Protein 8XIL (pdb70)

Nearest PDB structures (foldseek):
  8xis-assembly1_B  TM=9.996E-01  e=0.000E+00  Acetivibrio thermocellus
  8hnu-assembly1_B  TM=9.992E-01  e=0.000E+00  Acetivibrio thermocellus
  5nz7-assembly1_A  TM=9.980E-01  e=0.000E+00  Acetivibrio thermocellus
  5nz7-assembly1_B  TM=9.995E-01  e=0.000E+00  Acetivibrio thermocellus
  8h6h-assembly1_A  TM=9.992E-01  e=0.000E+00  Acetivibrio thermocellus

Organism: Acetivibrio thermocellus (NCBI:txid1515)

Solvent-accessible surface area: 69266 Å² total; per-residue (Å²): 80,12,75,42,42,11,16,63,103,39,188,62,63,35,58,96,10,0,88,131,35,0,32,142,89,13,114,20,36,139,82,17,24,9,17,7,22,22,2,35,23,148,27,0,4,0,1,11,96,7,56,10,99,2,26,0,0,31,40,0,26,52,49,91,77,0,14,159,21,6,100,122,19,26,72,125,106,2,0,0,0,6,78,69,58,141,75,5,36,0,2,4,74,108,44,90,93,56,111,7,64,106,70,3,13,132,14,0,90,72,19,30,89,74,1,131,92,7,1,7,111,21,30,120,72,1,28,2,19,0,50,5,79,48,27,49,20,12,28,7,0,10,5,2,3,0,1,6,34,1,14,72,70,163,115,13,6,1,0,0,4,2,0,0,0,15,30,13,0,95,2,1,0,4,0,13,19,25,21,6,0,4,0,6,8,17,2,9,30,10,49,29,4,8,4,49,0,1,2,0,0,0,0,9,37,119,50,136,50,48,7,5,0,20,28,19,66,140,90,18,85,105,14,46,0,77,2,4,17,6,37,0,35,0,104,5,42,6,59,50,56,0,58,1,15,0,12,0,0,3,9,13,19,61,192,27,10,4,3,1,4,6,0,3,10,0,56,0,82,0,39,30,138,156,37,26,96,8,28,0,4,6,0,0,0,3,1,7,26,6,45,128,10,13,82,104,42,2,3,27,6,6,1,0,6,4,0,0,0,0,19,26,122,170,44,77,6,1,0,1,0,5,22,12,83,0,82,104,29,84,65,25,8,5,0,0,0,0,6,2,17,45,74,156,112,107,38,43,4,97,23,0,2,0,32,28,61,23,1,16,30,60,28,21,17,39,91,10,33,10,0,33,27,12,17,3,102,14,16,77,47,4,17,2,0,1,0,0,5,3,84,10,55,1,87,55,45,129,54,0,32,0,0,1,0,5,0,0,0,0,37,91,47,41,157,146,32,50,54,44,8,0,22,140,12,0,32,39,0,15,132,95,0,92,154,32,100,14,4,97,119,6,32,79,71,5,45,94,46,23,66,71,3,2,84,4,1,40,11,96,57,55,70,75,71,26,10,7,16,3,16,75,7,6,3,17,4,0,2,1,1,9,8,5,9,40,17,4,3,6,12,22,5,5,104,109,32,8,14,0,32,33,0,1,3,4,0,1,0,0,12,1,0,10,11,30,69,72,58,90,15,0,52,104,6,0,30,44,11,3,30,14,1,29,83,4,0,8,1,6,22,28,4,10,65,119,28,97,61,30,1,42,26,9,0,1,8,2,0,0,0,11,0,0,32,68,0,0,8,8,33,75,30,28,64,2,2,85,76,98,7,68,7,24,53,31,146,152,71,123,44,17,0,42,68,4,0,70,8,1,2,62,9,4,2,40,0,2,7,1,66,48,16,0,3,2,0,1,47,0,0,38,12,79,58,2,70,2,4,118,103,30,27,37,0,49,60,0,40,121,68,0,107,67,29,17,178,168,91,143,32,149,88,17,49,53,12,117,28,70,22,0,0,0,0,0,0,0,0,0,1,14,22,0,0,42,18,1,14,57,1,1,84,58,33,130,37,112,123,8,15,106,72,18,66,96,30,10,120,77,0,30,71,43,0,51,156,44,0,50,52,120,24,0,0,0,1,0,2,6,9,67,61,154,126,36,47,39,56,32,0,0,0,83,36,3,120,0,27,55,36,137,132,14,82,2,0,6,8,0,3,0,0,0,1,0,4,24,0,79,9,8,69,50,113,17,2,36,54,0,1,62,11,3,92,135,58,0,52,27,112,53,0,1,40,22,37,2,48,37,40,33,67,94,6,7,132,128,46,89,82,44,46,24,18,105,0,2,27,99,51,18,2,0,31,3,26,0,0,0,0,0,0,14,0,4,2,65,0,0,22,90,0,151,82,46,116,14,0,59,49,0,4,136,9,0,28,83,0,0,44,43,2,9,16,24,52,8,34,106,39,0,24,58,31,2,2,2,2,12,9,2,1,48,0,1,5,18,65,38,1,23,9,10,1,31,1,7,7,4,0,0,0,7,0,1,18,1,9,15,31,5,2,0,8,84,26,32,155,87,2,0,26,2,36,0,0,2,47,39,118,52,70,72,16,45,3,48,3,64,6,68,115,8,36,1,101,3,28,0,43,10,68,111,26,31,8,0,20,72,57,32,122,66,47,1,41,8,64,60,119,103,49,126,97,38,41,0,61,49,51,98,62,130,133,97,10,73,0,37,0,84,12,141,81,13,74,39,24,14,17,65,90,34,144,52,64,35,49,89,14,0,68,127,44,0,40,140,92,13,112,10,35,139,82,16,24,10,18,7,22,23,2,35,15,147,25,0,4,0,1,9,94,7,73,12,95,1,29,0,0,34,41,0,28,53,50,88,77,0,14,167,28,6,102,121,9,26,72,122,98,0,0,0,0,8,73,70,70,139,50,4,54,0,2,2,63,104,48,86,94,56,95,2,65,97,72,4,8,152,13,0,90,72,20,28,80,66,1,106,77,8,0,7,112,24,18,113,71,1,27,2,19,0,50,5,77,51,27,50,20,12,27,7,1,11,5,2,3,0,1,6,32,1,12,73,68,157,115,12,6,1,0,0,4,3,0,0,0,16,32,14,0,91,2,1,0,3,0,12,20,23,21,6,0,4,0,5,8,18,3,8,30,8,50,28,5,8,4,48,0,0,2,0,0,0,0,9,38,116,48,137,50,51,6,6,0,20,27,20,61,140,88,18,86,108,14,46,0,78,3,4,16,5,36,0,34,0,107,6,39,6,58,50,59,0,58,0,16,0,11,0,0,2,9,19,25,76,184,27,8,3,5,0,4,6,0,3,22,0,56,0,83,0,40,28,138,155,36,26,95,7,29,0,4,7,0,0,0,3,1,8,26,6,46,128,10,13,83,97,42,1,3,28,5,6,2,0,5,5,0,0,0,0,20,27,123,172,44,70,7,1,0,1,0,4,23,12,83,1,77,107,29,83,66,26,9,5,0,0,1,0,7,1,16,46,73,157,110,97,31,50,4,98,23,0,2,0,34,28,62,22,1,15,28,60,29,20,17,40,91,10,32,11,1,35,27,11,14,2,101,14,17,77,50,4,17,2,1,1,0,0,5,4,81,10,54,1,86,55,46,130,53,0,32,0,0,1,0,5,0,0,0,0,37,92,47,40,158,146,32,50,53,44,8,0,24,142,13,0,31,41,0,20,125,90,0,91,154,33,116,14,4,78,118,5,20,64,83,6,36,90,46,24,64,72,3,2,94,4,0,44,10,107,39,92,62,117,77,26,16,8,16,3,17,81,7,7,3,18,4,0,3,0,1,10,8,6,8,22,16,2,3,6,11,22,5,4,98,107,38,8,13,0,30,33,0,2,3,4,0,1,0,0,12,1,0,9,12,31,68,72,59,92,10,0,51,99,6,0,32,46,10,3,30,14,1,29,82,3,0,8,2,6,23,27,4,10,65,117,28,96,61,31,1,43,27,10,0,1,7,1,0,0,0,10,0,0,34,66,0,0,6,8,33,75,29,27,64,2,2,86,75,98,7,67,8,25,56,31,149,146,71,124,43,17,0,41,69,5,0,71,8,0,2,62,8,5,2,39,0,2,7,1,66,53,16,0,2,2,0,1,46,0,0,39,12,80,57,2,72,2,4,88,107,29,27,35,0,49,60,1,40,116,67,0,108,75,31,17,180,177,94,143,35,148,89,17,44,55,12,120,30,70,24,0,0,0,0,0,0,0,0,1,0,15,22,0,0,43,19,0,14,55,0,1,83,59,34,128,36,114,124,8,16,107,72,18,50,94,28,9,126,78,1,29,94,41,0,52,158,46,0,51,60,126,25,0,0,0,1,0,2,5,9,67,60,154,127,33,47,41,61,32,0,0,0,84,37,2,115,0,26,56,36,138,134,14,80,2,0,6,8,1,3,0,1,0,1,0,7,24,0,104,9,12,69,61,115,17,8,37,53,0,0,51,11,5,77,134,58,0,54,26,113,53,0,1,41,16,36,1,48,37,38,25,73,105,5,5,134,95,41,79,83,44,48,22,17,106,0,3,27,98,53,17,2,0,32,3,26,0,0,0,0,0,0,13,0,3,1,53,3,0,11,92,4,154,80,46,115,14,0,56,44,0,4,135,12,0,27,84,0,0,45,44,2,8,16,22,50,8,34,104,38,1,21,62,31,2,2,1,2,12,10,2,1,47,0,1,4,19,64,39,1,23,8,10,1,22,2,7,5,3,0,0,0,9,1,1,16,1,10,15,31,5,1,0,7,74,27,32,156,86,2,0,25,3,34,0,0,2,47,39,118,49,71,71,15,47,2,51,3,64,6,68,114,9,35,2,102,3,32,0,39,9,74,111,26,29,8,0,20,73,58,31,123,54,54,2,58,10,67,60,120,112,52,125,98,38,40,0,60,48,52,98,63,128,131,100,10,72,1,46,0,99,4,110

Secondary structure (DSSP, 8-state):
--EEEETTT-S--HHHHHHHHHTTTS---SEEEEEESSTT---EEEEEEESS---HHHHHHTSHHHHHHHTTTTTTS-EEEEEETTEEEEEETTS-EEEPPHHHHHHHHHHHTTGGGTT-EE-TT--EEEETTSPPSSTTTTEEEEE---TTSSSHHHH--EEEEETTS-EEEE-STT-EEEPB--SS-TT--B-TTTT-EEEEETTEEEEETT---TTEEEEEEEEETTEEEEEEEETT-EEEEEEEEEPPP-TTS-SEEEEEEEEEEE-SSS-EEEEEEEEEEBPPS-HHHHHH-HHHHHHTEEEEEEE-TTS-EEEEEEEESSGGGSSEEEEEEEEEEETTEEE--SEEE--HHHHHTTS-SSS-TTTTS---PPPSS---EEEEEEEEEE-TT-EEEEEEEEEEEEGGG-SS--HHHHHHHHHHHHHHT-SHHHHHHHHHHHHHHHHHHGGGEEE--S-HHHHHIIIIIIHHHHHHHHHHTTS-SSS--S---EEGGGGHHHHHHHHHHHTTT-HHHHHHHHHHHHTTB-TTS-BEEEESSSEEEET-BSSTTHHHHHHHHHHHHHH--GGGGG-EEE-TT-TT-EEEHHHHHHHHHHIIIIISB-TTSPBB-BT-SS-TT----TT---HHHHHHHHHHHHHHHT--TTSPPP----EEHHHHHHHHHHHHHHHHHHHHTT-HHHHHHHHHHHHHHHHHHHHHHB-SSSB-SEE--S-TTSS--EESSTT-S-BSSTT-SS--BHHHHHHHHHTT-S-HHHHHHHHHHHHHHTEETTEE-SB--B-GGGTSTT-PPP-S-TTSTTTT-EEHHHHHHHHHHHHHHHHH-S-HHHHHHHHHHHHHHHHHH-GGGGGSSHHHHBS-SSS--SEE-TTT--EE--S-SHHHHHHHHHHHHHTTEEEETTEEEE-----TT--EEEEEEEETTEEEEEEEE--SS---TTTS-EEEEETTEEES--EE----SS-EEEEEEEE-/--EEEETTT-S--HHHHHHHHHTTTS---S--EEEESSTT---EEEE---SS---HHHHHHTSHHHHHHHTTTTTTS-EEEEEETTEEEEEETTS-EEEPPHHHHHHHHHHHTTGGGTT-EE-TTS-EEEETTSPPSSTTTTEEEEE---TTSSSHHHH--EEEEETTS-EEEE-STT-EEEPB--SS-TT--B-TTTT-EEEEETTEEEEETT---TTEEEEEEEEETTEEEEEEEETT-EEEEEEEEEPPP-TTS-SEEEEEEEEEEE-SSS-EEEEEEEEEEBPPS-HHHHHH-HHHHHHTEEEEEEE-TTS-EEEEEEEESSGGGSSEEEEEEEEEEETTEEE--SEEE--HHHHHTTS-SSS-TTTTS------SS---EEEEEEEEEE-TT-EEEEEEEEEEEEGGG-SS-SHHHHHHHHHHHHHHT-SHHHHHHHHHHHHHHHHHHGGGEEE--S-HHHHHIIIIIIHHHHHHHHHHTTS-SSS--S---EEGGGGHHHHHHHHHHHTTT-HHHHHHHHHHHHTTB-TTS-BEEEESSSEEEET-BSSTTHHHHHHHHHHHHHH--GGGGG-EEE-TT-TT-EEEHHHHHHHHHHIIIIISB-TTSPBB-BT-SS-TT----TT---HHHHHHHHHHHHHHHT--TTSPPP----EEHHHHHHHHHHHHHHHHHHHHTT-HHHHHHHHHHHHHHHHHHHHHHB-SSSB-SEE--S-TTSS--EESSTT-S-BSSTT-SS--BHHHHHHHHHTT-S-HHHHHHHHHHHHHHTEETTEE-SB--B-GGGT-TTPPPP-S-TTSTTTT-EEHHHHHHHHHHHHHHHHH-S-HHHHHHHHHHHHHHHHHH-GGGGGSSHHHHBS-SSS--SEE-TTT--EE--S-SHHHHHHHHHHHHHTTEEEETTEEEE-----TT--EEEEEEEETTEEEEEEEE--SS---TTTS-EEEEETTEEES--EE----SS-EEEEEEEE-

Foldseek 3Di:
DDDDADPVNPPDDQVRVVCVQCVVLDPQADEKDWDQQDPVSPAIEIEGDAPFYFHLVVVLCVDPVSVVVCVVAPDVWHWYWYADPLFIWIATSVGDTGGDDPVNRVSSCVSRVPRLALQAAADLLGKGKHFLPGDALDQAAQKAKAWAAQVVHPQLLQFIKIWMQGQLGAAFIAGGFQHGLFAADDDDDLNGGGDGQAFKKFKDAPLFTDDISNDDDPQWPGWIWIHFQFKIKIWTAGVQGKIKIWIWGWFHDDPLAASTKIKIKIKIWAQDQFKTKMKMKRKGWGHFPCVVCVPVPVVVSWQQWWKDWDADPVRATFWIKIGGDDPSRFQKIKIKGKWKAAPPDIHTFPAKAFDPCQQQPPHDPRGRPCRSPHDRDIGNTDRGIMITMDIDMAHHRGMMMMMMMIHMHGPVRDPPDGCVSVVRNVVVVCVQPVDVCSVVVSVVVSVVVQLLLLQQKFWDDPCSLVRSLQSRQLLSQLVVCVSHPQQDFSNRNDGDFHFLLSVLSCLQRVSSCVQVPNNVVLLVVLLVSLQQAALQQFGQRGARPAGHQTQQFPQRRLSSLSSVLSSCLQPVPLVQQQDWGHHNVDPPHTDGNVSNLVSNLLQQQAEQAAPLSGHFQFCHYPDNVPNLDVPGDGPVVLVVVSVVVCVVVVHDPSHYSYDQGKHFLLSLLSSLLSLCSQLQSCVSVVNPVSNVVSVVSSVVSLVSQVVQQDDPQFGFGMAGRPPVVPPAGTAADAPRPWAPDVVDRGKHFLSRLLSCQVSPSAALVSNVSNVVVQVVAQQAQLAGWGMHHTHSCVRSVDDDDDDDDQQDDPNTWAFLLSRLSSLVSLLSCLQDRLDVVSSQVSVVRSVSSLCSFSLLNCSVNVSQQPAYNSFTATIARRVGNHGHHDRRDNNSSSSSVNVVVQQAFDRGNFATQGKHWDDLQDAKIWMKRDGNQEIEIEIEGEHRGTDIPSPFDKWKDKQRHTDDRNHDGRDRNNYYIYIYMYTD/DDDDADPVNPPDDQVRVVCVLPVVLDPQAPDKDWDQQDPVSPAIEIEGHAPFDFHLVVVLCVDPVSVVVCVVAPDVWHWYWYDDPLFIWIATSVGDTGGDDPVNRVSSCVSRVPRLQLQAAADLLGKGKHFLPGDALAQAAQKAKAWAAQVVHPQLLQFIKIWMQGQLGAAFIAGGFQHGLFAADDDDDLNGGGDVQAFKKWKDAPLATDDISNDDDPQWPGWIKIHFQFKIKIWTAGPQGKIKIWIWGWFHDDPLAASTKIKIKIKIWAQDQFKTKMKMKRKGWGYFPCVCCVPVPVPVSWQQWWKDWDADPVRATFWIKIGGDDPSRFQKIKIKGKWKAAPPDIHTFPAKAFDPCQQQPPHDPRGRPCRSPHDRDIGNTDRGIMITMDIDMAHHRGMMMMMMMIHMHGPVRDPPDGCVSVVRNVVVVCVQPVDPCSVVVSVVVSVVVQLLLLQQKFWDDPDSLVRSLQSRQLLSLLVVCVSHPQQDYSNNNDRDFHFLLSVLSCLQRVSSCVQVPNNVVLLVVLLVSLQQAALQQFGQRGARPAGHQTQQFPQRRLSSLSSVLSSCLQPVPLVQQQDWGHHNVDPPHTDGNVSNLVSNLLQQQFEQAAPLSGHFQFCHYPDNQPNLDVPGDGPVVLVVVQVVVCVVVVHDPSHYSYDQGKHFLLSLLSSLLSLCSQLQSCVSVVNVVSNVVSVVSSVVSLVSQVVQQDDPQFGFGMAGRDPVVPPAGTAADAPRPWAPDVVDRGKHFLSRLLSCQVSVNADLVSNVSNVVVQVVAQQAQLAGWGMHHGHSCVRRVVHDDDDDDQQDDPNTWAFLLSRLSSLQSLLSCLQDRLDVVSSLVSVVRSVSSLCSFSLLNCSSNVSQQPAYNSFTATIARRVGNHRHHDGRDNNSSSSSVNVVVQQAFDRGNFATQGKHWDDLQDQKIWMKRDGNQEIEIEIEGEHRGTDIPSPFDKWKDKQRHTDDDSHDGPDRNNYYIYIYMYTD

Structure (mmCIF, N/CA/C/O backbone):
data_8XIL
#
_entry.id   8XIL
#
_cell.length_a   83.208
_cell.length_b   88.778
_cell.length_c   88.761
_cell.angle_alpha   98.576
_cell.angle_beta   110.545
_cell.angle_gamma   110.564
#
_symmetry.space_group_name_H-M   'P 1'
#
loop_
_entity.id
_entity.type
_entity.pdbx_description
1 polymer 'Cellodextrin phosphorylase'
2 branched beta-D-glucopyranose-(1-4)-beta-D-glucopyranose-(1-4)-beta-D-glucopyranose
3 non-polymer 'ACETATE ION'
4 non-polymer 2-AMINO-2-HYDROXYMETHYL-PROPANE-1,3-DIOL
5 non-polymer 'SULFATE ION'
6 non-polymer DI(HYDROXYETHYL)ETHER
7 non-polymer GLYCEROL
8 non-polymer 'CHLORIDE ION'
9 water water
#
loop_
_atom_site.group_PDB
_atom_site.id
_atom_site.type_symbol
_atom_site.label_atom_id
_atom_site.label_alt_id
_atom_site.label_comp_id
_atom_site.label_asym_id
_atom_site.label_entity_id
_atom_site.label_seq_id
_atom_site.pdbx_PDB_ins_code
_atom_site.Cartn_x
_atom_site.Cartn_y
_atom_site.Cartn_z
_atom_site.occupancy
_atom_site.B_iso_or_equiv
_atom_site.auth_seq_id
_atom_site.auth_comp_id
_atom_site.auth_asym_id
_atom_site.auth_atom_id
_atom_site.pdbx_PDB_model_num
ATOM 1 N N . MET A 1 1 ? 30.83896 -18.55254 -14.31245 1.000 43.08138 1 MET A N 1
ATOM 2 C CA . MET A 1 1 ? 30.99390 -18.96570 -12.92610 1.000 43.05779 1 MET A CA 1
ATOM 3 C C . MET A 1 1 ? 29.63989 -19.48512 -12.44541 1.000 34.92792 1 MET A C 1
ATOM 4 O O . MET A 1 1 ? 29.31155 -20.65385 -12.68278 1.000 36.37092 1 MET A O 1
ATOM 8 N N . ILE A 1 2 ? 28.85496 -18.61273 -11.79120 1.000 25.11407 2 ILE A N 1
ATOM 9 C CA . ILE A 1 2 ? 27.51525 -18.96470 -11.32627 1.000 21.56353 2 ILE A CA 1
ATOM 10 C C . ILE A 1 2 ? 26.55634 -18.89449 -12.50242 1.000 20.15518 2 ILE A C 1
ATOM 11 O O . ILE A 1 2 ? 26.65990 -17.99754 -13.34703 1.000 21.70459 2 ILE A O 1
ATOM 27 N N . THR A 1 3 ? 25.63103 -19.84659 -12.57671 1.000 19.47047 3 THR A N 1
ATOM 28 C CA . THR A 1 3 ? 24.60560 -19.84053 -13.60662 1.000 18.43864 3 THR A CA 1
ATOM 29 C C . THR A 1 3 ? 23.21329 -19.70881 -12.99090 1.000 16.55043 3 THR A C 1
ATOM 30 O O . THR A 1 3 ? 22.99684 -19.93614 -11.79555 1.000 17.06707 3 THR A O 1
ATOM 41 N N . LYS A 1 4 ? 22.25793 -19.37708 -13.85163 1.000 16.30051 4 LYS A N 1
ATOM 42 C CA . LYS A 1 4 ? 20.89457 -19.06115 -13.46370 1.000 16.21378 4 LYS A CA 1
ATOM 43 C C . LYS A 1 4 ? 19.95472 -19.85824 -14.34507 1.000 16.14413 4 LYS A C 1
ATOM 44 O O . LYS A 1 4 ? 20.13408 -19.90069 -15.56866 1.000 18.27275 4 LYS A O 1
ATOM 63 N N . VAL A 1 5 ? 18.93964 -20.46150 -13.72086 1.000 15.21175 5 VAL A N 1
ATOM 64 C CA . VAL A 1 5 ? 17.93980 -21.25922 -14.42231 1.000 15.59881 5 VAL A CA 1
ATOM 65 C C . VAL A 1 5 ? 16.57655 -20.74227 -13.98220 1.000 14.17077 5 VAL A C 1
ATOM 66 O O . VAL A 1 5 ? 16.22120 -20.85019 -12.80199 1.000 14.11110 5 VAL A O 1
ATOM 79 N N . THR A 1 6 ? 15.80964 -20.19729 -14.91943 1.000 14.67391 6 THR A N 1
ATOM 80 C CA . THR A 1 6 ? 14.49879 -19.65318 -14.59666 1.000 14.52172 6 THR A CA 1
ATOM 81 C C . THR A 1 6 ? 13.43156 -20.74435 -14.63031 1.000 14.27759 6 THR A C 1
ATOM 82 O O . THR A 1 6 ? 13.60264 -21.80506 -15.22636 1.000 15.15751 6 THR A O 1
ATOM 93 N N . ALA A 1 7 ? 12.29385 -20.44593 -14.00375 1.000 13.57850 7 ALA A N 1
ATOM 94 C CA . ALA A 1 7 ? 11.16899 -21.37641 -14.00447 1.000 13.31794 7 ALA A CA 1
ATOM 95 C C . ALA A 1 7 ? 10.85361 -21.81747 -15.42743 1.000 15.00123 7 ALA A C 1
ATOM 96 O O . ALA A 1 7 ? 10.69908 -23.00653 -15.70301 1.000 17.80891 7 ALA A O 1
ATOM 103 N N . ARG A 1 8 ? 10.76719 -20.86197 -16.34854 1.000 13.02903 8 ARG A N 1
ATOM 104 C CA . ARG A 1 8 ? 10.41049 -21.16205 -17.73299 1.000 14.23432 8 ARG A CA 1
ATOM 105 C C . ARG A 1 8 ? 11.52670 -21.84388 -18.51972 1.000 18.84276 8 ARG A C 1
ATOM 106 O O . ARG A 1 8 ? 11.23694 -22.62355 -19.43522 1.000 21.21729 8 ARG A O 1
ATOM 127 N N A ASN A 1 9 ? 12.79237 -21.56296 -18.20033 0.782 19.09768 9 ASN A N 1
ATOM 128 N N B ASN A 1 9 ? 12.78862 -21.55754 -18.22839 0.218 26.86909 9 ASN A N 1
ATOM 129 C CA A ASN A 1 9 ? 13.89959 -22.17517 -18.93152 0.782 25.34098 9 ASN A CA 1
ATOM 130 C CA B ASN A 1 9 ? 13.85947 -22.19284 -18.99115 0.218 34.37232 9 ASN A CA 1
ATOM 131 C C A ASN A 1 9 ? 14.27559 -23.55033 -18.41011 0.782 31.74971 9 ASN A C 1
ATOM 132 C C B ASN A 1 9 ? 14.32572 -23.51404 -18.38176 0.218 39.10668 9 ASN A C 1
ATOM 133 O O A ASN A 1 9 ? 15.12939 -24.21462 -19.01616 0.782 29.96912 9 ASN A O 1
ATOM 134 O O B ASN A 1 9 ? 15.26714 -24.11837 -18.90463 0.218 40.99125 9 ASN A O 1
ATOM 155 N N . ASN A 1 10 ? 13.69918 -23.97427 -17.29619 1.000 40.38211 10 ASN A N 1
ATOM 156 C CA . ASN A 1 10 ? 13.99400 -25.29652 -16.76376 1.000 52.84967 10 ASN A CA 1
ATOM 157 C C . ASN A 1 10 ? 13.69925 -26.34763 -17.82442 1.000 56.83003 10 ASN A C 1
ATOM 158 O O . ASN A 1 10 ? 12.59988 -26.39706 -18.37960 1.000 57.89391 10 ASN A O 1
ATOM 165 N N . LYS A 1 11 ? 14.69669 -27.18857 -18.10624 1.000 57.99842 11 LYS A N 1
ATOM 166 C CA . LYS A 1 11 ? 14.63287 -28.06100 -19.27467 1.000 57.24573 11 LYS A CA 1
ATOM 167 C C . LYS A 1 11 ? 13.43014 -28.99976 -19.22235 1.000 53.48582 11 LYS A C 1
ATOM 168 O O . LYS A 1 11 ? 12.67529 -29.10657 -20.19603 1.000 55.10616 11 LYS A O 1
ATOM 176 N N . ILE A 1 12 ? 13.23665 -29.69633 -18.10183 1.000 47.10397 12 ILE A N 1
ATOM 177 C CA . ILE A 1 12 ? 12.24050 -30.75777 -18.01973 1.000 42.56348 12 ILE A CA 1
ATOM 178 C C . ILE A 1 12 ? 11.45036 -30.66228 -16.71997 1.000 36.61913 12 ILE A C 1
ATOM 179 O O . ILE A 1 12 ? 11.93731 -30.16374 -15.70074 1.000 34.93073 12 ILE A O 1
ATOM 195 N N . THR A 1 13 ? 10.23046 -31.17577 -16.76129 1.000 32.34277 13 THR A N 1
ATOM 196 C CA . THR A 1 13 ? 9.31870 -31.13570 -15.63373 1.000 29.47215 13 THR A CA 1
ATOM 197 C C . THR A 1 13 ? 9.42831 -32.41186 -14.81199 1.000 26.21098 13 THR A C 1
ATOM 198 O O . THR A 1 13 ? 9.90675 -33.44285 -15.29248 1.000 24.65889 13 THR A O 1
ATOM 209 N N . PRO A 1 14 ? 8.97384 -32.37565 -13.56055 1.000 23.66427 14 PRO A N 1
ATOM 210 C CA . PRO A 1 14 ? 8.99458 -33.60710 -12.75271 1.000 21.90756 14 PRO A CA 1
ATOM 211 C C . PRO A 1 14 ? 8.24269 -34.76072 -13.39664 1.000 22.37908 14 PRO A C 1
ATOM 212 O O . PRO A 1 14 ? 8.72115 -35.90229 -13.37625 1.000 21.25983 14 PRO A O 1
ATOM 223 N N . VAL A 1 15 ? 7.07002 -34.48773 -13.97166 1.000 22.95127 15 VAL A N 1
ATOM 224 C CA . VAL A 1 15 ? 6.25790 -35.55947 -14.53653 1.000 24.54951 15 VAL A CA 1
ATOM 225 C C . VAL A 1 15 ? 6.91975 -36.11282 -15.78809 1.000 25.77423 15 VAL A C 1
ATOM 226 O O . VAL A 1 15 ? 6.88049 -37.31946 -16.05052 1.000 26.10320 15 VAL A O 1
ATOM 239 N N . GLU A 1 16 ? 7.56309 -35.24889 -16.56993 1.000 27.26734 16 GLU A N 1
ATOM 240 C CA . GLU A 1 16 ? 8.31913 -35.74759 -17.71265 1.000 28.77983 16 GLU A CA 1
ATOM 241 C C . GLU A 1 16 ? 9.44173 -36.67046 -17.25947 1.000 29.48975 16 GLU A C 1
ATOM 242 O O . GLU A 1 16 ? 9.67000 -37.72522 -17.86110 1.000 30.64739 16 GLU A O 1
ATOM 254 N N . LEU A 1 17 ? 10.15762 -36.29462 -16.19809 1.000 29.77020 17 LEU A N 1
ATOM 255 C CA . LEU A 1 17 ? 11.23693 -37.15003 -15.71689 1.000 28.64775 17 LEU A CA 1
ATOM 256 C C . LEU A 1 17 ? 10.69883 -38.44046 -15.11280 1.000 27.75189 17 LEU A C 1
ATOM 257 O O . LEU A 1 17 ? 11.33984 -39.49017 -15.22961 1.000 28.53174 17 LEU A O 1
ATOM 273 N N . LEU A 1 18 ? 9.52870 -38.38323 -14.47454 1.000 25.85603 18 LEU A N 1
ATOM 274 C CA . LEU A 1 18 ? 8.90551 -39.59475 -13.95372 1.000 25.58842 18 LEU A CA 1
ATOM 275 C C . LEU A 1 18 ? 8.59241 -40.56993 -15.08418 1.000 28.14824 18 LEU A C 1
ATOM 276 O O . LEU A 1 18 ? 8.87104 -41.77345 -14.98419 1.000 28.55520 18 LEU A O 1
ATOM 292 N N . ASN A 1 19 ? 7.99173 -40.06853 -16.16556 1.000 30.58645 19 ASN A N 1
ATOM 293 C CA . ASN A 1 19 ? 7.70844 -40.92177 -17.31615 1.000 33.91606 19 ASN A CA 1
ATOM 294 C C . ASN A 1 19 ? 8.99786 -41.46052 -17.92276 1.000 34.91973 19 ASN A C 1
ATOM 295 O O . ASN A 1 19 ? 9.08348 -42.64296 -18.27383 1.000 35.04250 19 ASN A O 1
ATOM 306 N N . GLN A 1 20 ? 10.02036 -40.61372 -18.03832 1.000 35.44813 20 GLN A N 1
ATOM 307 C CA . GLN A 1 20 ? 11.28764 -41.06701 -18.60282 1.000 37.56870 20 GLN A CA 1
ATOM 308 C C . GLN A 1 20 ? 11.86280 -42.22513 -17.79786 1.000 37.63587 20 GLN A C 1
ATOM 309 O O . GLN A 1 20 ? 12.36287 -43.20031 -18.37333 1.000 39.88130 20 GLN A O 1
ATOM 323 N N . LYS A 1 21 ? 11.76196 -42.15604 -16.46586 1.000 35.72993 21 LYS A N 1
ATOM 324 C CA . LYS A 1 21 ? 12.35745 -43.17524 -15.60602 1.000 35.09951 21 LYS A CA 1
ATOM 325 C C . LYS A 1 21 ? 11.45836 -44.39098 -15.38243 1.000 34.82031 21 LYS A C 1
ATOM 326 O O . LYS A 1 21 ? 11.97325 -45.48077 -15.10700 1.000 36.22336 21 LYS A O 1
ATOM 345 N N . PHE A 1 22 ? 10.13134 -44.24119 -15.46944 1.000 34.52922 22 PHE A N 1
ATOM 346 C CA . PHE A 1 22 ? 9.22885 -45.31466 -15.06550 1.000 34.08195 22 PHE A CA 1
ATOM 347 C C . PHE A 1 22 ? 8.17904 -45.70791 -16.09859 1.000 36.54778 22 PHE A C 1
ATOM 348 O O . PHE A 1 22 ? 7.50574 -46.72414 -15.90010 1.000 36.61282 22 PHE A O 1
ATOM 365 N N . GLY A 1 23 ? 8.03910 -44.97395 -17.20223 1.000 39.97622 23 GLY A N 1
ATOM 366 C CA . GLY A 1 23 ? 6.87410 -45.09572 -18.07668 1.000 42.73968 23 GLY A CA 1
ATOM 367 C C . GLY A 1 23 ? 6.71289 -46.44522 -18.76572 1.000 46.29970 23 GLY A C 1
ATOM 368 O O . GLY A 1 23 ? 5.69324 -46.64197 -19.43354 1.000 47.24761 23 GLY A O 1
ATOM 372 N N . ASN A 1 24 ? 7.67425 -47.36238 -18.64527 1.000 47.37811 24 ASN A N 1
ATOM 373 C CA . ASN A 1 24 ? 7.51760 -48.68472 -19.24200 1.000 49.92023 24 ASN A CA 1
ATOM 374 C C . ASN A 1 24 ? 7.82277 -49.79830 -18.24622 1.000 48.96995 24 ASN A C 1
ATOM 375 O O . ASN A 1 24 ? 8.02039 -50.94962 -18.64626 1.000 48.65737 24 ASN A O 1
ATOM 386 N N . LYS A 1 25 ? 7.86692 -49.47100 -16.95689 1.000 47.80664 25 LYS A N 1
ATOM 387 C CA . LYS A 1 25 ? 7.77200 -50.45108 -15.88766 1.000 47.95064 25 LYS A CA 1
ATOM 388 C C . LYS A 1 25 ? 6.41407 -50.41053 -15.20668 1.000 45.44627 25 LYS A C 1
ATOM 389 O O . LYS A 1 25 ? 6.01578 -51.40285 -14.58781 1.000 45.38231 25 LYS A O 1
ATOM 408 N N . ILE A 1 26 ? 5.69579 -49.28967 -15.32557 1.000 43.41267 26 ILE A N 1
ATOM 409 C CA . ILE A 1 26 ? 4.34821 -49.12926 -14.79943 1.000 42.12209 26 ILE A CA 1
ATOM 410 C C . ILE A 1 26 ? 3.56803 -48.26321 -15.77949 1.000 40.91084 26 ILE A C 1
ATOM 411 O O . ILE A 1 26 ? 4.13995 -47.52794 -16.58851 1.000 40.67680 26 ILE A O 1
ATOM 418 N N . ASN A 1 27 ? 2.24405 -48.35915 -15.70397 1.000 39.89044 27 ASN A N 1
ATOM 419 C CA . ASN A 1 27 ? 1.37034 -47.52287 -16.51732 1.000 40.32154 27 ASN A CA 1
ATOM 420 C C . ASN A 1 27 ? 1.11212 -46.23135 -15.75176 1.000 38.74173 27 ASN A C 1
ATOM 421 O O . ASN A 1 27 ? 0.44076 -46.23305 -14.71360 1.000 38.69333 27 ASN A O 1
ATOM 432 N N . LEU A 1 28 ? 1.65428 -45.12953 -16.25192 1.000 36.75209 28 LEU A N 1
ATOM 433 C CA . LEU A 1 28 ? 1.45763 -43.84888 -15.58827 1.000 34.90611 28 LEU A CA 1
ATOM 434 C C . LEU A 1 28 ? 0.10011 -43.23397 -15.89963 1.000 34.03043 28 LEU A C 1
ATOM 435 O O . LEU A 1 28 ? -0.25238 -42.21584 -15.29399 1.000 32.96938 28 LEU A O 1
ATOM 451 N N . GLY A 1 29 ? -0.67803 -43.84410 -16.79344 1.000 34.64860 29 GLY A N 1
ATOM 452 C CA . GLY A 1 29 ? -2.02011 -43.37376 -17.05722 1.000 34.49601 29 GLY A CA 1
ATOM 453 C C . GLY A 1 29 ? -2.03374 -42.04248 -17.78825 1.000 35.09896 29 GLY A C 1
ATOM 454 O O . GLY A 1 29 ? -1.04272 -41.59846 -18.36457 1.000 37.37774 29 GLY A O 1
ATOM 458 N N . ASN A 1 30 ? -3.19934 -41.39238 -17.73944 1.000 34.05744 30 ASN A N 1
ATOM 459 C CA . ASN A 1 30 ? -3.37256 -40.12806 -18.44156 1.000 33.92814 30 ASN A CA 1
ATOM 460 C C . ASN A 1 30 ? -2.89259 -38.93704 -17.62258 1.000 31.50840 30 ASN A C 1
ATOM 461 O O . ASN A 1 30 ? -2.51582 -37.90622 -18.19696 1.000 32.94847 30 ASN A O 1
ATOM 472 N N . PHE A 1 31 ? -2.91589 -39.04390 -16.29546 1.000 28.57460 31 PHE A N 1
ATOM 473 C CA . PHE A 1 31 ? -2.44761 -37.97504 -15.42843 1.000 24.85996 31 PHE A CA 1
ATOM 474 C C . PHE A 1 31 ? -1.58552 -38.58488 -14.34083 1.000 22.86181 31 PHE A C 1
ATOM 475 O O . PHE A 1 31 ? -1.85699 -39.68961 -13.85942 1.000 23.00079 31 PHE A O 1
ATOM 492 N N . ALA A 1 32 ? -0.54061 -37.86284 -13.97364 1.000 21.82956 32 ALA A N 1
ATOM 493 C CA . ALA A 1 32 ? 0.35478 -38.26343 -12.90666 1.000 20.00679 32 ALA A CA 1
ATOM 494 C C . ALA A 1 32 ? 0.76531 -36.99729 -12.17088 1.000 19.57953 32 ALA A C 1
ATOM 495 O O . ALA A 1 32 ? 0.45550 -35.88230 -12.59502 1.000 20.76651 32 ALA A O 1
ATOM 502 N N . ASP A 1 33 ? 1.44310 -37.16847 -11.04655 1.000 18.04618 33 ASP A N 1
ATOM 503 C CA . ASP A 1 33 ? 2.02042 -36.03547 -10.33676 1.000 17.10672 33 ASP A CA 1
ATOM 504 C C . ASP A 1 33 ? 3.41301 -36.41744 -9.85565 1.000 17.28641 33 ASP A C 1
ATOM 505 O O . ASP A 1 33 ? 3.69019 -37.58764 -9.57980 1.000 18.25170 33 ASP A O 1
ATOM 514 N N . ALA A 1 34 ? 4.28692 -35.42237 -9.75401 1.000 16.54185 34 ALA A N 1
ATOM 515 C CA . ALA A 1 34 ? 5.65917 -35.67487 -9.33976 1.000 16.06321 34 ALA A CA 1
ATOM 516 C C . ALA A 1 34 ? 6.28255 -34.39228 -8.81508 1.000 16.36364 34 ALA A C 1
ATOM 517 O O . ALA A 1 34 ? 5.85322 -33.28515 -9.15686 1.000 17.99892 34 ALA A O 1
ATOM 524 N N . VAL A 1 35 ? 7.31579 -34.56397 -7.98859 1.000 17.17770 35 VAL A N 1
ATOM 525 C CA . VAL A 1 35 ? 8.14052 -33.46783 -7.49789 1.000 16.98804 35 VAL A CA 1
ATOM 526 C C . VAL A 1 35 ? 9.60896 -33.85232 -7.63515 1.000 17.47474 35 VAL A C 1
ATOM 527 O O . VAL A 1 35 ? 9.97638 -35.01590 -7.43142 1.000 18.40614 35 VAL A O 1
ATOM 540 N N . PHE A 1 36 ? 10.45410 -32.87401 -7.95551 1.000 16.38259 36 PHE A N 1
ATOM 541 C CA . PHE A 1 36 ? 11.88837 -33.11328 -7.88522 1.000 17.53873 36 PHE A CA 1
ATOM 542 C C . PHE A 1 36 ? 12.27820 -33.31633 -6.42879 1.000 18.42834 36 PHE A C 1
ATOM 543 O O . PHE A 1 36 ? 11.75839 -32.64256 -5.53258 1.000 18.48380 36 PHE A O 1
ATOM 560 N N . THR A 1 37 ? 13.19634 -34.25248 -6.19266 1.000 19.62897 37 THR A N 1
ATOM 561 C CA . THR A 1 37 ? 13.60521 -34.62951 -4.84896 1.000 20.98596 37 THR A CA 1
ATOM 562 C C . THR A 1 37 ? 14.75275 -33.78317 -4.31717 1.000 18.92835 37 THR A C 1
ATOM 563 O O . THR A 1 37 ? 15.07347 -33.87902 -3.12812 1.000 20.65015 37 THR A O 1
ATOM 574 N N . ASP A 1 38 ? 15.36989 -32.96056 -5.15715 1.000 17.94221 38 ASP A N 1
ATOM 575 C CA . ASP A 1 38 ? 16.47539 -32.11842 -4.73710 1.000 19.27484 38 ASP A CA 1
ATOM 576 C C . ASP A 1 38 ? 16.54304 -30.91415 -5.66449 1.000 19.33150 38 ASP A C 1
ATOM 577 O O . ASP A 1 38 ? 15.94937 -30.90212 -6.74553 1.000 17.58789 38 ASP A O 1
ATOM 584 N N . ALA A 1 39 ? 17.34241 -29.92901 -5.25346 1.000 17.25257 39 ALA A N 1
ATOM 585 C CA . ALA A 1 39 ? 17.40453 -28.63596 -5.91844 1.000 17.62292 39 ALA A CA 1
ATOM 586 C C . ALA A 1 39 ? 18.14948 -28.65930 -7.24351 1.000 17.63446 39 ALA A C 1
ATOM 587 O O . ALA A 1 39 ? 18.14562 -27.64121 -7.94770 1.000 19.37120 39 ALA A O 1
ATOM 594 N N . ALA A 1 40 ? 18.81477 -29.75958 -7.58344 1.000 19.30963 40 ALA A N 1
ATOM 595 C CA . ALA A 1 40 ? 19.43129 -29.92280 -8.89094 1.000 20.89729 40 ALA A CA 1
ATOM 596 C C . ALA A 1 40 ? 18.55960 -30.71728 -9.86015 1.000 20.99393 40 ALA A C 1
ATOM 597 O O . ALA A 1 40 ? 18.97862 -30.95542 -10.99457 1.000 22.69234 40 ALA A O 1
ATOM 604 N N . PHE A 1 41 ? 17.37003 -31.13965 -9.43746 1.000 20.83874 41 PHE A N 1
ATOM 605 C CA . PHE A 1 41 ? 16.36422 -31.73041 -10.31044 1.000 21.73211 41 PHE A CA 1
ATOM 606 C C . PHE A 1 41 ? 16.77636 -33.07106 -10.91334 1.000 24.89464 41 PHE A C 1
ATOM 607 O O . PHE A 1 41 ? 16.23104 -33.47087 -11.94183 1.000 25.30793 41 PHE A O 1
ATOM 624 N N . LYS A 1 42 ? 17.69174 -33.80627 -10.28885 1.000 27.13939 42 LYS A N 1
ATOM 625 C CA . LYS A 1 42 ? 18.15415 -35.05011 -10.90076 1.000 30.25823 42 LYS A CA 1
ATOM 626 C C . LYS A 1 42 ? 17.18738 -36.21024 -10.68569 1.000 28.79197 42 LYS A C 1
ATOM 627 O O . LYS A 1 42 ? 17.12306 -37.11734 -11.52376 1.000 29.51988 42 LYS A O 1
ATOM 646 N N . ASN A 1 43 ? 16.43623 -36.21047 -9.58735 1.000 27.34234 43 ASN A N 1
ATOM 647 C CA . ASN A 1 43 ? 15.55477 -37.32751 -9.26858 1.000 25.46807 43 ASN A CA 1
ATOM 648 C C . ASN A 1 43 ? 14.15425 -36.82310 -8.93231 1.000 21.77637 43 ASN A C 1
ATOM 649 O O . ASN A 1 43 ? 13.93938 -35.63211 -8.68134 1.000 20.67137 43 ASN A O 1
ATOM 660 N N . VAL A 1 44 ? 13.19407 -37.75357 -8.94960 1.000 21.80300 44 VAL A N 1
ATOM 661 C CA . VAL A 1 44 ? 11.79162 -37.41430 -8.75245 1.000 20.58549 44 VAL A CA 1
ATOM 662 C C . VAL A 1 44 ? 11.12083 -38.43934 -7.85427 1.000 18.99439 44 VAL A C 1
ATOM 663 O O . VAL A 1 44 ? 11.49501 -39.61487 -7.82853 1.000 20.09420 44 VAL A O 1
ATOM 676 N N . ALA A 1 45 ? 10.08024 -37.99196 -7.15520 1.000 18.10518 45 ALA A N 1
ATOM 677 C CA . ALA A 1 45 ? 9.12095 -38.86024 -6.48783 1.000 17.87269 45 ALA A CA 1
ATOM 678 C C . ALA A 1 45 ? 7.75839 -38.53248 -7.07437 1.000 17.14872 45 ALA A C 1
ATOM 679 O O . ALA A 1 45 ? 7.38843 -37.35851 -7.16242 1.000 17.59957 45 ALA A O 1
ATOM 686 N N . GLY A 1 46 ? 7.01741 -39.55523 -7.49466 1.000 17.66920 46 GLY A N 1
ATOM 687 C CA . GLY A 1 46 ? 5.74391 -39.31181 -8.13334 1.000 17.27410 46 GLY A CA 1
ATOM 688 C C . GLY A 1 46 ? 4.72534 -40.38967 -7.83667 1.000 18.31947 46 GLY A C 1
ATOM 689 O O . GLY A 1 46 ? 4.96402 -41.32969 -7.07226 1.000 18.63047 46 GLY A O 1
ATOM 693 N N . ILE A 1 47 ? 3.56268 -40.22844 -8.45502 1.000 17.96736 47 ILE A N 1
ATOM 694 C CA . ILE A 1 47 ? 2.44411 -41.15261 -8.29220 1.000 18.17601 47 ILE A CA 1
ATOM 695 C C . ILE A 1 47 ? 1.70484 -41.26228 -9.61658 1.000 19.26837 47 ILE A C 1
ATOM 696 O O . ILE A 1 47 ? 1.50228 -40.26118 -10.31120 1.000 19.86602 47 ILE A O 1
ATOM 712 N N . ALA A 1 48 ? 1.32112 -42.48808 -9.97082 1.000 21.16706 48 ALA A N 1
ATOM 713 C CA . ALA A 1 48 ? 0.78167 -42.80089 -11.27986 1.000 23.01946 48 ALA A CA 1
ATOM 714 C C . ALA A 1 48 ? -0.74451 -42.74097 -11.29601 1.000 23.02325 48 ALA A C 1
ATOM 715 O O . ALA A 1 48 ? -1.41091 -42.87240 -10.27002 1.000 23.86846 48 ALA A O 1
ATOM 719 N N . ASN A 1 49 ? -1.28562 -42.52645 -12.49941 1.000 23.82004 49 ASN A N 1
ATOM 720 C CA . ASN A 1 49 ? -2.67723 -42.84754 -12.83469 1.000 24.27735 49 ASN A CA 1
ATOM 721 C C . ASN A 1 49 ? -3.69783 -42.08970 -11.98492 1.000 23.75744 49 ASN A C 1
ATOM 722 O O . ASN A 1 49 ? -4.61322 -42.67501 -11.40777 1.000 25.48201 49 ASN A O 1
ATOM 733 N N . LEU A 1 50 ? -3.55779 -40.77489 -11.94237 1.000 22.27120 50 LEU A N 1
ATOM 734 C CA . LEU A 1 50 ? -4.54439 -39.93119 -11.29235 1.000 20.88991 50 LEU A CA 1
ATOM 735 C C . LEU A 1 50 ? -5.68824 -39.62366 -12.25519 1.000 23.17784 50 LEU A C 1
ATOM 736 O O . LEU A 1 50 ? -5.52370 -39.69637 -13.47286 1.000 23.59672 50 LEU A O 1
ATOM 752 N N . PRO A 1 51 ? -6.86244 -39.25376 -11.73294 1.000 24.82349 51 PRO A N 1
ATOM 753 C CA . PRO A 1 51 ? -7.99971 -38.96123 -12.62419 1.000 26.37750 51 PRO A CA 1
ATOM 754 C C . PRO A 1 51 ? -7.95199 -37.59183 -13.27468 1.000 26.04390 51 PRO A C 1
ATOM 755 O O . PRO A 1 51 ? -8.66981 -37.36329 -14.26008 1.000 27.35490 51 PRO A O 1
ATOM 766 N N . MET A 1 52 ? -7.14102 -36.68229 -12.75190 1.000 24.38621 52 MET A N 1
ATOM 767 C CA . MET A 1 52 ? -6.93181 -35.36499 -13.33552 1.000 22.60020 52 MET A CA 1
ATOM 768 C C . MET A 1 52 ? -5.65299 -34.82731 -12.71567 1.000 20.68977 52 MET A C 1
ATOM 769 O O . MET A 1 52 ? -5.10859 -35.41064 -11.77654 1.000 20.79771 52 MET A O 1
ATOM 783 N N . LYS A 1 53 ? -5.17176 -33.71261 -13.25216 1.000 20.41899 53 LYS A N 1
ATOM 784 C CA . LYS A 1 53 ? -4.02039 -33.05056 -12.66374 1.000 19.85691 53 LYS A CA 1
ATOM 785 C C . LYS A 1 53 ? -4.37394 -32.55721 -11.26766 1.000 16.88788 53 LYS A C 1
ATOM 786 O O . LYS A 1 53 ? -5.43668 -31.97211 -11.04853 1.000 16.91424 53 LYS A O 1
ATOM 794 N N . ALA A 1 54 ? -3.48263 -32.77732 -10.32292 1.000 15.77948 54 ALA A N 1
ATOM 795 C CA . ALA A 1 54 ? -3.74925 -32.32695 -8.96509 1.000 15.55342 54 ALA A CA 1
ATOM 796 C C . ALA A 1 54 ? -2.46358 -32.41046 -8.15887 1.000 14.08747 54 ALA A C 1
ATOM 797 O O . ALA A 1 54 ? -1.59987 -33.24128 -8.45849 1.000 15.06966 54 ALA A O 1
ATOM 804 N N . PRO A 1 55 ? -2.31026 -31.59388 -7.12687 1.000 14.53968 55 PRO A N 1
ATOM 805 C CA . PRO A 1 55 ? -1.06430 -31.54579 -6.33286 1.000 15.38309 55 PRO A CA 1
ATOM 806 C C . PRO A 1 55 ? -1.01087 -32.65840 -5.28901 1.000 14.83996 55 PRO A C 1
ATOM 807 O O . PRO A 1 55 ? -0.92751 -32.43200 -4.06993 1.000 15.50548 55 PRO A O 1
ATOM 818 N N . VAL A 1 56 ? -1.02495 -33.89570 -5.78313 1.000 13.95687 56 VAL A N 1
ATOM 819 C CA . VAL A 1 56 ? -1.11463 -35.05281 -4.90332 1.000 14.04998 56 VAL A CA 1
ATOM 820 C C . VAL A 1 56 ? 0.17537 -35.24439 -4.11806 1.000 14.20834 56 VAL A C 1
ATOM 821 O O . VAL A 1 56 ? 0.14394 -35.55024 -2.92141 1.000 15.52517 56 VAL A O 1
ATOM 834 N N . MET A 1 57 ? 1.32306 -35.07568 -4.76386 1.000 14.84285 57 MET A N 1
ATOM 835 C CA . MET A 1 57 ? 2.57427 -35.25339 -4.03579 1.000 15.31899 57 MET A CA 1
ATOM 836 C C . MET A 1 57 ? 2.68395 -34.24871 -2.89818 1.000 16.52738 57 MET A C 1
ATOM 837 O O . MET A 1 57 ? 3.14909 -34.58441 -1.80769 1.000 16.72735 57 MET A O 1
ATOM 851 N N . GLN A 1 58 ? 2.22341 -33.01602 -3.11535 1.000 15.82100 58 GLN A N 1
ATOM 852 C CA . GLN A 1 58 ? 2.25804 -32.02164 -2.04484 1.000 16.69885 58 GLN A CA 1
ATOM 853 C C . GLN A 1 58 ? 1.43308 -32.47160 -0.84372 1.000 17.38314 58 GLN A C 1
ATOM 854 O O . GLN A 1 58 ? 1.85758 -32.33388 0.31304 1.000 17.50496 58 GLN A O 1
ATOM 868 N N . VAL A 1 59 ? 0.22664 -32.96834 -1.09289 1.000 16.73104 59 VAL A N 1
ATOM 869 C CA . VAL A 1 59 ? -0.63271 -33.41116 0.00024 1.000 18.29435 59 VAL A CA 1
ATOM 870 C C . VAL A 1 59 ? -0.03488 -34.64088 0.68678 1.000 18.37760 59 VAL A C 1
ATOM 871 O O . VAL A 1 59 ? -0.05985 -34.75350 1.91901 1.000 19.45428 59 VAL A O 1
ATOM 884 N N . LEU A 1 60 ? 0.50972 -35.58258 -0.09597 1.000 18.89180 60 LEU A N 1
ATOM 885 C CA . LEU A 1 60 ? 1.15528 -36.75143 0.48838 1.000 19.84307 60 LEU A CA 1
ATOM 886 C C . LEU A 1 60 ? 2.32126 -36.35350 1.37960 1.000 20.39405 60 LEU A C 1
ATOM 887 O O . LEU A 1 60 ? 2.52468 -36.94157 2.44960 1.000 20.69332 60 LEU A O 1
ATOM 903 N N A MET A 1 61 ? 3.09012 -35.34151 0.97353 0.568 20.18731 61 MET A N 1
ATOM 904 N N B MET A 1 61 ? 3.09090 -35.34388 0.96717 0.432 20.39969 61 MET A N 1
ATOM 905 C CA A MET A 1 61 ? 4.25042 -34.93736 1.76117 0.568 21.51346 61 MET A CA 1
ATOM 906 C CA B MET A 1 61 ? 4.24441 -34.93462 1.75958 0.432 21.56245 61 MET A CA 1
ATOM 907 C C A MET A 1 61 ? 3.84971 -34.24779 3.05778 0.568 21.63855 61 MET A C 1
ATOM 908 C C B MET A 1 61 ? 3.81956 -34.31444 3.08394 0.432 21.41333 61 MET A C 1
ATOM 909 O O A MET A 1 61 ? 4.64596 -34.22844 3.99975 0.568 23.75904 61 MET A O 1
ATOM 910 O O B MET A 1 61 ? 4.55478 -34.41407 4.07144 0.432 22.90162 61 MET A O 1
ATOM 937 N N . GLU A 1 62 ? 2.63052 -33.70413 3.14269 1.000 21.52753 62 GLU A N 1
ATOM 938 C CA . GLU A 1 62 ? 2.14539 -33.17228 4.41176 1.000 20.84156 62 GLU A CA 1
ATOM 939 C C . GLU A 1 62 ? 1.74630 -34.29566 5.37132 1.000 22.53125 62 GLU A C 1
ATOM 940 O O . GLU A 1 62 ? 1.51994 -34.03596 6.56227 1.000 25.12742 62 GLU A O 1
ATOM 952 N N . ASN A 1 63 ? 1.61886 -35.52742 4.87701 1.000 24.26445 63 ASN A N 1
ATOM 953 C CA . ASN A 1 63 ? 1.24547 -36.67586 5.69725 1.000 25.11897 63 ASN A CA 1
ATOM 954 C C . ASN A 1 63 ? 2.50875 -37.24993 6.32455 1.000 24.80060 63 ASN A C 1
ATOM 955 O O . ASN A 1 63 ? 3.42928 -37.66901 5.60926 1.000 24.06037 63 ASN A O 1
ATOM 966 N N . SER A 1 64 ? 2.54417 -37.26925 7.65566 1.000 26.55834 64 SER A N 1
ATOM 967 C CA . SER A 1 64 ? 3.75022 -37.66934 8.36882 1.000 29.22215 64 SER A CA 1
ATOM 968 C C . SER A 1 64 ? 4.16711 -39.09209 8.02029 1.000 27.54725 64 SER A C 1
ATOM 969 O O . SER A 1 64 ? 5.35986 -39.37350 7.86549 1.000 28.16962 64 SER A O 1
ATOM 974 N N . ILE A 1 65 ? 3.20119 -39.99804 7.87829 1.000 27.35514 65 ILE A N 1
ATOM 975 C CA . ILE A 1 65 ? 3.51861 -41.40081 7.62635 1.000 26.29698 65 ILE A CA 1
ATOM 976 C C . ILE A 1 65 ? 4.11941 -41.57534 6.23646 1.000 24.26832 65 ILE A C 1
ATOM 977 O O . ILE A 1 65 ? 5.13357 -42.25917 6.05983 1.000 24.02780 65 ILE A O 1
ATOM 984 N N . VAL A 1 66 ? 3.51581 -40.95247 5.22730 1.000 22.68227 66 VAL A N 1
ATOM 985 C CA . VAL A 1 66 ? 4.03109 -41.11159 3.87211 1.000 21.80810 66 VAL A CA 1
ATOM 986 C C . VAL A 1 66 ? 5.35078 -40.37534 3.71440 1.000 22.78420 66 VAL A C 1
ATOM 987 O O . VAL A 1 66 ? 6.26668 -40.85747 3.04040 1.000 22.92348 66 VAL A O 1
ATOM 1000 N N . SER A 1 67 ? 5.45959 -39.18322 4.30676 1.000 23.86644 67 SER A N 1
ATOM 1001 C CA . SER A 1 67 ? 6.69328 -38.41054 4.21072 1.000 24.23335 67 SER A CA 1
ATOM 1002 C C . SER A 1 67 ? 7.87012 -39.18000 4.79933 1.000 25.36412 67 SER A C 1
ATOM 1003 O O . SER A 1 67 ? 8.96052 -39.21617 4.21255 1.000 25.20103 67 SER A O 1
ATOM 1008 N N . LYS A 1 68 ? 7.67843 -39.78069 5.97842 1.000 26.13161 68 LYS A N 1
ATOM 1009 C CA . LYS A 1 68 ? 8.75443 -40.55743 6.58590 1.000 28.51322 68 LYS A CA 1
ATOM 1010 C C . LYS A 1 68 ? 9.09789 -41.77332 5.73329 1.000 27.62472 68 LYS A C 1
ATOM 1011 O O . LYS A 1 68 ? 10.27556 -42.10280 5.55599 1.000 29.30712 68 LYS A O 1
ATOM 1019 N N . TYR A 1 69 ? 8.08430 -42.45681 5.19819 1.000 26.82022 69 TYR A N 1
ATOM 1020 C CA . TYR A 1 69 ? 8.36026 -43.61628 4.35587 1.000 26.25666 69 TYR A CA 1
ATOM 1021 C C . TYR A 1 69 ? 9.20257 -43.22778 3.14440 1.000 27.48807 69 TYR A C 1
ATOM 1022 O O . TYR A 1 69 ? 10.14618 -43.93841 2.77568 1.000 27.82713 69 TYR A O 1
ATOM 1033 N N . LEU A 1 70 ? 8.89277 -42.09020 2.52348 1.000 28.18389 70 LEU A N 1
ATOM 1034 C CA . LEU A 1 70 ? 9.63271 -41.68837 1.33118 1.000 29.38565 70 LEU A CA 1
ATOM 1035 C C . LEU A 1 70 ? 11.10330 -41.42999 1.63495 1.000 31.92355 70 LEU A C 1
ATOM 1036 O O . LEU A 1 70 ? 11.95446 -41.62625 0.76074 1.000 31.34906 70 LEU A O 1
ATOM 1052 N N . LYS A 1 71 ? 11.42546 -41.00721 2.86081 1.000 35.01129 71 LYS A N 1
ATOM 1053 C CA . LYS A 1 71 ? 12.81023 -40.69413 3.19977 1.000 37.65837 71 LYS A CA 1
ATOM 1054 C C . LYS A 1 71 ? 13.71475 -41.91911 3.19838 1.000 38.35849 71 LYS A C 1
ATOM 1055 O O . LYS A 1 71 ? 14.94023 -41.76439 3.26044 1.000 38.66798 71 LYS A O 1
ATOM 1063 N N . GLN A 1 72 ? 13.15016 -43.12508 3.16681 1.000 38.21630 72 GLN A N 1
ATOM 1064 C CA . GLN A 1 72 ? 13.97395 -44.31265 2.99881 1.000 38.26549 72 GLN A CA 1
ATOM 1065 C C . GLN A 1 72 ? 14.55901 -44.40173 1.59672 1.000 35.95927 72 GLN A C 1
ATOM 1066 O O . GLN A 1 72 ? 15.51524 -45.15501 1.38611 1.000 37.27210 72 GLN A O 1
ATOM 1074 N N . PHE A 1 73 ? 14.01577 -43.64873 0.64132 1.000 33.49120 73 PHE A N 1
ATOM 1075 C CA . PHE A 1 73 ? 14.48311 -43.68586 -0.73786 1.000 31.79551 73 PHE A CA 1
ATOM 1076 C C . PHE A 1 73 ? 14.95304 -42.32728 -1.23053 1.000 30.30053 73 PHE A C 1
ATOM 1077 O O . PHE A 1 73 ? 16.01525 -42.23448 -1.85577 1.000 30.79113 73 PHE A O 1
ATOM 1094 N N . VAL A 1 74 ? 14.18794 -41.26748 -0.98819 1.000 29.39024 74 VAL A N 1
ATOM 1095 C CA . VAL A 1 74 ? 14.55215 -39.94649 -1.49548 1.000 28.37385 74 VAL A CA 1
ATOM 1096 C C . VAL A 1 74 ? 15.49135 -39.29350 -0.49160 1.000 28.92891 74 VAL A C 1
ATOM 1097 O O . VAL A 1 74 ? 15.38336 -39.55262 0.71723 1.000 30.54443 74 VAL A O 1
ATOM 1103 N N . PRO A 1 75 ? 16.39449 -38.41839 -0.92575 1.000 28.39503 75 PRO A N 1
ATOM 1104 C CA . PRO A 1 75 ? 16.53889 -37.89819 -2.29401 1.000 28.83107 75 PRO A CA 1
ATOM 1105 C C . PRO A 1 75 ? 17.38756 -38.71473 -3.26575 1.000 30.79913 75 PRO A C 1
ATOM 1106 O O . PRO A 1 75 ? 17.34524 -38.44250 -4.46093 1.000 31.17609 75 PRO A O 1
ATOM 1117 N N . ASP A 1 76 ? 18.13491 -39.72648 -2.81736 1.000 32.50460 76 ASP A N 1
ATOM 1118 C CA . ASP A 1 76 ? 19.13246 -40.33407 -3.69498 1.000 35.33908 76 ASP A CA 1
ATOM 1119 C C . ASP A 1 76 ? 18.50336 -41.19025 -4.78864 1.000 34.55846 76 ASP A C 1
ATOM 1120 O O . ASP A 1 76 ? 19.10783 -41.36738 -5.85331 1.000 35.44021 76 ASP A O 1
ATOM 1127 N N . ARG A 1 77 ? 17.30666 -41.72868 -4.55586 1.000 32.22656 77 ARG A N 1
ATOM 1128 C CA . ARG A 1 77 ? 16.66250 -42.63470 -5.49522 1.000 30.07936 77 ARG A CA 1
ATOM 1129 C C . ARG A 1 77 ? 15.30856 -42.08567 -5.91835 1.000 26.85965 77 ARG A C 1
ATOM 1130 O O . ARG A 1 77 ? 14.51427 -41.65392 -5.07172 1.000 27.40540 77 ARG A O 1
ATOM 1140 N N . SER A 1 78 ? 15.05007 -42.10346 -7.22639 1.000 25.66681 78 SER A N 1
ATOM 1141 C CA . SER A 1 78 ? 13.72748 -41.77853 -7.74583 1.000 25.42366 78 SER A CA 1
ATOM 1142 C C . SER A 1 78 ? 12.74514 -42.90949 -7.44655 1.000 24.27105 78 SER A C 1
ATOM 1143 O O . SER A 1 78 ? 13.11601 -44.08833 -7.37137 1.000 25.79759 78 SER A O 1
ATOM 1151 N N . VAL A 1 79 ? 11.47339 -42.53811 -7.28154 1.000 22.44956 79 VAL A N 1
ATOM 1152 C CA . VAL A 1 79 ? 10.43386 -43.47984 -6.88776 1.000 21.80404 79 VAL A CA 1
ATOM 1153 C C . VAL A 1 79 ? 9.11170 -43.08014 -7.52545 1.000 21.96969 79 VAL A C 1
ATOM 1154 O O . VAL A 1 79 ? 8.85051 -41.89878 -7.77518 1.000 21.55609 79 VAL A O 1
ATOM 1167 N N . SER A 1 80 ? 8.25269 -44.07523 -7.73998 1.000 21.86710 80 SER A N 1
ATOM 1168 C CA . SER A 1 80 ? 6.86623 -43.82067 -8.10198 1.000 21.37437 80 SER A CA 1
ATOM 1169 C C . SER A 1 80 ? 5.95533 -44.74628 -7.31656 1.000 20.43131 80 SER A C 1
ATOM 1170 O O . SER A 1 80 ? 6.21811 -45.94811 -7.21949 1.000 22.24492 80 SER A O 1
ATOM 1178 N N . PHE A 1 81 ? 4.89306 -44.18061 -6.75406 1.000 20.46069 81 PHE A N 1
ATOM 1179 C CA . PHE A 1 81 ? 3.81774 -44.97245 -6.18229 1.000 21.14642 81 PHE A CA 1
ATOM 1180 C C . PHE A 1 81 ? 2.90674 -45.46141 -7.29888 1.000 23.16085 81 PHE A C 1
ATOM 1181 O O . PHE A 1 81 ? 2.67610 -44.76129 -8.28885 1.000 23.92905 81 PHE A O 1
ATOM 1198 N N A VAL A 1 82 ? 2.40657 -46.68713 -7.14789 0.319 24.57947 82 VAL A N 1
ATOM 1199 N N B VAL A 1 82 ? 2.37808 -46.66894 -7.12904 0.681 24.16275 82 VAL A N 1
ATOM 1200 C CA A VAL A 1 82 ? 1.44642 -47.26327 -8.07937 0.319 26.76277 82 VAL A CA 1
ATOM 1201 C CA B VAL A 1 82 ? 1.43651 -47.23861 -8.08467 0.681 26.96553 82 VAL A CA 1
ATOM 1202 C C A VAL A 1 82 ? 0.46524 -48.10959 -7.28419 0.319 27.34261 82 VAL A C 1
ATOM 1203 C C B VAL A 1 82 ? 0.47566 -48.12442 -7.31258 0.681 27.33962 82 VAL A C 1
ATOM 1204 O O A VAL A 1 82 ? 0.82885 -48.74034 -6.28661 0.319 27.14864 82 VAL A O 1
ATOM 1205 O O B VAL A 1 82 ? 0.86989 -48.79398 -6.35342 0.681 27.12195 82 VAL A O 1
ATOM 1230 N N . GLU A 1 83 ? -0.78793 -48.11491 -7.72818 1.000 28.32142 83 GLU A N 1
ATOM 1231 C CA . GLU A 1 83 ? -1.82828 -48.93987 -7.13671 1.000 31.41213 83 GLU A CA 1
ATOM 1232 C C . GLU A 1 83 ? -2.15929 -50.06751 -8.10134 1.000 34.41095 83 GLU A C 1
ATOM 1233 O O . GLU A 1 83 ? -2.43706 -49.82209 -9.27952 1.000 34.48697 83 GLU A O 1
ATOM 1245 N N . GLU A 1 84 ? -2.12563 -51.29828 -7.60299 1.000 37.51118 84 GLU A N 1
ATOM 1246 C CA . GLU A 1 84 ? -2.50525 -52.46703 -8.38529 1.000 40.93164 84 GLU A CA 1
ATOM 1247 C C . GLU A 1 84 ? -3.32977 -53.36996 -7.48313 1.000 40.68673 84 GLU A C 1
ATOM 1248 O O . GLU A 1 84 ? -2.95023 -53.61834 -6.33484 1.000 41.03451 84 GLU A O 1
ATOM 1260 N N . GLY A 1 85 ? -4.46758 -53.83109 -7.98746 1.000 41.74759 85 GLY A N 1
ATOM 1261 C CA . GLY A 1 85 ? -5.34578 -54.63655 -7.16044 1.000 41.54686 85 GLY A CA 1
ATOM 1262 C C . GLY A 1 85 ? -5.77230 -53.94927 -5.88485 1.000 43.54526 85 GLY A C 1
ATOM 1263 O O . GLY A 1 85 ? -5.92472 -54.60698 -4.84870 1.000 45.46698 85 GLY A O 1
ATOM 1267 N N . GLN A 1 86 ? -5.96194 -52.63403 -5.93031 1.000 41.98688 86 GLN A N 1
ATOM 1268 C CA . GLN A 1 86 ? -6.44058 -51.85603 -4.79296 1.000 42.75520 86 GLN A CA 1
ATOM 1269 C C . GLN A 1 86 ? -5.45376 -51.85750 -3.62533 1.000 42.10676 86 GLN A C 1
ATOM 1270 O O . GLN A 1 86 ? -5.85303 -51.66145 -2.47444 1.000 43.46237 86 GLN A O 1
ATOM 1278 N N . LYS A 1 87 ? -4.16603 -52.07649 -3.90183 1.000 39.71267 87 LYS A N 1
ATOM 1279 C CA . LYS A 1 87 ? -3.10804 -51.94613 -2.90320 1.000 39.51898 87 LYS A CA 1
ATOM 1280 C C . LYS A 1 87 ? -1.92712 -51.21794 -3.53593 1.000 34.13028 87 LYS A C 1
ATOM 1281 O O . LYS A 1 87 ? -1.72598 -51.27640 -4.75079 1.000 33.06572 87 LYS A O 1
ATOM 1289 N N . PHE A 1 88 ? -1.15618 -50.51456 -2.71084 1.000 29.98813 88 PHE A N 1
ATOM 1290 C CA . PHE A 1 88 ? -0.10565 -49.64332 -3.21270 1.000 28.74644 88 PHE A CA 1
ATOM 1291 C C . PHE A 1 88 ? 1.27941 -50.26589 -3.12540 1.000 28.70226 88 PHE A C 1
ATOM 1292 O O . PHE A 1 88 ? 1.60191 -51.00238 -2.18378 1.000 29.54330 88 PHE A O 1
ATOM 1309 N N . TYR A 1 89 ? 2.08602 -49.96215 -4.13665 1.000 29.21832 89 TYR A N 1
ATOM 1310 C CA . TYR A 1 89 ? 3.48496 -50.32461 -4.18360 1.000 29.06280 89 TYR A CA 1
ATOM 1311 C C . TYR A 1 89 ? 4.29631 -49.07641 -4.47006 1.000 27.26510 89 TYR A C 1
ATOM 1312 O O . TYR A 1 89 ? 3.77684 -48.07246 -4.96388 1.000 27.18200 89 TYR A O 1
ATOM 1330 N N . ILE A 1 90 ? 5.58352 -49.14699 -4.16428 1.000 26.51648 90 ILE A N 1
ATOM 1331 C CA . ILE A 1 90 ? 6.54483 -48.13598 -4.58151 1.000 26.41989 90 ILE A CA 1
ATOM 1332 C C . ILE A 1 90 ? 7.53352 -48.81522 -5.51536 1.000 27.25283 90 ILE A C 1
ATOM 1333 O O . ILE A 1 90 ? 8.00193 -49.92558 -5.23731 1.000 29.09368 90 ILE A O 1
ATOM 1349 N N . VAL A 1 91 ? 7.79969 -48.17501 -6.64275 1.000 28.21393 91 VAL A N 1
ATOM 1350 C CA . VAL A 1 91 ? 8.63813 -48.71892 -7.69901 1.000 28.73512 91 VAL A CA 1
ATOM 1351 C C . VAL A 1 91 ? 9.92737 -47.91522 -7.73909 1.000 28.06037 91 VAL A C 1
ATOM 1352 O O . VAL A 1 91 ? 9.91129 -46.68240 -7.63638 1.000 27.08296 91 VAL A O 1
ATOM 1365 N N . LEU A 1 92 ? 11.04193 -48.62059 -7.87687 1.000 28.49997 92 LEU A N 1
ATOM 1366 C CA . LEU A 1 92 ? 12.35950 -48.02568 -7.98116 1.000 31.18642 92 LEU A CA 1
ATOM 1367 C C . LEU A 1 92 ? 12.85452 -48.15211 -9.41395 1.000 33.28614 92 LEU A C 1
ATOM 1368 O O . LEU A 1 92 ? 12.32965 -48.93152 -10.21309 1.000 34.84338 92 LEU A O 1
ATOM 1384 N N . GLU A 1 93 ? 13.88881 -47.37986 -9.72958 1.000 35.50465 93 GLU A N 1
ATOM 1385 C CA . GLU A 1 93 ? 14.41339 -47.38304 -11.08800 1.000 38.70211 93 GLU A CA 1
ATOM 1386 C C . GLU A 1 93 ? 15.06150 -48.71236 -11.45056 1.000 41.29877 93 GLU A C 1
ATOM 1387 O O . GLU A 1 93 ? 15.05340 -49.10104 -12.62448 1.000 42.41157 93 GLU A O 1
ATOM 1399 N N . ASP A 1 94 ? 15.63493 -49.41744 -10.47623 1.000 42.10080 94 ASP A N 1
ATOM 1400 C CA . ASP A 1 94 ? 16.22320 -50.72153 -10.76284 1.000 43.42219 94 ASP A CA 1
ATOM 1401 C C . ASP A 1 94 ? 15.17529 -51.79271 -11.03347 1.000 44.98020 94 ASP A C 1
ATOM 1402 O O . ASP A 1 94 ? 15.55017 -52.92887 -11.34367 1.000 46.83328 94 ASP A O 1
ATOM 1409 N N . GLY A 1 95 ? 13.88747 -51.47096 -10.91798 1.000 44.64326 95 GLY A N 1
ATOM 1410 C CA . GLY A 1 95 ? 12.82087 -52.41069 -11.19944 1.000 43.90183 95 GLY A CA 1
ATOM 1411 C C . GLY A 1 95 ? 12.13683 -52.99072 -9.98117 1.000 42.89812 95 GLY A C 1
ATOM 1412 O O . GLY A 1 95 ? 11.06395 -53.59521 -10.12551 1.000 44.11337 95 GLY A O 1
ATOM 1416 N N . GLN A 1 96 ? 12.72261 -52.84033 -8.79429 1.000 40.93772 96 GLN A N 1
ATOM 1417 C CA . GLN A 1 96 ? 12.06265 -53.29788 -7.58215 1.000 40.65243 96 GLN A CA 1
ATOM 1418 C C . GLN A 1 96 ? 10.66222 -52.70340 -7.49031 1.000 39.12713 96 GLN A C 1
ATOM 1419 O O . GLN A 1 96 ? 10.45285 -51.51727 -7.76283 1.000 37.82133 96 GLN A O 1
ATOM 1433 N N . LYS A 1 97 ? 9.70683 -53.53174 -7.07969 1.000 39.09137 97 LYS A N 1
ATOM 1434 C CA . LYS A 1 97 ? 8.34655 -53.10392 -6.76554 1.000 38.34513 97 LYS A CA 1
ATOM 1435 C C . LYS A 1 97 ? 8.04361 -53.61585 -5.36424 1.000 36.36170 97 LYS A C 1
ATOM 1436 O O . LYS A 1 97 ? 7.95395 -54.83023 -5.14945 1.000 37.56315 97 LYS A O 1
ATOM 1444 N N . ILE A 1 98 ? 7.91055 -52.69736 -4.41221 1.000 34.21424 98 ILE A N 1
ATOM 1445 C CA . ILE A 1 98 ? 7.79488 -53.02236 -2.99635 1.000 34.28035 98 ILE A CA 1
ATOM 1446 C C . ILE A 1 98 ? 6.37801 -52.70474 -2.55021 1.000 33.91707 98 ILE A C 1
ATOM 1447 O O . ILE A 1 98 ? 5.90990 -51.57558 -2.72166 1.000 32.92285 98 ILE A O 1
ATOM 1463 N N . GLU A 1 99 ? 5.69159 -53.69148 -1.98683 1.000 34.00855 99 GLU A N 1
ATOM 1464 C CA . GLU A 1 99 ? 4.39287 -53.45324 -1.37066 1.000 34.64750 99 GLU A CA 1
ATOM 1465 C C . GLU A 1 99 ? 4.60831 -52.57923 -0.14135 1.000 33.69505 99 GLU A C 1
ATOM 1466 O O . GLU A 1 99 ? 5.38588 -52.93398 0.75072 1.000 35.03237 99 GLU A O 1
ATOM 1478 N N . VAL A 1 100 ? 3.94727 -51.42685 -0.09633 1.000 31.24800 100 VAL A N 1
ATOM 1479 C CA . VAL A 1 100 ? 4.21040 -50.47374 0.97623 1.000 30.63912 100 VAL A CA 1
ATOM 1480 C C . VAL A 1 100 ? 3.55140 -50.96148 2.26109 1.000 31.12195 100 VAL A C 1
ATOM 1481 O O . VAL A 1 100 ? 2.56813 -51.71167 2.20749 1.000 31.24442 100 VAL A O 1
ATOM 1494 N N . PRO A 1 101 ? 4.05289 -50.56360 3.42899 1.000 32.57555 101 PRO A N 1
ATOM 1495 C CA . PRO A 1 101 ? 3.40583 -50.96120 4.68487 1.000 33.26919 101 PRO A CA 1
ATOM 1496 C C . PRO A 1 101 ? 1.93974 -50.54660 4.71624 1.000 32.69130 101 PRO A C 1
ATOM 1497 O O . PRO A 1 101 ? 1.49590 -49.63985 4.01049 1.000 31.50389 101 PRO A O 1
ATOM 1508 N N . GLU A 1 102 ? 1.18367 -51.21185 5.59118 1.000 33.43872 102 GLU A N 1
ATOM 1509 C CA . GLU A 1 102 ? -0.26519 -51.01823 5.63418 1.000 34.42187 102 GLU A CA 1
ATOM 1510 C C . GLU A 1 102 ? -0.63474 -49.57396 5.95410 1.000 31.85556 102 GLU A C 1
ATOM 1511 O O . GLU A 1 102 ? -1.59372 -49.03619 5.38579 1.000 30.83395 102 GLU A O 1
ATOM 1523 N N . ASP A 1 103 ? 0.10857 -48.92058 6.85410 1.000 30.42977 103 ASP A N 1
ATOM 1524 C CA . ASP A 1 103 ? -0.26188 -47.55232 7.21575 1.000 30.38373 103 ASP A CA 1
ATOM 1525 C C . ASP A 1 103 ? -0.00518 -46.57896 6.07220 1.000 28.02419 103 ASP A C 1
ATOM 1526 O O . ASP A 1 103 ? -0.77742 -45.62935 5.88566 1.000 27.57925 103 ASP A O 1
ATOM 1535 N N . VAL A 1 104 ? 1.05161 -46.81349 5.29384 1.000 26.87983 104 VAL A N 1
ATOM 1536 C CA . VAL A 1 104 ? 1.29595 -46.01949 4.09664 1.000 25.87750 104 VAL A CA 1
ATOM 1537 C C . VAL A 1 104 ? 0.23011 -46.29553 3.04946 1.000 24.45678 104 VAL A C 1
ATOM 1538 O O . VAL A 1 104 ? -0.25945 -45.37619 2.38453 1.000 23.72830 104 VAL A O 1
ATOM 1551 N N . ASN A 1 105 ? -0.14368 -47.56495 2.88756 1.000 24.59496 105 ASN A N 1
ATOM 1552 C CA . ASN A 1 105 ? -1.19043 -47.93154 1.93742 1.000 25.69385 105 ASN A CA 1
ATOM 1553 C C . ASN A 1 105 ? -2.49347 -47.21185 2.25591 1.000 25.51129 105 ASN A C 1
ATOM 1554 O O . ASN A 1 105 ? -3.14266 -46.64907 1.36217 1.000 24.98046 105 ASN A O 1
ATOM 1565 N N . LYS A 1 106 ? -2.89304 -47.21399 3.53197 1.000 26.76588 106 LYS A N 1
ATOM 1566 C CA . LYS A 1 106 ? -4.12049 -46.52233 3.91732 1.000 27.30049 106 LYS A CA 1
ATOM 1567 C C . LYS A 1 106 ? -4.04482 -45.03629 3.59729 1.000 25.46694 106 LYS A C 1
ATOM 1568 O O . LYS A 1 106 ? -4.99818 -44.46135 3.05766 1.000 25.45821 106 LYS A O 1
ATOM 1576 N N . ALA A 1 107 ? -2.91326 -44.40140 3.91018 1.000 24.85041 107 ALA A N 1
ATOM 1577 C CA . ALA A 1 107 ? -2.75509 -42.97901 3.62986 1.000 24.59722 107 ALA A CA 1
ATOM 1578 C C . ALA A 1 107 ? -2.81312 -42.69267 2.13278 1.000 23.32975 107 ALA A C 1
ATOM 1579 O O . ALA A 1 107 ? -3.45587 -41.72775 1.70146 1.000 22.97589 107 ALA A O 1
ATOM 1586 N N . LEU A 1 108 ? -2.14538 -43.51589 1.32441 1.000 23.25388 108 LEU A N 1
ATOM 1587 C CA . LEU A 1 108 ? -2.19015 -43.31649 -0.12031 1.000 21.88898 108 LEU A CA 1
ATOM 1588 C C . LEU A 1 108 ? -3.59943 -43.51339 -0.66168 1.000 22.12638 108 LEU A C 1
ATOM 1589 O O . LEU A 1 108 ? -4.07212 -42.72615 -1.49272 1.000 22.93442 108 LEU A O 1
ATOM 1605 N N . LYS A 1 109 ? -4.28368 -44.56608 -0.21121 1.000 22.52308 109 LYS A N 1
ATOM 1606 C CA . LYS A 1 109 ? -5.63772 -44.81856 -0.69171 1.000 23.16230 109 LYS A CA 1
ATOM 1607 C C . LYS A 1 109 ? -6.56079 -43.66773 -0.33621 1.000 23.30707 109 LYS A C 1
ATOM 1608 O O . LYS A 1 109 ? -7.32884 -43.18201 -1.17874 1.000 25.00597 109 LYS A O 1
ATOM 1616 N N . ALA A 1 110 ? -6.51273 -43.22296 0.91898 1.000 23.28397 110 ALA A N 1
ATOM 1617 C CA . ALA A 1 110 ? -7.36912 -42.11233 1.32436 1.000 24.52291 110 ALA A CA 1
ATOM 1618 C C . ALA A 1 110 ? -7.07666 -40.87069 0.49348 1.000 23.90741 110 ALA A C 1
ATOM 1619 O O . ALA A 1 110 ? -7.99587 -40.15540 0.07263 1.000 25.89350 110 ALA A O 1
ATOM 1626 N N . THR A 1 111 ? -5.79629 -40.60525 0.23328 1.000 22.82389 111 THR A N 1
ATOM 1627 C CA . THR A 1 111 ? -5.43376 -39.37848 -0.46521 1.000 21.01631 111 THR A CA 1
ATOM 1628 C C . THR A 1 111 ? -5.93262 -39.38862 -1.90340 1.000 21.00487 111 THR A C 1
ATOM 1629 O O . THR A 1 111 ? -6.46061 -38.38210 -2.39116 1.000 22.44346 111 THR A O 1
ATOM 1640 N N . VAL A 1 112 ? -5.78800 -40.51455 -2.60270 1.000 21.64361 112 VAL A N 1
ATOM 1641 C CA . VAL A 1 112 ? -6.18677 -40.53115 -4.00904 1.000 23.18441 112 VAL A CA 1
ATOM 1642 C C . VAL A 1 112 ? -7.68205 -40.73700 -4.19036 1.000 23.34622 112 VAL A C 1
ATOM 1643 O O . VAL A 1 112 ? -8.18859 -40.53798 -5.30005 1.000 26.11564 112 VAL A O 1
ATOM 1656 N N . SER A 1 113 ? -8.40883 -41.08680 -3.12213 1.000 22.09145 113 SER A N 1
ATOM 1657 C CA . SER A 1 113 ? -9.77109 -41.59519 -3.27295 1.000 22.15903 113 SER A CA 1
ATOM 1658 C C . SER A 1 113 ? -10.70940 -40.58320 -3.92646 1.000 19.89721 113 SER A C 1
ATOM 1659 O O . SER A 1 113 ? -11.59413 -40.97071 -4.69539 1.000 22.42777 113 SER A O 1
ATOM 1664 N N . ASP A 1 114 ? -10.54767 -39.28363 -3.64193 1.000 18.45468 114 ASP A N 1
ATOM 1665 C CA . ASP A 1 114 ? -11.50346 -38.28397 -4.11616 1.000 17.41119 114 ASP A CA 1
ATOM 1666 C C . ASP A 1 114 ? -10.81784 -37.12451 -4.82673 1.000 16.35205 114 ASP A C 1
ATOM 1667 O O . ASP A 1 114 ? -11.31897 -36.00699 -4.81932 1.000 15.73956 114 ASP A O 1
ATOM 1676 N N . VAL A 1 115 ? -9.69959 -37.39989 -5.49842 1.000 17.89560 115 VAL A N 1
ATOM 1677 C CA . VAL A 1 115 ? -8.93769 -36.35788 -6.19168 1.000 16.58366 115 VAL A CA 1
ATOM 1678 C C . VAL A 1 115 ? -9.80425 -35.56746 -7.16156 1.000 16.00819 115 VAL A C 1
ATOM 1679 O O . VAL A 1 115 ? -9.63327 -34.35146 -7.30885 1.000 15.72787 115 VAL A O 1
ATOM 1692 N N . LYS A 1 116 ? -10.73654 -36.23330 -7.83857 1.000 17.06491 116 LYS A N 1
ATOM 1693 C CA . LYS A 1 116 ? -11.58305 -35.55184 -8.80960 1.000 19.56994 116 LYS A CA 1
ATOM 1694 C C . LYS A 1 116 ? -12.35883 -34.39100 -8.20126 1.000 16.68294 116 LYS A C 1
ATOM 1695 O O . LYS A 1 116 ? -12.81719 -33.51209 -8.94029 1.000 20.18600 116 LYS A O 1
ATOM 1703 N N . HIS A 1 117 ? -12.54671 -34.37386 -6.88489 1.000 15.24216 117 HIS A N 1
ATOM 1704 C CA . HIS A 1 117 ? -13.30983 -33.31278 -6.25197 1.000 14.52504 117 HIS A CA 1
ATOM 1705 C C . HIS A 1 117 ? -12.47701 -32.41513 -5.35225 1.000 13.24328 117 HIS A C 1
ATOM 1706 O O . HIS A 1 117 ? -13.05287 -31.65828 -4.56734 1.000 14.54065 117 HIS A O 1
ATOM 1721 N N . TRP A 1 118 ? -11.14839 -32.41312 -5.51113 1.000 13.84177 118 TRP A N 1
ATOM 1722 C CA . TRP A 1 118 ? -10.31256 -31.62688 -4.60091 1.000 13.58094 118 TRP A CA 1
ATOM 1723 C C . TRP A 1 118 ? -10.56876 -30.12579 -4.66771 1.000 14.04876 118 TRP A C 1
ATOM 1724 O O . TRP A 1 118 ? -10.31385 -29.43028 -3.68853 1.000 15.59320 118 TRP A O 1
ATOM 1745 N N . ALA A 1 119 ? -11.01026 -29.60671 -5.80552 1.000 12.32077 119 ALA A N 1
ATOM 1746 C CA . ALA A 1 119 ? -11.31805 -28.19765 -5.93413 1.000 12.45154 119 ALA A CA 1
ATOM 1747 C C . ALA A 1 119 ? -12.78616 -27.92067 -5.66713 1.000 12.16552 119 ALA A C 1
ATOM 1748 O O . ALA A 1 119 ? -13.24761 -26.80804 -5.93018 1.000 12.64188 119 ALA A O 1
ATOM 1755 N N . GLY A 1 120 ? -13.51094 -28.88246 -5.09819 1.000 12.66510 120 GLY A N 1
ATOM 1756 C CA . GLY A 1 120 ? -14.89867 -28.71637 -4.73239 1.000 12.45799 120 GLY A CA 1
ATOM 1757 C C . GLY A 1 120 ? -15.81334 -29.20746 -5.83276 1.000 12.26937 120 GLY A C 1
ATOM 1758 O O . GLY A 1 120 ? -15.38262 -29.81118 -6.81901 1.000 12.67088 120 GLY A O 1
ATOM 1762 N N . TYR A 1 121 ? -17.09369 -28.91570 -5.67005 1.000 12.96153 121 TYR A N 1
ATOM 1763 C CA . TYR A 1 121 ? -18.09338 -29.31806 -6.64413 1.000 12.25763 121 TYR A CA 1
ATOM 1764 C C . TYR A 1 121 ? -19.22811 -28.30801 -6.62118 1.000 11.78069 121 TYR A C 1
ATOM 1765 O O . TYR A 1 121 ? -19.37806 -27.52171 -5.67911 1.000 12.59955 121 TYR A O 1
ATOM 1783 N N . LEU A 1 122 ? -20.06353 -28.37074 -7.65255 1.000 12.68664 122 LEU A N 1
ATOM 1784 C CA . LEU A 1 122 ? -21.22498 -27.50363 -7.75555 1.000 12.66590 122 LEU A CA 1
ATOM 1785 C C . LEU A 1 122 ? -22.50190 -28.26546 -7.41706 1.000 12.82596 122 LEU A C 1
ATOM 1786 O O . LEU A 1 122 ? -22.70022 -29.39713 -7.87340 1.000 15.47027 122 LEU A O 1
ATOM 1802 N N . THR A 1 123 ? -23.36824 -27.63873 -6.62322 1.000 13.16442 123 THR A N 1
ATOM 1803 C CA . THR A 1 123 ? -24.69030 -28.19600 -6.37550 1.000 13.15694 123 THR A CA 1
ATOM 1804 C C . THR A 1 123 ? -25.54402 -28.03894 -7.63217 1.000 14.99651 123 THR A C 1
ATOM 1805 O O . THR A 1 123 ? -25.17218 -27.34175 -8.58101 1.000 14.65624 123 THR A O 1
ATOM 1816 N N . GLU A 1 124 ? -26.71920 -28.66560 -7.62428 1.000 17.09413 124 GLU A N 1
ATOM 1817 C CA . GLU A 1 124 ? -27.60887 -28.53706 -8.77096 1.000 19.92479 124 GLU A CA 1
ATOM 1818 C C . GLU A 1 124 ? -27.99292 -27.08554 -9.00912 1.000 19.22731 124 GLU A C 1
ATOM 1819 O O . GLU A 1 124 ? -28.29613 -26.70565 -10.14315 1.000 20.10122 124 GLU A O 1
ATOM 1831 N N . ASP A 1 125 ? -27.99476 -26.26541 -7.96048 1.000 16.70738 125 ASP A N 1
ATOM 1832 C CA . ASP A 1 125 ? -28.30256 -24.84636 -8.07547 1.000 16.31759 125 ASP A CA 1
ATOM 1833 C C . ASP A 1 125 ? -27.06662 -23.98903 -8.35383 1.000 14.33565 125 ASP A C 1
ATOM 1834 O O . ASP A 1 125 ? -27.16874 -22.76192 -8.35335 1.000 16.47902 125 ASP A O 1
ATOM 1843 N N . GLY A 1 126 ? -25.91520 -24.59962 -8.60907 1.000 12.44869 126 GLY A N 1
ATOM 1844 C CA . GLY A 1 126 ? -24.74970 -23.84401 -9.02250 1.000 13.09347 126 GLY A CA 1
ATOM 1845 C C . GLY A 1 126 ? -23.93491 -23.24414 -7.91651 1.000 12.12060 126 GLY A C 1
ATOM 1846 O O . GLY A 1 126 ? -23.16748 -22.31329 -8.16447 1.000 12.44978 126 GLY A O 1
ATOM 1850 N N . GLU A 1 127 ? -24.08651 -23.74891 -6.70130 1.000 11.74307 127 GLU A N 1
ATOM 1851 C CA . GLU A 1 127 ? -23.35202 -23.27574 -5.53805 1.000 11.78879 127 GLU A CA 1
ATOM 1852 C C . GLU A 1 127 ? -22.08724 -24.10087 -5.39312 1.000 11.18480 127 GLU A C 1
ATOM 1853 O O . GLU A 1 127 ? -22.10605 -25.31106 -5.62362 1.000 12.55060 127 GLU A O 1
ATOM 1865 N N . HIS A 1 128 ? -20.99063 -23.44986 -5.03700 1.000 11.51550 128 HIS A N 1
ATOM 1866 C CA . HIS A 1 128 ? -19.69531 -24.10927 -4.97865 1.000 11.80898 128 HIS A CA 1
ATOM 1867 C C . HIS A 1 128 ? -19.43835 -24.56476 -3.55670 1.000 12.07269 128 HIS A C 1
ATOM 1868 O O . HIS A 1 128 ? -19.31330 -23.73647 -2.65590 1.000 12.37996 128 HIS A O 1
ATOM 1883 N N . VAL A 1 129 ? -19.36006 -25.87695 -3.37210 1.000 11.42876 129 VAL A N 1
ATOM 1884 C CA . VAL A 1 129 ? -19.07847 -26.50388 -2.08698 1.000 11.74373 129 VAL A CA 1
ATOM 1885 C C . VAL A 1 129 ? -17.59125 -26.82577 -2.06671 1.000 11.98348 129 VAL A C 1
ATOM 1886 O O . VAL A 1 129 ? -17.09371 -27.58419 -2.91240 1.000 12.20814 129 VAL A O 1
ATOM 1899 N N . ILE A 1 130 ? -16.88825 -26.24995 -1.09680 1.000 13.08617 130 ILE A N 1
ATOM 1900 C CA . ILE A 1 130 ? -15.43428 -26.19054 -1.03320 1.000 13.43882 130 ILE A CA 1
ATOM 1901 C C . ILE A 1 130 ? -14.97881 -26.82902 0.27206 1.000 12.68286 130 ILE A C 1
ATOM 1902 O O . ILE A 1 130 ? -15.55102 -26.56544 1.33153 1.000 13.45603 130 ILE A O 1
ATOM 1918 N N . ASP A 1 131 ? -13.92785 -27.63363 0.20404 1.000 13.56633 131 ASP A N 1
ATOM 1919 C CA . ASP A 1 131 ? -13.28906 -28.21652 1.37776 1.000 14.72186 131 ASP A CA 1
ATOM 1920 C C . ASP A 1 131 ? -12.21548 -27.25448 1.87218 1.000 14.63215 131 ASP A C 1
ATOM 1921 O O . ASP A 1 131 ? -11.36331 -26.81741 1.10108 1.000 17.03044 131 ASP A O 1
ATOM 1930 N N . LEU A 1 132 ? -12.25224 -26.93058 3.16250 1.000 14.10827 132 LEU A N 1
ATOM 1931 C CA . LEU A 1 132 ? -11.35298 -25.92042 3.69332 1.000 14.19141 132 LEU A CA 1
ATOM 1932 C C . LEU A 1 132 ? -9.91221 -26.40408 3.81737 1.000 14.94261 132 LEU A C 1
ATOM 1933 O O . LEU A 1 132 ? -9.03572 -25.58394 4.07878 1.000 18.69866 132 LEU A O 1
ATOM 1949 N N . LEU A 1 133 ? -9.63593 -27.68629 3.60215 1.000 15.68705 133 LEU A N 1
ATOM 1950 C CA . LEU A 1 133 ? -8.26301 -28.18155 3.64163 1.000 16.95946 133 LEU A CA 1
ATOM 1951 C C . LEU A 1 133 ? -7.59957 -28.26289 2.26831 1.000 18.65593 133 LEU A C 1
ATOM 1952 O O . LEU A 1 133 ? -6.36520 -28.20583 2.17796 1.000 22.78553 133 LEU A O 1
ATOM 1968 N N . LYS A 1 134 ? -8.35084 -28.35960 1.22594 1.000 17.42777 134 LYS A N 1
ATOM 1969 C CA . LYS A 1 134 ? -7.77308 -28.68306 -0.06222 1.000 18.66200 134 LYS A CA 1
ATOM 1970 C C . LYS A 1 134 ? -7.05348 -27.47727 -0.67612 1.000 16.73990 134 LYS A C 1
ATOM 1971 O O . LYS A 1 134 ? -7.40393 -26.32769 -0.41475 1.000 16.26907 134 LYS A O 1
ATOM 1990 N N . PRO A 1 135 ? -6.03798 -27.70688 -1.49886 1.000 16.60850 135 PRO A N 1
ATOM 1991 C CA . PRO A 1 135 ? -5.34194 -26.57643 -2.12577 1.000 16.56424 135 PRO A CA 1
ATOM 1992 C C . PRO A 1 135 ? -6.24015 -25.83938 -3.10711 1.000 15.80208 135 PRO A C 1
ATOM 1993 O O . PRO A 1 135 ? -7.22408 -26.37745 -3.62488 1.000 16.14746 135 PRO A O 1
ATOM 2004 N N . ALA A 1 136 ? -5.88070 -24.57973 -3.35082 1.000 14.88773 136 ALA A N 1
ATOM 2005 C CA . ALA A 1 136 ? -6.62300 -23.75175 -4.28381 1.000 14.48350 136 ALA A CA 1
ATOM 2006 C C . ALA A 1 136 ? -6.00290 -23.82483 -5.66904 1.000 13.36620 136 ALA A C 1
ATOM 2007 O O . ALA A 1 136 ? -4.78407 -23.69608 -5.81678 1.000 14.45552 136 ALA A O 1
ATOM 2014 N N . PRO A 1 137 ? -6.82316 -23.93785 -6.70001 1.000 13.26830 137 PRO A N 1
ATOM 2015 C CA . PRO A 1 137 ? -6.26964 -23.84893 -8.05422 1.000 13.43739 137 PRO A CA 1
ATOM 2016 C C . PRO A 1 137 ? -5.59439 -22.52551 -8.34645 1.000 12.63663 137 PRO A C 1
ATOM 2017 O O . PRO A 1 137 ? -4.64283 -22.47692 -9.12913 1.000 13.59792 137 PRO A O 1
ATOM 2028 N N . GLY A 1 138 ? -6.11468 -21.42946 -7.80895 1.000 12.84302 138 GLY A N 1
ATOM 2029 C CA . GLY A 1 138 ? -5.58908 -20.10025 -8.02052 1.000 12.77657 138 GLY A CA 1
ATOM 2030 C C . GLY A 1 138 ? -6.30507 -19.14650 -7.08387 1.000 11.46519 138 GLY A C 1
ATOM 2031 O O . GLY A 1 138 ? -7.25795 -19.53224 -6.39206 1.000 11.31456 138 GLY A O 1
ATOM 2035 N N . PRO A 1 139 ? -5.88353 -17.87623 -7.04441 1.000 10.75135 139 PRO A N 1
ATOM 2036 C CA . PRO A 1 139 ? -6.31638 -16.96266 -5.97673 1.000 11.80341 139 PRO A CA 1
ATOM 2037 C C . PRO A 1 139 ? -7.69945 -16.38338 -6.17016 1.000 11.37865 139 PRO A C 1
ATOM 2038 O O . PRO A 1 139 ? -8.17658 -15.69285 -5.26721 1.000 12.22910 139 PRO A O 1
ATOM 2049 N N . HIS A 1 140 ? -8.36036 -16.65518 -7.29099 1.000 10.81400 140 HIS A N 1
ATOM 2050 C CA . HIS A 1 140 ? -9.72587 -16.22064 -7.51023 1.000 11.08328 140 HIS A CA 1
ATOM 2051 C C . HIS A 1 140 ? -10.72203 -17.36291 -7.43319 1.000 10.54521 140 HIS A C 1
ATOM 2052 O O . HIS A 1 140 ? -11.93718 -17.10565 -7.46051 1.000 11.67454 140 HIS A O 1
ATOM 2067 N N . PHE A 1 141 ? -10.26322 -18.60323 -7.26489 1.000 10.85516 141 PHE A N 1
ATOM 2068 C CA . PHE A 1 141 ? -11.11948 -19.76964 -7.48107 1.000 10.18835 141 PHE A CA 1
ATOM 2069 C C . PHE A 1 141 ? -12.13179 -19.95639 -6.36099 1.000 11.18999 141 PHE A C 1
ATOM 2070 O O . PHE A 1 141 ? -13.27492 -20.32584 -6.62778 1.000 11.79068 141 PHE A O 1
ATOM 2087 N N . TYR A 1 142 ? -11.72959 -19.71766 -5.11059 1.000 10.48740 142 TYR A N 1
ATOM 2088 C CA . TYR A 1 142 ? -12.58445 -19.93203 -3.94767 1.000 11.09011 142 TYR A CA 1
ATOM 2089 C C . TYR A 1 142 ? -13.20540 -18.63293 -3.40868 1.000 10.07331 142 TYR A C 1
ATOM 2090 O O . TYR A 1 142 ? -13.38795 -18.48306 -2.18308 1.000 11.73040 142 TYR A O 1
ATOM 2108 N N . VAL A 1 143 ? -13.53837 -17.70120 -4.30232 1.000 10.57120 143 VAL A N 1
ATOM 2109 C CA . VAL A 1 143 ? -14.01575 -16.37269 -3.95745 1.000 10.24275 143 VAL A CA 1
ATOM 2110 C C . VAL A 1 143 ? -15.46654 -16.19758 -4.35216 1.000 11.03017 143 VAL A C 1
ATOM 2111 O O . VAL A 1 143 ? -15.89292 -16.58889 -5.45073 1.000 10.84127 143 VAL A O 1
ATOM 2124 N N . ASN A 1 144 ? -16.21062 -15.56588 -3.45206 1.000 10.61171 144 ASN A N 1
ATOM 2125 C CA . ASN A 1 144 ? -17.56495 -15.09729 -3.72190 1.000 10.35506 144 ASN A CA 1
ATOM 2126 C C . ASN A 1 144 ? -17.61269 -13.57590 -3.60675 1.000 10.92981 144 ASN A C 1
ATOM 2127 O O . ASN A 1 144 ? -16.82891 -12.96237 -2.88855 1.000 11.21160 144 ASN A O 1
ATOM 2138 N N . LEU A 1 145 ? -18.52714 -12.97055 -4.36009 1.000 10.44678 145 LEU A N 1
ATOM 2139 C CA . LEU A 1 145 ? -18.73659 -11.53199 -4.38636 1.000 10.12675 145 LEU A CA 1
ATOM 2140 C C . LEU A 1 145 ? -20.15941 -11.23995 -3.93191 1.000 11.09363 145 LEU A C 1
ATOM 2141 O O . LEU A 1 145 ? -21.11479 -11.82657 -4.44935 1.000 11.85234 145 LEU A O 1
ATOM 2157 N N . LEU A 1 146 ? -20.28970 -10.34821 -2.95694 1.000 11.05150 146 LEU A N 1
ATOM 2158 C CA . LEU A 1 146 ? -21.57058 -9.96723 -2.37413 1.000 10.87232 146 LEU A CA 1
ATOM 2159 C C . LEU A 1 146 ? -21.87796 -8.50923 -2.70545 1.000 10.49729 146 LEU A C 1
ATOM 2160 O O . LEU A 1 146 ? -20.97347 -7.67378 -2.82182 1.000 10.88188 146 LEU A O 1
ATOM 2176 N N . ILE A 1 147 ? -23.17299 -8.18981 -2.75219 1.000 11.28095 147 ILE A N 1
ATOM 2177 C CA . ILE A 1 147 ? -23.62669 -6.84241 -3.04373 1.000 11.66849 147 ILE A CA 1
ATOM 2178 C C . ILE A 1 147 ? -24.87609 -6.55958 -2.22712 1.000 11.86675 147 ILE A C 1
ATOM 2179 O O . ILE A 1 147 ? -25.66573 -7.45660 -1.92302 1.000 12.63633 147 ILE A O 1
ATOM 2195 N N . GLY A 1 148 ? -25.03626 -5.30194 -1.85344 1.000 12.32192 148 GLY A N 1
ATOM 2196 C CA . GLY A 1 148 ? -26.25895 -4.83072 -1.23708 1.000 11.96557 148 GLY A CA 1
ATOM 2197 C C . GLY A 1 148 ? -27.32210 -4.57185 -2.28725 1.000 13.34922 148 GLY A C 1
ATOM 2198 O O . GLY A 1 148 ? -27.29329 -5.11899 -3.39081 1.000 15.14328 148 GLY A O 1
ATOM 2202 N N . ASN A 1 149 ? -28.28586 -3.71778 -1.92964 1.000 13.71968 149 ASN A N 1
ATOM 2203 C CA . ASN A 1 149 ? -29.37459 -3.36948 -2.84694 1.000 14.82219 149 ASN A CA 1
ATOM 2204 C C . ASN A 1 149 ? -29.83827 -1.95802 -2.52105 1.000 14.33260 149 ASN A C 1
ATOM 2205 O O . ASN A 1 149 ? -30.42580 -1.71339 -1.45972 1.000 15.14600 149 ASN A O 1
ATOM 2216 N N . ARG A 1 150 ? -29.54007 -1.03496 -3.42216 1.000 14.75808 150 ARG A N 1
ATOM 2217 C CA . ARG A 1 150 ? -29.95245 0.35462 -3.29460 1.000 14.91462 150 ARG A CA 1
ATOM 2218 C C . ARG A 1 150 ? -31.01607 0.74011 -4.31596 1.000 16.99264 150 ARG A C 1
ATOM 2219 O O . ARG A 1 150 ? -31.27135 1.92755 -4.51193 1.000 19.92160 150 ARG A O 1
ATOM 2240 N N . LEU A 1 151 ? -31.64723 -0.23725 -4.95873 1.000 16.23576 151 LEU A N 1
ATOM 2241 C CA . LEU A 1 151 ? -32.75503 0.08350 -5.84935 1.000 16.96827 151 LEU A CA 1
ATOM 2242 C C . LEU A 1 151 ? -33.85972 0.79747 -5.07798 1.000 19.43152 151 LEU A C 1
ATOM 2243 O O . LEU A 1 151 ? -34.23133 0.39505 -3.97109 1.000 21.29891 151 LEU A O 1
ATOM 2259 N N . GLY A 1 152 ? -34.39764 1.85203 -5.67984 1.000 22.12224 152 GLY A N 1
ATOM 2260 C CA . GLY A 1 152 ? -35.37235 2.67956 -5.00866 1.000 23.03784 152 GLY A CA 1
ATOM 2261 C C . GLY A 1 152 ? -34.78468 3.76817 -4.13883 1.000 22.10307 152 GLY A C 1
ATOM 2262 O O . GLY A 1 152 ? -35.55014 4.52734 -3.52564 1.000 23.19475 152 GLY A O 1
ATOM 2266 N N . PHE A 1 153 ? -33.46232 3.87982 -4.07922 1.000 20.06070 153 PHE A N 1
ATOM 2267 C CA . PHE A 1 153 ? -32.76681 4.90129 -3.30417 1.000 19.52014 153 PHE A CA 1
ATOM 2268 C C . PHE A 1 153 ? -31.79847 5.63032 -4.22505 1.000 20.60090 153 PHE A C 1
ATOM 2269 O O . PHE A 1 153 ? -31.59080 5.24135 -5.37302 1.000 21.58936 153 PHE A O 1
ATOM 2286 N N . LYS A 1 154 ? -31.20693 6.70549 -3.71508 1.000 20.80913 154 LYS A N 1
ATOM 2287 C CA . LYS A 1 154 ? -30.43832 7.61157 -4.55481 1.000 22.15557 154 LYS A CA 1
ATOM 2288 C C . LYS A 1 154 ? -29.02759 7.10061 -4.82669 1.000 19.68657 154 LYS A C 1
ATOM 2289 O O . LYS A 1 154 ? -28.41097 6.39358 -4.01297 1.000 18.75525 154 LYS A O 1
ATOM 2297 N N . ARG A 1 155 ? -28.53059 7.45212 -6.01311 1.000 20.04767 155 ARG A N 1
ATOM 2298 C CA . ARG A 1 155 ? -27.14736 7.24545 -6.41733 1.000 19.78017 155 ARG A CA 1
ATOM 2299 C C . ARG A 1 155 ? -26.74603 5.78702 -6.22334 1.000 17.22859 155 ARG A C 1
ATOM 2300 O O . ARG A 1 155 ? -25.78933 5.45476 -5.53037 1.000 15.98720 155 ARG A O 1
ATOM 2321 N N A THR A 1 156 ? -27.49386 4.91811 -6.89467 0.414 16.87775 156 THR A N 1
ATOM 2322 N N B THR A 1 156 ? -27.50810 4.90537 -6.87810 0.586 16.96861 156 THR A N 1
ATOM 2323 C CA A THR A 1 156 ? -27.38367 3.48751 -6.63663 0.414 17.15932 156 THR A CA 1
ATOM 2324 C CA B THR A 1 156 ? -27.36429 3.47447 -6.61766 0.586 17.44410 156 THR A CA 1
ATOM 2325 C C A THR A 1 156 ? -26.00566 2.94400 -6.99292 0.414 16.85228 156 THR A C 1
ATOM 2326 C C B THR A 1 156 ? -25.96461 2.98200 -6.95739 0.586 17.01658 156 THR A C 1
ATOM 2327 O O A THR A 1 156 ? -25.46018 2.11802 -6.25669 0.414 16.69860 156 THR A O 1
ATOM 2328 O O B THR A 1 156 ? -25.36397 2.22778 -6.18565 0.586 17.46065 156 THR A O 1
ATOM 2349 N N . LEU A 1 157 ? -25.43379 3.36490 -8.12690 1.000 16.78628 157 LEU A N 1
ATOM 2350 C CA . LEU A 1 157 ? -24.10517 2.87463 -8.49415 1.000 18.53634 157 LEU A CA 1
ATOM 2351 C C . LEU A 1 157 ? -23.07943 3.27157 -7.43905 1.000 18.30876 157 LEU A C 1
ATOM 2352 O O . LEU A 1 157 ? -22.25554 2.44896 -6.99824 1.000 19.84787 157 LEU A O 1
ATOM 2368 N N . GLN A 1 158 ? -23.16957 4.50538 -6.95858 1.000 15.24518 158 GLN A N 1
ATOM 2369 C CA . GLN A 1 158 ? -22.15122 5.07277 -6.10351 1.000 14.83297 158 GLN A CA 1
ATOM 2370 C C . GLN A 1 158 ? -22.30696 4.67372 -4.65214 1.000 14.44946 158 GLN A C 1
ATOM 2371 O O . GLN A 1 158 ? -21.36908 4.88453 -3.87909 1.000 16.52896 158 GLN A O 1
ATOM 2385 N N . THR A 1 159 ? -23.45755 4.12760 -4.25305 1.000 13.35151 159 THR A N 1
ATOM 2386 C CA . THR A 1 159 ? -23.71568 3.88139 -2.83466 1.000 13.47975 159 THR A CA 1
ATOM 2387 C C . THR A 1 159 ? -24.00459 2.42783 -2.46390 1.000 13.24805 159 THR A C 1
ATOM 2388 O O . THR A 1 159 ? -24.12988 2.12912 -1.26452 1.000 14.30644 159 THR A O 1
ATOM 2399 N N . THR A 1 160 ? -24.14863 1.53140 -3.42599 1.000 12.99586 160 THR A N 1
ATOM 2400 C CA . THR A 1 160 ? -24.41092 0.13434 -3.08729 1.000 13.42481 160 THR A CA 1
ATOM 2401 C C . THR A 1 160 ? -23.18974 -0.47574 -2.40481 1.000 12.44959 160 THR A C 1
ATOM 2402 O O . THR A 1 160 ? -22.07616 -0.38635 -2.93220 1.000 13.59518 160 THR A O 1
ATOM 2413 N N . PRO A 1 161 ? -23.34581 -1.11309 -1.25433 1.000 11.58678 161 PRO A N 1
ATOM 2414 C CA . PRO A 1 161 ? -22.19262 -1.73113 -0.60646 1.000 11.76432 161 PRO A CA 1
ATOM 2415 C C . PRO A 1 161 ? -21.82271 -3.03593 -1.29782 1.000 11.75704 161 PRO A C 1
ATOM 2416 O O . PRO A 1 161 ? -22.62201 -3.63638 -2.01803 1.000 11.86908 161 PRO A O 1
ATOM 2427 N N . LYS A 1 162 ? -20.58460 -3.47186 -1.06250 1.000 10.21601 162 LYS A N 1
ATOM 2428 C CA . LYS A 1 162 ? -20.04599 -4.64104 -1.74773 1.000 10.41302 162 LYS A CA 1
ATOM 2429 C C . LYS A 1 162 ? -18.97080 -5.28783 -0.89228 1.000 10.93249 162 LYS A C 1
ATOM 2430 O O . LYS A 1 162 ? -18.25688 -4.60753 -0.15131 1.000 11.22626 162 LYS A O 1
ATOM 2449 N N . SER A 1 163 ? -18.87560 -6.60893 -1.00346 1.000 11.66057 163 SER A N 1
ATOM 2450 C CA . SER A 1 163 ? -17.94746 -7.37644 -0.19805 1.000 11.14051 163 SER A CA 1
ATOM 2451 C C . SER A 1 163 ? -17.34332 -8.51809 -0.98977 1.000 10.67208 163 SER A C 1
ATOM 2452 O O . SER A 1 163 ? -17.95474 -9.05148 -1.91587 1.000 11.87208 163 SER A O 1
ATOM 2460 N N A VAL A 1 164 ? -16.15867 -8.91588 -0.57606 0.744 10.10223 164 VAL A N 1
ATOM 2461 N N B VAL A 1 164 ? -16.13972 -8.90732 -0.57014 0.256 10.79260 164 VAL A N 1
ATOM 2462 C CA A VAL A 1 164 ? -15.50826 -10.09671 -1.12106 0.744 10.60819 164 VAL A CA 1
ATOM 2463 C CA B VAL A 1 164 ? -15.42542 -10.06137 -1.10108 0.256 11.32441 164 VAL A CA 1
ATOM 2464 C C A VAL A 1 164 ? -15.23123 -11.06462 0.01279 0.744 10.60092 164 VAL A C 1
ATOM 2465 C C B VAL A 1 164 ? -15.24942 -11.05852 0.03769 0.256 11.04570 164 VAL A C 1
ATOM 2466 O O A VAL A 1 164 ? -14.78568 -10.66206 1.09455 0.744 10.46273 164 VAL A O 1
ATOM 2467 O O B VAL A 1 164 ? -14.86269 -10.67324 1.14840 0.256 10.50887 164 VAL A O 1
ATOM 2492 N N . VAL A 1 165 ? -15.55137 -12.32874 -0.23093 1.000 10.87280 165 VAL A N 1
ATOM 2493 C CA . VAL A 1 165 ? -15.52313 -13.38426 0.77626 1.000 12.07613 165 VAL A CA 1
ATOM 2494 C C . VAL A 1 165 ? -14.88691 -14.62472 0.16044 1.000 13.43143 165 VAL A C 1
ATOM 2495 O O . VAL A 1 165 ? -15.40735 -15.16013 -0.82451 1.000 15.05384 165 VAL A O 1
ATOM 2508 N N . ASP A 1 166 ? -13.77638 -15.09379 0.74547 1.000 12.30769 166 ASP A N 1
ATOM 2509 C CA . ASP A 1 166 ? -13.19473 -16.36006 0.31770 1.000 13.32894 166 ASP A CA 1
ATOM 2510 C C . ASP A 1 166 ? -13.79227 -17.50186 1.13611 1.000 12.12539 166 ASP A C 1
ATOM 2511 O O . ASP A 1 166 ? -14.70489 -17.30960 1.93785 1.000 12.48076 166 ASP A O 1
ATOM 2520 N N . ARG A 1 167 ? -13.28453 -18.71829 0.92761 1.000 12.55946 167 ARG A N 1
ATOM 2521 C CA . ARG A 1 167 ? -13.89327 -19.88767 1.56626 1.000 12.37167 167 ARG A CA 1
ATOM 2522 C C . ARG A 1 167 ? -13.80702 -19.83455 3.09309 1.000 13.06693 167 ARG A C 1
ATOM 2523 O O . ARG A 1 167 ? -14.61953 -20.46811 3.77401 1.000 14.35944 167 ARG A O 1
ATOM 2544 N N . PHE A 1 168 ? -12.82776 -19.11723 3.64607 1.000 12.18631 168 PHE A N 1
ATOM 2545 C CA . PHE A 1 168 ? -12.68303 -18.92377 5.08847 1.000 11.51183 168 PHE A CA 1
ATOM 2546 C C . PHE A 1 168 ? -13.36987 -17.65925 5.58832 1.000 11.04672 168 PHE A C 1
ATOM 2547 O O . PHE A 1 168 ? -13.23614 -17.30749 6.76409 1.000 12.52087 168 PHE A O 1
ATOM 2564 N N . GLY A 1 169 ? -14.08147 -16.94797 4.72289 1.000 11.23791 169 GLY A N 1
ATOM 2565 C CA . GLY A 1 169 ? -14.68348 -15.69725 5.10269 1.000 12.11462 169 GLY A CA 1
ATOM 2566 C C . GLY A 1 169 ? -13.72297 -14.53478 5.08319 1.000 11.27413 169 GLY A C 1
ATOM 2567 O O . GLY A 1 169 ? -14.11313 -13.42746 5.48194 1.000 11.99858 169 GLY A O 1
ATOM 2571 N N A ARG A 1 170 ? -12.50125 -14.73627 4.58780 0.600 11.22920 170 ARG A N 1
ATOM 2572 N N B ARG A 1 170 ? -12.49236 -14.73579 4.62045 0.400 12.46642 170 ARG A N 1
ATOM 2573 C CA A ARG A 1 170 ? -11.54430 -13.66186 4.49113 0.600 10.50360 170 ARG A CA 1
ATOM 2574 C CA B ARG A 1 170 ? -11.53835 -13.65095 4.53729 0.400 13.26333 170 ARG A CA 1
ATOM 2575 C C A ARG A 1 170 ? -11.97164 -12.67959 3.40992 0.600 11.42078 170 ARG A C 1
ATOM 2576 C C B ARG A 1 170 ? -11.92208 -12.70142 3.40591 0.400 12.44825 170 ARG A C 1
ATOM 2577 O O A ARG A 1 170 ? -12.73352 -13.00107 2.49479 0.600 12.66920 170 ARG A O 1
ATOM 2578 O O B ARG A 1 170 ? -12.60108 -13.06800 2.44590 0.400 11.71127 170 ARG A O 1
ATOM 2619 N N . GLY A 1 171 ? -11.44024 -11.47233 3.51721 1.000 10.89197 171 GLY A N 1
ATOM 2620 C CA . GLY A 1 171 ? -11.72939 -10.44523 2.54117 1.000 10.93353 171 GLY A CA 1
ATOM 2621 C C . GLY A 1 171 ? -12.03942 -9.11761 3.18985 1.000 11.00293 171 GLY A C 1
ATOM 2622 O O . GLY A 1 171 ? -11.52366 -8.82212 4.27311 1.000 12.22329 171 GLY A O 1
ATOM 2626 N N . SER A 1 172 ? -12.86430 -8.31315 2.52659 1.000 10.98272 172 SER A N 1
ATOM 2627 C CA . SER A 1 172 ? -13.12876 -6.94836 2.95413 1.000 12.33568 172 SER A CA 1
ATOM 2628 C C . SER A 1 172 ? -14.49895 -6.53797 2.45060 1.000 11.48293 172 SER A C 1
ATOM 2629 O O . SER A 1 172 ? -15.15649 -7.26868 1.72201 1.000 12.55379 172 SER A O 1
ATOM 2637 N N . PHE A 1 173 ? -14.90918 -5.34372 2.84688 1.000 11.17373 173 PHE A N 1
ATOM 2638 C CA . PHE A 1 173 ? -16.29195 -4.88437 2.80431 1.000 11.62136 173 PHE A CA 1
ATOM 2639 C C . PHE A 1 173 ? -16.21126 -3.38065 2.63722 1.000 11.45604 173 PHE A C 1
ATOM 2640 O O . PHE A 1 173 ? -15.53819 -2.70147 3.41980 1.000 11.85269 173 PHE A O 1
ATOM 2657 N N . ARG A 1 174 ? -16.89277 -2.87605 1.60749 1.000 11.48839 174 ARG A N 1
ATOM 2658 C CA . ARG A 1 174 ? -16.85933 -1.46550 1.24985 1.000 11.57655 174 ARG A CA 1
ATOM 2659 C C . ARG A 1 174 ? -18.24566 -0.85697 1.15129 1.000 11.68187 174 ARG A C 1
ATOM 2660 O O . ARG A 1 174 ? -19.22327 -1.53784 0.84424 1.000 11.78905 174 ARG A O 1
ATOM 2681 N N . SER A 1 175 ? -18.30264 0.44516 1.42122 1.000 11.47621 175 SER A N 1
ATOM 2682 C CA . SER A 1 175 ? -19.45712 1.27850 1.11476 1.000 11.37256 175 SER A CA 1
ATOM 2683 C C . SER A 1 175 ? -19.17162 1.99548 -0.20064 1.000 12.13250 175 SER A C 1
ATOM 2684 O O . SER A 1 175 ? -18.61390 1.39429 -1.11625 1.000 13.30077 175 SER A O 1
ATOM 2692 N N . HIS A 1 176 ? -19.56513 3.25654 -0.32082 1.000 12.25760 176 HIS A N 1
ATOM 2693 C CA . HIS A 1 176 ? -19.41634 4.01846 -1.55766 1.000 11.91386 176 HIS A CA 1
ATOM 2694 C C . HIS A 1 176 ? -17.96078 4.06353 -2.00463 1.000 12.61096 176 HIS A C 1
ATOM 2695 O O . HIS A 1 176 ? -17.03754 4.13141 -1.19614 1.000 12.89242 176 HIS A O 1
ATOM 2710 N N . ALA A 1 177 ? -17.76492 4.08732 -3.32091 1.000 12.95413 177 ALA A N 1
ATOM 2711 C CA . ALA A 1 177 ? -16.43072 4.28294 -3.91480 1.000 12.82426 177 ALA A CA 1
ATOM 2712 C C . ALA A 1 177 ? -15.50103 3.21705 -3.34226 1.000 12.38853 177 ALA A C 1
ATOM 2713 O O . ALA A 1 177 ? -15.83388 2.02350 -3.39443 1.000 13.03108 177 ALA A O 1
ATOM 2720 N N . ALA A 1 178 ? -14.32750 3.58448 -2.84554 1.000 12.69787 178 ALA A N 1
ATOM 2721 C CA . ALA A 1 178 ? -13.40606 2.64601 -2.22120 1.000 12.69999 178 ALA A CA 1
ATOM 2722 C C . ALA A 1 178 ? -13.39514 2.81741 -0.70337 1.000 11.91564 178 ALA A C 1
ATOM 2723 O O . ALA A 1 178 ? -12.40525 2.51509 -0.04341 1.000 14.49632 178 ALA A O 1
ATOM 2730 N N . THR A 1 179 ? -14.49843 3.29529 -0.13080 1.000 12.07847 179 THR A N 1
ATOM 2731 C CA . THR A 1 179 ? -14.56464 3.49580 1.31205 1.000 11.50809 179 THR A CA 1
ATOM 2732 C C . THR A 1 179 ? -14.57274 2.14389 2.00483 1.000 11.02945 179 THR A C 1
ATOM 2733 O O . THR A 1 179 ? -15.48215 1.33154 1.78972 1.000 12.32031 179 THR A O 1
ATOM 2744 N N . GLN A 1 180 ? -13.58039 1.91256 2.85487 1.000 10.96139 180 GLN A N 1
ATOM 2745 C CA . GLN A 1 180 ? -13.40187 0.62130 3.50898 1.000 11.31365 180 GLN A CA 1
ATOM 2746 C C . GLN A 1 180 ? -14.14427 0.57429 4.83394 1.000 11.39209 180 GLN A C 1
ATOM 2747 O O . GLN A 1 180 ? -13.93475 1.43007 5.69948 1.000 13.21381 180 GLN A O 1
ATOM 2761 N N . VAL A 1 181 ? -14.99379 -0.43193 4.99563 1.000 10.66977 181 VAL A N 1
ATOM 2762 C CA . VAL A 1 181 ? -15.62235 -0.68349 6.28808 1.000 11.34128 181 VAL A CA 1
ATOM 2763 C C . VAL A 1 181 ? -14.69077 -1.60494 7.07178 1.000 10.83759 181 VAL A C 1
ATOM 2764 O O . VAL A 1 181 ? -14.17301 -1.23604 8.13273 1.000 11.72537 181 VAL A O 1
ATOM 2777 N N . LEU A 1 182 ? -14.50144 -2.82330 6.56354 1.000 10.64536 182 LEU A N 1
ATOM 2778 C CA . LEU A 1 182 ? -13.43665 -3.71714 7.00622 1.000 11.49662 182 LEU A CA 1
ATOM 2779 C C . LEU A 1 182 ? -12.21627 -3.54083 6.10579 1.000 12.08059 182 LEU A C 1
ATOM 2780 O O . LEU A 1 182 ? -12.34959 -3.37360 4.89073 1.000 13.87138 182 LEU A O 1
ATOM 2796 N N . ALA A 1 183 ? -11.03972 -3.61661 6.70655 1.000 10.07188 183 ALA A N 1
ATOM 2797 C CA . ALA A 1 183 ? -9.81223 -3.17866 6.04484 1.000 10.35590 183 ALA A CA 1
ATOM 2798 C C . ALA A 1 183 ? -9.38708 -4.08490 4.90019 1.000 9.70439 183 ALA A C 1
ATOM 2799 O O . ALA A 1 183 ? -9.27592 -5.31045 5.05801 1.000 10.63834 183 ALA A O 1
ATOM 2806 N N . THR A 1 184 ? -9.14653 -3.46095 3.74838 1.000 10.61150 184 THR A N 1
ATOM 2807 C CA . THR A 1 184 ? -8.38193 -4.07194 2.66919 1.000 10.45077 184 THR A CA 1
ATOM 2808 C C . THR A 1 184 ? -6.92101 -4.22053 3.07754 1.000 9.59956 184 THR A C 1
ATOM 2809 O O . THR A 1 184 ? -6.39386 -3.44823 3.87797 1.000 10.95225 184 THR A O 1
ATOM 2820 N N . ARG A 1 185 ? -6.25068 -5.22184 2.49124 1.000 9.91234 185 ARG A N 1
ATOM 2821 C CA . ARG A 1 185 ? -4.80586 -5.39979 2.57422 1.000 9.63854 185 ARG A CA 1
ATOM 2822 C C . ARG A 1 185 ? -4.21345 -5.22062 1.18685 1.000 10.88651 185 ARG A C 1
ATOM 2823 O O . ARG A 1 185 ? -4.68814 -5.83187 0.22525 1.000 10.97953 185 ARG A O 1
ATOM 2844 N N . PHE A 1 186 ? -3.20887 -4.34819 1.10291 1.000 10.26405 186 PHE A N 1
ATOM 2845 C CA . PHE A 1 186 ? -2.39462 -4.17169 -0.11465 1.000 10.20978 186 PHE A CA 1
ATOM 2846 C C . PHE A 1 186 ? -1.00236 -4.71549 0.18922 1.000 9.91695 186 PHE A C 1
ATOM 2847 O O . PHE A 1 186 ? -0.17052 -4.00134 0.73652 1.000 10.80778 186 PHE A O 1
ATOM 2864 N N . ASP A 1 187 ? -0.78568 -5.98605 -0.12210 1.000 9.76953 187 ASP A N 1
ATOM 2865 C CA . ASP A 1 187 ? 0.47716 -6.64086 0.19600 1.000 10.17065 187 ASP A CA 1
ATOM 2866 C C . ASP A 1 187 ? 0.91218 -7.52618 -0.97429 1.000 10.30445 187 ASP A C 1
ATOM 2867 O O . ASP A 1 187 ? 0.49410 -7.36078 -2.12108 1.000 10.61708 187 ASP A O 1
ATOM 2876 N N . MET A 1 188 ? 1.77623 -8.50042 -0.68081 1.000 10.15119 188 MET A N 1
ATOM 2877 C CA . MET A 1 188 ? 2.49518 -9.20717 -1.73532 1.000 10.46401 188 MET A CA 1
ATOM 2878 C C . MET A 1 188 ? 1.64468 -10.22943 -2.45975 1.000 11.01347 188 MET A C 1
ATOM 2879 O O . MET A 1 188 ? 1.92036 -10.55393 -3.62710 1.000 11.24505 188 MET A O 1
ATOM 2893 N N . ARG A 1 189 ? 0.61916 -10.75412 -1.80916 1.000 10.46045 189 ARG A N 1
ATOM 2894 C CA . ARG A 1 189 ? -0.08785 -11.91694 -2.31682 1.000 11.02494 189 ARG A CA 1
ATOM 2895 C C . ARG A 1 189 ? -1.45929 -11.54695 -2.84589 1.000 9.66444 189 ARG A C 1
ATOM 2896 O O . ARG A 1 189 ? -2.22733 -10.82686 -2.18218 1.000 10.66071 189 ARG A O 1
ATOM 2917 N N . GLN A 1 190 ? -1.81151 -12.09648 -4.00810 1.000 10.86608 190 GLN A N 1
ATOM 2918 C CA . GLN A 1 190 ? -3.17175 -11.93657 -4.51499 1.000 10.49628 190 GLN A CA 1
ATOM 2919 C C . GLN A 1 190 ? -4.20207 -12.53034 -3.56695 1.000 11.69017 190 GLN A C 1
ATOM 2920 O O . GLN A 1 190 ? -5.36424 -12.09045 -3.53953 1.000 10.97409 190 GLN A O 1
ATOM 2934 N N . GLU A 1 191 ? -3.80342 -13.55595 -2.81426 1.000 11.08774 191 GLU A N 1
ATOM 2935 C CA . GLU A 1 191 ? -4.68975 -14.22354 -1.88013 1.000 11.48381 191 GLU A CA 1
ATOM 2936 C C . GLU A 1 191 ? -5.11315 -13.34562 -0.71714 1.000 12.24222 191 GLU A C 1
ATOM 2937 O O . GLU A 1 191 ? -6.06961 -13.68535 -0.02549 1.000 14.59016 191 GLU A O 1
ATOM 2949 N N . GLU A 1 192 ? -4.42069 -12.25354 -0.44563 1.000 11.45731 192 GLU A N 1
ATOM 2950 C CA . GLU A 1 192 ? -4.71483 -11.45302 0.74290 1.000 11.31246 192 GLU A CA 1
ATOM 2951 C C . GLU A 1 192 ? -5.44237 -10.16614 0.35565 1.000 11.46208 192 GLU A C 1
ATOM 2952 O O . GLU A 1 192 ? -4.84096 -9.11253 0.17233 1.000 12.06674 192 GLU A O 1
ATOM 2964 N N . ASN A 1 193 ? -6.77009 -10.24474 0.30976 1.000 10.55324 193 ASN A N 1
ATOM 2965 C CA . ASN A 1 193 ? -7.59493 -9.08878 0.02415 1.000 10.84131 193 ASN A CA 1
ATOM 2966 C C . ASN A 1 193 ? -7.83143 -8.23229 1.25657 1.000 11.03663 193 ASN A C 1
ATOM 2967 O O . ASN A 1 193 ? -8.00102 -7.01958 1.12198 1.000 10.88454 193 ASN A O 1
ATOM 2978 N N . GLY A 1 194 ? -7.84721 -8.83244 2.45590 1.000 10.79767 194 GLY A N 1
ATOM 2979 C CA . GLY A 1 194 ? -8.23061 -8.12764 3.65699 1.000 11.07981 194 GLY A CA 1
ATOM 2980 C C . GLY A 1 194 ? -7.26238 -8.37036 4.80428 1.000 9.98962 194 GLY A C 1
ATOM 2981 O O . GLY A 1 194 ? -6.43826 -9.29271 4.78581 1.000 10.94872 194 GLY A O 1
ATOM 2985 N N . PHE A 1 195 ? -7.40570 -7.54574 5.82606 1.000 10.46035 195 PHE A N 1
ATOM 2986 C CA . PHE A 1 195 ? -6.66505 -7.77527 7.04481 1.000 10.41277 195 PHE A CA 1
ATOM 2987 C C . PHE A 1 195 ? -7.07981 -9.14448 7.59380 1.000 11.17269 195 PHE A C 1
ATOM 2988 O O . PHE A 1 195 ? -8.26974 -9.48978 7.53602 1.000 10.74827 195 PHE A O 1
ATOM 3005 N N . PRO A 1 196 ? -6.14636 -9.94283 8.14599 1.000 10.58145 196 PRO A N 1
ATOM 3006 C CA . PRO A 1 196 ? -6.46239 -11.35521 8.40853 1.000 11.77641 196 PRO A CA 1
ATOM 3007 C C . PRO A 1 196 ? -7.53509 -11.59284 9.45829 1.000 12.32101 196 PRO A C 1
ATOM 3008 O O . PRO A 1 196 ? -8.16394 -12.65268 9.41836 1.000 12.46356 196 PRO A O 1
ATOM 3019 N N . ALA A 1 197 ? -7.75136 -10.67178 10.39636 1.000 11.27919 197 ALA A N 1
ATOM 3020 C CA . ALA A 1 197 ? -8.77614 -10.85089 11.41281 1.000 11.36501 197 ALA A CA 1
ATOM 3021 C C . ALA A 1 197 ? -10.19510 -10.69114 10.89374 1.000 11.23224 197 ALA A C 1
ATOM 3022 O O . ALA A 1 197 ? -11.13136 -11.08987 11.59378 1.000 12.23841 197 ALA A O 1
ATOM 3029 N N . ASN A 1 198 ? -10.38555 -10.13032 9.70632 1.000 11.17660 198 ASN A N 1
ATOM 3030 C CA . ASN A 1 198 ? -11.71957 -9.75489 9.27883 1.000 11.40205 198 ASN A CA 1
ATOM 3031 C C . ASN A 1 198 ? -12.65365 -10.95594 9.24734 1.000 10.59773 198 ASN A C 1
ATOM 3032 O O . ASN A 1 198 ? -12.35376 -11.99698 8.65043 1.000 10.75211 198 ASN A O 1
ATOM 3043 N N . ARG A 1 199 ? -13.80769 -10.80344 9.90207 1.000 11.15888 199 ARG A N 1
ATOM 3044 C CA . ARG A 1 199 ? -14.89321 -11.77374 9.94673 1.000 11.08347 199 ARG A CA 1
ATOM 3045 C C . ARG A 1 199 ? -14.61451 -12.98788 10.81868 1.000 11.29086 199 ARG A C 1
ATOM 3046 O O . ARG A 1 199 ? -15.46093 -13.88988 10.85472 1.000 11.29570 199 ARG A O 1
ATOM 3067 N N . GLN A 1 200 ? -13.46907 -13.06019 11.49240 1.000 11.16355 200 GLN A N 1
ATOM 3068 C CA . GLN A 1 200 ? -13.05570 -14.27786 12.16932 1.000 11.19228 200 GLN A CA 1
ATOM 3069 C C . GLN A 1 200 ? -13.33455 -14.18446 13.66659 1.000 11.75360 200 GLN A C 1
ATOM 3070 O O . GLN A 1 200 ? -13.46247 -13.09942 14.23483 1.000 12.39755 200 GLN A O 1
ATOM 3084 N N . PHE A 1 201 ? -13.40959 -15.35392 14.30089 1.000 12.44860 201 PHE A N 1
ATOM 3085 C CA . PHE A 1 201 ? -13.76861 -15.39785 15.70875 1.000 11.51224 201 PHE A CA 1
ATOM 3086 C C . PHE A 1 201 ? -13.19713 -16.66276 16.33072 1.000 12.32002 201 PHE A C 1
ATOM 3087 O O . PHE A 1 201 ? -12.83738 -17.62562 15.63914 1.000 12.54561 201 PHE A O 1
ATOM 3104 N N . TYR A 1 202 ? -13.17151 -16.64948 17.66220 1.000 11.86482 202 TYR A N 1
ATOM 3105 C CA . TYR A 1 202 ? -12.61537 -17.70658 18.48222 1.000 12.20012 202 TYR A CA 1
ATOM 3106 C C . TYR A 1 202 ? -13.68645 -18.17358 19.45452 1.000 12.40913 202 TYR A C 1
ATOM 3107 O O . TYR A 1 202 ? -14.54202 -17.38825 19.86240 1.000 13.17764 202 TYR A O 1
ATOM 3125 N N . LEU A 1 203 ? -13.61383 -19.43849 19.84587 1.000 13.78191 203 LEU A N 1
ATOM 3126 C CA . LEU A 1 203 ? -14.41051 -19.95434 20.94683 1.000 13.44318 203 LEU A CA 1
ATOM 3127 C C . LEU A 1 203 ? -13.47420 -20.45494 22.03339 1.000 13.64306 203 LEU A C 1
ATOM 3128 O O . LEU A 1 203 ? -12.40269 -21.01491 21.73741 1.000 14.34404 203 LEU A O 1
ATOM 3144 N N . TYR A 1 204 ? -13.91899 -20.27492 23.28021 1.000 14.74270 204 TYR A N 1
ATOM 3145 C CA . TYR A 1 204 ? -13.18060 -20.65214 24.47481 1.000 15.28192 204 TYR A CA 1
ATOM 3146 C C . TYR A 1 204 ? -14.04373 -21.53301 25.36437 1.000 15.70017 204 TYR A C 1
ATOM 3147 O O . TYR A 1 204 ? -15.27817 -21.44900 25.35759 1.000 16.95877 204 TYR A O 1
ATOM 3165 N N . GLU A 1 205 ? -13.36772 -22.37967 26.13691 1.000 17.97303 205 GLU A N 1
ATOM 3166 C CA . GLU A 1 205 ? -14.00721 -23.22086 27.14275 1.000 19.53494 205 GLU A CA 1
ATOM 3167 C C . GLU A 1 205 ? -13.02373 -23.36824 28.29336 1.000 21.97421 205 GLU A C 1
ATOM 3168 O O . GLU A 1 205 ? -11.86424 -23.71148 28.06644 1.000 22.49851 205 GLU A O 1
ATOM 3180 N N . ASP A 1 206 ? -13.46858 -23.06549 29.51214 1.000 26.44280 206 ASP A N 1
ATOM 3181 C CA . ASP A 1 206 ? -12.60836 -23.14785 30.69611 1.000 32.27529 206 ASP A CA 1
ATOM 3182 C C . ASP A 1 206 ? -11.31328 -22.36427 30.48437 1.000 30.52295 206 ASP A C 1
ATOM 3183 O O . ASP A 1 206 ? -10.22181 -22.80118 30.86011 1.000 31.61314 206 ASP A O 1
ATOM 3192 N N . GLY A 1 207 ? -11.43437 -21.20261 29.85177 1.000 29.46619 207 GLY A N 1
ATOM 3193 C CA . GLY A 1 207 ? -10.30482 -20.32802 29.64352 1.000 28.55269 207 GLY A CA 1
ATOM 3194 C C . GLY A 1 207 ? -9.36564 -20.71447 28.52278 1.000 28.30546 207 GLY A C 1
ATOM 3195 O O . GLY A 1 207 ? -8.38555 -19.99006 28.29647 1.000 30.88292 207 GLY A O 1
ATOM 3199 N N . LYS A 1 208 ? -9.63000 -21.81066 27.80616 1.000 25.19358 208 LYS A N 1
ATOM 3200 C CA . LYS A 1 208 ? -8.74741 -22.29594 26.75750 1.000 24.76360 208 LYS A CA 1
ATOM 3201 C C . LYS A 1 208 ? -9.42175 -22.17273 25.39704 1.000 19.69431 208 LYS A C 1
ATOM 3202 O O . LYS A 1 208 ? -10.62032 -22.42576 25.25345 1.000 18.87811 208 LYS A O 1
ATOM 3210 N N . GLN A 1 209 ? -8.63913 -21.79864 24.39713 1.000 18.54117 209 GLN A N 1
ATOM 3211 C CA . GLN A 1 209 ? -9.15819 -21.70437 23.04383 1.000 16.56695 209 GLN A CA 1
ATOM 3212 C C . GLN A 1 209 ? -9.48441 -23.10155 22.52668 1.000 16.10695 209 GLN A C 1
ATOM 3213 O O . GLN A 1 209 ? -8.64472 -24.00352 22.58166 1.000 18.94607 209 GLN A O 1
ATOM 3227 N N . ILE A 1 210 ? -10.69971 -23.27498 22.00196 1.000 14.99339 210 ILE A N 1
ATOM 3228 C CA . ILE A 1 210 ? -11.11057 -24.52763 21.37769 1.000 16.06171 210 ILE A CA 1
ATOM 3229 C C . ILE A 1 210 ? -11.38852 -24.38790 19.88686 1.000 15.39504 210 ILE A C 1
ATOM 3230 O O . ILE A 1 210 ? -11.60093 -25.41176 19.22100 1.000 17.85620 210 ILE A O 1
ATOM 3246 N N . PHE A 1 211 ? -11.38990 -23.17123 19.33908 1.000 14.56158 211 PHE A N 1
ATOM 3247 C CA . PHE A 1 211 ? -11.74555 -22.97362 17.94230 1.000 14.59948 211 PHE A CA 1
ATOM 3248 C C . PHE A 1 211 ? -11.28762 -21.59910 17.49735 1.000 14.26036 211 PHE A C 1
ATOM 3249 O O . PHE A 1 211 ? -11.40780 -20.62373 18.25466 1.000 13.84227 211 PHE A O 1
ATOM 3266 N N . TYR A 1 212 ? -10.77886 -21.53626 16.26588 1.000 13.79669 212 TYR A N 1
ATOM 3267 C CA . TYR A 1 212 ? -10.61206 -20.28635 15.53929 1.000 12.95146 212 TYR A CA 1
ATOM 3268 C C . TYR A 1 212 ? -11.13965 -20.51341 14.13229 1.000 12.48510 212 TYR A C 1
ATOM 3269 O O . TYR A 1 212 ? -10.77996 -21.51400 13.49425 1.000 12.94682 212 TYR A O 1
ATOM 3287 N N . SER A 1 213 ? -11.98349 -19.59536 13.65398 1.000 12.45583 213 SER A N 1
ATOM 3288 C CA . SER A 1 213 ? -12.67704 -19.82622 12.39601 1.000 12.16816 213 SER A CA 1
ATOM 3289 C C . SER A 1 213 ? -11.75868 -19.88331 11.18286 1.000 12.78347 213 SER A C 1
ATOM 3290 O O . SER A 1 213 ? -12.18046 -20.39078 10.14432 1.000 13.72889 213 SER A O 1
ATOM 3298 N N . ALA A 1 214 ? -10.52886 -19.39009 11.28900 1.000 12.97357 214 ALA A N 1
ATOM 3299 C CA . ALA A 1 214 ? -9.56497 -19.45790 10.19878 1.000 15.03581 214 ALA A CA 1
ATOM 3300 C C . ALA A 1 214 ? -8.39935 -20.39401 10.51426 1.000 18.44312 214 ALA A C 1
ATOM 3301 O O . ALA A 1 214 ? -7.29365 -20.20919 10.00523 1.000 22.49845 214 ALA A O 1
ATOM 3308 N N . LEU A 1 215 ? -8.62342 -21.41622 11.32949 1.000 18.17004 215 LEU A N 1
ATOM 3309 C CA . LEU A 1 215 ? -7.60481 -22.43368 11.58544 1.000 19.29197 215 LEU A CA 1
ATOM 3310 C C . LEU A 1 215 ? -8.26820 -23.79955 11.57226 1.000 18.93685 215 LEU A C 1
ATOM 3311 O O . LEU A 1 215 ? -9.11158 -24.06811 12.42169 1.000 18.52950 215 LEU A O 1
ATOM 3327 N N . ILE A 1 216 ? -7.89425 -24.66138 10.62883 1.000 19.49383 216 ILE A N 1
ATOM 3328 C CA . ILE A 1 216 ? -8.34271 -26.04881 10.63411 1.000 19.54899 216 ILE A CA 1
ATOM 3329 C C . ILE A 1 216 ? -7.22249 -26.89028 11.21968 1.000 22.17473 216 ILE A C 1
ATOM 3330 O O . ILE A 1 216 ? -6.14051 -26.99229 10.63159 1.000 24.32735 216 ILE A O 1
ATOM 3346 N N . ASP A 1 217 ? -7.47012 -27.50021 12.36039 1.000 25.29819 217 ASP A N 1
ATOM 3347 C CA . ASP A 1 217 ? -6.52338 -28.43985 12.94272 1.000 28.85792 217 ASP A CA 1
ATOM 3348 C C . ASP A 1 217 ? -7.21983 -29.78540 13.13912 1.000 30.07466 217 ASP A C 1
ATOM 3349 O O . ASP A 1 217 ? -8.33572 -30.01110 12.66791 1.000 29.62707 217 ASP A O 1
ATOM 3358 N N . ASP A 1 218 ? -6.54699 -30.69027 13.84186 1.000 33.14424 218 ASP A N 1
ATOM 3359 C CA . ASP A 1 218 ? -7.06748 -32.04468 13.98049 1.000 36.50438 218 ASP A CA 1
ATOM 3360 C C . ASP A 1 218 ? -8.27968 -32.12081 14.88744 1.000 34.38769 218 ASP A C 1
ATOM 3361 O O . ASP A 1 218 ? -8.95891 -33.14972 14.89297 1.000 35.76543 218 ASP A O 1
ATOM 3368 N N . ASN A 1 219 ? -8.58425 -31.06092 15.62528 1.000 31.37989 219 ASN A N 1
ATOM 3369 C CA . ASN A 1 219 ? -9.83244 -31.00680 16.36798 1.000 30.31463 219 ASN A CA 1
ATOM 3370 C C . ASN A 1 219 ? -11.01687 -30.61110 15.49669 1.000 27.63967 219 ASN A C 1
ATOM 3371 O O . ASN A 1 219 ? -12.14592 -30.58669 15.99226 1.000 29.23247 219 ASN A O 1
ATOM 3382 N N . ILE A 1 220 ? -10.79215 -30.32486 14.21885 1.000 25.05564 220 ILE A N 1
ATOM 3383 C CA . ILE A 1 220 ? -11.86438 -30.08564 13.26477 1.000 24.91357 220 ILE A CA 1
ATOM 3384 C C . ILE A 1 220 ? -12.00656 -31.34231 12.42468 1.000 24.88564 220 ILE A C 1
ATOM 3385 O O . ILE A 1 220 ? -11.05343 -31.75236 11.75137 1.000 29.68648 220 ILE A O 1
ATOM 3401 N N . VAL A 1 221 ? -13.19165 -31.94695 12.44045 1.000 23.36862 221 VAL A N 1
ATOM 3402 C CA . VAL A 1 221 ? -13.40788 -33.19025 11.70405 1.000 23.47368 221 VAL A CA 1
ATOM 3403 C C . VAL A 1 221 ? -14.19044 -32.98721 10.40780 1.000 24.35814 221 VAL A C 1
ATOM 3404 O O . VAL A 1 221 ? -14.16362 -33.87353 9.53832 1.000 26.67455 221 VAL A O 1
ATOM 3417 N N . GLU A 1 222 ? -14.87765 -31.85709 10.25028 1.000 23.72639 222 GLU A N 1
ATOM 3418 C CA . GLU A 1 222 ? -15.46329 -31.46744 8.97537 1.000 25.11082 222 GLU A CA 1
ATOM 3419 C C . GLU A 1 222 ? -15.34756 -29.95512 8.84672 1.000 21.17465 222 GLU A C 1
ATOM 3420 O O . GLU A 1 222 ? -15.48074 -29.24084 9.84142 1.000 21.46269 222 GLU A O 1
ATOM 3428 N N . ALA A 1 223 ? -15.11444 -29.46250 7.63266 1.000 20.81189 223 ALA A N 1
ATOM 3429 C CA . ALA A 1 223 ? -15.01030 -28.01661 7.43300 1.000 18.92165 223 ALA A CA 1
ATOM 3430 C C . ALA A 1 223 ? -15.21807 -27.73126 5.95363 1.000 17.14555 223 ALA A C 1
ATOM 3431 O O . ALA A 1 223 ? -14.36944 -28.08911 5.13455 1.000 17.61655 223 ALA A O 1
ATOM 3438 N N . THR A 1 224 ? -16.32326 -27.06387 5.62766 1.000 16.59767 224 THR A N 1
ATOM 3439 C CA . THR A 1 224 ? -16.74082 -26.81608 4.25432 1.000 18.32131 224 THR A CA 1
ATOM 3440 C C . THR A 1 224 ? -17.28919 -25.40269 4.12895 1.000 16.81322 224 THR A C 1
ATOM 3441 O O . THR A 1 224 ? -17.79039 -24.80477 5.08396 1.000 18.43549 224 THR A O 1
ATOM 3452 N N . SER A 1 225 ? -17.21788 -24.88273 2.92395 1.000 13.98201 225 SER A N 1
ATOM 3453 C CA . SER A 1 225 ? -17.73436 -23.56457 2.61195 1.000 14.75696 225 SER A CA 1
ATOM 3454 C C . SER A 1 225 ? -18.60685 -23.70477 1.38343 1.000 13.18441 225 SER A C 1
ATOM 3455 O O . SER A 1 225 ? -18.27511 -24.45833 0.47294 1.000 16.50190 225 SER A O 1
ATOM 3463 N N . LYS A 1 226 ? -19.70692 -22.96802 1.34088 1.000 12.09197 226 LYS A N 1
ATOM 3464 C CA . LYS A 1 226 ? -20.60935 -22.99675 0.19891 1.000 12.44103 226 LYS A CA 1
ATOM 3465 C C . LYS A 1 226 ? -20.84565 -21.57169 -0.26782 1.000 11.67801 226 LYS A C 1
ATOM 3466 O O . LYS A 1 226 ? -21.39669 -20.74517 0.47938 1.000 11.88926 226 LYS A O 1
ATOM 3485 N N . HIS A 1 227 ? -20.40619 -21.28333 -1.49064 1.000 11.35237 227 HIS A N 1
ATOM 3486 C CA . HIS A 1 227 ? -20.63378 -19.98672 -2.10758 1.000 11.49895 227 HIS A CA 1
ATOM 3487 C C . HIS A 1 227 ? -21.88234 -20.06800 -2.97114 1.000 11.57504 227 HIS A C 1
ATOM 3488 O O . HIS A 1 227 ? -21.93939 -20.86453 -3.91843 1.000 11.59885 227 HIS A O 1
ATOM 3503 N N . SER A 1 228 ? -22.87774 -19.25530 -2.63053 1.000 11.83429 228 SER A N 1
ATOM 3504 C CA . SER A 1 228 ? -24.13719 -19.19276 -3.34024 1.000 11.86762 228 SER A CA 1
ATOM 3505 C C . SER A 1 228 ? -24.37523 -17.76441 -3.81379 1.000 11.87902 228 SER A C 1
ATOM 3506 O O . SER A 1 228 ? -23.55897 -16.87234 -3.61195 1.000 12.20958 228 SER A O 1
ATOM 3514 N N A SER A 1 229 ? -25.52693 -17.55078 -4.44241 0.666 13.52171 229 SER A N 1
ATOM 3515 N N B SER A 1 229 ? -25.53084 -17.54048 -4.41424 0.334 12.54699 229 SER A N 1
ATOM 3516 C CA A SER A 1 229 ? -25.86475 -16.22191 -4.93898 0.666 13.96242 229 SER A CA 1
ATOM 3517 C CA B SER A 1 229 ? -25.85120 -16.23304 -4.97987 0.334 12.53894 229 SER A CA 1
ATOM 3518 C C A SER A 1 229 ? -26.02964 -15.26119 -3.77267 0.666 13.32685 229 SER A C 1
ATOM 3519 C C B SER A 1 229 ? -26.07711 -15.22255 -3.86159 0.334 12.05529 229 SER A C 1
ATOM 3520 O O A SER A 1 229 ? -26.99750 -15.33747 -3.00053 0.666 13.99434 229 SER A O 1
ATOM 3521 O O B SER A 1 229 ? -27.12895 -15.20392 -3.21920 0.334 11.88428 229 SER A O 1
ATOM 3536 N N . ASN A 1 230 ? -25.11233 -14.32814 -3.66095 1.000 12.04293 230 ASN A N 1
ATOM 3537 C CA . ASN A 1 230 ? -25.16999 -13.24958 -2.69000 1.000 12.47770 230 ASN A CA 1
ATOM 3538 C C . ASN A 1 230 ? -25.13962 -13.69253 -1.23238 1.000 12.21859 230 ASN A C 1
ATOM 3539 O O . ASN A 1 230 ? -25.54191 -12.94139 -0.35287 1.000 12.45805 230 ASN A O 1
ATOM 3550 N N . ARG A 1 231 ? -24.62472 -14.87679 -0.93426 1.000 11.78583 231 ARG A N 1
ATOM 3551 C CA . ARG A 1 231 ? -24.27693 -15.24132 0.43824 1.000 11.31646 231 ARG A CA 1
ATOM 3552 C C . ARG A 1 231 ? -23.27177 -16.37899 0.41097 1.000 11.18776 231 ARG A C 1
ATOM 3553 O O . ARG A 1 231 ? -23.17993 -17.10915 -0.56743 1.000 11.59127 231 ARG A O 1
ATOM 3563 N N . THR A 1 232 ? -22.56996 -16.55054 1.52782 1.000 11.51575 232 THR A N 1
ATOM 3564 C CA . THR A 1 232 ? -21.62227 -17.64075 1.76135 1.000 11.65217 232 THR A CA 1
ATOM 3565 C C . THR A 1 232 ? -21.96312 -18.23892 3.11770 1.000 11.99463 232 THR A C 1
ATOM 3566 O O . THR A 1 232 ? -22.25266 -17.50667 4.06623 1.000 11.84227 232 THR A O 1
ATOM 3577 N N . VAL A 1 233 ? -21.94980 -19.56583 3.19097 1.000 11.96833 233 VAL A N 1
ATOM 3578 C CA . VAL A 1 233 ? -22.22037 -20.31311 4.41533 1.000 12.04433 233 VAL A CA 1
ATOM 3579 C C . VAL A 1 233 ? -21.05410 -21.26071 4.65087 1.000 13.45901 233 VAL A C 1
ATOM 3580 O O . VAL A 1 233 ? -20.69976 -22.04070 3.76241 1.000 13.74277 233 VAL A O 1
ATOM 3593 N N . ILE A 1 234 ? -20.46084 -21.19079 5.84056 1.000 12.50026 234 ILE A N 1
ATOM 3594 C CA . ILE A 1 234 ? -19.26400 -21.94597 6.18562 1.000 12.87656 234 ILE A CA 1
ATOM 3595 C C . ILE A 1 234 ? -19.60493 -22.81900 7.38472 1.000 12.85451 234 ILE A C 1
ATOM 3596 O O . ILE A 1 234 ? -20.15243 -22.32442 8.36988 1.000 14.44361 234 ILE A O 1
ATOM 3612 N N . LYS A 1 235 ? -19.30755 -24.11168 7.30166 1.000 13.01823 235 LYS A N 1
ATOM 3613 C CA . LYS A 1 235 ? -19.71587 -25.06312 8.32923 1.000 14.82774 235 LYS A CA 1
ATOM 3614 C C . LYS A 1 235 ? -18.52238 -25.85103 8.83325 1.000 14.58651 235 LYS A C 1
ATOM 3615 O O . LYS A 1 235 ? -17.66751 -26.26966 8.04714 1.000 15.33419 235 LYS A O 1
ATOM 3623 N N . TYR A 1 236 ? -18.48827 -26.06834 10.14708 1.000 14.68303 236 TYR A N 1
ATOM 3624 C CA . TYR A 1 236 ? -17.44255 -26.82798 10.79573 1.000 15.36893 236 TYR A CA 1
ATOM 3625 C C . TYR A 1 236 ? -18.06860 -27.78375 11.80930 1.000 15.57001 236 TYR A C 1
ATOM 3626 O O . TYR A 1 236 ? -19.09865 -27.48157 12.42416 1.000 16.38840 236 TYR A O 1
ATOM 3644 N N . LYS A 1 237 ? -17.41020 -28.91547 12.03246 1.000 17.67341 237 LYS A N 1
ATOM 3645 C CA . LYS A 1 237 ? -17.73902 -29.78790 13.15330 1.000 19.97291 237 LYS A CA 1
ATOM 3646 C C . LYS A 1 237 ? -16.44908 -30.11562 13.88294 1.000 19.41627 237 LYS A C 1
ATOM 3647 O O . LYS A 1 237 ? -15.46064 -30.50474 13.25181 1.000 20.08282 237 LYS A O 1
ATOM 3655 N N . THR A 1 238 ? -16.45126 -29.92617 15.19505 1.000 21.13772 238 THR A N 1
ATOM 3656 C CA . THR A 1 238 ? -15.30494 -30.26073 16.02082 1.000 21.57193 238 THR A CA 1
ATOM 3657 C C . THR A 1 238 ? -15.35790 -31.72627 16.44935 1.000 22.20380 238 THR A C 1
ATOM 3658 O O . THR A 1 238 ? -16.41106 -32.37462 16.44231 1.000 21.86130 238 THR A O 1
ATOM 3669 N N . ALA A 1 239 ? -14.19567 -32.24051 16.85583 1.000 23.29848 239 ALA A N 1
ATOM 3670 C CA . ALA A 1 239 ? -14.14765 -33.58552 17.42199 1.000 24.92976 239 ALA A CA 1
ATOM 3671 C C . ALA A 1 239 ? -15.00308 -33.68507 18.67959 1.000 24.69235 239 ALA A C 1
ATOM 3672 O O . ALA A 1 239 ? -15.51559 -34.76579 18.99785 1.000 25.62990 239 ALA A O 1
ATOM 3679 N N . SER A 1 240 ? -15.17930 -32.57307 19.39797 1.000 24.30811 240 SER A N 1
ATOM 3680 C CA . SER A 1 240 ? -16.04193 -32.51391 20.57104 1.000 23.66808 240 SER A CA 1
ATOM 3681 C C . SER A 1 240 ? -17.52295 -32.32966 20.21885 1.000 22.42847 240 SER A C 1
ATOM 3682 O O . SER A 1 240 ? -18.33942 -32.10662 21.12344 1.000 23.74572 240 SER A O 1
ATOM 3690 N N . ASN A 1 241 ? -17.87607 -32.40013 18.93368 1.000 22.97701 241 ASN A N 1
ATOM 3691 C CA . ASN A 1 241 ? -19.26575 -32.42706 18.48233 1.000 24.00293 241 ASN A CA 1
ATOM 3692 C C . ASN A 1 241 ? -19.95901 -31.07884 18.62867 1.000 22.10265 241 ASN A C 1
ATOM 3693 O O . ASN A 1 241 ? -21.16156 -31.01759 18.90074 1.000 22.33205 241 ASN A O 1
ATOM 3704 N N . LEU A 1 242 ? -19.20882 -29.99505 18.47383 1.000 20.85198 242 LEU A N 1
ATOM 3705 C CA . LEU A 1 242 ? -19.79565 -28.68742 18.23952 1.000 20.22745 242 LEU A CA 1
ATOM 3706 C C . LEU A 1 242 ? -19.96285 -28.51107 16.73768 1.000 19.92375 242 LEU A C 1
ATOM 3707 O O . LEU A 1 242 ? -19.03587 -28.78713 15.97526 1.000 21.65065 242 LEU A O 1
ATOM 3723 N N . GLU A 1 243 ? -21.13307 -28.05024 16.31591 1.000 19.14822 243 GLU A N 1
ATOM 3724 C CA . GLU A 1 243 ? -21.41114 -27.74749 14.91744 1.000 19.80879 243 GLU A CA 1
ATOM 3725 C C . GLU A 1 243 ? -21.53525 -26.23977 14.78034 1.000 18.52717 243 GLU A C 1
ATOM 3726 O O . GLU A 1 243 ? -22.40259 -25.63156 15.40936 1.000 20.90004 243 GLU A O 1
ATOM 3738 N N . ILE A 1 244 ? -20.65791 -25.64307 13.97610 1.000 16.07987 244 ILE A N 1
ATOM 3739 C CA . ILE A 1 244 ? -20.54170 -24.19762 13.85407 1.000 15.97331 244 ILE A CA 1
ATOM 3740 C C . ILE A 1 244 ? -20.88407 -23.81643 12.42320 1.000 14.03901 244 ILE A C 1
ATOM 3741 O O . ILE A 1 244 ? -20.31695 -24.37582 11.48252 1.000 15.67446 244 ILE A O 1
ATOM 3757 N N . THR A 1 245 ? -21.77626 -22.84392 12.25341 1.000 14.15333 245 THR A N 1
ATOM 3758 C CA . THR A 1 245 ? -22.18552 -22.38653 10.93042 1.000 13.70838 245 THR A CA 1
ATOM 3759 C C . THR A 1 245 ? -22.07474 -20.87019 10.88086 1.000 14.05140 245 THR A C 1
ATOM 3760 O O . THR A 1 245 ? -22.58651 -20.18338 11.77084 1.000 16.69548 245 THR A O 1
ATOM 3771 N N . ARG A 1 246 ? -21.41784 -20.35717 9.84907 1.000 11.87799 246 ARG A N 1
ATOM 3772 C CA . ARG A 1 246 ? -21.31338 -18.92773 9.58534 1.000 12.39862 246 ARG A CA 1
ATOM 3773 C C . ARG A 1 246 ? -22.10858 -18.62298 8.32875 1.000 11.50855 246 ARG A C 1
ATOM 3774 O O . ARG A 1 246 ? -21.92025 -19.28531 7.31161 1.000 13.01014 246 ARG A O 1
ATOM 3795 N N . THR A 1 247 ? -22.92826 -17.57399 8.36556 1.000 11.59443 247 THR A N 1
ATOM 3796 C CA . THR A 1 247 ? -23.67275 -17.10449 7.19830 1.000 12.57123 247 THR A CA 1
ATOM 3797 C C . THR A 1 247 ? -23.38101 -15.62021 7.03684 1.000 11.80675 247 THR A C 1
ATOM 3798 O O . THR A 1 247 ? -23.59973 -14.84265 7.97948 1.000 12.20020 247 THR A O 1
ATOM 3809 N N . ILE A 1 248 ? -22.88360 -15.23083 5.86438 1.000 11.28793 248 ILE A N 1
ATOM 3810 C CA . ILE A 1 248 ? -22.44595 -13.86503 5.61361 1.000 11.76527 248 ILE A CA 1
ATOM 3811 C C . ILE A 1 248 ? -23.22869 -13.30683 4.43634 1.000 11.04720 248 ILE A C 1
ATOM 3812 O O . ILE A 1 248 ? -23.23312 -13.90251 3.35838 1.000 12.04638 248 ILE A O 1
ATOM 3828 N N . PHE A 1 249 ? -23.84275 -12.13355 4.62109 1.000 10.81896 249 PHE A N 1
ATOM 3829 C CA . PHE A 1 249 ? -24.52387 -11.42087 3.53950 1.000 11.44682 249 PHE A CA 1
ATOM 3830 C C . PHE A 1 249 ? -24.58801 -9.92607 3.84623 1.000 11.65808 249 PHE A C 1
ATOM 3831 O O . PHE A 1 249 ? -24.39482 -9.50241 4.98424 1.000 11.77858 249 PHE A O 1
ATOM 3848 N N . LEU A 1 250 ? -24.89057 -9.14024 2.81473 1.000 11.33478 250 LEU A N 1
ATOM 3849 C CA . LEU A 1 250 ? -25.10317 -7.71143 2.92582 1.000 11.21218 250 LEU A CA 1
ATOM 3850 C C . LEU A 1 250 ? -26.58729 -7.40549 3.05127 1.000 12.03208 250 LEU A C 1
ATOM 3851 O O . LEU A 1 250 ? -27.43050 -8.01352 2.38444 1.000 13.17119 250 LEU A O 1
ATOM 3867 N N . VAL A 1 251 ? -26.89884 -6.47759 3.94584 1.000 11.96023 251 VAL A N 1
ATOM 3868 C CA . VAL A 1 251 ? -28.27888 -6.08908 4.22112 1.000 12.39433 251 VAL A CA 1
ATOM 3869 C C . VAL A 1 251 ? -28.81631 -5.22243 3.08915 1.000 12.90097 251 VAL A C 1
ATOM 3870 O O . VAL A 1 251 ? -28.22520 -4.17390 2.78040 1.000 12.93163 251 VAL A O 1
ATOM 3883 N N . PRO A 1 252 ? -29.92925 -5.60244 2.45384 1.000 13.13174 252 PRO A N 1
ATOM 3884 C CA . PRO A 1 252 ? -30.55642 -4.69950 1.48607 1.000 13.30662 252 PRO A CA 1
ATOM 3885 C C . PRO A 1 252 ? -30.99567 -3.41540 2.16846 1.000 13.79640 252 PRO A C 1
ATOM 3886 O O . PRO A 1 252 ? -31.46927 -3.42689 3.30754 1.000 15.79491 252 PRO A O 1
ATOM 3897 N N . HIS A 1 253 ? -30.88823 -2.30343 1.44674 1.000 13.83588 253 HIS A N 1
ATOM 3898 C CA . HIS A 1 253 ? -31.19690 -1.03158 2.06904 1.000 14.52644 253 HIS A CA 1
ATOM 3899 C C . HIS A 1 253 ? -32.66599 -0.90501 2.42457 1.000 16.00461 253 HIS A C 1
ATOM 3900 O O . HIS A 1 253 ? -33.54724 -1.31813 1.67415 1.000 16.63605 253 HIS A O 1
ATOM 3915 N N A LYS A 1 254 ? -32.92025 -0.30987 3.58805 0.631 15.10887 254 LYS A N 1
ATOM 3916 N N B LYS A 1 254 ? -32.91554 -0.29733 3.58370 0.369 15.28518 254 LYS A N 1
ATOM 3917 C CA A LYS A 1 254 ? -34.23836 0.15182 3.99488 0.631 16.42819 254 LYS A CA 1
ATOM 3918 C CA B LYS A 1 254 ? -34.23250 0.14112 4.01472 0.369 16.05032 254 LYS A CA 1
ATOM 3919 C C A LYS A 1 254 ? -34.07806 1.57588 4.50363 0.631 16.96274 254 LYS A C 1
ATOM 3920 C C B LYS A 1 254 ? -34.08545 1.56584 4.52871 0.369 16.73966 254 LYS A C 1
ATOM 3921 O O A LYS A 1 254 ? -33.03613 1.93909 5.04979 0.631 16.10037 254 LYS A O 1
ATOM 3922 O O B LYS A 1 254 ? -33.05858 1.92269 5.10820 0.369 16.43280 254 LYS A O 1
ATOM 3937 N N . LYS A 1 255 ? -35.11792 2.38136 4.31553 1.000 16.81166 255 LYS A N 1
ATOM 3938 C CA . LYS A 1 255 ? -35.07959 3.76137 4.77294 1.000 15.90191 255 LYS A CA 1
ATOM 3939 C C . LYS A 1 255 ? -34.75784 3.80425 6.26399 1.000 16.51866 255 LYS A C 1
ATOM 3940 O O . LYS A 1 255 ? -35.39584 3.12374 7.06914 1.000 17.71390 255 LYS A O 1
ATOM 3948 N N . GLY A 1 256 ? -33.74601 4.58225 6.61659 1.000 15.06720 256 GLY A N 1
ATOM 3949 C CA . GLY A 1 256 ? -33.31087 4.72430 7.98124 1.000 15.76825 256 GLY A CA 1
ATOM 3950 C C . GLY A 1 256 ? -32.16085 3.83554 8.38272 1.000 15.21581 256 GLY A C 1
ATOM 3951 O O . GLY A 1 256 ? -31.66376 3.98253 9.50825 1.000 15.23037 256 GLY A O 1
ATOM 3955 N N . PHE A 1 257 ? -31.74712 2.90788 7.51260 1.000 14.52021 257 PHE A N 1
ATOM 3956 C CA . PHE A 1 257 ? -30.61007 2.06167 7.81761 1.000 13.12189 257 PHE A CA 1
ATOM 3957 C C . PHE A 1 257 ? -29.29021 2.76588 7.49847 1.000 12.95191 257 PHE A C 1
ATOM 3958 O O . PHE A 1 257 ? -29.25146 3.70568 6.70223 1.000 13.01854 257 PHE A O 1
ATOM 3975 N N . PRO A 1 258 ? -28.18196 2.27622 8.05659 1.000 12.83328 258 PRO A N 1
ATOM 3976 C CA . PRO A 1 258 ? -26.85909 2.73310 7.60670 1.000 12.14553 258 PRO A CA 1
ATOM 3977 C C . PRO A 1 258 ? -26.66469 2.46514 6.12301 1.000 11.88530 258 PRO A C 1
ATOM 3978 O O . PRO A 1 258 ? -27.27621 1.57842 5.52962 1.000 12.79710 258 PRO A O 1
ATOM 3989 N N . LEU A 1 259 ? -25.78252 3.24708 5.51658 1.000 11.92032 259 LEU A N 1
ATOM 3990 C CA . LEU A 1 259 ? -25.54490 3.05526 4.09100 1.000 12.08940 259 LEU A CA 1
ATOM 3991 C C . LEU A 1 259 ? -24.90478 1.70350 3.76327 1.000 11.45848 259 LEU A C 1
ATOM 3992 O O . LEU A 1 259 ? -25.06315 1.21884 2.64127 1.000 11.56733 259 LEU A O 1
ATOM 4008 N N . ALA A 1 260 ? -24.23298 1.06794 4.71332 1.000 10.90472 260 ALA A N 1
ATOM 4009 C CA . ALA A 1 260 ? -23.61163 -0.23746 4.48455 1.000 10.63266 260 ALA A CA 1
ATOM 4010 C C . ALA A 1 260 ? -23.70841 -1.04087 5.77383 1.000 11.29393 260 ALA A C 1
ATOM 4011 O O . ALA A 1 260 ? -23.19181 -0.59249 6.80092 1.000 12.17103 260 ALA A O 1
ATOM 4018 N N . THR A 1 261 ? -24.29244 -2.23478 5.69735 1.000 11.48044 261 THR A N 1
ATOM 4019 C CA . THR A 1 261 ? -24.23975 -3.20136 6.79039 1.000 11.48775 261 THR A CA 1
ATOM 4020 C C . THR A 1 261 ? -24.01790 -4.59713 6.22651 1.000 12.06556 261 THR A C 1
ATOM 4021 O O . THR A 1 261 ? -24.76231 -5.02926 5.34040 1.000 12.25450 261 THR A O 1
ATOM 4032 N N . GLU A 1 262 ? -23.02345 -5.29440 6.78275 1.000 10.75947 262 GLU A N 1
ATOM 4033 C CA . GLU A 1 262 ? -22.76295 -6.70461 6.53503 1.000 10.95874 262 GLU A CA 1
ATOM 4034 C C . GLU A 1 262 ? -23.15232 -7.47981 7.78735 1.000 11.36819 262 GLU A C 1
ATOM 4035 O O . GLU A 1 262 ? -22.73921 -7.12876 8.90218 1.000 12.25902 262 GLU A O 1
ATOM 4047 N N . LEU A 1 263 ? -23.96188 -8.50108 7.60579 1.000 11.47140 263 LEU A N 1
ATOM 4048 C CA . LEU A 1 263 ? -24.44232 -9.35701 8.68132 1.000 11.47400 263 LEU A CA 1
ATOM 4049 C C . LEU A 1 263 ? -23.71218 -10.68642 8.59896 1.000 10.75802 263 LEU A C 1
ATOM 4050 O O . LEU A 1 263 ? -23.65908 -11.31679 7.53924 1.000 13.09823 263 LEU A O 1
ATOM 4066 N N . GLN A 1 264 ? -23.10710 -11.09058 9.70316 1.000 11.18947 264 GLN A N 1
ATOM 4067 C CA . GLN A 1 264 ? -22.59182 -12.45022 9.83203 1.000 11.64892 264 GLN A CA 1
ATOM 4068 C C . GLN A 1 264 ? -23.30904 -13.09471 11.00599 1.000 11.60362 264 GLN A C 1
ATOM 4069 O O . GLN A 1 264 ? -23.14979 -12.65497 12.15411 1.000 12.58729 264 GLN A O 1
ATOM 4083 N N . ARG A 1 265 ? -24.09209 -14.12514 10.71461 1.000 11.92212 265 ARG A N 1
ATOM 4084 C CA . ARG A 1 265 ? -24.75340 -14.91941 11.73525 1.000 12.67928 265 ARG A CA 1
ATOM 4085 C C . ARG A 1 265 ? -23.90827 -16.15721 12.01164 1.000 12.95095 265 ARG A C 1
ATOM 4086 O O . ARG A 1 265 ? -23.47942 -16.84335 11.07753 1.000 14.41920 265 ARG A O 1
ATOM 4107 N N . ILE A 1 266 ? -23.63986 -16.41756 13.28756 1.000 12.20297 266 ILE A N 1
ATOM 4108 C CA . ILE A 1 266 ? -22.87141 -17.57118 13.73826 1.000 13.66693 266 ILE A CA 1
ATOM 4109 C C . ILE A 1 266 ? -23.80666 -18.43679 14.57134 1.000 13.84638 266 ILE A C 1
ATOM 4110 O O . ILE A 1 266 ? -24.38905 -17.95892 15.55191 1.000 14.73323 266 ILE A O 1
ATOM 4126 N N . GLU A 1 267 ? -23.97069 -19.69435 14.18221 1.000 14.36774 267 GLU A N 1
ATOM 4127 C CA . GLU A 1 267 ? -24.80332 -20.63509 14.91763 1.000 15.68280 267 GLU A CA 1
ATOM 4128 C C . GLU A 1 267 ? -23.89597 -21.70181 15.50461 1.000 15.53283 267 GLU A C 1
ATOM 4129 O O . GLU A 1 267 ? -23.06276 -22.27153 14.78994 1.000 16.54310 267 GLU A O 1
ATOM 4141 N N A ILE A 1 268 ? -24.04115 -21.95191 16.80019 0.668 15.84475 268 ILE A N 1
ATOM 4142 N N B ILE A 1 268 ? -24.06119 -21.96731 16.79729 0.332 15.92365 268 ILE A N 1
ATOM 4143 C CA A ILE A 1 268 ? -23.22171 -22.92341 17.50515 0.668 16.96812 268 ILE A CA 1
ATOM 4144 C CA B ILE A 1 268 ? -23.22631 -22.90441 17.53541 0.332 16.65370 268 ILE A CA 1
ATOM 4145 C C A ILE A 1 268 ? -24.16700 -23.94238 18.11472 0.668 17.17619 268 ILE A C 1
ATOM 4146 C C B ILE A 1 268 ? -24.16175 -23.94499 18.13438 0.332 16.96412 268 ILE A C 1
ATOM 4147 O O A ILE A 1 268 ? -24.90694 -23.62702 19.05477 0.668 17.67270 268 ILE A O 1
ATOM 4148 O O B ILE A 1 268 ? -24.89485 -23.64729 19.08612 0.332 17.18896 268 ILE A O 1
ATOM 4179 N N . LYS A 1 269 ? -24.14077 -25.16082 17.59294 1.000 17.05744 269 LYS A N 1
ATOM 4180 C CA . LYS A 1 269 ? -24.98253 -26.24121 18.08215 1.000 19.24327 269 LYS A CA 1
ATOM 4181 C C . LYS A 1 269 ? -24.13948 -27.21953 18.88317 1.000 18.35390 269 LYS A C 1
ATOM 4182 O O . LYS A 1 269 ? -23.10189 -27.69393 18.40420 1.000 18.94275 269 LYS A O 1
ATOM 4190 N N . ASN A 1 270 ? -24.59099 -27.51259 20.09919 1.000 18.98894 270 ASN A N 1
ATOM 4191 C CA . ASN A 1 270 ? -23.96459 -28.52252 20.94263 1.000 20.02279 270 ASN A CA 1
ATOM 4192 C C . ASN A 1 270 ? -24.60552 -29.86652 20.61348 1.000 21.64179 270 ASN A C 1
ATOM 4193 O O . ASN A 1 270 ? -25.67392 -30.20346 21.13501 1.000 22.53532 270 ASN A O 1
ATOM 4204 N N . ALA A 1 271 ? -23.95287 -30.63212 19.74196 1.000 21.61213 271 ALA A N 1
ATOM 4205 C CA . ALA A 1 271 ? -24.42840 -31.94815 19.35631 1.000 23.29044 271 ALA A CA 1
ATOM 4206 C C . ALA A 1 271 ? -23.87622 -33.05112 20.25441 1.000 25.83024 271 ALA A C 1
ATOM 4207 O O . ALA A 1 271 ? -23.84475 -34.21109 19.84205 1.000 29.45085 271 ALA A O 1
ATOM 4214 N N . SER A 1 272 ? -23.41637 -32.71163 21.45273 1.000 24.88143 272 SER A N 1
ATOM 4215 C CA . SER A 1 272 ? -22.96427 -33.68251 22.43590 1.000 24.39122 272 SER A CA 1
ATOM 4216 C C . SER A 1 272 ? -24.04011 -33.86910 23.50145 1.000 24.51053 272 SER A C 1
ATOM 4217 O O . SER A 1 272 ? -25.05448 -33.16728 23.52545 1.000 24.26411 272 SER A O 1
ATOM 4225 N N . ASP A 1 273 ? -23.79446 -34.80036 24.42000 1.000 25.36197 273 ASP A N 1
ATOM 4226 C CA . ASP A 1 273 ? -24.73990 -35.08690 25.49069 1.000 26.20313 273 ASP A CA 1
ATOM 4227 C C . ASP A 1 273 ? -24.44811 -34.32410 26.78145 1.000 25.51419 273 ASP A C 1
ATOM 4228 O O . ASP A 1 273 ? -25.05998 -34.62930 27.80581 1.000 26.60323 273 ASP A O 1
ATOM 4235 N N . LYS A 1 274 ? -23.55868 -33.33317 26.76153 1.000 24.48886 274 LYS A N 1
ATOM 4236 C CA . LYS A 1 274 ? -23.26441 -32.56892 27.96612 1.000 24.96529 274 LYS A CA 1
ATOM 4237 C C . LYS A 1 274 ? -23.22175 -31.08220 27.64173 1.000 22.00647 274 LYS A C 1
ATOM 4238 O O . LYS A 1 274 ? -22.70234 -30.67504 26.59690 1.000 21.30313 274 LYS A O 1
ATOM 4246 N N . ALA A 1 275 ? -23.78572 -30.27982 28.53637 1.000 21.48420 275 ALA A N 1
ATOM 4247 C CA . ALA A 1 275 ? -23.75327 -28.83520 28.39396 1.000 21.36184 275 ALA A CA 1
ATOM 4248 C C . ALA A 1 275 ? -22.31188 -28.34837 28.34691 1.000 21.73473 275 ALA A C 1
ATOM 4249 O O . ALA A 1 275 ? -21.40857 -28.94182 28.94142 1.000 23.76470 275 ALA A O 1
ATOM 4256 N N . ARG A 1 276 ? -22.09981 -27.24806 27.63888 1.000 19.86106 276 ARG A N 1
ATOM 4257 C CA . ARG A 1 276 ? -20.77604 -26.65274 27.54456 1.000 20.14612 276 ARG A CA 1
ATOM 4258 C C . ARG A 1 276 ? -20.85425 -25.18123 27.87906 1.000 18.21486 276 ARG A C 1
ATOM 4259 O O . ARG A 1 276 ? -21.74168 -24.47236 27.39761 1.000 19.25171 276 ARG A O 1
ATOM 4280 N N . ASN A 1 277 ? -19.92600 -24.74230 28.70413 1.000 18.12299 277 ASN A N 1
ATOM 4281 C CA . ASN A 1 277 ? -19.80705 -23.34472 29.07691 1.000 17.98807 277 ASN A CA 1
ATOM 4282 C C . ASN A 1 277 ? -18.76979 -22.73737 28.16121 1.000 17.62169 277 ASN A C 1
ATOM 4283 O O . ASN A 1 277 ? -17.57341 -22.98330 28.33408 1.000 19.66206 277 ASN A O 1
ATOM 4294 N N . LEU A 1 278 ? -19.23036 -21.95780 27.19147 1.000 16.73492 278 LEU A N 1
ATOM 4295 C CA . LEU A 1 278 ? -18.37440 -21.43710 26.14484 1.000 16.30752 278 LEU A CA 1
ATOM 4296 C C . LEU A 1 278 ? -18.33400 -19.91608 26.20418 1.000 15.10788 278 LEU A C 1
ATOM 4297 O O . LEU A 1 278 ? -19.07597 -19.26925 26.94023 1.000 15.97787 278 LEU A O 1
ATOM 4313 N N . SER A 1 279 ? -17.45162 -19.35001 25.38907 1.000 14.81045 279 SER A N 1
ATOM 4314 C CA . SER A 1 279 ? -17.49915 -17.92431 25.11574 1.000 14.86815 279 SER A CA 1
ATOM 4315 C C . SER A 1 279 ? -17.00008 -17.72155 23.69451 1.000 14.11448 279 SER A C 1
ATOM 4316 O O . SER A 1 279 ? -16.25688 -18.55068 23.14418 1.000 14.52724 279 SER A O 1
ATOM 4324 N N . ILE A 1 280 ? -17.40631 -16.60823 23.10530 1.000 13.60465 280 ILE A N 1
ATOM 4325 C CA . ILE A 1 280 ? -16.96608 -16.22811 21.77122 1.000 13.39501 280 ILE A CA 1
ATOM 4326 C C . ILE A 1 280 ? -16.22268 -14.91722 21.89861 1.000 12.94663 280 ILE A C 1
ATOM 4327 O O . ILE A 1 280 ? -16.58440 -14.04939 22.71528 1.000 13.22540 280 ILE A O 1
ATOM 4343 N N . THR A 1 281 ? -15.20095 -14.77207 21.05610 1.000 12.44547 281 THR A N 1
ATOM 4344 C CA . THR A 1 281 ? -14.51523 -13.50788 20.83895 1.000 12.78935 281 THR A CA 1
ATOM 4345 C C . THR A 1 281 ? -14.56538 -13.25594 19.33473 1.000 11.98803 281 THR A C 1
ATOM 4346 O O . THR A 1 281 ? -13.95822 -13.99572 18.54763 1.000 12.16436 281 THR A O 1
ATOM 4357 N N . TYR A 1 282 ? -15.28903 -12.21743 18.93224 1.000 11.94972 282 TYR A N 1
ATOM 4358 C CA . TYR A 1 282 ? -15.52368 -11.87955 17.53183 1.000 11.89364 282 TYR A CA 1
ATOM 4359 C C . TYR A 1 282 ? -14.61183 -10.71668 17.16185 1.000 11.49926 282 TYR A C 1
ATOM 4360 O O . TYR A 1 282 ? -14.60109 -9.69796 17.85892 1.000 12.09021 282 TYR A O 1
ATOM 4378 N N . THR A 1 283 ? -13.84715 -10.85288 16.07345 1.000 11.80069 283 THR A N 1
ATOM 4379 C CA . THR A 1 283 ? -12.82010 -9.86815 15.77109 1.000 11.88805 283 THR A CA 1
ATOM 4380 C C . THR A 1 283 ? -12.94971 -9.29895 14.36350 1.000 11.94871 283 THR A C 1
ATOM 4381 O O . THR A 1 283 ? -13.70069 -9.78576 13.51394 1.000 11.77664 283 THR A O 1
ATOM 4392 N N . GLY A 1 284 ? -12.15670 -8.25956 14.13300 1.000 11.16743 284 GLY A N 1
ATOM 4393 C CA . GLY A 1 284 ? -12.04951 -7.67610 12.80954 1.000 12.30572 284 GLY A CA 1
ATOM 4394 C C . GLY A 1 284 ? -11.17254 -6.45175 12.86129 1.000 11.15446 284 GLY A C 1
ATOM 4395 O O . GLY A 1 284 ? -10.70029 -6.03309 13.91978 1.000 10.81619 284 GLY A O 1
ATOM 4399 N N . MET A 1 285 ? -10.97713 -5.85301 11.69444 1.000 10.31101 285 MET A N 1
ATOM 4400 C CA . MET A 1 285 ? -10.19763 -4.62961 11.59531 1.000 10.17276 285 MET A CA 1
ATOM 4401 C C . MET A 1 285 ? -10.95525 -3.62162 10.75260 1.000 9.71258 285 MET A C 1
ATOM 4402 O O . MET A 1 285 ? -11.19477 -3.85093 9.55875 1.000 10.99727 285 MET A O 1
ATOM 4416 N N . PHE A 1 286 ? -11.29057 -2.48061 11.34300 1.000 10.40982 286 PHE A N 1
ATOM 4417 C CA . PHE A 1 286 ? -11.88731 -1.41168 10.55988 1.000 10.58876 286 PHE A CA 1
ATOM 4418 C C . PHE A 1 286 ? -10.88160 -0.89076 9.53714 1.000 10.50030 286 PHE A C 1
ATOM 4419 O O . PHE A 1 286 ? -9.70021 -0.72584 9.82721 1.000 10.89217 286 PHE A O 1
ATOM 4436 N N . GLY A 1 287 ? -11.37939 -0.56420 8.35746 1.000 10.79347 287 GLY A N 1
ATOM 4437 C CA . GLY A 1 287 ? -10.55382 0.13328 7.39245 1.000 11.40074 287 GLY A CA 1
ATOM 4438 C C . GLY A 1 287 ? -10.26661 1.54865 7.85122 1.000 11.08672 287 GLY A C 1
ATOM 4439 O O . GLY A 1 287 ? -11.09238 2.18184 8.52442 1.000 12.05839 287 GLY A O 1
ATOM 4443 N N . THR A 1 288 ? -9.09281 2.04943 7.46551 1.000 11.17440 288 THR A N 1
ATOM 4444 C CA . THR A 1 288 ? -8.75969 3.44360 7.70126 1.000 11.23972 288 THR A CA 1
ATOM 4445 C C . THR A 1 288 ? -9.49366 4.34599 6.72700 1.000 11.72471 288 THR A C 1
ATOM 4446 O O . THR A 1 288 ? -9.74945 3.98642 5.57561 1.000 12.59574 288 THR A O 1
ATOM 4457 N N . GLY A 1 289 ? -9.85986 5.53706 7.21389 1.000 12.40063 289 GLY A N 1
ATOM 4458 C CA . GLY A 1 289 ? -10.28976 6.59870 6.32746 1.000 13.13035 289 GLY A CA 1
ATOM 4459 C C . GLY A 1 289 ? -9.15593 7.20540 5.51996 1.000 13.61534 289 GLY A C 1
ATOM 4460 O O . GLY A 1 289 ? -9.40859 7.81030 4.47140 1.000 15.97092 289 GLY A O 1
ATOM 4464 N N . ALA A 1 290 ? -7.91644 7.04972 5.97740 1.000 13.29682 290 ALA A N 1
ATOM 4465 C CA . ALA A 1 290 ? -6.74321 7.69580 5.37869 1.000 12.84361 290 ALA A CA 1
ATOM 4466 C C . ALA A 1 290 ? -5.91555 6.67773 4.59684 1.000 12.63186 290 ALA A C 1
ATOM 4467 O O . ALA A 1 290 ? -4.78891 6.32842 4.95292 1.000 12.63107 290 ALA A O 1
ATOM 4474 N N . VAL A 1 291 ? -6.48377 6.22816 3.48004 1.000 13.77520 291 VAL A N 1
ATOM 4475 C CA . VAL A 1 291 ? -5.90557 5.10796 2.75555 1.000 14.58313 291 VAL A CA 1
ATOM 4476 C C . VAL A 1 291 ? -4.51718 5.45405 2.20652 1.000 14.05791 291 VAL A C 1
ATOM 4477 O O . VAL A 1 291 ? -3.59273 4.64386 2.28884 1.000 14.80380 291 VAL A O 1
ATOM 4490 N N . HIS A 1 292 ? -4.34009 6.65588 1.64904 1.000 13.69256 292 HIS A N 1
ATOM 4491 C CA . HIS A 1 292 ? -3.04182 7.01044 1.09049 1.000 14.11523 292 HIS A CA 1
ATOM 4492 C C . HIS A 1 292 ? -1.95148 7.00354 2.15280 1.000 14.10482 292 HIS A C 1
ATOM 4493 O O . HIS A 1 292 ? -0.79696 6.67016 1.85901 1.000 14.98040 292 HIS A O 1
ATOM 4508 N N . ALA A 1 293 ? -2.29913 7.33178 3.38849 1.000 12.83381 293 ALA A N 1
ATOM 4509 C CA . ALA A 1 293 ? -1.31068 7.37128 4.45479 1.000 12.44911 293 ALA A CA 1
ATOM 4510 C C . ALA A 1 293 ? -0.85894 5.98245 4.90272 1.000 12.11750 293 ALA A C 1
ATOM 4511 O O . ALA A 1 293 ? 0.17891 5.86676 5.55718 1.000 12.27839 293 ALA A O 1
ATOM 4518 N N . ILE A 1 294 ? -1.55748 4.91050 4.52800 1.000 12.01046 294 ILE A N 1
ATOM 4519 C CA . ILE A 1 294 ? -1.00017 3.58324 4.76878 1.000 10.67607 294 ILE A CA 1
ATOM 4520 C C . ILE A 1 294 ? 0.36455 3.48256 4.10138 1.000 12.00077 294 ILE A C 1
ATOM 4521 O O . ILE A 1 294 ? 1.28899 2.85774 4.63183 1.000 12.32536 294 ILE A O 1
ATOM 4537 N N A PHE A 1 295 ? 0.46977 3.99154 2.86195 0.610 9.96960 295 PHE A N 1
ATOM 4538 N N B PHE A 1 295 ? 0.57622 4.23847 3.05105 0.390 14.02169 295 PHE A N 1
ATOM 4539 C CA A PHE A 1 295 ? 1.74406 4.01938 2.15564 0.610 10.47577 295 PHE A CA 1
ATOM 4540 C CA B PHE A 1 295 ? 1.79099 4.12237 2.28354 0.390 15.85579 295 PHE A CA 1
ATOM 4541 C C A PHE A 1 295 ? 2.64893 5.12917 2.67722 0.610 11.84059 295 PHE A C 1
ATOM 4542 C C B PHE A 1 295 ? 2.72554 5.28862 2.42374 0.390 15.44029 295 PHE A C 1
ATOM 4543 O O A PHE A 1 295 ? 3.84301 4.91011 2.90667 0.610 13.59660 295 PHE A O 1
ATOM 4544 O O B PHE A 1 295 ? 3.91837 5.11710 2.17755 0.390 15.99814 295 PHE A O 1
ATOM 4577 N N A GLU A 1 296 ? 2.09963 6.33394 2.86901 0.610 12.58418 296 GLU A N 1
ATOM 4578 N N B GLU A 1 296 ? 2.23484 6.43364 2.87844 0.390 14.58541 296 GLU A N 1
ATOM 4579 C CA A GLU A 1 296 ? 2.91832 7.52824 3.05967 0.610 13.72700 296 GLU A CA 1
ATOM 4580 C CA B GLU A 1 296 ? 3.08314 7.58354 3.10770 0.390 14.33200 296 GLU A CA 1
ATOM 4581 C C A GLU A 1 296 ? 3.25701 7.84579 4.51377 0.610 13.03958 296 GLU A C 1
ATOM 4582 C C B GLU A 1 296 ? 3.28370 7.92704 4.57284 0.390 13.47413 296 GLU A C 1
ATOM 4583 O O A GLU A 1 296 ? 4.29838 8.45875 4.76344 0.610 14.38262 296 GLU A O 1
ATOM 4584 O O B GLU A 1 296 ? 4.25475 8.61928 4.88817 0.390 14.19939 296 GLU A O 1
ATOM 4599 N N . ASP A 1 297 ? 2.39085 7.50675 5.47326 1.000 12.31248 297 ASP A N 1
ATOM 4600 C CA . ASP A 1 297 ? 2.54435 7.92667 6.86453 1.000 12.32296 297 ASP A CA 1
ATOM 4601 C C . ASP A 1 297 ? 1.67142 7.05368 7.75653 1.000 11.56778 297 ASP A C 1
ATOM 4602 O O . ASP A 1 297 ? 0.58784 7.45220 8.19119 1.000 11.69678 297 ASP A O 1
ATOM 4611 N N . VAL A 1 298 ? 2.14524 5.85177 8.04824 1.000 12.09152 298 VAL A N 1
ATOM 4612 C CA . VAL A 1 298 ? 1.35511 4.93807 8.85363 1.000 10.62592 298 VAL A CA 1
ATOM 4613 C C . VAL A 1 298 ? 1.09634 5.50167 10.23745 1.000 10.81405 298 VAL A C 1
ATOM 4614 O O . VAL A 1 298 ? 0.01449 5.30519 10.80255 1.000 11.02712 298 VAL A O 1
ATOM 4627 N N . THR A 1 299 ? 2.04845 6.23517 10.80400 1.000 11.19805 299 THR A N 1
ATOM 4628 C CA . THR A 1 299 ? 1.81007 6.82078 12.11885 1.000 10.85536 299 THR A CA 1
ATOM 4629 C C . THR A 1 299 ? 0.60254 7.75432 12.08897 1.000 11.19168 299 THR A C 1
ATOM 4630 O O . THR A 1 299 ? -0.21252 7.74110 13.00807 1.000 11.28819 299 THR A O 1
ATOM 4641 N N . TYR A 1 300 ? 0.46650 8.55884 11.03310 1.000 11.68022 300 TYR A N 1
ATOM 4642 C CA . TYR A 1 300 ? -0.71104 9.39985 10.86326 1.000 11.43094 300 TYR A CA 1
ATOM 4643 C C . TYR A 1 300 ? -1.99166 8.59047 10.94752 1.000 10.92701 300 TYR A C 1
ATOM 4644 O O . TYR A 1 300 ? -2.92589 8.97632 11.66118 1.000 10.96836 300 TYR A O 1
ATOM 4662 N N . THR A 1 301 ? -2.05810 7.45580 10.23989 1.000 11.05051 301 THR A N 1
ATOM 4663 C CA . THR A 1 301 ? -3.28230 6.66918 10.26207 1.000 10.97521 301 THR A CA 1
ATOM 4664 C C . THR A 1 301 ? -3.63633 6.27057 11.68965 1.000 10.66786 301 THR A C 1
ATOM 4665 O O . THR A 1 301 ? -4.82249 6.14081 12.03558 1.000 11.57417 301 THR A O 1
ATOM 4676 N N . ASN A 1 302 ? -2.62672 6.00226 12.51918 1.000 11.20432 302 ASN A N 1
ATOM 4677 C CA . ASN A 1 302 ? -2.91453 5.64030 13.90326 1.000 11.35237 302 ASN A CA 1
ATOM 4678 C C . ASN A 1 302 ? -3.34978 6.83416 14.75305 1.000 11.37621 302 ASN A C 1
ATOM 4679 O O . ASN A 1 302 ? -4.29112 6.71610 15.54124 1.000 12.01204 302 ASN A O 1
ATOM 4690 N N . VAL A 1 303 ? -2.64520 7.96163 14.68050 1.000 10.96920 303 VAL A N 1
ATOM 4691 C CA . VAL A 1 303 ? -2.90597 9.02591 15.64245 1.000 11.31029 303 VAL A CA 1
ATOM 4692 C C . VAL A 1 303 ? -4.17701 9.79584 15.33979 1.000 11.29366 303 VAL A C 1
ATOM 4693 O O . VAL A 1 303 ? -4.74486 10.41057 16.25368 1.000 11.70277 303 VAL A O 1
ATOM 4706 N N . ILE A 1 304 ? -4.66670 9.76857 14.10065 1.000 11.36722 304 ILE A N 1
ATOM 4707 C CA . ILE A 1 304 ? -5.85712 10.54702 13.77481 1.000 11.54417 304 ILE A CA 1
ATOM 4708 C C . ILE A 1 304 ? -7.15155 9.94470 14.30114 1.000 11.27006 304 ILE A C 1
ATOM 4709 O O . ILE A 1 304 ? -8.20576 10.56957 14.12664 1.000 12.06355 304 ILE A O 1
ATOM 4725 N N . MET A 1 305 ? -7.12397 8.74973 14.89776 1.000 11.02118 305 MET A N 1
ATOM 4726 C CA . MET A 1 305 ? -8.35018 8.12942 15.38513 1.000 10.93422 305 MET A CA 1
ATOM 4727 C C . MET A 1 305 ? -8.10521 7.51119 16.75169 1.000 11.38961 305 MET A C 1
ATOM 4728 O O . MET A 1 305 ? -6.96124 7.37532 17.20595 1.000 12.36403 305 MET A O 1
ATOM 4742 N N . GLN A 1 306 ? -9.21261 7.11426 17.37990 1.000 11.64547 306 GLN A N 1
ATOM 4743 C CA . GLN A 1 306 ? -9.21911 6.40281 18.64580 1.000 11.64636 306 GLN A CA 1
ATOM 4744 C C . GLN A 1 306 ? -10.44337 5.49701 18.64713 1.000 11.99526 306 GLN A C 1
ATOM 4745 O O . GLN A 1 306 ? -11.36580 5.68023 17.85675 1.000 12.38676 306 GLN A O 1
ATOM 4759 N N . SER A 1 307 ? -10.44856 4.50026 19.52189 1.000 11.65482 307 SER A N 1
ATOM 4760 C CA . SER A 1 307 ? -11.65725 3.69787 19.61952 1.000 11.19572 307 SER A CA 1
ATOM 4761 C C . SER A 1 307 ? -12.67382 4.34303 20.55907 1.000 12.12308 307 SER A C 1
ATOM 4762 O O . SER A 1 307 ? -12.33121 5.11235 21.46726 1.000 13.28949 307 SER A O 1
ATOM 4770 N N . ALA A 1 308 ? -13.93240 3.98673 20.34282 1.000 12.07404 308 ALA A N 1
ATOM 4771 C CA . ALA A 1 308 ? -15.04866 4.46717 21.14128 1.000 11.84702 308 ALA A CA 1
ATOM 4772 C C . ALA A 1 308 ? -16.03839 3.32639 21.33404 1.000 12.40131 308 ALA A C 1
ATOM 4773 O O . ALA A 1 308 ? -16.22294 2.48214 20.45336 1.000 13.42548 308 ALA A O 1
ATOM 4780 N N . ALA A 1 309 ? -16.65165 3.29987 22.50954 1.000 11.95336 309 ALA A N 1
ATOM 4781 C CA . ALA A 1 309 ? -17.64948 2.31309 22.87288 1.000 14.27664 309 ALA A CA 1
ATOM 4782 C C . ALA A 1 309 ? -19.05076 2.86322 22.66222 1.000 13.70631 309 ALA A C 1
ATOM 4783 O O . ALA A 1 309 ? -19.30859 4.05518 22.85464 1.000 15.03868 309 ALA A O 1
ATOM 4790 N N . LEU A 1 310 ? -19.95397 1.96570 22.28172 1.000 14.36125 310 LEU A N 1
ATOM 4791 C CA . LEU A 1 310 ? -21.35654 2.26532 22.03362 1.000 14.97002 310 LEU A CA 1
ATOM 4792 C C . LEU A 1 310 ? -22.20825 1.59347 23.10442 1.000 14.55720 310 LEU A C 1
ATOM 4793 O O . LEU A 1 310 ? -21.95970 0.44083 23.47221 1.000 15.31917 310 LEU A O 1
ATOM 4809 N N . TYR A 1 311 ? -23.21692 2.31760 23.60539 1.000 15.82755 311 TYR A N 1
ATOM 4810 C CA . TYR A 1 311 ? -24.09648 1.86590 24.68519 1.000 17.03325 311 TYR A CA 1
ATOM 4811 C C . TYR A 1 311 ? -25.54435 2.09639 24.29196 1.000 17.66692 311 TYR A C 1
ATOM 4812 O O . TYR A 1 311 ? -25.88662 3.14044 23.73048 1.000 19.28442 311 TYR A O 1
ATOM 4830 N N . ASN A 1 312 ? -26.38755 1.11667 24.58043 1.000 18.84698 312 ASN A N 1
ATOM 4831 C CA . ASN A 1 312 ? -27.81065 1.26309 24.29974 1.000 21.42467 312 ASN A CA 1
ATOM 4832 C C . ASN A 1 312 ? -28.50077 2.07829 25.39059 1.000 22.33104 312 ASN A C 1
ATOM 4833 O O . ASN A 1 312 ? -27.86519 2.60087 26.30903 1.000 23.57985 312 ASN A O 1
ATOM 4844 N N . ASP A 1 313 ? -29.83390 2.16610 25.27740 1.000 24.14606 313 ASP A N 1
ATOM 4845 C CA . ASP A 1 313 ? -30.66567 2.96869 26.16533 1.000 28.02744 313 ASP A CA 1
ATOM 4846 C C . ASP A 1 313 ? -30.56814 2.52210 27.61374 1.000 26.68654 313 ASP A C 1
ATOM 4847 O O . ASP A 1 313 ? -30.83515 3.31514 28.53204 1.000 30.84988 313 ASP A O 1
ATOM 4856 N N . LYS A 1 314 ? -30.33673 1.23991 27.83013 1.000 24.67440 314 LYS A N 1
ATOM 4857 C CA . LYS A 1 314 ? -30.19411 0.65489 29.14956 1.000 24.32135 314 LYS A CA 1
ATOM 4858 C C . LYS A 1 314 ? -28.78418 0.76168 29.70205 1.000 23.42504 314 LYS A C 1
ATOM 4859 O O . LYS A 1 314 ? -28.51910 0.22336 30.77987 1.000 25.45198 314 LYS A O 1
ATOM 4878 N N . GLY A 1 315 ? -27.87326 1.43259 28.99755 1.000 21.72387 315 GLY A N 1
ATOM 4879 C CA . GLY A 1 315 ? -26.50622 1.53790 29.45502 1.000 20.82444 315 GLY A CA 1
ATOM 4880 C C . GLY A 1 315 ? -25.66213 0.32016 29.17209 1.000 19.26456 315 GLY A C 1
ATOM 4881 O O . GLY A 1 315 ? -24.53704 0.22818 29.68405 1.000 19.96603 315 GLY A O 1
ATOM 4885 N N . GLU A 1 316 ? -26.17165 -0.62031 28.37639 1.000 17.29841 316 GLU A N 1
ATOM 4886 C CA . GLU A 1 316 ? -25.42957 -1.82655 28.03603 1.000 16.93680 316 GLU A CA 1
ATOM 4887 C C . GLU A 1 316 ? -24.49303 -1.57275 26.85951 1.000 15.44246 316 GLU A C 1
ATOM 4888 O O . GLU A 1 316 ? -24.90046 -1.00380 25.83673 1.000 17.16789 316 GLU A O 1
ATOM 4900 N N . PHE A 1 317 ? -23.24486 -2.01395 27.00083 1.000 15.25263 317 PHE A N 1
ATOM 4901 C CA . PHE A 1 317 ? -22.30673 -1.97987 25.89085 1.000 14.43749 317 PHE A CA 1
ATOM 4902 C C . PHE A 1 317 ? -22.84662 -2.79701 24.72703 1.000 14.51255 317 PHE A C 1
ATOM 4903 O O . PHE A 1 317 ? -23.29056 -3.93468 24.91066 1.000 16.13907 317 PHE A O 1
ATOM 4920 N N . ILE A 1 318 ? -22.77191 -2.23811 23.52079 1.000 15.82412 318 ILE A N 1
ATOM 4921 C CA . ILE A 1 318 ? -23.19625 -2.97175 22.33687 1.000 16.06059 318 ILE A CA 1
ATOM 4922 C C . ILE A 1 318 ? -22.10726 -3.12740 21.28132 1.000 14.26741 318 ILE A C 1
ATOM 4923 O O . ILE A 1 318 ? -22.22246 -4.03609 20.44810 1.000 15.10668 318 ILE A O 1
ATOM 4939 N N . GLY A 1 319 ? -21.06029 -2.30583 21.26966 1.000 13.69337 319 GLY A N 1
ATOM 4940 C CA . GLY A 1 319 ? -20.03466 -2.46052 20.25439 1.000 13.92018 319 GLY A CA 1
ATOM 4941 C C . GLY A 1 319 ? -19.09832 -1.27686 20.20808 1.000 13.26582 319 GLY A C 1
ATOM 4942 O O . GLY A 1 319 ? -19.00805 -0.49279 21.15566 1.000 13.13973 319 GLY A O 1
ATOM 4946 N N . ILE A 1 320 ? -18.39064 -1.18146 19.07911 1.000 11.75437 320 ILE A N 1
ATOM 4947 C CA . ILE A 1 320 ? -17.26290 -0.27099 18.92320 1.000 11.81097 320 ILE A CA 1
ATOM 4948 C C . ILE A 1 320 ? -17.44167 0.55474 17.65189 1.000 11.74911 320 ILE A C 1
ATOM 4949 O O . ILE A 1 320 ? -17.95488 0.07641 16.63923 1.000 11.58610 320 ILE A O 1
ATOM 4965 N N . THR A 1 321 ? -16.97163 1.80230 17.70241 1.000 12.13580 321 THR A N 1
ATOM 4966 C CA . THR A 1 321 ? -16.82837 2.65199 16.53113 1.000 11.28124 321 THR A CA 1
ATOM 4967 C C . THR A 1 321 ? -15.46527 3.32601 16.57359 1.000 11.66132 321 THR A C 1
ATOM 4968 O O . THR A 1 321 ? -15.02286 3.75530 17.64652 1.000 12.62812 321 THR A O 1
ATOM 4979 N N . PRO A 1 322 ? -14.77263 3.43718 15.42159 1.000 11.48467 322 PRO A N 1
ATOM 4980 C CA . PRO A 1 322 ? -13.52610 4.20213 15.37200 1.000 11.37796 322 PRO A CA 1
ATOM 4981 C C . PRO A 1 322 ? -13.83406 5.68251 15.16665 1.000 11.29982 322 PRO A C 1
ATOM 4982 O O . PRO A 1 322 ? -14.50457 6.06091 14.19244 1.000 12.13155 322 PRO A O 1
ATOM 4993 N N . ASP A 1 323 ? -13.35960 6.50385 16.09342 1.000 11.28680 323 ASP A N 1
ATOM 4994 C CA . ASP A 1 323 ? -13.62768 7.93291 16.15867 1.000 11.25023 323 ASP A CA 1
ATOM 4995 C C . ASP A 1 323 ? -12.44797 8.73203 15.62988 1.000 11.65456 323 ASP A C 1
ATOM 4996 O O . ASP A 1 323 ? -11.31244 8.53961 16.07318 1.000 12.41018 323 ASP A O 1
ATOM 5005 N N . TYR A 1 324 ? -12.72473 9.61645 14.67462 1.000 11.83676 324 TYR A N 1
ATOM 5006 C CA . TYR A 1 324 ? -11.68771 10.33687 13.95698 1.000 11.69542 324 TYR A CA 1
ATOM 5007 C C . TYR A 1 324 ? -11.65387 11.81050 14.33492 1.000 11.34082 324 TYR A C 1
ATOM 5008 O O . TYR A 1 324 ? -12.70100 12.44208 14.54611 1.000 11.91114 324 TYR A O 1
ATOM 5026 N N . TYR A 1 325 ? -10.45509 12.36754 14.38174 1.000 11.96115 325 TYR A N 1
ATOM 5027 C CA . TYR A 1 325 ? -10.32617 13.79664 14.59923 1.000 13.44963 325 TYR A CA 1
ATOM 5028 C C . TYR A 1 325 ? -10.55143 14.62666 13.33569 1.000 13.42224 325 TYR A C 1
ATOM 5029 O O . TYR A 1 325 ? -11.33620 15.57501 13.38276 1.000 14.69609 325 TYR A O 1
ATOM 5047 N N . PRO A 1 326 ? -9.89127 14.35162 12.20197 1.000 13.86791 326 PRO A N 1
ATOM 5048 C CA . PRO A 1 326 ? -10.02911 15.25284 11.04057 1.000 14.09541 326 PRO A CA 1
ATOM 5049 C C . PRO A 1 326 ? -11.42265 15.19121 10.43439 1.000 14.31535 326 PRO A C 1
ATOM 5050 O O . PRO A 1 326 ? -12.00483 14.11880 10.25718 1.000 13.61477 326 PRO A O 1
ATOM 5061 N N . GLU A 1 327 ? -11.93527 16.36981 10.08249 1.000 15.52140 327 GLU A N 1
ATOM 5062 C CA . GLU A 1 327 ? -13.27584 16.47931 9.51099 1.000 15.16301 327 GLU A CA 1
ATOM 5063 C C . GLU A 1 327 ? -13.42681 15.61534 8.26518 1.000 14.75831 327 GLU A C 1
ATOM 5064 O O . GLU A 1 327 ? -14.48691 15.02281 8.02961 1.000 14.48066 327 GLU A O 1
ATOM 5076 N N . GLU A 1 328 ? -12.37136 15.51454 7.45682 1.000 15.48973 328 GLU A N 1
ATOM 5077 C CA . GLU A 1 328 ? -12.51807 14.76575 6.22132 1.000 16.70283 328 GLU A CA 1
ATOM 5078 C C . GLU A 1 328 ? -12.75980 13.28299 6.47541 1.000 15.47595 328 GLU A C 1
ATOM 5079 O O . GLU A 1 328 ? -13.25982 12.60148 5.58202 1.000 17.06931 328 GLU A O 1
ATOM 5091 N N . PHE A 1 329 ? -12.41152 12.77022 7.65539 1.000 13.21606 329 PHE A N 1
ATOM 5092 C CA . PHE A 1 329 ? -12.61063 11.36938 7.99320 1.000 12.97834 329 PHE A CA 1
ATOM 5093 C C . PHE A 1 329 ? -13.78092 11.15900 8.93600 1.000 12.60456 329 PHE A C 1
ATOM 5094 O O . PHE A 1 329 ? -13.95225 10.04400 9.41979 1.000 12.48767 329 PHE A O 1
ATOM 5111 N N . LYS A 1 330 ? -14.59270 12.19826 9.17459 1.000 12.11107 330 LYS A N 1
ATOM 5112 C CA . LYS A 1 330 ? -15.78423 12.13948 10.00622 1.000 12.38309 330 LYS A CA 1
ATOM 5113 C C . LYS A 1 330 ? -17.05731 12.12683 9.17832 1.000 12.91123 330 LYS A C 1
ATOM 5114 O O . LYS A 1 330 ? -18.15278 12.13629 9.74494 1.000 13.60539 330 LYS A O 1
ATOM 5133 N N . GLN A 1 331 ? -16.94423 12.07334 7.85157 1.000 13.15022 331 GLN A N 1
ATOM 5134 C CA . GLN A 1 331 ? -18.11224 12.08291 6.97842 1.000 13.90196 331 GLN A CA 1
ATOM 5135 C C . GLN A 1 331 ? -18.66927 10.68907 6.72388 1.000 13.12458 331 GLN A C 1
ATOM 5136 O O . GLN A 1 331 ? -19.72439 10.56167 6.09891 1.000 13.73485 331 GLN A O 1
ATOM 5150 N N . ASP A 1 332 ? -17.98408 9.65844 7.20951 1.000 12.33868 332 ASP A N 1
ATOM 5151 C CA . ASP A 1 332 ? -18.46281 8.29247 7.31959 1.000 12.40143 332 ASP A CA 1
ATOM 5152 C C . ASP A 1 332 ? -18.23603 7.91403 8.77019 1.000 13.07441 332 ASP A C 1
ATOM 5153 O O . ASP A 1 332 ? -17.34180 8.46123 9.40895 1.000 14.51054 332 ASP A O 1
ATOM 5162 N N . THR A 1 333 ? -19.05270 7.00048 9.30120 1.000 12.10652 333 THR A N 1
ATOM 5163 C CA . THR A 1 333 ? -18.87230 6.54432 10.67608 1.000 10.85642 333 THR A CA 1
ATOM 5164 C C . THR A 1 333 ? -19.11100 5.04878 10.72587 1.000 11.17080 333 THR A C 1
ATOM 5165 O O . THR A 1 333 ? -20.21784 4.58875 10.44689 1.000 11.76157 333 THR A O 1
ATOM 5176 N N . ARG A 1 334 ? -18.08612 4.29155 11.11163 1.000 10.79272 334 ARG A N 1
ATOM 5177 C CA . ARG A 1 334 ? -18.14647 2.83549 11.13321 1.000 10.17522 334 ARG A CA 1
ATOM 5178 C C . ARG A 1 334 ? -18.66456 2.31809 12.47607 1.000 11.61815 334 ARG A C 1
ATOM 5179 O O . ARG A 1 334 ? -18.63658 3.01197 13.48959 1.000 12.17074 334 ARG A O 1
ATOM 5200 N N . PHE A 1 335 ? -19.13706 1.06944 12.46963 1.000 11.13121 335 PHE A N 1
ATOM 5201 C CA . PHE A 1 335 ? -19.60975 0.42980 13.69341 1.000 10.63011 335 PHE A CA 1
ATOM 5202 C C . PHE A 1 335 ? -19.46220 -1.08421 13.57485 1.000 10.75812 335 PHE A C 1
ATOM 5203 O O . PHE A 1 335 ? -19.46373 -1.66150 12.48305 1.000 10.75023 335 PHE A O 1
ATOM 5220 N N . VAL A 1 336 ? -19.40561 -1.72978 14.72988 1.000 10.72665 336 VAL A N 1
ATOM 5221 C CA . VAL A 1 336 ? -19.59495 -3.17011 14.84925 1.000 10.94077 336 VAL A CA 1
ATOM 5222 C C . VAL A 1 336 ? -20.35434 -3.43175 16.13536 1.000 11.99036 336 VAL A C 1
ATOM 5223 O O . VAL A 1 336 ? -20.05757 -2.82410 17.16443 1.000 12.22865 336 VAL A O 1
ATOM 5236 N N A THR A 1 337 ? -21.31212 -4.34637 16.07642 0.731 11.86608 337 THR A N 1
ATOM 5237 N N B THR A 1 337 ? -21.31853 -4.35210 16.07272 0.269 12.42083 337 THR A N 1
ATOM 5238 C CA A THR A 1 337 ? -22.07339 -4.73514 17.25725 0.731 11.49953 337 THR A CA 1
ATOM 5239 C CA B THR A 1 337 ? -22.18473 -4.70041 17.19532 0.269 12.74007 337 THR A CA 1
ATOM 5240 C C A THR A 1 337 ? -22.45055 -6.20400 17.11741 0.731 12.60400 337 THR A C 1
ATOM 5241 C C B THR A 1 337 ? -22.50589 -6.19016 17.09614 0.269 13.06806 337 THR A C 1
ATOM 5242 O O A THR A 1 337 ? -22.32638 -6.80295 16.04145 0.731 12.55485 337 THR A O 1
ATOM 5243 O O B THR A 1 337 ? -22.37462 -6.79761 16.02853 0.269 12.99707 337 THR A O 1
ATOM 5264 N N . MET A 1 338 ? -22.94251 -6.78163 18.21433 1.000 13.05798 338 MET A N 1
ATOM 5265 C CA . MET A 1 338 ? -23.27057 -8.20307 18.23660 1.000 14.63582 338 MET A CA 1
ATOM 5266 C C . MET A 1 338 ? -24.34385 -8.46057 19.26698 1.000 14.85048 338 MET A C 1
ATOM 5267 O O . MET A 1 338 ? -24.41364 -7.77927 20.28828 1.000 16.48921 338 MET A O 1
ATOM 5281 N N . ILE A 1 339 ? -25.19605 -9.43795 18.95021 1.000 15.74531 339 ILE A N 1
ATOM 5282 C CA . ILE A 1 339 ? -26.27689 -9.90787 19.81172 1.000 16.77119 339 ILE A CA 1
ATOM 5283 C C . ILE A 1 339 ? -26.12282 -11.41802 19.96759 1.000 16.04542 339 ILE A C 1
ATOM 5284 O O . ILE A 1 339 ? -25.96310 -12.13813 18.97463 1.000 15.95878 339 ILE A O 1
ATOM 5300 N N . VAL A 1 340 ? -26.19314 -11.90386 21.19920 1.000 15.57482 340 VAL A N 1
ATOM 5301 C CA . VAL A 1 340 ? -26.08552 -13.32738 21.50740 1.000 15.34088 340 VAL A CA 1
ATOM 5302 C C . VAL A 1 340 ? -27.46862 -13.81281 21.91972 1.000 15.90947 340 VAL A C 1
ATOM 5303 O O . VAL A 1 340 ? -28.07909 -13.26489 22.84168 1.000 18.64038 340 VAL A O 1
ATOM 5316 N N . ARG A 1 341 ? -27.96968 -14.82300 21.23856 1.000 15.81747 341 ARG A N 1
ATOM 5317 C CA . ARG A 1 341 ? -29.31112 -15.35428 21.45059 1.000 16.49598 341 ARG A CA 1
ATOM 5318 C C . ARG A 1 341 ? -29.13016 -16.76726 21.99180 1.000 17.49938 341 ARG A C 1
ATOM 5319 O O . ARG A 1 341 ? -28.61538 -17.65018 21.29512 1.000 18.68287 341 ARG A O 1
ATOM 5340 N N . ASN A 1 342 ? -29.53259 -16.97733 23.24243 1.000 18.47660 342 ASN A N 1
ATOM 5341 C CA . ASN A 1 342 ? -29.32431 -18.24668 23.93831 1.000 21.07638 342 ASN A CA 1
ATOM 5342 C C . ASN A 1 342 ? -30.64922 -18.61992 24.58138 1.000 24.61629 342 ASN A C 1
ATOM 5343 O O . ASN A 1 342 ? -30.94015 -18.18881 25.69584 1.000 25.70324 342 ASN A O 1
ATOM 5354 N N . GLY A 1 343 ? -31.44915 -19.40917 23.87401 1.000 28.08282 343 GLY A N 1
ATOM 5355 C CA . GLY A 1 343 ? -32.77222 -19.74151 24.37023 1.000 30.95040 343 GLY A CA 1
ATOM 5356 C C . GLY A 1 343 ? -33.62877 -18.49461 24.44104 1.000 34.08841 343 GLY A C 1
ATOM 5357 O O . GLY A 1 343 ? -33.76801 -17.75302 23.46144 1.000 35.95768 343 GLY A O 1
ATOM 5361 N N . ASP A 1 344 ? -34.21353 -18.26136 25.62002 1.000 37.29243 344 ASP A N 1
ATOM 5362 C CA . ASP A 1 344 ? -35.00183 -17.05736 25.85181 1.000 40.55750 344 ASP A CA 1
ATOM 5363 C C . ASP A 1 344 ? -34.13830 -15.80944 25.94517 1.000 41.75096 344 ASP A C 1
ATOM 5364 O O . ASP A 1 344 ? -34.64680 -14.69665 25.75865 1.000 44.69019 344 ASP A O 1
ATOM 5371 N N . GLU A 1 345 ? -32.85234 -15.96929 26.23028 1.000 37.05822 345 GLU A N 1
ATOM 5372 C CA . GLU A 1 345 ? -31.99946 -14.86291 26.61746 1.000 34.50187 345 GLU A CA 1
ATOM 5373 C C . GLU A 1 345 ? -31.42315 -14.18825 25.38112 1.000 29.10497 345 GLU A C 1
ATOM 5374 O O . GLU A 1 345 ? -30.98318 -14.85323 24.43712 1.000 27.45297 345 GLU A O 1
ATOM 5382 N N . LYS A 1 346 ? -31.45737 -12.86095 25.38261 1.000 26.62817 346 LYS A N 1
ATOM 5383 C CA . LYS A 1 346 ? -30.69496 -12.04863 24.44238 1.000 24.98683 346 LYS A CA 1
ATOM 5384 C C . LYS A 1 346 ? -29.67792 -11.25068 25.24298 1.000 21.63074 346 LYS A C 1
ATOM 5385 O O . LYS A 1 346 ? -30.02452 -10.67982 26.27809 1.000 23.40073 346 LYS A O 1
ATOM 5393 N N . SER A 1 347 ? -28.43808 -11.19966 24.77984 1.000 19.30314 347 SER A N 1
ATOM 5394 C CA . SER A 1 347 ? -27.41965 -10.45639 25.49694 1.000 21.08755 347 SER A CA 1
ATOM 5395 C C . SER A 1 347 ? -26.47236 -9.77700 24.51602 1.000 19.92711 347 SER A C 1
ATOM 5396 O O . SER A 1 347 ? -26.34059 -10.16548 23.36002 1.000 19.48204 347 SER A O 1
ATOM 5404 N N . PHE A 1 348 ? -25.83392 -8.73632 24.98697 1.000 21.33810 348 PHE A N 1
ATOM 5405 C CA . PHE A 1 348 ? -24.83146 -7.99110 24.25583 1.000 21.07401 348 PHE A CA 1
ATOM 5406 C C . PHE A 1 348 ? -23.44972 -8.33056 24.79754 1.000 19.74808 348 PHE A C 1
ATOM 5407 O O . PHE A 1 348 ? -23.32100 -9.03071 25.80544 1.000 20.29566 348 PHE A O 1
ATOM 5424 N N . PRO A 1 349 ? -22.38134 -7.89684 24.12526 1.000 18.16871 349 PRO A N 1
ATOM 5425 C CA . PRO A 1 349 ? -21.04863 -8.32877 24.56371 1.000 16.96732 349 PRO A CA 1
ATOM 5426 C C . PRO A 1 349 ? -20.77125 -7.86936 25.98414 1.000 15.80343 349 PRO A C 1
ATOM 5427 O O . PRO A 1 349 ? -21.17088 -6.78186 26.39411 1.000 16.47573 349 PRO A O 1
ATOM 5438 N N . GLN A 1 350 ? -20.06458 -8.70997 26.73532 1.000 15.55962 350 GLN A N 1
ATOM 5439 C CA . GLN A 1 350 ? -19.69851 -8.37436 28.09787 1.000 15.99754 350 GLN A CA 1
ATOM 5440 C C . GLN A 1 350 ? -18.31054 -7.76061 28.19965 1.000 15.70774 350 GLN A C 1
ATOM 5441 O O . GLN A 1 350 ? -18.01238 -7.12752 29.20986 1.000 17.40831 350 GLN A O 1
ATOM 5455 N N . SER A 1 351 ? -17.46898 -7.90199 27.17424 1.000 14.72465 351 SER A N 1
ATOM 5456 C CA . SER A 1 351 ? -16.11855 -7.35819 27.18874 1.000 14.49868 351 SER A CA 1
ATOM 5457 C C . SER A 1 351 ? -15.68715 -7.04713 25.76150 1.000 13.63800 351 SER A C 1
ATOM 5458 O O . SER A 1 351 ? -16.30602 -7.49542 24.79226 1.000 13.86074 351 SER A O 1
ATOM 5466 N N . PHE A 1 352 ? -14.60417 -6.27400 25.64725 1.000 13.36936 352 PHE A N 1
ATOM 5467 C CA . PHE A 1 352 ? -14.04227 -5.92836 24.35543 1.000 13.19785 352 PHE A CA 1
ATOM 5468 C C . PHE A 1 352 ? -12.56118 -5.63130 24.51540 1.000 12.40993 352 PHE A C 1
ATOM 5469 O O . PHE A 1 352 ? -12.06846 -5.35477 25.61709 1.000 13.00245 352 PHE A O 1
ATOM 5486 N N A SER A 1 353 ? -11.84664 -5.71236 23.39566 0.635 12.48186 353 SER A N 1
ATOM 5487 N N B SER A 1 353 ? -11.85303 -5.70971 23.38497 0.365 12.53408 353 SER A N 1
ATOM 5488 C CA A SER A 1 353 ? -10.51376 -5.14840 23.26299 0.635 12.17759 353 SER A CA 1
ATOM 5489 C CA B SER A 1 353 ? -10.50169 -5.19418 23.22903 0.365 12.64014 353 SER A CA 1
ATOM 5490 C C A SER A 1 353 ? -10.45831 -4.36981 21.95735 0.635 12.85496 353 SER A C 1
ATOM 5491 C C B SER A 1 353 ? -10.45802 -4.37341 21.94668 0.365 12.69263 353 SER A C 1
ATOM 5492 O O A SER A 1 353 ? -11.18011 -4.68027 21.00018 0.635 12.40996 353 SER A O 1
ATOM 5493 O O B SER A 1 353 ? -11.19023 -4.65531 20.98969 0.365 12.48576 353 SER A O 1
ATOM 5508 N N . THR A 1 354 ? -9.58247 -3.35524 21.93132 1.000 11.74065 354 THR A N 1
ATOM 5509 C CA . THR A 1 354 ? -9.41229 -2.53838 20.73528 1.000 11.79061 354 THR A CA 1
ATOM 5510 C C . THR A 1 354 ? -7.94908 -2.27098 20.40939 1.000 13.17819 354 THR A C 1
ATOM 5511 O O . THR A 1 354 ? -7.65971 -1.33914 19.64211 1.000 14.63809 354 THR A O 1
ATOM 5522 N N . ASP A 1 355 ? -7.02655 -3.04516 20.96493 1.000 12.91275 355 ASP A N 1
ATOM 5523 C CA . ASP A 1 355 ? -5.61547 -2.89635 20.66273 1.000 13.39934 355 ASP A CA 1
ATOM 5524 C C . ASP A 1 355 ? -5.06828 -4.26395 20.27332 1.000 13.65117 355 ASP A C 1
ATOM 5525 O O . ASP A 1 355 ? -4.99879 -5.18026 21.09321 1.000 13.22436 355 ASP A O 1
ATOM 5534 N N . TYR A 1 356 ? -4.72223 -4.39702 19.00355 1.000 13.16122 356 TYR A N 1
ATOM 5535 C CA . TYR A 1 356 ? -4.19818 -5.64481 18.46317 1.000 12.20555 356 TYR A CA 1
ATOM 5536 C C . TYR A 1 356 ? -3.05562 -6.19528 19.30804 1.000 13.54489 356 TYR A C 1
ATOM 5537 O O . TYR A 1 356 ? -2.96417 -7.41400 19.52870 1.000 13.68411 356 TYR A O 1
ATOM 5555 N N . ASN A 1 357 ? -2.16082 -5.32164 19.76711 1.000 13.08403 357 ASN A N 1
ATOM 5556 C CA . ASN A 1 357 ? -1.00778 -5.79989 20.51632 1.000 14.17898 357 ASN A CA 1
ATOM 5557 C C . ASN A 1 357 ? -1.43042 -6.42728 21.84065 1.000 13.96701 357 ASN A C 1
ATOM 5558 O O . ASN A 1 357 ? -0.87414 -7.44911 22.24833 1.000 14.93259 357 ASN A O 1
ATOM 5569 N N . ASP A 1 358 ? -2.37468 -5.80075 22.55097 1.000 13.99578 358 ASP A N 1
ATOM 5570 C CA . ASP A 1 358 ? -2.82730 -6.35755 23.82662 1.000 14.35796 358 ASP A CA 1
ATOM 5571 C C . ASP A 1 358 ? -3.56959 -7.66454 23.59238 1.000 14.33651 358 ASP A C 1
ATOM 5572 O O . ASP A 1 358 ? -3.48878 -8.58364 24.40993 1.000 15.67958 358 ASP A O 1
ATOM 5581 N N . PHE A 1 359 ? -4.28680 -7.75688 22.47548 1.000 14.40575 359 PHE A N 1
ATOM 5582 C CA . PHE A 1 359 ? -5.08967 -8.93464 22.16363 1.000 14.67009 359 PHE A CA 1
ATOM 5583 C C . PHE A 1 359 ? -4.20207 -10.13305 21.84473 1.000 13.72806 359 PHE A C 1
ATOM 5584 O O . PHE A 1 359 ? -4.37624 -11.22775 22.40535 1.000 14.91329 359 PHE A O 1
ATOM 5601 N N . VAL A 1 360 ? -3.25130 -9.95450 20.92367 1.000 13.99523 360 VAL A N 1
ATOM 5602 C CA . VAL A 1 360 ? -2.37020 -11.05829 20.55454 1.000 13.79889 360 VAL A CA 1
ATOM 5603 C C . VAL A 1 360 ? -1.38043 -11.35390 21.67489 1.000 14.56102 360 VAL A C 1
ATOM 5604 O O . VAL A 1 360 ? -1.06770 -12.51749 21.95974 1.000 15.33693 360 VAL A O 1
ATOM 5617 N N . GLY A 1 361 ? -0.87977 -10.31327 22.32296 1.000 16.40413 361 GLY A N 1
ATOM 5618 C CA . GLY A 1 361 ? 0.06652 -10.49417 23.40668 1.000 16.50612 361 GLY A CA 1
ATOM 5619 C C . GLY A 1 361 ? 1.26138 -11.28736 22.93872 1.000 16.96185 361 GLY A C 1
ATOM 5620 O O . GLY A 1 361 ? 1.83023 -11.02912 21.87157 1.000 17.28511 361 GLY A O 1
ATOM 5624 N N . THR A 1 362 ? 1.65858 -12.26828 23.74679 1.000 17.47930 362 THR A N 1
ATOM 5625 C CA . THR A 1 362 ? 2.77215 -13.14528 23.41894 1.000 18.37596 362 THR A CA 1
ATOM 5626 C C . THR A 1 362 ? 2.40409 -14.23960 22.43242 1.000 19.61189 362 THR A C 1
ATOM 5627 O O . THR A 1 362 ? 3.25109 -15.08923 22.13215 1.000 21.26903 362 THR A O 1
ATOM 5638 N N . GLY A 1 363 ? 1.17643 -14.26765 21.94518 1.000 18.92097 363 GLY A N 1
ATOM 5639 C CA . GLY A 1 363 ? 0.70017 -15.31756 21.06763 1.000 17.80595 363 GLY A CA 1
ATOM 5640 C C . GLY A 1 363 ? 0.78815 -14.95029 19.59666 1.000 17.06246 363 GLY A C 1
ATOM 5641 O O . GLY A 1 363 ? 1.70066 -14.24277 19.15811 1.000 18.35068 363 GLY A O 1
ATOM 5645 N N . THR A 1 364 ? -0.14160 -15.48552 18.81628 1.000 16.26682 364 THR A N 1
ATOM 5646 C CA . THR A 1 364 ? -0.27344 -15.21359 17.39474 1.000 16.68794 364 THR A CA 1
ATOM 5647 C C . THR A 1 364 ? -1.73180 -14.88053 17.12444 1.000 15.18139 364 THR A C 1
ATOM 5648 O O . THR A 1 364 ? -2.59377 -15.03636 17.98625 1.000 15.17638 364 THR A O 1
ATOM 5659 N N . LEU A 1 365 ? -2.03962 -14.44898 15.90564 1.000 15.91935 365 LEU A N 1
ATOM 5660 C CA . LEU A 1 365 ? -3.44706 -14.20119 15.62373 1.000 15.80719 365 LEU A CA 1
ATOM 5661 C C . LEU A 1 365 ? -4.25057 -15.49832 15.68168 1.000 14.33313 365 LEU A C 1
ATOM 5662 O O . LEU A 1 365 ? -5.41763 -15.48940 16.07706 1.000 16.25681 365 LEU A O 1
ATOM 5678 N N . GLU A 1 366 ? -3.65103 -16.62165 15.31028 1.000 15.00161 366 GLU A N 1
ATOM 5679 C CA . GLU A 1 366 ? -4.38615 -17.87889 15.36527 1.000 16.10571 366 GLU A CA 1
ATOM 5680 C C . GLU A 1 366 ? -4.56961 -18.36019 16.79642 1.000 16.41295 366 GLU A C 1
ATOM 5681 O O . GLU A 1 366 ? -5.53583 -19.07660 17.06855 1.000 17.74407 366 GLU A O 1
ATOM 5693 N N A HIS A 1 367 ? -3.66123 -17.98205 17.69620 0.617 15.29250 367 HIS A N 1
ATOM 5694 N N B HIS A 1 367 ? -3.69789 -17.94789 17.71954 0.383 16.37594 367 HIS A N 1
ATOM 5695 C CA A HIS A 1 367 ? -3.72139 -18.35880 19.10949 0.617 16.31491 367 HIS A CA 1
ATOM 5696 C CA B HIS A 1 367 ? -3.76112 -18.36224 19.12548 0.383 17.74022 367 HIS A CA 1
ATOM 5697 C C A HIS A 1 367 ? -3.36386 -17.11922 19.92531 0.617 16.94585 367 HIS A C 1
ATOM 5698 C C B HIS A 1 367 ? -3.40501 -17.16560 20.00295 0.383 17.06250 367 HIS A C 1
ATOM 5699 O O A HIS A 1 367 ? -2.22587 -16.96782 20.39200 0.617 17.52951 367 HIS A O 1
ATOM 5700 O O B HIS A 1 367 ? -2.32865 -17.10691 20.61095 0.383 17.12202 367 HIS A O 1
ATOM 5729 N N . PRO A 1 368 ? -4.31001 -16.19100 20.10056 1.000 15.49104 368 PRO A N 1
ATOM 5730 C CA . PRO A 1 368 ? -3.97835 -14.91902 20.77061 1.000 15.99818 368 PRO A CA 1
ATOM 5731 C C . PRO A 1 368 ? -3.93741 -15.08242 22.28107 1.000 17.44358 368 PRO A C 1
ATOM 5732 O O . PRO A 1 368 ? -4.84989 -15.64506 22.88162 1.000 19.18721 368 PRO A O 1
ATOM 5743 N N . ALA A 1 369 ? -2.90478 -14.53052 22.90266 1.000 16.17301 369 ALA A N 1
ATOM 5744 C CA . ALA A 1 369 ? -2.76466 -14.73541 24.33840 1.000 17.07287 369 ALA A CA 1
ATOM 5745 C C . ALA A 1 369 ? -3.78028 -13.94472 25.15877 1.000 17.59228 369 ALA A C 1
ATOM 5746 O O . ALA A 1 369 ? -4.06498 -14.32344 26.30048 1.000 19.25163 369 ALA A O 1
ATOM 5753 N N . GLY A 1 370 ? -4.32844 -12.85836 24.62286 1.000 17.31578 370 GLY A N 1
ATOM 5754 C CA . GLY A 1 370 ? -5.32719 -12.06682 25.30781 1.000 17.02852 370 GLY A CA 1
ATOM 5755 C C . GLY A 1 370 ? -6.75364 -12.29058 24.86112 1.000 17.90282 370 GLY A C 1
ATOM 5756 O O . GLY A 1 370 ? -7.64345 -11.53451 25.27393 1.000 19.98417 370 GLY A O 1
ATOM 5760 N N . GLY A 1 371 ? -7.01383 -13.34128 24.09157 1.000 17.51331 371 GLY A N 1
ATOM 5761 C CA . GLY A 1 371 ? -8.32402 -13.51315 23.48472 1.000 17.96664 371 GLY A CA 1
ATOM 5762 C C . GLY A 1 371 ? -9.42339 -13.91326 24.45386 1.000 19.53310 371 GLY A C 1
ATOM 5763 O O . GLY A 1 371 ? -10.60580 -13.62885 24.20556 1.000 20.52767 371 GLY A O 1
ATOM 5767 N N A SER A 1 372 ? -9.06959 -14.58233 25.55177 0.300 20.45532 372 SER A N 1
ATOM 5768 N N B SER A 1 372 ? -9.05859 -14.57557 25.55394 0.700 20.40672 372 SER A N 1
ATOM 5769 C CA A SER A 1 372 ? -10.05683 -15.03140 26.52781 0.300 22.25723 372 SER A CA 1
ATOM 5770 C CA B SER A 1 372 ? -9.99938 -15.06401 26.55788 0.700 23.70696 372 SER A CA 1
ATOM 5771 C C A SER A 1 372 ? -10.23863 -14.06504 27.69108 0.300 22.30748 372 SER A C 1
ATOM 5772 C C B SER A 1 372 ? -10.15529 -14.12058 27.74391 0.700 23.83175 372 SER A C 1
ATOM 5773 O O A SER A 1 372 ? -11.11493 -14.28947 28.53583 0.300 24.27381 372 SER A O 1
ATOM 5774 O O B SER A 1 372 ? -10.90410 -14.43198 28.67811 0.700 26.43495 372 SER A O 1
ATOM 5789 N N . ASN A 1 373 ? -9.45918 -12.99040 27.74358 1.000 19.20962 373 ASN A N 1
ATOM 5790 C CA . ASN A 1 373 ? -9.51063 -12.02939 28.83494 1.000 19.53783 373 ASN A CA 1
ATOM 5791 C C . ASN A 1 373 ? -9.40411 -10.63834 28.21949 1.000 17.13731 373 ASN A C 1
ATOM 5792 O O . ASN A 1 373 ? -8.37198 -9.95980 28.30014 1.000 18.47710 373 ASN A O 1
ATOM 5803 N N . LEU A 1 374 ? -10.47083 -10.19303 27.56976 1.000 14.46513 374 LEU A N 1
ATOM 5804 C CA . LEU A 1 374 ? -10.42384 -8.90427 26.89488 1.000 14.27250 374 LEU A CA 1
ATOM 5805 C C . LEU A 1 374 ? -10.30277 -7.80040 27.93561 1.000 15.15973 374 LEU A C 1
ATOM 5806 O O . LEU A 1 374 ? -10.82409 -7.90378 29.04721 1.000 16.07272 374 LEU A O 1
ATOM 5822 N N . ASN A 1 375 ? -9.58959 -6.74146 27.59594 1.000 14.77150 375 ASN A N 1
ATOM 5823 C CA . ASN A 1 375 ? -9.14819 -5.80146 28.61442 1.000 14.92448 375 ASN A CA 1
ATOM 5824 C C . ASN A 1 375 ? -10.05633 -4.60240 28.81316 1.000 13.97946 375 ASN A C 1
ATOM 5825 O O . ASN A 1 375 ? -9.80334 -3.81536 29.73247 1.000 14.88115 375 ASN A O 1
ATOM 5836 N N . ASN A 1 376 ? -11.09113 -4.45406 27.99490 1.000 13.17622 376 ASN A N 1
ATOM 5837 C CA . ASN A 1 376 ? -12.03847 -3.35095 28.12188 1.000 13.89924 376 ASN A CA 1
ATOM 5838 C C . ASN A 1 376 ? -11.35586 -1.99465 28.08348 1.000 13.81912 376 ASN A C 1
ATOM 5839 O O . ASN A 1 376 ? -11.87086 -1.02229 28.64808 1.000 14.95608 376 ASN A O 1
ATOM 5850 N N . LYS A 1 377 ? -10.25166 -1.91104 27.33785 1.000 13.56935 377 LYS A N 1
ATOM 5851 C CA . LYS A 1 377 ? -9.51410 -0.67049 27.17756 1.000 14.13813 377 LYS A CA 1
ATOM 5852 C C . LYS A 1 377 ? -9.81194 -0.07785 25.80588 1.000 13.90962 377 LYS A C 1
ATOM 5853 O O . LYS A 1 377 ? -9.53975 -0.70233 24.77948 1.000 14.72214 377 LYS A O 1
ATOM 5872 N N . LEU A 1 378 ? -10.31195 1.14446 25.78567 1.000 13.68304 378 LEU A N 1
ATOM 5873 C CA . LEU A 1 378 ? -10.46350 1.87721 24.53831 1.000 13.50348 378 LEU A CA 1
ATOM 5874 C C . LEU A 1 378 ? -9.10757 2.43927 24.12720 1.000 12.76143 378 LEU A C 1
ATOM 5875 O O . LEU A 1 378 ? -8.50925 3.26809 24.82317 1.000 14.22016 378 LEU A O 1
ATOM 5891 N N . ASN A 1 379 ? -8.65014 2.02756 22.96664 1.000 12.46067 379 ASN A N 1
ATOM 5892 C CA . ASN A 1 379 ? -7.36007 2.45659 22.45169 1.000 11.88839 379 ASN A CA 1
ATOM 5893 C C . ASN A 1 379 ? -7.41054 3.93282 22.08891 1.000 11.77463 379 ASN A C 1
ATOM 5894 O O . ASN A 1 379 ? -8.32524 4.38382 21.39590 1.000 12.03416 379 ASN A O 1
ATOM 5905 N N . ARG A 1 380 ? -6.40423 4.68554 22.53542 1.000 11.59635 380 ARG A N 1
ATOM 5906 C CA . ARG A 1 380 ? -6.30441 6.08372 22.17879 1.000 11.53031 380 ARG A CA 1
ATOM 5907 C C . ARG A 1 380 ? -5.91729 6.29472 20.72763 1.000 11.32680 380 ARG A C 1
ATOM 5908 O O . ARG A 1 380 ? -6.05152 7.41843 20.24374 1.000 11.86123 380 ARG A O 1
ATOM 5929 N N . LYS A 1 381 ? -5.39903 5.26235 20.05807 1.000 12.31651 381 LYS A N 1
ATOM 5930 C CA . LYS A 1 381 ? -4.92262 5.32193 18.68307 1.000 11.96980 381 LYS A CA 1
ATOM 5931 C C . LYS A 1 381 ? -5.61998 4.26211 17.85090 1.000 11.34832 381 LYS A C 1
ATOM 5932 O O . LYS A 1 381 ? -6.22018 3.31388 18.36596 1.000 12.60887 381 LYS A O 1
ATOM 5951 N N . GLY A 1 382 ? -5.48662 4.39361 16.52593 1.000 11.35296 382 GLY A N 1
ATOM 5952 C CA . GLY A 1 382 ? -5.68615 3.26452 15.64837 1.000 10.63704 382 GLY A CA 1
ATOM 5953 C C . GLY A 1 382 ? -4.47315 2.35225 15.65266 1.000 11.04451 382 GLY A C 1
ATOM 5954 O O . GLY A 1 382 ? -3.49246 2.58418 16.34980 1.000 11.68835 382 GLY A O 1
ATOM 5958 N N . PRO A 1 383 ? -4.56028 1.27268 14.87384 1.000 10.76914 383 PRO A N 1
ATOM 5959 C CA . PRO A 1 383 ? -5.67996 0.96251 13.98230 1.000 11.26374 383 PRO A CA 1
ATOM 5960 C C . PRO A 1 383 ? -6.89603 0.43210 14.73152 1.000 12.02643 383 PRO A C 1
ATOM 5961 O O . PRO A 1 383 ? -6.78863 -0.00299 15.88331 1.000 12.69165 383 PRO A O 1
ATOM 5972 N N . GLY A 1 384 ? -8.03027 0.47613 14.04279 1.000 11.30810 384 GLY A N 1
ATOM 5973 C CA . GLY A 1 384 ? -9.31255 0.07980 14.60460 1.000 10.96423 384 GLY A CA 1
ATOM 5974 C C . GLY A 1 384 ? -9.55455 -1.41640 14.65542 1.000 11.39913 384 GLY A C 1
ATOM 5975 O O . GLY A 1 384 ? -10.48191 -1.94004 14.02457 1.000 11.27335 384 GLY A O 1
ATOM 5979 N N . PHE A 1 385 ? -8.68024 -2.11691 15.36820 1.000 11.50258 385 PHE A N 1
ATOM 5980 C CA . PHE A 1 385 ? -8.89869 -3.51223 15.67741 1.000 10.83996 385 PHE A CA 1
ATOM 5981 C C . PHE A 1 385 ? -10.01125 -3.60923 16.70946 1.000 11.73094 385 PHE A C 1
ATOM 5982 O O . PHE A 1 385 ? -10.14500 -2.75811 17.59832 1.000 12.80361 385 PHE A O 1
ATOM 5999 N N . PHE A 1 386 ? -10.80707 -4.66909 16.61638 1.000 10.52009 386 PHE A N 1
ATOM 6000 C CA . PHE A 1 386 ? -11.83153 -4.87716 17.62171 1.000 11.28622 386 PHE A CA 1
ATOM 6001 C C . PHE A 1 386 ? -11.94329 -6.35661 17.92460 1.000 11.42516 386 PHE A C 1
ATOM 6002 O O . PHE A 1 386 ? -11.74801 -7.21331 17.05099 1.000 11.52304 386 PHE A O 1
ATOM 6019 N N . ALA A 1 387 ? -12.30351 -6.63038 19.18322 1.000 11.47880 387 ALA A N 1
ATOM 6020 C CA . ALA A 1 387 ? -12.66131 -7.95449 19.65329 1.000 11.57197 387 ALA A CA 1
ATOM 6021 C C . ALA A 1 387 ? -13.82512 -7.76478 20.61267 1.000 12.72520 387 ALA A C 1
ATOM 6022 O O . ALA A 1 387 ? -13.73984 -6.95347 21.53760 1.000 12.86200 387 ALA A O 1
ATOM 6029 N N . LEU A 1 388 ? -14.91383 -8.50007 20.39209 1.000 12.18872 388 LEU A N 1
ATOM 6030 C CA . LEU A 1 388 ? -16.09790 -8.42705 21.23941 1.000 12.04751 388 LEU A CA 1
ATOM 6031 C C . LEU A 1 388 ? -16.29632 -9.80068 21.85811 1.000 11.63197 388 LEU A C 1
ATOM 6032 O O . LEU A 1 388 ? -16.33671 -10.80819 21.13566 1.000 12.20855 388 LEU A O 1
ATOM 6048 N N . GLY A 1 389 ? -16.46010 -9.84014 23.18030 1.000 12.42112 389 GLY A N 1
ATOM 6049 C CA . GLY A 1 389 ? -16.53074 -11.09643 23.91613 1.000 13.79002 389 GLY A CA 1
ATOM 6050 C C . GLY A 1 389 ? -17.87207 -11.29465 24.59436 1.000 13.45952 389 GLY A C 1
ATOM 6051 O O . GLY A 1 389 ? -18.47322 -10.33696 25.08859 1.000 14.04436 389 GLY A O 1
ATOM 6055 N N . ALA A 1 390 ? -18.33731 -12.54910 24.62293 1.000 13.47467 390 ALA A N 1
ATOM 6056 C CA . ALA A 1 390 ? -19.56126 -12.84971 25.35773 1.000 14.35412 390 ALA A CA 1
ATOM 6057 C C . ALA A 1 390 ? -19.57152 -14.30987 25.76931 1.000 14.98209 390 ALA A C 1
ATOM 6058 O O . ALA A 1 390 ? -19.22409 -15.18178 24.95005 1.000 14.00371 390 ALA A O 1
ATOM 6065 N N . PRO A 1 391 ? -20.03727 -14.61534 26.98422 1.000 15.02751 391 PRO A N 1
ATOM 6066 C CA . PRO A 1 391 ? -20.17134 -16.00554 27.42616 1.000 16.27695 391 PRO A CA 1
ATOM 6067 C C . PRO A 1 391 ? -21.55547 -16.56381 27.13766 1.000 16.14786 391 PRO A C 1
ATOM 6068 O O . PRO A 1 391 ? -22.54819 -15.83480 27.05453 1.000 17.55249 391 PRO A O 1
ATOM 6079 N N . PHE A 1 392 ? -21.60724 -17.89062 27.03141 1.000 16.03761 392 PHE A N 1
ATOM 6080 C CA . PHE A 1 392 ? -22.88531 -18.57752 26.89228 1.000 16.87380 392 PHE A CA 1
ATOM 6081 C C . PHE A 1 392 ? -22.71181 -20.05130 27.22959 1.000 17.54327 392 PHE A C 1
ATOM 6082 O O . PHE A 1 392 ? -21.72310 -20.68149 26.84084 1.000 18.04641 392 PHE A O 1
ATOM 6099 N N . THR A 1 393 ? -23.67971 -20.59019 27.94512 1.000 18.41845 393 THR A N 1
ATOM 6100 C CA . THR A 1 393 ? -23.76795 -22.01778 28.16462 1.000 19.68243 393 THR A CA 1
ATOM 6101 C C . THR A 1 393 ? -24.75839 -22.57711 27.16232 1.000 19.58728 393 THR A C 1
ATOM 6102 O O . THR A 1 393 ? -25.86676 -22.05270 27.02975 1.000 21.94942 393 THR A O 1
ATOM 6113 N N . VAL A 1 394 ? -24.37064 -23.64066 26.47103 1.000 19.60425 394 VAL A N 1
ATOM 6114 C CA . VAL A 1 394 ? -25.21627 -24.24817 25.45498 1.000 20.51719 394 VAL A CA 1
ATOM 6115 C C . VAL A 1 394 ? -25.52859 -25.67576 25.88792 1.000 19.57591 394 VAL A C 1
ATOM 6116 O O . VAL A 1 394 ? -24.62146 -26.49521 26.10896 1.000 19.57412 394 VAL A O 1
ATOM 6129 N N . GLU A 1 395 ? -26.81076 -25.95906 26.04798 1.000 20.08315 395 GLU A N 1
ATOM 6130 C CA . GLU A 1 395 ? -27.24278 -27.24812 26.56157 1.000 20.08376 395 GLU A CA 1
ATOM 6131 C C . GLU A 1 395 ? -27.20304 -28.32024 25.47693 1.000 20.57121 395 GLU A C 1
ATOM 6132 O O . GLU A 1 395 ? -27.13810 -28.02040 24.27831 1.000 20.71785 395 GLU A O 1
ATOM 6144 N N . PRO A 1 396 ? -27.24289 -29.59352 25.87250 1.000 21.25978 396 PRO A N 1
ATOM 6145 C CA . PRO A 1 396 ? -27.17207 -30.67366 24.87414 1.000 22.43573 396 PRO A CA 1
ATOM 6146 C C . PRO A 1 396 ? -28.28625 -30.55274 23.84282 1.000 22.09633 396 PRO A C 1
ATOM 6147 O O . PRO A 1 396 ? -29.46057 -30.38054 24.18402 1.000 23.62707 396 PRO A O 1
ATOM 6158 N N . GLY A 1 397 ? -27.90799 -30.63672 22.57159 1.000 22.86641 397 GLY A N 1
ATOM 6159 C CA . GLY A 1 397 ? -28.86329 -30.55937 21.48850 1.000 23.26439 397 GLY A CA 1
ATOM 6160 C C . GLY A 1 397 ? -29.30836 -29.16234 21.11316 1.000 23.55921 397 GLY A C 1
ATOM 6161 O O . GLY A 1 397 ? -30.04699 -29.01313 20.12935 1.000 25.42270 397 GLY A O 1
ATOM 6165 N N . LYS A 1 398 ? -28.87125 -28.13816 21.84292 1.000 21.15327 398 LYS A N 1
ATOM 6166 C CA . LYS A 1 398 ? -29.35020 -26.77860 21.65873 1.000 20.66960 398 LYS A CA 1
ATOM 6167 C C . LYS A 1 398 ? -28.35117 -25.94991 20.85395 1.000 19.96222 398 LYS A C 1
ATOM 6168 O O . LYS A 1 398 ? -27.17959 -26.30416 20.67992 1.000 19.53516 398 LYS A O 1
ATOM 6176 N N . THR A 1 399 ? -28.83216 -24.81088 20.37770 1.000 19.70527 399 THR A N 1
ATOM 6177 C CA . THR A 1 399 ? -28.05300 -23.90921 19.54024 1.000 19.03866 399 THR A CA 1
ATOM 6178 C C . THR A 1 399 ? -28.06098 -22.51261 20.14420 1.000 19.20460 399 THR A C 1
ATOM 6179 O O . THR A 1 399 ? -29.06930 -22.06518 20.70460 1.000 22.08856 399 THR A O 1
ATOM 6190 N N . VAL A 1 400 ? -26.91521 -21.84251 20.07319 1.000 16.68179 400 VAL A N 1
ATOM 6191 C CA . VAL A 1 400 ? -26.79075 -20.42240 20.38487 1.000 16.75561 400 VAL A CA 1
ATOM 6192 C C . VAL A 1 400 ? -26.50139 -19.70788 19.07339 1.000 15.37871 400 VAL A C 1
ATOM 6193 O O . VAL A 1 400 ? -25.74036 -20.20620 18.24142 1.000 16.75535 400 VAL A O 1
ATOM 6206 N N . ILE A 1 401 ? -27.14264 -18.56701 18.87224 1.000 14.81543 401 ILE A N 1
ATOM 6207 C CA . ILE A 1 401 ? -26.99896 -17.77926 17.65448 1.000 15.63799 401 ILE A CA 1
ATOM 6208 C C . ILE A 1 401 ? -26.36280 -16.45373 18.03227 1.000 15.42515 401 ILE A C 1
ATOM 6209 O O . ILE A 1 401 ? -26.85016 -15.76556 18.94312 1.000 17.40124 401 ILE A O 1
ATOM 6225 N N . ILE A 1 402 ? -25.27388 -16.10474 17.35352 1.000 14.82995 402 ILE A N 1
ATOM 6226 C CA . ILE A 1 402 ? -24.62636 -14.81174 17.52330 1.000 14.12873 402 ILE A CA 1
ATOM 6227 C C . ILE A 1 402 ? -24.77374 -14.06273 16.20458 1.000 12.76776 402 ILE A C 1
ATOM 6228 O O . ILE A 1 402 ? -24.24924 -14.49865 15.18033 1.000 14.75462 402 ILE A O 1
ATOM 6244 N N . ASP A 1 403 ? -25.47502 -12.93880 16.22041 1.000 13.35346 403 ASP A N 1
ATOM 6245 C CA . ASP A 1 403 ? -25.63113 -12.08617 15.04890 1.000 13.12736 403 ASP A CA 1
ATOM 6246 C C . ASP A 1 403 ? -24.70118 -10.89437 15.19291 1.000 13.09849 403 ASP A C 1
ATOM 6247 O O . ASP A 1 403 ? -24.72596 -10.18998 16.21072 1.000 15.22989 403 ASP A O 1
ATOM 6256 N N . THR A 1 404 ? -23.83723 -10.70153 14.20048 1.000 11.80029 404 THR A N 1
ATOM 6257 C CA . THR A 1 404 ? -22.94543 -9.55514 14.16343 1.000 11.75538 404 THR A CA 1
ATOM 6258 C C . THR A 1 404 ? -23.38816 -8.62499 13.04204 1.000 12.17127 404 THR A C 1
ATOM 6259 O O . THR A 1 404 ? -23.80644 -9.06940 11.96388 1.000 12.04236 404 THR A O 1
ATOM 6270 N N . PHE A 1 405 ? -23.23718 -7.32964 13.29031 1.000 11.55073 405 PHE A N 1
ATOM 6271 C CA . PHE A 1 405 ? -23.60839 -6.27094 12.36414 1.000 11.52636 405 PHE A CA 1
ATOM 6272 C C . PHE A 1 405 ? -22.40856 -5.35163 12.26305 1.000 12.74994 405 PHE A C 1
ATOM 6273 O O . PHE A 1 405 ? -22.01849 -4.74795 13.26501 1.000 12.85534 405 PHE A O 1
ATOM 6290 N N . THR A 1 406 ? -21.84785 -5.22506 11.06278 1.000 11.72713 406 THR A N 1
ATOM 6291 C CA . THR A 1 406 ? -20.67381 -4.39423 10.83556 1.000 10.60115 406 THR A CA 1
ATOM 6292 C C . THR A 1 406 ? -21.05070 -3.43934 9.72413 1.000 11.48707 406 THR A C 1
ATOM 6293 O O . THR A 1 406 ? -21.70081 -3.85238 8.75718 1.000 11.77640 406 THR A O 1
ATOM 6304 N N . GLY A 1 407 ? -20.69775 -2.17059 9.84967 1.000 11.48889 407 GLY A N 1
ATOM 6305 C CA . GLY A 1 407 ? -21.16607 -1.26565 8.82265 1.000 11.92446 407 GLY A CA 1
ATOM 6306 C C . GLY A 1 407 ? -20.65647 0.14691 8.95721 1.000 11.33287 407 GLY A C 1
ATOM 6307 O O . GLY A 1 407 ? -19.71664 0.44212 9.69745 1.000 11.64650 407 GLY A O 1
ATOM 6311 N N . LEU A 1 408 ? -21.30842 1.01545 8.18556 1.000 11.61217 408 LEU A N 1
ATOM 6312 C CA . LEU A 1 408 ? -20.94262 2.41427 8.10415 1.000 12.63062 408 LEU A CA 1
ATOM 6313 C C . LEU A 1 408 ? -22.16272 3.23114 7.73826 1.000 12.04102 408 LEU A C 1
ATOM 6314 O O . LEU A 1 408 ? -22.94418 2.83671 6.87454 1.000 12.39413 408 LEU A O 1
ATOM 6330 N N . SER A 1 409 ? -22.28094 4.38880 8.38215 1.000 11.53581 409 SER A N 1
ATOM 6331 C CA . SER A 1 409 ? -23.18850 5.45496 7.99849 1.000 12.00818 409 SER A CA 1
ATOM 6332 C C . SER A 1 409 ? -22.40964 6.57276 7.32614 1.000 12.10743 409 SER A C 1
ATOM 6333 O O . SER A 1 409 ? -21.19795 6.69371 7.50380 1.000 12.40726 409 SER A O 1
ATOM 6341 N N . SER A 1 410 ? -23.10536 7.36545 6.50502 1.000 12.35748 410 SER A N 1
ATOM 6342 C CA . SER A 1 410 ? -22.38158 8.30217 5.66036 1.000 13.45260 410 SER A CA 1
ATOM 6343 C C . SER A 1 410 ? -23.17038 9.55304 5.31147 1.000 13.02241 410 SER A C 1
ATOM 6344 O O . SER A 1 410 ? -24.38782 9.51507 5.07952 1.000 13.28159 410 SER A O 1
ATOM 6352 N N . SER A 1 411 ? -22.42339 10.65453 5.19238 1.000 12.81560 411 SER A N 1
ATOM 6353 C CA . SER A 1 411 ? -22.95300 11.88144 4.62735 1.000 14.14940 411 SER A CA 1
ATOM 6354 C C . SER A 1 411 ? -23.37157 11.72369 3.17637 1.000 14.10328 411 SER A C 1
ATOM 6355 O O . SER A 1 411 ? -24.12953 12.55590 2.67897 1.000 15.48579 411 SER A O 1
ATOM 6363 N N A LYS A 1 412 ? -22.87754 10.69796 2.47880 0.652 14.52158 412 LYS A N 1
ATOM 6364 N N B LYS A 1 412 ? -22.87301 10.70629 2.47706 0.348 14.44674 412 LYS A N 1
ATOM 6365 C CA A LYS A 1 412 ? -23.27677 10.49231 1.09331 0.652 15.08071 412 LYS A CA 1
ATOM 6366 C CA B LYS A 1 412 ? -23.28472 10.51503 1.09339 0.348 14.88613 412 LYS A CA 1
ATOM 6367 C C A LYS A 1 412 ? -24.75262 10.15386 0.96263 0.652 16.13969 412 LYS A C 1
ATOM 6368 C C B LYS A 1 412 ? -24.78070 10.27411 0.98285 0.348 15.35436 412 LYS A C 1
ATOM 6369 O O A LYS A 1 412 ? -25.27590 10.16482 -0.15572 0.652 17.85538 412 LYS A O 1
ATOM 6370 O O B LYS A 1 412 ? -25.36032 10.52828 -0.07857 0.348 16.21978 412 LYS A O 1
ATOM 6407 N N . ASP A 1 413 ? -25.42722 9.85593 2.07043 1.000 14.95876 413 ASP A N 1
ATOM 6408 C CA . ASP A 1 413 ? -26.85107 9.55610 2.05397 1.000 15.47359 413 ASP A CA 1
ATOM 6409 C C . ASP A 1 413 ? -27.63497 10.38913 3.06031 1.000 16.02834 413 ASP A C 1
ATOM 6410 O O . ASP A 1 413 ? -28.79975 10.08183 3.30886 1.000 17.15391 413 ASP A O 1
ATOM 6419 N N . ASN A 1 414 ? -27.03093 11.42367 3.65224 1.000 14.94686 414 ASN A N 1
ATOM 6420 C CA . ASN A 1 414 ? -27.67806 12.15557 4.73065 1.000 15.88125 414 ASN A CA 1
ATOM 6421 C C . ASN A 1 414 ? -27.15316 13.57905 4.79616 1.000 16.88476 414 ASN A C 1
ATOM 6422 O O . ASN A 1 414 ? -25.93937 13.79514 4.92063 1.000 17.52992 414 ASN A O 1
ATOM 6433 N N . GLU A 1 415 ? -28.06754 14.53947 4.76312 1.000 18.67384 415 GLU A N 1
ATOM 6434 C CA . GLU A 1 415 ? -27.69346 15.92734 4.99694 1.000 20.49152 415 GLU A CA 1
ATOM 6435 C C . GLU A 1 415 ? -27.41308 16.15151 6.48000 1.000 20.39281 415 GLU A C 1
ATOM 6436 O O . GLU A 1 415 ? -27.79947 15.35701 7.33691 1.000 20.05206 415 GLU A O 1
ATOM 6444 N N . ASN A 1 416 ? -26.71986 17.24995 6.77451 1.000 20.44396 416 ASN A N 1
ATOM 6445 C CA . ASN A 1 416 ? -26.41881 17.63577 8.14980 1.000 21.74983 416 ASN A CA 1
ATOM 6446 C C . ASN A 1 416 ? -25.81031 16.46498 8.92052 1.000 19.66070 416 ASN A C 1
ATOM 6447 O O . ASN A 1 416 ? -26.27823 16.08967 9.99933 1.000 21.71596 416 ASN A O 1
ATOM 6458 N N . TYR A 1 417 ? -24.74624 15.89574 8.35285 1.000 16.81394 417 TYR A N 1
ATOM 6459 C CA . TYR A 1 417 ? -24.21836 14.63230 8.82647 1.000 15.85770 417 TYR A CA 1
ATOM 6460 C C . TYR A 1 417 ? -23.34563 14.84308 10.05713 1.000 15.60297 417 TYR A C 1
ATOM 6461 O O . TYR A 1 417 ? -22.55700 15.79380 10.13325 1.000 16.66246 417 TYR A O 1
ATOM 6479 N N . SER A 1 418 ? -23.46888 13.92223 11.00754 1.000 14.14318 418 SER A N 1
ATOM 6480 C CA . SER A 1 418 ? -22.50396 13.76626 12.08930 1.000 13.69554 418 SER A CA 1
ATOM 6481 C C . SER A 1 418 ? -22.64180 12.34079 12.60020 1.000 13.86407 418 SER A C 1
ATOM 6482 O O . SER A 1 418 ? -23.51658 11.59139 12.15274 1.000 14.18461 418 SER A O 1
ATOM 6490 N N . ASP A 1 419 ? -21.81329 11.98435 13.58467 1.000 12.94680 419 ASP A N 1
ATOM 6491 C CA . ASP A 1 419 ? -21.93430 10.65415 14.16643 1.000 14.54060 419 ASP A CA 1
ATOM 6492 C C . ASP A 1 419 ? -23.30148 10.42272 14.80911 1.000 13.39223 419 ASP A C 1
ATOM 6493 O O . ASP A 1 419 ? -23.69791 9.26422 14.96417 1.000 14.12696 419 ASP A O 1
ATOM 6502 N N . ALA A 1 420 ? -24.05368 11.48472 15.14906 1.000 13.50601 420 ALA A N 1
ATOM 6503 C CA . ALA A 1 420 ? -25.40085 11.28397 15.66820 1.000 13.46917 420 ALA A CA 1
ATOM 6504 C C . ALA A 1 420 ? -26.27117 10.57242 14.64411 1.000 14.35436 420 ALA A C 1
ATOM 6505 O O . ALA A 1 420 ? -27.19059 9.83146 15.01702 1.000 14.09413 420 ALA A O 1
ATOM 6512 N N . VAL A 1 421 ? -26.04217 10.83573 13.35688 1.000 13.38337 421 VAL A N 1
ATOM 6513 C CA . VAL A 1 421 ? -26.79756 10.14133 12.31799 1.000 13.74963 421 VAL A CA 1
ATOM 6514 C C . VAL A 1 421 ? -26.51783 8.65088 12.37571 1.000 12.97218 421 VAL A C 1
ATOM 6515 O O . VAL A 1 421 ? -27.43511 7.82509 12.27114 1.000 13.55231 421 VAL A O 1
ATOM 6528 N N . MET A 1 422 ? -25.23504 8.28310 12.51827 1.000 12.99470 422 MET A N 1
ATOM 6529 C CA . MET A 1 422 ? -24.88214 6.86911 12.61249 1.000 12.02881 422 MET A CA 1
ATOM 6530 C C . MET A 1 422 ? -25.60990 6.22155 13.78140 1.000 12.92412 422 MET A C 1
ATOM 6531 O O . MET A 1 422 ? -26.15705 5.12550 13.65374 1.000 13.75855 422 MET A O 1
ATOM 6545 N N . LEU A 1 423 ? -25.59146 6.87797 14.94137 1.000 13.67956 423 LEU A N 1
ATOM 6546 C CA . LEU A 1 423 ? -26.22073 6.30771 16.12579 1.000 14.03908 423 LEU A CA 1
ATOM 6547 C C . LEU A 1 423 ? -27.71182 6.07919 15.91417 1.000 13.91016 423 LEU A C 1
ATOM 6548 O O . LEU A 1 423 ? -28.24761 5.04199 16.32449 1.000 14.99046 423 LEU A O 1
ATOM 6564 N N . ARG A 1 424 ? -28.37920 6.98965 15.21191 1.000 14.11259 424 ARG A N 1
ATOM 6565 C CA . ARG A 1 424 ? -29.80503 6.79653 14.93826 1.000 14.57079 424 ARG A CA 1
ATOM 6566 C C . ARG A 1 424 ? -30.01936 5.66019 13.94478 1.000 13.89912 424 ARG A C 1
ATOM 6567 O O . ARG A 1 424 ? -30.92863 4.84442 14.11494 1.000 14.24937 424 ARG A O 1
ATOM 6588 N N . GLU A 1 425 ? -29.19400 5.59265 12.88582 1.000 14.08763 425 GLU A N 1
ATOM 6589 C CA . GLU A 1 425 ? -29.34858 4.53310 11.87767 1.000 13.70298 425 GLU A CA 1
ATOM 6590 C C . GLU A 1 425 ? -29.02735 3.16181 12.46270 1.000 12.91776 425 GLU A C 1
ATOM 6591 O O . GLU A 1 425 ? -29.69489 2.16333 12.15027 1.000 14.24307 425 GLU A O 1
ATOM 6603 N N . LEU A 1 426 ? -28.03276 3.10784 13.34650 1.000 13.21262 426 LEU A N 1
ATOM 6604 C CA . LEU A 1 426 ? -27.67770 1.86172 14.01004 1.000 13.42606 426 LEU A CA 1
ATOM 6605 C C . LEU A 1 426 ? -28.80901 1.40599 14.90935 1.000 13.93004 426 LEU A C 1
ATOM 6606 O O . LEU A 1 426 ? -29.13653 0.22041 14.95771 1.000 15.36292 426 LEU A O 1
ATOM 6622 N N . ASP A 1 427 ? -29.43639 2.34920 15.61938 1.000 14.62716 427 ASP A N 1
ATOM 6623 C CA . ASP A 1 427 ? -30.61840 2.02304 16.40988 1.000 16.01550 427 ASP A CA 1
ATOM 6624 C C . ASP A 1 427 ? -31.71967 1.44245 15.52782 1.000 15.27961 427 ASP A C 1
ATOM 6625 O O . ASP A 1 427 ? -32.32910 0.41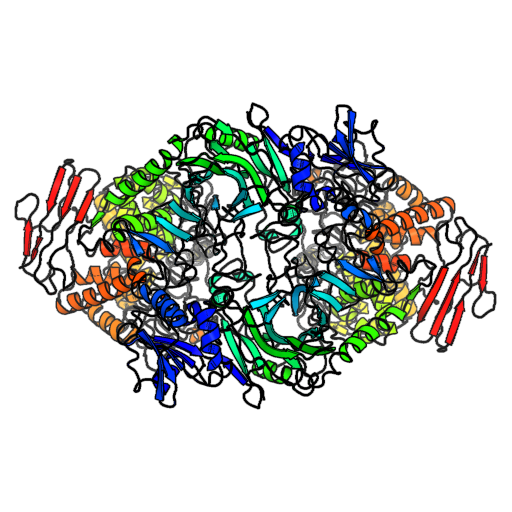740 15.86627 1.000 15.77621 427 ASP A O 1
ATOM 6634 N N . ASN A 1 428 ? -31.97931 2.06723 14.37783 1.000 14.54958 428 ASN A N 1
ATOM 6635 C CA . ASN A 1 428 ? -33.00910 1.54372 13.48434 1.000 15.19010 428 ASN A CA 1
ATOM 6636 C C . ASN A 1 428 ? -32.69037 0.12133 13.05435 1.000 15.29301 428 ASN A C 1
ATOM 6637 O O . ASN A 1 428 ? -33.55969 -0.75297 13.01288 1.000 15.46139 428 ASN A O 1
ATOM 6648 N N . LEU A 1 429 ? -31.44333 -0.10567 12.65492 1.000 14.31224 429 LEU A N 1
ATOM 6649 C CA . LEU A 1 429 ? -31.00078 -1.42624 12.21085 1.000 14.43538 429 LEU A CA 1
ATOM 6650 C C . LEU A 1 429 ? -31.18462 -2.46853 13.30277 1.000 14.97732 429 LEU A C 1
ATOM 6651 O O . LEU A 1 429 ? -31.74133 -3.54500 13.06142 1.000 15.62242 429 LEU A O 1
ATOM 6667 N N . LEU A 1 430 ? -30.70350 -2.17480 14.50727 1.000 15.25343 430 LEU A N 1
ATOM 6668 C CA . LEU A 1 430 ? -30.76237 -3.17021 15.57147 1.000 15.88489 430 LEU A CA 1
ATOM 6669 C C . LEU A 1 430 ? -32.19221 -3.44374 16.00741 1.000 15.86742 430 LEU A C 1
ATOM 6670 O O . LEU A 1 430 ? -32.51634 -4.57597 16.37682 1.000 16.58206 430 LEU A O 1
ATOM 6686 N N A ARG A 1 431 ? -33.05594 -2.42489 15.97367 0.518 15.53877 431 ARG A N 1
ATOM 6687 N N B ARG A 1 431 ? -33.06684 -2.44082 15.94856 0.482 15.90184 431 ARG A N 1
ATOM 6688 C CA A ARG A 1 431 ? -34.46825 -2.65432 16.26410 0.518 16.96555 431 ARG A CA 1
ATOM 6689 C CA B ARG A 1 431 ? -34.46647 -2.69049 16.27877 0.482 17.48501 431 ARG A CA 1
ATOM 6690 C C A ARG A 1 431 ? -35.08257 -3.57306 15.21863 0.518 16.88898 431 ARG A C 1
ATOM 6691 C C B ARG A 1 431 ? -35.13128 -3.54583 15.21002 0.482 17.46012 431 ARG A C 1
ATOM 6692 O O A ARG A 1 431 ? -35.81843 -4.50867 15.55095 0.518 17.42399 431 ARG A O 1
ATOM 6693 O O B ARG A 1 431 ? -35.96171 -4.40651 15.52049 0.482 18.22471 431 ARG A O 1
ATOM 6734 N N . TYR A 1 432 ? -34.77619 -3.32528 13.94334 1.000 17.36942 432 TYR A N 1
ATOM 6735 C CA . TYR A 1 432 ? -35.32907 -4.14568 12.87593 1.000 17.05789 432 TYR A CA 1
ATOM 6736 C C . TYR A 1 432 ? -34.94322 -5.60807 13.04870 1.000 16.82095 432 TYR A C 1
ATOM 6737 O O . TYR A 1 432 ? -35.75370 -6.50398 12.77829 1.000 17.89391 432 TYR A O 1
ATOM 6755 N N . PHE A 1 433 ? -33.70473 -5.86926 13.48122 1.000 15.55088 433 PHE A N 1
ATOM 6756 C CA . PHE A 1 433 ? -33.17020 -7.22174 13.61067 1.000 16.23991 433 PHE A CA 1
ATOM 6757 C C . PHE A 1 433 ? -33.25746 -7.74141 15.04386 1.000 17.62530 433 PHE A C 1
ATOM 6758 O O . PHE A 1 433 ? -32.57340 -8.70287 15.39560 1.000 18.26143 433 PHE A O 1
ATOM 6775 N N . GLU A 1 434 ? -34.14555 -7.16180 15.85335 1.000 18.71687 434 GLU A N 1
ATOM 6776 C CA . GLU A 1 434 ? -34.29675 -7.58747 17.24032 1.000 21.27970 434 GLU A CA 1
ATOM 6777 C C . GLU A 1 434 ? -34.76562 -9.03548 17.34977 1.000 19.62395 434 GLU A C 1
ATOM 6778 O O . GLU A 1 434 ? -34.27576 -9.78621 18.20419 1.000 19.93259 434 GLU A O 1
ATOM 6786 N N . LYS A 1 435 ? -35.74064 -9.43454 16.53184 1.000 19.71260 435 LYS A N 1
ATOM 6787 C CA . LYS A 1 435 ? -36.28169 -10.78951 16.60566 1.000 21.01544 435 LYS A CA 1
ATOM 6788 C C . LYS A 1 435 ? -35.39568 -11.73128 15.79636 1.000 19.49247 435 LYS A C 1
ATOM 6789 O O . LYS A 1 435 ? -34.95100 -11.39397 14.69996 1.000 19.32029 435 LYS A O 1
ATOM 6797 N N . SER A 1 436 ? -35.15910 -12.93291 16.33104 1.000 19.38318 436 SER A N 1
ATOM 6798 C CA . SER A 1 436 ? -34.23199 -13.86163 15.69075 1.000 19.87038 436 SER A CA 1
ATOM 6799 C C . SER A 1 436 ? -34.62326 -14.14594 14.24519 1.000 18.43986 436 SER A C 1
ATOM 6800 O O . SER A 1 436 ? -33.75334 -14.24422 13.36650 1.000 19.65307 436 SER A O 1
ATOM 6808 N N . GLU A 1 437 ? -35.92409 -14.29311 13.98601 1.000 18.48672 437 GLU A N 1
ATOM 6809 C CA . GLU A 1 437 ? -36.42150 -14.66455 12.66415 1.000 19.40097 437 GLU A CA 1
ATOM 6810 C C . GLU A 1 437 ? -36.18133 -13.58450 11.61691 1.000 18.54812 437 GLU A C 1
ATOM 6811 O O . GLU A 1 437 ? -36.22090 -13.88988 10.41946 1.000 18.52258 437 GLU A O 1
ATOM 6819 N N . SER A 1 438 ? -35.92505 -12.33892 12.03086 1.000 18.10165 438 SER A N 1
ATOM 6820 C CA . SER A 1 438 ? -35.74591 -11.26888 11.05374 1.000 18.65659 438 SER A CA 1
ATOM 6821 C C . SER A 1 438 ? -34.53415 -11.50958 10.16629 1.000 17.04408 438 SER A C 1
ATOM 6822 O O . SER A 1 438 ? -34.55594 -11.15933 8.98398 1.000 16.86454 438 SER A O 1
ATOM 6830 N N . VAL A 1 439 ? -33.47751 -12.10659 10.71630 1.000 16.54723 439 VAL A N 1
ATOM 6831 C CA . VAL A 1 439 ? -32.28058 -12.37919 9.93121 1.000 17.79795 439 VAL A CA 1
ATOM 6832 C C . VAL A 1 439 ? -32.58469 -13.39474 8.84587 1.000 17.32587 439 VAL A C 1
ATOM 6833 O O . VAL A 1 439 ? -32.20322 -13.22259 7.68095 1.000 17.21990 439 VAL A O 1
ATOM 6846 N N A GLU A 1 440 ? -33.27170 -14.47943 9.22055 0.561 17.75271 440 GLU A N 1
ATOM 6847 N N B GLU A 1 440 ? -33.27848 -14.47336 9.20577 0.439 17.30705 440 GLU A N 1
ATOM 6848 C CA A GLU A 1 440 ? -33.65842 -15.50163 8.25742 0.561 18.38568 440 GLU A CA 1
ATOM 6849 C CA B GLU A 1 440 ? -33.61385 -15.48451 8.21357 0.439 17.71563 440 GLU A CA 1
ATOM 6850 C C A GLU A 1 440 ? -34.57967 -14.92194 7.19832 0.561 16.32279 440 GLU A C 1
ATOM 6851 C C B GLU A 1 440 ? -34.58905 -14.93147 7.18436 0.439 15.77129 440 GLU A C 1
ATOM 6852 O O A GLU A 1 440 ? -34.46828 -15.25489 6.01360 0.561 16.28345 440 GLU A O 1
ATOM 6853 O O B GLU A 1 440 ? -34.51896 -15.28692 6.00290 0.439 15.04299 440 GLU A O 1
ATOM 6868 N N . GLU A 1 441 ? -35.52061 -14.07192 7.60941 1.000 15.52747 441 GLU A N 1
ATOM 6869 C CA . GLU A 1 441 ? -36.43392 -13.47723 6.63924 1.000 15.52222 441 GLU A CA 1
ATOM 6870 C C . GLU A 1 441 ? -35.68327 -12.59084 5.65249 1.000 14.64655 441 GLU A C 1
ATOM 6871 O O . GLU A 1 441 ? -36.00459 -12.57635 4.46422 1.000 15.23484 441 GLU A O 1
ATOM 6879 N N . THR A 1 442 ? -34.70701 -11.82925 6.13154 1.000 14.55353 442 THR A N 1
ATOM 6880 C CA . THR A 1 442 ? -33.92858 -10.98872 5.22433 1.000 14.54459 442 THR A CA 1
ATOM 6881 C C . THR A 1 442 ? -33.10870 -11.83326 4.26252 1.000 14.25092 442 THR A C 1
ATOM 6882 O O . THR A 1 442 ? -33.05367 -11.53531 3.07052 1.000 14.76288 442 THR A O 1
ATOM 6893 N N . LEU A 1 443 ? -32.51921 -12.92198 4.74650 1.000 14.04305 443 LEU A N 1
ATOM 6894 C CA . LEU A 1 443 ? -31.77957 -13.79995 3.84809 1.000 14.41640 443 LEU A CA 1
ATOM 6895 C C . LEU A 1 443 ? -32.70087 -14.38227 2.78191 1.000 14.66326 443 LEU A C 1
ATOM 6896 O O . LEU A 1 443 ? -32.35219 -14.42119 1.59752 1.000 14.84693 443 LEU A O 1
ATOM 6912 N N . ASN A 1 444 ? -33.89779 -14.81718 3.17834 1.000 15.25923 444 ASN A N 1
ATOM 6913 C CA . ASN A 1 444 ? -34.83563 -15.34978 2.20065 1.000 15.38078 444 ASN A CA 1
ATOM 6914 C C . ASN A 1 444 ? -35.27008 -14.28079 1.21113 1.000 15.28122 444 ASN A C 1
ATOM 6915 O O . ASN A 1 444 ? -35.50049 -14.58535 0.03758 1.000 15.49958 444 ASN A O 1
ATOM 6926 N N . GLU A 1 445 ? -35.38836 -13.03207 1.66187 1.000 14.53776 445 GLU A N 1
ATOM 6927 C CA . GLU A 1 445 ? -35.71526 -11.94196 0.75580 1.000 15.32748 445 GLU A CA 1
ATOM 6928 C C . GLU A 1 445 ? -34.62525 -11.76680 -0.29581 1.000 14.94380 445 GLU A C 1
ATOM 6929 O O . GLU A 1 445 ? -34.91484 -11.54751 -1.47557 1.000 15.59926 445 GLU A O 1
ATOM 6937 N N . ILE A 1 446 ? -33.36062 -11.83740 0.12121 1.000 13.78687 446 ILE A N 1
ATOM 6938 C CA . ILE A 1 446 ? -32.24582 -11.77234 -0.82201 1.000 13.99176 446 ILE A CA 1
ATOM 6939 C C . ILE A 1 446 ? -32.32618 -12.92009 -1.82370 1.000 13.47087 446 ILE A C 1
ATOM 6940 O O . ILE A 1 446 ? -32.21781 -12.72070 -3.03940 1.000 14.01173 446 ILE A O 1
ATOM 6956 N N . ILE A 1 447 ? -32.49986 -14.14509 -1.32291 1.000 14.71675 447 ILE A N 1
ATOM 6957 C CA . ILE A 1 447 ? -32.53818 -15.30858 -2.20234 1.000 16.09265 447 ILE A CA 1
ATOM 6958 C C . ILE A 1 447 ? -33.65621 -15.14463 -3.21582 1.000 15.60276 447 ILE A C 1
ATOM 6959 O O . ILE A 1 447 ? -33.46048 -15.34241 -4.42300 1.000 15.53553 447 ILE A O 1
ATOM 6975 N N . ASN A 1 448 ? -34.84107 -14.74309 -2.73590 1.000 15.87574 448 ASN A N 1
ATOM 6976 C CA . ASN A 1 448 ? -35.98426 -14.61513 -3.63174 1.000 16.85836 448 ASN A CA 1
ATOM 6977 C C . ASN A 1 448 ? -35.79274 -13.47550 -4.62403 1.000 16.55371 448 ASN A C 1
ATOM 6978 O O . ASN A 1 448 ? -36.21931 -13.58116 -5.78207 1.000 16.43827 448 ASN A O 1
ATOM 6989 N N . PHE A 1 449 ? -35.15056 -12.38500 -4.19480 1.000 15.27422 449 PHE A N 1
ATOM 6990 C CA . PHE A 1 449 ? -34.91824 -11.27071 -5.10553 1.000 15.60721 449 PHE A CA 1
ATOM 6991 C C . PHE A 1 449 ? -34.10189 -11.72089 -6.31503 1.000 14.99238 449 PHE A C 1
ATOM 6992 O O . PHE A 1 449 ? -34.45700 -11.43633 -7.46495 1.000 14.70379 449 PHE A O 1
ATOM 7009 N N . HIS A 1 450 ? -32.99875 -12.42708 -6.07127 1.000 14.89981 450 HIS A N 1
ATOM 7010 C CA . HIS A 1 450 ? -32.13360 -12.85411 -7.17002 1.000 15.51005 450 HIS A CA 1
ATOM 7011 C C . HIS A 1 450 ? -32.78119 -13.94821 -7.99655 1.000 16.06286 450 HIS A C 1
ATOM 7012 O O . HIS A 1 450 ? -32.63079 -13.95779 -9.22129 1.000 16.52926 450 HIS A O 1
ATOM 7027 N N . GLU A 1 451 ? -33.55480 -14.83590 -7.36871 1.000 17.61768 451 GLU A N 1
ATOM 7028 C CA . GLU A 1 451 ? -34.25057 -15.84779 -8.15415 1.000 20.41998 451 GLU A CA 1
ATOM 7029 C C . GLU A 1 451 ? -35.27140 -15.19583 -9.08065 1.000 20.47678 451 GLU A C 1
ATOM 7030 O O . GLU A 1 451 ? -35.39846 -15.56811 -10.25674 1.000 21.68949 451 GLU A O 1
ATOM 7042 N N . ASN A 1 452 ? -35.98850 -14.19305 -8.57016 1.000 19.23757 452 ASN A N 1
ATOM 7043 C CA . ASN A 1 452 ? -36.97142 -13.49838 -9.39133 1.000 19.70159 452 ASN A CA 1
ATOM 7044 C C . ASN A 1 452 ? -36.28835 -12.71218 -10.50540 1.000 18.27259 452 ASN A C 1
ATOM 7045 O O . ASN A 1 452 ? -36.75057 -12.71232 -11.65245 1.000 18.04072 452 ASN A O 1
ATOM 7056 N N . TYR A 1 453 ? -35.18617 -12.03891 -10.18233 1.000 17.70988 453 TYR A N 1
ATOM 7057 C CA . TYR A 1 453 ? -34.45419 -11.27387 -11.18200 1.000 16.05383 453 TYR A CA 1
ATOM 7058 C C . TYR A 1 453 ? -34.04905 -12.14459 -12.35812 1.000 15.75103 453 TYR A C 1
ATOM 7059 O O . TYR A 1 453 ? -34.15520 -11.71875 -13.50880 1.000 15.43424 453 TYR A O 1
ATOM 7077 N N . GLY A 1 454 ? -33.62234 -13.37903 -12.09252 1.000 15.27688 454 GLY A N 1
ATOM 7078 C CA . GLY A 1 454 ? -33.12956 -14.24628 -13.13874 1.000 16.65798 454 GLY A CA 1
ATOM 7079 C C . GLY A 1 454 ? -34.18959 -14.76157 -14.08656 1.000 16.69190 454 GLY A C 1
ATOM 7080 O O . GLY A 1 454 ? -33.83379 -15.31418 -15.13300 1.000 18.64901 454 GLY A O 1
ATOM 7084 N N . LYS A 1 455 ? -35.47289 -14.59155 -13.76084 1.000 16.85433 455 LYS A N 1
ATOM 7085 C CA . LYS A 1 455 ? -36.51933 -15.21701 -14.56658 1.000 18.43627 455 LYS A CA 1
ATOM 7086 C C . LYS A 1 455 ? -36.66957 -14.60582 -15.95578 1.000 16.70284 455 LYS A C 1
ATOM 7087 O O . LYS A 1 455 ? -37.40713 -15.15980 -16.77821 1.000 17.31699 455 LYS A O 1
ATOM 7106 N N . TYR A 1 456 ? -36.00740 -13.48712 -16.24867 1.000 14.62356 456 TYR A N 1
ATOM 7107 C CA . TYR A 1 456 ? -36.06702 -12.94908 -17.60973 1.000 14.62842 456 TYR A CA 1
ATOM 7108 C C . TYR A 1 456 ? -35.74894 -14.02053 -18.65130 1.000 14.32460 456 TYR A C 1
ATOM 7109 O O . TYR A 1 456 ? -36.40856 -14.10397 -19.69587 1.000 14.46447 456 TYR A O 1
ATOM 7127 N N . PHE A 1 457 ? -34.73875 -14.84100 -18.39415 1.000 13.40685 457 PHE A N 1
ATOM 7128 C CA . PHE A 1 457 ? -34.31741 -15.87345 -19.34596 1.000 13.86322 457 PHE A CA 1
ATOM 7129 C C . PHE A 1 457 ? -33.87325 -17.09723 -18.56222 1.000 14.99031 457 PHE A C 1
ATOM 7130 O O . PHE A 1 457 ? -32.95534 -17.00153 -17.74977 1.000 15.15460 457 PHE A O 1
ATOM 7147 N N . GLN A 1 458 ? -34.52869 -18.24177 -18.78903 1.000 14.47118 458 GLN A N 1
ATOM 7148 C CA . GLN A 1 458 ? -34.17088 -19.47278 -18.09188 1.000 15.12371 458 GLN A CA 1
ATOM 7149 C C . GLN A 1 458 ? -33.99880 -20.60856 -19.08217 1.000 15.66264 458 GLN A C 1
ATOM 7150 O O . GLN A 1 458 ? -34.95613 -20.99232 -19.76469 1.000 16.14905 458 GLN A O 1
ATOM 7164 N N . PHE A 1 459 ? -32.79643 -21.16851 -19.12928 1.000 15.14974 459 PHE A N 1
ATOM 7165 C CA . PHE A 1 459 ? -32.56326 -22.39358 -19.87459 1.000 15.56730 459 PHE A CA 1
ATOM 7166 C C . PHE A 1 459 ? -33.08431 -23.58942 -19.08387 1.000 17.10145 459 PHE A C 1
ATOM 7167 O O . PHE A 1 459 ? -32.96859 -23.62878 -17.85485 1.000 16.83171 459 PHE A O 1
ATOM 7184 N N . ASN A 1 460 ? -33.62022 -24.58527 -19.79337 1.000 17.70600 460 ASN A N 1
ATOM 7185 C CA . ASN A 1 460 ? -33.98481 -25.87575 -19.19512 1.000 20.84851 460 ASN A CA 1
ATOM 7186 C C . ASN A 1 460 ? -33.44887 -26.96557 -20.11938 1.000 23.07582 460 ASN A C 1
ATOM 7187 O O . ASN A 1 460 ? -34.13951 -27.41786 -21.03676 1.000 23.95672 460 ASN A O 1
ATOM 7198 N N A THR A 1 461 ? -32.22022 -27.41936 -19.87594 0.417 23.21909 461 THR A N 1
ATOM 7199 N N B THR A 1 461 ? -32.21083 -27.36107 -19.88231 0.583 22.44150 461 THR A N 1
ATOM 7200 C CA A THR A 1 461 ? -31.55462 -28.29426 -20.82894 0.417 23.64364 461 THR A CA 1
ATOM 7201 C CA B THR A 1 461 ? -31.53722 -28.37783 -20.66422 0.583 21.68868 461 THR A CA 1
ATOM 7202 C C A THR A 1 461 ? -31.19780 -29.67559 -20.30444 0.417 24.76891 461 THR A C 1
ATOM 7203 C C B THR A 1 461 ? -31.22069 -29.55703 -19.76014 0.583 23.27000 461 THR A C 1
ATOM 7204 O O A THR A 1 461 ? -30.79778 -30.52829 -21.10405 0.417 24.71932 461 THR A O 1
ATOM 7205 O O B THR A 1 461 ? -31.45917 -29.53143 -18.55123 0.583 23.38062 461 THR A O 1
ATOM 7226 N N A GLY A 1 462 ? -31.30559 -29.93089 -19.00773 0.417 25.39152 462 GLY A N 1
ATOM 7227 N N B GLY A 1 462 ? -30.65224 -30.59576 -20.35326 0.583 23.84628 462 GLY A N 1
ATOM 7228 C CA A GLY A 1 462 ? -30.85824 -31.19153 -18.46188 0.417 26.76080 462 GLY A CA 1
ATOM 7229 C CA B GLY A 1 462 ? -30.28578 -31.75543 -19.57288 0.583 26.00831 462 GLY A CA 1
ATOM 7230 C C A GLY A 1 462 ? -29.39480 -31.24888 -18.07785 0.417 26.70106 462 GLY A C 1
ATOM 7231 C C B GLY A 1 462 ? -29.03339 -31.53168 -18.74527 0.583 27.69858 462 GLY A C 1
ATOM 7232 O O A GLY A 1 462 ? -29.01215 -32.07321 -17.25270 0.417 27.78760 462 GLY A O 1
ATOM 7233 O O B GLY A 1 462 ? -28.45366 -32.52354 -18.26649 0.583 28.94815 462 GLY A O 1
ATOM 7240 N N . ASN A 1 463 ? -28.65397 -30.25695 -18.45082 1.000 26.79382 463 ASN A N 1
ATOM 7241 C CA . ASN A 1 463 ? -27.26214 -30.04141 -18.03390 1.000 24.66553 463 ASN A CA 1
ATOM 7242 C C . ASN A 1 463 ? -27.46099 -28.98975 -16.94551 1.000 22.03653 463 ASN A C 1
ATOM 7243 O O . ASN A 1 463 ? -27.50062 -27.78666 -17.23677 1.000 20.52254 463 ASN A O 1
ATOM 7254 N N . LYS A 1 464 ? -27.63241 -29.44264 -15.69809 1.000 21.04706 464 LYS A N 1
ATOM 7255 C CA . LYS A 1 464 ? -27.93560 -28.53470 -14.60908 1.000 22.74022 464 LYS A CA 1
ATOM 7256 C C . LYS A 1 464 ? -26.75551 -27.65038 -14.28037 1.000 17.93611 464 LYS A C 1
ATOM 7257 O O . LYS A 1 464 ? -26.96124 -26.56721 -13.73641 1.000 18.66686 464 LYS A O 1
ATOM 7265 N N . LEU A 1 465 ? -25.52965 -28.08661 -14.59448 1.000 16.20918 465 LEU A N 1
ATOM 7266 C CA . LEU A 1 465 ? -24.37750 -27.21945 -14.38882 1.000 15.32128 465 LEU A CA 1
ATOM 7267 C C . LEU A 1 465 ? -24.44725 -26.01600 -15.31319 1.000 14.41203 465 LEU A C 1
ATOM 7268 O O . LEU A 1 465 ? -24.20997 -24.88291 -14.88571 1.000 13.80447 465 LEU A O 1
ATOM 7284 N N . PHE A 1 466 ? -24.78275 -26.24728 -16.58277 1.000 13.82211 466 PHE A N 1
ATOM 7285 C CA . PHE A 1 466 ? -24.99283 -25.13473 -17.49143 1.000 13.75387 466 PHE A CA 1
ATOM 7286 C C . PHE A 1 466 ? -26.20236 -24.30330 -17.07276 1.000 13.15520 466 PHE A C 1
ATOM 7287 O O . PHE A 1 466 ? -26.12867 -23.07228 -17.02694 1.000 13.65470 466 PHE A O 1
ATOM 7304 N N . ASP A 1 467 ? -27.33898 -24.94999 -16.78730 1.000 13.74852 467 ASP A N 1
ATOM 7305 C CA . ASP A 1 467 ? -28.55005 -24.18733 -16.51518 1.000 14.21896 467 ASP A CA 1
ATOM 7306 C C . ASP A 1 467 ? -28.36144 -23.27862 -15.30871 1.000 14.17575 467 ASP A C 1
ATOM 7307 O O . ASP A 1 467 ? -28.68236 -22.09424 -15.36014 1.000 13.96532 467 ASP A O 1
ATOM 7316 N N A SER A 1 468 ? -27.84508 -23.82284 -14.20582 0.786 14.32440 468 SER A N 1
ATOM 7317 N N B SER A 1 468 ? -27.83269 -23.81547 -14.21048 0.214 13.96738 468 SER A N 1
ATOM 7318 C CA A SER A 1 468 ? -27.61521 -22.98293 -13.03035 0.786 13.53057 468 SER A CA 1
ATOM 7319 C CA B SER A 1 468 ? -27.62055 -22.97879 -13.03247 0.214 13.38910 468 SER A CA 1
ATOM 7320 C C A SER A 1 468 ? -26.51779 -21.95930 -13.30060 0.786 12.76288 468 SER A C 1
ATOM 7321 C C B SER A 1 468 ? -26.48150 -21.98741 -13.24105 0.214 12.85530 468 SER A C 1
ATOM 7322 O O A SER A 1 468 ? -26.59691 -20.81701 -12.83310 0.786 13.07678 468 SER A O 1
ATOM 7323 O O B SER A 1 468 ? -26.49399 -20.89990 -12.65323 0.214 12.77088 468 SER A O 1
ATOM 7338 N N . GLY A 1 469 ? -25.48019 -22.35465 -14.04162 1.000 12.39675 469 GLY A N 1
ATOM 7339 C CA . GLY A 1 469 ? -24.41273 -21.42297 -14.36585 1.000 12.59788 469 GLY A CA 1
ATOM 7340 C C . GLY A 1 469 ? -24.92134 -20.18990 -15.07754 1.000 12.88491 469 GLY A C 1
ATOM 7341 O O . GLY A 1 469 ? -24.46265 -19.08099 -14.80937 1.000 11.92435 469 GLY A O 1
ATOM 7345 N N . PHE A 1 470 ? -25.88214 -20.36540 -15.98913 1.000 12.66985 470 PHE A N 1
ATOM 7346 C CA . PHE A 1 470 ? -26.44462 -19.22494 -16.69873 1.000 13.00685 470 PHE A CA 1
ATOM 7347 C C . PHE A 1 470 ? -27.56605 -18.57083 -15.90347 1.000 13.87005 470 PHE A C 1
ATOM 7348 O O . PHE A 1 470 ? -27.56458 -17.34665 -15.69193 1.000 15.12584 470 PHE A O 1
ATOM 7365 N N . ASN A 1 471 ? -28.54315 -19.37714 -15.48147 1.000 13.68469 471 ASN A N 1
ATOM 7366 C CA . ASN A 1 471 ? -29.78999 -18.83800 -14.96015 1.000 14.46819 471 ASN A CA 1
ATOM 7367 C C . ASN A 1 471 ? -29.57464 -18.13725 -13.63133 1.000 16.56571 471 ASN A C 1
ATOM 7368 O O . ASN A 1 471 ? -30.30644 -17.19709 -13.29290 1.000 19.11517 471 ASN A O 1
ATOM 7379 N N . ARG A 1 472 ? -28.62626 -18.61145 -12.83828 1.000 15.27472 472 ARG A N 1
ATOM 7380 C CA . ARG A 1 472 ? -28.35720 -18.02296 -11.53444 1.000 15.54940 472 ARG A CA 1
ATOM 7381 C C . ARG A 1 472 ? -27.02426 -17.28757 -11.53231 1.000 12.25350 472 ARG A C 1
ATOM 7382 O O . ARG A 1 472 ? -26.97080 -16.08677 -11.25563 1.000 14.04696 472 ARG A O 1
ATOM 7403 N N . ASN A 1 473 ? -25.92491 -17.97423 -11.83682 1.000 12.51151 473 ASN A N 1
ATOM 7404 C CA . ASN A 1 473 ? -24.61501 -17.39302 -11.57019 1.000 11.34885 473 ASN A CA 1
ATOM 7405 C C . ASN A 1 473 ? -24.29049 -16.25475 -12.52446 1.000 10.79398 473 ASN A C 1
ATOM 7406 O O . ASN A 1 473 ? -23.82229 -15.19828 -12.09129 1.000 11.79392 473 ASN A O 1
ATOM 7417 N N . LEU A 1 474 ? -24.51220 -16.45009 -13.82177 1.000 11.66775 474 LEU A N 1
ATOM 7418 C CA . LEU A 1 474 ? -24.19293 -15.38450 -14.76935 1.000 11.78600 474 LEU A CA 1
ATOM 7419 C C . LEU A 1 474 ? -25.15999 -14.21698 -14.61286 1.000 12.01025 474 LEU A C 1
ATOM 7420 O O . LEU A 1 474 ? -24.76268 -13.04759 -14.70538 1.000 13.24572 474 LEU A O 1
ATOM 7436 N N . ALA A 1 475 ? -26.43314 -14.51237 -14.32936 1.000 12.58030 475 ALA A N 1
ATOM 7437 C CA . ALA A 1 475 ? -27.40031 -13.44027 -14.14294 1.000 14.03608 475 ALA A CA 1
ATOM 7438 C C . ALA A 1 475 ? -26.99197 -12.57237 -12.96921 1.000 14.06743 475 ALA A C 1
ATOM 7439 O O . ALA A 1 475 ? -27.05628 -11.34004 -13.04477 1.000 14.44777 475 ALA A O 1
ATOM 7446 N N . PHE A 1 476 ? -26.51418 -13.20342 -11.89815 1.000 13.35750 476 PHE A N 1
ATOM 7447 C CA . PHE A 1 476 ? -26.06332 -12.44719 -10.74365 1.000 13.46618 476 PHE A CA 1
ATOM 7448 C C . PHE A 1 476 ? -24.83935 -11.60647 -11.08433 1.000 12.66339 476 PHE A C 1
ATOM 7449 O O . PHE A 1 476 ? -24.74312 -10.43931 -10.69540 1.000 13.31884 476 PHE A O 1
ATOM 7466 N N . GLN A 1 477 ? -23.89536 -12.17726 -11.82481 1.000 12.76620 477 GLN A N 1
ATOM 7467 C CA . GLN A 1 477 ? -22.68157 -11.44013 -12.14626 1.000 12.89918 477 GLN A CA 1
ATOM 7468 C C . GLN A 1 477 ? -22.98450 -10.21642 -13.00714 1.000 14.36135 477 GLN A C 1
ATOM 7469 O O . GLN A 1 477 ? -22.35709 -9.16132 -12.84937 1.000 14.34701 477 GLN A O 1
ATOM 7483 N N . VAL A 1 478 ? -23.96009 -10.33207 -13.90947 1.000 15.29965 478 VAL A N 1
ATOM 7484 C CA . VAL A 1 478 ? -24.31886 -9.19931 -14.75320 1.000 17.81645 478 VAL A CA 1
ATOM 7485 C C . VAL A 1 478 ? -25.02765 -8.11674 -13.93636 1.000 16.83983 478 VAL A C 1
ATOM 7486 O O . VAL A 1 478 ? -24.80814 -6.92574 -14.15701 1.000 17.06148 478 VAL A O 1
ATOM 7499 N N . LEU A 1 479 ? -25.83811 -8.50099 -12.94232 1.000 16.14910 479 LEU A N 1
ATOM 7500 C CA . LEU A 1 479 ? -26.35507 -7.51072 -12.00041 1.000 15.06720 479 LEU A CA 1
ATOM 7501 C C . LEU A 1 479 ? -25.21072 -6.85455 -11.24654 1.000 13.79114 479 LEU A C 1
ATOM 7502 O O . LEU A 1 479 ? -25.15660 -5.62628 -11.10672 1.000 14.00677 479 LEU A O 1
ATOM 7518 N N . TYR A 1 480 ? -24.28229 -7.67012 -10.75712 1.000 13.73935 480 TYR A N 1
ATOM 7519 C CA . TYR A 1 480 ? -23.16405 -7.15655 -9.98383 1.000 13.55357 480 TYR A CA 1
ATOM 7520 C C . TYR A 1 480 ? -22.40760 -6.10114 -10.77230 1.000 13.21250 480 TYR A C 1
ATOM 7521 O O . TYR A 1 480 ? -22.05073 -5.04189 -10.24653 1.000 13.33598 480 TYR A O 1
ATOM 7539 N N . GLN A 1 481 ? -22.13005 -6.39397 -12.03782 1.000 13.28265 481 GLN A N 1
ATOM 7540 C CA . GLN A 1 481 ? -21.34028 -5.48236 -12.85643 1.000 13.63234 481 GLN A CA 1
ATOM 7541 C C . GLN A 1 481 ? -22.11530 -4.21916 -13.20290 1.000 13.19567 481 GLN A C 1
ATOM 7542 O O . GLN A 1 481 ? -21.51028 -3.15627 -13.36798 1.000 14.10614 481 GLN A O 1
ATOM 7556 N N . THR A 1 482 ? -23.43923 -4.30232 -13.32703 1.000 14.34423 482 THR A N 1
ATOM 7557 C CA . THR A 1 482 ? -24.21976 -3.09448 -13.55615 1.000 14.70974 482 THR A CA 1
ATOM 7558 C C . THR A 1 482 ? -24.04666 -2.11712 -12.40156 1.000 13.93160 482 THR A C 1
ATOM 7559 O O . THR A 1 482 ? -23.92402 -0.91085 -12.61348 1.000 14.76870 482 THR A O 1
ATOM 7570 N N . PHE A 1 483 ? -24.00058 -2.61983 -11.16796 1.000 13.14953 483 PHE A N 1
ATOM 7571 C CA . PHE A 1 483 ? -23.84748 -1.72684 -10.02937 1.000 13.77881 483 PHE A CA 1
ATOM 7572 C C . PHE A 1 483 ? -22.39636 -1.37537 -9.73595 1.000 14.17676 483 PHE A C 1
ATOM 7573 O O . PHE A 1 483 ? -22.13039 -0.26012 -9.28457 1.000 15.35524 483 PHE A O 1
ATOM 7590 N N . MET A 1 484 ? -21.45393 -2.28941 -9.97742 1.000 13.47793 484 MET A N 1
ATOM 7591 C CA . MET A 1 484 ? -20.07773 -2.12585 -9.53140 1.000 13.67234 484 MET A CA 1
ATOM 7592 C C . MET A 1 484 ? -19.06774 -1.94643 -10.65073 1.000 14.63842 484 MET A C 1
ATOM 7593 O O . MET A 1 484 ? -17.91099 -1.62805 -10.35189 1.000 15.74606 484 MET A O 1
ATOM 7607 N N . SER A 1 485 ? -19.46549 -2.14765 -11.91431 1.000 13.41049 485 SER A N 1
ATOM 7608 C CA . SER A 1 485 ? -18.58714 -2.00510 -13.06562 1.000 13.77992 485 SER A CA 1
ATOM 7609 C C . SER A 1 485 ? -17.34120 -2.86852 -12.90807 1.000 13.60424 485 SER A C 1
ATOM 7610 O O . SER A 1 485 ? -17.43605 -4.09950 -12.93959 1.000 14.43084 485 SER A O 1
ATOM 7618 N N . ARG A 1 486 ? -16.17078 -2.25192 -12.76916 1.000 14.48328 486 ARG A N 1
ATOM 7619 C CA . ARG A 1 486 ? -14.90686 -2.97191 -12.65576 1.000 13.32099 486 ARG A CA 1
ATOM 7620 C C . ARG A 1 486 ? -14.17464 -2.55674 -11.38517 1.000 14.69451 486 ARG A C 1
ATOM 7621 O O . ARG A 1 486 ? -12.94712 -2.54136 -11.35338 1.000 16.68391 486 ARG A O 1
ATOM 7642 N N . SER A 1 487 ? -14.91306 -2.23711 -10.32763 1.000 13.21316 487 SER A N 1
ATOM 7643 C CA . SER A 1 487 ? -14.36528 -1.41186 -9.26063 1.000 14.52564 487 SER A CA 1
ATOM 7644 C C . SER A 1 487 ? -13.98928 -2.16865 -7.99578 1.000 14.57955 487 SER A C 1
ATOM 7645 O O . SER A 1 487 ? -13.45315 -1.55668 -7.07490 1.000 16.95490 487 SER A O 1
ATOM 7653 N N A PHE A 1 488 ? -14.21635 -3.47151 -7.96587 0.576 13.65924 488 PHE A N 1
ATOM 7654 N N B PHE A 1 488 ? -14.32201 -3.45083 -7.86268 0.424 13.92726 488 PHE A N 1
ATOM 7655 C CA A PHE A 1 488 ? -14.09491 -4.22830 -6.73659 0.576 12.71251 488 PHE A CA 1
ATOM 7656 C CA B PHE A 1 488 ? -13.99646 -4.15457 -6.61898 0.424 13.05678 488 PHE A CA 1
ATOM 7657 C C A PHE A 1 488 ? -13.88177 -5.69190 -7.07896 0.576 12.07059 488 PHE A C 1
ATOM 7658 C C B PHE A 1 488 ? -14.13928 -5.66997 -6.74286 0.424 13.48873 488 PHE A C 1
ATOM 7659 O O A PHE A 1 488 ? -14.34208 -6.17192 -8.11992 0.576 10.82375 488 PHE A O 1
ATOM 7660 O O B PHE A 1 488 ? -15.18061 -6.17544 -7.14662 0.424 15.64482 488 PHE A O 1
ATOM 7693 N N . GLY A 1 489 ? -13.18463 -6.38489 -6.18317 1.000 11.83976 489 GLY A N 1
ATOM 7694 C CA . GLY A 1 489 ? -13.01348 -7.81890 -6.32125 1.000 11.83394 489 GLY A CA 1
ATOM 7695 C C . GLY A 1 489 ? -11.91119 -8.30723 -5.39815 1.000 12.24378 489 GLY A C 1
ATOM 7696 O O . GLY A 1 489 ? -11.46008 -7.58556 -4.51140 1.000 16.00112 489 GLY A O 1
ATOM 7700 N N . GLN A 1 490 ? -11.51300 -9.56349 -5.59407 1.000 10.20050 490 GLN A N 1
ATOM 7701 C CA . GLN A 1 490 ? -10.39703 -10.12239 -4.83458 1.000 10.41567 490 GLN A CA 1
ATOM 7702 C C . GLN A 1 490 ? -9.11261 -9.33482 -5.04124 1.000 10.62980 490 GLN A C 1
ATOM 7703 O O . GLN A 1 490 ? -8.40593 -9.01115 -4.07936 1.000 10.35077 490 GLN A O 1
ATOM 7717 N N . THR A 1 491 ? -8.78112 -9.03168 -6.29366 1.000 10.56473 491 THR A N 1
ATOM 7718 C CA . THR A 1 491 ? -7.54201 -8.34120 -6.62487 1.000 10.77372 491 THR A CA 1
ATOM 7719 C C . THR A 1 491 ? -7.76172 -6.93780 -7.16198 1.000 13.19845 491 THR A C 1
ATOM 7720 O O . THR A 1 491 ? -6.79785 -6.19894 -7.30780 1.000 16.27153 491 THR A O 1
ATOM 7731 N N . GLN A 1 492 ? -9.00150 -6.53980 -7.42345 0.967 11.61497 492 GLN A N 1
ATOM 7732 C CA . GLN A 1 492 ? -9.33646 -5.15587 -7.75004 1.000 12.99457 492 GLN A CA 1
ATOM 7733 C C . GLN A 1 492 ? -9.59427 -4.44962 -6.43045 1.000 12.32654 492 GLN A C 1
ATOM 7734 O O . GLN A 1 492 ? -10.65915 -4.59780 -5.82491 1.000 14.92428 492 GLN A O 1
ATOM 7748 N N . LYS A 1 493 ? -8.60336 -3.70385 -5.96727 1.000 12.22308 493 LYS A N 1
ATOM 7749 C CA . LYS A 1 493 ? -8.59428 -3.12647 -4.63471 1.000 12.25148 493 LYS A CA 1
ATOM 7750 C C . LYS A 1 493 ? -8.33233 -1.62740 -4.62531 1.000 13.81443 493 LYS A C 1
ATOM 7751 O O . LYS A 1 493 ? -8.59943 -0.99452 -3.61153 1.000 15.17304 493 LYS A O 1
ATOM 7770 N N . GLY A 1 494 ? -7.74853 -1.05451 -5.67249 1.000 16.31853 494 GLY A N 1
ATOM 7771 C CA . GLY A 1 494 ? -7.54560 0.37940 -5.70103 1.000 17.89112 494 GLY A CA 1
ATOM 7772 C C . GLY A 1 494 ? -8.81502 1.09201 -6.10973 1.000 19.38191 494 GLY A C 1
ATOM 7773 O O . GLY A 1 494 ? -9.75296 0.47870 -6.57949 1.000 23.91384 494 GLY A O 1
ATOM 7777 N N . TYR A 1 495 ? -8.83644 2.40454 -5.94306 1.000 19.04486 495 TYR A N 1
ATOM 7778 C CA . TYR A 1 495 ? -10.00697 3.18675 -6.32239 1.000 18.05712 495 TYR A CA 1
ATOM 7779 C C . TYR A 1 495 ? -10.12031 3.22547 -7.83975 1.000 17.92066 495 TYR A C 1
ATOM 7780 O O . TYR A 1 495 ? -9.17105 3.58973 -8.53473 1.000 21.08327 495 TYR A O 1
ATOM 7798 N N A ARG A 1 496 ? -11.27197 2.81960 -8.35463 0.635 15.35063 496 ARG A N 1
ATOM 7799 N N B ARG A 1 496 ? -11.29067 2.86022 -8.34866 0.365 16.97683 496 ARG A N 1
ATOM 7800 C CA A ARG A 1 496 ? -11.55345 2.84825 -9.78185 0.635 15.98705 496 ARG A CA 1
ATOM 7801 C CA B ARG A 1 496 ? -11.55325 2.84542 -9.77984 0.365 17.87716 496 ARG A CA 1
ATOM 7802 C C A ARG A 1 496 ? -12.90334 3.51461 -9.98394 0.635 16.20319 496 ARG A C 1
ATOM 7803 C C B ARG A 1 496 ? -12.91739 3.46496 -10.02231 0.365 17.13500 496 ARG A C 1
ATOM 7804 O O A ARG A 1 496 ? -13.84423 3.26086 -9.23628 0.635 18.57978 496 ARG A O 1
ATOM 7805 O O B ARG A 1 496 ? -13.88866 3.11235 -9.35236 0.365 19.07395 496 ARG A O 1
ATOM 7846 N N . GLU A 1 497 ? -12.98368 4.38701 -10.96788 1.000 15.27171 497 GLU A N 1
ATOM 7847 C CA . GLU A 1 497 ? -14.22126 5.03850 -11.34296 1.000 14.90063 497 GLU A CA 1
ATOM 7848 C C . GLU A 1 497 ? -14.86719 4.25547 -12.47167 1.000 14.26092 497 GLU A C 1
ATOM 7849 O O . GLU A 1 497 ? -14.31639 3.27119 -12.96879 1.000 16.73764 497 GLU A O 1
ATOM 7861 N N . ILE A 1 498 ? -16.07087 4.68080 -12.83140 1.000 14.43592 498 ILE A N 1
ATOM 7862 C CA . ILE A 1 498 ? -16.86056 3.99114 -13.83882 1.000 14.58127 498 ILE A CA 1
ATOM 7863 C C . ILE A 1 498 ? -16.38709 4.44426 -15.20822 1.000 14.29956 498 ILE A C 1
ATOM 7864 O O . ILE A 1 498 ? -16.45480 5.62840 -15.53366 1.000 15.32171 498 ILE A O 1
ATOM 7880 N N . GLY A 1 499 ? -15.90789 3.51064 -16.01325 1.000 13.76647 499 GLY A N 1
ATOM 7881 C CA . GLY A 1 499 ? -15.50702 3.84615 -17.36298 1.000 13.39635 499 GLY A CA 1
ATOM 7882 C C . GLY A 1 499 ? -16.73940 4.06286 -18.21216 1.000 13.42477 499 GLY A C 1
ATOM 7883 O O . GLY A 1 499 ? -17.68011 3.25821 -18.19682 1.000 14.62178 499 GLY A O 1
ATOM 7887 N N . PHE A 1 500 ? -16.73471 5.14312 -18.97517 1.000 13.61039 500 PHE A N 1
ATOM 7888 C CA . PHE A 1 500 ? -17.87502 5.44626 -19.82178 1.000 12.78182 500 PHE A CA 1
ATOM 7889 C C . PHE A 1 500 ? -18.25642 4.25265 -20.69624 1.000 12.40932 500 PHE A C 1
ATOM 7890 O O . PHE A 1 500 ? -19.44697 3.92083 -20.82169 1.000 12.73534 500 PHE A O 1
ATOM 7907 N N . ARG A 1 501 ? -17.26584 3.59359 -21.32305 1.000 12.71233 501 ARG A N 1
ATOM 7908 C CA . ARG A 1 501 ? -17.60031 2.51577 -22.25281 1.000 11.81614 501 ARG A CA 1
ATOM 7909 C C . ARG A 1 501 ? -18.18776 1.29741 -21.54406 1.000 11.84089 501 ARG A C 1
ATOM 7910 O O . ARG A 1 501 ? -18.72835 0.40886 -22.20915 1.000 12.57290 501 ARG A O 1
ATOM 7931 N N . GLU A 1 502 ? -18.09318 1.22326 -20.21759 1.000 12.45405 502 GLU A N 1
ATOM 7932 C CA . GLU A 1 502 ? -18.68266 0.10499 -19.48408 1.000 13.12528 502 GLU A CA 1
ATOM 7933 C C . GLU A 1 502 ? -20.19976 0.23827 -19.31250 1.000 12.90123 502 GLU A C 1
ATOM 7934 O O . GLU A 1 502 ? -20.82714 -0.58686 -18.62900 1.000 13.56381 502 GLU A O 1
ATOM 7946 N N . ILE A 1 503 ? -20.81435 1.19133 -20.01088 1.000 12.67002 503 ILE A N 1
ATOM 7947 C CA . ILE A 1 503 ? -22.24444 1.14010 -20.29465 1.000 13.25488 503 ILE A CA 1
ATOM 7948 C C . ILE A 1 503 ? -22.57866 -0.21784 -20.91944 1.000 11.23331 503 ILE A C 1
ATOM 7949 O O . ILE A 1 503 ? -23.73268 -0.65191 -20.86413 1.000 12.45349 503 ILE A O 1
ATOM 7965 N N . GLN A 1 504 ? -21.58673 -0.89197 -21.52416 1.000 11.89844 504 GLN A N 1
ATOM 7966 C CA . GLN A 1 504 ? -21.81315 -2.23290 -22.07288 1.000 11.57145 504 GLN A CA 1
ATOM 7967 C C . GLN A 1 504 ? -22.52360 -3.17037 -21.09072 1.000 11.91633 504 GLN A C 1
ATOM 7968 O O . GLN A 1 504 ? -23.32594 -4.00811 -21.50612 1.000 11.90710 504 GLN A O 1
ATOM 7982 N N . ASP A 1 505 ? -22.23100 -3.06742 -19.79316 1.000 12.12284 505 ASP A N 1
ATOM 7983 C CA . ASP A 1 505 ? -22.87281 -3.99563 -18.85988 1.000 12.06535 505 ASP A CA 1
ATOM 7984 C C . ASP A 1 505 ? -24.39277 -3.89071 -18.92462 1.000 11.87427 505 ASP A C 1
ATOM 7985 O O . ASP A 1 505 ? -25.09909 -4.89870 -18.81337 1.000 13.42555 505 ASP A O 1
ATOM 7994 N N . LEU A 1 506 ? -24.91483 -2.67067 -19.08870 1.000 12.38299 506 LEU A N 1
ATOM 7995 C CA . LEU A 1 506 ? -26.35548 -2.45827 -19.19808 1.000 12.52721 506 LEU A CA 1
ATOM 7996 C C . LEU A 1 506 ? -26.92773 -3.06864 -20.47133 1.000 12.88041 506 LEU A C 1
ATOM 7997 O O . LEU A 1 506 ? -28.14356 -3.32493 -20.52236 1.000 13.30133 506 LEU A O 1
ATOM 8013 N N . PHE A 1 507 ? -26.09743 -3.29022 -21.50201 1.000 12.36695 507 PHE A N 1
ATOM 8014 C CA . PHE A 1 507 ? -26.60299 -3.93314 -22.70866 1.000 12.87095 507 PHE A CA 1
ATOM 8015 C C . PHE A 1 507 ? -27.26066 -5.26567 -22.36695 1.000 13.75800 507 PHE A C 1
ATOM 8016 O O . PHE A 1 507 ? -28.23598 -5.66834 -23.00964 1.000 14.66666 507 PHE A O 1
ATOM 8033 N N . ALA A 1 508 ? -26.65934 -6.01602 -21.43395 1.000 12.14303 508 ALA A N 1
ATOM 8034 C CA . ALA A 1 508 ? -27.18233 -7.31586 -21.02414 1.000 12.17945 508 ALA A CA 1
ATOM 8035 C C . ALA A 1 508 ? -28.18077 -7.19166 -19.87464 1.000 12.76086 508 ALA A C 1
ATOM 8036 O O . ALA A 1 508 ? -29.20978 -7.87472 -19.85891 1.000 12.46167 508 ALA A O 1
ATOM 8043 N N . SER A 1 509 ? -27.91219 -6.32175 -18.89487 1.000 11.44984 509 SER A N 1
ATOM 8044 C CA . SER A 1 509 ? -28.74447 -6.32181 -17.69984 1.000 11.88795 509 SER A CA 1
ATOM 8045 C C . SER A 1 509 ? -30.05553 -5.57413 -17.87378 1.000 12.21759 509 SER A C 1
ATOM 8046 O O . SER A 1 509 ? -30.99265 -5.80287 -17.09157 1.000 12.30442 509 SER A O 1
ATOM 8054 N N . MET A 1 510 ? -30.17231 -4.67509 -18.85234 1.000 12.37606 510 MET A N 1
ATOM 8055 C CA . MET A 1 510 ? -31.37164 -3.83662 -18.89526 1.000 13.00704 510 MET A CA 1
ATOM 8056 C C . MET A 1 510 ? -32.63753 -4.68767 -18.97611 1.000 13.02173 510 MET A C 1
ATOM 8057 O O . MET A 1 510 ? -33.65623 -4.35177 -18.36427 1.000 13.43203 510 MET A O 1
ATOM 8071 N N . TYR A 1 511 ? -32.58670 -5.80807 -19.69764 1.000 13.30385 511 TYR A N 1
ATOM 8072 C CA . TYR A 1 511 ? -33.77850 -6.62475 -19.87119 1.000 13.37765 511 TYR A CA 1
ATOM 8073 C C . TYR A 1 511 ? -34.18511 -7.26304 -18.56533 1.000 13.56240 511 TYR A C 1
ATOM 8074 O O . TYR A 1 511 ? -35.38350 -7.40786 -18.29603 1.000 14.35192 511 TYR A O 1
ATOM 8092 N N . TYR A 1 512 ? -33.20005 -7.62965 -17.74939 1.000 12.48213 512 TYR A N 1
ATOM 8093 C CA . TYR A 1 512 ? -33.48945 -8.18765 -16.43702 1.000 13.07064 512 TYR A CA 1
ATOM 8094 C C . TYR A 1 512 ? -34.15793 -7.14857 -15.53227 1.000 13.28828 512 TYR A C 1
ATOM 8095 O O . TYR A 1 512 ? -35.15856 -7.43508 -14.86449 1.000 13.81391 512 TYR A O 1
ATOM 8113 N N . PHE A 1 513 ? -33.60298 -5.93252 -15.47483 1.000 13.17444 513 PHE A N 1
ATOM 8114 C CA . PHE A 1 513 ? -34.19344 -4.89638 -14.62977 1.000 13.81122 513 PHE A CA 1
ATOM 8115 C C . PHE A 1 513 ? -35.59025 -4.51187 -15.09848 1.000 14.23833 513 PHE A C 1
ATOM 8116 O O . PHE A 1 513 ? -36.50294 -4.33984 -14.28133 1.000 15.08422 513 PHE A O 1
ATOM 8133 N N . ILE A 1 514 ? -35.79172 -4.38470 -16.40626 1.000 14.16574 514 ILE A N 1
ATOM 8134 C CA . ILE A 1 514 ? -37.11065 -4.02177 -16.91046 1.000 15.18531 514 ILE A CA 1
ATOM 8135 C C . ILE A 1 514 ? -38.14211 -5.06783 -16.50966 1.000 16.01745 514 ILE A C 1
ATOM 8136 O O . ILE A 1 514 ? -39.27389 -4.73306 -16.15092 1.000 17.36575 514 ILE A O 1
ATOM 8152 N N . ASN A 1 515 ? -37.76746 -6.34028 -16.52265 1.000 15.13127 515 ASN A N 1
ATOM 8153 C CA . ASN A 1 515 ? -38.71117 -7.41422 -16.22610 1.000 15.76206 515 ASN A CA 1
ATOM 8154 C C . ASN A 1 515 ? -38.87352 -7.70436 -14.74629 1.000 17.58909 515 ASN A C 1
ATOM 8155 O O . ASN A 1 515 ? -39.61340 -8.63342 -14.41878 1.000 19.81056 515 ASN A O 1
ATOM 8166 N N . ILE A 1 516 ? -38.26408 -6.92167 -13.85785 1.000 16.27604 516 ILE A N 1
ATOM 8167 C CA . ILE A 1 516 ? -38.68437 -6.88105 -12.46250 1.000 16.03456 516 ILE A CA 1
ATOM 8168 C C . ILE A 1 516 ? -39.24073 -5.51002 -12.07116 1.000 16.86126 516 ILE A C 1
ATOM 8169 O O . ILE A 1 516 ? -39.30600 -5.17831 -10.88803 1.000 18.12207 516 ILE A O 1
ATOM 8185 N N . GLY A 1 517 ? -39.64992 -4.70589 -13.04231 1.000 17.10861 517 GLY A N 1
ATOM 8186 C CA . GLY A 1 517 ? -40.32818 -3.46740 -12.72010 1.000 17.13092 517 GLY A CA 1
ATOM 8187 C C . GLY A 1 517 ? -39.43599 -2.25829 -12.55984 1.000 16.21403 517 GLY A C 1
ATOM 8188 O O . GLY A 1 517 ? -39.91438 -1.20563 -12.12194 1.000 18.22742 517 GLY A O 1
ATOM 8192 N N . TYR A 1 518 ? -38.17065 -2.34672 -12.96860 1.000 15.87387 518 TYR A N 1
ATOM 8193 C CA . TYR A 1 518 ? -37.18902 -1.27592 -12.79991 1.000 15.35514 518 TYR A CA 1
ATOM 8194 C C . TYR A 1 518 ? -36.79085 -0.63723 -14.12442 1.000 15.89778 518 TYR A C 1
ATOM 8195 O O . TYR A 1 518 ? -35.64906 -0.22724 -14.31957 1.000 16.35318 518 TYR A O 1
ATOM 8213 N N . GLN A 1 519 ? -37.74610 -0.51265 -15.03939 1.000 15.28415 519 GLN A N 1
ATOM 8214 C CA . GLN A 1 519 ? -37.48681 0.25459 -16.25484 1.000 17.12610 519 GLN A CA 1
ATOM 8215 C C . GLN A 1 519 ? -37.03259 1.68058 -15.95028 1.000 17.17557 519 GLN A C 1
ATOM 8216 O O . GLN A 1 519 ? -36.17963 2.22103 -16.65957 1.000 16.89690 519 GLN A O 1
ATOM 8230 N N . ASP A 1 520 ? -37.59372 2.31979 -14.91296 1.000 17.59323 520 ASP A N 1
ATOM 8231 C CA . ASP A 1 520 ? -37.19217 3.69621 -14.60771 1.000 18.62135 520 ASP A CA 1
ATOM 8232 C C . ASP A 1 520 ? -35.72671 3.77423 -14.18788 1.000 17.67734 520 ASP A C 1
ATOM 8233 O O . ASP A 1 520 ? -35.02632 4.73494 -14.52191 1.000 18.90971 520 ASP A O 1
ATOM 8242 N N . PHE A 1 521 ? -35.24298 2.76456 -13.46502 1.000 17.50352 521 PHE A N 1
ATOM 8243 C CA . PHE A 1 521 ? -33.82897 2.69509 -13.11623 1.000 17.80513 521 PHE A CA 1
ATOM 8244 C C . PHE A 1 521 ? -32.95857 2.61632 -14.36838 1.000 16.60359 521 PHE A C 1
ATOM 8245 O O . PHE A 1 521 ? -31.91904 3.28141 -14.45403 1.000 16.40440 521 PHE A O 1
ATOM 8262 N N . VAL A 1 522 ? -33.37037 1.81924 -15.35630 1.000 14.40527 522 VAL A N 1
ATOM 8263 C CA . VAL A 1 522 ? -32.61438 1.74404 -16.60038 1.000 14.64098 522 VAL A CA 1
ATOM 8264 C C . VAL A 1 522 ? -32.55870 3.11205 -17.26450 1.000 14.13798 522 VAL A C 1
ATOM 8265 O O . VAL A 1 522 ? -31.49281 3.55202 -17.71661 1.000 14.45097 522 VAL A O 1
ATOM 8278 N N . LYS A 1 523 ? -33.70276 3.80259 -17.34427 1.000 14.98023 523 LYS A N 1
ATOM 8279 C CA . LYS A 1 523 ? -33.71797 5.14522 -17.91393 1.000 17.22893 523 LYS A CA 1
ATOM 8280 C C . LYS A 1 523 ? -32.77078 6.06009 -17.15963 1.000 16.45115 523 LYS A C 1
ATOM 8281 O O . LYS A 1 523 ? -32.04877 6.86212 -17.76314 1.000 17.02852 523 LYS A O 1
ATOM 8300 N N . GLU A 1 524 ? -32.80211 5.99109 -15.82767 1.000 16.91325 524 GLU A N 1
ATOM 8301 C CA . GLU A 1 524 ? -31.93538 6.83892 -15.02205 1.000 17.93329 524 GLU A CA 1
ATOM 8302 C C . GLU A 1 524 ? -30.46853 6.59349 -15.34212 1.000 15.24308 524 GLU A C 1
ATOM 8303 O O . GLU A 1 524 ? -29.68193 7.53987 -15.41568 1.000 16.14905 524 GLU A O 1
ATOM 8311 N N . LEU A 1 525 ? -30.07579 5.33301 -15.51945 1.000 14.43034 525 LEU A N 1
ATOM 8312 C CA . LEU A 1 525 ? -28.69639 5.05765 -15.91232 1.000 14.70873 525 LEU A CA 1
ATOM 8313 C C . LEU A 1 525 ? -28.38983 5.63220 -17.29135 1.000 13.77347 525 LEU A C 1
ATOM 8314 O O . LEU A 1 525 ? -27.33897 6.24450 -17.49141 1.000 14.58529 525 LEU A O 1
ATOM 8330 N N . LEU A 1 526 ? -29.29893 5.47018 -18.25386 1.000 13.97937 526 LEU A N 1
ATOM 8331 C CA . LEU A 1 526 ? -29.06923 6.07577 -19.56161 1.000 14.46416 526 LEU A CA 1
ATOM 8332 C C . LEU A 1 526 ? -28.81528 7.56698 -19.41445 1.000 14.09199 526 LEU A C 1
ATOM 8333 O O . LEU A 1 526 ? -27.88045 8.11596 -20.00659 1.000 14.62902 526 LEU A O 1
ATOM 8349 N N . PHE A 1 527 ? -29.63963 8.24319 -18.59933 1.000 14.22910 527 PHE A N 1
ATOM 8350 C CA . PHE A 1 527 ? -29.48696 9.68784 -18.44650 1.000 14.69064 527 PHE A CA 1
ATOM 8351 C C . PHE A 1 527 ? -28.18599 10.03276 -17.72305 1.000 14.43359 527 PHE A C 1
ATOM 8352 O O . PHE A 1 527 ? -27.56104 11.05471 -18.01573 1.000 15.19565 527 PHE A O 1
ATOM 8369 N N . GLU A 1 528 ? -27.79269 9.21845 -16.74132 1.000 14.64424 528 GLU A N 1
ATOM 8370 C CA . GLU A 1 528 ? -26.54654 9.44831 -16.01899 1.000 14.96001 528 GLU A CA 1
ATOM 8371 C C . GLU A 1 528 ? -25.32909 9.40096 -16.94177 1.000 13.97358 528 GLU A C 1
ATOM 8372 O O . GLU A 1 528 ? -24.44768 10.27048 -16.86410 1.000 14.59167 528 GLU A O 1
ATOM 8384 N N . TRP A 1 529 ? -25.26610 8.41018 -17.83706 1.000 13.93825 529 TRP A N 1
ATOM 8385 C CA . TRP A 1 529 ? -24.19175 8.39534 -18.82148 1.000 14.04019 529 TRP A CA 1
ATOM 8386 C C . TRP A 1 529 ? -24.31906 9.58490 -19.75786 1.000 13.82604 529 TRP A C 1
ATOM 8387 O O . TRP A 1 529 ? -23.31485 10.19415 -20.13845 1.000 13.97696 529 TRP A O 1
ATOM 8408 N N . THR A 1 530 ? -25.55071 9.90308 -20.16937 1.000 14.27754 530 THR A N 1
ATOM 8409 C CA . THR A 1 530 ? -25.76338 11.00047 -21.10674 1.000 13.89261 530 THR A CA 1
ATOM 8410 C C . THR A 1 530 ? -25.25050 12.32551 -20.56746 1.000 15.04698 530 THR A C 1
ATOM 8411 O O . THR A 1 530 ? -24.74079 13.14953 -21.33700 1.000 15.34872 530 THR A O 1
ATOM 8422 N N . ALA A 1 531 ? -25.34924 12.53778 -19.25834 1.000 14.92170 531 ALA A N 1
ATOM 8423 C CA . ALA A 1 531 ? -24.84489 13.75495 -18.63023 1.000 15.32245 531 ALA A CA 1
ATOM 8424 C C . ALA A 1 531 ? -23.32736 13.83514 -18.64479 1.000 14.70401 531 ALA A C 1
ATOM 8425 O O . ALA A 1 531 ? -22.76660 14.88514 -18.31807 1.000 16.35310 531 ALA A O 1
ATOM 8432 N N . ASN A 1 532 ? -22.64914 12.76553 -19.04998 1.000 14.13635 532 ASN A N 1
ATOM 8433 C CA . ASN A 1 532 ? -21.19723 12.74676 -19.20223 1.000 14.25249 532 ASN A CA 1
ATOM 8434 C C . ASN A 1 532 ? -20.74119 12.93418 -20.64379 1.000 13.85559 532 ASN A C 1
ATOM 8435 O O . ASN A 1 532 ? -19.55044 12.77595 -20.94148 1.000 14.96696 532 ASN A O 1
ATOM 8446 N N . VAL A 1 533 ? -21.64599 13.36618 -21.51423 1.000 14.69010 533 VAL A N 1
ATOM 8447 C CA . VAL A 1 533 ? -21.33264 13.72597 -22.88930 1.000 14.92710 533 VAL A CA 1
ATOM 8448 C C . VAL A 1 533 ? -21.30864 15.24729 -22.99446 1.000 14.81427 533 VAL A C 1
ATOM 8449 O O . VAL A 1 533 ? -22.19825 15.93967 -22.47086 1.000 15.11993 533 VAL A O 1
ATOM 8462 N N . TYR A 1 534 ? -20.26308 15.76813 -23.63710 1.000 15.71845 534 TYR A N 1
ATOM 8463 C CA . TYR A 1 534 ? -20.08163 17.19010 -23.88424 1.000 15.89746 534 TYR A CA 1
ATOM 8464 C C . TYR A 1 534 ? -20.89382 17.64605 -25.09463 1.000 16.54543 534 TYR A C 1
ATOM 8465 O O . TYR A 1 534 ? -21.29101 16.85037 -25.95236 1.000 17.33783 534 TYR A O 1
ATOM 8483 N N . LYS A 1 535 ? -21.13332 18.96266 -25.14896 1.000 16.52011 535 LYS A N 1
ATOM 8484 C CA . LYS A 1 535 ? -21.87669 19.54420 -26.26683 1.000 17.82775 535 LYS A CA 1
ATOM 8485 C C . LYS A 1 535 ? -21.32518 19.08280 -27.60999 1.000 16.80741 535 LYS A C 1
ATOM 8486 O O . LYS A 1 535 ? -22.08683 18.74136 -28.52001 1.000 17.90199 535 LYS A O 1
ATOM 8494 N N A MET A 1 536 ? -20.00099 19.05113 -27.74874 0.364 15.83850 536 MET A N 1
ATOM 8495 N N B MET A 1 536 ? -19.99962 19.05657 -27.74838 0.636 16.69534 536 MET A N 1
ATOM 8496 C CA A MET A 1 536 ? -19.43113 18.68169 -29.03800 0.364 15.49967 536 MET A CA 1
ATOM 8497 C CA B MET A 1 536 ? -19.37899 18.68609 -29.01794 0.636 17.57845 536 MET A CA 1
ATOM 8498 C C A MET A 1 536 ? -19.67338 17.21490 -29.37632 0.364 16.56106 536 MET A C 1
ATOM 8499 C C B MET A 1 536 ? -19.55683 17.21016 -29.35892 0.636 17.75459 536 MET A C 1
ATOM 8500 O O A MET A 1 536 ? -19.73250 16.86218 -30.55904 0.364 17.19195 536 MET A O 1
ATOM 8501 O O B MET A 1 536 ? -19.45339 16.85424 -30.53551 0.636 18.03113 536 MET A O 1
ATOM 8528 N N . GLY A 1 537 ? -19.82856 16.35262 -28.37409 1.000 16.63380 537 GLY A N 1
ATOM 8529 C CA . GLY A 1 537 ? -20.09817 14.94791 -28.61561 1.000 15.61122 537 GLY A CA 1
ATOM 8530 C C . GLY A 1 537 ? -19.10411 13.95922 -28.05352 1.000 15.58658 537 GLY A C 1
ATOM 8531 O O . GLY A 1 537 ? -19.39178 12.75419 -28.07473 1.000 16.62801 537 GLY A O 1
ATOM 8535 N N . TYR A 1 538 ? -17.95127 14.40380 -27.55620 1.000 15.65149 538 TYR A N 1
ATOM 8536 C CA . TYR A 1 538 ? -17.03748 13.52050 -26.84136 1.000 14.93453 538 TYR A CA 1
ATOM 8537 C C . TYR A 1 538 ? -17.54049 13.33508 -25.40475 1.000 14.59458 538 TYR A C 1
ATOM 8538 O O . TYR A 1 538 ? -18.47328 14.01782 -24.95188 1.000 15.44093 538 TYR A O 1
ATOM 8556 N N . ALA A 1 539 ? -16.92431 12.40345 -24.66837 1.000 14.66524 539 ALA A N 1
ATOM 8557 C CA . ALA A 1 539 ? -17.42907 12.01280 -23.35764 1.000 14.13796 539 ALA A CA 1
ATOM 8558 C C . ALA A 1 539 ? -16.32668 12.01940 -22.31032 1.000 14.71166 539 ALA A C 1
ATOM 8559 O O . ALA A 1 539 ? -15.14960 11.83290 -22.61801 1.000 14.16311 539 ALA A O 1
ATOM 8566 N N . ASN A 1 540 ? -16.71506 12.23173 -21.05607 1.000 13.88369 540 ASN A N 1
ATOM 8567 C CA . ASN A 1 540 ? -15.80818 11.92429 -19.95997 1.000 13.99972 540 ASN A CA 1
ATOM 8568 C C . ASN A 1 540 ? -15.44470 10.45096 -19.99153 1.000 13.71531 540 ASN A C 1
ATOM 8569 O O . ASN A 1 540 ? -16.32608 9.58848 -20.05188 1.000 15.28671 540 ASN A O 1
ATOM 8580 N N . HIS A 1 541 ? -14.14211 10.16184 -19.93996 1.000 13.66769 541 HIS A N 1
ATOM 8581 C CA . HIS A 1 541 ? -13.70080 8.77546 -19.98901 1.000 13.67997 541 HIS A CA 1
ATOM 8582 C C . HIS A 1 541 ? -14.13714 8.00112 -18.75629 1.000 13.53266 541 HIS A C 1
ATOM 8583 O O . HIS A 1 541 ? -14.36026 6.78093 -18.83730 1.000 13.57927 541 HIS A O 1
ATOM 8598 N N . ASN A 1 542 ? -14.21759 8.67406 -17.60957 1.000 13.56157 542 ASN A N 1
ATOM 8599 C CA . ASN A 1 542 ? -14.55524 8.05493 -16.33723 1.000 13.92820 542 ASN A CA 1
ATOM 8600 C C . ASN A 1 542 ? -15.46376 8.98998 -15.56108 1.000 13.72920 542 ASN A C 1
ATOM 8601 O O . ASN A 1 542 ? -15.36934 10.21036 -15.69295 1.000 14.94250 542 ASN A O 1
ATOM 8612 N N . PHE A 1 543 ? -16.32060 8.41701 -14.72025 1.000 14.01314 543 PHE A N 1
ATOM 8613 C CA . PHE A 1 543 ? -17.09985 9.24027 -13.80365 1.000 14.00514 543 PHE A CA 1
ATOM 8614 C C . PHE A 1 543 ? -17.38833 8.44684 -12.53792 1.000 13.22729 543 PHE A C 1
ATOM 8615 O O . PHE A 1 543 ? -17.34998 7.21495 -12.52949 1.000 14.21483 543 PHE A O 1
ATOM 8632 N N . TYR A 1 544 ? -17.71826 9.16015 -11.46480 1.000 13.92750 544 TYR A N 1
ATOM 8633 C CA . TYR A 1 544 ? -18.23720 8.49941 -10.26936 1.000 13.82267 544 TYR A CA 1
ATOM 8634 C C . TYR A 1 544 ? -19.26526 9.42074 -9.64027 1.000 14.01604 544 TYR A C 1
ATOM 8635 O O . TYR A 1 544 ? -20.45678 9.30222 -9.94831 1.000 15.57981 544 TYR A O 1
ATOM 8653 N N . TRP A 1 545 ? -18.81101 10.38503 -8.83090 1.000 15.37630 545 TRP A N 1
ATOM 8654 C CA . TRP A 1 545 ? -19.70824 11.45668 -8.40573 1.000 15.84274 545 TRP A CA 1
ATOM 8655 C C . TRP A 1 545 ? -19.79649 12.53024 -9.48280 1.000 16.77417 545 TRP A C 1
ATOM 8656 O O . TRP A 1 545 ? -20.86589 13.10202 -9.72568 1.000 18.66292 545 TRP A O 1
ATOM 8677 N N . VAL A 1 546 ? -18.66560 12.81711 -10.12578 1.000 16.57252 546 VAL A N 1
ATOM 8678 C CA . VAL A 1 546 ? -18.57579 13.71527 -11.25947 1.000 16.89723 546 VAL A CA 1
ATOM 8679 C C . VAL A 1 546 ? -17.71195 13.02009 -12.30437 1.000 16.00502 546 VAL A C 1
ATOM 8680 O O . VAL A 1 546 ? -17.09971 11.98885 -12.04449 1.000 14.96477 546 VAL A O 1
ATOM 8693 N N . GLY A 1 547 ? -17.67173 13.60196 -13.50884 1.000 16.32238 547 GLY A N 1
ATOM 8694 C CA . GLY A 1 547 ? -16.90046 13.06236 -14.60504 1.000 15.98956 547 GLY A CA 1
ATOM 8695 C C . GLY A 1 547 ? -15.54581 13.72983 -14.75787 1.000 15.70509 547 GLY A C 1
ATOM 8696 O O . GLY A 1 547 ? -15.32483 14.85239 -14.28610 1.000 19.15202 547 GLY A O 1
ATOM 8700 N N . LYS A 1 548 ? -14.64530 13.02105 -15.44277 1.000 15.01388 548 LYS A N 1
ATOM 8701 C CA . LYS A 1 548 ? -13.30381 13.51707 -15.71634 1.000 15.80118 548 LYS A CA 1
ATOM 8702 C C . LYS A 1 548 ? -12.80071 12.95464 -17.04091 1.000 16.83357 548 LYS A C 1
ATOM 8703 O O . LYS A 1 548 ? -13.39548 12.04687 -17.62999 1.000 16.06416 548 LYS A O 1
ATOM 8722 N N . GLN A 1 549 ? -11.67427 13.50852 -17.49363 1.000 16.77676 549 GLN A N 1
ATOM 8723 C CA . GLN A 1 549 ? -10.97086 13.08425 -18.70256 1.000 16.24162 549 GLN A CA 1
ATOM 8724 C C . GLN A 1 549 ? -11.80499 13.30801 -19.96431 1.000 16.35790 549 GLN A C 1
ATOM 8725 O O . GLN A 1 549 ? -12.17919 12.35128 -20.66563 1.000 15.56309 549 GLN A O 1
ATOM 8739 N N . PRO A 1 550 ? -12.07715 14.59165 -20.29508 1.000 16.92904 550 PRO A N 1
ATOM 8740 C CA . PRO A 1 550 ? -12.99344 14.92362 -21.39687 1.000 16.81755 550 PRO A CA 1
ATOM 8741 C C . PRO A 1 550 ? -12.47042 14.52751 -22.76882 1.000 16.23361 550 PRO A C 1
ATOM 8742 O O . PRO A 1 550 ? -11.48659 15.10370 -23.24851 1.000 17.55548 550 PRO A O 1
ATOM 8753 N N . GLY A 1 551 ? -13.12018 13.55737 -23.40704 1.000 14.83296 551 GLY A N 1
ATOM 8754 C CA . GLY A 1 551 ? -12.71987 13.12500 -24.73040 1.000 14.92137 551 GLY A CA 1
ATOM 8755 C C . GLY A 1 551 ? -11.33463 12.53573 -24.81881 1.000 15.18733 551 GLY A C 1
ATOM 8756 O O . GLY A 1 551 ? -10.72454 12.55084 -25.89100 1.000 15.91210 551 GLY A O 1
ATOM 8760 N N . LEU A 1 552 ? -10.81838 12.00444 -23.71491 1.000 14.98849 552 LEU A N 1
ATOM 8761 C CA . LEU A 1 552 ? -9.47218 11.45681 -23.72111 1.000 14.44357 552 LEU A CA 1
ATOM 8762 C C . LEU A 1 552 ? -9.37365 10.21957 -24.59665 1.000 14.00627 552 LEU A C 1
ATOM 8763 O O . LEU A 1 552 ? -8.35325 10.00583 -25.25176 1.000 15.46766 552 LEU A O 1
ATOM 8779 N N . TYR A 1 553 ? -10.41699 9.39776 -24.62520 1.000 14.10481 553 TYR A N 1
ATOM 8780 C CA . TYR A 1 553 ? -10.44853 8.20320 -25.45817 1.000 13.45262 553 TYR A CA 1
ATOM 8781 C C . TYR A 1 553 ? -11.53893 8.36496 -26.50136 1.000 14.07772 553 TYR A C 1
ATOM 8782 O O . TYR A 1 553 ? -12.62669 8.87885 -26.20970 1.000 15.74640 553 TYR A O 1
ATOM 8800 N N . SER A 1 554 ? -11.23653 7.93063 -27.72109 1.000 13.87221 554 SER A N 1
ATOM 8801 C CA . SER A 1 554 ? -12.04493 8.30102 -28.87229 1.000 13.51740 554 SER A CA 1
ATOM 8802 C C . SER A 1 554 ? -13.30331 7.46366 -29.05829 1.000 12.72962 554 SER A C 1
ATOM 8803 O O . SER A 1 554 ? -14.22019 7.91373 -29.74584 1.000 14.36352 554 SER A O 1
ATOM 8811 N N . ASP A 1 555 ? -13.35494 6.26280 -28.49302 1.000 13.28337 555 ASP A N 1
ATOM 8812 C CA . ASP A 1 555 ? -14.49776 5.38565 -28.70114 1.000 13.80242 555 ASP A CA 1
ATOM 8813 C C . ASP A 1 555 ? -15.67624 5.68601 -27.78665 1.000 12.92193 555 ASP A C 1
ATOM 8814 O O . ASP A 1 555 ? -16.81182 5.33680 -28.12013 1.000 12.86503 555 ASP A O 1
ATOM 8823 N N . ASP A 1 556 ? -15.43505 6.32429 -26.63739 1.000 12.56809 556 ASP A N 1
ATOM 8824 C CA . ASP A 1 556 ? -16.34984 6.24432 -25.50089 1.000 13.03814 556 ASP A CA 1
ATOM 8825 C C . ASP A 1 556 ? -17.79730 6.55600 -25.86132 1.000 12.68029 556 ASP A C 1
ATOM 8826 O O . ASP A 1 556 ? -18.71061 5.79136 -25.53630 1.000 12.84451 556 ASP A O 1
ATOM 8835 N N . SER A 1 557 ? -18.04180 7.72441 -26.44980 1.000 13.24899 557 SER A N 1
ATOM 8836 C CA . SER A 1 557 ? -19.42433 8.16679 -26.63470 1.000 13.51187 557 SER A CA 1
ATOM 8837 C C . SER A 1 557 ? -20.22628 7.20208 -27.50095 1.000 12.80786 557 SER A C 1
ATOM 8838 O O . SER A 1 557 ? -21.45255 7.10007 -27.35495 1.000 13.59857 557 SER A O 1
ATOM 8846 N N . LEU A 1 558 ? -19.56700 6.53131 -28.44981 1.000 13.15360 558 LEU A N 1
ATOM 8847 C CA . LEU A 1 558 ? -20.27653 5.73396 -29.44453 1.000 12.70978 558 LEU A CA 1
ATOM 8848 C C . LEU A 1 558 ? -21.02447 4.57584 -28.80157 1.000 13.04664 558 LEU A C 1
ATOM 8849 O O . LEU A 1 558 ? -22.06910 4.15602 -29.30677 1.000 13.28472 558 LEU A O 1
ATOM 8865 N N . TRP A 1 559 ? -20.52687 4.06469 -27.67983 1.000 12.98264 559 TRP A N 1
ATOM 8866 C CA . TRP A 1 559 ? -21.20153 2.95263 -27.01865 1.000 13.03983 559 TRP A CA 1
ATOM 8867 C C . TRP A 1 559 ? -22.57953 3.34610 -26.51025 1.000 12.87877 559 TRP A C 1
ATOM 8868 O O . TRP A 1 559 ? -23.46744 2.49659 -26.38802 1.000 13.48209 559 TRP A O 1
ATOM 8889 N N . LEU A 1 560 ? -22.79154 4.62883 -26.22753 1.000 13.74530 560 LEU A N 1
ATOM 8890 C CA . LEU A 1 560 ? -24.07190 5.04847 -25.68023 1.000 13.43824 560 LEU A CA 1
ATOM 8891 C C . LEU A 1 560 ? -25.20014 4.83138 -26.67148 1.000 13.96040 560 LEU A C 1
ATOM 8892 O O . LEU A 1 560 ? -26.34894 4.60287 -26.25895 1.000 13.88359 560 LEU A O 1
ATOM 8908 N N . LEU A 1 561 ? -24.91247 4.90550 -27.97078 1.000 13.17814 561 LEU A N 1
ATOM 8909 C CA . LEU A 1 561 ? -25.97656 4.67280 -28.94028 1.000 14.15300 561 LEU A CA 1
ATOM 8910 C C . LEU A 1 561 ? -26.46976 3.23217 -28.88204 1.000 13.22270 561 LEU A C 1
ATOM 8911 O O . LEU A 1 561 ? -27.65306 2.97854 -29.13079 1.000 13.93471 561 LEU A O 1
ATOM 8927 N N . GLN A 1 562 ? -25.58453 2.26605 -28.57919 1.000 12.76176 562 GLN A N 1
ATOM 8928 C CA . GLN A 1 562 ? -26.02025 0.87917 -28.42515 1.000 12.54473 562 GLN A CA 1
ATOM 8929 C C . GLN A 1 562 ? -26.95186 0.72322 -27.23207 1.000 12.93675 562 GLN A C 1
ATOM 8930 O O . GLN A 1 562 ? -27.91037 -0.04725 -27.29484 1.000 13.99704 562 GLN A O 1
ATOM 8944 N N . ALA A 1 563 ? -26.65916 1.39675 -26.12140 1.000 12.98230 563 ALA A N 1
ATOM 8945 C CA . ALA A 1 563 ? -27.55292 1.31326 -24.96876 1.000 13.13544 563 ALA A CA 1
ATOM 8946 C C . ALA A 1 563 ? -28.93323 1.89871 -25.27394 1.000 13.94115 563 ALA A C 1
ATOM 8947 O O . ALA A 1 563 ? -29.96602 1.29309 -24.95511 1.000 14.16427 563 ALA A O 1
ATOM 8954 N N . TYR A 1 564 ? -28.98594 3.10095 -25.86834 1.000 13.37568 564 TYR A N 1
ATOM 8955 C CA . TYR A 1 564 ? -30.28270 3.68688 -26.21380 1.000 13.76357 564 TYR A CA 1
ATOM 8956 C C . TYR A 1 564 ? -31.01916 2.81537 -27.21444 1.000 13.66011 564 TYR A C 1
ATOM 8957 O O . TYR A 1 564 ? -32.23562 2.60909 -27.08513 1.000 14.80751 564 TYR A O 1
ATOM 8975 N N . TYR A 1 565 ? -30.30158 2.28670 -28.21549 1.000 13.90843 565 TYR A N 1
ATOM 8976 C CA . TYR A 1 565 ? -30.94504 1.42557 -29.19966 1.000 14.07556 565 TYR A CA 1
ATOM 8977 C C . TYR A 1 565 ? -31.57775 0.20916 -28.53825 1.000 13.81549 565 TYR A C 1
ATOM 8978 O O . TYR A 1 565 ? -32.74367 -0.11577 -28.78058 1.000 14.76631 565 TYR A O 1
ATOM 8996 N N . ARG A 1 566 ? -30.82100 -0.49714 -27.71703 1.000 13.47510 566 ARG A N 1
ATOM 8997 C CA . ARG A 1 566 ? -31.38641 -1.68448 -27.07767 1.000 13.37784 566 ARG A CA 1
ATOM 8998 C C . ARG A 1 566 ? -32.61355 -1.32576 -26.25317 1.000 13.87523 566 ARG A C 1
ATOM 8999 O O . ARG A 1 566 ? -33.63345 -2.02579 -26.29942 1.000 14.86470 566 ARG A O 1
ATOM 9020 N N . TYR A 1 567 ? -32.52135 -0.23956 -25.48926 1.000 13.29267 567 TYR A N 1
ATOM 9021 C CA . TYR A 1 567 ? -33.63862 0.18641 -24.65287 1.000 13.73878 567 TYR A CA 1
ATOM 9022 C C . TYR A 1 567 ? -34.85983 0.54479 -25.49365 1.000 14.41597 567 TYR A C 1
ATOM 9023 O O . TYR A 1 567 ? -35.97454 0.08959 -25.21429 1.000 14.66435 567 TYR A O 1
ATOM 9041 N N . ILE A 1 568 ? -34.66524 1.36058 -26.52918 1.000 15.27299 568 ILE A N 1
ATOM 9042 C CA . ILE A 1 568 ? -35.79687 1.85487 -27.31263 1.000 16.21310 568 ILE A CA 1
ATOM 9043 C C . ILE A 1 568 ? -36.41443 0.74373 -28.15405 1.000 16.31019 568 ILE A C 1
ATOM 9044 O O . ILE A 1 568 ? -37.64284 0.64174 -28.26487 1.000 17.21891 568 ILE A O 1
ATOM 9060 N N . ILE A 1 569 ? -35.58838 -0.11620 -28.74966 1.000 16.28266 569 ILE A N 1
ATOM 9061 C CA . ILE A 1 569 ? -36.15124 -1.20262 -29.54174 1.000 17.50825 569 ILE A CA 1
ATOM 9062 C C . ILE A 1 569 ? -36.90135 -2.18873 -28.66700 1.000 17.57828 569 ILE A C 1
ATOM 9063 O O . ILE A 1 569 ? -37.90793 -2.76123 -29.09616 1.000 19.09964 569 ILE A O 1
ATOM 9079 N N . TYR A 1 570 ? -36.43910 -2.41173 -27.43604 1.000 16.870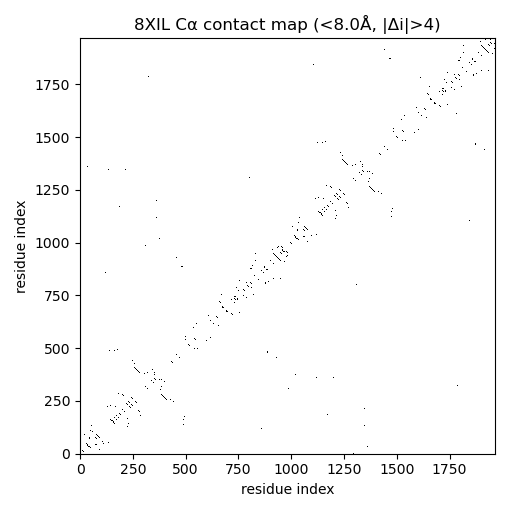25 570 TYR A N 1
ATOM 9080 C CA . TYR A 1 570 ? -37.12667 -3.37222 -26.58182 1.000 16.30616 570 TYR A CA 1
ATOM 9081 C C . TYR A 1 570 ? -38.44629 -2.81214 -26.06393 1.000 16.92777 570 TYR A C 1
ATOM 9082 O O . TYR A 1 570 ? -39.46762 -3.50868 -26.06190 1.000 18.49393 570 TYR A O 1
ATOM 9100 N N . THR A 1 571 ? -38.42921 -1.57158 -25.57206 1.000 15.98143 571 THR A N 1
ATOM 9101 C CA . THR A 1 571 ? -39.57468 -0.99180 -24.89068 1.000 17.13476 571 THR A CA 1
ATOM 9102 C C . THR A 1 571 ? -40.46210 -0.15712 -25.80712 1.000 18.49731 571 THR A C 1
ATOM 9103 O O . THR A 1 571 ? -41.61532 0.11520 -25.44533 1.000 19.69306 571 THR A O 1
ATOM 9114 N N . LYS A 1 572 ? -39.93675 0.27649 -26.95922 1.000 19.24650 572 LYS A N 1
ATOM 9115 C CA . LYS A 1 572 ? -40.57080 1.25286 -27.84021 1.000 19.47813 572 LYS A CA 1
ATOM 9116 C C . LYS A 1 572 ? -40.74967 2.62047 -27.17505 1.000 19.10351 572 LYS A C 1
ATOM 9117 O O . LYS A 1 572 ? -41.50531 3.46363 -27.66912 1.000 21.07973 572 LYS A O 1
ATOM 9136 N N . ASP A 1 573 ? -40.02970 2.88813 -26.08913 1.000 17.70633 573 ASP A N 1
ATOM 9137 C CA . ASP A 1 573 ? -40.17465 4.14161 -25.34773 1.000 18.10520 573 ASP A CA 1
ATOM 9138 C C . ASP A 1 573 ? -39.25413 5.20213 -25.93577 1.000 20.15769 573 ASP A C 1
ATOM 9139 O O . ASP A 1 573 ? -38.12835 5.40266 -25.47949 1.000 19.98483 573 ASP A O 1
ATOM 9148 N N . THR A 1 574 ? -39.76718 5.93262 -26.92665 1.000 20.25296 574 THR A N 1
ATOM 9149 C CA . THR A 1 574 ? -39.01412 7.03149 -27.50869 1.000 21.61430 574 THR A CA 1
ATOM 9150 C C . THR A 1 574 ? -39.04980 8.29811 -26.66134 1.000 20.15545 574 THR A C 1
ATOM 9151 O O . THR A 1 574 ? -38.35443 9.26287 -26.99380 1.000 20.19408 574 THR A O 1
ATOM 9162 N N . SER A 1 575 ? -39.82072 8.32069 -25.57146 1.000 20.59770 575 SER A N 1
ATOM 9163 C CA . SER A 1 575 ? -39.91346 9.53585 -24.76782 1.000 20.30644 575 SER A CA 1
ATOM 9164 C C . SER A 1 575 ? -38.55561 9.96368 -24.23697 1.000 19.01829 575 SER A C 1
ATOM 9165 O O . SER A 1 575 ? -38.34116 11.15068 -23.97438 1.000 19.75206 575 SER A O 1
ATOM 9173 N N . VAL A 1 576 ? -37.62187 9.01909 -24.08372 1.000 19.05303 576 VAL A N 1
ATOM 9174 C CA . VAL A 1 576 ? -36.31809 9.33941 -23.51242 1.000 18.26242 576 VAL A CA 1
ATOM 9175 C C . VAL A 1 576 ? -35.57578 10.33530 -24.38722 1.000 18.43108 576 VAL A C 1
ATOM 9176 O O . VAL A 1 576 ? -34.69957 11.04978 -23.90144 1.000 17.79720 576 VAL A O 1
ATOM 9189 N N . LEU A 1 577 ? -35.92335 10.41162 -25.67075 1.000 18.29345 577 LEU A N 1
ATOM 9190 C CA . LEU A 1 577 ? -35.22891 11.32650 -26.56257 1.000 18.86848 577 LEU A CA 1
ATOM 9191 C C . LEU A 1 577 ? -35.48779 12.78004 -26.21601 1.000 18.98771 577 LEU A C 1
ATOM 9192 O O . LEU A 1 577 ? -34.69022 13.64854 -26.58345 1.000 19.13016 577 LEU A O 1
ATOM 9208 N N . ASN A 1 578 ? -36.59096 13.05891 -25.53654 1.000 19.79600 578 ASN A N 1
ATOM 9209 C CA . ASN A 1 578 ? -36.99541 14.41609 -25.18767 1.000 19.95619 578 ASN A CA 1
ATOM 9210 C C . ASN A 1 578 ? -36.52046 14.82811 -23.80345 1.000 19.49317 578 ASN A C 1
ATOM 9211 O O . ASN A 1 578 ? -36.74541 15.97509 -23.39694 1.000 22.70640 578 ASN A O 1
ATOM 9222 N N . GLU A 1 579 ? -35.87030 13.93333 -23.06930 1.000 19.61748 579 GLU A N 1
ATOM 9223 C CA . GLU A 1 579 ? -35.41562 14.27851 -21.72945 1.000 19.70847 579 GLU A CA 1
ATOM 9224 C C . GLU A 1 579 ? -34.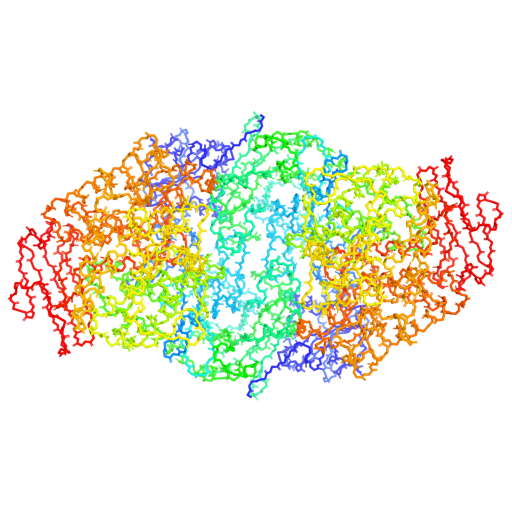33572 15.35380 -21.80927 1.000 19.74536 579 GLU A C 1
ATOM 9225 O O . GLU A 1 579 ? -33.38126 15.22500 -22.58252 1.000 19.76822 579 GLU A O 1
ATOM 9237 N N . GLU A 1 580 ? -34.47766 16.40521 -21.00241 1.000 20.99609 580 GLU A N 1
ATOM 9238 C CA . GLU A 1 580 ? -33.47933 17.46677 -20.90664 1.000 22.00376 580 GLU A CA 1
ATOM 9239 C C . GLU A 1 580 ? -32.44766 17.05171 -19.86455 1.000 21.39122 580 GLU A C 1
ATOM 9240 O O . GLU A 1 580 ? -32.74753 16.99141 -18.66994 1.000 24.06479 580 GLU A O 1
ATOM 9252 N N . VAL A 1 581 ? -31.22859 16.78460 -20.31588 1.000 19.27383 581 VAL A N 1
ATOM 9253 C CA . VAL A 1 581 ? -30.18342 16.22654 -19.46753 1.000 19.02703 581 VAL A CA 1
ATOM 9254 C C . VAL A 1 581 ? -29.02215 17.21070 -19.42048 1.000 17.92504 581 VAL A C 1
ATOM 9255 O O . VAL A 1 581 ? -28.65026 17.77791 -20.45507 1.000 18.46022 581 VAL A O 1
ATOM 9268 N N . PRO A 1 582 ? -28.41733 17.43504 -18.25686 1.000 19.47758 582 PRO A N 1
ATOM 9269 C CA . PRO A 1 582 ? -27.22835 18.29153 -18.20163 1.000 20.68765 582 PRO A CA 1
ATOM 9270 C C . PRO A 1 582 ? -26.17898 17.86085 -19.21234 1.000 18.80336 582 PRO A C 1
ATOM 9271 O O . PRO A 1 582 ? -25.95353 16.66865 -19.42996 1.000 18.17381 582 PRO A O 1
ATOM 9282 N N . VAL A 1 583 ? -25.53499 18.85049 -19.84413 1.000 18.52953 583 VAL A N 1
ATOM 9283 C CA . VAL A 1 583 ? -24.35512 18.58917 -20.66397 1.000 18.58965 583 VAL A CA 1
ATOM 9284 C C . VAL A 1 583 ? -23.13759 18.53843 -19.75486 1.000 17.93824 583 VAL A C 1
ATOM 9285 O O . VAL A 1 583 ? -23.10451 19.17694 -18.69986 1.000 18.98911 583 VAL A O 1
ATOM 9298 N N . ALA A 1 584 ? -22.12584 17.76570 -20.15900 1.000 16.66775 584 ALA A N 1
ATOM 9299 C CA . ALA A 1 584 ? -20.94697 17.58972 -19.32654 1.000 17.13412 584 ALA A CA 1
ATOM 9300 C C . ALA A 1 584 ? -20.15944 18.87578 -19.17118 1.000 17.66998 584 ALA A C 1
ATOM 9301 O O . ALA A 1 584 ? -19.37311 18.99596 -18.22479 1.000 18.47407 584 ALA A O 1
ATOM 9308 N N . ASP A 1 585 ? -20.38788 19.84988 -20.05532 1.000 18.43298 585 ASP A N 1
ATOM 9309 C CA . ASP A 1 585 ? -19.67351 21.11465 -19.99182 1.000 19.41611 585 ASP A CA 1
ATOM 9310 C C . ASP A 1 585 ? -20.04550 21.95249 -18.77302 1.000 20.89106 585 ASP A C 1
ATOM 9311 O O . ASP A 1 585 ? -19.30656 22.88101 -18.43862 1.000 22.92154 585 ASP A O 1
ATOM 9320 N N . GLY A 1 586 ? -21.19200 21.69508 -18.14328 1.000 21.37213 586 GLY A N 1
ATOM 9321 C CA . GLY A 1 586 ? -21.57075 22.43763 -16.95400 1.000 22.19416 586 GLY A CA 1
ATOM 9322 C C . GLY A 1 586 ? -22.26458 23.75897 -17.25245 1.000 23.04494 586 GLY A C 1
ATOM 9323 O O . GLY A 1 586 ? -23.00348 23.91189 -18.23003 1.000 22.74366 586 GLY A O 1
ATOM 9327 N N . ASN A 1 587 ? -22.03126 24.72433 -16.35983 1.000 25.41960 587 ASN A N 1
ATOM 9328 C CA . ASN A 1 587 ? -22.68287 26.03800 -16.41281 1.000 27.53966 587 ASN A CA 1
ATOM 9329 C C . ASN A 1 587 ? -24.20412 25.90208 -16.47566 1.000 28.73913 587 ASN A C 1
ATOM 9330 O O . ASN A 1 587 ? -24.89542 26.72556 -17.08122 1.000 28.23947 587 ASN A O 1
ATOM 9337 N N . ASN A 1 588 ? -24.73305 24.85986 -15.83645 1.000 29.51562 588 ASN A N 1
ATOM 9338 C CA . ASN A 1 588 ? -26.16974 24.63450 -15.69332 1.000 30.42715 588 ASN A CA 1
ATOM 9339 C C . ASN A 1 588 ? -26.88050 24.49068 -17.03478 1.000 29.34727 588 ASN A C 1
ATOM 9340 O O . ASN A 1 588 ? -28.08737 24.74332 -17.13434 1.000 31.22500 588 ASN A O 1
ATOM 9347 N N . GLU A 1 589 ? -26.16750 24.09150 -18.07685 1.000 26.31667 589 GLU A N 1
ATOM 9348 C CA . GLU A 1 589 ? -26.77349 23.91226 -19.38720 1.000 24.35330 589 GLU A CA 1
ATOM 9349 C C . GLU A 1 589 ? -27.26416 22.47892 -19.55839 1.000 21.96064 589 GLU A C 1
ATOM 9350 O O . GLU A 1 589 ? -26.61859 21.52627 -19.10494 1.000 22.22239 589 GLU A O 1
ATOM 9362 N N . LYS A 1 590 ? -28.43694 22.34216 -20.17759 1.000 22.68181 590 LYS A N 1
ATOM 9363 C CA . LYS A 1 590 ? -29.04254 21.05879 -20.48635 1.000 22.94788 590 LYS A CA 1
ATOM 9364 C C . LYS A 1 590 ? -29.30475 20.97565 -21.98067 1.000 21.64318 590 LYS A C 1
ATOM 9365 O O . LYS A 1 590 ? -29.31759 21.98745 -22.68491 1.000 23.72724 590 LYS A O 1
ATOM 9373 N N . ARG A 1 591 ? -29.52593 19.75003 -22.45229 1.000 20.53513 591 ARG A N 1
ATOM 9374 C CA . ARG A 1 591 ? -29.77200 19.49192 -23.86308 1.000 20.34819 591 ARG A CA 1
ATOM 9375 C C . ARG A 1 591 ? -30.67202 18.26880 -23.95610 1.000 19.84065 591 ARG A C 1
ATOM 9376 O O . ARG A 1 591 ? -30.52696 17.33942 -23.16656 1.000 19.36666 591 ARG A O 1
ATOM 9397 N N . ALA A 1 592 ? -31.59674 18.26208 -24.91090 1.000 19.57066 592 ALA A N 1
ATOM 9398 C CA . ALA A 1 592 ? -32.40747 17.07709 -25.12616 1.000 18.94779 592 ALA A CA 1
ATOM 9399 C C . ALA A 1 592 ? -31.53540 15.90190 -25.56716 1.000 17.56018 592 ALA A C 1
ATOM 9400 O O . ALA A 1 592 ? -30.59345 16.05409 -26.35470 1.000 18.54781 592 ALA A O 1
ATOM 9407 N N . VAL A 1 593 ? -31.86512 14.71330 -25.05359 1.000 18.14234 593 VAL A N 1
ATOM 9408 C CA . VAL A 1 593 ? -31.10262 13.50853 -25.38769 1.000 16.97192 593 VAL A CA 1
ATOM 9409 C C . VAL A 1 593 ? -30.92849 13.38427 -26.88974 1.000 16.86389 593 VAL A C 1
ATOM 9410 O O . VAL A 1 593 ? -29.83204 13.09031 -27.37369 1.000 17.31263 593 VAL A O 1
ATOM 9423 N N . ARG A 1 594 ? -31.99969 13.61643 -27.65105 1.000 17.55571 594 ARG A N 1
ATOM 9424 C CA . ARG A 1 594 ? -31.91789 13.47256 -29.10071 1.000 17.81964 594 ARG A CA 1
ATOM 9425 C C . ARG A 1 594 ? -30.78309 14.30137 -29.67819 1.000 18.48656 594 ARG A C 1
ATOM 9426 O O . ARG A 1 594 ? -30.04615 13.83319 -30.54992 1.000 18.69115 594 ARG A O 1
ATOM 9447 N N . GLU A 1 595 ? -30.62668 15.54064 -29.21183 1.000 18.11481 595 GLU A N 1
ATOM 9448 C CA . GLU A 1 595 ? -29.56987 16.39848 -29.74165 1.000 17.93020 595 GLU A CA 1
ATOM 9449 C C . GLU A 1 595 ? -28.19218 15.92934 -29.30259 1.000 17.88162 595 GLU A C 1
ATOM 9450 O O . GLU A 1 595 ? -27.22050 16.07612 -30.05402 1.000 17.45701 595 GLU A O 1
ATOM 9462 N N . THR A 1 596 ? -28.08930 15.35062 -28.11112 1.000 17.27990 596 THR A N 1
ATOM 9463 C CA . THR A 1 596 ? -26.81881 14.78028 -27.67888 1.000 17.24630 596 THR A CA 1
ATOM 9464 C C . THR A 1 596 ? -26.42471 13.57665 -28.52921 1.000 16.76719 596 THR A C 1
ATOM 9465 O O . THR A 1 596 ? -25.25730 13.44766 -28.92188 1.000 16.62103 596 THR A O 1
ATOM 9476 N N . LEU A 1 597 ? -27.38145 12.70346 -28.86484 1.000 16.44396 597 LEU A N 1
ATOM 9477 C CA . LEU A 1 597 ? -27.04772 11.56389 -29.71674 1.000 16.20667 597 LEU A CA 1
ATOM 9478 C C . LEU A 1 597 ? -26.58271 12.03492 -31.09192 1.000 16.25378 597 LEU A C 1
ATOM 9479 O O . LEU A 1 597 ? -25.62212 11.48587 -31.65254 1.000 16.23822 597 LEU A O 1
ATOM 9495 N N . LYS A 1 598 ? -27.24557 13.06525 -31.63952 1.000 16.64010 598 LYS A N 1
ATOM 9496 C CA . LYS A 1 598 ? -26.79855 13.66045 -32.89673 1.000 17.15091 598 LYS A CA 1
ATOM 9497 C C . LYS A 1 598 ? -25.38240 14.20714 -32.77567 1.000 16.57003 598 LYS A C 1
ATOM 9498 O O . LYS A 1 598 ? -24.56808 14.04092 -33.69416 1.000 17.00311 598 LYS A O 1
ATOM 9517 N N . ALA A 1 599 ? -25.07321 14.87130 -31.65542 1.000 16.78766 599 ALA A N 1
ATOM 9518 C CA . ALA A 1 599 ? -23.73966 15.43281 -31.45727 1.000 17.35474 599 ALA A CA 1
ATOM 9519 C C . ALA A 1 599 ? -22.67239 14.33998 -31.38212 1.000 17.04237 599 ALA A C 1
ATOM 9520 O O . ALA A 1 599 ? -21.57470 14.51248 -31.92516 1.000 16.59095 599 ALA A O 1
ATOM 9527 N N . ILE A 1 600 ? -22.96634 13.21314 -30.70560 1.000 16.08275 600 ILE A N 1
ATOM 9528 C CA . ILE A 1 600 ? -22.03017 12.08565 -30.63895 1.000 15.33654 600 ILE A CA 1
ATOM 9529 C C . ILE A 1 600 ? -21.63912 11.64522 -32.04256 1.000 16.16334 600 ILE A C 1
ATOM 9530 O O . ILE A 1 600 ? -20.45613 11.45648 -32.36152 1.000 16.28010 600 ILE A O 1
ATOM 9546 N N . ILE A 1 601 ? -22.63968 11.49055 -32.90427 1.000 15.85223 601 ILE A N 1
ATOM 9547 C CA . ILE A 1 601 ? -22.39773 11.03458 -34.26567 1.000 16.32254 601 ILE A CA 1
ATOM 9548 C C . ILE A 1 601 ? -21.62918 12.08017 -35.05022 1.000 16.81805 601 ILE A C 1
ATOM 9549 O O . ILE A 1 601 ? -20.70091 11.74658 -35.78699 1.000 17.43419 601 ILE A O 1
ATOM 9565 N N . GLN A 1 602 ? -21.97813 13.35672 -34.88966 1.000 16.81856 602 GLN A N 1
ATOM 9566 C CA . GLN A 1 602 ? -21.27817 14.41018 -35.61784 1.000 17.04945 602 GLN A CA 1
ATOM 9567 C C . GLN A 1 602 ? -19.80896 14.47401 -35.22751 1.000 16.15551 602 GLN A C 1
ATOM 9568 O O . GLN A 1 602 ? -18.94005 14.70001 -36.08299 1.000 16.36196 602 GLN A O 1
ATOM 9582 N N . TYR A 1 603 ? -19.50832 14.29121 -33.94185 1.000 16.83675 603 TYR A N 1
ATOM 9583 C CA . TYR A 1 603 ? -18.11924 14.33645 -33.50887 1.000 15.81129 603 TYR A CA 1
ATOM 9584 C C . TYR A 1 603 ? -17.28854 13.29544 -34.24878 1.000 14.71112 603 TYR A C 1
ATOM 9585 O O . TYR A 1 603 ? -16.21052 13.60002 -34.77559 1.000 16.54544 603 TYR A O 1
ATOM 9603 N N . SER A 1 604 ? -17.77239 12.05389 -34.30278 1.000 14.30316 604 SER A N 1
ATOM 9604 C CA . SER A 1 604 ? -16.96753 10.97954 -34.86603 1.000 13.75084 604 SER A CA 1
ATOM 9605 C C . SER A 1 604 ? -17.10808 10.84887 -36.38141 1.000 14.51093 604 SER A C 1
ATOM 9606 O O . SER A 1 604 ? -16.24036 10.24745 -37.02342 1.000 15.21683 604 SER A O 1
ATOM 9614 N N . ALA A 1 605 ? -18.17992 11.38722 -36.97132 1.000 14.86094 605 ALA A N 1
ATOM 9615 C CA . ALA A 1 605 ? -18.42799 11.25952 -38.39809 1.000 15.88952 605 ALA A CA 1
ATOM 9616 C C . ALA A 1 605 ? -17.94582 12.45325 -39.20421 1.000 16.60955 605 ALA A C 1
ATOM 9617 O O . ALA A 1 605 ? -17.71140 12.29772 -40.40246 1.000 17.19299 605 ALA A O 1
ATOM 9624 N N . SER A 1 606 ? -17.79789 13.62772 -38.58854 1.000 17.49898 606 SER A N 1
ATOM 9625 C CA . SER A 1 606 ? -17.53784 14.85828 -39.32585 1.000 17.67214 606 SER A CA 1
ATOM 9626 C C . SER A 1 606 ? -16.43506 15.71324 -38.73216 1.000 17.31318 606 SER A C 1
ATOM 9627 O O . SER A 1 606 ? -15.61940 16.24079 -39.48738 1.000 18.63155 606 SER A O 1
ATOM 9635 N N . ILE A 1 607 ? -16.38484 15.86780 -37.40560 1.000 16.21728 607 ILE A N 1
ATOM 9636 C CA . ILE A 1 607 ? -15.43673 16.81048 -36.80913 1.000 16.20420 607 ILE A CA 1
ATOM 9637 C C . ILE A 1 607 ? -14.11186 16.09661 -36.54906 1.000 15.79410 607 ILE A C 1
ATOM 9638 O O . ILE A 1 607 ? -13.06432 16.43532 -37.12170 1.000 16.47929 607 ILE A O 1
ATOM 9654 N N . SER A 1 608 ? -14.14647 15.09988 -35.67804 1.000 15.99687 608 SER A N 1
ATOM 9655 C CA . SER A 1 608 ? -12.94961 14.39142 -35.25585 1.000 15.01457 608 SER A CA 1
ATOM 9656 C C . SER A 1 608 ? -12.69479 13.20296 -36.18098 1.000 15.08178 608 SER A C 1
ATOM 9657 O O . SER A 1 608 ? -12.79722 12.03198 -35.79587 1.000 15.13138 608 SER A O 1
ATOM 9665 N N . VAL A 1 609 ? -12.36056 13.53283 -37.43220 1.000 15.56797 609 VAL A N 1
ATOM 9666 C CA . VAL A 1 609 ? -12.03994 12.55046 -38.45505 1.000 15.96437 609 VAL A CA 1
ATOM 9667 C C . VAL A 1 609 ? -10.69083 12.88932 -39.06223 1.000 16.05876 609 VAL A C 1
ATOM 9668 O O . VAL A 1 609 ? -10.23521 14.03430 -39.02484 1.000 17.75737 609 VAL A O 1
ATOM 9681 N N . GLY A 1 610 ? -10.05714 11.87429 -39.63823 1.000 15.42176 610 GLY A N 1
ATOM 9682 C CA . GLY A 1 610 ? -8.78532 12.02981 -40.31251 1.000 16.05739 610 GLY A CA 1
ATOM 9683 C C . GLY A 1 610 ? -8.90018 12.13709 -41.81822 1.000 15.80527 610 GLY A C 1
ATOM 9684 O O . GLY A 1 610 ? -9.97021 12.39822 -42.38029 1.000 16.42908 610 GLY A O 1
ATOM 9688 N N . ASP A 1 611 ? -7.77325 11.88104 -42.48633 1.000 16.53341 611 ASP A N 1
ATOM 9689 C CA . ASP A 1 611 ? -7.67051 12.12281 -43.91897 1.000 16.86845 611 ASP A CA 1
ATOM 9690 C C . ASP A 1 611 ? -8.61067 11.24237 -44.73507 1.000 17.41013 611 ASP A C 1
ATOM 9691 O O . ASP A 1 611 ? -8.86733 11.55091 -45.90045 1.000 18.46353 611 ASP A O 1
ATOM 9700 N N . HIS A 1 612 ? -9.08700 10.13094 -44.17784 1.000 16.00662 612 HIS A N 1
ATOM 9701 C CA . HIS A 1 612 ? -10.00873 9.23949 -44.86487 1.000 16.29916 612 HIS A CA 1
ATOM 9702 C C . HIS A 1 612 ? -11.44259 9.40858 -44.39242 1.000 16.89712 612 HIS A C 1
ATOM 9703 O O . HIS A 1 612 ? -12.31320 8.62779 -44.79243 1.000 17.43423 612 HIS A O 1
ATOM 9718 N N . GLY A 1 613 ? -11.70574 10.40652 -43.55508 1.000 16.61412 613 GLY A N 1
ATOM 9719 C CA . GLY A 1 613 ? -13.03534 10.59681 -43.01086 1.000 16.02501 613 GLY A CA 1
ATOM 9720 C C . GLY A 1 613 ? -13.45169 9.57827 -41.97727 1.000 15.42535 613 GLY A C 1
ATOM 9721 O O . GLY A 1 613 ? -14.65090 9.45237 -41.71130 1.000 15.72016 613 GLY A O 1
ATOM 9725 N N . LEU A 1 614 ? -12.50967 8.86165 -41.36965 1.000 15.22449 614 LEU A N 1
ATOM 9726 C CA . LEU A 1 614 ? -12.80082 7.93076 -40.28964 1.000 13.94967 614 LEU A CA 1
ATOM 9727 C C . LEU A 1 614 ? -12.45475 8.56933 -38.95602 1.000 14.20190 614 LEU A C 1
ATOM 9728 O O . LEU A 1 614 ? -11.69827 9.54088 -38.89449 1.000 14.35085 614 LEU A O 1
ATOM 9744 N N . PRO A 1 615 ? -13.04945 8.09691 -37.86410 1.000 13.72413 615 PRO A N 1
ATOM 9745 C CA . PRO A 1 615 ? -12.82837 8.75257 -36.56911 1.000 14.30001 615 PRO A CA 1
ATOM 9746 C C . PRO A 1 615 ? -11.35870 8.72638 -36.16947 1.000 12.58384 615 PRO A C 1
ATOM 9747 O O . PRO A 1 615 ? -10.66451 7.73170 -36.36065 1.000 13.52914 615 PRO A O 1
ATOM 9758 N N . LEU A 1 616 ? -10.89245 9.82781 -35.58932 1.000 14.04141 616 LEU A N 1
ATOM 9759 C CA . LEU A 1 616 ? -9.53936 9.85507 -35.06883 1.000 13.85067 616 LEU A CA 1
ATOM 9760 C C . LEU A 1 616 ? -9.38441 8.88692 -33.89904 1.000 13.43625 616 LEU A C 1
ATOM 9761 O O . LEU A 1 616 ? -10.30681 8.64938 -33.10695 1.000 13.88284 616 LEU A O 1
ATOM 9777 N N . LEU A 1 617 ? -8.18444 8.33428 -33.79795 1.000 14.25233 617 LEU A N 1
ATOM 9778 C CA . LEU A 1 617 ? -7.83188 7.43815 -32.70820 1.000 14.00086 617 LEU A CA 1
ATOM 9779 C C . LEU A 1 617 ? -7.59230 8.18069 -31.40481 1.000 14.36939 617 LEU A C 1
A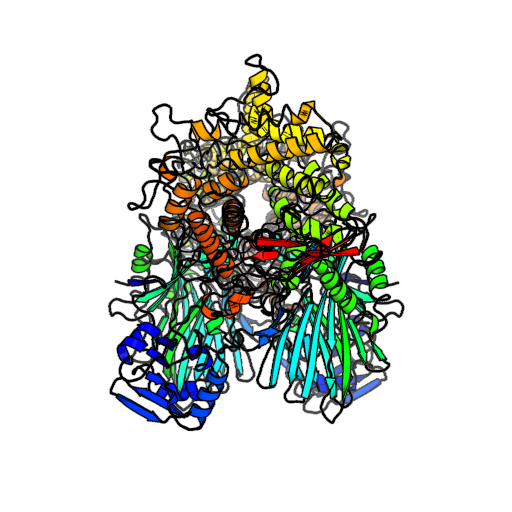TOM 9780 O O . LEU A 1 617 ? -7.94237 7.67423 -30.33874 1.000 13.63021 617 LEU A O 1
ATOM 9796 N N . ASP A 1 618 ? -7.01833 9.37188 -31.47281 1.000 14.64681 618 ASP A N 1
ATOM 9797 C CA . ASP A 1 618 ? -6.64156 10.16585 -30.29013 1.000 15.27154 618 ASP A CA 1
ATOM 9798 C C . ASP A 1 618 ? -5.65374 9.36293 -29.43924 1.000 14.89915 618 ASP A C 1
ATOM 9799 O O . ASP A 1 618 ? -4.84469 8.60129 -29.98055 1.000 15.73472 618 ASP A O 1
ATOM 9808 N N . LEU A 1 619 ? -5.69545 9.51928 -28.11392 1.000 14.58381 619 LEU A N 1
ATOM 9809 C CA . LEU A 1 619 ? -4.74293 8.80887 -27.26688 1.000 14.57221 619 LEU A CA 1
ATOM 9810 C C . LEU A 1 619 ? -4.80642 7.31789 -27.55191 1.000 14.25881 619 LEU A C 1
ATOM 9811 O O . LEU A 1 619 ? -3.77539 6.65600 -27.72997 1.000 15.18465 619 LEU A O 1
ATOM 9827 N N . ALA A 1 620 ? -6.02575 6.78169 -27.58207 1.000 13.51727 620 ALA A N 1
ATOM 9828 C CA . ALA A 1 620 ? -6.33464 5.38531 -27.83891 1.000 13.89337 620 ALA A CA 1
ATOM 9829 C C . ALA A 1 620 ? -7.85324 5.28699 -27.89532 1.000 13.65467 620 ALA A C 1
ATOM 9830 O O . ALA A 1 620 ? -8.57136 6.23937 -27.57218 1.000 13.12595 620 ALA A O 1
ATOM 9837 N N . ASP A 1 621 ? -8.33211 4.12501 -28.33532 1.000 13.28950 621 ASP A N 1
ATOM 9838 C CA . ASP A 1 621 ? -9.76217 3.85020 -28.42496 1.000 13.88142 621 ASP A CA 1
ATOM 9839 C C . ASP A 1 621 ? -10.07882 2.73977 -27.42730 1.000 12.16978 621 ASP A C 1
ATOM 9840 O O . ASP A 1 621 ? -9.53259 2.74360 -26.31937 1.000 13.62392 621 ASP A O 1
ATOM 9849 N N . TRP A 1 622 ? -10.95685 1.79971 -27.77876 1.000 12.21466 622 TRP A N 1
ATOM 9850 C CA . TRP A 1 622 ? -11.22005 0.68137 -26.87280 1.000 12.71029 622 TRP A CA 1
ATOM 9851 C C . TRP A 1 622 ? -9.92442 -0.02337 -26.46092 1.000 13.12533 622 TRP A C 1
ATOM 9852 O O . TRP A 1 622 ? -9.81956 -0.52571 -25.33551 1.000 14.42836 622 TRP A O 1
ATOM 9873 N N . ASN A 1 623 ? -8.93660 -0.09553 -27.35866 1.000 12.95812 623 ASN A N 1
ATOM 9874 C CA . ASN A 1 623 ? -7.67293 -0.79038 -27.08743 1.000 14.98357 623 ASN A CA 1
ATOM 9875 C C . ASN A 1 623 ? -6.64534 0.20318 -26.54909 1.000 16.30405 623 ASN A C 1
ATOM 9876 O O . ASN A 1 623 ? -6.13866 1.05989 -27.28006 1.000 17.59802 623 ASN A O 1
ATOM 9887 N N . ASP A 1 624 ? -6.30394 0.05680 -25.27871 1.000 18.39269 624 ASP A N 1
ATOM 9888 C CA . ASP A 1 624 ? -5.38389 0.98527 -24.62989 1.000 20.19530 624 ASP A CA 1
ATOM 9889 C C . ASP A 1 624 ? -3.93346 0.83089 -25.07116 1.000 21.29017 624 ASP A C 1
ATOM 9890 O O . ASP A 1 624 ? -3.09227 1.66020 -24.68332 1.000 22.50135 624 ASP A O 1
ATOM 9899 N N A SER A 1 625 ? -3.60734 -0.19089 -25.85084 0.440 21.35821 625 SER A N 1
ATOM 9900 N N B SER A 1 625 ? -3.61128 -0.20446 -25.85220 0.560 21.22200 625 SER A N 1
ATOM 9901 C CA A SER A 1 625 ? -2.24157 -0.34085 -26.33065 0.440 21.81746 625 SER A CA 1
ATOM 9902 C CA B SER A 1 625 ? -2.24751 -0.35904 -26.34406 0.560 21.42117 625 SER A CA 1
ATOM 9903 C C A SER A 1 625 ? -1.99173 0.37939 -27.64701 0.440 22.39708 625 SER A C 1
ATOM 9904 C C B SER A 1 625 ? -1.98322 0.45468 -27.60196 0.560 22.56811 625 SER A C 1
ATOM 9905 O O A SER A 1 625 ? -0.84380 0.42726 -28.09623 0.440 23.93948 625 SER A O 1
ATOM 9906 O O B SER A 1 625 ? -0.81811 0.65074 -27.96127 0.560 24.07399 625 SER A O 1
ATOM 9921 N N . LEU A 1 626 ? -3.03005 0.92046 -28.28436 1.000 20.24058 626 LEU A N 1
ATOM 9922 C CA . LEU A 1 626 ? -2.85911 1.63831 -29.54220 1.000 20.39608 626 LEU A CA 1
ATOM 9923 C C . LEU A 1 626 ? -2.44741 3.07758 -29.30453 1.000 19.10187 626 LEU A C 1
ATOM 9924 O O . LEU A 1 626 ? -3.07203 4.00156 -29.82348 1.000 19.72252 626 LEU A O 1
ATOM 9940 N N . LYS A 1 627 ? -1.36161 3.25252 -28.55502 1.000 18.81619 627 LYS A N 1
ATOM 9941 C CA . LYS A 1 627 ? -0.76342 4.55859 -28.30750 1.000 19.54768 627 LYS A CA 1
ATOM 9942 C C . LYS A 1 627 ? 0.14343 4.89369 -29.49167 1.000 20.54291 627 LYS A C 1
ATOM 9943 O O . LYS A 1 627 ? 1.36538 5.00855 -29.37775 1.000 23.10673 627 LYS A O 1
ATOM 9962 N N . ILE A 1 628 ? -0.49864 5.01086 -30.65622 1.000 18.40799 628 ILE A N 1
ATOM 9963 C CA . ILE A 1 628 ? 0.19211 5.20289 -31.93084 1.000 19.40326 628 ILE A CA 1
ATOM 9964 C C . ILE A 1 628 ? 0.61983 6.66360 -32.10736 1.000 17.13972 628 ILE A C 1
ATOM 9965 O O . ILE A 1 628 ? 1.65927 6.93608 -32.72262 1.000 19.11243 628 ILE A O 1
ATOM 9981 N N . ASP A 1 629 ? -0.17614 7.60959 -31.60424 1.000 17.21886 629 ASP A N 1
ATOM 9982 C CA . ASP A 1 629 ? 0.03251 9.03928 -31.80352 1.000 18.41560 629 ASP A CA 1
ATOM 9983 C C . ASP A 1 629 ? 0.49397 9.65766 -30.48836 1.000 20.41949 629 ASP A C 1
ATOM 9984 O O . ASP A 1 629 ? -0.31349 9.85530 -29.57725 1.000 21.15959 629 ASP A O 1
ATOM 9991 N N . SER A 1 630 ? 1.77768 9.99907 -30.40291 1.000 22.14717 630 SER A N 1
ATOM 9992 C CA . SER A 1 630 ? 2.37102 10.42746 -29.13663 1.000 25.56698 630 SER A CA 1
ATOM 9993 C C . SER A 1 630 ? 2.06622 11.87529 -28.76925 1.000 25.74317 630 SER A C 1
ATOM 9994 O O . SER A 1 630 ? 2.36560 12.28646 -27.63781 1.000 27.05332 630 SER A O 1
ATOM 9999 N N . ASN A 1 631 ? 1.48385 12.64997 -29.68277 1.000 23.96710 631 ASN A N 1
ATOM 10000 C CA . ASN A 1 631 ? 1.10768 14.03640 -29.43912 1.000 23.13001 631 ASN A CA 1
ATOM 10001 C C . ASN A 1 631 ? -0.40756 14.20904 -29.48522 1.000 20.91110 631 ASN A C 1
ATOM 10002 O O . ASN A 1 631 ? -0.90805 15.24894 -29.92502 1.000 20.34854 631 ASN A O 1
ATOM 10009 N N . SER A 1 632 ? -1.14656 13.19344 -29.04733 1.000 19.33253 632 SER A N 1
ATOM 10010 C CA . SER A 1 632 ? -2.59593 13.23866 -29.09564 1.000 17.74189 632 SER A CA 1
ATOM 10011 C C . SER A 1 632 ? -3.13375 14.30576 -28.15197 1.000 18.39830 632 SER A C 1
ATOM 10012 O O . SER A 1 632 ? -2.44113 14.79692 -27.25825 1.000 18.88696 632 SER A O 1
ATOM 10020 N N . ILE A 1 633 ? -4.40523 14.63919 -28.35261 1.000 17.51894 633 ILE A N 1
ATOM 10021 C CA . ILE A 1 633 ? -5.08408 15.65209 -27.55338 1.000 17.17961 633 ILE A CA 1
ATOM 10022 C C . ILE A 1 633 ? -6.42690 15.10857 -27.07836 1.000 16.44467 633 ILE A C 1
ATOM 10023 O O . ILE A 1 633 ? -7.05240 14.27780 -27.74760 1.000 17.02392 633 ILE A O 1
ATOM 10039 N N . ASP A 1 634 ? -6.87256 15.58907 -25.91367 1.000 16.35406 634 ASP A N 1
ATOM 10040 C CA . ASP A 1 634 ? -8.20884 15.27423 -25.41935 1.000 17.03207 634 ASP A CA 1
ATOM 10041 C C . ASP A 1 634 ? -9.24028 16.20168 -26.06118 1.000 17.30755 634 ASP A C 1
ATOM 10042 O O . ASP A 1 634 ? -8.91614 17.07201 -26.87737 1.000 17.68968 634 ASP A O 1
ATOM 10051 N N . GLY A 1 635 ? -10.51102 15.97435 -25.71958 1.000 18.03391 635 GLY A N 1
ATOM 10052 C CA . GLY A 1 635 ? -11.58932 16.68058 -26.39167 1.000 18.34943 635 GLY A CA 1
ATOM 10053 C C . GLY A 1 635 ? -11.65177 18.15354 -26.03222 1.000 18.49787 635 GLY A C 1
ATOM 10054 O O . GLY A 1 635 ? -12.00449 18.99313 -26.86558 1.000 18.69777 635 GLY A O 1
ATOM 10058 N N . ALA A 1 636 ? -11.32751 18.49125 -24.78507 1.000 18.45469 636 ALA A N 1
ATOM 10059 C CA . ALA A 1 636 ? -11.30819 19.89766 -24.39436 1.000 19.46373 636 ALA A CA 1
ATOM 10060 C C . ALA A 1 636 ? -10.24264 20.65692 -25.17420 1.000 19.30257 636 ALA A C 1
ATOM 10061 O O . ALA A 1 636 ? -10.49267 21.76377 -25.67166 1.000 19.72688 636 ALA A O 1
ATOM 10068 N N . THR A 1 637 ? -9.04626 20.06826 -25.30041 1.000 20.33469 637 THR A N 1
ATOM 10069 C CA . THR A 1 637 ? -7.97406 20.69568 -26.06775 1.000 20.40130 637 THR A CA 1
ATOM 10070 C C . THR A 1 637 ? -8.35136 20.78020 -27.54210 1.000 19.68094 637 THR A C 1
ATOM 10071 O O . THR A 1 637 ? -8.15902 21.81570 -28.18911 1.000 21.26883 637 THR A O 1
ATOM 10082 N N . LYS A 1 638 ? -8.88812 19.68818 -28.08575 1.000 19.23967 638 LYS A N 1
ATOM 10083 C CA . LYS A 1 638 ? -9.34177 19.68094 -29.46985 1.000 19.53448 638 LYS A CA 1
ATOM 10084 C C . LYS A 1 638 ? -10.40227 20.74595 -29.70928 1.000 19.41689 638 LYS A C 1
ATOM 10085 O O . LYS A 1 638 ? -10.37524 21.43614 -30.73584 1.000 19.95815 638 LYS A O 1
ATOM 10104 N N . GLU A 1 639 ? -11.36212 20.87400 -28.79352 1.000 19.46398 639 GLU A N 1
ATOM 10105 C CA . GLU A 1 639 ? -12.40928 21.88039 -28.95000 1.000 19.76639 639 GLU A CA 1
ATOM 10106 C C . GLU A 1 639 ? -11.81811 23.28605 -29.06991 1.000 21.47600 639 GLU A C 1
ATOM 10107 O O . GLU A 1 639 ? -12.21075 24.06708 -29.95014 1.000 22.79323 639 GLU A O 1
ATOM 10119 N N . LYS A 1 640 ? -10.86295 23.62193 -28.20059 1.000 22.04604 640 LYS A N 1
ATOM 10120 C CA . LYS A 1 640 ? -10.23606 24.93999 -28.26413 1.000 22.68694 640 LYS A CA 1
ATOM 10121 C C . LYS A 1 640 ? -9.51999 25.15350 -29.59878 1.000 22.20204 640 LYS A C 1
ATOM 10122 O O . LYS A 1 640 ? -9.67059 26.20042 -30.24444 1.000 23.16247 640 LYS A O 1
ATOM 10130 N N . LEU A 1 641 ? -8.73215 24.16687 -30.02953 1.000 21.13799 641 LEU A N 1
ATOM 10131 C CA . LEU A 1 641 ? -8.02195 24.28413 -31.29691 1.000 21.79774 641 LEU A CA 1
ATOM 10132 C C . LEU A 1 641 ? -8.99550 24.33397 -32.46892 1.000 22.34145 641 LEU A C 1
ATOM 10133 O O . LEU A 1 641 ? -8.74724 25.02119 -33.46715 1.000 22.76386 641 LEU A O 1
ATOM 10149 N N . TYR A 1 642 ? -10.10051 23.59047 -32.37320 1.000 22.38088 642 TYR A N 1
ATOM 10150 C CA . TYR A 1 642 ? -11.07556 23.55569 -33.45818 1.000 22.52483 642 TYR A CA 1
ATOM 10151 C C . TYR A 1 642 ? -11.69205 24.92949 -33.68437 1.000 23.80659 642 TYR A C 1
ATOM 10152 O O . TYR A 1 642 ? -11.75765 25.41023 -34.81987 1.000 24.43442 642 TYR A O 1
ATOM 10170 N N . TYR A 1 643 ? -12.14487 25.58640 -32.61203 1.000 24.52079 643 TYR A N 1
ATOM 10171 C CA . TYR A 1 643 ? -12.70619 26.92635 -32.77250 1.000 25.45209 643 TYR A CA 1
ATOM 10172 C C . TYR A 1 643 ? -11.66382 27.89949 -33.30463 1.000 27.19341 643 TYR A C 1
ATOM 10173 O O . TYR A 1 643 ? -11.98465 28.77386 -34.11618 1.000 27.50859 643 TYR A O 1
ATOM 10191 N N . GLU A 1 644 ? -10.40489 27.75219 -32.88348 1.000 27.54239 644 GLU A N 1
ATOM 10192 C CA . GLU A 1 644 ? -9.35295 28.59734 -33.44383 1.000 28.63112 644 GLU A CA 1
ATOM 10193 C C . GLU A 1 644 ? -9.19437 28.33281 -34.93386 1.000 26.85561 644 GLU A C 1
ATOM 10194 O O . GLU A 1 644 ? -8.99555 29.26435 -35.72441 1.000 27.19615 644 GLU A O 1
ATOM 10206 N N . GLN A 1 645 ? -9.30092 27.06402 -35.33331 1.000 26.06294 645 GLN A N 1
ATOM 10207 C CA . GLN A 1 645 ? -9.17882 26.69923 -36.73780 1.000 25.04650 645 GLN A CA 1
ATOM 10208 C C . GLN A 1 645 ? -10.31206 27.30032 -37.55494 1.000 26.68021 645 GLN A C 1
ATOM 10209 O O . GLN A 1 645 ? -10.08695 27.84808 -38.63700 1.000 27.88944 645 GLN A O 1
ATOM 10223 N N . LEU A 1 646 ? -11.54488 27.17994 -37.06484 1.000 27.11266 646 LEU A N 1
ATOM 10224 C CA . LEU A 1 646 ? -12.67958 27.73335 -37.79105 1.000 28.49090 646 LEU A CA 1
ATOM 10225 C C . LEU A 1 646 ? -12.50824 29.23026 -38.02090 1.000 30.09639 646 LEU A C 1
ATOM 10226 O O . LEU A 1 646 ? -12.87715 29.75038 -39.07613 1.000 29.89269 646 LEU A O 1
ATOM 10242 N N . LYS A 1 647 ? -11.95535 29.93673 -37.03717 1.000 31.59077 647 LYS A N 1
ATOM 10243 C CA . LYS A 1 647 ? -11.76199 31.37615 -37.15839 1.000 34.14040 647 LYS A CA 1
ATOM 10244 C C . LYS A 1 647 ? -10.62909 31.68719 -38.12174 1.000 35.96847 647 LYS A C 1
ATOM 10245 O O . LYS A 1 647 ? -10.71064 32.64586 -38.89743 1.000 37.72620 647 LYS A O 1
ATOM 10253 N N A LYS A 1 648 ? -9.56893 30.87867 -38.09308 0.565 36.95851 648 LYS A N 1
ATOM 10254 N N B LYS A 1 648 ? -9.56937 30.87860 -38.09666 0.435 37.05770 648 LYS A N 1
ATOM 10255 C CA A LYS A 1 648 ? -8.40160 31.12973 -38.93029 0.565 38.36157 648 LYS A CA 1
ATOM 10256 C CA B LYS A 1 648 ? -8.40677 31.15023 -38.93285 0.435 38.34250 648 LYS A CA 1
ATOM 10257 C C A LYS A 1 648 ? -8.70930 30.88970 -40.40095 0.565 37.88118 648 LYS A C 1
ATOM 10258 C C B LYS A 1 648 ? -8.70369 30.88925 -40.40459 0.435 38.00252 648 LYS A C 1
ATOM 10259 O O A LYS A 1 648 ? -8.25338 31.64557 -41.26659 0.565 37.10852 648 LYS A O 1
ATOM 10260 O O B LYS A 1 648 ? -8.23240 31.62870 -41.27624 0.435 37.47282 648 LYS A O 1
ATOM 10297 N N . THR A 1 649 ? -9.47784 29.84603 -40.70499 1.000 38.09148 649 THR A N 1
ATOM 10298 C CA . THR A 1 649 ? -9.74458 29.44687 -42.08065 1.000 38.80678 649 THR A CA 1
ATOM 10299 C C . THR A 1 649 ? -11.16290 29.76803 -42.53312 1.000 40.02780 649 THR A C 1
ATOM 10300 O O . THR A 1 649 ? -11.57458 29.32582 -43.60983 1.000 41.09292 649 THR A O 1
ATOM 10306 N N . ASN A 1 650 ? -11.91388 30.53110 -41.74838 1.000 40.27562 650 ASN A N 1
ATOM 10307 C CA . ASN A 1 650 ? -13.28697 30.88833 -42.09076 1.000 41.55706 650 ASN A CA 1
ATOM 10308 C C . ASN A 1 650 ? -14.13758 29.64980 -42.36685 1.000 39.53736 650 ASN A C 1
ATOM 10309 O O . ASN A 1 650 ? -14.79873 29.53183 -43.39899 1.000 40.01911 650 ASN A O 1
ATOM 10316 N N . GLY A 1 651 ? -14.11826 28.71472 -41.41765 1.000 36.71776 651 GLY A N 1
ATOM 10317 C CA . GLY A 1 651 ? -14.90688 27.50734 -41.50663 1.000 35.71316 651 GLY A CA 1
ATOM 10318 C C . GLY A 1 651 ? -16.23313 27.62607 -40.76871 1.000 34.42171 651 GLY A C 1
ATOM 10319 O O . GLY A 1 651 ? -16.57691 28.65709 -40.19468 1.000 34.34908 651 GLY A O 1
ATOM 10323 N N . LYS A 1 652 ? -16.99157 26.53312 -40.81127 1.000 33.32151 652 LYS A N 1
ATOM 10324 C CA . LYS A 1 652 ? -18.27830 26.44291 -40.14010 1.000 33.16170 652 LYS A CA 1
ATOM 10325 C C . LYS A 1 652 ? -18.28196 25.24531 -39.20230 1.000 30.14884 652 LYS A C 1
ATOM 10326 O O . LYS A 1 652 ? -17.68943 24.19618 -39.50131 1.000 28.96696 652 LYS A O 1
ATOM 10334 N N . TYR A 1 653 ? -18.95343 25.40371 -38.06451 1.000 29.21894 653 TYR A N 1
ATOM 10335 C CA . TYR A 1 653 ? -19.05295 24.29638 -37.12659 1.000 27.18145 653 TYR A CA 1
ATOM 10336 C C . TYR A 1 653 ? -19.59231 23.06686 -37.84129 1.000 26.73232 653 TYR A C 1
ATOM 10337 O O . TYR A 1 653 ? -20.59429 23.13290 -38.55327 1.000 27.95459 653 TYR A O 1
ATOM 10355 N N . GLY A 1 654 ? -18.92994 21.93567 -37.63542 1.000 25.11450 654 GLY A N 1
ATOM 10356 C CA . GLY A 1 654 ? -19.24199 20.70463 -38.32592 1.000 25.96496 654 GLY A CA 1
ATOM 10357 C C . GLY A 1 654 ? -18.23606 20.34164 -39.39047 1.000 25.21303 654 GLY A C 1
ATOM 10358 O O . GLY A 1 654 ? -18.19658 19.17827 -39.81871 1.000 25.49957 654 GLY A O 1
ATOM 10362 N N . ASP A 1 655 ? -17.42135 21.29916 -39.82033 1.000 25.30147 655 ASP A N 1
ATOM 10363 C CA . ASP A 1 655 ? -16.30387 21.00613 -40.69698 1.000 25.26973 655 ASP A CA 1
ATOM 10364 C C . ASP A 1 655 ? -15.28560 20.15056 -39.95046 1.000 22.80156 655 ASP A C 1
ATOM 10365 O O . ASP A 1 655 ? -15.23669 20.11825 -38.72248 1.000 21.40956 655 ASP A O 1
ATOM 10374 N N . ARG A 1 656 ? -14.44454 19.47621 -40.71496 1.000 21.89705 656 ARG A N 1
ATOM 10375 C CA . ARG A 1 656 ? -13.43463 18.60545 -40.13936 1.000 21.36750 656 ARG A CA 1
ATOM 10376 C C . ARG A 1 656 ? -12.39655 19.39717 -39.35193 1.000 20.78189 656 ARG A C 1
ATOM 10377 O O . ARG A 1 656 ? -11.98755 20.48582 -39.75751 1.000 20.77539 656 ARG A O 1
ATOM 10398 N N . PHE A 1 657 ? -11.98974 18.84826 -38.20445 1.000 19.94851 657 PHE A N 1
ATOM 10399 C CA . PHE A 1 657 ? -10.78565 19.29237 -37.51297 1.000 19.60461 657 PHE A CA 1
ATOM 10400 C C . PHE A 1 657 ? -9.58256 18.77429 -38.28031 1.000 20.68137 657 PHE A C 1
ATOM 10401 O O . PHE A 1 657 ? -9.43818 17.56293 -38.45197 1.000 21.23068 657 PHE A O 1
ATOM 10418 N N A MET A 1 658 ? -8.72098 19.67206 -38.74942 0.529 20.70368 658 MET A N 1
ATOM 10419 N N B MET A 1 658 ? -8.71717 19.68938 -38.72018 0.471 21.76761 658 MET A N 1
ATOM 10420 C CA A MET A 1 658 ? -7.65243 19.29259 -39.66748 0.529 21.58359 658 MET A CA 1
ATOM 10421 C CA B MET A 1 658 ? -7.61382 19.35384 -39.61259 0.471 23.61087 658 MET A CA 1
ATOM 10422 C C A MET A 1 658 ? -6.40922 18.85427 -38.89884 0.529 21.30157 658 MET A C 1
ATOM 10423 C C B MET A 1 658 ? -6.43450 18.80878 -38.81365 0.471 21.77055 658 MET A C 1
ATOM 10424 O O A MET A 1 658 ? -5.95827 19.54889 -37.98216 0.529 22.40307 658 MET A O 1
ATOM 10425 O O B MET A 1 658 ? -6.06980 19.36139 -37.77055 0.471 21.97194 658 MET A O 1
ATOM 10452 N N . SER A 1 659 ? -5.86184 17.70057 -39.27717 1.000 19.67360 659 SER A N 1
ATOM 10453 C CA . SER A 1 659 ? -4.71082 17.11083 -38.60354 1.000 19.21283 659 SER A CA 1
ATOM 10454 C C . SER A 1 659 ? -4.18749 15.94102 -39.43068 1.000 18.80004 659 SER A C 1
ATOM 10455 O O . SER A 1 659 ? -4.85226 15.45790 -40.35016 1.000 19.08019 659 SER A O 1
ATOM 10463 N N . ASP A 1 660 ? -2.98336 15.48298 -39.07493 1.000 18.38363 660 ASP A N 1
ATOM 10464 C CA . ASP A 1 660 ? -2.41232 14.24070 -39.58251 1.000 18.23421 660 ASP A CA 1
ATOM 10465 C C . ASP A 1 660 ? -2.52654 13.10512 -38.57041 1.000 17.29289 660 ASP A C 1
ATOM 10466 O O . ASP A 1 660 ? -1.77329 12.12764 -38.64824 1.000 17.94706 660 ASP A O 1
ATOM 10475 N N . TYR A 1 661 ? -3.45958 13.21618 -37.62978 1.000 16.85541 661 TYR A N 1
ATOM 10476 C CA . TYR A 1 661 ? -3.67422 12.17710 -36.63295 1.000 15.46393 661 TYR A CA 1
ATOM 10477 C C . TYR A 1 661 ? -4.17160 10.89316 -37.28626 1.000 15.05041 661 TYR A C 1
ATOM 10478 O O . TYR A 1 661 ? -4.79558 10.90888 -38.35307 1.000 16.45541 661 TYR A O 1
ATOM 10496 N N . SER A 1 662 ? -3.86263 9.77112 -36.63712 1.000 14.95371 662 SER A N 1
ATOM 10497 C CA . SER A 1 662 ? -4.26855 8.46245 -37.12392 1.000 14.31766 662 SER A CA 1
ATOM 10498 C C . SER A 1 662 ? -5.76488 8.24501 -36.87833 1.000 13.46024 662 SER A C 1
ATOM 10499 O O . SER A 1 662 ? -6.38029 8.87187 -36.00945 1.000 14.12163 662 SER A O 1
ATOM 10507 N N . GLU A 1 663 ? -6.34411 7.31726 -37.63175 1.000 13.33858 663 GLU A N 1
ATOM 10508 C CA . GLU A 1 663 ? -7.76691 7.00398 -37.57478 1.000 13.07648 663 GLU A CA 1
ATOM 10509 C C . GLU A 1 663 ? -7.99002 5.59817 -37.02213 1.000 11.90450 663 GLU A C 1
ATOM 10510 O O . GLU A 1 663 ? -7.23825 4.65150 -37.33227 1.000 13.01234 663 GLU A O 1
ATOM 10522 N N . SER A 1 664 ? -9.05755 5.45157 -36.23659 1.000 13.23647 664 SER A N 1
ATOM 10523 C CA . SER A 1 664 ? -9.44879 4.16147 -35.68548 1.000 12.44847 664 SER A CA 1
ATOM 10524 C C . SER A 1 664 ? -10.51440 3.50522 -36.54838 1.000 12.69381 664 SER A C 1
ATOM 10525 O O . SER A 1 664 ? -11.64007 4.01463 -36.63847 1.000 12.43690 664 SER A O 1
ATOM 10533 N N . VAL A 1 665 ? -10.19391 2.33397 -37.10571 1.000 12.53181 665 VAL A N 1
ATOM 10534 C CA . VAL A 1 665 ? -11.19861 1.61213 -37.87083 1.000 12.14388 665 VAL A CA 1
ATOM 10535 C C . VAL A 1 665 ? -12.22798 0.97440 -36.95023 1.000 12.04323 665 VAL A C 1
ATOM 10536 O O . VAL A 1 665 ? -13.40376 0.87564 -37.30284 1.000 12.18361 665 VAL A O 1
ATOM 10549 N N . MET A 1 666 ? -11.82363 0.52520 -35.76394 1.000 11.52931 666 MET A N 1
ATOM 10550 C CA . MET A 1 666 ? -12.85023 0.02238 -34.84952 1.000 11.48411 666 MET A CA 1
ATOM 10551 C C . MET A 1 666 ? -13.85990 1.12545 -34.50762 1.000 11.69649 666 MET A C 1
ATOM 10552 O O . MET A 1 666 ? -15.07320 0.88055 -34.48297 1.000 12.24349 666 MET A O 1
ATOM 10566 N N . ASN A 1 667 ? -13.38420 2.35969 -34.29593 1.000 11.95114 667 ASN A N 1
ATOM 10567 C CA . ASN A 1 667 ? -14.32420 3.45071 -34.03487 1.000 12.29261 667 ASN A CA 1
ATOM 10568 C C . ASN A 1 667 ? -15.23726 3.67800 -35.23794 1.000 12.51776 667 ASN A C 1
ATOM 10569 O O . ASN A 1 667 ? -16.41965 4.00741 -35.07604 1.000 12.41564 667 ASN A O 1
ATOM 10580 N N . ALA A 1 668 ? -14.69723 3.51563 -36.45117 1.000 12.26171 668 ALA A N 1
ATOM 10581 C CA . ALA A 1 668 ? -15.53125 3.65520 -37.63912 1.000 13.02429 668 ALA A CA 1
ATOM 10582 C C . ALA A 1 668 ? -16.68816 2.65964 -37.61125 1.000 12.77331 668 ALA A C 1
ATOM 10583 O O . ALA A 1 668 ? -17.81227 2.99945 -37.98329 1.000 13.14473 668 ALA A O 1
ATOM 10590 N N . PHE A 1 669 ? -16.43200 1.41718 -37.18831 1.000 11.94311 669 PHE A N 1
ATOM 10591 C CA . PHE A 1 669 ? -17.50723 0.43080 -37.09325 1.000 12.56279 669 PHE A CA 1
ATOM 10592 C C . PHE A 1 669 ? -18.49302 0.77251 -35.98070 1.000 12.20981 669 PHE A C 1
ATOM 10593 O O . PHE A 1 669 ? -19.71080 0.66492 -36.16749 1.000 12.84575 669 PHE A O 1
ATOM 10610 N N . LEU A 1 670 ? -17.99198 1.16574 -34.80832 1.000 11.36708 670 LEU A N 1
ATOM 10611 C CA . LEU A 1 670 ? -18.87892 1.58569 -33.72937 1.000 11.63408 670 LEU A CA 1
ATOM 10612 C C . LEU A 1 670 ? -19.75721 2.74594 -34.18334 1.000 13.15276 670 LEU A C 1
ATOM 10613 O O . LEU A 1 670 ? -20.93383 2.82901 -33.81620 1.000 13.16347 670 LEU A O 1
ATOM 10629 N N . LEU A 1 671 ? -19.18731 3.66174 -34.96648 1.000 13.21555 671 LEU A N 1
ATOM 10630 C CA . LEU A 1 671 ? -19.92521 4.80348 -35.49219 1.000 12.67188 671 LEU A CA 1
ATOM 10631 C C . LEU A 1 671 ? -20.97366 4.36782 -36.50946 1.000 13.28904 671 LEU A C 1
ATOM 10632 O O . LEU A 1 671 ? -22.12777 4.80629 -36.44741 1.000 13.28710 671 LEU A O 1
ATOM 10648 N N . LYS A 1 672 ? -20.59533 3.51944 -37.46554 1.000 13.04150 672 LYS A N 1
ATOM 10649 C CA . LYS A 1 672 ? -21.55618 3.05885 -38.45439 1.000 13.70534 672 LYS A CA 1
ATOM 10650 C C . LYS A 1 672 ? -22.75143 2.42070 -37.76140 1.000 13.71317 672 LYS A C 1
ATOM 10651 O O . LYS A 1 672 ? -23.90305 2.70247 -38.09492 1.000 14.34664 672 LYS A O 1
ATOM 10670 N N . LEU A 1 673 ? -22.48813 1.54561 -36.79144 1.000 12.91702 673 LEU A N 1
ATOM 10671 C CA . LEU A 1 673 ? -23.57909 0.93430 -36.04124 1.000 12.48482 673 LEU A CA 1
ATOM 10672 C C . LEU A 1 673 ? -24.40854 1.97678 -35.30656 1.000 13.48720 673 LEU A C 1
ATOM 10673 O O . LEU A 1 673 ? -25.64550 1.90432 -35.29768 1.000 14.37227 673 LEU A O 1
ATOM 10689 N N . ALA A 1 674 ? -23.73925 2.93261 -34.66118 1.000 13.02867 674 ALA A N 1
ATOM 10690 C CA . ALA A 1 674 ? -24.44382 4.00504 -33.96455 1.000 13.54695 674 ALA A CA 1
ATOM 10691 C C . ALA A 1 674 ? -25.37613 4.77031 -34.89462 1.000 14.07181 674 ALA A C 1
ATOM 10692 O O . ALA A 1 674 ? -26.48665 5.13512 -34.49252 1.000 14.07103 674 ALA A O 1
ATOM 10699 N N . ILE A 1 675 ? -24.92602 5.04466 -36.12527 1.000 13.37446 675 ILE A N 1
ATOM 10700 C CA . ILE A 1 675 ? -25.73600 5.77766 -37.08624 1.000 14.50522 675 ILE A CA 1
ATOM 10701 C C . ILE A 1 675 ? -26.94163 4.95076 -37.48949 1.000 15.50350 675 ILE A C 1
ATOM 10702 O O . ILE A 1 675 ? -28.06698 5.46080 -37.56051 1.000 14.76727 675 ILE A O 1
ATOM 10718 N N . ASP A 1 676 ? -26.72287 3.66291 -37.77944 1.000 14.88361 676 ASP A N 1
ATOM 10719 C CA . ASP A 1 676 ? -27.85267 2.79556 -38.09061 1.000 14.54247 676 ASP A CA 1
ATOM 10720 C C . ASP A 1 676 ? -28.85000 2.80039 -36.95207 1.000 14.61943 676 ASP A C 1
ATOM 10721 O O . ASP A 1 676 ? -30.06590 2.82937 -37.17655 1.000 15.67205 676 ASP A O 1
ATOM 10730 N N . HIS A 1 677 ? -28.35050 2.73267 -35.71651 1.000 13.97887 677 HIS A N 1
ATOM 10731 C CA . HIS A 1 677 ? -29.23447 2.72504 -34.56165 1.000 14.46703 677 HIS A CA 1
ATOM 10732 C C . HIS A 1 677 ? -30.04773 4.00664 -34.48879 1.000 14.64510 677 HIS A C 1
ATOM 10733 O O . HIS A 1 677 ? -31.25408 3.96994 -34.23065 1.000 15.92457 677 HIS A O 1
ATOM 10748 N N . LEU A 1 678 ? -29.39697 5.16078 -34.66821 1.000 14.92741 678 LEU A N 1
ATOM 10749 C CA . LEU A 1 678 ? -30.14553 6.41425 -34.60078 1.000 15.49921 678 LEU A CA 1
ATOM 10750 C C . LEU A 1 678 ? -31.14379 6.52816 -35.75109 1.000 16.08070 678 LEU A C 1
ATOM 10751 O O . LEU A 1 678 ? -32.23252 7.07502 -35.56116 1.000 16.30075 678 LEU A O 1
ATOM 10767 N N . ALA A 1 679 ? -30.81117 6.00556 -36.93652 1.000 15.56861 679 ALA A N 1
ATOM 10768 C CA . ALA A 1 679 ? -31.78212 6.03260 -38.02697 1.000 16.59542 679 ALA A CA 1
ATOM 10769 C C . ALA A 1 679 ? -33.03016 5.25442 -37.64379 1.000 17.13007 679 ALA A C 1
ATOM 10770 O O . ALA A 1 679 ? -34.15928 5.71141 -37.86830 1.000 17.67342 679 ALA A O 1
ATOM 10777 N N . GLU A 1 680 ? -32.84001 4.07415 -37.05028 1.000 16.70143 680 GLU A N 1
ATOM 10778 C CA . GLU A 1 680 ? -33.97328 3.23706 -36.67365 1.000 17.14538 680 GLU A CA 1
ATOM 10779 C C . GLU A 1 680 ? -34.76626 3.85947 -35.52856 1.000 17.33368 680 GLU A C 1
ATOM 10780 O O . GLU A 1 680 ? -36.00639 3.84737 -35.53753 1.000 18.28241 680 GLU A O 1
ATOM 10792 N N . ILE A 1 681 ? -34.06594 4.40936 -34.53904 1.000 15.27318 681 ILE A N 1
ATOM 10793 C CA . ILE A 1 681 ? -34.72467 5.14178 -33.46019 1.000 16.23524 681 ILE A CA 1
ATOM 10794 C C . ILE A 1 681 ? -35.55737 6.28463 -34.02399 1.000 17.09591 681 ILE A C 1
ATOM 10795 O O . ILE A 1 681 ? -36.73109 6.46841 -33.66619 1.000 17.95834 681 ILE A O 1
ATOM 10811 N N . ALA A 1 682 ? -34.95515 7.07678 -34.90613 1.000 17.28523 682 ALA A N 1
ATOM 10812 C CA . ALA A 1 682 ? -35.67394 8.18439 -35.51819 1.000 16.72268 682 ALA A CA 1
ATOM 10813 C C . ALA A 1 682 ? -36.92019 7.70202 -36.25065 1.000 18.16041 682 ALA A C 1
ATOM 10814 O O . ALA A 1 682 ? -37.97758 8.33668 -36.17028 1.000 18.25007 682 ALA A O 1
ATOM 10821 N N . THR A 1 683 ? -36.81564 6.60503 -37.00347 1.000 19.45767 683 THR A N 1
ATOM 10822 C CA . THR A 1 683 ? -37.98902 6.09959 -37.71326 1.000 21.19250 683 THR A CA 1
ATOM 10823 C C . THR A 1 683 ? -39.08853 5.72031 -36.72809 1.000 20.77245 683 THR A C 1
ATOM 10824 O O . THR A 1 683 ? -40.26425 6.04057 -36.93421 1.000 21.86686 683 THR A O 1
ATOM 10835 N N . LEU A 1 684 ? -38.71927 5.05616 -35.63264 1.000 19.85616 684 LEU A N 1
ATOM 10836 C CA . LEU A 1 684 ? -39.71156 4.70440 -34.62799 1.000 20.28387 684 LEU A CA 1
ATOM 10837 C C . LEU A 1 684 ? -40.33372 5.94693 -34.00979 1.000 20.57862 684 LEU A C 1
ATOM 10838 O O . LEU A 1 684 ? -41.52875 5.94836 -33.67009 1.000 23.53640 684 LEU A O 1
ATOM 10854 N N . ASP A 1 685 ? -39.53880 7.00448 -33.85255 1.000 19.14801 685 ASP A N 1
ATOM 10855 C CA . ASP A 1 685 ? -39.98758 8.28405 -33.32023 1.000 20.41747 685 ASP A CA 1
ATOM 10856 C C . ASP A 1 685 ? -40.69296 9.14349 -34.35694 1.000 21.00357 685 ASP A C 1
ATOM 10857 O O . ASP A 1 685 ? -41.02343 10.30004 -34.06536 1.000 23.42305 685 ASP A O 1
ATOM 10866 N N . ASN A 1 686 ? -40.92037 8.62064 -35.55822 1.000 20.39961 686 ASN A N 1
ATOM 10867 C CA . ASN A 1 686 ? -41.60443 9.36590 -36.61946 1.000 22.61609 686 ASN A CA 1
ATOM 10868 C C . ASN A 1 686 ? -40.87089 10.65409 -36.97605 1.000 22.65622 686 ASN A C 1
ATOM 10869 O O . ASN A 1 686 ? -41.48001 11.63172 -37.40826 1.000 25.32711 686 ASN A O 1
ATOM 10880 N N . ASP A 1 687 ? -39.55407 10.64975 -36.85468 1.000 20.58574 687 ASP A N 1
ATOM 10881 C CA . ASP A 1 687 ? -38.70379 11.80018 -37.17517 1.000 20.56403 687 ASP A CA 1
ATOM 10882 C C . ASP A 1 687 ? -38.07556 11.52260 -38.53720 1.000 20.28697 687 ASP A C 1
ATOM 10883 O O . ASP A 1 687 ? -36.96110 11.00728 -38.64366 1.000 20.16659 687 ASP A O 1
ATOM 10892 N N . THR A 1 688 ? -38.80154 11.88665 -39.59491 1.000 19.41733 688 THR A N 1
ATOM 10893 C CA . THR A 1 688 ? -38.39630 11.47672 -40.93678 1.000 19.50593 688 THR A CA 1
ATOM 10894 C C . THR A 1 688 ? -37.10962 12.16013 -41.37574 1.000 19.27016 688 THR A C 1
ATOM 10895 O O . THR A 1 688 ? -36.28742 11.54536 -42.06579 1.000 20.54410 688 THR A O 1
ATOM 10906 N N . GLN A 1 689 ? -36.90886 13.42634 -40.99542 1.000 19.73000 689 GLN A N 1
ATOM 10907 C CA . GLN A 1 689 ? -35.69171 14.12420 -41.40813 1.000 19.75615 689 GLN A CA 1
ATOM 10908 C C . GLN A 1 689 ? -34.46082 13.44982 -40.81129 1.000 18.82430 689 GLN A C 1
ATOM 10909 O O . GLN A 1 689 ? -33.47248 13.18407 -41.50579 1.000 19.69873 689 GLN A O 1
ATOM 10923 N N . LEU A 1 690 ? -34.50011 13.16087 -39.51471 1.000 19.24934 690 LEU A N 1
ATOM 10924 C CA . LEU A 1 690 ? -33.34664 12.52893 -38.88385 1.000 18.09051 690 LEU A CA 1
ATOM 10925 C C . LEU A 1 690 ? -33.11447 11.11820 -39.42295 1.000 17.03287 690 LEU A C 1
ATOM 10926 O O . LEU A 1 690 ? -31.96662 10.71995 -39.65794 1.000 17.67571 690 LEU A O 1
ATOM 10942 N N . ALA A 1 691 ? -34.18750 10.35362 -39.65070 1.000 18.23375 691 ALA A N 1
ATOM 10943 C CA . ALA A 1 691 ? -34.01547 9.00955 -40.19568 1.000 19.35416 691 ALA A CA 1
ATOM 10944 C C . ALA A 1 691 ? -33.34225 9.05127 -41.56525 1.000 19.75237 691 ALA A C 1
ATOM 10945 O O . ALA A 1 691 ? -32.43904 8.25211 -41.84622 1.000 20.17179 691 ALA A O 1
ATOM 10952 N N . GLN A 1 692 ? -33.76057 9.98373 -42.42975 0.914 20.09156 692 GLN A N 1
ATOM 10953 C CA . GLN A 1 692 ? -33.15463 10.08704 -43.75706 0.914 21.35884 692 GLN A CA 1
ATOM 10954 C C . GLN A 1 692 ? -31.69993 10.52505 -43.66588 0.914 19.89462 692 GLN A C 1
ATOM 10955 O O . GLN A 1 692 ? -30.83547 9.98256 -44.36690 0.914 19.81874 692 GLN A O 1
ATOM 10969 N N A GLN A 1 693 ? -31.41456 11.51690 -42.81937 0.500 20.10500 693 GLN A N 1
ATOM 10970 N N B GLN A 1 693 ? -31.40973 11.51419 -42.81593 0.500 20.26455 693 GLN A N 1
ATOM 10971 C CA A GLN A 1 693 ? -30.05000 12.00235 -42.67040 0.500 19.88367 693 GLN A CA 1
ATOM 10972 C CA B GLN A 1 693 ? -30.04088 11.99449 -42.68625 0.500 20.20997 693 GLN A CA 1
ATOM 10973 C C A GLN A 1 693 ? -29.12913 10.89110 -42.19140 0.500 19.16869 693 GLN A C 1
ATOM 10974 C C B GLN A 1 693 ? -29.12438 10.88343 -42.19726 0.500 19.35066 693 GLN A C 1
ATOM 10975 O O A GLN A 1 693 ? -28.02428 10.72053 -42.71706 0.500 19.26226 693 GLN A O 1
ATOM 10976 O O B GLN A 1 693 ? -28.01300 10.71284 -42.70885 0.500 19.43962 693 GLN A O 1
ATOM 10991 N N . MET A 1 694 ? -29.57247 10.11676 -41.19956 1.000 18.48557 694 MET A N 1
ATOM 10992 C CA . MET A 1 694 ? -28.73866 9.04698 -40.65955 1.000 17.91260 694 MET A CA 1
ATOM 10993 C C . MET A 1 694 ? -28.58607 7.90435 -41.65478 1.000 18.46509 694 MET A C 1
ATOM 10994 O O . MET A 1 694 ? -27.49636 7.34337 -41.78917 1.000 19.67235 694 MET A O 1
ATOM 11008 N N A SER A 1 695 ? -29.66368 7.54116 -42.35469 0.578 19.65560 695 SER A N 1
ATOM 11009 N N B SER A 1 695 ? -29.65612 7.54487 -42.36609 0.422 20.02494 695 SER A N 1
ATOM 11010 C CA A SER A 1 695 ? -29.56400 6.50870 -43.37958 0.578 21.07333 695 SER A CA 1
ATOM 11011 C CA B SER A 1 695 ? -29.53632 6.49222 -43.36917 0.422 21.65258 695 SER A CA 1
ATOM 11012 C C A SER A 1 695 ? -28.51875 6.87906 -44.42289 0.578 20.75196 695 SER A C 1
ATOM 11013 C C B SER A 1 695 ? -28.53848 6.87778 -44.45384 0.422 21.95104 695 SER A C 1
ATOM 11014 O O A SER A 1 695 ? -27.67879 6.05253 -44.80203 0.578 21.53649 695 SER A O 1
ATOM 11015 O O B SER A 1 695 ? -27.73734 6.04538 -44.89660 0.422 22.37569 695 SER A O 1
ATOM 11030 N N A GLU A 1 696 ? -28.54703 8.12467 -44.89482 0.578 21.25411 696 GLU A N 1
ATOM 11031 N N B GLU A 1 696 ? -28.56283 8.13722 -44.88991 0.422 22.75046 696 GLU A N 1
ATOM 11032 C CA A GLU A 1 696 ? -27.57369 8.53789 -45.89900 0.578 23.05664 696 GLU A CA 1
ATOM 11033 C CA B GLU A 1 696 ? -27.59850 8.57652 -45.89261 0.422 24.00391 696 GLU A CA 1
ATOM 11034 C C A GLU A 1 696 ? -26.16780 8.56369 -45.31483 0.578 21.55787 696 GLU A C 1
ATOM 11035 C C B GLU A 1 696 ? -26.18334 8.58646 -45.32274 0.422 22.27553 696 GLU A C 1
ATOM 11036 O O A GLU A 1 696 ? -25.20321 8.15805 -45.97655 0.578 22.17011 696 GLU A O 1
ATOM 11037 O O B GLU A 1 696 ? -25.22824 8.19142 -46.00308 0.422 23.02174 696 GLU A O 1
ATOM 11060 N N . LEU A 1 697 ? -26.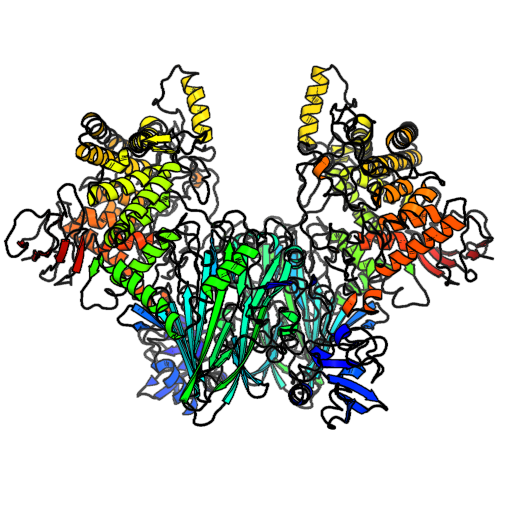02920 9.03389 -44.07478 1.000 20.11517 697 LEU A N 1
ATOM 11061 C CA . LEU A 1 697 ? -24.70544 9.08771 -43.46100 1.000 19.32815 697 LEU A CA 1
ATOM 11062 C C . LEU A 1 697 ? -24.13465 7.69053 -43.26432 1.000 18.97330 697 LEU A C 1
ATOM 11063 O O . LEU A 1 697 ? -22.92060 7.48593 -43.40398 1.000 19.88088 697 LEU A O 1
ATOM 11079 N N . SER A 1 698 ? -24.99066 6.71994 -42.92870 1.000 18.99738 698 SER A N 1
ATOM 11080 C CA . SER A 1 698 ? -24.52770 5.35063 -42.77242 1.000 18.64267 698 SER A CA 1
ATOM 11081 C C . SER A 1 698 ? -23.94303 4.84091 -44.07529 1.000 18.82522 698 SER A C 1
ATOM 11082 O O . SER A 1 698 ? -22.89648 4.18800 -44.08313 1.000 18.82542 698 SER A O 1
ATOM 11090 N N A LYS A 1 699 ? -24.61852 5.12049 -45.18843 0.556 19.25221 699 LYS A N 1
ATOM 11091 N N B LYS A 1 699 ? -24.61106 5.12772 -45.19514 0.444 19.59019 699 LYS A N 1
ATOM 11092 C CA A LYS A 1 699 ? -24.09700 4.72568 -46.48566 0.556 20.49575 699 LYS A CA 1
ATOM 11093 C CA B LYS A 1 699 ? -24.09289 4.70733 -46.48973 0.444 20.99896 699 LYS A CA 1
ATOM 11094 C C A LYS A 1 699 ? -22.75925 5.39640 -46.75381 0.556 19.16270 699 LYS A C 1
ATOM 11095 C C B LYS A 1 699 ? -22.75291 5.36834 -46.78033 0.444 19.92933 699 LYS A C 1
ATOM 11096 O O A LYS A 1 699 ? -21.82080 4.75597 -47.23978 0.556 19.48260 699 LYS A O 1
ATOM 11097 O O B LYS A 1 699 ? -21.82520 4.71508 -47.26982 0.444 20.32339 699 LYS A O 1
ATOM 11112 N N A GLU A 1 700 ? -22.64770 6.68498 -46.43173 0.556 18.84823 700 GLU A N 1
ATOM 11113 N N B GLU A 1 700 ? -22.62832 6.66364 -46.48419 0.444 19.47855 700 GLU A N 1
ATOM 11114 C CA A GLU A 1 700 ? -21.40281 7.40634 -46.67363 0.556 19.74169 700 GLU A CA 1
ATOM 11115 C CA B GLU A 1 700 ? -21.36101 7.35215 -46.70971 0.444 19.92979 700 GLU A CA 1
ATOM 11116 C C A GLU A 1 700 ? -20.26001 6.81798 -45.85721 0.556 17.89687 700 GLU A C 1
ATOM 11117 C C B GLU A 1 700 ? -20.25286 6.74001 -45.86846 0.444 18.22823 700 GLU A C 1
ATOM 11118 O O A GLU A 1 700 ? -19.15905 6.60203 -46.37419 0.556 18.57387 700 GLU A O 1
ATOM 11119 O O B GLU A 1 700 ? -19.17287 6.42197 -46.37714 0.444 18.93861 700 GLU A O 1
ATOM 11142 N N . VAL A 1 701 ? -20.51007 6.54536 -44.57512 1.000 17.78428 701 VAL A N 1
ATOM 11143 C CA . VAL A 1 701 ? -19.47002 6.01309 -43.69966 1.000 16.71968 701 VAL A CA 1
ATOM 11144 C C . VAL A 1 701 ? -19.08075 4.60620 -44.13475 1.000 16.05573 701 VAL A C 1
ATOM 11145 O O . VAL A 1 701 ? -17.89601 4.25199 -44.15701 1.000 15.76406 701 VAL A O 1
ATOM 11158 N N . THR A 1 702 ? -20.06460 3.78933 -44.50921 1.000 16.26438 702 THR A N 1
ATOM 11159 C CA . THR A 1 702 ? -19.75613 2.45782 -45.02097 1.000 16.31567 702 THR A CA 1
ATOM 11160 C C . THR A 1 702 ? -18.83810 2.53927 -46.22351 1.000 15.77485 702 THR A C 1
ATOM 11161 O O . THR A 1 702 ? -17.88162 1.76665 -46.33512 1.000 16.23807 702 THR A O 1
ATOM 11172 N N A ASP A 1 703 ? -19.12145 3.46793 -47.13971 0.562 15.80473 703 ASP A N 1
ATOM 11173 N N B ASP A 1 703 ? -19.11572 3.47185 -47.13197 0.438 15.79456 703 ASP A N 1
ATOM 11174 C CA A ASP A 1 703 ? -18.27491 3.63291 -48.31399 0.562 16.75374 703 ASP A CA 1
ATOM 11175 C CA B ASP A 1 703 ? -18.27540 3.63490 -48.30917 0.438 16.54021 703 ASP A CA 1
ATOM 11176 C C A ASP A 1 703 ? -16.85472 4.02972 -47.92760 0.562 15.46014 703 ASP A C 1
ATOM 11177 C C B ASP A 1 703 ? -16.85546 4.03364 -47.92947 0.438 15.49155 703 ASP A C 1
ATOM 11178 O O A ASP A 1 703 ? -15.88720 3.53519 -48.51714 0.562 15.96303 703 ASP A O 1
ATOM 11179 O O B ASP A 1 703 ? -15.88918 3.53476 -48.51785 0.438 15.76682 703 ASP A O 1
ATOM 11192 N N . ARG A 1 704 ? -16.70559 4.92697 -46.94713 1.000 15.93896 704 ARG A N 1
ATOM 11193 C CA . ARG A 1 704 ? -15.36991 5.31079 -46.50551 1.000 15.74788 704 ARG A CA 1
ATOM 11194 C C . ARG A 1 704 ? -14.62055 4.10168 -45.95492 1.000 15.20684 704 ARG A C 1
ATOM 11195 O O . ARG A 1 704 ? -13.42306 3.93829 -46.19778 1.000 14.80997 704 ARG A O 1
ATOM 11216 N N . ILE A 1 705 ? -15.30006 3.28030 -45.14821 1.000 14.58042 705 ILE A N 1
ATOM 11217 C CA . ILE A 1 705 ? -14.65223 2.11308 -44.55598 1.000 14.37048 705 ILE A CA 1
ATOM 11218 C C . ILE A 1 705 ? -14.23642 1.13135 -45.63778 1.000 14.94781 705 ILE A C 1
ATOM 11219 O O . ILE A 1 705 ? -13.11903 0.61041 -45.62991 1.000 14.87311 705 ILE A O 1
ATOM 11235 N N . GLN A 1 706 ? -15.14217 0.85043 -46.57503 1.000 15.30577 706 GLN A N 1
ATOM 11236 C CA . GLN A 1 706 ? -14.82851 -0.11690 -47.61924 1.000 15.13367 706 GLN A CA 1
ATOM 11237 C C . GLN A 1 706 ? -13.68042 0.37022 -48.49786 1.000 15.69556 706 GLN A C 1
ATOM 11238 O O . GLN A 1 706 ? -12.77044 -0.39883 -48.83894 1.000 18.49014 706 GLN A O 1
ATOM 11252 N N . LYS A 1 707 ? -13.70645 1.65034 -48.87379 1.000 15.96683 707 LYS A N 1
ATOM 11253 C CA . LYS A 1 707 ? -12.69868 2.18991 -49.77720 1.000 16.63402 707 LYS A CA 1
ATOM 11254 C C . LYS A 1 707 ? -11.34399 2.29126 -49.09728 1.000 15.59514 707 LYS A C 1
ATOM 11255 O O . LYS A 1 707 ? -10.31640 2.01977 -49.72455 1.000 17.78383 707 LYS A O 1
ATOM 11274 N N . HIS A 1 708 ? -11.31046 2.65482 -47.81354 1.000 14.82649 708 HIS A N 1
ATOM 11275 C CA . HIS A 1 708 ? -10.04306 3.01014 -47.19267 1.000 14.67122 708 HIS A CA 1
ATOM 11276 C C . HIS A 1 708 ? -9.55650 2.04832 -46.12815 1.000 14.97414 708 HIS A C 1
ATOM 11277 O O . HIS A 1 708 ? -8.40459 2.17367 -45.70254 1.000 15.89495 708 HIS A O 1
ATOM 11292 N N . ALA A 1 709 ? -10.38919 1.12283 -45.66838 1.000 14.27209 709 ALA A N 1
ATOM 11293 C CA . ALA A 1 709 ? -9.98971 0.24310 -44.58340 1.000 14.02432 709 ALA A CA 1
ATOM 11294 C C . ALA A 1 709 ? -10.00367 -1.24130 -44.91287 1.000 14.51078 709 ALA A C 1
ATOM 11295 O O . ALA A 1 709 ? -9.39317 -2.00818 -44.17269 1.000 14.89693 709 ALA A O 1
ATOM 11302 N N . TRP A 1 710 ? -10.63860 -1.67356 -45.99804 1.000 14.51784 710 TRP A N 1
ATOM 11303 C CA . TRP A 1 710 ? -10.46227 -3.04882 -46.43977 1.000 14.40834 710 TRP A CA 1
ATOM 11304 C C . TRP A 1 710 ? -9.12058 -3.15396 -47.15134 1.000 14.46582 710 TRP A C 1
ATOM 11305 O O . TRP A 1 710 ? -8.90267 -2.47708 -48.15910 1.000 15.83772 710 TRP A O 1
ATOM 11326 N N . LYS A 1 711 ? -8.21583 -3.98363 -46.62939 1.000 14.17315 711 LYS A N 1
ATOM 11327 C CA . LYS A 1 711 ? -6.84379 -4.07990 -47.12643 1.000 15.17600 711 LYS A CA 1
ATOM 11328 C C . LYS A 1 711 ? -6.56070 -5.54919 -47.43479 1.000 16.36063 711 LYS A C 1
ATOM 11329 O O . LYS A 1 711 ? -6.01395 -6.28335 -46.60050 1.000 17.14561 711 LYS A O 1
ATOM 11348 N N . GLU A 1 712 ? -6.98082 -5.96680 -48.62169 1.000 19.37098 712 GLU A N 1
ATOM 11349 C CA . GLU A 1 712 ? -6.74505 -7.27540 -49.22375 1.000 21.95409 712 GLU A CA 1
ATOM 11350 C C . GLU A 1 712 ? -7.39301 -8.46464 -48.52650 1.000 19.59590 712 GLU A C 1
ATOM 11351 O O . GLU A 1 712 ? -8.16485 -9.20230 -49.16037 1.000 20.81518 712 GLU A O 1
ATOM 11363 N N . ASN A 1 713 ? -7.06318 -8.69865 -47.25232 1.000 14.97467 713 ASN A N 1
ATOM 11364 C CA . ASN A 1 713 ? -7.57188 -9.87549 -46.56481 1.000 14.03851 713 ASN A CA 1
ATOM 11365 C C . ASN A 1 713 ? -8.16230 -9.58215 -45.19210 1.000 13.30259 713 ASN A C 1
ATOM 11366 O O . ASN A 1 713 ? -8.47836 -10.52384 -44.46139 1.000 13.94974 713 ASN A O 1
ATOM 11377 N N . PHE A 1 714 ? -8.34629 -8.31820 -44.83705 1.000 12.50376 714 PHE A N 1
ATOM 11378 C CA . PHE A 1 714 ? -8.86791 -7.97884 -43.51952 1.000 12.14237 714 PHE A CA 1
ATOM 11379 C C . PHE A 1 714 ? -9.22496 -6.50189 -43.51975 1.000 12.27049 714 PHE A C 1
ATOM 11380 O O . PHE A 1 714 ? -8.72335 -5.72378 -44.33835 1.000 13.07435 714 PHE A O 1
ATOM 11397 N N . PHE A 1 715 ? -10.10277 -6.12147 -42.58947 1.000 12.57816 715 PHE A N 1
ATOM 11398 C CA . PHE A 1 715 ? -10.25391 -4.71097 -42.26785 1.000 12.14928 715 PHE A CA 1
ATOM 11399 C C . PHE A 1 715 ? -9.10036 -4.28276 -41.38020 1.000 12.61893 715 PHE A C 1
ATOM 11400 O O . PHE A 1 715 ? -8.80222 -4.92764 -40.36959 1.000 13.19216 715 PHE A O 1
ATOM 11417 N N . ALA A 1 716 ? -8.42901 -3.21015 -41.77731 1.000 12.39248 716 ALA A N 1
ATOM 11418 C CA . ALA A 1 716 ? -7.36301 -2.67935 -40.96709 1.000 12.86270 716 ALA A CA 1
ATOM 11419 C C . ALA A 1 716 ? -7.91544 -2.23235 -39.61870 1.000 12.17124 716 ALA A C 1
ATOM 11420 O O . ALA A 1 716 ? -9.12464 -2.19448 -39.37891 1.000 13.49887 716 ALA A O 1
ATOM 11427 N N . ARG A 1 717 ? -6.99826 -1.92951 -38.71597 1.000 12.11063 717 ARG A N 1
ATOM 11428 C CA . ARG A 1 717 ? -7.33363 -1.48727 -37.37361 1.000 11.72897 717 ARG A CA 1
ATOM 11429 C C . ARG A 1 717 ? -7.10446 0.00321 -37.16588 1.000 11.40749 717 ARG A C 1
ATOM 11430 O O . ARG A 1 717 ? -7.89151 0.65762 -36.46216 1.000 12.44764 717 ARG A O 1
ATOM 11451 N N . VAL A 1 718 ? -6.04364 0.54316 -37.76344 1.000 12.13555 718 VAL A N 1
ATOM 11452 C CA . VAL A 1 718 ? -5.68495 1.95270 -37.67837 1.000 13.30822 718 VAL A CA 1
ATOM 11453 C C . VAL A 1 718 ? -5.20990 2.36941 -39.05874 1.000 13.24220 718 VAL A C 1
ATOM 11454 O O . VAL A 1 718 ? -4.45245 1.63576 -39.70710 1.000 13.36564 718 VAL A O 1
ATOM 11467 N N . LEU A 1 719 ? -5.63957 3.54253 -39.50814 1.000 13.07901 719 LEU A N 1
ATOM 11468 C CA . LEU A 1 719 ? -5.06325 4.15917 -40.69686 1.000 13.02988 719 LEU A CA 1
ATOM 11469 C C . LEU A 1 719 ? -4.10055 5.25507 -40.24884 1.000 13.39912 719 LEU A C 1
ATOM 11470 O O . LEU A 1 719 ? -4.40990 6.02970 -39.33666 1.000 14.51008 719 LEU A O 1
ATOM 11486 N N . ILE A 1 720 ? -2.92283 5.28775 -40.86131 1.000 14.25160 720 ILE A N 1
ATOM 11487 C CA . ILE A 1 720 ? -1.82810 6.15915 -40.46014 1.000 14.11651 720 ILE A CA 1
ATOM 11488 C C . ILE A 1 720 ? -1.66405 7.21752 -41.53076 1.000 14.98121 720 ILE A C 1
ATOM 11489 O O . ILE A 1 720 ? -1.56977 6.89032 -42.71687 1.000 15.54202 720 ILE A O 1
ATOM 11505 N N . ASN A 1 721 ? -1.65501 8.47572 -41.10964 1.000 15.48881 721 ASN A N 1
ATOM 11506 C CA . ASN A 1 721 ? -1.72680 9.61169 -42.01100 1.000 15.65275 721 ASN A CA 1
ATOM 11507 C C . ASN A 1 721 ? -0.52272 10.52767 -41.97090 1.000 17.21042 721 ASN A C 1
ATOM 11508 O O . ASN A 1 721 ? -0.48449 11.48343 -42.74576 1.000 20.07203 721 ASN A O 1
ATOM 11519 N N . ARG A 1 722 ? 0.47814 10.24729 -41.14744 1.000 16.26153 722 ARG A N 1
ATOM 11520 C CA . ARG A 1 722 ? 1.58871 11.17742 -40.97768 1.000 17.18240 722 ARG A CA 1
ATOM 11521 C C . ARG A 1 722 ? 2.81329 10.85292 -41.82499 1.000 17.66239 722 ARG A C 1
ATOM 11522 O O . ARG A 1 722 ? 3.80983 11.58486 -41.73734 1.000 21.01671 722 ARG A O 1
ATOM 11543 N N . TYR A 1 723 ? 2.77951 9.81252 -42.65957 1.000 17.30345 723 TYR A N 1
ATOM 11544 C CA . TYR A 1 723 ? 3.93616 9.46707 -43.49541 1.000 18.20485 723 TYR A CA 1
ATOM 11545 C C . TYR A 1 723 ? 3.53599 9.67453 -44.95159 1.000 19.64987 723 TYR A C 1
ATOM 11546 O O . TYR A 1 723 ? 3.08434 8.74580 -45.62285 1.000 18.84191 723 TYR A O 1
ATOM 11564 N N . LYS A 1 724 ? 3.70771 10.90539 -45.43842 1.000 21.55038 724 LYS A N 1
ATOM 11565 C CA . LYS A 1 724 ? 3.19951 11.24936 -46.75958 1.000 24.11775 724 LYS A CA 1
ATOM 11566 C C . LYS A 1 724 ? 3.94299 10.53381 -47.88116 1.000 24.77468 724 LYS A C 1
ATOM 11567 O O . LYS A 1 724 ? 3.43215 10.48838 -49.00531 1.000 28.70660 724 LYS A O 1
ATOM 11575 N N . ASP A 1 725 ? 5.13541 10.00122 -47.61686 1.000 20.45172 725 ASP A N 1
ATOM 11576 C CA . ASP A 1 725 ? 5.85219 9.18219 -48.58597 1.000 21.41996 725 ASP A CA 1
ATOM 11577 C C . ASP A 1 725 ? 5.32025 7.75649 -48.66926 1.000 19.28616 725 ASP A C 1
ATOM 11578 O O . ASP A 1 725 ? 5.78720 6.98362 -49.51420 1.000 19.29328 725 ASP A O 1
ATOM 11585 N N . GLY A 1 726 ? 4.35455 7.39142 -47.83056 1.000 18.22725 726 GLY A N 1
ATOM 11586 C CA . GLY A 1 726 ? 3.79498 6.05455 -47.86229 1.000 18.29388 726 GLY A CA 1
ATOM 11587 C C . GLY A 1 726 ? 4.53634 5.01557 -47.04938 1.000 16.89889 726 GLY A C 1
ATOM 11588 O O . GLY A 1 726 ? 4.21662 3.82828 -47.16041 1.000 16.95885 726 GLY A O 1
ATOM 11592 N N . SER A 1 727 ? 5.53685 5.40914 -46.25749 1.000 16.70914 727 SER A N 1
ATOM 11593 C CA . SER A 1 727 ? 6.35250 4.40522 -45.58167 1.000 16.92561 727 SER A CA 1
ATOM 11594 C C . SER A 1 727 ? 5.49494 3.47833 -44.72935 1.000 15.57683 727 SER A C 1
ATOM 11595 O O . SER A 1 727 ? 5.70710 2.26147 -44.72220 1.000 17.35323 727 SER A O 1
ATOM 11603 N N . TYR A 1 728 ? 4.52778 4.03645 -44.00458 1.000 15.42691 728 TYR A N 1
ATOM 11604 C CA . TYR A 1 728 ? 3.47456 3.29229 -43.33085 1.000 15.35857 728 TYR A CA 1
ATOM 11605 C C . TYR A 1 728 ? 2.16614 4.02380 -43.56347 1.000 15.15948 728 TYR A C 1
ATOM 11606 O O . TYR A 1 728 ? 2.10988 5.25150 -43.49114 1.000 16.48717 728 TYR A O 1
ATOM 11624 N N A THR A 1 729 ? 1.12216 3.24538 -43.77776 0.523 15.57863 729 THR A N 1
ATOM 11625 N N B THR A 1 729 ? 1.10749 3.28008 -43.86515 0.477 12.53201 729 THR A N 1
ATOM 11626 C CA A THR A 1 729 ? -0.18265 3.74200 -44.17739 0.523 16.28389 729 THR A CA 1
ATOM 11627 C CA B THR A 1 729 ? -0.21570 3.87973 -43.99052 0.477 11.40839 729 THR A CA 1
ATOM 11628 C C A THR A 1 729 ? -1.32728 3.03893 -43.45610 0.523 14.59340 729 THR A C 1
ATOM 11629 C C B THR A 1 729 ? -1.31962 3.12325 -43.25852 0.477 12.07047 729 THR A C 1
ATOM 11630 O O A THR A 1 729 ? -2.42954 3.59860 -43.40585 0.523 13.92165 729 THR A O 1
ATOM 11631 O O B THR A 1 729 ? -2.38603 3.70913 -43.03613 0.477 11.19068 729 THR A O 1
ATOM 11652 N N . TYR A 1 730 ? -1.10064 1.88552 -42.81962 1.000 13.50349 730 TYR A N 1
ATOM 11653 C CA . TYR A 1 730 ? -2.15146 1.21937 -42.06718 1.000 13.31318 730 TYR A CA 1
ATOM 11654 C C . TYR A 1 730 ? -1.51503 0.18377 -41.16570 1.000 12.86582 730 TYR A C 1
ATOM 11655 O O . TYR A 1 730 ? -0.37343 -0.23775 -41.36964 1.000 13.07670 730 TYR A O 1
ATOM 11673 N N . LEU A 1 731 ? -2.29328 -0.22151 -40.16633 1.000 12.77170 731 LEU A N 1
ATOM 11674 C CA . LEU A 1 731 ? -1.96117 -1.30167 -39.25003 1.000 12.76349 731 LEU A CA 1
ATOM 11675 C C . LEU A 1 731 ? -3.18950 -2.18788 -39.16613 1.000 11.94421 731 LEU A C 1
ATOM 11676 O O . LEU A 1 731 ? -4.29086 -1.69378 -38.90207 1.000 12.11726 731 LEU A O 1
ATOM 11692 N N . GLY A 1 732 ? -3.01885 -3.48551 -39.37870 1.000 12.17119 732 GLY A N 1
ATOM 11693 C CA . GLY A 1 732 ? -4.10234 -4.42183 -39.20325 1.000 12.91478 732 GLY A CA 1
ATOM 11694 C C . GLY A 1 732 ? -4.50784 -5.29248 -40.36850 1.000 12.21896 732 GLY A C 1
ATOM 11695 O O . GLY A 1 732 ? -5.62662 -5.81058 -40.38561 1.000 12.45485 732 GLY A O 1
ATOM 11699 N N . ALA A 1 733 ? -3.62872 -5.48413 -41.34723 1.000 12.84601 733 ALA A N 1
ATOM 11700 C CA . ALA A 1 733 ? -3.93027 -6.42998 -42.41710 1.000 12.52316 733 ALA A CA 1
ATOM 11701 C C . ALA A 1 733 ? -2.65123 -6.80311 -43.15621 1.000 12.70984 733 ALA A C 1
ATOM 11702 O O . ALA A 1 733 ? -1.57992 -6.23054 -42.92906 1.000 13.02176 733 ALA A O 1
ATOM 11709 N N . LYS A 1 734 ? -2.78048 -7.75651 -44.07969 1.000 13.33845 734 LYS A N 1
ATOM 11710 C CA . LYS A 1 734 ? -1.64615 -8.13060 -44.90364 1.000 13.63236 734 LYS A CA 1
ATOM 11711 C C . LYS A 1 734 ? -1.01592 -6.88138 -45.49779 1.000 14.52728 734 LYS A C 1
ATOM 11712 O O . LYS A 1 734 ? -1.71338 -5.96601 -45.93881 1.000 15.45222 734 LYS A O 1
ATOM 11720 N N . GLY A 1 735 ? 0.31103 -6.84529 -45.50173 1.000 14.72977 735 GLY A N 1
ATOM 11721 C CA . GLY A 1 735 ? 1.05897 -5.76524 -46.10837 1.000 16.24018 735 GLY A CA 1
ATOM 11722 C C . GLY A 1 735 ? 1.25291 -4.54801 -45.23223 1.000 14.97796 735 GLY A C 1
ATOM 11723 O O . GLY A 1 735 ? 1.80388 -3.55416 -45.70584 1.000 16.19839 735 GLY A O 1
ATOM 11727 N N . ASP A 1 736 ? 0.82613 -4.58171 -43.97051 1.000 14.12364 736 ASP A N 1
ATOM 11728 C CA . ASP A 1 736 ? 0.96492 -3.40395 -43.11581 1.000 13.71012 736 ASP A CA 1
ATOM 11729 C C . ASP A 1 736 ? 2.40667 -3.13969 -42.69209 1.000 14.53275 736 ASP A C 1
ATOM 11730 O O . ASP A 1 736 ? 2.68437 -2.04649 -42.18843 1.000 15.75849 736 ASP A O 1
ATOM 11739 N N . LYS A 1 737 ? 3.32181 -4.10298 -42.89262 1.000 14.97948 737 LYS A N 1
ATOM 11740 C CA . LYS A 1 737 ? 4.74355 -4.00969 -42.56279 1.000 16.92821 737 LYS A CA 1
ATOM 11741 C C . LYS A 1 737 ? 5.02123 -3.96805 -41.06839 1.000 16.43984 737 LYS A C 1
ATOM 11742 O O . LYS A 1 737 ? 6.15385 -3.66359 -40.66154 1.000 18.18774 737 LYS A O 1
ATOM 11750 N N . LEU A 1 738 ? 4.03504 -4.28889 -40.22852 1.000 15.23928 738 LEU A N 1
ATOM 11751 C CA . LEU A 1 738 ? 4.14949 -4.08576 -38.78641 1.000 14.92670 738 LEU A CA 1
ATOM 11752 C C . LEU A 1 738 ? 4.13188 -5.38218 -37.98471 1.000 14.69613 738 LEU A C 1
ATOM 11753 O O . LEU A 1 738 ? 4.11959 -5.33747 -36.75453 1.000 15.94509 738 LEU A O 1
ATOM 11769 N N . SER A 1 739 ? 4.18059 -6.53159 -38.63591 1.000 15.22631 739 SER A N 1
ATOM 11770 C CA . SER A 1 739 ? 4.23283 -7.77582 -37.89057 1.000 15.79093 739 SER A CA 1
ATOM 11771 C C . SER A 1 739 ? 5.56599 -7.94282 -37.17344 1.000 17.09338 739 SER A C 1
ATOM 11772 O O . SER A 1 739 ? 6.63307 -7.60973 -37.70175 1.000 18.28590 739 SER A O 1
ATOM 11780 N N . ALA A 1 740 ? 5.49507 -8.48818 -35.96269 1.000 17.40765 740 ALA A N 1
ATOM 11781 C CA . ALA A 1 740 ? 6.67233 -8.92389 -35.22391 1.000 19.46207 740 ALA A CA 1
ATOM 11782 C C . ALA A 1 740 ? 6.91136 -10.42412 -35.34407 1.000 22.28913 740 ALA A C 1
ATOM 11783 O O . ALA A 1 740 ? 7.85985 -10.94114 -34.74249 1.000 25.24425 740 ALA A O 1
ATOM 11790 N N . ASP A 1 741 ? 6.07388 -11.13648 -36.09511 1.000 20.27216 741 ASP A N 1
ATOM 11791 C CA . ASP A 1 741 ? 6.20985 -12.58071 -36.28133 1.000 20.12369 741 ASP A CA 1
ATOM 11792 C C . ASP A 1 741 ? 6.66784 -12.80220 -37.71434 1.000 21.54428 741 ASP A C 1
ATOM 11793 O O . ASP A 1 741 ? 5.90893 -12.51067 -38.65321 1.000 19.95781 741 ASP A O 1
ATOM 11802 N N . PRO A 1 742 ? 7.88665 -13.29066 -37.94981 1.000 23.73613 742 PRO A N 1
ATOM 11803 C CA . PRO A 1 742 ? 8.34343 -13.45971 -39.34191 1.000 25.67603 742 PRO A CA 1
ATOM 11804 C C . PRO A 1 742 ? 7.48128 -14.39852 -40.16508 1.000 25.31974 742 PRO A C 1
ATOM 11805 O O . PRO A 1 742 ? 7.56162 -14.36952 -41.39804 1.000 26.91872 742 PRO A O 1
ATOM 11816 N N . ASN A 1 743 ? 6.65303 -15.22206 -39.53632 1.000 25.57374 743 ASN A N 1
ATOM 11817 C CA . ASN A 1 743 ? 5.80184 -16.14694 -40.26619 1.000 23.85232 743 ASN A CA 1
ATOM 11818 C C . ASN A 1 743 ? 4.42495 -15.57947 -40.55710 1.000 22.40451 743 ASN A C 1
ATOM 11819 O O . ASN A 1 743 ? 3.59868 -16.27509 -41.15226 1.000 24.07207 743 ASN A O 1
ATOM 11830 N N . ILE A 1 744 ? 4.15384 -14.33806 -40.16594 1.000 18.95557 744 ILE A N 1
ATOM 11831 C CA . ILE A 1 744 ? 2.87230 -13.70788 -40.43624 1.000 17.70685 744 ILE A CA 1
ATOM 11832 C C . ILE A 1 744 ? 3.12269 -12.40061 -41.16863 1.000 16.86095 744 ILE A C 1
ATOM 11833 O O . ILE A 1 744 ? 3.80959 -11.51150 -40.65243 1.000 17.43558 744 ILE A O 1
ATOM 11849 N N . ASP A 1 745 ? 2.53279 -12.27534 -42.35078 1.000 15.67149 745 ASP A N 1
ATOM 11850 C CA . ASP A 1 745 ? 2.49251 -11.01996 -43.09923 1.000 15.21403 745 ASP A CA 1
ATOM 11851 C C . ASP A 1 745 ? 1.25800 -10.25681 -42.63998 1.000 15.90526 745 ASP A C 1
ATOM 11852 O O . ASP A 1 745 ? 0.12749 -10.62326 -42.97554 1.000 16.89270 745 ASP A O 1
ATOM 11861 N N . GLY A 1 746 ? 1.47780 -9.19575 -41.88986 1.000 15.40878 746 GLY A N 1
ATOM 11862 C CA . GLY A 1 746 ? 0.41205 -8.37448 -41.36746 1.000 15.25115 746 GLY A CA 1
ATOM 11863 C C . GLY A 1 746 ? 0.21107 -8.60749 -39.88306 1.000 13.94192 746 GLY A C 1
ATOM 11864 O O . GLY A 1 746 ? 0.63706 -9.61555 -39.31228 1.000 15.18222 746 GLY A O 1
ATOM 11868 N N . VAL A 1 747 ? -0.44491 -7.63869 -39.26074 1.000 12.64336 747 VAL A N 1
ATOM 11869 C CA . VAL A 1 747 ? -0.99475 -7.74991 -37.91341 1.000 12.87334 747 VAL A CA 1
ATOM 11870 C C . VAL A 1 747 ? -2.49804 -7.85112 -38.06600 1.000 13.23139 747 VAL A C 1
ATOM 11871 O O . VAL A 1 747 ? -3.08386 -7.11446 -38.85987 1.000 15.51428 747 VAL A O 1
ATOM 11884 N N . TYR A 1 748 ? -3.12448 -8.75720 -37.32687 1.000 12.34647 748 TYR A N 1
ATOM 11885 C CA . TYR A 1 748 ? -4.57223 -8.95200 -37.40934 1.000 11.94270 748 TYR A CA 1
ATOM 11886 C C . TYR A 1 748 ? -5.18741 -8.77090 -36.03384 1.000 11.20681 748 TYR A C 1
ATOM 11887 O O . TYR A 1 748 ? -4.75614 -9.41667 -35.07422 1.000 11.83467 748 TYR A O 1
ATOM 11905 N N . PHE A 1 749 ? -6.17108 -7.86121 -35.93269 1.000 10.49366 749 PHE A N 1
ATOM 11906 C CA . PHE A 1 749 ? -6.88087 -7.56731 -34.69562 1.000 10.74648 749 PHE A CA 1
ATOM 11907 C C . PHE A 1 749 ? -8.25248 -8.22344 -34.72152 1.000 11.28061 749 PHE A C 1
ATOM 11908 O O . PHE A 1 749 ? -9.04654 -7.96260 -35.62360 1.000 11.56036 749 PHE A O 1
ATOM 11925 N N . LEU A 1 750 ? -8.52597 -9.05573 -33.71651 1.000 10.49499 750 LEU A N 1
ATOM 11926 C CA . LEU A 1 750 ? -9.80970 -9.72429 -33.61623 1.000 11.12892 750 LEU A CA 1
ATOM 11927 C C . LEU A 1 750 ? -10.97700 -8.75484 -33.71211 1.000 11.29695 750 LEU A C 1
ATOM 11928 O O . LEU A 1 750 ? -11.97793 -9.05516 -34.36108 1.000 11.75130 750 LEU A O 1
ATOM 11944 N N . ASN A 1 751 ? -10.84841 -7.57178 -33.11147 1.000 10.13943 751 ASN A N 1
ATOM 11945 C CA . ASN A 1 751 ? -11.94877 -6.62039 -33.11876 1.000 11.43379 751 ASN A CA 1
ATOM 11946 C C . ASN A 1 751 ? -12.21307 -6.00956 -34.49179 1.000 11.42288 751 ASN A C 1
ATOM 11947 O O . ASN A 1 751 ? -13.31034 -5.51025 -34.71299 1.000 12.14095 751 ASN A O 1
ATOM 11958 N N . SER A 1 752 ? -11.22937 -5.97152 -35.39778 1.000 11.94724 752 SER A N 1
ATOM 11959 C CA . SER A 1 752 ? -11.51112 -5.53766 -36.76530 1.000 11.96021 752 SER A CA 1
ATOM 11960 C C . SER A 1 752 ? -12.54616 -6.45690 -37.39082 1.000 11.69549 752 SER A C 1
ATOM 11961 O O . SER A 1 752 ? -13.50810 -6.00937 -38.02300 1.000 12.66427 752 SER A O 1
ATOM 11969 N N . PHE A 1 753 ? -12.34983 -7.76767 -37.23227 1.000 11.93916 753 PHE A N 1
ATOM 11970 C CA . PHE A 1 753 ? -13.34761 -8.72472 -37.68565 1.000 11.01127 753 PHE A CA 1
ATOM 11971 C C . PHE A 1 753 ? -14.65279 -8.52288 -36.93687 1.000 11.07479 753 PHE A C 1
ATOM 11972 O O . PHE A 1 753 ? -15.71017 -8.33559 -37.54268 1.000 12.09068 753 PHE A O 1
ATOM 11989 N N . ALA A 1 754 ? -14.59384 -8.54959 -35.60234 1.000 11.14133 754 ALA A N 1
ATOM 11990 C CA . ALA A 1 754 ? -15.82945 -8.59850 -34.83337 1.000 11.51069 754 ALA A CA 1
ATOM 11991 C C . ALA A 1 754 ? -16.72824 -7.41174 -35.15183 1.000 10.99237 754 ALA A C 1
ATOM 11992 O O . ALA A 1 754 ? -17.92872 -7.56597 -35.41515 1.000 11.51475 754 ALA A O 1
ATOM 11999 N N . TRP A 1 755 ? -16.16409 -6.20804 -35.13898 1.000 11.35978 755 TRP A N 1
ATOM 12000 C CA . TRP A 1 755 ? -16.95483 -4.99937 -35.30768 1.000 11.59109 755 TRP A CA 1
ATOM 12001 C C . TRP A 1 755 ? -17.30947 -4.74625 -36.76386 1.000 10.82173 755 TRP A C 1
ATOM 12002 O O . TRP A 1 755 ? -18.32510 -4.09370 -37.01234 1.000 11.92443 755 TRP A O 1
ATOM 12023 N N . SER A 1 756 ? -16.55909 -5.29785 -37.72373 1.000 11.35604 756 SER A N 1
ATOM 12024 C CA . SER A 1 756 ? -16.98544 -5.21997 -39.12561 1.000 11.97475 756 SER A CA 1
ATOM 12025 C C . SER A 1 756 ? -18.28335 -5.98062 -39.34428 1.000 11.97724 756 SER A C 1
ATOM 12026 O O . SER A 1 756 ? -19.07246 -5.62245 -40.22823 1.000 12.99538 756 SER A O 1
ATOM 12034 N N . VAL A 1 757 ? -18.51139 -7.02722 -38.55038 1.000 11.44663 757 VAL A N 1
ATOM 12035 C CA . VAL A 1 757 ? -19.72388 -7.83704 -38.63707 1.000 11.59889 757 VAL A CA 1
ATOM 12036 C C . VAL A 1 757 ? -20.83166 -7.27688 -37.76086 1.000 12.07603 757 VAL A C 1
ATOM 12037 O O . VAL A 1 757 ? -21.98709 -7.18346 -38.19269 1.000 12.63272 757 VAL A O 1
ATOM 12050 N N . LEU A 1 758 ? -20.50523 -6.88306 -36.52475 1.000 11.74622 758 LEU A N 1
ATOM 12051 C CA . LEU A 1 758 ? -21.52929 -6.34651 -35.63817 1.000 12.91296 758 LEU A CA 1
ATOM 12052 C C . LEU A 1 758 ? -22.13281 -5.07043 -36.19454 1.000 13.03637 758 LEU A C 1
ATOM 12053 O O . LEU A 1 758 ? -23.28888 -4.76251 -35.91075 1.000 14.75884 758 LEU A O 1
ATOM 12069 N N . SER A 1 759 ? -21.38428 -4.33739 -37.01263 1.000 12.80032 759 SER A N 1
ATOM 12070 C CA . SER A 1 759 ? -21.87411 -3.11830 -37.63419 1.000 12.92306 759 SER A CA 1
ATOM 12071 C C . SER A 1 759 ? -22.44763 -3.36170 -39.02256 1.000 13.78646 759 SER A C 1
ATOM 12072 O O . SER A 1 759 ? -22.87852 -2.41149 -39.66786 1.000 14.54094 759 SER A O 1
ATOM 12080 N N A ASP A 1 760 ? -22.49524 -4.61424 -39.47163 0.603 14.12718 760 ASP A N 1
ATOM 12081 N N B ASP A 1 760 ? -22.44585 -4.61017 -39.49301 0.397 15.35176 760 ASP A N 1
ATOM 12082 C CA A ASP A 1 760 ? -23.05167 -4.96376 -40.78007 0.603 14.78506 760 ASP A CA 1
ATOM 12083 C CA B ASP A 1 760 ? -23.05552 -4.98188 -40.77452 0.397 17.08523 760 ASP A CA 1
ATOM 12084 C C A ASP A 1 760 ? -22.37296 -4.19252 -41.90794 0.603 14.90926 760 ASP A C 1
ATOM 12085 C C B ASP A 1 760 ? -22.36767 -4.32163 -41.96653 0.397 16.02334 760 ASP A C 1
ATOM 12086 O O A ASP A 1 760 ? -23.02522 -3.60177 -42.77314 0.603 17.97255 760 ASP A O 1
ATOM 12087 O O B ASP A 1 760 ? -23.00552 -3.99195 -42.96764 0.397 17.86225 760 ASP A O 1
ATOM 12104 N N . VAL A 1 761 ? -21.04591 -4.19833 -41.88677 1.000 14.49511 761 VAL A N 1
ATOM 12105 C CA . VAL A 1 761 ? -20.24463 -3.67023 -42.98819 1.000 14.38921 761 VAL A CA 1
ATOM 12106 C C . VAL A 1 761 ? -19.65565 -4.79837 -43.83727 1.000 14.45091 761 VAL A C 1
ATOM 12107 O O . VAL A 1 761 ? -19.64778 -4.73038 -45.06781 1.000 15.35297 761 VAL A O 1
ATOM 12120 N N . ALA A 1 762 ? -19.15941 -5.85548 -43.20566 1.000 13.85510 762 ALA A N 1
ATOM 12121 C CA . ALA A 1 762 ? -18.44167 -6.89174 -43.92922 1.000 13.27509 762 ALA A CA 1
ATOM 12122 C C . ALA A 1 762 ? -19.37079 -7.67429 -44.83821 1.000 13.62368 762 ALA A C 1
ATOM 12123 O O . ALA A 1 762 ? -20.44571 -8.10466 -44.42552 1.000 14.15329 762 ALA A O 1
ATOM 12130 N N . THR A 1 763 ? -18.95864 -7.85627 -46.08622 1.000 13.37917 763 THR A N 1
ATOM 12131 C CA . THR A 1 763 ? -19.71116 -8.69881 -46.99470 1.000 13.57688 763 THR A CA 1
ATOM 12132 C C . THR A 1 763 ? -19.46366 -10.17175 -46.66375 1.000 14.08009 763 THR A C 1
ATOM 12133 O O . THR A 1 763 ? -18.53133 -10.52391 -45.93750 1.000 13.79985 763 THR A O 1
ATOM 12144 N N . ASP A 1 764 ? -20.29236 -11.05074 -47.22980 1.000 14.00451 764 ASP A N 1
ATOM 12145 C CA . ASP A 1 764 ? -20.10221 -12.47937 -47.00239 1.000 14.47132 764 ASP A CA 1
ATOM 12146 C C . ASP A 1 764 ? -18.69885 -12.92775 -47.41113 1.000 13.81818 764 ASP A C 1
ATOM 12147 O O . ASP A 1 764 ? -18.08474 -13.75601 -46.73752 1.000 15.16009 764 ASP A O 1
ATOM 12156 N N A GLU A 1 765 ? -18.18195 -12.41500 -48.52693 0.671 13.55317 765 GLU A N 1
ATOM 12157 N N B GLU A 1 765 ? -18.19607 -12.43008 -48.54282 0.329 14.50709 765 GLU A N 1
ATOM 12158 C CA A GLU A 1 765 ? -16.85466 -12.81812 -48.97555 0.671 14.63400 765 GLU A CA 1
ATOM 12159 C CA B GLU A 1 765 ? -16.85665 -12.81346 -48.97565 0.329 15.55052 765 GLU A CA 1
ATOM 12160 C C A GLU A 1 765 ? -15.76972 -12.27600 -48.05418 0.671 13.33133 765 GLU A C 1
ATOM 12161 C C B GLU A 1 765 ? -15.80226 -12.30271 -48.00333 0.329 14.23954 765 GLU A C 1
ATOM 12162 O O A GLU A 1 765 ? -14.77742 -12.95852 -47.79626 0.671 14.24584 765 GLU A O 1
ATOM 12163 O O B GLU A 1 765 ? -14.86796 -13.03112 -47.65488 0.329 14.28389 765 GLU A O 1
ATOM 12178 N N . GLN A 1 766 ? -15.95209 -11.06208 -47.53463 1.000 13.69031 766 GLN A N 1
ATOM 12179 C CA . GLN A 1 766 ? -15.00306 -10.52420 -46.57010 1.000 13.02673 766 GLN A CA 1
ATOM 12180 C C . GLN A 1 766 ? -15.00658 -11.34779 -45.29200 1.000 12.58675 766 GLN A C 1
ATOM 12181 O O . GLN A 1 766 ? -13.95488 -11.58572 -44.70351 1.000 13.13120 766 GLN A O 1
ATOM 12195 N N . ILE A 1 767 ? -16.18481 -11.79323 -44.84806 1.000 12.71303 767 ILE A N 1
ATOM 12196 C CA . ILE A 1 767 ? -16.26931 -12.64973 -43.67047 1.000 11.79774 767 ILE A CA 1
ATOM 12197 C C . ILE A 1 767 ? -15.53217 -13.96717 -43.92029 1.000 12.11633 767 ILE A C 1
ATOM 12198 O O . ILE A 1 767 ? -14.75416 -14.42486 -43.08609 1.000 12.47418 767 ILE A O 1
ATOM 12214 N N . ALA A 1 768 ? -15.75077 -14.59038 -45.08452 1.000 12.74322 768 ALA A N 1
ATOM 12215 C CA . ALA A 1 768 ? -15.05531 -15.84133 -45.37664 1.000 13.05479 768 ALA A CA 1
ATOM 12216 C C . ALA A 1 768 ? -13.53541 -15.66860 -45.32835 1.000 12.50417 768 ALA A C 1
ATOM 12217 O O . ALA A 1 768 ? -12.82025 -16.49977 -44.74776 1.000 13.31111 768 ALA A O 1
ATOM 12224 N N . ILE A 1 769 ? -13.03123 -14.58704 -45.91360 1.000 12.86482 769 ILE A N 1
ATOM 12225 C CA . ILE A 1 769 ? -11.59505 -14.35731 -45.92915 1.000 12.62446 769 ILE A CA 1
ATOM 12226 C C . ILE A 1 769 ? -11.08681 -14.13257 -44.51862 1.000 12.66331 769 ILE A C 1
ATOM 12227 O O . ILE A 1 769 ? -10.06969 -14.69620 -44.11749 1.000 12.33959 769 ILE A O 1
ATOM 12243 N N . MET A 1 770 ? -11.79157 -13.32210 -43.73426 1.000 12.06690 770 MET A N 1
ATOM 12244 C CA . MET A 1 770 ? -11.30969 -13.01333 -42.39236 1.000 11.61778 770 MET A CA 1
ATOM 12245 C C . MET A 1 770 ? -11.36495 -14.23855 -41.49343 1.000 11.64256 770 MET A C 1
ATOM 12246 O O . MET A 1 770 ? -10.48284 -14.43232 -40.65945 1.000 12.22859 770 MET A O 1
ATOM 12260 N N . VAL A 1 771 ? -12.40248 -15.06009 -41.62381 1.000 11.40253 771 VAL A N 1
ATOM 12261 C CA . VAL A 1 771 ? -12.47319 -16.25162 -40.78618 1.000 11.79172 771 VAL A CA 1
ATOM 12262 C C . VAL A 1 771 ? -11.31580 -17.20481 -41.09098 1.000 11.67639 771 VAL A C 1
ATOM 12263 O O . VAL A 1 771 ? -10.75867 -17.83943 -40.18621 1.000 12.54324 771 VAL A O 1
ATOM 12276 N N . ASP A 1 772 ? -10.90316 -17.28085 -42.36346 1.000 11.88653 772 ASP A N 1
ATOM 12277 C CA . ASP A 1 772 ? -9.73839 -18.08110 -42.72746 1.000 12.64868 772 ASP A CA 1
ATOM 12278 C C . ASP A 1 772 ? -8.48714 -17.55632 -42.03004 1.000 12.25531 772 ASP A C 1
ATOM 12279 O O . ASP A 1 772 ? -7.69975 -18.32863 -41.47126 1.000 13.41343 772 ASP A O 1
ATOM 12288 N N . VAL A 1 773 ? -8.29270 -16.23369 -42.03711 1.000 12.24014 773 VAL A N 1
ATOM 12289 C CA . VAL A 1 773 ? -7.14434 -15.64990 -41.34918 1.000 12.57928 773 VAL A CA 1
ATOM 12290 C C . VAL A 1 773 ? -7.21574 -15.94272 -39.85341 1.000 11.75782 773 VAL A C 1
ATOM 12291 O O . VAL A 1 773 ? -6.21020 -16.28515 -39.21708 1.000 12.34160 773 VAL A O 1
ATOM 12304 N N . ILE A 1 774 ? -8.40673 -15.80392 -39.26394 1.000 11.53142 774 ILE A N 1
ATOM 12305 C CA . ILE A 1 774 ? -8.58381 -16.07771 -37.84100 1.000 12.43216 774 ILE A CA 1
ATOM 12306 C C . ILE A 1 774 ? -8.21312 -17.52499 -37.52366 1.000 12.17110 774 ILE A C 1
ATOM 12307 O O . ILE A 1 774 ? -7.47671 -17.80640 -36.57189 1.000 12.31187 774 ILE A O 1
ATOM 12323 N N . LYS A 1 775 ? -8.71621 -18.47388 -38.31790 1.000 11.88089 775 LYS A N 1
ATOM 12324 C CA . LYS A 1 775 ? -8.40041 -19.86983 -38.05477 1.000 14.11528 775 LYS A CA 1
ATOM 12325 C C . LYS A 1 775 ? -6.90555 -20.11486 -38.10041 1.000 13.37020 775 LYS A C 1
ATOM 12326 O O . LYS A 1 775 ? -6.37254 -20.90286 -37.30871 1.000 16.16140 775 LYS A O 1
ATOM 12345 N N . LYS A 1 776 ? -6.21573 -19.46307 -39.03566 1.000 12.69670 776 LYS A N 1
ATOM 12346 C CA . LYS A 1 776 ? -4.80044 -19.67452 -39.21451 1.000 13.31522 776 LYS A CA 1
ATOM 12347 C C . LYS A 1 776 ? -3.95217 -18.98108 -38.17126 1.000 13.06822 776 LYS A C 1
ATOM 12348 O O . LYS A 1 776 ? -2.91001 -19.51757 -37.79994 1.000 14.94963 776 LYS A O 1
ATOM 12356 N N . HIS A 1 777 ? -4.35866 -17.79793 -37.68281 1.000 12.61190 777 HIS A N 1
ATOM 12357 C CA . HIS A 1 777 ? -3.43487 -16.96115 -36.91980 1.000 12.56523 777 HIS A CA 1
ATOM 12358 C C . HIS A 1 777 ? -3.97446 -16.36813 -35.63449 1.000 12.67975 777 HIS A C 1
ATOM 12359 O O . HIS A 1 777 ? -3.17331 -15.83921 -34.85030 1.000 14.57855 777 HIS A O 1
ATOM 12374 N N . LEU A 1 778 ? -5.28330 -16.41524 -35.38348 1.000 12.09105 778 LEU A N 1
ATOM 12375 C CA . LEU A 1 778 ? -5.82134 -15.88042 -34.13139 1.000 12.51245 778 LEU A CA 1
ATOM 12376 C C . LEU A 1 778 ? -6.42685 -16.94672 -33.22233 1.000 12.71298 778 LEU A C 1
ATOM 12377 O O . LEU A 1 778 ? -6.62682 -16.68082 -32.02863 1.000 14.57106 778 LEU A O 1
ATOM 12393 N N . LEU A 1 779 ? -6.71784 -18.13151 -33.74100 1.000 12.97444 779 LEU A N 1
ATOM 12394 C CA . LEU A 1 779 ? -7.35568 -19.18638 -32.96008 1.000 14.15503 779 LEU A CA 1
ATOM 12395 C C . LEU A 1 779 ? -6.27099 -20.07537 -32.37585 1.000 14.18542 779 LEU A C 1
ATOM 12396 O O . LEU A 1 779 ? -5.58375 -20.79047 -33.10814 1.000 18.64315 779 LEU A O 1
ATOM 12412 N N . THR A 1 780 ? -6.12260 -20.05005 -31.06926 1.000 14.01906 780 THR A N 1
ATOM 12413 C CA . THR A 1 780 ? -5.16778 -20.86605 -30.34065 1.000 14.63869 780 THR A CA 1
ATOM 12414 C C . THR A 1 780 ? -5.88744 -22.03362 -29.68544 1.000 14.57907 780 THR A C 1
ATOM 12415 O O . THR A 1 780 ? -7.12135 -22.07590 -29.64275 1.000 14.03135 780 THR A O 1
ATOM 12426 N N . PRO A 1 781 ? -5.14411 -22.97740 -29.09871 1.000 16.22900 781 PRO A N 1
ATOM 12427 C CA . PRO A 1 781 ? -5.80154 -24.07005 -28.35746 1.000 16.08850 781 PRO A CA 1
ATOM 12428 C C . PRO A 1 781 ? -6.60706 -23.58060 -27.16337 1.000 15.09525 781 PRO A C 1
ATOM 12429 O O . PRO A 1 781 ? -7.43502 -24.33005 -26.63310 1.000 15.84423 781 PRO A O 1
ATOM 12440 N N . TYR A 1 782 ? -6.39226 -22.34098 -26.72803 1.000 12.53432 782 TYR A N 1
ATOM 12441 C CA . TYR A 1 782 ? -7.10478 -21.76873 -25.59991 1.000 12.28688 782 TYR A CA 1
ATOM 12442 C C . TYR A 1 782 ? -8.03401 -20.64884 -26.02571 1.000 12.99205 782 TYR A C 1
ATOM 12443 O O . TYR A 1 782 ? -8.55298 -19.93412 -25.17538 1.000 13.68049 782 TYR A O 1
ATOM 12461 N N . GLY A 1 783 ? -8.29703 -20.50365 -27.30549 1.000 12.36494 783 GLY A N 1
ATOM 12462 C CA . GLY A 1 783 ? -9.27454 -19.55098 -27.77929 1.000 12.95507 783 GLY A CA 1
ATOM 12463 C C . GLY A 1 783 ? -8.66861 -18.47732 -28.66427 1.000 10.97241 783 GLY A C 1
ATOM 12464 O O . GLY A 1 783 ? -7.52997 -18.56774 -29.14044 1.000 11.89535 783 GLY A O 1
ATOM 12468 N N . LEU A 1 784 ? -9.47547 -17.45267 -28.89290 1.000 11.34140 784 LEU A N 1
ATOM 12469 C CA . LEU A 1 784 ? -9.17201 -16.38112 -29.84357 1.000 11.65172 784 LEU A CA 1
ATOM 12470 C C . LEU A 1 784 ? -8.32993 -15.31016 -29.17223 1.000 11.94437 784 LEU A C 1
ATOM 12471 O O . LEU A 1 784 ? -8.79591 -14.63893 -28.24508 1.000 12.33802 784 LEU A O 1
ATOM 12487 N N A ARG A 1 785 ? -7.08643 -15.16684 -29.61380 0.597 11.01302 785 ARG A N 1
ATOM 12488 N N B ARG A 1 785 ? -7.08522 -15.16967 -29.62510 0.403 12.40727 785 ARG A N 1
ATOM 12489 C CA A ARG A 1 785 ? -6.25952 -14.09088 -29.09719 0.597 10.38847 785 ARG A CA 1
ATOM 12490 C CA B ARG A 1 785 ? -6.22559 -14.09124 -29.16534 0.403 12.94957 785 ARG A CA 1
ATOM 12491 C C A ARG A 1 785 ? -6.70619 -12.75615 -29.69259 0.597 11.85382 785 ARG A C 1
ATOM 12492 C C B ARG A 1 785 ? -6.74184 -12.75012 -29.68440 0.403 12.59580 785 ARG A C 1
ATOM 12493 O O A ARG A 1 785 ? -7.37334 -12.69315 -30.72426 0.597 11.83895 785 ARG A O 1
ATOM 12494 O O B ARG A 1 785 ? -7.48523 -12.67576 -30.66297 0.403 12.50427 785 ARG A O 1
ATOM 12535 N N . LEU A 1 786 ? -6.31955 -11.67265 -29.02054 1.000 11.33258 786 LEU A N 1
ATOM 12536 C CA . LEU A 1 786 ? -6.80804 -10.34481 -29.36926 1.000 11.72777 786 LEU A CA 1
ATOM 12537 C C . LEU A 1 786 ? -6.16053 -9.80209 -30.63320 1.000 10.79851 786 LEU A C 1
ATOM 12538 O O . LEU A 1 786 ? -6.80419 -9.09040 -31.41299 1.000 11.44080 786 LEU A O 1
ATOM 12554 N N . VAL A 1 787 ? -4.90217 -10.15458 -30.85331 1.000 12.15792 787 VAL A N 1
ATOM 12555 C CA . VAL A 1 787 ? -4.10225 -9.59615 -31.93225 1.000 11.58006 787 VAL A CA 1
ATOM 12556 C C . VAL A 1 787 ? -2.92279 -10.53651 -32.15968 1.000 11.92932 787 VAL A C 1
ATOM 12557 O O . VAL A 1 787 ? -2.51409 -11.28060 -31.25877 1.000 14.84885 787 VAL A O 1
ATOM 12570 N N . THR A 1 788 ? -2.37692 -10.52318 -33.37449 1.000 12.60857 788 THR A N 1
ATOM 12571 C CA . THR A 1 788 ? -1.14331 -11.24806 -33.67780 1.000 12.76291 788 THR A CA 1
ATOM 12572 C C . THR A 1 788 ? 0.03893 -10.35917 -33.31533 1.000 13.70428 788 THR A C 1
ATOM 12573 O O . THR A 1 788 ? -0.11184 -9.17611 -33.01403 1.000 14.84996 788 THR A O 1
ATOM 12584 N N . PRO A 1 789 ? 1.25816 -10.88519 -33.34195 1.000 14.70671 789 PRO A N 1
ATOM 12585 C CA . PRO A 1 789 ? 2.39833 -10.09758 -32.84129 1.000 15.51670 789 PRO A CA 1
ATOM 12586 C C . PRO A 1 789 ? 2.71729 -8.89977 -33.72519 1.000 15.58103 789 PRO A C 1
ATOM 12587 O O . PRO A 1 789 ? 2.86323 -9.03286 -34.94223 1.000 15.77987 789 PRO A O 1
ATOM 12598 N N . ALA A 1 790 ? 2.90257 -7.74090 -33.08636 1.000 17.11310 790 ALA A N 1
ATOM 12599 C CA . ALA A 1 790 ? 3.11407 -6.47551 -33.77086 1.000 18.58238 790 ALA A CA 1
ATOM 12600 C C . ALA A 1 790 ? 4.37556 -5.79315 -33.26703 1.000 20.17027 790 ALA A C 1
ATOM 12601 O O . ALA A 1 790 ? 4.74267 -5.92328 -32.09755 1.000 21.43716 790 ALA A O 1
ATOM 12608 N N . ASP A 1 791 ? 5.01951 -5.03341 -34.15393 1.000 19.63646 791 ASP A N 1
ATOM 12609 C CA . ASP A 1 791 ? 6.19958 -4.23694 -33.80981 1.000 21.50683 791 ASP A CA 1
ATOM 12610 C C . ASP A 1 791 ? 5.84605 -2.76633 -34.01537 1.000 21.09068 791 ASP A C 1
ATOM 12611 O O . ASP A 1 791 ? 6.15887 -2.16679 -35.04683 1.000 22.85886 791 ASP A O 1
ATOM 12618 N N . LEU A 1 792 ? 5.16450 -2.18725 -33.03290 1.000 20.50989 792 LEU A N 1
ATOM 12619 C CA . LEU A 1 792 ? 4.70123 -0.81030 -33.15958 1.000 21.87448 792 LEU A CA 1
ATOM 12620 C C . LEU A 1 792 ? 5.79572 0.21477 -32.90760 1.000 22.78367 792 LEU A C 1
ATOM 12621 O O . LEU A 1 792 ? 5.58823 1.40089 -33.19110 1.000 22.34833 792 LEU A O 1
ATOM 12637 N N . ASN A 1 793 ? 6.95556 -0.20752 -32.40610 1.000 24.53330 793 ASN A N 1
ATOM 12638 C CA . ASN A 1 793 ? 8.08531 0.70933 -32.31233 1.000 27.49117 793 ASN A CA 1
ATOM 12639 C C . ASN A 1 793 ? 8.45200 1.31560 -33.65761 1.000 27.34677 793 ASN A C 1
ATOM 12640 O O . ASN A 1 793 ? 9.07350 2.38349 -33.69738 1.000 28.28801 793 ASN A O 1
ATOM 12651 N N . LYS A 1 794 ? 8.09058 0.66607 -34.76111 1.000 27.31685 794 LYS A N 1
ATOM 12652 C CA . LYS A 1 794 ? 8.44545 1.21150 -36.06241 1.000 27.33006 794 LYS A CA 1
ATOM 12653 C C . LYS A 1 794 ? 7.70621 2.50685 -36.37472 1.000 27.22320 794 LYS A C 1
ATOM 12654 O O . LYS A 1 794 ? 8.18221 3.27176 -37.21830 1.000 27.75047 794 LYS A O 1
ATOM 12662 N N . ILE A 1 795 ? 6.56809 2.76821 -35.72042 1.000 26.19848 795 ILE A N 1
ATOM 12663 C CA . ILE A 1 795 ? 5.77841 3.96865 -35.98691 1.000 27.32937 795 ILE A CA 1
ATOM 12664 C C . ILE A 1 795 ? 5.53838 4.77938 -34.72100 1.000 31.51836 795 ILE A C 1
ATOM 12665 O O . ILE A 1 795 ? 5.30178 5.98644 -34.78428 1.000 29.45121 795 ILE A O 1
ATOM 12681 N N . ALA A 1 796 ? 5.51730 4.11619 -33.57396 1.000 38.12951 796 ALA A N 1
ATOM 12682 C CA . ALA A 1 796 ? 5.47282 4.80595 -32.28816 1.000 48.21589 796 ALA A CA 1
ATOM 12683 C C . ALA A 1 796 ? 6.89533 4.79716 -31.73742 1.000 58.33275 796 ALA A C 1
ATOM 12684 O O . ALA A 1 796 ? 7.23349 4.10600 -30.77747 1.000 56.58880 796 ALA A O 1
ATOM 12691 N N . ASN A 1 797 ? 7.73643 5.59085 -32.40702 0.795 70.18859 797 ASN A N 1
ATOM 12692 C CA . ASN A 1 797 ? 9.18193 5.37040 -32.47248 0.795 81.26209 797 ASN A CA 1
ATOM 12693 C C . ASN A 1 797 ? 9.86271 5.65065 -31.13878 0.795 88.81319 797 ASN A C 1
ATOM 12694 O O . ASN A 1 797 ? 10.98342 6.16352 -31.07526 0.795 89.42987 797 ASN A O 1
ATOM 12705 N N . ASP A 1 798 ? 9.12827 5.36488 -30.07218 0.713 94.88731 798 ASP A N 1
ATOM 12706 C CA . ASP A 1 798 ? 9.61455 4.50248 -29.00454 0.713 100.09058 798 ASP A CA 1
ATOM 12707 C C . ASP A 1 798 ? 8.57605 4.43736 -27.89249 0.713 102.12288 798 ASP A C 1
ATOM 12708 O O . ASP A 1 798 ? 8.53463 5.29920 -27.00734 0.713 103.19353 798 ASP A O 1
ATOM 12715 N N . THR A 1 799 ? 7.71403 3.43117 -27.96384 1.000 102.00412 799 THR A N 1
ATOM 12716 C CA . THR A 1 799 ? 6.74425 3.12378 -26.92841 1.000 100.81980 799 THR A CA 1
ATOM 12717 C C . THR A 1 799 ? 7.18928 1.87474 -26.17687 1.000 94.41004 799 THR A C 1
ATOM 12718 O O . THR A 1 799 ? 8.13849 1.18487 -26.56218 1.000 94.63649 799 THR A O 1
ATOM 12729 N N . ALA A 1 800 ? 6.46576 1.58633 -25.10100 1.000 87.26388 800 ALA A N 1
ATOM 12730 C CA . ALA A 1 800 ? 6.97094 0.71653 -24.04803 1.000 79.78036 800 ALA A CA 1
ATOM 12731 C C . ALA A 1 800 ? 7.40450 -0.64821 -24.56772 1.000 70.79101 800 ALA A C 1
ATOM 12732 O O . ALA A 1 800 ? 6.65634 -1.32281 -25.28039 1.000 72.08117 800 ALA A O 1
ATOM 12739 N N . THR A 1 801 ? 8.61820 -1.06061 -24.19282 0.871 59.55911 801 THR A N 1
ATOM 12740 C CA . THR A 1 801 ? 8.97179 -2.46901 -24.29405 0.871 48.80979 801 THR A CA 1
ATOM 12741 C C . THR A 1 801 ? 7.96628 -3.28907 -23.48737 0.871 38.22122 801 THR A C 1
ATOM 12742 O O . THR A 1 801 ? 7.20929 -2.75939 -22.67052 0.871 36.76176 801 THR A O 1
ATOM 12753 N N . GLY A 1 802 ? 7.96087 -4.59845 -23.72326 1.000 30.04646 802 GLY A N 1
ATOM 12754 C CA . GLY A 1 802 ? 6.91953 -5.43431 -23.16099 1.000 25.43434 802 GLY A CA 1
ATOM 12755 C C . GLY A 1 802 ? 7.08093 -5.65042 -21.66800 1.000 19.79622 802 GLY A C 1
ATOM 12756 O O . GLY A 1 802 ? 8.17745 -5.58897 -21.11384 1.000 19.49197 802 GLY A O 1
ATOM 12760 N N . HIS A 1 803 ? 5.95996 -5.94606 -21.00736 1.000 17.28119 803 HIS A N 1
ATOM 12761 C CA . HIS A 1 803 ? 5.97618 -6.17710 -19.57258 1.000 17.46037 803 HIS A CA 1
ATOM 12762 C C . HIS A 1 803 ? 5.70101 -7.60555 -19.17287 1.000 14.68154 803 HIS A C 1
ATOM 12763 O O . HIS A 1 803 ? 5.87173 -7.94025 -17.99695 1.000 15.25915 803 HIS A O 1
ATOM 12778 N N . TYR A 1 804 ? 5.30880 -8.45476 -20.10481 1.000 13.51810 804 TYR A N 1
ATOM 12779 C CA . TYR A 1 804 ? 4.78156 -9.76385 -19.75780 1.000 13.08904 804 TYR A CA 1
ATOM 12780 C C . TYR A 1 804 ? 5.50662 -10.90125 -20.45829 1.000 13.26755 804 TYR A C 1
ATOM 12781 O O . TYR A 1 804 ? 5.87900 -10.80249 -21.63267 1.000 12.74293 804 TYR A O 1
ATOM 12799 N N . PHE A 1 805 ? 5.70786 -11.98686 -19.71692 1.000 12.33094 805 PHE A N 1
ATOM 12800 C CA . PHE A 1 805 ? 6.09288 -13.25462 -20.32120 1.000 13.18818 805 PHE A CA 1
ATOM 12801 C C . PHE A 1 805 ? 4.99741 -13.70722 -21.27681 1.000 13.08544 805 PHE A C 1
ATOM 12802 O O . PHE A 1 805 ? 3.81244 -13.38257 -21.10032 1.000 13.05745 805 PHE A O 1
ATOM 12819 N N . PHE A 1 806 ? 5.38742 -14.50873 -22.25902 1.000 13.36908 806 PHE A N 1
ATOM 12820 C CA . PHE A 1 806 ? 4.42931 -15.02132 -23.21781 1.000 13.93207 806 PHE A CA 1
ATOM 12821 C C . PHE A 1 806 ? 3.28573 -15.70707 -22.48505 1.000 12.89640 806 PHE A C 1
ATOM 12822 O O . PHE A 1 806 ? 3.49944 -16.52187 -21.58409 1.000 13.80380 806 PHE A O 1
ATOM 12839 N N . GLY A 1 807 ? 2.06997 -15.41911 -22.93369 1.000 12.91331 807 GLY A N 1
ATOM 12840 C CA . GLY A 1 807 ? 0.85743 -15.97449 -22.38186 1.000 12.48773 807 GLY A CA 1
ATOM 12841 C C . GLY A 1 807 ? 0.04335 -15.00474 -21.54593 1.000 12.97805 807 GLY A C 1
ATOM 12842 O O . GLY A 1 807 ? -1.17698 -15.17718 -21.43988 1.000 13.85368 807 GLY A O 1
ATOM 12846 N N . ASP A 1 808 ? 0.68450 -14.01999 -20.91717 1.000 12.57829 808 ASP A N 1
ATOM 12847 C CA . ASP A 1 808 ? -0.03280 -13.12625 -20.02421 1.000 12.52735 808 ASP A CA 1
ATOM 12848 C C . ASP A 1 808 ? -0.39834 -11.82282 -20.70628 1.000 12.89810 808 ASP A C 1
ATOM 12849 O O . ASP A 1 808 ? 0.43225 -11.19259 -21.36501 1.000 13.14813 808 ASP A O 1
ATOM 12858 N N . ARG A 1 809 ? -1.62590 -11.38542 -20.44828 1.000 12.00526 809 ARG A N 1
ATOM 12859 C CA . ARG A 1 809 ? -2.13279 -10.08199 -20.87094 1.000 12.88267 809 ARG A CA 1
ATOM 12860 C C . ARG A 1 809 ? -1.66811 -9.75171 -22.28539 1.000 13.74272 809 ARG A C 1
ATOM 12861 O O . ARG A 1 809 ? -1.91698 -10.51970 -23.21639 1.000 14.49213 809 ARG A O 1
ATOM 12882 N N . GLU A 1 810 ? -1.03727 -8.59792 -22.47274 1.000 13.57165 810 GLU A N 1
ATOM 12883 C CA . GLU A 1 810 ? -0.77784 -8.14661 -23.83204 1.000 16.56036 810 GLU A CA 1
ATOM 12884 C C . GLU A 1 810 ? 0.20920 -9.02900 -24.58580 1.000 17.59673 810 GLU A C 1
ATOM 12885 O O . GLU A 1 810 ? 0.28076 -8.93037 -25.81330 1.000 21.53679 810 GLU A O 1
ATOM 12897 N N . ASN A 1 811 ? 0.96210 -9.89574 -23.92101 1.000 14.22490 811 ASN A N 1
ATOM 12898 C CA . ASN A 1 811 ? 1.84930 -10.80048 -24.65208 1.000 13.48909 811 ASN A CA 1
ATOM 12899 C C . ASN A 1 811 ? 1.13521 -12.11264 -24.97398 1.000 13.68140 811 ASN A C 1
ATOM 12900 O O . ASN A 1 811 ? 1.48438 -13.18075 -24.49882 1.000 16.50988 811 ASN A O 1
ATOM 12911 N N . GLY A 1 812 ? 0.09712 -11.99907 -25.78277 1.000 13.60048 812 GLY A N 1
ATOM 12912 C CA . GLY A 1 812 ? -0.50857 -13.16016 -26.40613 1.000 13.05837 812 GLY A CA 1
ATOM 12913 C C . GLY A 1 812 ? -1.66916 -13.81940 -25.68769 1.000 12.91607 812 GLY A C 1
ATOM 12914 O O . GLY A 1 812 ? -2.06658 -14.90300 -26.09779 1.000 14.10538 812 GLY A O 1
ATOM 12918 N N . ALA A 1 813 ? -2.24552 -13.21763 -24.65006 1.000 12.39911 813 ALA A N 1
ATOM 12919 C CA . ALA A 1 813 ? -3.32370 -13.88155 -23.94070 1.000 12.27223 813 ALA A CA 1
ATOM 12920 C C . ALA A 1 813 ? -4.59362 -13.91823 -24.77888 1.000 12.54846 813 ALA A C 1
ATOM 12921 O O . ALA A 1 813 ? -4.80312 -13.13790 -25.70623 1.000 12.75295 813 ALA A O 1
ATOM 12928 N N . VAL A 1 814 ? -5.48406 -14.82077 -24.39480 1.000 11.29165 814 VAL A N 1
ATOM 12929 C CA . VAL A 1 814 ? -6.86652 -14.77595 -24.82859 1.000 11.85910 814 VAL A CA 1
ATOM 12930 C C . VAL A 1 814 ? -7.59995 -13.86598 -23.85221 1.000 11.34143 814 VAL A C 1
ATOM 12931 O O . VAL A 1 814 ? -7.90026 -14.23955 -22.71100 1.000 12.08811 814 VAL A O 1
ATOM 12944 N N . PHE A 1 815 ? -7.87085 -12.65360 -24.29412 1.000 11.22520 815 PHE A N 1
ATOM 12945 C CA . PHE A 1 815 ? -8.70635 -11.72685 -23.53922 1.000 11.65863 815 PHE A CA 1
ATOM 12946 C C . PHE A 1 815 ? -10.15556 -12.11582 -23.76686 1.000 11.22486 815 PHE A C 1
ATOM 12947 O O . PHE A 1 815 ? -10.67493 -12.02210 -24.88606 1.000 11.97912 815 PHE A O 1
ATOM 12964 N N A LYS A 1 816 ? -10.80962 -12.56934 -22.70749 0.466 11.21163 816 LYS A N 1
ATOM 12965 N N B LYS A 1 816 ? -10.80943 -12.58698 -22.70922 0.534 10.80446 816 LYS A N 1
ATOM 12966 C CA A LYS A 1 816 ? -12.09040 -13.24262 -22.88162 0.466 11.42588 816 LYS A CA 1
ATOM 12967 C CA B LYS A 1 816 ? -12.09375 -13.25164 -22.90048 0.534 10.64526 816 LYS A CA 1
ATOM 12968 C C A LYS A 1 816 ? -13.20197 -12.27981 -23.28015 0.466 11.65975 816 LYS A C 1
ATOM 12969 C C B LYS A 1 816 ? -13.20285 -12.27807 -23.28910 0.534 11.19414 816 LYS A C 1
ATOM 12970 O O A LYS A 1 816 ? -14.11276 -12.67653 -24.00453 0.466 11.70392 816 LYS A O 1
ATOM 12971 O O B LYS A 1 816 ? -14.11937 -12.66584 -24.00891 0.534 11.22615 816 LYS A O 1
ATOM 13008 N N . HIS A 1 817 ? -13.12245 -11.00819 -22.88331 1.000 11.15380 817 HIS A N 1
ATOM 13009 C CA . HIS A 1 817 ? -14.12852 -10.04105 -23.32213 1.000 11.08650 817 HIS A CA 1
ATOM 13010 C C . HIS A 1 817 ? -14.06875 -9.86051 -24.83410 1.000 11.27853 817 HIS A C 1
ATOM 13011 O O . HIS A 1 817 ? -15.07691 -9.99696 -25.53761 1.000 11.58463 817 HIS A O 1
ATOM 13026 N N . ALA A 1 818 ? -12.88444 -9.58432 -25.35975 1.000 11.19515 818 ALA A N 1
ATOM 13027 C CA . ALA A 1 818 ? -12.74733 -9.47626 -26.80547 1.000 10.98212 818 ALA A CA 1
ATOM 13028 C C . ALA A 1 818 ? -13.15931 -10.77141 -27.48703 1.000 10.58952 818 ALA A C 1
ATOM 13029 O O . ALA A 1 818 ? -13.78792 -10.73948 -28.54890 1.000 11.09141 818 ALA A O 1
ATOM 13036 N N A SER A 1 819 ? -12.83666 -11.92956 -26.88216 0.817 9.80170 819 SER A N 1
ATOM 13037 N N B SER A 1 819 ? -12.81663 -11.91887 -26.89310 0.183 10.29950 819 SER A N 1
ATOM 13038 C CA A SER A 1 819 ? -13.22119 -13.19694 -27.50292 0.817 10.25200 819 SER A CA 1
ATOM 13039 C CA B SER A 1 819 ? -13.21180 -13.19267 -27.48431 0.183 10.29103 819 SER A CA 1
ATOM 13040 C C A SER A 1 819 ? -14.74157 -13.29487 -27.60603 0.817 10.71457 819 SER A C 1
ATOM 13041 C C B SER A 1 819 ? -14.72915 -13.29108 -27.59769 0.183 10.39660 819 SER A C 1
ATOM 13042 O O A SER A 1 819 ? -15.28303 -13.82786 -28.58666 0.817 10.73718 819 SER A O 1
ATOM 13043 O O B SER A 1 819 ? -15.25605 -13.83808 -28.57488 0.183 10.30847 819 SER A O 1
ATOM 13058 N N . MET A 1 820 ? -15.44677 -12.75584 -26.61225 1.000 10.23388 820 MET A N 1
ATOM 13059 C CA . MET A 1 820 ? -16.89740 -12.80651 -26.64639 1.000 9.92300 820 MET A CA 1
ATOM 13060 C C . MET A 1 820 ? -17.49128 -11.80125 -27.62731 1.000 10.93143 820 MET A C 1
ATOM 13061 O O . MET A 1 820 ? -18.56129 -12.05561 -28.18189 1.000 10.85889 820 MET A O 1
ATOM 13075 N N . MET A 1 821 ? -16.82994 -10.65972 -27.85555 1.000 9.98422 821 MET A N 1
ATOM 13076 C CA . MET A 1 821 ? -17.28714 -9.78003 -28.92719 1.000 10.93013 821 MET A CA 1
ATOM 13077 C C . MET A 1 821 ? -17.12227 -10.45641 -30.28152 1.000 10.76782 821 MET A C 1
ATOM 13078 O O . MET A 1 821 ? -17.99727 -10.35409 -31.14081 1.000 11.29186 821 MET A O 1
ATOM 13092 N N . ALA A 1 822 ? -16.03104 -11.19466 -30.46226 1.000 10.55044 822 ALA A N 1
ATOM 13093 C CA . ALA A 1 822 ? -15.85033 -11.94108 -31.69853 1.000 10.35348 822 ALA A CA 1
ATOM 13094 C C . ALA A 1 822 ? -16.89814 -13.03712 -31.82815 1.000 11.18417 822 ALA A C 1
ATOM 13095 O O . ALA A 1 822 ? -17.42244 -13.28587 -32.92403 1.000 11.50370 822 ALA A O 1
ATOM 13102 N N . VAL A 1 823 ? -17.23187 -13.69053 -30.71465 1.000 10.81076 823 VAL A N 1
ATOM 13103 C CA . VAL A 1 823 ? -18.27466 -14.70962 -30.77985 1.000 10.97666 823 VAL A CA 1
ATOM 13104 C C . VAL A 1 823 ? -19.63082 -14.09024 -31.12138 1.000 10.50831 823 VAL A C 1
ATOM 13105 O O . VAL A 1 823 ? -20.39698 -14.65606 -31.90651 1.000 11.31158 823 VAL A O 1
ATOM 13118 N N . ALA A 1 824 ? -19.91632 -12.88751 -30.60939 1.000 10.37135 824 ALA A N 1
ATOM 13119 C CA . ALA A 1 824 ? -21.14752 -12.20338 -30.99640 1.000 10.84902 824 ALA A CA 1
ATOM 13120 C C . ALA A 1 824 ? -21.20831 -12.03016 -32.50598 1.000 11.04411 824 ALA A C 1
ATOM 13121 O O . ALA A 1 824 ? -22.25337 -12.24478 -33.12595 1.000 11.23661 824 ALA A O 1
ATOM 13128 N N . ALA A 1 825 ? -20.08042 -11.66515 -33.11045 1.000 10.72086 825 ALA A N 1
ATOM 13129 C CA . ALA A 1 825 ? -20.00907 -11.52088 -34.56027 1.000 11.76778 825 ALA A CA 1
ATOM 13130 C C . ALA A 1 825 ? -20.19850 -12.85370 -35.27329 1.000 11.02233 825 ALA A C 1
ATOM 13131 O O . ALA A 1 825 ? -20.90937 -12.93467 -36.28390 1.000 11.57475 825 ALA A O 1
ATOM 13138 N N . LEU A 1 826 ? -19.51498 -13.89651 -34.80304 1.000 10.72993 826 LEU A N 1
ATOM 13139 C CA . LEU A 1 826 ? -19.65040 -15.21716 -35.41543 1.000 11.24815 826 LEU A CA 1
ATOM 13140 C C . LEU A 1 826 ? -21.10175 -15.68665 -35.39633 1.000 11.46203 826 LEU A C 1
ATOM 13141 O O . LEU A 1 826 ? -21.58108 -16.28709 -36.36837 1.000 12.18658 826 LEU A O 1
ATOM 13157 N N . ILE A 1 827 ? -21.80001 -15.44981 -34.28454 1.000 11.74088 827 ILE A N 1
ATOM 13158 C CA . ILE A 1 827 ? -23.19836 -15.85454 -34.16307 1.000 11.85116 827 ILE A CA 1
ATOM 13159 C C . ILE A 1 827 ? -24.06994 -15.06570 -35.13184 1.000 11.98743 827 ILE A C 1
ATOM 13160 O O . ILE A 1 827 ? -24.90163 -15.62842 -35.85637 1.000 12.79472 827 ILE A O 1
ATOM 13176 N N . LYS A 1 828 ? -23.90511 -13.73937 -35.13941 1.000 12.30131 828 LYS A N 1
ATOM 13177 C CA . LYS A 1 828 ? -24.67701 -12.89482 -36.04407 1.000 13.17812 828 LYS A CA 1
ATOM 13178 C C . LYS A 1 828 ? -24.47382 -13.32562 -37.49175 1.000 12.49137 828 LYS A C 1
ATOM 13179 O O . LYS A 1 828 ? -25.43465 -13.43962 -38.26670 1.000 14.29465 828 LYS A O 1
ATOM 13198 N N . ALA A 1 829 ? -23.21876 -13.57519 -37.88195 1.000 12.18020 829 ALA A N 1
ATOM 13199 C CA . ALA A 1 829 ? -22.94371 -14.00742 -39.24734 1.000 12.66994 829 ALA A CA 1
ATOM 13200 C C . ALA A 1 829 ? -23.47482 -15.41165 -39.52707 1.000 13.18584 829 ALA A C 1
ATOM 13201 O O . ALA A 1 829 ? -24.00017 -15.67799 -40.61686 1.000 13.51307 829 ALA A O 1
ATOM 13208 N N . ALA A 1 830 ? -23.35420 -16.32583 -38.55829 1.000 12.77887 830 ALA A N 1
ATOM 13209 C CA . ALA A 1 830 ? -23.83750 -17.67850 -38.78949 1.000 13.09937 830 ALA A CA 1
ATOM 13210 C C . ALA A 1 830 ? -25.32755 -17.71249 -39.08170 1.000 13.76862 830 ALA A C 1
ATOM 13211 O O . ALA A 1 830 ? -25.79884 -18.61685 -39.77413 1.000 13.61978 830 ALA A O 1
ATOM 13218 N N . LYS A 1 831 ? -26.08800 -16.76145 -38.53109 1.000 13.16884 831 LYS A N 1
ATOM 13219 C CA . LYS A 1 831 ? -27.51595 -16.70811 -38.76327 1.000 13.95369 831 LYS A CA 1
ATOM 13220 C C . LYS A 1 831 ? -27.85636 -16.27902 -40.17993 1.000 14.81251 831 LYS A C 1
ATOM 13221 O O . LYS A 1 831 ? -28.92455 -16.65296 -40.68705 1.000 16.48027 831 LYS A O 1
ATOM 13240 N N A LYS A 1 832 ? -26.99586 -15.50028 -40.84264 0.598 14.66032 832 LYS A N 1
ATOM 13241 N N B LYS A 1 832 ? -26.98050 -15.50845 -40.82717 0.402 14.39868 832 LYS A N 1
ATOM 13242 C CA A LYS A 1 832 ? -27.42082 -14.81987 -42.06584 0.598 16.75325 832 LYS A CA 1
ATOM 13243 C CA B LYS A 1 832 ? -27.34809 -14.75559 -42.01845 0.402 15.39556 832 LYS A CA 1
ATOM 13244 C C A LYS A 1 832 ? -26.52816 -14.99260 -43.29827 0.598 15.71107 832 LYS A C 1
ATOM 13245 C C B LYS A 1 832 ? -26.57275 -15.11750 -43.28101 0.402 14.67767 832 LYS A C 1
ATOM 13246 O O A LYS A 1 832 ? -26.98582 -14.65081 -44.39999 0.598 16.33863 832 LYS A O 1
ATOM 13247 O O B LYS A 1 832 ? -27.15844 -15.07185 -44.36680 0.402 15.29890 832 LYS A O 1
ATOM 13262 N N . VAL A 1 833 ? -25.29267 -15.49687 -43.18223 1.000 14.55730 833 VAL A N 1
ATOM 13263 C CA . VAL A 1 833 ? -24.47307 -15.63428 -44.38961 1.000 15.07695 833 VAL A CA 1
ATOM 13264 C C . VAL A 1 833 ? -25.12099 -16.67906 -45.30669 1.000 15.40971 833 VAL A C 1
ATOM 13265 O O . VAL A 1 833 ? -25.75014 -17.64324 -44.84931 1.000 15.64354 833 VAL A O 1
ATOM 13278 N N . LYS A 1 834 ? -24.95218 -16.49993 -46.61767 1.000 15.14788 834 LYS A N 1
ATOM 13279 C CA . LYS A 1 834 ? -25.60248 -17.42337 -47.53906 1.000 15.54533 834 LYS A CA 1
ATOM 13280 C C . LYS A 1 834 ? -24.97855 -18.82014 -47.49384 1.000 15.80019 834 LYS A C 1
ATOM 13281 O O . LYS A 1 834 ? -25.69690 -19.82243 -47.58473 1.000 18.48946 834 LYS A O 1
ATOM 13289 N N . ASP A 1 835 ? -23.65729 -18.91313 -47.33455 1.000 13.98921 835 ASP A N 1
ATOM 13290 C CA . ASP A 1 835 ? -22.94809 -20.19181 -47.41688 1.000 14.06711 835 ASP A CA 1
ATOM 13291 C C . ASP A 1 835 ? -23.09130 -20.93022 -46.09132 1.000 14.89989 835 ASP A C 1
ATOM 13292 O O . ASP A 1 835 ? -22.51700 -20.52779 -45.07936 1.000 14.43928 835 ASP A O 1
ATOM 13301 N N . ASN A 1 836 ? -23.83422 -22.03508 -46.11269 1.000 14.75243 836 ASN A N 1
ATOM 13302 C CA . ASN A 1 836 ? -24.08177 -22.81493 -44.90738 1.000 15.25041 836 ASN A CA 1
ATOM 13303 C C . ASN A 1 836 ? -22.80615 -23.42406 -44.34386 1.000 13.90085 836 ASN A C 1
ATOM 13304 O O . ASN A 1 836 ? -22.70818 -23.63275 -43.13333 1.000 14.73574 836 ASN A O 1
ATOM 13315 N N . GLU A 1 837 ? -21.80564 -23.69967 -45.18998 1.000 13.97479 837 GLU A N 1
ATOM 13316 C CA . GLU A 1 837 ? -20.54911 -24.24398 -44.66803 1.000 14.08636 837 GLU A CA 1
ATOM 13317 C C . GLU A 1 837 ? -19.76700 -23.19045 -43.88273 1.000 13.74536 837 GLU A C 1
ATOM 13318 O O . GLU A 1 837 ? -19.12509 -23.50528 -42.87308 1.000 14.33888 837 GLU A O 1
ATOM 13330 N N . LEU A 1 838 ? -19.81783 -21.93524 -44.31906 1.000 13.77794 838 LEU A N 1
ATOM 13331 C CA . LEU A 1 838 ? -19.22216 -20.85493 -43.54408 1.000 13.87596 838 LEU A CA 1
ATOM 13332 C C . LEU A 1 838 ? -19.96043 -20.68474 -42.22621 1.000 13.15224 838 LEU A C 1
ATOM 13333 O O . LEU A 1 838 ? -19.33745 -20.56257 -41.17264 1.000 13.19696 838 LEU A O 1
ATOM 13349 N N . ALA A 1 839 ? -21.29717 -20.71321 -42.26991 1.000 12.82015 839 ALA A N 1
ATOM 13350 C CA . ALA A 1 839 ? -22.10468 -20.62215 -41.05750 1.000 13.18373 839 ALA A CA 1
ATOM 13351 C C . ALA A 1 839 ? -21.74338 -21.73157 -40.07547 1.000 12.47534 839 ALA A C 1
ATOM 13352 O O . ALA A 1 839 ? -21.55199 -21.49431 -38.87928 1.000 12.76194 839 ALA A O 1
ATOM 13359 N N . LYS A 1 840 ? -21.64925 -22.96260 -40.57702 1.000 12.67191 840 LYS A N 1
ATOM 13360 C CA . LYS A 1 840 ? -21.34108 -24.10215 -39.71848 1.000 13.67808 840 LYS A CA 1
ATOM 13361 C C . LYS A 1 840 ? -19.99302 -23.91684 -39.03891 1.000 13.59798 840 LYS A C 1
ATOM 13362 O O . LYS A 1 840 ? -19.84841 -24.14821 -37.83701 1.000 13.43877 840 LYS A O 1
ATOM 13381 N N . GLU A 1 841 ? -18.98585 -23.50095 -39.80359 1.000 13.73933 841 GLU A N 1
ATOM 13382 C CA . GLU A 1 841 ? -17.64936 -23.30572 -39.24872 1.000 12.99071 841 GLU A CA 1
ATOM 13383 C C . GLU A 1 841 ? -17.63968 -22.19645 -38.21110 1.000 12.49317 841 GLU A C 1
ATOM 13384 O O . GLU A 1 841 ? -17.01812 -22.33306 -37.15112 1.000 12.42085 841 GLU A O 1
ATOM 13396 N N . MET A 1 842 ? -18.32128 -21.08833 -38.49787 1.000 12.03854 842 MET A N 1
ATOM 13397 C CA . MET A 1 842 ? -18.35293 -19.99441 -37.53806 1.000 11.68150 842 MET A CA 1
ATOM 13398 C C . MET A 1 842 ? -19.05225 -20.40700 -36.25076 1.000 11.96731 842 MET A C 1
ATOM 13399 O O . MET A 1 842 ? -18.61465 -20.04052 -35.15961 1.000 12.18390 842 MET A O 1
ATOM 13413 N N . ALA A 1 843 ? -20.12484 -21.19240 -36.35744 1.000 11.85038 843 ALA A N 1
ATOM 13414 C CA . ALA A 1 843 ? -20.79013 -21.67138 -35.15279 1.000 12.97233 843 ALA A CA 1
ATOM 13415 C C . ALA A 1 843 ? -19.90362 -22.62465 -34.36045 1.000 12.36339 843 ALA A C 1
ATOM 13416 O O . ALA A 1 843 ? -19.91244 -22.59185 -33.12585 1.000 13.07731 843 ALA A O 1
ATOM 13423 N N . ARG A 1 844 ? -19.11078 -23.45950 -35.04621 1.000 12.21671 844 ARG A N 1
ATOM 13424 C CA . ARG A 1 844 ? -18.15460 -24.30967 -34.34933 1.000 12.83074 844 ARG A CA 1
ATOM 13425 C C . ARG A 1 844 ? -17.16110 -23.47415 -33.55403 1.000 13.00206 844 ARG A C 1
ATOM 13426 O O . ARG A 1 844 ? -16.84984 -23.79039 -32.40143 1.000 13.63620 844 ARG A O 1
ATOM 13447 N N . ILE A 1 845 ? -16.61944 -22.42163 -34.16609 1.000 12.49642 845 ILE A N 1
ATOM 13448 C CA . ILE A 1 845 ? -15.67017 -21.58030 -33.44349 1.000 12.64985 845 ILE A CA 1
ATOM 13449 C C . ILE A 1 845 ? -16.35600 -20.91533 -32.26502 1.000 12.05353 845 ILE A C 1
ATOM 13450 O O . ILE A 1 845 ? -15.79057 -20.81376 -31.17279 1.000 12.33833 845 ILE A O 1
ATOM 13466 N N . ALA A 1 846 ? -17.57708 -20.42612 -32.48170 1.000 11.51458 846 ALA A N 1
ATOM 13467 C CA . ALA A 1 846 ? -18.34532 -19.79365 -31.41524 1.000 11.85027 846 ALA A CA 1
ATOM 13468 C C . ALA A 1 846 ? -18.47190 -20.70362 -30.20434 1.000 11.61552 846 ALA A C 1
ATOM 13469 O O . ALA A 1 846 ? -18.21111 -20.29303 -29.06853 1.000 11.85462 846 ALA A O 1
ATOM 13476 N N . TYR A 1 847 ? -18.91020 -21.94220 -30.42268 1.000 11.99038 847 TYR A N 1
ATOM 13477 C CA . TYR A 1 847 ? -19.11321 -22.83198 -29.28457 1.000 12.52016 847 TYR A CA 1
ATOM 13478 C C . TYR A 1 847 ? -17.79605 -23.28240 -28.66860 1.000 12.45770 847 TYR A C 1
ATOM 13479 O O . TYR A 1 847 ? -17.72317 -23.47817 -27.45191 1.000 12.78290 847 TYR A O 1
ATOM 13497 N N . PHE A 1 848 ? -16.75161 -23.44165 -29.48167 1.000 12.05190 848 PHE A N 1
ATOM 13498 C CA . PHE A 1 848 ? -15.42094 -23.73081 -28.93959 1.000 11.94508 848 PHE A CA 1
ATOM 13499 C C . PHE A 1 848 ? -14.99971 -22.65287 -27.94594 1.000 11.45072 848 PHE A C 1
ATOM 13500 O O . PHE A 1 848 ? -14.49064 -22.94540 -26.85412 1.000 12.03948 848 PHE A O 1
ATOM 13517 N N . MET A 1 849 ? -15.17497 -21.39131 -28.33374 1.000 11.36635 849 MET A N 1
ATOM 13518 C CA . MET A 1 849 ? -14.76577 -20.28937 -27.47513 1.000 11.18464 849 MET A CA 1
ATOM 13519 C C . MET A 1 849 ? -15.67298 -20.16485 -26.25736 1.000 11.01640 849 MET A C 1
ATOM 13520 O O . MET A 1 849 ? -15.20134 -19.89842 -25.14858 1.000 11.94809 849 MET A O 1
ATOM 13534 N N . ILE A 1 850 ? -16.98662 -20.31888 -26.44522 1.000 11.15656 850 ILE A N 1
ATOM 13535 C CA . ILE A 1 850 ? -17.88997 -20.32037 -25.30017 1.000 11.59948 850 ILE A CA 1
ATOM 13536 C C . ILE A 1 850 ? -17.47784 -21.38007 -24.28583 1.000 10.84272 850 ILE A C 1
ATOM 13537 O O . ILE A 1 850 ? -17.46689 -21.12709 -23.07241 1.000 11.83299 850 ILE A O 1
ATOM 13553 N N . ASP A 1 851 ? -17.13893 -22.58362 -24.75132 1.000 12.22331 851 ASP A N 1
ATOM 13554 C CA . ASP A 1 851 ? -16.74544 -23.64746 -23.83584 1.000 12.42935 851 ASP A CA 1
ATOM 13555 C C . ASP A 1 851 ? -15.53461 -23.25721 -23.00641 1.000 12.12286 851 ASP A C 1
ATOM 13556 O O . ASP A 1 851 ? -15.42105 -23.66729 -21.84428 1.000 13.42085 851 ASP A O 1
ATOM 13565 N N . LEU A 1 852 ? -14.64217 -22.44605 -23.56421 1.000 12.00315 852 LEU A N 1
ATOM 13566 C CA . LEU A 1 852 ? -13.44822 -22.00290 -22.86048 1.000 12.78918 852 LEU A CA 1
ATOM 13567 C C . LEU A 1 852 ? -13.68645 -20.86671 -21.87456 1.000 11.17744 852 LEU A C 1
ATOM 13568 O O . LEU A 1 852 ? -12.78037 -20.57588 -21.09514 1.000 12.10988 852 LEU A O 1
ATOM 13584 N N . VAL A 1 853 ? -14.86338 -20.24483 -21.87897 1.000 11.06939 853 VAL A N 1
ATOM 13585 C CA . VAL A 1 853 ? -15.16566 -19.16628 -20.94760 1.000 11.07378 853 VAL A CA 1
ATOM 13586 C C . VAL A 1 853 ? -16.25008 -19.50674 -19.92634 1.000 11.64110 853 VAL A C 1
ATOM 13587 O O . VAL A 1 853 ? -16.31607 -18.82686 -18.89311 1.000 12.23128 853 VAL A O 1
ATOM 13600 N N . LEU A 1 854 ? -17.09649 -20.51939 -20.16376 1.000 10.77854 854 LEU A N 1
ATOM 13601 C CA . LEU A 1 854 ? -18.17724 -20.83775 -19.23008 1.000 11.04812 854 LEU A CA 1
ATOM 13602 C C . LEU A 1 854 ? -17.57515 -21.15040 -17.86635 1.000 11.26556 854 LEU A C 1
ATOM 13603 O O . LEU A 1 854 ? -16.81020 -22.10813 -17.74898 1.000 11.92259 854 LEU A O 1
ATOM 13619 N N . PRO A 1 855 ? -17.92952 -20.42675 -16.80642 1.000 11.06496 855 PRO A N 1
ATOM 13620 C CA . PRO A 1 855 ? -17.23566 -20.66648 -15.53320 1.000 11.13315 855 PRO A CA 1
ATOM 13621 C C . PRO A 1 855 ? -17.35550 -22.08831 -15.01579 1.000 11.96303 855 PRO A C 1
ATOM 13622 O O . PRO A 1 855 ? -16.37405 -22.62821 -14.51032 1.000 11.94136 855 PRO A O 1
ATOM 13633 N N . TYR A 1 856 ? -18.51661 -22.71856 -15.11474 1.000 11.18797 856 TYR A N 1
ATOM 13634 C CA . TYR A 1 856 ? -18.65769 -24.01823 -14.46386 1.000 11.68075 856 TYR A CA 1
ATOM 13635 C C . TYR A 1 856 ? -17.67780 -25.04349 -15.02597 1.000 12.04919 856 TYR A C 1
ATOM 13636 O O . TYR A 1 856 ? -17.29868 -25.98070 -14.31398 1.000 12.85879 856 TYR A O 1
ATOM 13654 N N . LYS A 1 857 ? -17.25418 -24.88802 -16.28222 1.000 11.58086 857 LYS A N 1
ATOM 13655 C CA . LYS A 1 857 ? -16.31932 -25.82534 -16.88208 1.000 13.05080 857 LYS A CA 1
ATOM 13656 C C . LYS A 1 857 ? -14.92640 -25.70468 -16.28682 1.000 12.27413 857 LYS A C 1
ATOM 13657 O O . LYS A 1 857 ? -14.09114 -26.58913 -16.53493 1.000 13.02905 857 LYS A O 1
ATOM 13676 N N . ASN A 1 858 ? -14.65249 -24.65445 -15.50390 1.000 12.71717 858 ASN A N 1
ATOM 13677 C CA . ASN A 1 858 ? -13.38643 -24.57199 -14.78821 1.000 13.65860 858 ASN A CA 1
ATOM 13678 C C . ASN A 1 858 ? -13.21794 -25.72505 -13.80966 1.000 14.80043 858 ASN A C 1
ATOM 13679 O O . ASN A 1 858 ? -12.09704 -25.97165 -13.37165 1.000 16.45625 858 ASN A O 1
ATOM 13690 N N . LEU A 1 859 ? -14.30369 -26.40787 -13.41973 1.000 12.86782 859 LEU A N 1
ATOM 13691 C CA . LEU A 1 859 ? -14.14661 -27.57296 -12.54939 1.000 13.61902 859 LEU A CA 1
ATOM 13692 C C . LEU A 1 859 ? -13.81488 -28.86069 -13.30471 1.000 14.97519 859 LEU A C 1
ATOM 13693 O O . LEU A 1 859 ? -13.66197 -29.90879 -12.68056 1.000 16.42461 859 LEU A O 1
ATOM 13709 N N . GLU A 1 860 ? -13.63824 -28.82406 -14.62226 1.000 15.30189 860 GLU A N 1
ATOM 13710 C CA . GLU A 1 860 ? -13.28763 -30.05440 -15.33512 1.000 17.61878 860 GLU A CA 1
ATOM 13711 C C . GLU A 1 860 ? -11.82349 -30.44131 -15.16278 1.000 21.47392 860 GLU A C 1
ATOM 13712 O O . GLU A 1 860 ? -11.48169 -31.62701 -15.08259 1.000 24.95807 860 GLU A O 1
ATOM 13724 N N . ASN A 1 861 ? -10.94369 -29.47017 -15.12751 1.000 19.42850 861 ASN A N 1
ATOM 13725 C CA . ASN A 1 861 ? -9.50683 -29.70292 -14.96728 1.000 18.51042 861 ASN A CA 1
ATOM 13726 C C . ASN A 1 861 ? -8.98533 -28.53768 -14.14275 1.000 14.81030 861 ASN A C 1
ATOM 13727 O O . ASN A 1 861 ? -8.16197 -27.74323 -14.59441 1.000 15.25064 861 ASN A O 1
ATOM 13738 N N . PRO A 1 862 ? -9.46815 -28.40953 -12.90441 1.000 13.74027 862 PRO A N 1
ATOM 13739 C CA . PRO A 1 862 ? -9.32336 -27.12763 -12.19162 1.000 12.86050 862 PRO A CA 1
ATOM 13740 C C . PRO A 1 862 ? -7.89806 -26.75838 -11.83473 1.000 12.28525 862 PRO A C 1
ATOM 13741 O O . PRO A 1 862 ? -7.58113 -25.56306 -11.78487 1.000 12.58223 862 PRO A O 1
ATOM 13752 N N . PHE A 1 863 ? -7.02192 -27.73030 -11.57007 1.000 12.71540 863 PHE A N 1
ATOM 13753 C CA . PHE A 1 863 ? -5.65816 -27.36363 -11.20868 1.000 13.60269 863 PHE A CA 1
ATOM 13754 C C . PHE A 1 863 ? -4.83164 -26.91089 -12.39015 1.000 14.87727 863 PHE A C 1
ATOM 13755 O O . PHE A 1 863 ? -3.77926 -26.30516 -12.18489 1.000 18.69224 863 PHE A O 1
ATOM 13772 N N . GLN A 1 864 ? -5.31759 -27.10636 -13.60421 1.000 14.40005 864 GLN A N 1
ATOM 13773 C CA . GLN A 1 864 ? -4.68608 -26.47612 -14.74831 1.000 16.68948 864 GLN A CA 1
ATOM 13774 C C . GLN A 1 864 ? -5.38060 -25.17930 -15.14255 1.000 15.57187 864 GLN A C 1
ATOM 13775 O O . GLN A 1 864 ? -4.72280 -24.14948 -15.32791 1.000 18.19727 864 GLN A O 1
ATOM 13789 N N . VAL A 1 865 ? -6.70776 -25.20856 -15.30073 1.000 13.76845 865 VAL A N 1
ATOM 13790 C CA . VAL A 1 865 ? -7.40434 -24.04295 -15.83652 1.000 13.38546 865 VAL A CA 1
ATOM 13791 C C . VAL A 1 865 ? -7.78493 -23.01488 -14.77737 1.000 12.96645 865 VAL A C 1
ATOM 13792 O O . VAL A 1 865 ? -8.04810 -21.85328 -15.12021 1.000 13.13462 865 VAL A O 1
ATOM 13805 N N . ALA A 1 866 ? -7.80235 -23.39306 -13.51012 1.000 12.52522 866 ALA A N 1
ATOM 13806 C CA . ALA A 1 866 ? -8.11631 -22.47586 -12.40487 1.000 12.14553 866 ALA A CA 1
ATOM 13807 C C . ALA A 1 866 ? -9.35049 -21.63377 -12.74231 1.000 11.95800 866 ALA A C 1
ATOM 13808 O O . ALA A 1 866 ? -10.39700 -22.19570 -13.08137 1.000 12.87714 866 ALA A O 1
ATOM 13815 N N . GLY A 1 867 ? -9.29256 -20.31461 -12.61052 1.000 10.69055 867 GLY A N 1
ATOM 13816 C CA . GLY A 1 867 ? -10.45980 -19.46687 -12.82396 1.000 10.58118 867 GLY A CA 1
ATOM 13817 C C . GLY A 1 867 ? -11.31301 -19.36599 -11.58278 1.000 10.60627 867 GLY A C 1
ATOM 13818 O O . GLY A 1 867 ? -10.81516 -19.03299 -10.50120 1.000 11.27904 867 GLY A O 1
ATOM 13822 N N . ASN A 1 868 ? -12.59501 -19.64799 -11.74438 1.000 10.87995 868 ASN A N 1
ATOM 13823 C CA . ASN A 1 868 ? -13.59965 -19.59371 -10.69683 1.000 10.39502 868 ASN A CA 1
ATOM 13824 C C . ASN A 1 868 ? -14.84953 -20.21802 -11.30018 1.000 10.90037 868 ASN A C 1
ATOM 13825 O O . ASN A 1 868 ? -15.29998 -19.76377 -12.35408 1.000 11.43967 868 ASN A O 1
ATOM 13836 N N . PRO A 1 869 ? -15.44868 -21.24566 -10.68869 1.000 10.79830 869 PRO A N 1
ATOM 13837 C CA . PRO A 1 869 ? -16.51907 -21.99270 -11.36391 1.000 11.21871 869 PRO A CA 1
ATOM 13838 C C . PRO A 1 869 ? -17.89351 -21.33946 -11.32452 1.000 11.02526 869 PRO A C 1
ATOM 13839 O O . PRO A 1 869 ? -18.84251 -21.91238 -11.87365 1.000 11.62633 869 PRO A O 1
ATOM 13850 N N . ARG A 1 870 ? -17.99792 -20.14841 -10.75034 1.000 10.26742 870 ARG A N 1
ATOM 13851 C CA . ARG A 1 870 ? -19.26354 -19.42420 -10.65598 1.000 10.09492 870 ARG A CA 1
ATOM 13852 C C . ARG A 1 870 ? -19.19933 -17.99850 -11.19280 1.000 10.16766 870 ARG A C 1
ATOM 13853 O O . ARG A 1 870 ? -20.25496 -17.37669 -11.35930 1.000 10.91673 870 ARG A O 1
ATOM 13874 N N . ILE A 1 871 ? -18.01146 -17.47561 -11.47891 1.000 10.60204 871 ILE A N 1
ATOM 13875 C CA . ILE A 1 871 ? -17.79480 -16.07281 -11.79766 1.000 10.37781 871 ILE A CA 1
ATOM 13876 C C . ILE A 1 871 ? -16.73004 -16.05601 -12.88190 1.000 10.94356 871 ILE A C 1
ATOM 13877 O O . ILE A 1 871 ? -15.71288 -16.75198 -12.77541 1.000 12.71750 871 ILE A O 1
ATOM 13893 N N A SER A 1 872 ? -16.97432 -15.27162 -13.93397 0.603 12.54596 872 SER A N 1
ATOM 13894 N N B SER A 1 872 ? -16.96483 -15.28241 -13.93513 0.083 11.83235 872 SER A N 1
ATOM 13895 N N C SER A 1 872 ? -16.95222 -15.29801 -13.94138 0.314 11.57115 872 SER A N 1
ATOM 13896 C CA A SER A 1 872 ? -16.00787 -15.07658 -14.99770 0.603 12.90293 872 SER A CA 1
ATOM 13897 C CA B SER A 1 872 ? -16.00287 -15.21385 -15.01831 0.083 12.50034 872 SER A CA 1
ATOM 13898 C CA C SER A 1 872 ? -15.99873 -15.31307 -15.03517 0.314 11.17780 872 SER A CA 1
ATOM 13899 C C A SER A 1 872 ? -14.65262 -14.64757 -14.46319 0.603 12.47771 872 SER A C 1
ATOM 13900 C C B SER A 1 872 ? -14.70334 -14.57251 -14.54024 0.083 12.56539 872 SER A C 1
ATOM 13901 C C C SER A 1 872 ? -14.77522 -14.45837 -14.70948 0.314 11.32352 872 SER A C 1
ATOM 13902 O O A SER A 1 872 ? -14.51425 -14.13725 -13.34425 0.603 13.30616 872 SER A O 1
ATOM 13903 O O B SER A 1 872 ? -14.66021 -13.82983 -13.55629 0.083 12.99954 872 SER A O 1
ATOM 13904 O O C SER A 1 872 ? -14.88197 -13.41078 -14.08623 0.314 10.71970 872 SER A O 1
ATOM 13926 N N . THR A 1 873 ? -13.64539 -14.82162 -15.30086 1.000 12.28534 873 THR A N 1
ATOM 13927 C CA . THR A 1 873 ? -12.31618 -14.26694 -15.05272 1.000 12.61365 873 THR A CA 1
ATOM 13928 C C . THR A 1 873 ? -11.91554 -13.58439 -16.35956 1.000 13.97416 873 THR A C 1
ATOM 13929 O O . THR A 1 873 ? -12.58237 -13.72776 -17.39230 1.000 18.23661 873 THR A O 1
ATOM 13940 N N . GLN A 1 874 ? -10.84796 -12.80287 -16.32330 1.000 13.17305 874 GLN A N 1
ATOM 13941 C CA . GLN A 1 874 ? -10.57396 -11.86880 -17.41335 1.000 12.84119 874 GLN A CA 1
ATOM 13942 C C . GLN A 1 874 ? -9.84829 -12.49081 -18.61159 1.000 11.50957 874 GLN A C 1
ATOM 13943 O O . GLN A 1 874 ? -10.17208 -12.16886 -19.76110 1.000 12.02503 874 GLN A O 1
ATOM 13957 N N . TYR A 1 875 ? -8.84783 -13.34156 -18.40391 1.000 10.87765 875 TYR A N 1
ATOM 13958 C CA . TYR A 1 875 ? -8.07567 -13.81155 -19.53864 1.000 11.03564 875 TYR A CA 1
ATOM 13959 C C . TYR A 1 875 ? -7.64114 -15.24876 -19.33093 1.000 10.94315 875 TYR A C 1
ATOM 13960 O O . TYR A 1 875 ? -7.60871 -15.75261 -18.20970 1.000 12.05226 875 TYR A O 1
ATOM 13978 N N . ILE A 1 876 ? -7.27239 -15.88107 -20.44584 1.000 10.63954 876 ILE A N 1
ATOM 13979 C CA . ILE A 1 876 ? -6.65416 -17.19529 -20.42882 1.000 10.57096 876 ILE A CA 1
ATOM 13980 C C . ILE A 1 876 ? -5.19467 -17.04389 -20.83499 1.000 11.63920 876 ILE A C 1
ATOM 13981 O O . ILE A 1 876 ? -4.88257 -16.49200 -21.90138 1.000 11.39225 876 ILE A O 1
ATOM 13997 N N . ASN A 1 877 ? -4.30538 -17.53214 -19.98539 1.000 11.26088 877 ASN A N 1
ATOM 13998 C CA . ASN A 1 877 ? -2.88305 -17.56001 -20.30437 1.000 10.52613 877 ASN A CA 1
ATOM 13999 C C . ASN A 1 877 ? -2.65365 -18.60990 -21.38651 1.000 12.21318 877 ASN A C 1
ATOM 14000 O O . ASN A 1 877 ? -2.95975 -19.79104 -21.19785 1.000 12.44822 877 ASN A O 1
ATOM 14011 N N . THR A 1 878 ? -2.11659 -18.19469 -22.53044 1.000 13.08600 878 THR A N 1
ATOM 14012 C CA . THR A 1 878 ? -2.01724 -19.10683 -23.66080 1.000 13.29635 878 THR A CA 1
ATOM 14013 C C . THR A 1 878 ? -0.79659 -20.00852 -23.58449 1.000 14.77090 878 THR A C 1
ATOM 14014 O O . THR A 1 878 ? -0.61719 -20.86737 -24.45073 1.000 16.19987 878 THR A O 1
ATOM 14025 N N . ASP A 1 879 ? 0.04811 -19.83788 -22.58439 1.000 12.84698 879 ASP A N 1
ATOM 14026 C CA . ASP A 1 879 ? 1.15003 -20.75486 -22.34977 1.000 13.89646 879 ASP A CA 1
ATOM 14027 C C . ASP A 1 879 ? 0.71397 -21.91744 -21.47670 1.000 14.32729 879 ASP A C 1
ATOM 14028 O O . ASP A 1 879 ? 1.17578 -23.03841 -21.67034 1.000 20.33592 879 ASP A O 1
ATOM 14037 N N . THR A 1 880 ? -0.21344 -21.69856 -20.53831 1.000 13.57002 880 THR A N 1
ATOM 14038 C CA . THR A 1 880 ? -0.57840 -22.70915 -19.54920 1.000 13.73417 880 THR A CA 1
ATOM 14039 C C . THR A 1 880 ? -2.03980 -23.13230 -19.57122 1.000 13.24521 880 THR A C 1
ATOM 14040 O O . THR A 1 880 ? -2.35783 -24.18666 -19.01580 1.000 14.72861 880 THR A O 1
ATOM 14051 N N . GLY A 1 881 ? -2.92132 -22.35747 -20.18101 1.000 12.64269 881 GLY A N 1
ATOM 14052 C CA . GLY A 1 881 ? -4.34549 -22.57931 -20.10535 1.000 12.39404 881 GLY A CA 1
ATOM 14053 C C . GLY A 1 881 ? -5.01188 -22.04620 -18.85575 1.000 11.67755 881 GLY A C 1
ATOM 14054 O O . GLY A 1 881 ? -6.22881 -22.25184 -18.67392 1.000 12.15528 881 GLY A O 1
ATOM 14058 N N . GLU A 1 882 ? -4.27598 -21.35275 -17.99034 1.000 11.44494 882 GLU A N 1
ATOM 14059 C CA . GLU A 1 882 ? -4.85767 -20.86069 -16.74957 1.000 11.93913 882 GLU A CA 1
ATOM 14060 C C . GLU A 1 882 ? -5.74524 -19.64886 -17.00567 1.000 11.14297 882 GLU A C 1
ATOM 14061 O O . GLU A 1 882 ? -5.33102 -18.67947 -17.65154 1.000 11.68255 882 GLU A O 1
ATOM 14073 N N . ASN A 1 883 ? -6.94667 -19.67330 -16.41528 1.000 10.77892 883 ASN A N 1
ATOM 14074 C CA . ASN A 1 883 ? -7.85579 -18.52759 -16.37502 1.000 10.67076 883 ASN A CA 1
ATOM 14075 C C . ASN A 1 883 ? -7.42806 -17.63819 -15.22398 1.000 10.51933 883 ASN A C 1
ATOM 14076 O O . ASN A 1 883 ? -7.44953 -18.07248 -14.06117 1.000 12.44262 883 ASN A O 1
ATOM 14087 N N A ILE A 1 884 ? -7.04098 -16.40679 -15.56124 0.474 11.14170 884 ILE A N 1
ATOM 14088 N N B ILE A 1 884 ? -7.05184 -16.40641 -15.53263 0.526 10.95975 884 ILE A N 1
ATOM 14089 C CA A ILE A 1 884 ? -6.49815 -15.42372 -14.63167 0.474 12.09818 884 ILE A CA 1
ATOM 14090 C CA B ILE A 1 884 ? -6.48413 -15.46972 -14.56939 0.526 11.61106 884 ILE A CA 1
ATOM 14091 C C A ILE A 1 884 ? -7.54151 -14.35342 -14.34447 0.474 11.37977 884 ILE A C 1
ATOM 14092 C C B ILE A 1 884 ? -7.44100 -14.30309 -14.35432 0.526 11.18966 884 ILE A C 1
ATOM 14093 O O A ILE A 1 884 ? -8.31961 -13.97100 -15.23024 0.474 10.81040 884 ILE A O 1
ATOM 14094 O O B ILE A 1 884 ? -8.08577 -13.82753 -15.29870 0.526 11.63940 884 ILE A O 1
ATOM 14125 N N . GLY A 1 885 ? -7.56467 -13.88058 -13.09388 1.000 11.67090 885 GLY A N 1
ATOM 14126 C CA . GLY A 1 885 ? -8.39568 -12.75357 -12.73212 1.000 11.45916 885 GLY A CA 1
ATOM 14127 C C . GLY A 1 885 ? -7.96463 -11.45325 -13.36506 1.000 10.72012 885 GLY A C 1
ATOM 14128 O O . GLY A 1 885 ? -6.94753 -11.39224 -14.05469 1.000 11.89952 885 GLY A O 1
ATOM 14132 N N . PRO A 1 886 ? -8.72556 -10.38199 -13.13346 1.000 10.95711 886 PRO A N 1
ATOM 14133 C CA . PRO A 1 886 ? -9.78980 -10.24450 -12.11418 1.000 10.74195 886 PRO A CA 1
ATOM 14134 C C . PRO A 1 886 ? -11.10157 -10.89988 -12.51643 1.000 11.08113 886 PRO A C 1
ATOM 14135 O O . PRO A 1 886 ? -11.28352 -11.40335 -13.62667 1.000 11.42609 886 PRO A O 1
ATOM 14146 N N A LEU A 1 887 ? -12.05021 -10.86533 -11.58893 0.709 11.23708 887 LEU A N 1
ATOM 14147 N N B LEU A 1 887 ? -12.04720 -10.78845 -11.57501 0.291 11.26656 887 LEU A N 1
ATOM 14148 C CA A LEU A 1 887 ? -13.35520 -11.49715 -11.76806 0.709 11.97820 887 LEU A CA 1
ATOM 14149 C CA B LEU A 1 887 ? -13.33941 -11.45517 -11.60950 0.291 11.12699 887 LEU A CA 1
ATOM 14150 C C A LEU A 1 887 ? -14.27815 -10.66692 -12.65908 0.709 13.22262 887 LEU A C 1
ATOM 14151 C C B LEU A 1 887 ? -14.46959 -10.60613 -12.18128 0.291 11.59001 887 LEU A C 1
ATOM 14152 O O A LEU A 1 887 ? -14.76748 -11.14833 -13.69088 0.709 14.15877 887 LEU A O 1
ATOM 14153 O O B LEU A 1 887 ? -15.59095 -11.10597 -12.29616 0.291 11.88327 887 LEU A O 1
ATOM 14184 N N A LEU A 1 888 ? -14.50950 -9.40626 -12.30729 0.709 15.32465 888 LEU A N 1
ATOM 14185 N N B LEU A 1 888 ? -14.23960 -9.33624 -12.49230 0.291 12.75613 888 LEU A N 1
ATOM 14186 C CA A LEU A 1 888 ? -15.42596 -8.59033 -13.09611 0.709 15.27869 888 LEU A CA 1
ATOM 14187 C CA B LEU A 1 888 ? -15.26069 -8.50719 -13.12004 0.291 15.22117 888 LEU A CA 1
ATOM 14188 C C A LEU A 1 888 ? -14.78744 -8.26883 -14.44474 0.709 16.94370 888 LEU A C 1
ATOM 14189 C C B LEU A 1 888 ? -14.73006 -8.04241 -14.46639 0.291 16.73929 888 LEU A C 1
ATOM 14190 O O A LEU A 1 888 ? -13.61026 -7.90832 -14.51793 0.709 16.66316 888 LEU A O 1
ATOM 14191 O O B LEU A 1 888 ? -13.63075 -7.48370 -14.55150 0.291 17.04310 888 LEU A O 1
ATOM 14222 N N A SER A 1 889 ? -15.55444 -8.42690 -15.51463 0.709 16.65177 889 SER A N 1
ATOM 14223 N N B SER A 1 889 ? -15.50594 -8.27605 -15.51118 0.291 16.89743 889 SER A N 1
ATOM 14224 C CA A SER A 1 889 ? -15.01614 -8.18577 -16.84983 0.709 17.20297 889 SER A CA 1
ATOM 14225 C CA B SER A 1 889 ? -15.00724 -8.03300 -16.85173 0.291 17.83000 889 SER A CA 1
ATOM 14226 C C A SER A 1 889 ? -16.15440 -8.24387 -17.85974 0.709 16.78763 889 SER A C 1
ATOM 14227 C C B SER A 1 889 ? -16.16569 -8.12963 -17.82355 0.291 16.94083 889 SER A C 1
ATOM 14228 O O A SER A 1 889 ? -17.20733 -8.84642 -17.61275 0.709 17.65059 889 SER A O 1
ATOM 14229 O O B SER A 1 889 ? -17.23685 -8.65558 -17.51460 0.291 18.75298 889 SER A O 1
ATOM 14244 N N . GLY A 1 890 ? -15.91401 -7.63749 -19.02372 1.000 14.68438 890 GLY A N 1
ATOM 14245 C CA . GLY A 1 890 ? -16.91108 -7.69768 -20.08252 1.000 12.62957 890 GLY A CA 1
ATOM 14246 C C . GLY A 1 890 ? -17.20980 -9.09562 -20.56830 1.000 12.43830 890 GLY A C 1
ATOM 14247 O O . GLY A 1 890 ? -18.19938 -9.28892 -21.27794 1.000 13.19513 890 GLY A O 1
ATOM 14251 N N . THR A 1 891 ? -16.39852 -10.07857 -20.16385 1.000 12.12642 891 THR A N 1
ATOM 14252 C CA . THR A 1 891 ? -16.66445 -11.47046 -20.49944 1.000 11.87772 891 THR A CA 1
ATOM 14253 C C . THR A 1 891 ? -18.07158 -11.87875 -20.11619 1.000 11.99548 891 THR A C 1
ATOM 14254 O O . THR A 1 891 ? -18.77968 -12.50253 -20.90587 1.000 12.18541 891 THR A O 1
ATOM 14265 N N . ALA A 1 892 ? -18.47159 -11.59322 -18.87919 1.000 11.48083 892 ALA A N 1
ATOM 14266 C CA . ALA A 1 892 ? -19.76265 -12.07571 -18.40846 1.000 11.14258 892 ALA A CA 1
ATOM 14267 C C . ALA A 1 892 ? -20.89183 -11.43440 -19.20193 1.000 11.40440 892 ALA A C 1
ATOM 14268 O O . ALA A 1 892 ? -21.85741 -12.10889 -19.59694 1.000 12.11217 892 ALA A O 1
ATOM 14275 N N . THR A 1 893 ? -20.78903 -10.12213 -19.43291 1.000 11.42789 893 THR A N 1
ATOM 14276 C CA . THR A 1 893 ? -21.82919 -9.39058 -20.14107 1.000 11.22203 893 THR A CA 1
ATOM 14277 C C . THR A 1 893 ? -22.04395 -9.95582 -21.52765 1.000 11.46084 893 THR A C 1
ATOM 14278 O O . THR A 1 893 ? -23.17753 -10.24928 -21.93072 1.000 11.48277 893 THR A O 1
ATOM 14289 N N . TRP A 1 894 ? -20.95395 -10.10623 -22.27998 1.000 10.75840 894 TRP A N 1
ATOM 14290 C CA . TRP A 1 894 ? -21.04934 -10.58133 -23.65582 1.000 11.22900 894 TRP A CA 1
ATOM 14291 C C . TRP A 1 894 ? -21.33452 -12.07343 -23.72137 1.000 10.80458 894 TRP A C 1
ATOM 14292 O O . TRP A 1 894 ? -21.99174 -12.51377 -24.65602 1.000 11.49920 894 TRP A O 1
ATOM 14313 N N . LEU A 1 895 ? -20.88538 -12.85828 -22.74310 1.000 9.89002 895 LEU A N 1
ATOM 14314 C CA . LEU A 1 895 ? -21.29332 -14.26158 -22.68355 1.000 10.49002 895 LEU A CA 1
ATOM 14315 C C . LEU A 1 895 ? -22.80972 -14.37054 -22.54693 1.000 10.98819 895 LEU A C 1
ATOM 14316 O O . LEU A 1 895 ? -23.44698 -15.19864 -23.21103 1.000 11.21850 895 LEU A O 1
ATOM 14332 N N . ASN A 1 896 ? -23.40916 -13.53447 -21.69533 1.000 11.12041 896 ASN A N 1
ATOM 14333 C CA . ASN A 1 896 ? -24.85627 -13.52641 -21.54392 1.000 10.84603 896 ASN A CA 1
ATOM 14334 C C . ASN A 1 896 ? -25.52978 -13.19301 -22.87012 1.000 11.22255 896 ASN A C 1
ATOM 14335 O O . ASN A 1 896 ? -26.45776 -13.88113 -23.29998 1.000 12.11877 896 ASN A O 1
ATOM 14346 N N . LEU A 1 897 ? -25.08640 -12.11643 -23.52000 1.000 11.70565 897 LEU A N 1
ATOM 14347 C CA . LEU A 1 897 ? -25.67981 -11.74616 -24.79613 1.000 12.47578 897 LEU A CA 1
ATOM 14348 C C . LEU A 1 897 ? -25.55186 -12.88060 -25.79937 1.000 11.60506 897 LEU A C 1
ATOM 14349 O O . LEU A 1 897 ? -26.49584 -13.18270 -26.53949 1.000 12.49642 897 LEU A O 1
ATOM 14365 N N . ASN A 1 898 ? -24.38551 -13.52315 -25.83059 1.000 11.42481 898 ASN A N 1
ATOM 14366 C CA . ASN A 1 898 ? -24.11094 -14.54823 -26.83453 1.000 11.16772 898 ASN A CA 1
ATOM 14367 C C . ASN A 1 898 ? -24.96641 -15.79122 -26.64066 1.000 11.58946 898 ASN A C 1
ATOM 14368 O O . ASN A 1 898 ? -25.48263 -16.34483 -27.61608 1.000 12.40047 898 ASN A O 1
ATOM 14379 N N . LEU A 1 899 ? -25.15533 -16.23475 -25.39736 1.000 11.55849 899 LEU A N 1
ATOM 14380 C CA . LEU A 1 899 ? -25.94376 -17.44478 -25.20084 1.000 12.11339 899 LEU A CA 1
ATOM 14381 C C . LEU A 1 899 ? -27.40497 -17.20067 -25.53373 1.000 12.04017 899 LEU A C 1
ATOM 14382 O O . LEU A 1 899 ? -28.06749 -18.07603 -26.09400 1.000 13.05667 899 LEU A O 1
ATOM 14398 N N . ILE A 1 900 ? -27.91219 -16.00388 -25.21877 1.000 11.69989 900 ILE A N 1
ATOM 14399 C CA . ILE A 1 900 ? -29.27839 -15.64605 -25.58681 1.000 12.40852 900 ILE A CA 1
ATOM 14400 C C . ILE A 1 900 ? -29.40049 -15.53856 -27.09776 1.000 13.03106 900 ILE A C 1
ATOM 14401 O O . ILE A 1 900 ? -30.39742 -15.97275 -27.68824 1.000 13.79963 900 ILE A O 1
ATOM 14417 N N A SER A 1 901 ? -28.37210 -14.99296 -27.75011 0.665 12.48856 901 SER A N 1
ATOM 14418 N N B SER A 1 901 ? -28.37817 -14.98655 -27.75483 0.063 12.91776 901 SER A N 1
ATOM 14419 N N C SER A 1 901 ? -28.37394 -15.01025 -27.75966 0.272 12.97793 901 SER A N 1
ATOM 14420 C CA A SER A 1 901 ? -28.38965 -14.88866 -29.20783 0.665 13.82894 901 SER A CA 1
ATOM 14421 C CA B SER A 1 901 ? -28.40853 -14.88120 -29.21002 0.063 13.02937 901 SER A CA 1
ATOM 14422 C CA C SER A 1 901 ? -28.45146 -14.88273 -29.21107 0.272 13.85337 901 SER A CA 1
ATOM 14423 C C A SER A 1 901 ? -28.40672 -16.26637 -29.84950 0.665 13.17533 901 SER A C 1
ATOM 14424 C C B SER A 1 901 ? -28.39727 -16.25892 -29.86052 0.063 12.99335 901 SER A C 1
ATOM 14425 C C C SER A 1 901 ? -28.34900 -16.23814 -29.90326 0.272 13.35848 901 SER A C 1
ATOM 14426 O O A SER A 1 901 ? -29.13596 -16.50665 -30.82083 0.665 13.78224 901 SER A O 1
ATOM 14427 O O B SER A 1 901 ? -29.11257 -16.49769 -30.84094 0.063 13.01931 901 SER A O 1
ATOM 14428 O O C SER A 1 901 ? -28.94107 -16.42782 -30.97212 0.272 13.40559 901 SER A O 1
ATOM 14450 N N . LEU A 1 902 ? -27.57464 -17.17241 -29.34048 1.000 12.99186 902 LEU A N 1
ATOM 14451 C CA . LEU A 1 902 ? -27.54006 -18.53434 -29.88125 1.000 12.74203 902 LEU A CA 1
ATOM 14452 C C . LEU A 1 902 ? -28.87093 -19.25201 -29.68642 1.000 13.19647 902 LEU A C 1
ATOM 14453 O O . LEU A 1 902 ? -29.30220 -20.01819 -30.56391 1.000 14.47988 902 LEU A O 1
ATOM 14469 N N . ALA A 1 903 ? -29.54246 -19.00298 -28.55421 1.000 12.93810 903 ALA A N 1
ATOM 14470 C CA . ALA A 1 903 ? -30.88050 -19.52248 -28.32711 1.000 13.78259 903 ALA A CA 1
ATOM 14471 C C . ALA A 1 903 ? -31.88689 -18.94304 -29.30479 1.000 14.22604 903 ALA A C 1
ATOM 14472 O O . ALA A 1 903 ? -33.00638 -19.45584 -29.41122 1.000 15.48615 903 ALA A O 1
ATOM 14479 N N . GLY A 1 904 ? -31.52746 -17.86591 -29.99310 1.000 14.76643 904 GLY A N 1
ATOM 14480 C CA . GLY A 1 904 ? -32.29890 -17.35760 -31.10000 1.000 14.40919 904 GLY A CA 1
ATOM 14481 C C . GLY A 1 904 ? -32.94260 -16.00666 -30.90304 1.000 15.25885 904 GLY A C 1
ATOM 14482 O O . GLY A 1 904 ? -33.64488 -15.55685 -31.80849 1.000 16.10269 904 GLY A O 1
ATOM 14486 N N . ILE A 1 905 ? -32.72868 -15.32729 -29.77785 1.000 14.33377 905 ILE A N 1
ATOM 14487 C CA . ILE A 1 905 ? -33.51894 -14.15492 -29.42977 1.000 14.55912 905 ILE A CA 1
ATOM 14488 C C . ILE A 1 905 ? -32.76475 -12.90328 -29.85611 1.000 15.71245 905 ILE A C 1
ATOM 14489 O O . ILE A 1 905 ? -31.66768 -12.62857 -29.36402 1.000 16.96343 905 ILE A O 1
ATOM 14505 N N . GLU A 1 906 ? -33.37073 -12.13041 -30.74799 1.000 15.92098 906 GLU A N 1
ATOM 14506 C CA . GLU A 1 906 ? -32.90910 -10.78891 -31.07563 1.000 15.67369 906 GLU A CA 1
ATOM 14507 C C . GLU A 1 906 ? -34.14422 -9.91137 -31.14278 1.000 16.18334 906 GLU A C 1
ATOM 14508 O O . GLU A 1 906 ? -35.11776 -10.27759 -31.79794 1.000 18.21241 906 GLU A O 1
ATOM 14516 N N . TYR A 1 907 ? -34.11074 -8.76783 -30.47309 1.000 14.87387 907 TYR A N 1
ATOM 14517 C CA . TYR A 1 907 ? -35.23750 -7.84511 -30.49351 1.000 15.70932 907 TYR A CA 1
ATOM 14518 C C . TYR A 1 907 ? -35.06691 -6.87960 -31.65385 1.000 17.12475 907 TYR A C 1
ATOM 14519 O O . TYR A 1 907 ? -34.00839 -6.25293 -31.80603 1.000 16.59881 907 TYR A O 1
ATOM 14537 N N . THR A 1 908 ? -36.10957 -6.77132 -32.46842 1.000 17.85137 908 THR A N 1
ATOM 14538 C CA . THR A 1 908 ? -36.10615 -5.96450 -33.67010 1.000 19.47986 908 THR A CA 1
ATOM 14539 C C . THR A 1 908 ? -37.37585 -5.12039 -33.71030 1.000 21.62592 908 THR A C 1
ATOM 14540 O O . THR A 1 908 ? -38.20665 -5.15066 -32.79415 1.000 20.34357 908 THR A O 1
ATOM 14551 N N A ARG A 1 909 ? -37.52405 -4.37267 -34.80312 0.627 24.02011 909 ARG A N 1
ATOM 14552 N N B ARG A 1 909 ? -37.52782 -4.37375 -34.80569 0.373 24.41370 909 ARG A N 1
ATOM 14553 C CA A ARG A 1 909 ? -38.62632 -3.42722 -34.93381 0.627 26.10919 909 ARG A CA 1
ATOM 14554 C CA B ARG A 1 909 ? -38.62708 -3.42215 -34.92846 0.373 27.04946 909 ARG A CA 1
ATOM 14555 C C A ARG A 1 909 ? -39.96899 -4.07551 -34.63119 0.627 26.21336 909 ARG A C 1
ATOM 14556 C C B ARG A 1 909 ? -39.97309 -4.07118 -34.63532 0.373 26.66100 909 ARG A C 1
ATOM 14557 O O A ARG A 1 909 ? -40.80289 -3.50063 -33.92185 0.627 26.35452 909 ARG A O 1
ATOM 14558 O O B ARG A 1 909 ? -40.80323 -3.50476 -33.91498 0.373 26.77919 909 ARG A O 1
ATOM 14599 N N . ASP A 1 910 ? -40.21558 -5.25513 -35.19622 1.000 26.15059 910 ASP A N 1
ATOM 14600 C CA . ASP A 1 910 ? -41.54256 -5.85564 -35.17831 1.000 27.58755 910 ASP A CA 1
ATOM 14601 C C . ASP A 1 910 ? -41.70325 -6.96317 -34.15843 1.000 25.67727 910 ASP A C 1
ATOM 14602 O O . ASP A 1 910 ? -42.74645 -7.62784 -34.13888 1.000 26.74180 910 ASP A O 1
ATOM 14611 N N . GLY A 1 911 ? -40.70999 -7.17371 -33.30735 1.000 22.31731 911 GLY A N 1
ATOM 14612 C CA . GLY A 1 911 ? -40.84012 -8.15339 -32.25325 1.000 21.85871 911 GLY A CA 1
ATOM 14613 C C . GLY A 1 911 ? -39.54061 -8.86773 -31.98412 1.000 19.68837 911 GLY A C 1
ATOM 14614 O O . GLY A 1 911 ? -38.49746 -8.23622 -31.82021 1.000 20.35277 911 GLY A O 1
ATOM 14618 N N . ILE A 1 912 ? -39.61812 -10.18918 -31.93662 1.000 18.35259 912 ILE A N 1
ATOM 14619 C CA . ILE A 1 912 ? -38.49419 -11.05499 -31.62395 1.000 18.42658 912 ILE A CA 1
ATOM 14620 C C . ILE A 1 912 ? -38.13032 -11.77710 -32.90998 1.000 18.37657 912 ILE A C 1
ATOM 14621 O O . ILE A 1 912 ? -38.85594 -12.67369 -33.35941 1.000 20.00740 912 ILE A O 1
ATOM 14637 N N A SER A 1 913 ? -37.02622 -11.38232 -33.53075 0.549 17.36287 913 SER A N 1
ATOM 14638 N N B SER A 1 913 ? -36.98573 -11.42547 -33.47974 0.451 17.54921 913 SER A N 1
ATOM 14639 C CA A SER A 1 913 ? -36.50792 -12.12720 -34.67317 0.549 17.09876 913 SER A CA 1
ATOM 14640 C CA B SER A 1 913 ? -36.46236 -12.11362 -34.65699 0.451 17.45853 913 SER A CA 1
ATOM 14641 C C A SER A 1 913 ? -35.86803 -13.39508 -34.12816 0.549 17.47370 913 SER A C 1
ATOM 14642 C C B SER A 1 913 ? -35.80680 -13.40953 -34.19605 0.451 17.07488 913 SER A C 1
ATOM 14643 O O A SER A 1 913 ? -34.85491 -13.33712 -33.42666 0.549 18.65664 913 SER A O 1
ATOM 14644 O O B SER A 1 913 ? -34.68438 -13.40754 -33.69363 0.451 17.69537 913 SER A O 1
ATOM 14659 N N . PHE A 1 914 ? -36.48576 -14.53668 -34.41171 1.000 16.56890 914 PHE A N 1
ATOM 14660 C CA . PHE A 1 914 ? -36.11984 -15.81529 -33.80633 1.000 16.27487 914 PHE A CA 1
ATOM 14661 C C . PHE A 1 914 ? -35.31670 -16.62105 -34.82278 1.000 16.57283 914 PHE A C 1
ATOM 14662 O O . PHE A 1 914 ? -35.81568 -16.92022 -35.91195 1.000 18.31036 914 PHE A O 1
ATOM 14679 N N . ASN A 1 915 ? -34.08411 -16.99648 -34.45782 1.000 15.42102 915 ASN A N 1
ATOM 14680 C CA . ASN A 1 915 ? -33.16019 -17.63186 -35.39475 1.000 14.79414 915 ASN A CA 1
ATOM 14681 C C . ASN A 1 915 ? -32.10422 -18.37469 -34.59290 1.000 14.66161 915 ASN A C 1
ATOM 14682 O O . ASN A 1 915 ? -30.95191 -17.93156 -34.51016 1.000 15.70773 915 ASN A O 1
ATOM 14693 N N . PRO A 1 916 ? -32.45150 -19.51598 -34.01426 1.000 14.34616 916 PRO A N 1
ATOM 14694 C CA . PRO A 1 916 ? -31.52651 -20.20147 -33.10404 1.000 14.84949 916 PRO A CA 1
ATOM 14695 C C . PRO A 1 916 ? -30.46121 -21.00883 -33.82954 1.000 14.32731 916 PRO A C 1
ATOM 14696 O O . PRO A 1 916 ? -30.69264 -21.57677 -34.90163 1.000 16.12431 916 PRO A O 1
ATOM 14707 N N . ILE A 1 917 ? -29.28017 -21.05755 -33.20353 1.000 13.65796 917 ILE A N 1
ATOM 14708 C CA . ILE A 1 917 ? -28.11763 -21.76863 -33.74093 1.000 14.17205 917 ILE A CA 1
ATOM 14709 C C . ILE A 1 917 ? -27.66025 -22.74574 -32.66225 1.000 14.87976 917 ILE A C 1
ATOM 14710 O O . ILE A 1 917 ? -26.89143 -22.38079 -31.76644 1.000 15.32616 917 ILE A O 1
ATOM 14726 N N . LEU A 1 918 ? -28.14295 -23.98511 -32.73890 1.000 14.20917 918 LEU A N 1
ATOM 14727 C CA . LEU A 1 918 ? -27.83052 -25.00178 -31.74578 1.000 14.30032 918 LEU A CA 1
ATOM 14728 C C . LEU A 1 918 ? -26.47971 -25.66656 -32.01871 1.000 14.94699 918 LEU A C 1
ATOM 14729 O O . LEU A 1 918 ? -25.91948 -25.59705 -33.11601 1.000 15.58846 918 LEU A O 1
ATOM 14745 N N . ARG A 1 919 ? -25.97905 -26.36156 -31.00152 1.000 14.97691 919 ARG A N 1
ATOM 14746 C CA . ARG A 1 919 ? -24.80702 -27.20189 -31.19213 1.000 15.97063 919 ARG A CA 1
ATOM 14747 C C . ARG A 1 919 ? -25.16177 -28.37912 -32.08466 1.000 16.34919 919 ARG A C 1
ATOM 14748 O O . ARG A 1 919 ? -26.29873 -28.85656 -32.09095 1.000 16.72451 919 ARG A O 1
ATOM 14769 N N . GLU A 1 920 ? -24.17079 -28.86658 -32.82428 1.000 16.29951 920 GLU A N 1
ATOM 14770 C CA . GLU A 1 920 ? -24.43719 -29.95204 -33.76601 1.000 16.92219 920 GLU A CA 1
ATOM 14771 C C . GLU A 1 920 ? -24.92815 -31.19998 -33.04618 1.000 19.26998 920 GLU A C 1
ATOM 14772 O O . GLU A 1 920 ? -25.78560 -31.92775 -33.56214 1.000 18.90392 920 GLU A O 1
ATOM 14784 N N . GLU A 1 921 ? -24.39214 -31.46918 -31.85762 1.000 18.12732 921 GLU A N 1
ATOM 14785 C CA . GLU A 1 921 ? -24.75747 -32.68979 -31.15431 1.000 20.09904 921 GLU A CA 1
ATOM 14786 C C . GLU A 1 921 ? -26.05328 -32.55294 -30.37153 1.000 20.18941 921 GLU A C 1
ATOM 14787 O O . GLU A 1 921 ? -26.57123 -33.56791 -29.88836 1.000 22.79289 921 GLU A O 1
ATOM 14799 N N . GLU A 1 922 ? -26.57697 -31.33568 -30.22795 0.915 18.78637 922 GLU A N 1
ATOM 14800 C CA . GLU A 1 922 ? -27.84158 -31.11917 -29.54143 0.915 18.10919 922 GLU A CA 1
ATOM 14801 C C . GLU A 1 922 ? -29.00315 -31.50396 -30.44366 0.915 19.03320 922 GLU A C 1
ATOM 14802 O O . GLU A 1 922 ? -29.00204 -31.22232 -31.64039 0.915 20.17399 922 GLU A O 1
ATOM 14814 N N . THR A 1 923 ? -30.00034 -32.15804 -29.85640 1.000 18.88115 923 THR A N 1
ATOM 14815 C CA . THR A 1 923 ? -31.24023 -32.46069 -30.54839 1.000 20.15283 923 THR A CA 1
ATOM 14816 C C . THR A 1 923 ? -32.41985 -31.66695 -30.00940 1.000 19.82252 923 THR A C 1
ATOM 14817 O O . THR A 1 923 ? -33.49534 -31.70803 -30.60938 1.000 20.31164 923 THR A O 1
ATOM 14828 N N A GLN A 1 924 ? -32.23771 -30.94294 -28.90418 0.510 19.68098 924 GLN A N 1
ATOM 14829 N N B GLN A 1 924 ? -32.25220 -30.93590 -28.91272 0.490 19.46488 924 GLN A N 1
ATOM 14830 C CA A GLN A 1 924 ? -33.30069 -30.19541 -28.25320 0.510 20.29610 924 GLN A CA 1
ATOM 14831 C CA B GLN A 1 924 ? -33.34598 -30.11931 -28.41540 0.490 19.83859 924 GLN A CA 1
ATOM 14832 C C A GLN A 1 924 ? -32.70754 -28.94054 -27.63133 0.510 19.96989 924 GLN A C 1
ATOM 14833 C C B GLN A 1 924 ? -32.80294 -29.00627 -27.53803 0.490 19.86330 924 GLN A C 1
ATOM 14834 O O A GLN A 1 924 ? -31.52834 -28.90886 -27.27240 0.510 20.86129 924 GLN A O 1
ATOM 14835 O O B GLN A 1 924 ? -31.79175 -29.16570 -26.85307 0.490 21.38509 924 GLN A O 1
ATOM 14850 N N . LEU A 1 925 ? -33.53043 -27.90166 -27.52234 1.000 18.35984 925 LEU A N 1
ATOM 14851 C CA . LEU A 1 925 ? -33.18478 -26.75140 -26.70071 1.000 18.10464 925 LEU A CA 1
ATOM 14852 C C . LEU A 1 925 ? -34.50108 -26.15672 -26.22467 1.000 17.83975 925 LEU A C 1
ATOM 14853 O O . LEU A 1 925 ? -35.36695 -25.82320 -27.04562 1.000 19.34168 925 LEU A O 1
ATOM 14869 N N . ASN A 1 926 ? -34.65381 -26.01850 -24.90714 1.000 16.22481 926 ASN A N 1
ATOM 14870 C CA . ASN A 1 926 ? -35.84638 -25.43431 -24.31561 1.000 16.03771 926 ASN A CA 1
ATOM 14871 C C . ASN A 1 926 ? -35.44147 -24.31289 -23.36923 1.000 15.98674 926 ASN A C 1
ATOM 14872 O O . ASN A 1 926 ? -34.46610 -24.42375 -22.62007 1.000 16.79842 926 ASN A O 1
ATOM 14883 N N . PHE A 1 927 ? -36.22102 -23.24258 -23.38621 1.000 15.58327 927 PHE A N 1
ATOM 14884 C CA . PHE A 1 927 ? -35.98684 -22.12213 -22.48964 1.000 15.67464 927 PHE A CA 1
ATOM 14885 C C . PHE A 1 927 ? -37.27347 -21.33468 -22.36052 1.000 15.33497 927 PHE A C 1
ATOM 14886 O O . PHE A 1 927 ? -38.18327 -21.46204 -23.17959 1.000 16.56057 927 PHE A O 1
ATOM 14903 N N . THR A 1 928 ? -37.34090 -20.54002 -21.29622 1.000 15.28808 928 THR A N 1
ATOM 14904 C CA . THR A 1 928 ? -38.42994 -19.60454 -21.07938 1.000 16.07506 928 THR A CA 1
ATOM 14905 C C . THR A 1 928 ? -37.89709 -18.17988 -21.11058 1.000 15.97627 928 THR A C 1
ATOM 14906 O O . THR A 1 928 ? -36.73679 -17.91419 -20.77500 1.000 16.62196 928 THR A O 1
ATOM 14917 N N . LEU A 1 929 ? -38.77214 -17.27184 -21.53167 1.000 15.22760 929 LEU A N 1
ATOM 14918 C CA . LEU A 1 929 ? -38.44075 -15.87243 -21.74702 1.000 14.58961 929 LEU A CA 1
ATOM 14919 C C . LEU A 1 929 ? -39.57378 -15.03736 -21.20360 1.000 15.51088 929 LEU A C 1
ATOM 14920 O O . LEU A 1 929 ? -40.72678 -15.24833 -21.57152 1.000 16.86673 929 LEU A O 1
ATOM 14936 N N . LYS A 1 930 ? -39.24256 -14.08194 -20.35422 1.000 15.81388 930 LYS A N 1
ATOM 14937 C CA . LYS A 1 930 ? -40.23305 -13.14852 -19.84399 1.000 17.42948 930 LYS A CA 1
ATOM 14938 C C . LYS A 1 930 ? -40.17966 -11.86030 -20.65024 1.000 16.20003 930 LYS A C 1
ATOM 14939 O O . LYS A 1 930 ? -39.10453 -11.43109 -21.07777 1.000 16.57268 930 LYS A O 1
ATOM 14958 N N . ALA A 1 931 ? -41.34292 -11.26813 -20.88112 1.000 16.91074 931 ALA A N 1
ATOM 14959 C CA . ALA A 1 931 ? -41.48486 -9.94380 -21.46405 1.000 17.00165 931 ALA A CA 1
ATOM 14960 C C . ALA A 1 931 ? -42.34298 -9.10914 -20.52580 1.000 18.34680 931 ALA A C 1
ATOM 14961 O O . ALA A 1 931 ? -42.97538 -9.64398 -19.60632 1.000 19.15795 931 ALA A O 1
ATOM 14968 N N . PRO A 1 932 ? -42.35207 -7.78440 -20.69000 1.000 19.04838 932 PRO A N 1
ATOM 14969 C CA . PRO A 1 932 ? -43.04593 -6.95535 -19.68706 1.000 20.48227 932 PRO A CA 1
ATOM 14970 C C . PRO A 1 932 ? -44.51331 -7.30219 -19.51582 1.000 20.74594 932 PRO A C 1
ATOM 14971 O O . PRO A 1 932 ? -45.04120 -7.19560 -18.40325 1.000 22.04303 932 PRO A O 1
ATOM 14982 N N . LYS A 1 933 ? -45.17905 -7.75582 -20.57299 1.000 19.46402 933 LYS A N 1
ATOM 14983 C CA . LYS A 1 933 ? -46.61279 -8.01469 -20.52375 1.000 19.39909 933 LYS A CA 1
ATOM 14984 C C . LYS A 1 933 ? -46.97626 -9.35354 -21.15764 1.000 18.22902 933 LYS A C 1
ATOM 14985 O O . LYS A 1 933 ? -48.11026 -9.53831 -21.60246 1.000 20.49659 933 LYS A O 1
ATOM 15004 N N . SER A 1 934 ? -46.03793 -10.29108 -21.22026 1.000 17.64412 934 SER A N 1
ATOM 15005 C CA . SER A 1 934 ? -46.33046 -11.64916 -21.67008 1.000 17.99327 934 SER A CA 1
ATOM 15006 C C . SER A 1 934 ? -45.13992 -12.52429 -21.29359 1.000 18.10063 934 SER A C 1
ATOM 15007 O O . SER A 1 934 ? -44.13456 -12.04309 -20.76253 1.000 18.10987 934 SER A O 1
ATOM 15015 N N . SER A 1 935 ? -45.26191 -13.81770 -21.57183 1.000 18.46260 935 SER A N 1
ATOM 15016 C CA . SER A 1 935 ? -44.14186 -14.73567 -21.41592 1.000 19.11105 935 SER A CA 1
ATOM 15017 C C . SER A 1 935 ? -44.16926 -15.76088 -22.53423 1.000 19.19072 935 SER A C 1
ATOM 15018 O O . SER A 1 935 ? -45.16537 -15.90725 -23.25048 1.000 19.44343 935 SER A O 1
ATOM 15026 N N . TYR A 1 936 ? -43.04961 -16.47668 -22.66481 1.000 17.93321 936 TYR A N 1
ATOM 15027 C CA . TYR A 1 936 ? -42.84416 -17.42944 -23.74819 1.000 17.86386 936 TYR A CA 1
ATOM 15028 C C . TYR A 1 936 ? -42.19819 -18.70457 -23.22805 1.000 17.92857 936 TYR A C 1
ATOM 15029 O O . TYR A 1 936 ? -41.32783 -18.66809 -22.35322 1.000 17.92845 936 TYR A O 1
ATOM 15047 N N . LYS A 1 937 ? -42.61782 -19.83369 -23.79352 1.000 18.05504 937 LYS A N 1
ATOM 15048 C CA . LYS A 1 937 ? -41.90044 -21.09571 -23.67633 1.000 19.07509 937 LYS A CA 1
ATOM 15049 C C . LYS A 1 937 ? -41.44465 -21.46588 -25.07543 1.000 18.67286 937 LYS A C 1
ATOM 15050 O O . LYS A 1 937 ? -42.27525 -21.60185 -25.98142 1.000 20.16941 937 LYS A O 1
ATOM 15058 N N . PHE A 1 938 ? -40.14072 -21.62995 -25.24678 1.000 17.45225 938 PHE A N 1
ATOM 15059 C CA . PHE A 1 938 ? -39.53930 -21.95462 -26.52772 1.000 16.75319 938 PHE A CA 1
ATOM 15060 C C . PHE A 1 938 ? -39.04688 -23.39302 -26.49367 1.000 17.20690 938 PHE A C 1
ATOM 15061 O O . PHE A 1 938 ? -38.38841 -23.80732 -25.53536 1.000 17.79525 938 PHE A O 1
ATOM 15078 N N A SER A 1 939 ? -39.34919 -24.14104 -27.54960 0.608 17.75672 939 SER A N 1
ATOM 15079 N N B SER A 1 939 ? -39.31929 -24.12965 -27.56991 0.392 17.77887 939 SER A N 1
ATOM 15080 C CA A SER A 1 939 ? -38.85306 -25.49760 -27.72381 0.608 19.03001 939 SER A CA 1
ATOM 15081 C CA B SER A 1 939 ? -38.86102 -25.50645 -27.72145 0.392 18.94752 939 SER A CA 1
ATOM 15082 C C A SER A 1 939 ? -38.33992 -25.65976 -29.14589 0.608 19.54825 939 SER A C 1
ATOM 15083 C C B SER A 1 939 ? -38.35601 -25.70061 -29.14283 0.392 19.25710 939 SER A C 1
ATOM 15084 O O A SER A 1 939 ? -39.06263 -25.38580 -30.10802 0.608 20.79723 939 SER A O 1
ATOM 15085 O O B SER A 1 939 ? -39.10606 -25.50512 -30.10276 0.392 20.29713 939 SER A O 1
ATOM 15100 N N . ILE A 1 940 ? -37.09464 -26.10249 -29.27232 1.000 18.27574 940 ILE A N 1
ATOM 15101 C CA . ILE A 1 940 ? -36.44188 -26.31159 -30.56100 1.000 17.79886 940 ILE A CA 1
ATOM 15102 C C . ILE A 1 940 ? -36.00218 -27.76453 -30.61257 1.000 18.19642 940 ILE A C 1
ATOM 15103 O O . ILE A 1 940 ? -35.39671 -28.26484 -29.66086 1.000 19.49409 940 ILE A O 1
ATOM 15119 N N A THR A 1 941 ? -36.31122 -28.43936 -31.71795 0.603 18.63209 941 THR A N 1
ATOM 15120 N N B THR A 1 941 ? -36.30470 -28.44027 -31.71874 0.397 18.67980 941 THR A N 1
ATOM 15121 C CA A THR A 1 941 ? -35.86630 -29.80342 -31.95474 0.603 19.92454 941 THR A CA 1
ATOM 15122 C CA B THR A 1 941 ? -35.85244 -29.80450 -31.95249 0.397 19.68560 941 THR A CA 1
ATOM 15123 C C A THR A 1 941 ? -35.15599 -29.86398 -33.30300 0.603 19.54461 941 THR A C 1
ATOM 15124 C C B THR A 1 941 ? -35.16397 -29.87450 -33.30860 0.397 19.54925 941 THR A C 1
ATOM 15125 O O A THR A 1 941 ? -35.49691 -29.12927 -34.23351 0.603 19.70501 941 THR A O 1
ATOM 15126 O O B THR A 1 941 ? -35.52908 -29.16154 -34.24716 0.397 19.70280 941 THR A O 1
ATOM 15147 N N . LYS A 1 942 ? -34.16015 -30.73914 -33.40409 1.000 19.75114 942 LYS A N 1
ATOM 15148 C CA . LYS A 1 942 ? -33.42565 -30.92341 -34.64671 1.000 20.64566 942 LYS A CA 1
ATOM 15149 C C . LYS A 1 942 ? -32.75685 -32.28715 -34.61270 1.000 21.23010 942 LYS A C 1
ATOM 15150 O O . LYS A 1 942 ? -32.48314 -32.82505 -33.53037 1.000 21.32503 942 LYS A O 1
ATOM 15169 N N . PRO A 1 943 ? -32.45929 -32.86024 -35.77323 1.000 22.36172 943 PRO A N 1
ATOM 15170 C CA . PRO A 1 943 ? -31.54950 -34.00830 -35.81412 1.000 22.31999 943 PRO A CA 1
ATOM 15171 C C . PRO A 1 943 ? -30.14081 -33.56599 -35.45326 1.000 21.38393 943 PRO A C 1
ATOM 15172 O O . PRO A 1 943 ? -29.80788 -32.37720 -35.46597 1.000 21.83849 943 PRO A O 1
ATOM 15183 N N . VAL A 1 944 ? -29.30206 -34.55319 -35.13279 1.000 21.57968 944 VAL A N 1
ATOM 15184 C CA . VAL A 1 944 ? -27.87723 -34.29855 -34.99749 1.000 21.30704 944 VAL A CA 1
ATOM 15185 C C . VAL A 1 944 ? -27.33937 -33.70787 -36.29696 1.000 20.97430 944 VAL A C 1
ATOM 15186 O O . VAL A 1 944 ? -27.71775 -34.12328 -37.40514 1.000 21.92086 944 VAL A O 1
ATOM 15199 N N . GLY A 1 945 ? -26.44359 -32.74005 -36.16419 1.000 19.85114 945 GLY A N 1
ATOM 15200 C CA . GLY A 1 945 ? -25.86798 -32.03158 -37.28945 1.000 19.90178 945 GLY A CA 1
ATOM 15201 C C . GLY A 1 945 ? -26.15690 -30.54443 -37.21041 1.000 18.98946 945 GLY A C 1
ATOM 15202 O O . GLY A 1 945 ? -26.88502 -30.06165 -36.34822 1.000 20.19267 945 GLY A O 1
ATOM 15206 N N . PHE A 1 946 ? -25.55253 -29.81291 -38.12918 1.000 18.35263 946 PHE A N 1
ATOM 15207 C CA . PHE A 1 946 ? -25.74856 -28.37235 -38.14645 1.000 17.82807 946 PHE A CA 1
ATOM 15208 C C . PHE A 1 946 ? -27.06751 -28.02728 -38.82744 1.000 19.25213 946 PHE A C 1
ATOM 15209 O O . PHE A 1 946 ? -27.32782 -28.45099 -39.95621 1.000 21.26049 946 PHE A O 1
ATOM 15226 N N . ALA A 1 947 ? -27.89979 -27.26230 -38.14084 1.000 17.21313 947 ALA A N 1
ATOM 15227 C CA . ALA A 1 947 ? -29.14970 -26.79783 -38.71128 1.000 17.12695 947 ALA A CA 1
ATOM 15228 C C . ALA A 1 947 ? -29.34597 -25.32612 -38.39575 1.000 15.77986 947 ALA A C 1
ATOM 15229 O O . ALA A 1 947 ? -29.06179 -24.87603 -37.27999 1.000 15.87718 947 ALA A O 1
ATOM 15236 N N . ARG A 1 948 ? -29.84484 -24.58389 -39.37945 1.000 15.23010 948 ARG A N 1
ATOM 15237 C CA . ARG A 1 948 ? -30.21978 -23.19425 -39.15914 1.000 14.85497 948 ARG A CA 1
ATOM 15238 C C . ARG A 1 948 ? -31.32316 -22.84091 -40.14211 1.000 16.11641 948 ARG A C 1
ATOM 15239 O O . ARG A 1 948 ? -31.41835 -23.42755 -41.22487 1.000 16.08293 948 ARG A O 1
ATOM 15260 N N . MET A 1 949 ? -32.13290 -21.85061 -39.76874 1.000 15.22378 949 MET A N 1
ATOM 15261 C CA . MET A 1 949 ? -33.26786 -21.46822 -40.59691 1.000 16.04801 949 MET A CA 1
ATOM 15262 C C . MET A 1 949 ? -32.85523 -21.03971 -41.99446 1.000 16.55408 949 MET A C 1
ATOM 15263 O O . MET A 1 949 ? -33.61526 -21.24418 -42.94184 1.000 18.32614 949 MET A O 1
ATOM 15277 N N . GLU A 1 950 ? -31.69650 -20.39770 -42.14067 1.000 16.74257 950 GLU A N 1
ATOM 15278 C CA . GLU A 1 950 ? -31.32037 -19.88614 -43.45383 1.000 17.60694 950 GLU A CA 1
ATOM 15279 C C . GLU A 1 950 ? -31.24085 -20.99846 -44.49298 1.000 18.65319 950 GLU A C 1
ATOM 15280 O O . GLU A 1 950 ? -31.52411 -20.76096 -45.67661 1.000 20.39970 950 GLU A O 1
ATOM 15292 N N . SER A 1 951 ? -30.84703 -22.20790 -44.07836 1.000 17.89883 951 SER A N 1
ATOM 15293 C CA . SER A 1 951 ? -30.49965 -23.26438 -45.01989 1.000 18.68476 951 SER A CA 1
ATOM 15294 C C . SER A 1 951 ? -31.19759 -24.59497 -44.79472 1.000 20.71302 951 SER A C 1
ATOM 15295 O O . SER A 1 951 ? -31.12835 -25.45163 -45.67913 1.000 24.23757 951 SER A O 1
ATOM 15303 N N . SER A 1 952 ? -31.84407 -24.80892 -43.65820 1.000 19.63691 952 SER A N 1
ATOM 15304 C CA . SER A 1 952 ? -32.44977 -26.08615 -43.32563 1.000 20.34819 952 SER A CA 1
ATOM 15305 C C . SER A 1 952 ? -33.96417 -25.96660 -43.36005 1.000 22.53032 952 SER A C 1
ATOM 15306 O O . SER A 1 952 ? -34.52746 -24.90716 -43.06679 1.000 24.21708 952 SER A O 1
ATOM 15314 N N A GLU A 1 953 ? -34.61879 -27.07320 -43.69809 0.526 23.44251 953 GLU A N 1
ATOM 15315 N N B GLU A 1 953 ? -34.62421 -27.06865 -43.69552 0.474 23.69768 953 GLU A N 1
ATOM 15316 C CA A GLU A 1 953 ? -36.07012 -27.12675 -43.63564 0.526 24.52000 953 GLU A CA 1
ATOM 15317 C CA B GLU A 1 953 ? -36.07704 -27.09236 -43.65582 0.474 25.10573 953 GLU A CA 1
ATOM 15318 C C A GLU A 1 953 ? -36.53116 -27.10155 -42.18625 0.526 23.81887 953 GLU A C 1
ATOM 15319 C C B GLU A 1 953 ? -36.55241 -27.12560 -42.21029 0.474 24.04227 953 GLU A C 1
ATOM 15320 O O A GLU A 1 953 ? -35.91450 -27.71176 -41.30725 0.526 23.50089 953 GLU A O 1
ATOM 15321 O O B GLU A 1 953 ? -35.96582 -27.79945 -41.35793 0.474 23.94116 953 GLU A O 1
ATOM 15336 N N . TYR A 1 954 ? -37.63328 -26.40305 -41.93724 1.000 23.67318 954 TYR A N 1
ATOM 15337 C CA . TYR A 1 954 ? -38.14475 -26.31605 -40.58180 1.000 23.60756 954 TYR A CA 1
ATOM 15338 C C . TYR A 1 954 ? -39.62240 -25.98029 -40.62706 1.000 24.35202 954 TYR A C 1
ATOM 15339 O O . TYR A 1 954 ? -40.16003 -25.56487 -41.66037 1.000 25.51999 954 TYR A O 1
ATOM 15357 N N . GLU A 1 955 ? -40.26783 -26.18666 -39.48176 1.000 23.96993 955 GLU A N 1
ATOM 15358 C CA . GLU A 1 955 ? -41.62948 -25.75341 -39.23051 1.000 25.09656 955 GLU A CA 1
ATOM 15359 C C . GLU A 1 955 ? -41.62559 -24.98982 -37.91774 1.000 24.07526 955 GLU A C 1
ATOM 15360 O O . GLU A 1 955 ? -41.06160 -25.46015 -36.92547 1.000 24.08645 955 GLU A O 1
ATOM 15372 N N . LEU A 1 956 ? -42.23888 -23.81418 -37.92897 1.000 24.73969 956 LEU A N 1
ATOM 15373 C CA . LEU A 1 956 ? -42.33715 -22.93874 -36.77438 1.000 24.39692 956 LEU A CA 1
ATOM 15374 C C . LEU A 1 956 ? -43.80352 -22.79052 -36.40348 1.000 24.89636 956 LEU A C 1
ATOM 15375 O O . LEU A 1 956 ? -44.64384 -22.54754 -37.27774 1.000 26.23935 956 LEU A O 1
ATOM 15391 N N . PHE A 1 957 ? -44.10838 -22.95230 -35.11486 1.000 23.73534 957 PHE A N 1
ATOM 15392 C CA . PHE A 1 957 ? -45.46192 -22.79813 -34.60542 1.000 25.37709 957 PHE A CA 1
ATOM 15393 C C . PHE A 1 957 ? -45.45420 -21.83560 -33.43138 1.000 24.11525 957 PHE A C 1
ATOM 15394 O O . PHE A 1 957 ? -44.54010 -21.85098 -32.60583 1.000 23.05913 957 PHE A O 1
ATOM 15411 N N . VAL A 1 958 ? -46.49219 -21.01154 -33.34852 1.000 25.65616 958 VAL A N 1
ATOM 15412 C CA . VAL A 1 958 ? -46.72113 -20.15520 -32.19216 1.000 26.76558 958 VAL A CA 1
ATOM 15413 C C . VAL A 1 958 ? -48.15361 -20.38674 -31.74099 1.000 26.71269 958 VAL A C 1
ATOM 15414 O O . VAL A 1 958 ? -49.08990 -20.24375 -32.54092 1.000 27.37159 958 VAL A O 1
ATOM 15427 N N . ASP A 1 959 ? -48.32035 -20.77484 -30.47503 1.000 26.28184 959 ASP A N 1
ATOM 15428 C CA . ASP A 1 959 ? -49.64270 -21.04847 -29.91169 1.000 27.76876 959 ASP A CA 1
ATOM 15429 C C . ASP A 1 959 ? -50.39794 -22.05444 -30.76880 1.000 30.24977 959 ASP A C 1
ATOM 15430 O O . ASP A 1 959 ? -51.60433 -21.94540 -30.98272 1.000 31.69674 959 ASP A O 1
ATOM 15439 N N . GLY A 1 960 ? -49.66372 -23.04807 -31.26279 1.000 32.01967 960 GLY A N 1
ATOM 15440 C CA . GLY A 1 960 ? -50.24170 -24.14716 -31.99105 1.000 33.71296 960 GLY A CA 1
ATOM 15441 C C . GLY A 1 960 ? -50.51122 -23.88808 -33.45192 1.000 35.17166 960 GLY A C 1
ATOM 15442 O O . GLY A 1 960 ? -50.94203 -24.81480 -34.15002 1.000 37.01252 960 GLY A O 1
ATOM 15446 N N . GLN A 1 961 ? -50.29144 -22.67107 -33.94281 1.000 34.39998 961 GLN A N 1
ATOM 15447 C CA . GLN A 1 961 ? -50.54719 -22.35736 -35.34279 1.000 36.11285 961 GLN A CA 1
ATOM 15448 C C . GLN A 1 961 ? -49.21559 -22.31618 -36.08004 1.000 35.63270 961 GLN A C 1
ATOM 15449 O O . GLN A 1 961 ? -48.28498 -21.62463 -35.65160 1.000 34.35024 961 GLN A O 1
ATOM 15457 N N . LYS A 1 962 ? -49.12125 -23.04962 -37.18508 1.000 35.06576 962 LYS A N 1
ATOM 15458 C CA . LYS A 1 962 ? -47.93502 -22.93752 -38.01772 1.000 35.92415 962 LYS A CA 1
ATOM 15459 C C . LYS A 1 962 ? -47.87681 -21.53275 -38.60100 1.000 35.81967 962 LYS A C 1
ATOM 15460 O O . LYS A 1 962 ? -48.88321 -20.99902 -39.07268 1.000 36.73055 962 LYS A O 1
ATOM 15479 N N . ILE A 1 963 ? -46.69729 -20.92883 -38.56026 1.000 33.57438 963 ILE A N 1
ATOM 15480 C CA . ILE A 1 963 ? -46.48555 -19.58522 -39.07750 1.000 35.12349 963 ILE A CA 1
ATOM 15481 C C . ILE A 1 963 ? -45.23443 -19.57992 -39.94796 1.000 33.99024 963 ILE A C 1
ATOM 15482 O O . ILE A 1 963 ? -44.30812 -20.37717 -39.75660 1.000 32.94092 963 ILE A O 1
ATOM 15489 N N . ASP A 1 964 ? -45.20948 -18.66287 -40.91040 1.000 33.61668 964 ASP A N 1
ATOM 15490 C CA . ASP A 1 964 ? -44.02765 -18.44575 -41.73335 1.000 35.48038 964 ASP A CA 1
ATOM 15491 C C . ASP A 1 964 ? -43.17272 -17.29501 -41.23670 1.000 33.90943 964 ASP A C 1
ATOM 15492 O O . ASP A 1 964 ? -41.95360 -17.30454 -41.43463 1.000 34.02004 964 ASP A O 1
ATOM 15499 N N . ASN A 1 965 ? -43.77792 -16.31825 -40.58032 1.000 32.40109 965 ASN A N 1
ATOM 15500 C CA . ASN A 1 965 ? -43.05147 -15.14986 -40.10636 1.000 31.92095 965 ASN A CA 1
ATOM 15501 C C . ASN A 1 965 ? -42.20443 -15.52549 -38.89421 1.000 29.84174 965 ASN A C 1
ATOM 15502 O O . ASN A 1 965 ? -42.74155 -15.88814 -37.84132 1.000 29.39110 965 ASN A O 1
ATOM 15513 N N . THR A 1 966 ? -40.87581 -15.44124 -39.03998 1.000 27.95531 966 THR A N 1
ATOM 15514 C CA . THR A 1 966 ? -39.96682 -15.78045 -37.95106 1.000 25.43791 966 THR A CA 1
ATOM 15515 C C . THR A 1 966 ? -39.75752 -14.63245 -36.97457 1.000 22.57055 966 THR A C 1
ATOM 15516 O O . THR A 1 966 ? -38.99681 -14.79346 -36.00785 1.000 21.79132 966 THR A O 1
ATOM 15527 N N . VAL A 1 967 ? -40.39411 -13.48678 -37.20611 1.000 22.41182 967 VAL A N 1
ATOM 15528 C CA . VAL A 1 967 ? -40.40699 -12.39842 -36.23617 1.000 22.96800 967 VAL A CA 1
ATOM 15529 C C . VAL A 1 967 ? -41.64966 -12.59641 -35.37480 1.000 23.07200 967 VAL A C 1
ATOM 15530 O O . VAL A 1 967 ? -42.76918 -12.29371 -35.79062 1.000 24.94978 967 VAL A O 1
ATOM 15543 N N A ILE A 1 968 ? -41.44907 -13.12075 -34.17125 0.374 22.13753 968 ILE A N 1
ATOM 15544 N N B ILE A 1 968 ? -41.44425 -13.12467 -34.17188 0.626 21.40391 968 ILE A N 1
ATOM 15545 C CA A ILE A 1 968 ? -42.54239 -13.43594 -33.25534 0.374 21.36652 968 ILE A CA 1
ATOM 15546 C CA B ILE A 1 968 ? -42.51944 -13.43209 -33.23219 0.626 20.50399 968 ILE A CA 1
ATOM 15547 C C A ILE A 1 968 ? -42.98717 -12.14363 -32.58102 0.374 21.27450 968 ILE A C 1
ATOM 15548 C C B ILE A 1 968 ? -42.98587 -12.12558 -32.59996 0.626 20.75296 968 ILE A C 1
ATOM 15549 O O A ILE A 1 968 ? -42.13938 -11.34984 -32.15295 0.374 20.83158 968 ILE A O 1
ATOM 15550 O O B ILE A 1 968 ? -42.15009 -11.30125 -32.21222 0.626 19.62908 968 ILE A O 1
ATOM 15581 N N . PRO A 1 969 ? -44.28827 -11.88132 -32.46538 1.000 21.33406 969 PRO A N 1
ATOM 15582 C CA . PRO A 1 969 ? -44.71815 -10.64139 -31.81752 1.000 21.48000 969 PRO A CA 1
ATOM 15583 C C . PRO A 1 969 ? -44.25457 -10.56231 -30.37194 1.000 20.97754 969 PRO A C 1
ATOM 15584 O O . PRO A 1 969 ? -44.10189 -11.57557 -29.68455 1.000 21.26129 969 PRO A O 1
ATOM 15595 N N A MET A 1 970 ? -44.00092 -9.33314 -29.92226 0.614 20.98980 970 MET A N 1
ATOM 15596 N N B MET A 1 970 ? -44.04464 -9.32856 -29.91933 0.386 21.30473 970 MET A N 1
ATOM 15597 C CA A MET A 1 970 ? -43.85629 -9.03041 -28.50002 0.614 22.21011 970 MET A CA 1
ATOM 15598 C CA B MET A 1 970 ? -43.86973 -9.00144 -28.50670 0.386 22.32097 970 MET A CA 1
ATOM 15599 C C A MET A 1 970 ? -45.27001 -8.89793 -27.94945 0.614 21.01147 970 MET A C 1
ATOM 15600 C C B MET A 1 970 ? -45.27281 -8.87846 -27.92468 0.386 21.35110 970 MET A C 1
ATOM 15601 O O A MET A 1 970 ? -45.91336 -7.85309 -28.08798 0.614 22.25110 970 MET A O 1
ATOM 15602 O O B MET A 1 970 ? -45.91028 -7.82584 -27.99729 0.386 22.24841 970 MET A O 1
ATOM 15629 N N . TYR A 1 971 ? -45.77514 -9.96833 -27.34539 1.000 20.90671 971 TYR A N 1
ATOM 15630 C CA . TYR A 1 971 ? -47.16320 -9.98700 -26.90125 1.000 20.74193 971 TYR A CA 1
ATOM 15631 C C . TYR A 1 971 ? -47.36089 -9.14854 -25.64197 1.000 21.41466 971 TYR A C 1
ATOM 15632 O O . TYR A 1 971 ? -46.46965 -9.02860 -24.80202 1.000 20.36553 971 TYR A O 1
ATOM 15650 N N . THR A 1 972 ? -48.56257 -8.56917 -25.51980 1.000 23.02855 972 THR A N 1
ATOM 15651 C CA . THR A 1 972 ? -48.92783 -7.75342 -24.36695 1.000 24.18855 972 THR A CA 1
ATOM 15652 C C . THR A 1 972 ? -50.23464 -8.22506 -23.73505 1.000 24.16821 972 THR A C 1
ATOM 15653 O O . THR A 1 972 ? -50.93143 -7.42965 -23.08034 1.000 27.01781 972 THR A O 1
ATOM 15664 N N . ASP A 1 973 ? -50.58980 -9.49414 -23.91949 1.000 24.11669 973 ASP A N 1
ATOM 15665 C CA . ASP A 1 973 ? -51.85842 -10.02542 -23.44334 1.000 24.71754 973 ASP A CA 1
ATOM 15666 C C . ASP A 1 973 ? -51.74232 -10.71414 -22.09151 1.000 25.47748 973 ASP A C 1
ATOM 15667 O O . ASP A 1 973 ? -52.71891 -11.32419 -21.63348 1.000 26.91793 973 ASP A O 1
ATOM 15676 N N . GLU A 1 974 ? -50.58828 -10.61095 -21.43145 1.000 23.99487 974 GLU A N 1
ATOM 15677 C CA . GLU A 1 974 ? -50.38823 -11.18140 -20.10121 1.000 23.16156 974 GLU A CA 1
ATOM 15678 C C . GLU A 1 974 ? -50.62649 -12.68769 -20.09939 1.000 23.93492 974 GLU A C 1
ATOM 15679 O O . GLU A 1 974 ? -51.08721 -13.25399 -19.10552 1.000 27.13874 974 GLU A O 1
ATOM 15691 N N . LYS A 1 975 ? -50.29977 -13.34058 -21.21528 1.000 22.95520 975 LYS A N 1
ATOM 15692 C CA . LYS A 1 975 ? -50.42201 -14.78350 -21.35801 1.000 23.34875 975 LYS A CA 1
ATOM 15693 C C . LYS A 1 975 ? -49.06703 -15.38994 -21.70405 1.000 22.81578 975 LYS A C 1
ATOM 15694 O O . LYS A 1 975 ? -48.15161 -14.70205 -22.16424 1.000 22.06437 975 LYS A O 1
ATOM 15702 N N . GLU A 1 976 ? -48.95884 -16.69283 -21.47072 1.000 23.94059 976 GLU A N 1
ATOM 15703 C CA . GLU A 1 976 ? -47.79735 -17.47476 -21.86282 1.000 24.58078 976 GLU A CA 1
ATOM 15704 C C . GLU A 1 976 ? -48.00495 -18.01718 -23.26901 1.000 23.42240 976 GLU A C 1
ATOM 15705 O O . GLU A 1 976 ? -49.02915 -18.64217 -23.55621 1.000 25.01437 976 GLU A O 1
ATOM 15717 N N . HIS A 1 977 ? -47.03426 -17.77785 -24.13991 1.000 21.78847 977 HIS A N 1
ATOM 15718 C CA . HIS A 1 977 ? -47.08863 -18.19714 -25.53335 1.000 21.93592 977 HIS A CA 1
ATOM 15719 C C . HIS A 1 977 ? -46.08552 -19.31170 -25.77667 1.000 21.85860 977 HIS A C 1
ATOM 15720 O O . HIS A 1 977 ? -44.96259 -19.28034 -25.26859 1.000 23.39641 977 HIS A O 1
ATOM 15735 N N . ILE A 1 978 ? -46.51568 -20.30376 -26.53883 1.000 21.52818 978 ILE A N 1
ATOM 15736 C CA . ILE A 1 978 ? -45.74520 -21.51061 -26.79907 1.000 22.10040 978 ILE A CA 1
ATOM 15737 C C . ILE A 1 978 ? -45.16946 -21.38176 -28.20120 1.000 21.20229 978 ILE A C 1
ATOM 15738 O O . ILE A 1 978 ? -45.91987 -21.26090 -29.17722 1.000 21.36972 978 ILE A O 1
ATOM 15754 N N . VAL A 1 979 ? -43.84315 -21.39687 -28.30624 1.000 20.58345 979 VAL A N 1
ATOM 15755 C CA . VAL A 1 979 ? -43.14780 -21.33074 -29.58506 1.000 19.91528 979 VAL A CA 1
ATOM 15756 C C . VAL A 1 979 ? -42.40500 -22.64391 -29.77416 1.000 20.69496 979 VAL A C 1
ATOM 15757 O O . VAL A 1 979 ? -41.57095 -23.01800 -28.94237 1.000 22.34099 979 VAL A O 1
ATOM 15770 N N A THR A 1 980 ? -42.67653 -23.32099 -30.88692 0.582 19.86374 980 THR A N 1
ATOM 15771 N N B THR A 1 980 ? -42.71749 -23.35770 -30.85270 0.418 20.35667 980 THR A N 1
ATOM 15772 C CA A THR A 1 980 ? -42.06754 -24.60733 -31.19811 0.582 21.62608 980 THR A CA 1
ATOM 15773 C CA B THR A 1 980 ? -42.03398 -24.60276 -31.17682 0.418 21.64941 980 THR A CA 1
ATOM 15774 C C A THR A 1 980 ? -41.44262 -24.53290 -32.58087 0.582 21.34296 980 THR A C 1
ATOM 15775 C C B THR A 1 980 ? -41.42246 -24.49528 -32.56356 0.418 21.25693 980 THR A C 1
ATOM 15776 O O A THR A 1 980 ? -42.09818 -24.11762 -33.54047 0.582 21.62599 980 THR A O 1
ATOM 15777 O O B THR A 1 980 ? -42.07211 -24.02752 -33.50450 0.418 21.50452 980 THR A O 1
ATOM 15798 N N . LEU A 1 981 ? -40.17263 -24.92158 -32.67615 1.000 20.12634 981 LEU A N 1
ATOM 15799 C CA . LEU A 1 981 ? -39.44349 -24.95609 -33.93289 1.000 19.35865 981 LEU A CA 1
ATOM 15800 C C . LEU A 1 981 ? -38.92060 -26.37161 -34.12329 1.000 19.80555 981 LEU A C 1
ATOM 15801 O O . LEU A 1 981 ? -38.26706 -26.91939 -33.22962 1.000 19.71339 981 LEU A O 1
ATOM 15817 N N . LYS A 1 982 ? -39.20372 -26.95933 -35.28234 1.000 20.56462 982 LYS A N 1
ATOM 15818 C CA . LYS A 1 982 ? -38.76562 -28.31413 -35.59832 1.000 22.77102 982 LYS A CA 1
ATOM 15819 C C . LYS A 1 982 ? -37.98706 -28.27321 -36.90531 1.000 22.25641 982 LYS A C 1
ATOM 15820 O O . LYS A 1 982 ? -38.56102 -27.98605 -37.96024 1.000 23.49040 982 LYS A O 1
ATOM 15828 N N . PHE A 1 983 ? -36.68704 -28.56447 -36.82903 1.000 21.18858 983 PHE A N 1
ATOM 15829 C CA . PHE A 1 983 ? -35.86184 -28.71663 -38.01976 1.000 22.05548 983 PHE A CA 1
ATOM 15830 C C . PHE A 1 983 ? -36.00855 -30.13114 -38.56145 1.000 25.83490 983 PHE A C 1
ATOM 15831 O O . PHE A 1 983 ? -36.04592 -31.09985 -37.79958 1.000 25.51769 983 PHE A O 1
ATOM 15848 N N . LYS A 1 984 ? -36.09189 -30.25122 -39.88164 1.000 30.73618 984 LYS A N 1
ATOM 15849 C CA . LYS A 1 984 ? -36.28925 -31.56006 -40.49889 1.000 37.51733 984 LYS A CA 1
ATOM 15850 C C . LYS A 1 984 ? -34.94671 -32.24046 -40.73268 1.000 40.19613 984 LYS A C 1
ATOM 15851 O O . LYS A 1 984 ? -34.85382 -33.47186 -40.72281 1.000 43.21231 984 LYS A O 1
ATOM 15859 N N . MET B 1 1 ? -30.75301 7.86327 22.22313 0.754 40.52391 1 MET B N 1
ATOM 15860 C CA . MET B 1 1 ? -30.95334 6.42999 22.07600 0.739 42.65473 1 MET B CA 1
ATOM 15861 C C . MET B 1 1 ? -29.62054 5.75447 22.39364 0.681 32.29735 1 MET B C 1
ATOM 15862 O O . MET B 1 1 ? -29.32118 5.50846 23.55881 0.708 31.79770 1 MET B O 1
ATOM 15866 N N . ILE B 1 2 ? -28.81638 5.47688 21.36114 1.000 23.35280 2 ILE B N 1
ATOM 15867 C CA . ILE B 1 2 ? -27.48369 4.91045 21.55128 1.000 20.89884 2 ILE B CA 1
ATOM 15868 C C . ILE B 1 2 ? -26.51793 6.04488 21.84562 1.000 20.00578 2 ILE B C 1
ATOM 15869 O O . ILE B 1 2 ? -26.61527 7.12482 21.24832 1.000 22.03997 2 ILE B O 1
ATOM 15885 N N . THR B 1 3 ? -25.58314 5.80868 22.76298 1.000 19.30305 3 THR B N 1
ATOM 15886 C CA . THR B 1 3 ? -24.57109 6.79363 23.11144 1.000 18.24459 3 THR B CA 1
ATOM 15887 C C . THR B 1 3 ? -23.18092 6.25545 22.78968 1.000 16.59354 3 THR B C 1
ATOM 15888 O O . THR B 1 3 ? -22.96778 5.04908 22.66396 1.000 17.00824 3 THR B O 1
ATOM 15899 N N . LYS B 1 4 ? -22.22333 7.17207 22.71787 1.000 16.28900 4 LYS B N 1
ATOM 15900 C CA . LYS B 1 4 ? -20.85686 6.90863 22.29537 1.000 15.85662 4 LYS B CA 1
ATOM 15901 C C . LYS B 1 4 ? -19.91107 7.49387 23.33182 1.000 15.92951 4 LYS B C 1
ATOM 15902 O O . LYS B 1 4 ? -20.07891 8.63990 23.74699 1.000 17.57954 4 LYS B O 1
ATOM 15921 N N . VAL B 1 5 ? -18.91332 6.70768 23.74356 1.000 15.16077 5 VAL B N 1
ATOM 15922 C CA . VAL B 1 5 ? -17.90751 7.13065 24.71324 1.000 15.49915 5 VAL B CA 1
ATOM 15923 C C . VAL B 1 5 ? -16.54303 6.87862 24.08064 1.000 14.48202 5 VAL B C 1
ATOM 15924 O O . VAL B 1 5 ? -16.18046 5.72652 23.80840 1.000 14.17696 5 VAL B O 1
ATOM 15937 N N . THR B 1 6 ? -15.78209 7.94508 23.85675 1.000 15.21601 6 THR B N 1
ATOM 15938 C CA . THR B 1 6 ? -14.47498 7.80271 23.22736 1.000 14.01683 6 THR B CA 1
ATOM 15939 C C . THR B 1 6 ? -13.40769 7.48115 24.26903 1.000 14.32832 6 THR B C 1
ATOM 15940 O O . THR B 1 6 ? -13.58086 7.71272 25.46142 1.000 15.13967 6 THR B O 1
ATOM 15951 N N . ALA B 1 7 ? -12.27109 6.97091 23.78420 1.000 13.21018 7 ALA B N 1
ATOM 15952 C CA . ALA B 1 7 ? -11.14640 6.69410 24.67441 1.000 13.03665 7 ALA B CA 1
ATOM 15953 C C . ALA B 1 7 ? -10.81394 7.91430 25.52203 1.000 15.16896 7 ALA B C 1
ATOM 15954 O O . ALA B 1 7 ? -10.66926 7.81511 26.74197 1.000 17.27720 7 ALA B O 1
ATOM 15961 N N . ARG B 1 8 ? -10.73851 9.08587 24.89858 1.000 13.37420 8 ARG B N 1
ATOM 15962 C CA . ARG B 1 8 ? -10.35126 10.29353 25.61431 1.000 14.04756 8 ARG B CA 1
ATOM 15963 C C . ARG B 1 8 ? -11.44143 10.82979 26.52051 1.000 17.89741 8 ARG B C 1
ATOM 15964 O O . ARG B 1 8 ? -11.13171 11.46405 27.53049 1.000 20.62014 8 ARG B O 1
ATOM 15985 N N . ASN B 1 9 ? -12.70925 10.65358 26.18854 1.000 20.26300 9 ASN B N 1
ATOM 15986 C CA . ASN B 1 9 ? -13.73134 11.21095 27.07201 1.000 28.16857 9 ASN B CA 1
ATOM 15987 C C . ASN B 1 9 ? -14.30671 10.17274 28.03687 1.000 33.07475 9 ASN B C 1
ATOM 15988 O O . ASN B 1 9 ? -15.21209 10.49208 28.82790 1.000 30.43328 9 ASN B O 1
ATOM 15999 N N . ASN B 1 10 ? -13.74033 8.96714 28.05421 1.000 43.97312 10 ASN B N 1
ATOM 16000 C CA . ASN B 1 10 ? -13.99973 8.04058 29.14543 1.000 55.83443 10 ASN B CA 1
ATOM 16001 C C . ASN B 1 10 ? -13.64238 8.72215 30.45946 1.000 58.71249 10 ASN B C 1
ATOM 16002 O O . ASN B 1 10 ? -12.57377 9.32370 30.59609 1.000 60.13137 10 ASN B O 1
ATOM 16009 N N . LYS B 1 11 ? -14.54029 8.60770 31.43412 1.000 58.32570 11 LYS B N 1
ATOM 16010 C CA . LYS B 1 11 ? -14.56817 9.54181 32.55162 1.000 56.19516 11 LYS B CA 1
ATOM 16011 C C . LYS B 1 11 ? -13.53504 9.22249 33.62699 1.000 52.68903 11 LYS B C 1
ATOM 16012 O O . LYS B 1 11 ? -13.03185 10.14614 34.27675 1.000 54.28461 11 LYS B O 1
ATOM 16020 N N . ILE B 1 12 ? -13.19511 7.94729 33.82300 1.000 46.83142 12 ILE B N 1
ATOM 16021 C CA . ILE B 1 12 ? -12.26666 7.53703 34.87385 1.000 42.10417 12 ILE B CA 1
ATOM 16022 C C . ILE B 1 12 ? -11.44550 6.35489 34.37930 1.000 36.23490 12 ILE B C 1
ATOM 16023 O O . ILE B 1 12 ? -11.91633 5.53951 33.58684 1.000 34.49198 12 ILE B O 1
ATOM 16039 N N . THR B 1 13 ? -10.20281 6.27092 34.85230 1.000 31.88562 13 THR B N 1
ATOM 16040 C CA . THR B 1 13 ? -9.30686 5.20313 34.43837 1.000 29.49821 13 THR B CA 1
ATOM 16041 C C . THR B 1 13 ? -9.39877 4.01828 35.38937 1.000 26.73607 13 THR B C 1
ATOM 16042 O O . THR B 1 13 ? -9.85957 4.14960 36.52477 1.000 26.34331 13 THR B O 1
ATOM 16053 N N . PRO B 1 14 ? -8.92682 2.84412 34.96442 1.000 23.63309 14 PRO B N 1
ATOM 16054 C CA . PRO B 1 14 ? -8.93393 1.69664 35.88878 1.000 21.91752 14 PRO B CA 1
ATOM 16055 C C . PRO B 1 14 ? -8.18375 1.95629 37.18691 1.000 22.63037 14 PRO B C 1
ATOM 16056 O O . PRO B 1 14 ? -8.66499 1.56993 38.25899 1.000 21.93984 14 PRO B O 1
ATOM 16067 N N . VAL B 1 15 ? -7.00884 2.59119 37.11894 1.000 23.17720 15 VAL B N 1
ATOM 16068 C CA . VAL B 1 15 ? -6.20687 2.79226 38.32099 1.000 24.94982 15 VAL B CA 1
ATOM 16069 C C . VAL B 1 15 ? -6.88567 3.79605 39.24180 1.000 25.88589 15 VAL B C 1
ATOM 16070 O O . VAL B 1 15 ? -6.86420 3.64671 40.46934 1.000 26.30454 15 VAL B O 1
ATOM 16083 N N . GLU B 1 16 ? -7.52510 4.81865 38.66837 1.000 27.79116 16 GLU B N 1
ATOM 16084 C CA . GLU B 1 16 ? -8.29210 5.74443 39.49419 1.000 29.41048 16 GLU B CA 1
ATOM 16085 C C . GLU B 1 16 ? -9.41036 5.01813 40.22592 1.000 29.35428 16 GLU B C 1
ATOM 16086 O O . GLU B 1 16 ? -9.63984 5.25193 41.41848 1.000 30.22566 16 GLU B O 1
ATOM 16098 N N . LEU B 1 17 ? -10.11839 4.12828 39.53090 1.000 28.89871 17 LEU B N 1
ATOM 16099 C CA . LEU B 1 17 ? -11.19773 3.39774 40.18252 1.000 28.36102 17 LEU B CA 1
ATOM 16100 C C . LEU B 1 17 ? -10.64856 2.43642 41.22930 1.000 27.74904 17 LEU B C 1
ATOM 16101 O O . LEU B 1 17 ? -11.26191 2.24697 42.28505 1.000 28.50291 17 LEU B O 1
ATOM 16117 N N . LEU B 1 18 ? -9.47997 1.84461 40.96871 1.000 26.18586 18 LEU B N 1
ATOM 16118 C CA . LEU B 1 18 ? -8.84185 0.98841 41.96310 1.000 26.11594 18 LEU B CA 1
ATOM 16119 C C . LEU B 1 18 ? -8.51930 1.77032 43.23395 1.000 28.71641 18 LEU B C 1
ATOM 16120 O O . LEU B 1 18 ? -8.77679 1.30104 44.35237 1.000 28.56058 18 LEU B O 1
ATOM 16136 N N A ASN B 1 19 ? -7.93124 2.96092 43.07858 0.546 30.17290 19 ASN B N 1
ATOM 16137 N N B ASN B 1 19 ? -7.94479 2.96536 43.08637 0.454 30.21379 19 ASN B N 1
ATOM 16138 C CA A ASN B 1 19 ? -7.65413 3.81229 44.23084 0.546 32.41268 19 ASN B CA 1
ATOM 16139 C CA B ASN B 1 19 ? -7.66747 3.78468 44.26026 0.454 32.41094 19 ASN B CA 1
ATOM 16140 C C A ASN B 1 19 ? -8.94437 4.19378 44.94769 0.546 34.12457 19 ASN B C 1
ATOM 16141 C C B ASN B 1 19 ? -8.96031 4.17790 44.96055 0.454 33.95371 19 ASN B C 1
ATOM 16142 O O A ASN B 1 19 ? -9.00451 4.18617 46.18300 0.546 35.02499 19 ASN B O 1
ATOM 16143 O O B ASN B 1 19 ? -9.03848 4.16616 46.19519 0.454 34.64399 19 ASN B O 1
ATOM 16164 N N . GLN B 1 20 ? -9.99144 4.52246 44.18753 1.000 34.54463 20 GLN B N 1
ATOM 16165 C CA . GLN B 1 20 ? -11.25808 4.91990 44.79354 1.000 36.84058 20 GLN B CA 1
ATOM 16166 C C . GLN B 1 20 ? -11.83417 3.79403 45.64384 1.000 37.74143 20 GLN B C 1
ATOM 16167 O O . GLN B 1 20 ? -12.35335 4.03669 46.74140 1.000 40.26279 20 GLN B O 1
ATOM 16181 N N . LYS B 1 21 ? -11.73036 2.55484 45.16843 1.000 36.77508 21 LYS B N 1
ATOM 16182 C CA . LYS B 1 21 ? -12.30498 1.41315 45.86805 1.000 35.82865 21 LYS B CA 1
ATOM 16183 C C . LYS B 1 21 ? -11.40169 0.83318 46.95097 1.000 35.74992 21 LYS B C 1
ATOM 16184 O O . LYS B 1 21 ? -11.91281 0.23876 47.90788 1.000 36.49798 21 LYS B O 1
ATOM 16203 N N . PHE B 1 22 ? -10.07727 0.98566 46.83863 1.000 34.90341 22 PHE B N 1
ATOM 16204 C CA . PHE B 1 22 ? -9.16293 0.27449 47.72336 1.000 34.06315 22 PHE B CA 1
ATOM 16205 C C . PHE B 1 22 ? -8.11558 1.14576 48.40547 1.000 37.69142 22 PHE B C 1
ATOM 16206 O O . PHE B 1 22 ? -7.41359 0.64301 49.29069 1.000 38.04644 22 PHE B O 1
ATOM 16223 N N . GLY B 1 23 ? -8.00360 2.42215 48.05422 1.000 41.64518 23 GLY B N 1
ATOM 16224 C CA . GLY B 1 23 ? -6.89891 3.25061 48.49658 1.000 45.63718 23 GLY B CA 1
ATOM 16225 C C . GLY B 1 23 ? -6.77591 3.52903 49.98219 1.000 49.57768 23 GLY B C 1
ATOM 16226 O O . GLY B 1 23 ? -5.81238 4.17290 50.40803 1.000 50.36036 23 GLY B O 1
ATOM 16230 N N A ASN B 1 24 ? -7.72792 3.07717 50.79634 0.466 50.72778 24 ASN B N 1
ATOM 16231 N N B ASN B 1 24 ? -7.74464 3.05195 50.76589 0.534 50.56494 24 ASN B N 1
ATOM 16232 C CA A ASN B 1 24 ? -7.58752 3.21594 52.24296 0.466 51.82150 24 ASN B CA 1
ATOM 16233 C CA B ASN B 1 24 ? -7.76290 3.23540 52.21273 0.534 51.53706 24 ASN B CA 1
ATOM 16234 C C A ASN B 1 24 ? -7.86511 1.90509 52.96948 0.466 50.62460 24 ASN B C 1
ATOM 16235 C C B ASN B 1 24 ? -7.85467 1.91318 52.96543 0.534 50.41025 24 ASN B C 1
ATOM 16236 O O A ASN B 1 24 ? -8.17814 1.91216 54.16478 0.466 50.26752 24 ASN B O 1
ATOM 16237 O O B ASN B 1 24 ? -8.02040 1.91801 54.19070 0.534 49.87627 24 ASN B O 1
ATOM 16258 N N . LYS B 1 25 ? -7.75970 0.78247 52.26155 1.000 49.41689 25 LYS B N 1
ATOM 16259 C CA . LYS B 1 25 ? -7.68617 -0.53344 52.87481 1.000 48.57115 25 LYS B CA 1
ATOM 16260 C C . LYS B 1 25 ? -6.33600 -1.18699 52.62877 1.000 45.17148 25 LYS B C 1
ATOM 16261 O O . LYS B 1 25 ? -5.93866 -2.06720 53.39818 1.000 45.13669 25 LYS B O 1
ATOM 16280 N N . ILE B 1 26 ? -5.62392 -0.75987 51.57968 1.000 42.58893 26 ILE B N 1
ATOM 16281 C CA . ILE B 1 26 ? -4.27292 -1.20931 51.27462 1.000 40.70804 26 ILE B CA 1
ATOM 16282 C C . ILE B 1 26 ? -3.48069 -0.00494 50.78185 1.000 39.07702 26 ILE B C 1
ATOM 16283 O O . ILE B 1 26 ? -4.04282 1.00961 50.36063 1.000 38.57617 26 ILE B O 1
ATOM 16290 N N . ASN B 1 27 ? -2.15699 -0.12012 50.84346 1.000 38.40618 27 ASN B N 1
ATOM 16291 C CA . ASN B 1 27 ? -1.28013 0.90617 50.29181 1.000 39.00500 27 ASN B CA 1
ATOM 16292 C C . ASN B 1 27 ? -1.03759 0.57609 48.82354 1.000 37.72108 27 ASN B C 1
ATOM 16293 O O . ASN B 1 27 ? -0.37156 -0.41406 48.49709 1.000 37.94152 27 ASN B O 1
ATOM 16304 N N . LEU B 1 28 ? -1.58918 1.39119 47.93493 1.000 35.70519 28 LEU B N 1
ATOM 16305 C CA . LEU B 1 28 ? -1.38518 1.16425 46.51118 1.000 34.06594 28 LEU B CA 1
ATOM 16306 C C . LEU B 1 28 ? -0.01903 1.63872 46.03576 1.000 33.85548 28 LEU B C 1
ATOM 16307 O O . LEU B 1 28 ? 0.34185 1.36952 44.88610 1.000 33.20090 28 LEU B O 1
ATOM 16323 N N . GLY B 1 29 ? 0.75230 2.30920 46.89411 1.000 34.40359 29 GLY B N 1
ATOM 16324 C CA . GLY B 1 29 ? 2.10314 2.68506 46.52864 1.000 34.72696 29 GLY B CA 1
ATOM 16325 C C . GLY B 1 29 ? 2.12889 3.84505 45.54835 1.000 35.90928 29 GLY B C 1
ATOM 16326 O O . GLY B 1 29 ? 1.16414 4.58959 45.38787 1.000 38.35821 29 GLY B O 1
ATOM 16330 N N . ASN B 1 30 ? 3.27237 3.98581 44.87773 1.000 34.33184 30 ASN B N 1
ATOM 16331 C CA . ASN B 1 30 ? 3.44556 5.04301 43.89229 1.000 34.54838 30 ASN B CA 1
ATOM 16332 C C . ASN B 1 30 ? 2.98871 4.63691 42.49957 1.000 31.62687 30 ASN B C 1
ATOM 16333 O O . ASN B 1 30 ? 2.66796 5.51076 41.68458 1.000 33.17108 30 ASN B O 1
ATOM 16344 N N . PHE B 1 31 ? 2.96022 3.34157 42.20295 1.000 28.42557 31 PHE B N 1
ATOM 16345 C CA . PHE B 1 31 ? 2.48990 2.85397 40.91803 1.000 24.88831 31 PHE B CA 1
ATOM 16346 C C . PHE B 1 31 ? 1.61606 1.63937 41.15362 1.000 22.74268 31 PHE B C 1
ATOM 16347 O O . PHE B 1 31 ? 1.88695 0.83314 42.04672 1.000 23.26263 31 PHE B O 1
ATOM 16364 N N . ALA B 1 32 ? 0.54942 1.54104 40.37290 1.000 21.89716 32 ALA B N 1
ATOM 16365 C CA . ALA B 1 32 ? -0.34473 0.40027 40.39732 1.000 20.00423 32 ALA B CA 1
ATOM 16366 C C . ALA B 1 32 ? -0.74475 0.10343 38.96169 1.000 20.13633 32 ALA B C 1
ATOM 16367 O O . ALA B 1 32 ? -0.45261 0.87263 38.04666 1.000 21.75741 32 ALA B O 1
ATOM 16374 N N . ASP B 1 33 ? -1.39863 -1.03246 38.75883 1.000 18.39397 33 ASP B N 1
ATOM 16375 C CA . ASP B 1 33 ? -1.96552 -1.35191 37.45564 1.000 17.36851 33 ASP B CA 1
ATOM 16376 C C . ASP B 1 33 ? -3.36157 -1.92440 37.66759 1.000 18.34185 33 ASP B C 1
ATOM 16377 O O . ASP B 1 33 ? -3.64229 -2.53953 38.69809 1.000 18.68853 33 ASP B O 1
ATOM 16386 N N . ALA B 1 34 ? -4.23859 -1.71157 36.69040 1.000 16.82500 34 ALA B N 1
ATOM 16387 C CA . ALA B 1 34 ? -5.61466 -2.16587 36.81133 1.000 16.24818 34 ALA B CA 1
ATOM 16388 C C . ALA B 1 34 ? -6.24194 -2.28790 35.43266 1.000 16.09076 34 ALA B C 1
ATOM 16389 O O . ALA B 1 34 ? -5.80152 -1.64902 34.47032 1.000 18.39201 34 ALA B O 1
ATOM 16396 N N A VAL B 1 35 ? -7.26456 -3.14216 35.35052 0.871 16.52739 35 VAL B N 1
ATOM 16397 N N B VAL B 1 35 ? -7.30977 -3.08379 35.37184 0.129 16.14726 35 VAL B N 1
ATOM 16398 C CA A VAL B 1 35 ? -8.09978 -3.28234 34.16553 0.871 16.59844 35 VAL B CA 1
ATOM 16399 C CA B VAL B 1 35 ? -8.09636 -3.29366 34.16293 0.129 16.02185 35 VAL B CA 1
ATOM 16400 C C A VAL B 1 35 ? -9.56407 -3.23488 34.57926 0.871 17.70931 35 VAL B C 1
ATOM 16401 C C B VAL B 1 35 ? -9.56873 -3.28979 34.54833 0.129 16.52210 35 VAL B C 1
ATOM 16402 O O A VAL B 1 35 ? -9.94447 -3.74117 35.63872 0.871 18.88463 35 VAL B O 1
ATOM 16403 O O B VAL B 1 35 ? -9.95018 -3.85711 35.57767 0.129 16.67328 35 VAL B O 1
ATOM 16428 N N . PHE B 1 36 ? -10.40251 -2.67285 33.71311 1.000 16.66361 36 PHE B N 1
ATOM 16429 C CA . PHE B 1 36 ? -11.83938 -2.78400 33.90945 1.000 17.90451 36 PHE B CA 1
ATOM 16430 C C . PHE B 1 36 ? -12.24838 -4.23257 33.66702 1.000 18.86127 36 PHE B C 1
ATOM 16431 O O . PHE B 1 36 ? -11.75104 -4.88512 32.74291 1.000 18.79504 36 PHE B O 1
ATOM 16448 N N . THR B 1 37 ? -13.15514 -4.73581 34.50716 1.000 19.56468 37 THR B N 1
ATOM 16449 C CA . THR B 1 37 ? -13.58069 -6.12916 34.46367 1.000 21.12175 37 THR B CA 1
ATOM 16450 C C . THR B 1 37 ? -14.70977 -6.37131 33.46996 1.000 19.22667 37 THR B C 1
ATOM 16451 O O . THR B 1 37 ? -15.04311 -7.53286 33.19537 1.000 20.00283 37 THR B O 1
ATOM 16462 N N . ASP B 1 38 ? -15.31856 -5.31428 32.94541 1.000 18.76084 38 ASP B N 1
ATOM 16463 C CA . ASP B 1 38 ? -16.43581 -5.44193 32.02132 1.000 20.28931 38 ASP B CA 1
ATOM 16464 C C . ASP B 1 38 ? -16.49268 -4.19915 31.14938 1.000 19.14684 38 ASP B C 1
ATOM 16465 O O . ASP B 1 38 ? -15.86981 -3.17738 31.44715 1.000 17.72176 38 ASP B O 1
ATOM 16474 N N . ALA B 1 39 ? -17.30746 -4.28432 30.09629 1.000 17.35982 39 ALA B N 1
ATOM 16475 C CA . ALA B 1 39 ? -17.36629 -3.24648 29.07771 1.000 17.66262 39 ALA B CA 1
ATOM 16476 C C . ALA B 1 39 ? -18.11620 -2.00076 29.50742 1.000 17.57150 39 ALA B C 1
ATOM 16477 O O . ALA B 1 39 ? -18.11818 -1.01367 28.75967 1.000 18.89625 39 ALA B O 1
ATOM 16484 N N . ALA B 1 40 ? -18.76290 -2.02259 30.66369 1.000 19.30341 40 ALA B N 1
ATOM 16485 C CA . ALA B 1 40 ? -19.38352 -0.82963 31.22315 1.000 20.73881 40 ALA B CA 1
ATOM 16486 C C . ALA B 1 40 ? -18.50842 -0.15002 32.27005 1.000 21.44727 40 ALA B C 1
ATOM 16487 O O . ALA B 1 40 ? -18.91336 0.86847 32.82986 1.000 22.73665 40 ALA B O 1
ATOM 16494 N N . PHE B 1 41 ? -17.32448 -0.69041 32.54929 1.000 21.24556 41 PHE B N 1
ATOM 16495 C CA . PHE B 1 41 ? -16.31570 -0.03761 33.37121 1.000 21.24608 41 PHE B CA 1
ATOM 16496 C C . PHE B 1 41 ? -16.73788 0.14113 34.82310 1.000 24.97284 41 PHE B C 1
ATOM 16497 O O . PHE B 1 41 ? -16.21626 1.02136 35.50589 1.000 25.39432 41 PHE B O 1
ATOM 16514 N N . LYS B 1 42 ? -17.65075 -0.68565 35.32367 1.000 27.49836 42 LYS B N 1
ATOM 16515 C CA . LYS B 1 42 ? -18.11669 -0.50551 36.69524 1.000 31.02609 42 LYS B CA 1
ATOM 16516 C C . LYS B 1 42 ? -17.15369 -1.08745 37.72489 1.000 29.16608 42 LYS B C 1
ATOM 16517 O O . LYS B 1 42 ? -17.09483 -0.58990 38.85398 1.000 30.07712 42 LYS B O 1
ATOM 16536 N N . ASN B 1 43 ? -16.40068 -2.12947 37.37437 1.000 26.74004 43 ASN B N 1
ATOM 16537 C CA . ASN B 1 43 ? -15.52231 -2.79327 38.33108 1.000 26.02983 43 ASN B CA 1
ATOM 16538 C C . ASN B 1 43 ? -14.12382 -2.96311 37.75292 1.000 22.48521 43 ASN B C 1
ATOM 16539 O O . ASN B 1 43 ? -13.89942 -2.81881 36.54827 1.000 21.00029 43 ASN B O 1
ATOM 16550 N N A VAL B 1 44 ? -13.16567 -3.22186 38.64613 0.500 21.59523 44 VAL B N 1
ATOM 16551 N N B VAL B 1 44 ? -13.18671 -3.31922 38.62929 0.500 21.84439 44 VAL B N 1
ATOM 16552 C CA A VAL B 1 44 ? -11.75940 -3.28878 38.27196 0.500 20.77551 44 VAL B CA 1
ATOM 16553 C CA B VAL B 1 44 ? -11.77310 -3.29632 38.28547 0.500 21.15667 44 VAL B CA 1
ATOM 16554 C C A VAL B 1 44 ? -11.08896 -4.46493 38.96442 0.500 19.92445 44 VAL B C 1
ATOM 16555 C C B VAL B 1 44 ? -11.05566 -4.43057 38.99547 0.500 20.14445 44 VAL B C 1
ATOM 16556 O O A VAL B 1 44 ? -11.49459 -4.88986 40.04998 0.500 20.39090 44 VAL B O 1
ATOM 16557 O O B VAL B 1 44 ? -11.39810 -4.79654 40.12210 0.500 20.64446 44 VAL B O 1
ATOM 16582 N N . ALA B 1 45 ? -10.03248 -4.96931 38.33093 1.000 19.11715 45 ALA B N 1
ATOM 16583 C CA . ALA B 1 45 ? -9.09298 -5.89862 38.93897 1.000 18.26529 45 ALA B CA 1
ATOM 16584 C C . ALA B 1 45 ? -7.72951 -5.23910 38.81228 1.000 17.17207 45 ALA B C 1
ATOM 16585 O O . ALA B 1 45 ? -7.34442 -4.81452 37.71724 1.000 17.93973 45 ALA B O 1
ATOM 16592 N N . GLY B 1 46 ? -6.99955 -5.14335 39.92027 1.000 17.34769 46 GLY B N 1
ATOM 16593 C CA . GLY B 1 46 ? -5.72400 -4.46478 39.88776 1.000 17.94409 46 GLY B CA 1
ATOM 16594 C C . GLY B 1 46 ? -4.69817 -5.08820 40.80878 1.000 18.06194 46 GLY B C 1
ATOM 16595 O O . GLY B 1 46 ? -4.93936 -6.10299 41.46857 1.000 18.77108 46 GLY B O 1
ATOM 16599 N N . ILE B 1 47 ? -3.53591 -4.44814 40.85420 1.000 18.23839 47 ILE B N 1
ATOM 16600 C CA . ILE B 1 47 ? -2.41356 -4.90063 41.67603 1.000 18.36632 47 ILE B CA 1
ATOM 16601 C C . ILE B 1 47 ? -1.67691 -3.68182 42.20682 1.000 20.13613 47 ILE B C 1
ATOM 16602 O O . ILE B 1 47 ? -1.46409 -2.70853 41.47907 1.000 20.73067 47 ILE B O 1
ATOM 16618 N N . ALA B 1 48 ? -1.30601 -3.73304 43.48365 1.000 21.69325 48 ALA B N 1
ATOM 16619 C CA . ALA B 1 48 ? -0.76518 -2.59258 44.20415 1.000 23.78568 48 ALA B CA 1
ATOM 16620 C C . ALA B 1 48 ? 0.75794 -2.53717 44.13104 1.000 23.78492 48 ALA B C 1
ATOM 16621 O O . ALA B 1 48 ? 1.43180 -3.55086 43.93829 1.000 24.01263 48 ALA B O 1
ATOM 16628 N N . ASN B 1 49 ? 1.28819 -1.32020 44.27868 1.000 24.33782 49 ASN B N 1
ATOM 16629 C CA . ASN B 1 49 ? 2.67249 -1.08385 44.70445 1.000 24.51767 49 ASN B CA 1
ATOM 16630 C C . ASN B 1 49 ? 3.70880 -1.66471 43.74009 1.000 24.46083 49 ASN B C 1
ATOM 16631 O O . ASN B 1 49 ? 4.61601 -2.39512 44.13628 1.000 26.14152 49 ASN B O 1
ATOM 16642 N N . LEU B 1 50 ? 3.59759 -1.30037 42.47770 1.000 22.72880 50 LEU B N 1
ATOM 16643 C CA . LEU B 1 50 ? 4.58139 -1.67162 41.47743 1.000 21.76588 50 LEU B CA 1
ATOM 16644 C C . LEU B 1 50 ? 5.72491 -0.67325 41.47640 1.000 22.64275 50 LEU B C 1
ATOM 16645 O O . LEU B 1 50 ? 5.56642 0.46980 41.90660 1.000 23.86637 50 LEU B O 1
ATOM 16661 N N . PRO B 1 51 ? 6.89633 -1.05997 40.96444 1.000 24.29935 51 PRO B N 1
ATOM 16662 C CA . PRO B 1 51 ? 8.03298 -0.12456 40.96546 1.000 25.56110 51 PRO B CA 1
ATOM 16663 C C . PRO B 1 51 ? 7.97689 0.91661 39.86687 1.000 25.89775 51 PRO B C 1
ATOM 16664 O O . PRO B 1 51 ? 8.72004 1.90608 39.93232 1.000 27.08276 51 PRO B O 1
ATOM 16675 N N . MET B 1 52 ? 7.13270 0.72111 38.86401 1.000 23.90591 52 MET B N 1
ATOM 16676 C CA . MET B 1 52 ? 6.93882 1.67637 37.78449 1.000 23.43140 52 MET B CA 1
ATOM 16677 C C . MET B 1 52 ? 5.66898 1.24725 37.06478 1.000 21.03493 52 MET B C 1
ATOM 16678 O O . MET B 1 52 ? 5.13133 0.16540 37.31441 1.000 20.08295 52 MET B O 1
ATOM 16692 N N . LYS B 1 53 ? 5.17983 2.11758 36.19012 1.000 21.46311 53 LYS B N 1
ATOM 16693 C CA . LYS B 1 53 ? 4.03687 1.77196 35.36271 1.000 20.52905 53 LYS B CA 1
ATOM 16694 C C . LYS B 1 53 ? 4.40729 0.61901 34.44159 1.000 17.02865 53 LYS B C 1
ATOM 16695 O O . LYS B 1 53 ? 5.48018 0.60183 33.83817 1.000 16.94175 53 LYS B O 1
ATOM 16703 N N . ALA B 1 54 ? 3.52710 -0.34504 34.33610 1.000 15.84059 54 ALA B N 1
ATOM 16704 C CA . ALA B 1 54 ? 3.77923 -1.50523 33.51322 1.000 15.45881 54 ALA B CA 1
ATOM 16705 C C . ALA B 1 54 ? 2.49657 -2.29701 33.34907 1.000 14.46214 54 ALA B C 1
ATOM 16706 O O . ALA B 1 54 ? 1.63468 -2.27741 34.23346 1.000 14.95120 54 ALA B O 1
ATOM 16713 N N . PRO B 1 55 ? 2.35968 -3.03092 32.24155 1.000 15.15148 55 PRO B N 1
ATOM 16714 C CA . PRO B 1 55 ? 1.11842 -3.77694 31.96308 1.000 15.81432 55 PRO B CA 1
ATOM 16715 C C . PRO B 1 55 ? 1.05660 -5.10729 32.70586 1.000 15.00488 55 PRO B C 1
ATOM 16716 O O . PRO B 1 55 ? 0.96989 -6.18806 32.11731 1.000 15.62351 55 PRO B O 1
ATOM 16727 N N . VAL B 1 56 ? 1.06186 -5.02231 34.03393 1.000 14.30047 56 VAL B N 1
ATOM 16728 C CA . VAL B 1 56 ? 1.14644 -6.22219 34.84800 1.000 14.17267 56 VAL B CA 1
ATOM 16729 C C . VAL B 1 56 ? -0.14354 -7.02865 34.78053 1.000 14.38806 56 VAL B C 1
ATOM 16730 O O . VAL B 1 56 ? -0.10448 -8.25993 34.69869 1.000 15.36896 56 VAL B O 1
ATOM 16743 N N . MET B 1 57 ? -1.29661 -6.36871 34.83181 1.000 14.95166 57 MET B N 1
ATOM 16744 C CA . MET B 1 57 ? -2.55186 -7.10884 34.75465 1.000 15.47455 57 MET B CA 1
ATOM 16745 C C . MET B 1 57 ? -2.65158 -7.88676 33.44793 1.000 16.52268 57 MET B C 1
ATOM 16746 O O . MET B 1 57 ? -3.10975 -9.03071 33.42945 1.000 16.78188 57 MET B O 1
ATOM 16760 N N . GLN B 1 58 ? -2.19503 -7.30005 32.34538 1.000 16.71863 58 GLN B N 1
ATOM 16761 C CA . GLN B 1 58 ? -2.22632 -8.01056 31.06715 1.000 16.58152 58 GLN B CA 1
ATOM 16762 C C . GLN B 1 58 ? -1.38610 -9.28844 31.11334 1.000 16.63826 58 GLN B C 1
ATOM 16763 O O . GLN B 1 58 ? -1.80876 -10.34978 30.62681 1.000 17.18267 58 GLN B O 1
ATOM 16777 N N . VAL B 1 59 ? -0.17724 -9.20498 31.66691 1.000 16.71632 59 VAL B N 1
ATOM 16778 C CA . VAL B 1 59 ? 0.68434 -10.37991 31.74359 1.000 18.17177 59 VAL B CA 1
ATOM 16779 C C . VAL B 1 59 ? 0.08630 -11.41523 32.69473 1.000 18.22969 59 VAL B C 1
ATOM 16780 O O . VAL B 1 59 ? 0.11462 -12.62223 32.41560 1.000 19.46464 59 VAL B O 1
ATOM 16793 N N . LEU B 1 60 ? -0.46262 -10.96297 33.83309 1.000 18.06199 60 LEU B N 1
ATOM 16794 C CA . LEU B 1 60 ? -1.10857 -11.88005 34.76494 1.000 19.59032 60 LEU B CA 1
ATOM 16795 C C . LEU B 1 60 ? -2.27405 -12.60941 34.10766 1.000 20.33383 60 LEU B C 1
ATOM 16796 O O . LEU B 1 60 ? -2.47777 -13.80900 34.33975 1.000 21.53560 60 LEU B O 1
ATOM 16812 N N A MET B 1 61 ? -3.04815 -11.91083 33.27517 0.517 20.16593 61 MET B N 1
ATOM 16813 N N B MET B 1 61 ? -3.05294 -11.90348 33.28539 0.483 20.46855 61 MET B N 1
ATOM 16814 C CA A MET B 1 61 ? -4.21226 -12.53651 32.65264 0.517 20.88188 61 MET B CA 1
ATOM 16815 C CA B MET B 1 61 ? -4.20500 -12.53463 32.65131 0.483 21.36073 61 MET B CA 1
ATOM 16816 C C A MET B 1 61 ? -3.81815 -13.53671 31.57682 0.517 21.25007 61 MET B C 1
ATOM 16817 C C B MET B 1 61 ? -3.77407 -13.60342 31.65872 0.483 21.18462 61 MET B C 1
ATOM 16818 O O A MET B 1 61 ? -4.62451 -14.40576 31.23707 0.517 23.50587 61 MET B O 1
ATOM 16819 O O B MET B 1 61 ? -4.48770 -14.59386 31.47447 0.483 23.03133 61 MET B O 1
ATOM 16846 N N . GLU B 1 62 ? -2.59020 -13.46123 31.05646 1.000 20.80953 62 GLU B N 1
ATOM 16847 C CA . GLU B 1 62 ? -2.09829 -14.49313 30.15201 1.000 20.72411 62 GLU B CA 1
ATOM 16848 C C . GLU B 1 62 ? -1.71052 -15.75922 30.91999 1.000 23.14215 62 GLU B C 1
ATOM 16849 O O . GLU B 1 62 ? -1.47558 -16.80439 30.29844 1.000 24.91268 62 GLU B O 1
ATOM 16861 N N . ASN B 1 63 ? -1.61456 -15.68436 32.24990 1.000 23.66499 63 ASN B N 1
ATOM 16862 C CA . ASN B 1 63 ? -1.24223 -16.82157 33.08666 1.000 25.23532 63 ASN B CA 1
ATOM 16863 C C . ASN B 1 63 ? -2.50395 -17.60553 33.42440 1.000 25.80476 63 ASN B C 1
ATOM 16864 O O . ASN B 1 63 ? -3.43385 -17.06224 34.03159 1.000 25.18718 63 ASN B O 1
ATOM 16875 N N A SER B 1 64 ? -2.52727 -18.88133 33.03231 0.505 26.61305 64 SER B N 1
ATOM 16876 N N B SER B 1 64 ? -2.52960 -18.88356 33.04514 0.495 26.48017 64 SER B N 1
ATOM 16877 C CA A SER B 1 64 ? -3.71850 -19.70348 33.21987 0.505 27.98831 64 SER B CA 1
ATOM 16878 C CA B SER B 1 64 ? -3.74003 -19.67960 33.22233 0.495 27.74473 64 SER B CA 1
ATOM 16879 C C A SER B 1 64 ? -4.12823 -19.76653 34.68500 0.505 27.45766 64 SER B C 1
ATOM 16880 C C B SER B 1 64 ? -4.13630 -19.78608 34.68923 0.495 27.26871 64 SER B C 1
ATOM 16881 O O A SER B 1 64 ? -5.31681 -19.66531 35.01044 0.505 28.18256 64 SER B O 1
ATOM 16882 O O B SER B 1 64 ? -5.32673 -19.74319 35.02058 0.495 27.99223 64 SER B O 1
ATOM 16891 N N . ILE B 1 65 ? -3.15779 -19.92544 35.58298 1.000 27.18240 65 ILE B N 1
ATOM 16892 C CA . ILE B 1 65 ? -3.46779 -20.09707 37.00011 1.000 25.85038 65 ILE B CA 1
ATOM 16893 C C . ILE B 1 65 ? -4.06847 -18.82335 37.58880 1.000 24.20795 65 ILE B C 1
ATOM 16894 O O . ILE B 1 65 ? -5.09084 -18.86383 38.28323 1.000 23.95261 65 ILE B O 1
ATOM 16901 N N . VAL B 1 66 ? -3.46092 -17.67182 37.31661 1.000 23.45633 66 VAL B N 1
ATOM 16902 C CA . VAL B 1 66 ? -3.98226 -16.44070 37.90114 1.000 22.72866 66 VAL B CA 1
ATOM 16903 C C . VAL B 1 66 ? -5.29988 -16.05951 37.24660 1.000 22.98666 66 VAL B C 1
ATOM 16904 O O . VAL B 1 66 ? -6.21047 -15.55212 37.90887 1.000 24.37365 66 VAL B O 1
ATOM 16917 N N . SER B 1 67 ? -5.41260 -16.27473 35.93207 1.000 23.95812 67 SER B N 1
ATOM 16918 C CA . SER B 1 67 ? -6.64216 -15.94159 35.22512 1.000 23.81755 67 SER B CA 1
ATOM 16919 C C . SER B 1 67 ? -7.81901 -16.74943 35.75958 1.000 25.23920 67 SER B C 1
ATOM 16920 O O . SER B 1 67 ? -8.90177 -16.20273 36.00341 1.000 25.78051 67 SER B O 1
ATOM 16925 N N . LYS B 1 68 ? -7.63132 -18.06356 35.92723 1.000 26.24509 68 LYS B N 1
ATOM 16926 C CA . LYS B 1 68 ? -8.69258 -18.90016 36.48254 1.000 29.11189 68 LYS B CA 1
ATOM 16927 C C . LYS B 1 68 ? -9.03965 -18.46024 37.89654 1.000 28.19362 68 LYS B C 1
ATOM 16928 O O . LYS B 1 68 ? -10.21909 -18.38051 38.25998 1.000 29.85284 68 LYS B O 1
ATOM 16936 N N . TYR B 1 69 ? -8.02527 -18.15046 38.70556 1.000 26.94164 69 TYR B N 1
ATOM 16937 C CA . TYR B 1 69 ? -8.29720 -17.70127 40.06528 1.000 25.84436 69 TYR B CA 1
ATOM 16938 C C . TYR B 1 69 ? -9.13838 -16.42883 40.07091 1.000 27.17545 69 TYR B C 1
ATOM 16939 O O . TYR B 1 69 ? -10.09437 -16.30992 40.84588 1.000 27.04093 69 TYR B O 1
ATOM 16950 N N . LEU B 1 70 ? -8.80444 -15.46649 39.21192 1.000 28.59171 70 LEU B N 1
ATOM 16951 C CA . LEU B 1 70 ? -9.55126 -14.21330 39.20095 1.000 29.36443 70 LEU B CA 1
ATOM 16952 C C . LEU B 1 70 ? -11.01751 -14.43160 38.84944 1.000 31.98772 70 LEU B C 1
ATOM 16953 O O . LEU B 1 70 ? -11.87863 -13.66559 39.29819 1.000 31.77539 70 LEU B O 1
ATOM 16969 N N . LYS B 1 71 ? -11.32438 -15.46602 38.06018 1.000 35.23450 71 LYS B N 1
ATOM 16970 C CA . LYS B 1 71 ? -12.70732 -15.71042 37.66471 1.000 38.52378 71 LYS B CA 1
ATOM 16971 C C . LYS B 1 71 ? -13.60623 -16.06510 38.84091 1.000 39.13187 71 LYS B C 1
ATOM 16972 O O . LYS B 1 71 ? -14.83367 -16.07428 38.68151 1.000 39.28269 71 LYS B O 1
ATOM 16980 N N . GLN B 1 72 ? -13.03641 -16.38767 40.00225 1.000 39.92070 72 GLN B N 1
ATOM 16981 C CA . GLN B 1 72 ? -13.85768 -16.59532 41.18572 1.000 40.46098 72 GLN B CA 1
ATOM 16982 C C . GLN B 1 72 ? -14.48286 -15.29707 41.67771 1.000 37.20610 72 GLN B C 1
ATOM 16983 O O . GLN B 1 72 ? -15.46073 -15.34206 42.42944 1.000 37.55387 72 GLN B O 1
ATOM 16991 N N . PHE B 1 73 ? -13.95439 -14.14725 41.26267 1.000 33.81627 73 PHE B N 1
ATOM 16992 C CA . PHE B 1 73 ? -14.44266 -12.85579 41.72929 1.000 32.36045 73 PHE B CA 1
ATOM 16993 C C . PHE B 1 73 ? -14.93207 -11.97496 40.59403 1.000 31.38230 73 PHE B C 1
ATOM 16994 O O . PHE B 1 73 ? -16.01628 -11.38782 40.68897 1.000 31.45663 73 PHE B O 1
ATOM 17011 N N . VAL B 1 74 ? -14.16089 -11.85153 39.52232 1.000 30.21036 74 VAL B N 1
ATOM 17012 C CA . VAL B 1 74 ? -14.52891 -10.95259 38.43371 1.000 29.04607 74 VAL B CA 1
ATOM 17013 C C . VAL B 1 74 ? -15.46043 -11.69995 37.49098 1.000 30.01489 74 VAL B C 1
ATOM 17014 O O . VAL B 1 74 ? -15.34590 -12.92521 37.35064 1.000 30.79580 74 VAL B O 1
ATOM 17020 N N . PRO B 1 75 ? -16.36246 -11.01359 36.79636 1.000 29.14739 75 PRO B N 1
ATOM 17021 C CA . PRO B 1 75 ? -16.50825 -9.55288 36.73341 1.000 29.49768 75 PRO B CA 1
ATOM 17022 C C . PRO B 1 75 ? -17.34444 -8.88448 37.82356 1.000 31.06381 75 PRO B C 1
ATOM 17023 O O . PRO B 1 75 ? -17.27413 -7.66532 37.94217 1.000 30.65648 75 PRO B O 1
ATOM 17034 N N . ASP B 1 76 ? -18.09671 -9.62242 38.64755 1.000 32.34117 76 ASP B N 1
ATOM 17035 C CA . ASP B 1 76 ? -19.09357 -8.98150 39.50274 1.000 35.00674 76 ASP B CA 1
ATOM 17036 C C . ASP B 1 76 ? -18.47043 -8.20978 40.66122 1.000 33.58877 76 ASP B C 1
ATOM 17037 O O . ASP B 1 76 ? -19.09140 -7.27157 41.17917 1.000 34.99601 76 ASP B O 1
ATOM 17044 N N A ARG B 1 77 ? -17.27448 -8.59779 41.10239 0.682 31.62720 77 ARG B N 1
ATOM 17045 N N B ARG B 1 77 ? -17.26603 -8.58570 41.08620 0.318 31.88529 77 ARG B N 1
ATOM 17046 C CA A ARG B 1 77 ? -16.62179 -7.98073 42.25059 0.682 29.74237 77 ARG B CA 1
ATOM 17047 C CA B ARG B 1 77 ? -16.61226 -7.98119 42.23906 0.318 30.21635 77 ARG B CA 1
ATOM 17048 C C A ARG B 1 77 ? -15.26873 -7.41336 41.83932 0.682 27.75486 77 ARG B C 1
ATOM 17049 C C B ARG B 1 77 ? -15.26440 -7.40724 41.82947 0.318 28.31977 77 ARG B C 1
ATOM 17050 O O A ARG B 1 77 ? -14.48959 -8.08414 41.14822 0.682 29.10211 77 ARG B O 1
ATOM 17051 O O B ARG B 1 77 ? -14.48653 -8.06905 41.13188 0.318 28.82767 77 ARG B O 1
ATOM 17070 N N . SER B 1 78 ? -14.99818 -6.17490 42.25477 1.000 27.30086 78 SER B N 1
ATOM 17071 C CA . SER B 1 78 ? -13.67761 -5.58420 42.08249 1.000 26.74047 78 SER B CA 1
ATOM 17072 C C . SER B 1 78 ? -12.69997 -6.21505 43.06881 1.000 26.12884 78 SER B C 1
ATOM 17073 O O . SER B 1 78 ? -13.07796 -6.64392 44.16387 1.000 26.02546 78 SER B O 1
ATOM 17081 N N . VAL B 1 79 ? -11.42792 -6.26371 42.67792 1.000 24.36905 79 VAL B N 1
ATOM 17082 C CA . VAL B 1 79 ? -10.40070 -6.92240 43.47580 1.000 22.74465 79 VAL B CA 1
ATOM 17083 C C . VAL B 1 79 ? -9.07594 -6.19823 43.29914 1.000 22.30930 79 VAL B C 1
ATOM 17084 O O . VAL B 1 79 ? -8.81127 -5.59572 42.25730 1.000 21.87791 79 VAL B O 1
ATOM 17097 N N . SER B 1 80 ? -8.21697 -6.29887 44.31199 1.000 22.51667 80 SER B N 1
ATOM 17098 C CA . SER B 1 80 ? -6.82499 -5.89334 44.15937 1.000 22.47814 80 SER B CA 1
ATOM 17099 C C . SER B 1 80 ? -5.91820 -6.93958 44.78285 1.000 21.07215 80 SER B C 1
ATOM 17100 O O . SER B 1 80 ? -6.17691 -7.41314 45.89524 1.000 22.98862 80 SER B O 1
ATOM 17108 N N . PHE B 1 81 ? -4.85894 -7.29195 44.06597 1.000 20.70353 81 PHE B N 1
ATOM 17109 C CA . PHE B 1 81 ? -3.78840 -8.07956 44.64821 1.000 21.95345 81 PHE B CA 1
ATOM 17110 C C . PHE B 1 81 ? -2.88884 -7.16882 45.46724 1.000 24.10202 81 PHE B C 1
ATOM 17111 O O . PHE B 1 81 ? -2.67711 -6.00403 45.12452 1.000 24.28043 81 PHE B O 1
ATOM 17128 N N . VAL B 1 82 ? -2.35987 -7.70384 46.56250 1.000 25.93933 82 VAL B N 1
ATOM 17129 C CA . VAL B 1 82 ? -1.41210 -6.96511 47.38699 1.000 28.91312 82 VAL B CA 1
ATOM 17130 C C . VAL B 1 82 ? -0.44299 -7.96051 48.00042 1.000 29.11137 82 VAL B C 1
ATOM 17131 O O . VAL B 1 82 ? -0.82967 -9.07900 48.34837 1.000 28.79137 82 VAL B O 1
ATOM 17144 N N . GLU B 1 83 ? 0.81436 -7.54582 48.13846 1.000 30.13041 83 GLU B N 1
ATOM 17145 C CA . GLU B 1 83 ? 1.85617 -8.35646 48.74892 1.000 33.46370 83 GLU B CA 1
ATOM 17146 C C . GLU B 1 83 ? 2.18186 -7.78668 50.12145 1.000 35.86779 83 GLU B C 1
ATOM 17147 O O . GLU B 1 83 ? 2.49881 -6.59902 50.25144 1.000 35.37521 83 GLU B O 1
ATOM 17159 N N . GLU B 1 84 ? 2.09769 -8.63123 51.14178 1.000 38.51402 84 GLU B N 1
ATOM 17160 C CA . GLU B 1 84 ? 2.48138 -8.26617 52.49821 1.000 41.98343 84 GLU B CA 1
ATOM 17161 C C . GLU B 1 84 ? 3.36431 -9.37835 53.03826 1.000 42.39660 84 GLU B C 1
ATOM 17162 O O . GLU B 1 84 ? 3.00433 -10.55696 52.94990 1.000 42.45734 84 GLU B O 1
ATOM 17174 N N . GLY B 1 85 ? 4.52165 -9.00830 53.57314 1.000 43.32998 85 GLY B N 1
ATOM 17175 C CA . GLY B 1 85 ? 5.43984 -10.02101 54.07634 1.000 43.40533 85 GLY B CA 1
ATOM 17176 C C . GLY B 1 85 ? 5.78375 -11.07275 53.04828 1.000 45.20341 85 GLY B C 1
ATOM 17177 O O . GLY B 1 85 ? 5.82556 -12.26847 53.36563 1.000 46.68213 85 GLY B O 1
ATOM 17181 N N . GLN B 1 86 ? 6.01683 -10.65090 51.80744 1.000 44.43227 86 GLN B N 1
ATOM 17182 C CA . GLN B 1 86 ? 6.45187 -11.53951 50.73192 1.000 45.69978 86 GLN B CA 1
ATOM 17183 C C . GLN B 1 86 ? 5.45175 -12.66653 50.45906 1.000 44.55066 86 GLN B C 1
ATOM 17184 O O . GLN B 1 86 ? 5.82756 -13.73763 49.98199 1.000 46.01228 86 GLN B O 1
ATOM 17192 N N . LYS B 1 87 ? 4.16787 -12.43671 50.73758 0.882 41.89239 87 LYS B N 1
ATOM 17193 C CA . LYS B 1 87 ? 3.10742 -13.35225 50.32612 0.882 40.60111 87 LYS B CA 1
ATOM 17194 C C . LYS B 1 87 ? 1.93266 -12.53798 49.79656 0.882 35.29305 87 LYS B C 1
ATOM 17195 O O . LYS B 1 87 ? 1.71662 -11.39664 50.21095 0.882 34.19111 87 LYS B O 1
ATOM 17203 N N . PHE B 1 88 ? 1.18454 -13.11894 48.86051 1.000 30.94596 88 PHE B N 1
ATOM 17204 C CA . PHE B 1 88 ? 0.13489 -12.38190 48.17143 1.000 29.12583 88 PHE B CA 1
ATOM 17205 C C . PHE B 1 88 ? -1.25281 -12.65759 48.72960 1.000 29.36249 88 PHE B C 1
ATOM 17206 O O . PHE B 1 88 ? -1.58152 -13.78647 49.11427 1.000 29.59499 88 PHE B O 1
ATOM 17223 N N . TYR B 1 89 ? -2.05723 -11.59834 48.76740 1.000 30.23941 89 TYR B N 1
ATOM 17224 C CA . TYR B 1 89 ? -3.45938 -11.66659 49.12398 1.000 30.05215 89 TYR B CA 1
ATOM 17225 C C . TYR B 1 89 ? -4.27698 -11.00354 48.02803 1.000 28.32500 89 TYR B C 1
ATOM 17226 O O . TYR B 1 89 ? -3.76248 -10.21729 47.22932 1.000 27.98067 89 TYR B O 1
ATOM 17244 N N . ILE B 1 90 ? -5.56758 -11.31231 48.00782 1.000 27.07042 90 ILE B N 1
ATOM 17245 C CA . ILE B 1 90 ? -6.53912 -10.59453 47.19182 1.000 26.87258 90 ILE B CA 1
ATOM 17246 C C . ILE B 1 90 ? -7.52057 -9.91501 48.13362 1.000 28.13355 90 ILE B C 1
ATOM 17247 O O . ILE B 1 90 ? -7.99159 -10.52684 49.09736 1.000 29.64049 90 ILE B O 1
ATOM 17263 N N . VAL B 1 91 ? -7.77690 -8.63963 47.88166 1.000 28.64216 91 VAL B N 1
ATOM 17264 C CA . VAL B 1 91 ? -8.62617 -7.80892 48.71745 1.000 29.54724 91 VAL B CA 1
ATOM 17265 C C . VAL B 1 91 ? -9.90732 -7.51754 47.95325 1.000 28.36740 91 VAL B C 1
ATOM 17266 O O . VAL B 1 91 ? -9.88086 -7.23362 46.74891 1.000 27.67355 91 VAL B O 1
ATOM 17279 N N . LEU B 1 92 ? -11.02718 -7.59377 48.66302 1.000 29.84496 92 LEU B N 1
ATOM 17280 C CA . LEU B 1 92 ? -12.34354 -7.29327 48.13686 1.000 32.41756 92 LEU B CA 1
ATOM 17281 C C . LEU B 1 92 ? -12.82759 -5.97302 48.71988 1.000 34.94318 92 LEU B C 1
ATOM 17282 O O . LEU B 1 92 ? -12.32185 -5.49727 49.73998 1.000 35.82891 92 LEU B O 1
ATOM 17298 N N . GLU B 1 93 ? -13.83753 -5.38866 48.07415 1.000 37.30274 93 GLU B N 1
ATOM 17299 C CA . GLU B 1 93 ? -14.36504 -4.11725 48.56086 1.000 41.09129 93 GLU B CA 1
ATOM 17300 C C . GLU B 1 93 ? -15.08951 -4.26714 49.89623 1.000 43.19105 93 GLU B C 1
ATOM 17301 O O . GLU B 1 93 ? -15.17998 -3.29860 50.66195 1.000 44.59210 93 GLU B O 1
ATOM 17313 N N . ASP B 1 94 ? -15.64088 -5.44774 50.18404 1.000 43.76463 94 ASP B N 1
ATOM 17314 C CA . ASP B 1 94 ? -16.33113 -5.67828 51.44705 1.000 44.40725 94 ASP B CA 1
ATOM 17315 C C . ASP B 1 94 ? -15.37295 -5.91765 52.60193 1.000 45.07973 94 ASP B C 1
ATOM 17316 O O . ASP B 1 94 ? -15.81280 -6.37098 53.66348 1.000 46.63191 94 ASP B O 1
ATOM 17323 N N . GLY B 1 95 ? -14.07740 -5.66788 52.41487 1.000 44.67029 95 GLY B N 1
ATOM 17324 C CA . GLY B 1 95 ? -13.10894 -5.74408 53.47963 1.000 44.34374 95 GLY B CA 1
ATOM 17325 C C . GLY B 1 95 ? -12.23718 -6.98598 53.47774 1.000 43.33003 95 GLY B C 1
ATOM 17326 O O . GLY B 1 95 ? -11.09915 -6.92228 53.95969 1.000 44.33132 95 GLY B O 1
ATOM 17330 N N . GLN B 1 96 ? -12.73057 -8.10903 52.95536 1.000 41.03294 96 GLN B N 1
ATOM 17331 C CA . GLN B 1 96 ? -11.98677 -9.35267 53.09370 1.000 40.77405 96 GLN B CA 1
ATOM 17332 C C . GLN B 1 96 ? -10.60291 -9.23393 52.46341 1.000 38.94131 96 GLN B C 1
ATOM 17333 O O . GLN B 1 96 ? -10.43178 -8.64576 51.38770 1.000 38.24673 96 GLN B O 1
ATOM 17347 N N . LYS B 1 97 ? -9.62331 -9.84125 53.12419 1.000 39.18338 97 LYS B N 1
ATOM 17348 C CA . LYS B 1 97 ? -8.26770 -10.01222 52.61298 1.000 38.95662 97 LYS B CA 1
ATOM 17349 C C . LYS B 1 97 ? -7.99031 -11.51072 52.64372 1.000 38.21629 97 LYS B C 1
ATOM 17350 O O . LYS B 1 97 ? -7.91283 -12.10816 53.72356 1.000 39.28240 97 LYS B O 1
ATOM 17358 N N . ILE B 1 98 ? -7.86718 -12.12212 51.46655 1.000 37.00821 98 ILE B N 1
ATOM 17359 C CA . ILE B 1 98 ? -7.75411 -13.56980 51.33242 1.000 37.17032 98 ILE B CA 1
ATOM 17360 C C . ILE B 1 98 ? -6.33721 -13.90154 50.89445 1.000 37.14813 98 ILE B C 1
ATOM 17361 O O . ILE B 1 98 ? -5.84899 -13.35708 49.90215 1.000 35.95718 98 ILE B O 1
ATOM 17377 N N . GLU B 1 99 ? -5.67731 -14.78922 51.62529 1.000 36.82594 99 GLU B N 1
ATOM 17378 C CA . GLU B 1 99 ? -4.37584 -15.29161 51.20537 1.000 37.07949 99 GLU B CA 1
ATOM 17379 C C . GLU B 1 99 ? -4.58228 -16.20104 50.00029 1.000 35.90640 99 GLU B C 1
ATOM 17380 O O . GLU B 1 99 ? -5.33671 -17.17511 50.06912 1.000 37.23772 99 GLU B O 1
ATOM 17392 N N . VAL B 1 100 ? -3.93357 -15.88193 48.88713 1.000 33.57237 100 VAL B N 1
ATOM 17393 C CA . VAL B 1 100 ? -4.19412 -16.61328 47.65063 1.000 32.75673 100 VAL B CA 1
ATOM 17394 C C . VAL B 1 100 ? -3.52906 -17.98042 47.71978 1.000 33.04556 100 VAL B C 1
ATOM 17395 O O . VAL B 1 100 ? -2.55683 -18.15725 48.46362 1.000 33.85619 100 VAL B O 1
ATOM 17408 N N . PRO B 1 101 ? -4.00977 -18.96551 46.96516 1.000 34.10481 101 PRO B N 1
ATOM 17409 C CA . PRO B 1 101 ? -3.35896 -20.28075 46.97134 1.000 34.59755 101 PRO B CA 1
ATOM 17410 C C . PRO B 1 101 ? -1.89679 -20.18409 46.56535 1.000 34.82385 101 PRO B C 1
ATOM 17411 O O . PRO B 1 101 ? -1.46217 -19.22659 45.92285 1.000 33.47853 101 PRO B O 1
ATOM 17422 N N . GLU B 1 102 ? -1.13788 -21.22150 46.92803 1.000 36.19725 102 GLU B N 1
ATOM 17423 C CA . GLU B 1 102 ? 0.30642 -21.19070 46.71336 1.000 37.56345 102 GLU B CA 1
ATOM 17424 C C . GLU B 1 102 ? 0.65895 -21.03724 45.23660 1.000 35.01901 102 GLU B C 1
ATOM 17425 O O . GLU B 1 102 ? 1.60925 -20.32496 44.89511 1.000 34.11092 102 GLU B O 1
ATOM 17437 N N . ASP B 1 103 ? -0.06913 -21.71550 44.34318 1.000 32.70395 103 ASP B N 1
ATOM 17438 C CA . ASP B 1 103 ? 0.27971 -21.62913 42.92757 1.000 32.01557 103 ASP B CA 1
ATOM 17439 C C . ASP B 1 103 ? 0.00737 -20.23658 42.37085 1.000 29.13009 103 ASP B C 1
ATOM 17440 O O . ASP B 1 103 ? 0.75847 -19.76367 41.50984 1.000 28.04594 103 ASP B O 1
ATOM 17449 N N . VAL B 1 104 ? -1.03606 -19.56289 42.86491 1.000 27.84749 104 VAL B N 1
ATOM 17450 C CA . VAL B 1 104 ? -1.28679 -18.17714 42.48185 1.000 26.93461 104 VAL B CA 1
ATOM 17451 C C . VAL B 1 104 ? -0.21757 -17.26686 43.06516 1.000 25.73627 104 VAL B C 1
ATOM 17452 O O . VAL B 1 104 ? 0.26823 -16.33821 42.40088 1.000 24.88801 104 VAL B O 1
ATOM 17465 N N . ASN B 1 105 ? 0.17164 -17.52733 44.31274 1.000 25.99007 105 ASN B N 1
ATOM 17466 C CA . ASN B 1 105 ? 1.21195 -16.73693 44.95749 1.000 26.94852 105 ASN B CA 1
ATOM 17467 C C . ASN B 1 105 ? 2.51843 -16.81709 44.18118 1.000 26.35393 105 ASN B C 1
ATOM 17468 O O . ASN B 1 105 ? 3.17600 -15.79588 43.93998 1.000 24.66123 105 ASN B O 1
ATOM 17479 N N A LYS B 1 106 ? 2.91558 -18.02992 43.78580 0.588 27.11333 106 LYS B N 1
ATOM 17480 N N B LYS B 1 106 ? 2.91420 -18.02988 43.78368 0.412 26.94850 106 LYS B N 1
ATOM 17481 C CA A LYS B 1 106 ? 4.14328 -18.19041 43.01265 0.588 27.51141 106 LYS B CA 1
ATOM 17482 C CA B LYS B 1 106 ? 4.14092 -18.19022 43.00986 0.412 27.22716 106 LYS B CA 1
ATOM 17483 C C A LYS B 1 106 ? 4.07347 -17.41832 41.69921 0.588 26.15879 106 LYS B C 1
ATOM 17484 C C B LYS B 1 106 ? 4.07113 -17.41537 41.69967 0.412 26.12825 106 LYS B C 1
ATOM 17485 O O A LYS B 1 106 ? 5.03543 -16.74058 41.31782 0.588 25.40882 106 LYS B O 1
ATOM 17486 O O B LYS B 1 106 ? 5.02835 -16.72671 41.32611 0.412 25.63533 106 LYS B O 1
ATOM 17501 N N . ALA B 1 107 ? 2.94273 -17.50514 40.99380 1.000 25.54874 107 ALA B N 1
ATOM 17502 C CA . ALA B 1 107 ? 2.80572 -16.78999 39.72745 1.000 24.81374 107 ALA B CA 1
ATOM 17503 C C . ALA B 1 107 ? 2.86402 -15.27961 39.92627 1.000 22.69468 107 ALA B C 1
ATOM 17504 O O . ALA B 1 107 ? 3.50965 -14.56517 39.14862 1.000 22.55291 107 ALA B O 1
ATOM 17511 N N . LEU B 1 108 ? 2.19443 -14.77539 40.96183 1.000 21.63089 108 LEU B N 1
ATOM 17512 C CA . LEU B 1 108 ? 2.22075 -13.33814 41.22276 1.000 21.51346 108 LEU B CA 1
ATOM 17513 C C . LEU B 1 108 ? 3.63114 -12.87704 41.58176 1.000 22.92623 108 LEU B C 1
ATOM 17514 O O . LEU B 1 108 ? 4.11512 -11.85709 41.07562 1.000 23.11793 108 LEU B O 1
ATOM 17530 N N A LYS B 1 109 ? 4.30878 -13.61680 42.46075 0.845 23.61279 109 LYS B N 1
ATOM 17531 N N B LYS B 1 109 ? 4.30909 -13.61963 42.45729 0.155 23.51881 109 LYS B N 1
ATOM 17532 C CA A LYS B 1 109 ? 5.66340 -13.23684 42.84951 0.845 24.49771 109 LYS B CA 1
ATOM 17533 C CA B LYS B 1 109 ? 5.66224 -13.23934 42.84801 0.155 23.98437 109 LYS B CA 1
ATOM 17534 C C A LYS B 1 109 ? 6.58863 -13.21856 41.64006 0.845 23.95665 109 LYS B C 1
ATOM 17535 C C B LYS B 1 109 ? 6.59569 -13.22538 41.64567 0.155 23.72700 109 LYS B C 1
ATOM 17536 O O A LYS B 1 109 ? 7.35919 -12.26961 41.44187 0.845 24.78185 109 LYS B O 1
ATOM 17537 O O B LYS B 1 109 ? 7.36502 -12.27678 41.45184 0.155 23.91870 109 LYS B O 1
ATOM 17552 N N . ALA B 1 110 ? 6.54642 -14.27543 40.82600 1.000 23.45779 110 ALA B N 1
ATOM 17553 C CA . ALA B 1 110 ? 7.41159 -14.32634 39.65173 1.000 24.56104 110 ALA B CA 1
ATOM 17554 C C . ALA B 1 110 ? 7.13280 -13.14742 38.72957 1.000 24.24744 110 ALA B C 1
ATOM 17555 O O . ALA B 1 110 ? 8.06037 -12.51521 38.20631 1.000 26.62647 110 ALA B O 1
ATOM 17562 N N . THR B 1 111 ? 5.85406 -12.81959 38.54412 1.000 23.40761 111 THR B N 1
ATOM 17563 C CA . THR B 1 111 ? 5.48982 -11.77171 37.60017 1.000 22.02872 111 THR B CA 1
ATOM 17564 C C . THR B 1 111 ? 5.98205 -10.40566 38.05822 1.000 22.18987 111 THR B C 1
ATOM 17565 O O . THR B 1 111 ? 6.51457 -9.62961 37.25399 1.000 23.08324 111 THR B O 1
ATOM 17576 N N . VAL B 1 112 ? 5.83028 -10.08923 39.34720 1.000 22.43579 112 VAL B N 1
ATOM 17577 C CA . VAL B 1 112 ? 6.22837 -8.75731 39.80227 1.000 23.43010 112 VAL B CA 1
ATOM 17578 C C . VAL B 1 112 ? 7.72494 -8.65036 40.05356 1.000 23.63366 112 VAL B C 1
ATOM 17579 O O . VAL B 1 112 ? 8.23338 -7.53681 40.22870 1.000 26.35449 112 VAL B O 1
ATOM 17592 N N . SER B 1 113 ? 8.44999 -9.77592 40.04589 1.000 22.11194 113 SER B N 1
ATOM 17593 C CA . SER B 1 113 ? 9.81668 -9.79156 40.56548 1.000 21.64455 113 SER B CA 1
ATOM 17594 C C . SER B 1 113 ? 10.73920 -8.83416 39.81824 1.000 19.97418 113 SER B C 1
ATOM 17595 O O . SER B 1 113 ? 11.60972 -8.20885 40.43330 1.000 23.10848 113 SER B O 1
ATOM 17600 N N . ASP B 1 114 ? 10.57473 -8.69571 38.49765 1.000 18.89144 114 ASP B N 1
ATOM 17601 C CA . ASP B 1 114 ? 11.53757 -7.94851 37.69070 1.000 17.25698 114 ASP B CA 1
ATOM 17602 C C . ASP B 1 114 ? 10.85361 -6.92651 36.79563 1.000 16.67464 114 ASP B C 1
ATOM 17603 O O . ASP B 1 114 ? 11.36576 -6.59737 35.73207 1.000 15.95415 114 ASP B O 1
ATOM 17612 N N . VAL B 1 115 ? 9.72046 -6.38504 37.25344 1.000 17.59908 115 VAL B N 1
ATOM 17613 C CA . VAL B 1 115 ? 8.96051 -5.40487 36.47617 1.000 16.49967 115 VAL B CA 1
ATOM 17614 C C . VAL B 1 115 ? 9.82341 -4.23466 36.02169 1.000 16.75017 115 VAL B C 1
ATOM 17615 O O . VAL B 1 115 ? 9.65056 -3.71656 34.91274 1.000 16.10310 115 VAL B O 1
ATOM 17628 N N . LYS B 1 116 ? 10.75538 -3.79335 36.85492 1.000 17.32125 116 LYS B N 1
ATOM 17629 C CA . LYS B 1 116 ? 11.54661 -2.62289 36.49771 1.000 19.75474 116 LYS B CA 1
ATOM 17630 C C . LYS B 1 116 ? 12.38659 -2.84837 35.24653 1.000 16.85796 116 LYS B C 1
ATOM 17631 O O . LYS B 1 116 ? 12.86533 -1.87159 34.65747 1.000 20.75268 116 LYS B O 1
ATOM 17639 N N . HIS B 1 117 ? 12.57152 -4.10009 34.81778 1.000 15.55970 117 HIS B N 1
ATOM 17640 C CA . HIS B 1 117 ? 13.34042 -4.38646 33.61448 1.000 15.11166 117 HIS B CA 1
ATOM 17641 C C . HIS B 1 117 ? 12.50534 -4.96902 32.48481 1.000 13.96588 117 HIS B C 1
ATOM 17642 O O . HIS B 1 117 ? 13.07174 -5.49523 31.52087 1.000 14.70714 117 HIS B O 1
ATOM 17657 N N . TRP B 1 118 ? 11.18156 -4.81996 32.53823 1.000 14.23614 118 TRP B N 1
ATOM 17658 C CA . TRP B 1 118 ? 10.35183 -5.44981 31.51572 1.000 14.38940 118 TRP B CA 1
ATOM 17659 C C . TRP B 1 118 ? 10.60213 -4.90984 30.11422 1.000 14.72921 118 TRP B C 1
ATOM 17660 O O . TRP B 1 118 ? 10.36022 -5.62862 29.14519 1.000 15.28638 118 TRP B O 1
ATOM 17681 N N . ALA B 1 119 ? 11.02796 -3.65791 29.97791 1.000 12.92352 119 ALA B N 1
ATOM 17682 C CA . ALA B 1 119 ? 11.34411 -3.10717 28.66202 1.000 13.14409 119 ALA B CA 1
ATOM 17683 C C . ALA B 1 119 ? 12.81911 -3.28234 28.31200 1.000 12.33312 119 ALA B C 1
ATOM 17684 O O . ALA B 1 119 ? 13.30494 -2.66987 27.35473 1.000 12.71637 119 ALA B O 1
ATOM 17691 N N . GLY B 1 120 ? 13.53436 -4.11826 29.06530 1.000 11.99875 120 GLY B N 1
ATOM 17692 C CA . GLY B 1 120 ? 14.92338 -4.42206 28.79427 1.000 12.39847 120 GLY B CA 1
ATOM 17693 C C . GLY B 1 120 ? 15.83758 -3.52375 29.59696 1.000 12.14704 120 GLY B C 1
ATOM 17694 O O . GLY B 1 120 ? 15.40757 -2.76540 30.47268 1.000 13.59483 120 GLY B O 1
ATOM 17698 N N . TYR B 1 121 ? 17.12503 -3.59867 29.26737 1.000 12.60846 121 TYR B N 1
ATOM 17699 C CA . TYR B 1 121 ? 18.12717 -2.79362 29.94370 1.000 12.39378 121 TYR B CA 1
ATOM 17700 C C . TYR B 1 121 ? 19.26695 -2.50462 28.98361 1.000 11.96667 121 TYR B C 1
ATOM 17701 O O . TYR B 1 121 ? 19.40277 -3.14384 27.94567 1.000 12.71696 121 TYR B O 1
ATOM 17719 N N . LEU B 1 122 ? 20.09669 -1.53096 29.34961 1.000 12.92233 122 LEU B N 1
ATOM 17720 C CA . LEU B 1 122 ? 21.26146 -1.17365 28.55573 1.000 12.84829 122 LEU B CA 1
ATOM 17721 C C . LEU B 1 122 ? 22.53120 -1.74389 29.17468 1.000 13.06977 122 LEU B C 1
ATOM 17722 O O . LEU B 1 122 ? 22.74700 -1.64249 30.38782 1.000 15.46118 122 LEU B O 1
ATOM 17738 N N . THR B 1 123 ? 23.38460 -2.29642 28.32366 1.000 13.27278 123 THR B N 1
ATOM 17739 C CA . THR B 1 123 ? 24.69916 -2.70308 28.78191 1.000 13.46059 123 THR B CA 1
ATOM 17740 C C . THR B 1 123 ? 25.55261 -1.46161 29.02849 1.000 14.33274 123 THR B C 1
ATOM 17741 O O . THR B 1 123 ? 25.19214 -0.33807 28.65045 1.000 14.50074 123 THR B O 1
ATOM 17752 N N . GLU B 1 124 ? 26.72707 -1.68979 29.61925 1.000 17.12485 124 GLU B N 1
ATOM 17753 C CA . GLU B 1 124 ? 27.66087 -0.60082 29.85947 1.000 20.26462 124 GLU B CA 1
ATOM 17754 C C . GLU B 1 124 ? 28.03317 0.11065 28.56589 1.000 18.88786 124 GLU B C 1
ATOM 17755 O O . GLU B 1 124 ? 28.30682 1.31757 28.57801 1.000 19.51918 124 GLU B O 1
ATOM 17767 N N . ASP B 1 125 ? 28.02623 -0.60702 27.44417 1.000 16.44326 125 ASP B N 1
ATOM 17768 C CA . ASP B 1 125 ? 28.34427 -0.04540 26.14033 1.000 15.90530 125 ASP B CA 1
ATOM 17769 C C . ASP B 1 125 ? 27.11318 0.50525 25.41433 1.000 14.74319 125 ASP B C 1
ATOM 17770 O O . ASP B 1 125 ? 27.21092 0.87373 24.24444 1.000 16.30482 125 ASP B O 1
ATOM 17779 N N . GLY B 1 126 ? 25.96140 0.56166 26.06968 1.000 12.50762 126 GLY B N 1
ATOM 17780 C CA . GLY B 1 126 ? 24.79775 1.19543 25.48392 1.000 12.82790 126 GLY B CA 1
ATOM 17781 C C . GLY B 1 126 ? 23.97964 0.31407 24.57540 1.000 12.47480 126 GLY B C 1
ATOM 17782 O O . GLY B 1 126 ? 23.19660 0.84081 23.77448 1.000 12.11883 126 GLY B O 1
ATOM 17786 N N . GLU B 1 127 ? 24.12363 -1.00528 24.70071 1.000 11.71839 127 GLU B N 1
ATOM 17787 C CA . GLU B 1 127 ? 23.39700 -1.96145 23.87845 1.000 11.47059 127 GLU B CA 1
ATOM 17788 C C . GLU B 1 127 ? 22.12775 -2.36747 24.60667 1.000 11.31037 127 GLU B C 1
ATOM 17789 O O . GLU B 1 127 ? 22.14055 -2.52237 25.82066 1.000 12.76062 127 GLU B O 1
ATOM 17801 N N . HIS B 1 128 ? 21.03284 -2.49601 23.87827 1.000 10.97517 128 HIS B N 1
ATOM 17802 C CA . HIS B 1 128 ? 19.74133 -2.76387 24.49187 1.000 10.74586 128 HIS B CA 1
ATOM 17803 C C . HIS B 1 128 ? 19.46979 -4.25563 24.47734 1.000 11.90135 128 HIS B C 1
ATOM 17804 O O . HIS B 1 128 ? 19.33447 -4.84862 23.40658 1.000 12.19540 128 HIS B O 1
ATOM 17819 N N . VAL B 1 129 ? 19.39644 -4.83924 25.66790 1.000 11.94610 129 VAL B N 1
ATOM 17820 C CA . VAL B 1 129 ? 19.09552 -6.24815 25.86577 1.000 12.13028 129 VAL B CA 1
ATOM 17821 C C . VAL B 1 129 ? 17.60885 -6.36081 26.16760 1.000 12.11775 129 VAL B C 1
ATOM 17822 O O . VAL B 1 129 ? 17.11335 -5.80490 27.16046 1.000 12.42325 129 VAL B O 1
ATOM 17835 N N . ILE B 1 130 ? 16.91230 -7.08894 25.30255 1.000 13.18401 130 ILE B N 1
ATOM 17836 C CA . ILE B 1 130 ? 15.46027 -7.14584 25.24634 1.000 14.00223 130 ILE B CA 1
ATOM 17837 C C . ILE B 1 130 ? 15.01379 -8.58963 25.44098 1.000 12.66362 130 ILE B C 1
ATOM 17838 O O . ILE B 1 130 ? 15.59082 -9.51775 24.85900 1.000 13.33069 130 ILE B O 1
ATOM 17854 N N . ASP B 1 131 ? 13.95626 -8.77894 26.21598 1.000 14.08525 131 ASP B N 1
ATOM 17855 C CA . ASP B 1 131 ? 13.32882 -10.08460 26.39851 1.000 15.37513 131 ASP B CA 1
ATOM 17856 C C . ASP B 1 131 ? 12.25028 -10.24033 25.33251 1.000 14.68346 131 ASP B C 1
ATOM 17857 O O . ASP B 1 131 ? 11.39441 -9.37305 25.17911 1.000 16.63653 131 ASP B O 1
ATOM 17866 N N . LEU B 1 132 ? 12.27764 -11.35771 24.61128 1.000 13.54419 132 LEU B N 1
ATOM 17867 C CA . LEU B 1 132 ? 11.37502 -11.55856 23.48802 1.000 14.30095 132 LEU B CA 1
ATOM 17868 C C . LEU B 1 132 ? 9.93739 -11.81017 23.91161 1.000 16.65974 132 LEU B C 1
ATOM 17869 O O . LEU B 1 132 ? 9.04561 -11.76863 23.06107 1.000 19.36373 132 LEU B O 1
ATOM 17885 N N . LEU B 1 133 ? 9.67553 -12.02564 25.19229 1.000 16.33561 133 LEU B N 1
ATOM 17886 C CA . LEU B 1 133 ? 8.30389 -12.22841 25.64290 1.000 17.96888 133 LEU B CA 1
ATOM 17887 C C . LEU B 1 133 ? 7.64304 -10.95671 26.15756 1.000 19.28410 133 LEU B C 1
ATOM 17888 O O . LEU B 1 133 ? 6.40900 -10.86628 26.15270 1.000 22.52898 133 LEU B O 1
ATOM 17904 N N . LYS B 1 134 ? 8.39928 -9.99209 26.56617 1.000 17.69154 134 LYS B N 1
ATOM 17905 C CA . LYS B 1 134 ? 7.83314 -8.86376 27.27590 1.000 17.92068 134 LYS B CA 1
ATOM 17906 C C . LYS B 1 134 ? 7.10515 -7.90287 26.33261 1.000 16.45944 134 LYS B C 1
ATOM 17907 O O . LYS B 1 134 ? 7.45072 -7.78369 25.15709 1.000 17.04456 134 LYS B O 1
ATOM 17926 N N . PRO B 1 135 ? 6.08705 -7.20450 26.82961 1.000 17.20965 135 PRO B N 1
ATOM 17927 C CA . PRO B 1 135 ? 5.37765 -6.24861 25.96768 1.000 16.88845 135 PRO B CA 1
ATOM 17928 C C . PRO B 1 135 ? 6.27427 -5.08129 25.56376 1.000 16.04789 135 PRO B C 1
ATOM 17929 O O . PRO B 1 135 ? 7.26143 -4.75035 26.22949 1.000 16.20716 135 PRO B O 1
ATOM 17940 N N . ALA B 1 136 ? 5.92022 -4.46840 24.42559 1.000 15.12482 136 ALA B N 1
ATOM 17941 C CA . ALA B 1 136 ? 6.65186 -3.31770 23.91279 1.000 14.73807 136 ALA B CA 1
ATOM 17942 C C . ALA B 1 136 ? 6.03639 -2.01519 24.41887 1.000 13.07067 136 ALA B C 1
ATOM 17943 O O . ALA B 1 136 ? 4.81746 -1.83303 24.34465 1.000 14.48320 136 ALA B O 1
ATOM 17950 N N . PRO B 1 137 ? 6.86274 -1.06554 24.84635 1.000 13.01884 137 PRO B N 1
ATOM 17951 C CA . PRO B 1 137 ? 6.31961 0.26245 25.17629 1.000 13.09645 137 PRO B CA 1
ATOM 17952 C C . PRO B 1 137 ? 5.64890 0.96161 24.00969 1.000 13.16856 137 PRO B C 1
ATOM 17953 O O . PRO B 1 137 ? 4.68843 1.70714 24.21963 1.000 13.77151 137 PRO B O 1
ATOM 17964 N N . GLY B 1 138 ? 6.15972 0.77596 22.79255 1.000 13.63526 138 GLY B N 1
ATOM 17965 C CA . GLY B 1 138 ? 5.62468 1.38950 2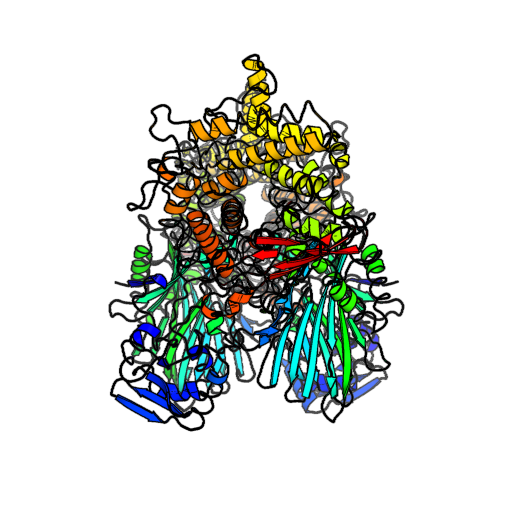1.60334 1.000 12.67930 138 GLY B CA 1
ATOM 17966 C C . GLY B 1 138 ? 6.32749 0.77896 20.41812 1.000 10.88341 138 GLY B C 1
ATOM 17967 O O . GLY B 1 138 ? 7.27449 0.00612 20.58119 1.000 11.54858 138 GLY B O 1
ATOM 17971 N N . PRO B 1 139 ? 5.89311 1.14105 19.20707 1.000 10.58342 139 PRO B N 1
ATOM 17972 C CA . PRO B 1 139 ? 6.33931 0.42724 17.99948 1.000 12.01549 139 PRO B CA 1
ATOM 17973 C C . PRO B 1 139 ? 7.73255 0.77987 17.51136 1.000 11.22682 139 PRO B C 1
ATOM 17974 O O . PRO B 1 139 ? 8.21882 0.13193 16.57616 1.000 12.03880 139 PRO B O 1
ATOM 17985 N N . HIS B 1 140 ? 8.39163 1.76444 18.10835 1.000 10.40198 140 HIS B N 1
ATOM 17986 C CA . HIS B 1 140 ? 9.75912 2.11152 17.78246 1.000 10.51743 140 HIS B CA 1
ATOM 17987 C C . HIS B 1 140 ? 10.75876 1.67419 18.83859 1.000 11.13280 140 HIS B C 1
ATOM 17988 O O . HIS B 1 140 ? 11.96551 1.78638 18.60594 1.000 11.34857 140 HIS B O 1
ATOM 18003 N N . PHE B 1 141 ? 10.29868 1.14061 19.96194 1.000 10.57152 141 PHE B N 1
ATOM 18004 C CA . PHE B 1 141 ? 11.15701 0.97946 21.12825 1.000 10.39384 141 PHE B CA 1
ATOM 18005 C C . PHE B 1 141 ? 12.17042 -0.14461 20.95336 1.000 10.60600 141 PHE B C 1
ATOM 18006 O O . PHE B 1 141 ? 13.31212 -0.00763 21.39670 1.000 11.41843 141 PHE B O 1
ATOM 18023 N N . TYR B 1 142 ? 11.75693 -1.25523 20.34068 1.000 10.11947 142 TYR B N 1
ATOM 18024 C CA . TYR B 1 142 ? 12.60444 -2.43221 20.17847 1.000 10.62462 142 TYR B CA 1
ATOM 18025 C C . TYR B 1 142 ? 13.23177 -2.53096 18.78951 1.000 10.60551 142 TYR B C 1
ATOM 18026 O O . TYR B 1 142 ? 13.41794 -3.65205 18.26918 1.000 11.16743 142 TYR B O 1
ATOM 18044 N N . VAL B 1 143 ? 13.55707 -1.38739 18.18938 1.000 11.09894 143 VAL B N 1
ATOM 18045 C CA . VAL B 1 143 ? 14.02956 -1.30602 16.81583 1.000 10.88325 143 VAL B CA 1
ATOM 18046 C C . VAL B 1 143 ? 15.49280 -0.88905 16.76689 1.000 11.17169 143 VAL B C 1
ATOM 18047 O O . VAL B 1 143 ? 15.93487 0.01938 17.48320 1.000 11.54575 143 VAL B O 1
ATOM 18060 N N . ASN B 1 144 ? 16.24446 -1.54863 15.88275 1.000 9.99893 144 ASN B N 1
ATOM 18061 C CA . ASN B 1 144 ? 17.60164 -1.15581 15.52202 1.000 10.05144 144 ASN B CA 1
ATOM 18062 C C . ASN B 1 144 ? 17.63927 -0.79076 14.04568 1.000 10.99903 144 ASN B C 1
ATOM 18063 O O . ASN B 1 144 ? 16.86238 -1.29593 13.24796 1.000 11.57156 144 ASN B O 1
ATOM 18074 N N . LEU B 1 145 ? 18.54283 0.12160 13.71189 1.000 10.89385 145 LEU B N 1
ATOM 18075 C CA . LEU B 1 145 ? 18.76966 0.58644 12.34290 1.000 10.17770 145 LEU B CA 1
ATOM 18076 C C . LEU B 1 145 ? 20.19217 0.23886 11.92829 1.000 10.99026 145 LEU B C 1
ATOM 18077 O O . LEU B 1 145 ? 21.13934 0.54645 12.65382 1.000 11.74829 145 LEU B O 1
ATOM 18093 N N . LEU B 1 146 ? 20.32848 -0.39525 10.76731 1.000 11.33829 146 LEU B N 1
ATOM 18094 C CA . LEU B 1 146 ? 21.61175 -0.84159 10.24558 1.000 11.11056 146 LEU B CA 1
ATOM 18095 C C . LEU B 1 146 ? 21.91493 -0.08753 8.95738 1.000 11.06087 146 LEU B C 1
ATOM 18096 O O . LEU B 1 146 ? 21.01321 0.29235 8.19863 1.000 10.90785 146 LEU B O 1
ATOM 18112 N N . ILE B 1 147 ? 23.20086 0.09133 8.70000 1.000 11.12130 147 ILE B N 1
ATOM 18113 C CA . ILE B 1 147 ? 23.66783 0.76695 7.50192 1.000 11.85026 147 ILE B CA 1
ATOM 18114 C C . ILE B 1 147 ? 24.91417 0.07382 6.96910 1.000 11.60212 147 ILE B C 1
ATOM 18115 O O . ILE B 1 147 ? 25.70945 -0.49223 7.72406 1.000 12.60481 147 ILE B O 1
ATOM 18131 N N . GLY B 1 148 ? 25.08020 0.11933 5.64237 1.000 11.98498 148 GLY B N 1
ATOM 18132 C CA . GLY B 1 148 ? 26.30358 -0.30691 4.99148 1.000 11.64047 148 GLY B CA 1
ATOM 18133 C C . GLY B 1 148 ? 27.36251 0.76787 5.09715 1.000 13.52577 148 GLY B C 1
ATOM 18134 O O . GLY B 1 148 ? 27.33341 1.64199 5.96688 1.000 15.23588 148 GLY B O 1
ATOM 18138 N N . ASN B 1 149 ? 28.32605 0.68681 4.17841 1.000 13.41342 149 ASN B N 1
ATOM 18139 C CA . ASN B 1 149 ? 29.40780 1.67170 4.12977 1.000 14.83102 149 ASN B CA 1
ATOM 18140 C C . ASN B 1 149 ? 29.85541 1.78600 2.67883 1.000 14.69580 149 ASN B C 1
ATOM 18141 O O . ASN B 1 149 ? 30.45812 0.85899 2.12080 1.000 14.99601 149 ASN B O 1
ATOM 18152 N N . ARG B 1 150 ? 29.58174 2.93527 2.07130 1.000 15.20963 150 ARG B N 1
ATOM 18153 C CA . ARG B 1 150 ? 30.01353 3.22653 0.70803 1.000 15.93574 150 ARG B CA 1
ATOM 18154 C C . ARG B 1 150 ? 31.07772 4.31541 0.66988 1.000 17.41968 150 ARG B C 1
ATOM 18155 O O . ARG B 1 150 ? 31.34222 4.86912 -0.39525 1.000 20.06578 150 ARG B O 1
ATOM 18176 N N . LEU B 1 151 ? 31.69763 4.63462 1.80196 1.000 16.57949 151 LEU B N 1
ATOM 18177 C CA . LEU B 1 151 ? 32.79456 5.59142 1.77762 1.000 17.63776 151 LEU B CA 1
ATOM 18178 C C . LEU B 1 151 ? 33.90013 5.07386 0.87276 1.000 19.62502 151 LEU B C 1
ATOM 18179 O O . LEU B 1 151 ? 34.26002 3.89352 0.91617 1.000 20.65758 151 LEU B O 1
ATOM 18195 N N . GLY B 1 152 ? 34.44370 5.96797 0.04920 1.000 21.72089 152 GLY B N 1
ATOM 18196 C CA . GLY B 1 152 ? 35.41056 5.57724 -0.94844 1.000 22.17143 152 GLY B CA 1
ATOM 18197 C C . GLY B 1 152 ? 34.81857 5.10051 -2.25474 1.000 21.72723 152 GLY B C 1
ATOM 18198 O O . GLY B 1 152 ? 35.58161 4.74005 -3.15993 1.000 23.55853 152 GLY B O 1
ATOM 18202 N N . PHE B 1 153 ? 33.49608 5.08842 -2.38165 1.000 20.65162 153 PHE B N 1
ATOM 18203 C CA . PHE B 1 153 ? 32.80241 4.66305 -3.58959 1.000 20.36121 153 PHE B CA 1
ATOM 18204 C C . PHE B 1 153 ? 31.84025 5.76352 -4.01570 1.000 21.60161 153 PHE B C 1
ATOM 18205 O O . PHE B 1 153 ? 31.61869 6.73623 -3.29134 1.000 22.47552 153 PHE B O 1
ATOM 18222 N N . LYS B 1 154 ? 31.26542 5.60413 -5.20399 1.000 21.78270 154 LYS B N 1
ATOM 18223 C CA . LYS B 1 154 ? 30.49728 6.67794 -5.81050 1.000 23.09306 154 LYS B CA 1
ATOM 18224 C C . LYS B 1 154 ? 29.09599 6.79854 -5.22365 1.000 19.99907 154 LYS B C 1
ATOM 18225 O O . LYS B 1 154 ? 28.46900 5.81060 -4.81820 1.000 19.49860 154 LYS B O 1
ATOM 18233 N N A ARG B 1 155 ? 28.60771 8.03944 -5.19973 0.563 19.44403 155 ARG B N 1
ATOM 18234 N N B ARG B 1 155 ? 28.60886 8.03432 -5.17001 0.437 19.34216 155 ARG B N 1
ATOM 18235 C CA A ARG B 1 155 ? 27.22612 8.37710 -4.87260 0.563 19.34781 155 ARG B CA 1
ATOM 18236 C CA B ARG B 1 155 ? 27.23143 8.34098 -4.80111 0.437 19.07999 155 ARG B CA 1
ATOM 18237 C C A ARG B 1 155 ? 26.79889 7.72788 -3.56311 0.563 17.51249 155 ARG B C 1
ATOM 18238 C C B ARG B 1 155 ? 26.85269 7.70698 -3.46428 0.437 17.66363 155 ARG B C 1
ATOM 18239 O O A ARG B 1 155 ? 25.81814 6.99073 -3.47816 0.563 15.74578 155 ARG B O 1
ATOM 18240 O O B ARG B 1 155 ? 25.87948 6.96080 -3.35485 0.437 16.52625 155 ARG B O 1
ATOM 18281 N N A THR B 1 156 ? 27.54690 8.08052 -2.52124 0.563 17.73538 156 THR B N 1
ATOM 18282 N N B THR B 1 156 ? 27.62333 8.04544 -2.42784 0.437 17.82845 156 THR B N 1
ATOM 18283 C CA A THR B 1 156 ? 27.43100 7.39870 -1.23899 0.563 18.04326 156 THR B CA 1
ATOM 18284 C CA B THR B 1 156 ? 27.44313 7.36680 -1.14795 0.437 17.61246 156 THR B CA 1
ATOM 18285 C C A THR B 1 156 ? 26.04319 7.55941 -0.62992 0.563 17.31078 156 THR B C 1
ATOM 18286 C C B THR B 1 156 ? 26.02761 7.54898 -0.60732 0.437 17.21082 156 THR B C 1
ATOM 18287 O O A THR B 1 156 ? 25.47767 6.58863 -0.11612 0.563 17.78873 156 THR B O 1
ATOM 18288 O O B THR B 1 156 ? 25.41875 6.58408 -0.13075 0.437 17.74568 156 THR B O 1
ATOM 18309 N N . LEU B 1 157 ? 25.48225 8.77456 -0.65072 1.000 17.03018 157 LEU B N 1
ATOM 18310 C CA . LEU B 1 157 ? 24.15454 8.97310 -0.07235 1.000 18.28574 157 LEU B CA 1
ATOM 18311 C C . LEU B 1 157 ? 23.12167 8.10122 -0.77785 1.000 18.53242 157 LEU B C 1
ATOM 18312 O O . LEU B 1 157 ? 22.28423 7.44453 -0.13177 1.000 20.39950 157 LEU B O 1
ATOM 18328 N N . GLN B 1 158 ? 23.21210 8.01855 -2.09770 1.000 16.18146 158 GLN B N 1
ATOM 18329 C CA . GLN B 1 158 ? 22.18435 7.37787 -2.89545 1.000 15.32661 158 GLN B CA 1
ATOM 18330 C C . GLN B 1 158 ? 22.33946 5.86915 -2.98269 1.000 14.59227 158 GLN B C 1
ATOM 18331 O O . GLN B 1 158 ? 21.40222 5.20272 -3.43133 1.000 16.63358 158 GLN B O 1
ATOM 18345 N N . THR B 1 159 ? 23.49199 5.32197 -2.58992 1.000 13.05774 159 THR B N 1
ATOM 18346 C CA . THR B 1 159 ? 23.76396 3.90301 -2.78051 1.000 12.93428 159 THR B CA 1
ATOM 18347 C C . THR B 1 159 ? 24.05774 3.11461 -1.50775 1.000 12.89212 159 THR B C 1
ATOM 18348 O O . THR B 1 159 ? 24.17447 1.88621 -1.58792 1.000 13.84924 159 THR B O 1
ATOM 18359 N N . THR B 1 160 ? 24.17025 3.74568 -0.35305 1.000 12.98665 160 THR B N 1
ATOM 18360 C CA . THR B 1 160 ? 24.46061 2.98563 0.85965 1.000 13.09653 160 THR B CA 1
ATOM 18361 C C . THR B 1 160 ? 23.23968 2.14716 1.23425 1.000 12.06630 160 THR B C 1
ATOM 18362 O O . THR B 1 160 ? 22.11964 2.67914 1.30578 1.000 13.24533 160 THR B O 1
ATOM 18373 N N . PRO B 1 161 ? 23.39914 0.85808 1.50117 1.000 11.05048 161 PRO B N 1
ATOM 18374 C CA . PRO B 1 161 ? 22.23510 0.05372 1.88401 1.000 11.35682 161 PRO B CA 1
ATOM 18375 C C . PRO B 1 161 ? 21.86156 0.29285 3.33393 1.000 11.94326 161 PRO B C 1
ATOM 18376 O O . PRO B 1 161 ? 22.64721 0.80132 4.13284 1.000 11.97024 161 PRO B O 1
ATOM 18387 N N . LYS B 1 162 ? 20.61543 -0.04576 3.65871 1.000 11.09208 162 LYS B N 1
ATOM 18388 C CA . LYS B 1 162 ? 20.08247 0.22563 4.98510 1.000 10.71068 162 LYS B CA 1
ATOM 18389 C C . LYS B 1 162 ? 19.00939 -0.79004 5.33052 1.000 11.18490 162 LYS B C 1
ATOM 18390 O O . LYS B 1 162 ? 18.30062 -1.28346 4.45312 1.000 11.37304 162 LYS B O 1
ATOM 18409 N N . SER B 1 163 ? 18.91073 -1.09056 6.62285 1.000 11.05134 163 SER B N 1
ATOM 18410 C CA . SER B 1 163 ? 17.98474 -2.10257 7.09849 1.000 11.31468 163 SER B CA 1
ATOM 18411 C C . SER B 1 163 ? 17.37778 -1.70789 8.42992 1.000 10.64128 163 SER B C 1
ATOM 18412 O O . SER B 1 163 ? 17.98995 -0.99942 9.22844 1.000 11.99127 163 SER B O 1
ATOM 18420 N N A VAL B 1 164 ? 16.18386 -2.20424 8.68050 0.754 10.57957 164 VAL B N 1
ATOM 18421 N N B VAL B 1 164 ? 16.16455 -2.21371 8.66102 0.246 10.12214 164 VAL B N 1
ATOM 18422 C CA A VAL B 1 164 ? 15.56086 -2.06301 9.97887 0.754 11.28710 164 VAL B CA 1
ATOM 18423 C CA B VAL B 1 164 ? 15.43400 -2.07095 9.91349 0.246 9.56668 164 VAL B CA 1
ATOM 18424 C C A VAL B 1 164 ? 15.28730 -3.44969 10.52209 0.754 11.26979 164 VAL B C 1
ATOM 18425 C C B VAL B 1 164 ? 15.26578 -3.46480 10.51065 0.246 10.41322 164 VAL B C 1
ATOM 18426 O O A VAL B 1 164 ? 14.83119 -4.34198 9.80295 0.754 10.82670 164 VAL B O 1
ATOM 18427 O O B VAL B 1 164 ? 14.85679 -4.39539 9.80874 0.246 10.07179 164 VAL B O 1
ATOM 18452 N N . VAL B 1 165 ? 15.54880 -3.60002 11.80762 1.000 10.88356 165 VAL B N 1
ATOM 18453 C CA . VAL B 1 165 ? 15.55155 -4.89438 12.48657 1.000 12.06833 165 VAL B CA 1
ATOM 18454 C C . VAL B 1 165 ? 14.92991 -4.70026 13.86283 1.000 13.95525 165 VAL B C 1
ATOM 18455 O O . VAL B 1 165 ? 15.45238 -3.92714 14.67429 1.000 14.22873 165 VAL B O 1
ATOM 18468 N N . ASP B 1 166 ? 13.81683 -5.39519 14.13276 1.000 12.49012 166 ASP B N 1
ATOM 18469 C CA . ASP B 1 166 ? 13.23468 -5.37756 15.47062 1.000 13.09284 166 ASP B CA 1
ATOM 18470 C C . ASP B 1 166 ? 13.82566 -6.51379 16.29757 1.000 11.70441 166 ASP B C 1
ATOM 18471 O O . ASP B 1 166 ? 14.74494 -7.22551 15.86206 1.000 11.56664 166 ASP B O 1
ATOM 18480 N N . ARG B 1 167 ? 13.30780 -6.68109 17.52231 1.000 12.76923 167 ARG B N 1
ATOM 18481 C CA . ARG B 1 167 ? 13.90649 -7.66586 18.42486 1.000 13.68035 167 ARG B CA 1
ATOM 18482 C C . ARG B 1 167 ? 13.82609 -9.09351 17.90148 1.000 13.66508 167 ARG B C 1
ATOM 18483 O O . ARG B 1 167 ? 14.62708 -9.93242 18.31523 1.000 14.33192 167 ARG B O 1
ATOM 18504 N N . PHE B 1 168 ? 12.85693 -9.39662 17.04153 1.000 12.01928 168 PHE B N 1
ATOM 18505 C CA . PHE B 1 168 ? 12.72059 -10.70456 16.41976 1.000 11.90245 168 PHE B CA 1
ATOM 18506 C C . PHE B 1 168 ? 13.40884 -10.79247 15.05411 1.000 11.55571 168 PHE B C 1
ATOM 18507 O O . PHE B 1 168 ? 13.27792 -11.80572 14.35597 1.000 12.31683 168 PHE B O 1
ATOM 18524 N N . GLY B 1 169 ? 14.11684 -9.75048 14.64512 1.000 11.45138 169 GLY B N 1
ATOM 18525 C CA . GLY B 1 169 ? 14.71628 -9.71706 13.33347 1.000 11.97072 169 GLY B CA 1
ATOM 18526 C C . GLY B 1 169 ? 13.76051 -9.33197 12.23664 1.000 11.47242 169 GLY B C 1
ATOM 18527 O O . GLY B 1 169 ? 14.14493 -9.38896 11.05762 1.000 12.17149 169 GLY B O 1
ATOM 18531 N N . ARG B 1 170 ? 12.52986 -8.95141 12.59285 1.000 11.46787 170 ARG B N 1
ATOM 18532 C CA . ARG B 1 170 ? 11.57963 -8.52722 11.58730 1.000 11.82087 170 ARG B CA 1
ATOM 18533 C C . ARG B 1 170 ? 11.98773 -7.18072 11.00996 1.000 11.78014 170 ARG B C 1
ATOM 18534 O O . ARG B 1 170 ? 12.69744 -6.39079 11.63525 1.000 12.04065 170 ARG B O 1
ATOM 18555 N N . GLY B 1 171 ? 11.49677 -6.91320 9.80573 1.000 10.91330 171 GLY B N 1
ATOM 18556 C CA . GLY B 1 171 ? 11.77930 -5.64605 9.17696 1.000 10.95250 171 GLY B CA 1
ATOM 18557 C C . GLY B 1 171 ? 12.07232 -5.84784 7.71169 1.000 11.58165 171 GLY B C 1
ATOM 18558 O O . GLY B 1 171 ? 11.55043 -6.78232 7.09025 1.000 12.48768 171 GLY B O 1
ATOM 18562 N N . SER B 1 172 ? 12.90458 -4.98527 7.15347 1.000 11.12559 172 SER B N 1
ATOM 18563 C CA . SER B 1 172 ? 13.13342 -4.96264 5.72361 1.000 11.92327 172 SER B CA 1
ATOM 18564 C C . SER B 1 172 ? 14.50870 -4.35990 5.47735 1.000 12.02250 172 SER B C 1
ATOM 18565 O O . SER B 1 172 ? 15.17895 -3.88821 6.38821 1.000 12.66191 172 SER B O 1
ATOM 18573 N N . PHE B 1 173 ? 14.91552 -4.35900 4.21663 1.000 11.18717 173 PHE B N 1
ATOM 18574 C CA . PHE B 1 173 ? 16.30513 -4.16184 3.80940 1.000 11.70722 173 PHE B CA 1
ATOM 18575 C C . PHE B 1 173 ? 16.25498 -3.55285 2.42280 1.000 11.76649 173 PHE B C 1
ATOM 18576 O O . PHE B 1 173 ? 15.59230 -4.09206 1.53526 1.000 12.17738 173 PHE B O 1
ATOM 18593 N N . ARG B 1 174 ? 16.92495 -2.41236 2.26467 1.000 11.84987 174 ARG B N 1
ATOM 18594 C CA . ARG B 1 174 ? 16.89661 -1.64138 1.03584 1.000 11.54144 174 ARG B CA 1
ATOM 18595 C C . ARG B 1 174 ? 18.27733 -1.35656 0.48259 1.000 11.91225 174 ARG B C 1
ATOM 18596 O O . ARG B 1 174 ? 19.25569 -1.25922 1.21700 1.000 11.97521 174 ARG B O 1
ATOM 18617 N N . SER B 1 175 ? 18.31991 -1.20554 -0.83750 1.000 10.53017 175 SER B N 1
ATOM 18618 C CA . SER B 1 175 ? 19.47159 -0.65593 -1.54227 1.000 11.24000 175 SER B CA 1
ATOM 18619 C C . SER B 1 175 ? 19.20815 0.82337 -1.80383 1.000 12.09353 175 SER B C 1
ATOM 18620 O O . SER B 1 175 ? 18.64302 1.49976 -0.94398 1.000 12.91843 175 SER B O 1
ATOM 18628 N N . HIS B 1 176 ? 19.59997 1.32604 -2.97037 1.000 12.33192 176 HIS B N 1
ATOM 18629 C CA . HIS B 1 176 ? 19.44382 2.73819 -3.29984 1.000 12.65986 176 HIS B CA 1
ATOM 18630 C C . HIS B 1 176 ? 17.99297 3.17956 -3.21697 1.000 12.39746 176 HIS B C 1
ATOM 18631 O O . HIS B 1 176 ? 17.07356 2.42667 -3.54426 1.000 12.76481 176 HIS B O 1
ATOM 18646 N N . ALA B 1 177 ? 17.80378 4.44701 -2.82848 1.000 12.93242 177 ALA B N 1
ATOM 18647 C CA . ALA B 1 177 ? 16.47522 5.07443 -2.80525 1.000 13.19312 177 ALA B CA 1
ATOM 18648 C C . ALA B 1 177 ? 15.53695 4.20806 -1.97038 1.000 12.86428 177 ALA B C 1
ATOM 18649 O O . ALA B 1 177 ? 15.87472 3.89860 -0.82452 1.000 13.50390 177 ALA B O 1
ATOM 18656 N N . ALA B 1 178 ? 14.37887 3.82882 -2.48398 1.000 12.10974 178 ALA B N 1
ATOM 18657 C CA . ALA B 1 178 ? 13.45920 2.93672 -1.79102 1.000 13.04896 178 ALA B CA 1
ATOM 18658 C C . ALA B 1 178 ? 13.42850 1.55294 -2.43383 1.000 12.45311 178 ALA B C 1
ATOM 18659 O O . ALA B 1 178 ? 12.42936 0.83544 -2.35550 1.000 14.23562 178 ALA B O 1
ATOM 18666 N N . THR B 1 179 ? 14.52648 1.16378 -3.06305 1.000 11.86447 179 THR B N 1
ATOM 18667 C CA . THR B 1 179 ? 14.60123 -0.14277 -3.69947 1.000 11.39870 179 THR B CA 1
ATOM 18668 C C . THR B 1 179 ? 14.60978 -1.23032 -2.63866 1.000 11.30683 179 THR B C 1
ATOM 18669 O O . THR B 1 179 ? 15.50886 -1.28313 -1.79544 1.000 12.21881 179 THR B O 1
ATOM 18680 N N . GLN B 1 180 ? 13.62409 -2.10787 -2.68981 1.000 10.88848 180 GLN B N 1
ATOM 18681 C CA . GLN B 1 180 ? 13.43971 -3.12261 -1.66347 1.000 10.74092 180 GLN B CA 1
ATOM 18682 C C . GLN B 1 180 ? 14.18766 -4.40229 -2.02973 1.000 10.75690 180 GLN B C 1
ATOM 18683 O O . GLN B 1 180 ? 13.95211 -4.97671 -3.09348 1.000 13.58507 180 GLN B O 1
ATOM 18697 N N . VAL B 1 181 ? 15.03409 -4.87706 -1.12706 1.000 10.55436 181 VAL B N 1
ATOM 18698 C CA . VAL B 1 181 ? 15.66061 -6.19161 -1.27306 1.000 10.66234 181 VAL B CA 1
ATOM 18699 C C . VAL B 1 181 ? 14.72457 -7.21497 -0.64213 1.000 11.02351 181 VAL B C 1
ATOM 18700 O O . VAL B 1 181 ? 14.20919 -8.10519 -1.32973 1.000 12.03871 181 VAL B O 1
ATOM 18713 N N . LEU B 1 182 ? 14.53726 -7.11213 0.67317 1.000 10.68724 182 LEU B N 1
ATOM 18714 C CA . LEU B 1 182 ? 13.46845 -7.81029 1.38887 1.000 11.26129 182 LEU B CA 1
ATOM 18715 C C . LEU B 1 182 ? 12.24375 -6.90482 1.49721 1.000 11.81932 182 LEU B C 1
ATOM 18716 O O . LEU B 1 182 ? 12.37204 -5.69480 1.70539 1.000 14.02445 182 LEU B O 1
ATOM 18732 N N . ALA B 1 183 ? 11.06528 -7.49509 1.36785 1.000 10.60812 183 ALA B N 1
ATOM 18733 C CA . ALA B 1 183 ? 9.83238 -6.73629 1.18377 1.000 10.19557 183 ALA B CA 1
ATOM 18734 C C . ALA B 1 183 ? 9.42086 -5.93441 2.40045 1.000 9.81273 183 ALA B C 1
ATOM 18735 O O . ALA B 1 183 ? 9.30853 -6.45533 3.51306 1.000 10.91873 183 ALA B O 1
ATOM 18742 N N . THR B 1 184 ? 9.19313 -4.64989 2.15598 1.000 10.24284 184 THR B N 1
ATOM 18743 C CA . THR B 1 184 ? 8.42027 -3.80010 3.05453 1.000 9.89425 184 THR B CA 1
ATOM 18744 C C . THR B 1 184 ? 6.95439 -4.22200 3.07886 1.000 9.79171 184 THR B C 1
ATOM 18745 O O . THR B 1 184 ? 6.42707 -4.74627 2.09013 1.000 11.53943 184 THR B O 1
ATOM 18756 N N . ARG B 1 185 ? 6.30047 -4.00415 4.22092 1.000 9.82252 185 ARG B N 1
ATOM 18757 C CA . ARG B 1 185 ? 4.85517 -4.11899 4.35286 1.000 9.70319 185 ARG B CA 1
ATOM 18758 C C . ARG B 1 185 ? 4.26125 -2.73562 4.61126 1.000 10.30151 185 ARG B C 1
ATOM 18759 O O . ARG B 1 185 ? 4.71885 -2.01063 5.50024 1.000 11.22206 185 ARG B O 1
ATOM 18780 N N . PHE B 1 186 ? 3.24165 -2.39497 3.83373 1.000 9.67836 186 PHE B N 1
ATOM 18781 C CA . PHE B 1 186 ? 2.43739 -1.17886 4.01853 1.000 9.41790 186 PHE B CA 1
ATOM 18782 C C . PHE B 1 186 ? 1.04718 -1.62509 4.44113 1.000 11.01149 186 PHE B C 1
ATOM 18783 O O . PHE B 1 186 ? 0.20720 -1.92255 3.60179 1.000 11.12750 186 PHE B O 1
ATOM 18800 N N . ASP B 1 187 ? 0.82193 -1.70379 5.74102 1.000 10.05390 187 ASP B N 1
ATOM 18801 C CA . ASP B 1 187 ? -0.42994 -2.23284 6.26785 1.000 10.52122 187 ASP B CA 1
ATOM 18802 C C . ASP B 1 187 ? -0.84554 -1.39404 7.47189 1.000 10.11784 187 ASP B C 1
ATOM 18803 O O . ASP B 1 187 ? -0.42587 -0.24628 7.64455 1.000 10.57543 187 ASP B O 1
ATOM 18812 N N . MET B 1 188 ? -1.71697 -1.96067 8.31327 1.000 10.00470 188 MET B N 1
ATOM 18813 C CA . MET B 1 188 ? -2.46125 -1.17132 9.29578 1.000 10.46553 188 MET B CA 1
ATOM 18814 C C . MET B 1 188 ? -1.61517 -0.80151 10.50427 1.000 10.22140 188 MET B C 1
ATOM 18815 O O . MET B 1 188 ? -1.90307 0.19553 11.18558 1.000 10.47230 188 MET B O 1
ATOM 18829 N N . ARG B 1 189 ? -0.60391 -1.59863 10.83124 1.000 10.19588 189 ARG B N 1
ATOM 18830 C CA . ARG B 1 189 ? 0.11072 -1.48022 12.09030 1.000 9.65075 189 ARG B CA 1
ATOM 18831 C C . ARG B 1 189 ? 1.49433 -0.88435 11.88153 1.000 10.77543 189 ARG B C 1
ATOM 18832 O O . ARG B 1 189 ? 2.24978 -1.30074 10.97841 1.000 10.87844 189 ARG B O 1
ATOM 18853 N N . GLN B 1 190 ? 1.84897 0.06276 12.74816 1.000 10.73631 190 GLN B N 1
ATOM 18854 C CA . GLN B 1 190 ? 3.20893 0.58844 12.77787 1.000 11.13134 190 GLN B CA 1
ATOM 18855 C C . GLN B 1 190 ? 4.23986 -0.50504 13.03155 1.000 10.93362 190 GLN B C 1
ATOM 18856 O O . GLN B 1 190 ? 5.40130 -0.38386 12.60654 1.000 11.34697 190 GLN B O 1
ATOM 18870 N N . GLU B 1 191 ? 3.85226 -1.54467 13.77636 1.000 11.19949 191 GLU B N 1
ATOM 18871 C CA . GLU B 1 191 ? 4.71883 -2.63931 14.12186 1.000 12.02137 191 GLU B CA 1
ATOM 18872 C C . GLU B 1 191 ? 5.14149 -3.46199 12.92275 1.000 11.96846 191 GLU B C 1
ATOM 18873 O O . GLU B 1 191 ? 6.09611 -4.21191 13.04809 1.000 14.78154 191 GLU B O 1
ATOM 18885 N N . GLU B 1 192 ? 4.45182 -3.39564 11.79475 1.000 10.90132 192 GLU B N 1
ATOM 18886 C CA . GLU B 1 192 ? 4.75789 -4.26765 10.65848 1.000 11.58634 192 GLU B CA 1
ATOM 18887 C C . GLU B 1 192 ? 5.48814 -3.51420 9.55355 1.000 11.15239 192 GLU B C 1
ATOM 18888 O O . GLU B 1 192 ? 4.88754 -2.98843 8.62036 1.000 11.64464 192 GLU B O 1
ATOM 18900 N N . ASN B 1 193 ? 6.79989 -3.46284 9.68102 1.000 10.56289 193 ASN B N 1
ATOM 18901 C CA . ASN B 1 193 ? 7.61623 -2.82275 8.66842 1.000 10.75401 193 ASN B CA 1
ATOM 18902 C C . ASN B 1 193 ? 7.85672 -3.72608 7.46302 1.000 11.10319 193 ASN B C 1
ATOM 18903 O O . ASN B 1 193 ? 8.02236 -3.22839 6.34826 1.000 10.95759 193 ASN B O 1
ATOM 18914 N N . GLY B 1 194 ? 7.87957 -5.05273 7.66561 1.000 10.61714 194 GLY B N 1
ATOM 18915 C CA . GLY B 1 194 ? 8.27199 -5.98344 6.62851 1.000 10.98515 194 GLY B CA 1
ATOM 18916 C C . GLY B 1 194 ? 7.30689 -7.15058 6.50080 1.000 9.90440 194 GLY B C 1
ATOM 18917 O O . GLY B 1 194 ? 6.47782 -7.40991 7.37373 1.000 11.06580 194 GLY B O 1
ATOM 18921 N N . PHE B 1 195 ? 7.43433 -7.85139 5.38983 1.000 10.20194 195 PHE B N 1
ATOM 18922 C CA . PHE B 1 195 ? 6.72164 -9.10757 5.21701 1.000 10.58254 195 PHE B CA 1
ATOM 18923 C C . PHE B 1 195 ? 7.11880 -10.05594 6.35034 1.000 10.95991 195 PHE B C 1
ATOM 18924 O O . PHE B 1 195 ? 8.28948 -10.09465 6.72069 1.000 10.82601 195 PHE B O 1
ATOM 18941 N N . PRO B 1 196 ? 6.17860 -10.81055 6.94175 1.000 11.09932 196 PRO B N 1
ATOM 18942 C CA . PRO B 1 196 ? 6.50725 -11.51804 8.19394 1.000 11.93063 196 PRO B CA 1
ATOM 18943 C C . PRO B 1 196 ? 7.57301 -12.60374 8.09610 1.000 12.12907 196 PRO B C 1
ATOM 18944 O O . PRO B 1 196 ? 8.19984 -12.90665 9.10938 1.000 12.57343 196 PRO B O 1
ATOM 18955 N N . ALA B 1 197 ? 7.79594 -13.17693 6.92937 1.000 10.80728 197 ALA B N 1
ATOM 18956 C CA . ALA B 1 197 ? 8.80424 -14.20754 6.78067 1.000 10.87122 197 ALA B CA 1
ATOM 18957 C C . ALA B 1 197 ? 10.22766 -13.66284 6.79585 1.000 10.99061 197 ALA B C 1
ATOM 18958 O O . ALA B 1 197 ? 11.16148 -14.45931 6.94780 1.000 11.96681 197 ALA B O 1
ATOM 18965 N N . ASN B 1 198 ? 10.41884 -12.34729 6.62508 1.000 11.07970 198 ASN B N 1
ATOM 18966 C CA . ASN B 1 198 ? 11.76040 -11.82490 6.41037 1.000 11.27455 198 ASN B CA 1
ATOM 18967 C C . ASN B 1 198 ? 12.68768 -12.18617 7.56049 1.000 10.82749 198 ASN B C 1
ATOM 18968 O O . ASN B 1 198 ? 12.38793 -11.93587 8.72815 1.000 10.96396 198 ASN B O 1
ATOM 18979 N N . ARG B 1 199 ? 13.84863 -12.74596 7.20433 1.000 11.18072 199 ARG B N 1
ATOM 18980 C CA . ARG B 1 199 ? 14.93010 -13.10082 8.11596 1.000 11.73140 199 ARG B CA 1
ATOM 18981 C C . ARG B 1 199 ? 14.63311 -14.29678 9.00406 1.000 11.48838 199 ARG B C 1
ATOM 18982 O O . ARG B 1 199 ? 15.47509 -14.63348 9.85100 1.000 11.52223 199 ARG B O 1
ATOM 19003 N N . GLN B 1 200 ? 13.49339 -14.94659 8.84570 1.000 11.18144 200 GLN B N 1
ATOM 19004 C CA . GLN B 1 200 ? 13.08900 -15.98783 9.78400 1.000 11.39047 200 GLN B CA 1
ATOM 19005 C C . GLN B 1 200 ? 13.37250 -17.39860 9.24415 1.000 11.59518 200 GLN B C 1
ATOM 19006 O O . GLN B 1 200 ? 13.49427 -17.61571 8.03676 1.000 12.69208 200 GLN B O 1
ATOM 19020 N N . PHE B 1 201 ? 13.45130 -18.37075 10.15892 1.000 12.08778 201 PHE B N 1
ATOM 19021 C CA . PHE B 1 201 ? 13.81625 -19.73067 9.78461 1.000 11.19621 201 PHE B CA 1
ATOM 19022 C C . PHE B 1 201 ? 13.22417 -20.70123 10.78582 1.000 11.81013 201 PHE B C 1
ATOM 19023 O O . PHE B 1 201 ? 12.86858 -20.35086 11.91277 1.000 12.21019 201 PHE B O 1
ATOM 19040 N N . TYR B 1 202 ? 13.18161 -21.95353 10.34410 1.000 12.19839 202 TYR B N 1
ATOM 19041 C CA . TYR B 1 202 ? 12.63935 -23.07470 11.09077 1.000 12.40640 202 TYR B CA 1
ATOM 19042 C C . TYR B 1 202 ? 13.71186 -24.14100 11.24264 1.000 12.38356 202 TYR B C 1
ATOM 19043 O O . TYR B 1 202 ? 14.58531 -24.27388 10.38754 1.000 12.93712 202 TYR B O 1
ATOM 19061 N N . LEU B 1 203 ? 13.63791 -24.89970 12.32619 1.000 13.68207 203 LEU B N 1
ATOM 19062 C CA . LEU B 1 203 ? 14.42536 -26.10953 12.45768 1.000 13.52544 203 LEU B CA 1
ATOM 19063 C C . LEU B 1 203 ? 13.48959 -27.29977 12.58633 1.000 13.19621 203 LEU B C 1
ATOM 19064 O O . LEU B 1 203 ? 12.41618 -27.20074 13.19819 1.000 14.67445 203 LEU B O 1
ATOM 19080 N N . TYR B 1 204 ? 13.93966 -28.43352 12.04085 1.000 14.66019 204 TYR B N 1
ATOM 19081 C CA . TYR B 1 204 ? 13.20860 -29.69532 12.02860 1.000 15.20607 204 TYR B CA 1
ATOM 19082 C C . TYR B 1 204 ? 14.07452 -30.80220 12.60164 1.000 16.29281 204 TYR B C 1
ATOM 19083 O O . TYR B 1 204 ? 15.30605 -30.76443 12.51304 1.000 16.74378 204 TYR B O 1
ATOM 19101 N N . GLU B 1 205 ? 13.40255 -31.79157 13.18342 1.000 17.69345 205 GLU B N 1
ATOM 19102 C CA . GLU B 1 205 ? 14.03292 -33.01561 13.65969 1.000 18.95357 205 GLU B CA 1
ATOM 19103 C C . GLU B 1 205 ? 13.04267 -34.15132 13.43912 1.000 21.55396 205 GLU B C 1
ATOM 19104 O O . GLU B 1 205 ? 11.88599 -34.04645 13.84076 1.000 23.08977 205 GLU B O 1
ATOM 19116 N N . ASP B 1 206 ? 13.47689 -35.21885 12.77307 1.000 26.09791 206 ASP B N 1
ATOM 19117 C CA . ASP B 1 206 ? 12.60175 -36.36015 12.49639 1.000 31.87919 206 ASP B CA 1
ATOM 19118 C C . ASP B 1 206 ? 11.32076 -35.91594 11.79033 1.000 30.13254 206 ASP B C 1
ATOM 19119 O O . ASP B 1 206 ? 10.22414 -36.41423 12.06323 1.000 30.03320 206 ASP B O 1
ATOM 19128 N N . GLY B 1 207 ? 11.45538 -34.95283 10.88728 1.000 28.06069 207 GLY B N 1
ATOM 19129 C CA . GLY B 1 207 ? 10.33245 -34.48126 10.11395 1.000 28.14935 207 GLY B CA 1
ATOM 19130 C C . GLY B 1 207 ? 9.38805 -33.54818 10.83705 1.000 27.58213 207 GLY B C 1
ATOM 19131 O O . GLY B 1 207 ? 8.40911 -33.10105 10.22262 1.000 30.87643 207 GLY B O 1
ATOM 19135 N N . LYS B 1 208 ? 9.64685 -33.23149 12.10685 1.000 24.65559 208 LYS B N 1
ATOM 19136 C CA . LYS B 1 208 ? 8.77217 -32.38810 12.90472 1.000 24.17822 208 LYS B CA 1
ATOM 19137 C C . LYS B 1 208 ? 9.44524 -31.05328 13.19913 1.000 19.37317 208 LYS B C 1
ATOM 19138 O O . LYS B 1 208 ? 10.64415 -30.99627 13.47704 1.000 18.31927 208 LYS B O 1
ATOM 19146 N N . GLN B 1 209 ? 8.66252 -29.98079 13.15500 1.000 17.72543 209 GLN B N 1
ATOM 19147 C CA . GLN B 1 209 ? 9.17510 -28.66088 13.48565 1.000 14.92963 209 GLN B CA 1
ATOM 19148 C C . GLN B 1 209 ? 9.50761 -28.60344 14.97165 1.000 15.67974 209 GLN B C 1
ATOM 19149 O O . GLN B 1 209 ? 8.67448 -28.94171 15.80955 1.000 18.71339 209 GLN B O 1
ATOM 19163 N N . ILE B 1 210 ? 10.71448 -28.14504 15.29748 1.000 15.52248 210 ILE B N 1
ATOM 19164 C CA . ILE B 1 210 ? 11.12168 -27.94545 16.68200 1.000 15.81287 210 ILE B CA 1
ATOM 19165 C C . ILE B 1 210 ? 11.39092 -26.48658 17.01735 1.000 16.15937 210 ILE B C 1
ATOM 19166 O O . ILE B 1 210 ? 11.56286 -26.16738 18.20261 1.000 18.26033 210 ILE B O 1
ATOM 19182 N N . PHE B 1 211 ? 11.42795 -25.58622 16.02921 1.000 15.05677 211 PHE B N 1
ATOM 19183 C CA . PHE B 1 211 ? 11.79008 -24.20143 16.27164 1.000 14.28987 211 PHE B CA 1
ATOM 19184 C C . PHE B 1 211 ? 11.32707 -23.34851 15.10728 1.000 13.99942 211 PHE B C 1
ATOM 19185 O O . PHE B 1 211 ? 11.44947 -23.75279 13.94785 1.000 13.76265 211 PHE B O 1
ATOM 19202 N N . TYR B 1 212 ? 10.82031 -22.15925 15.42907 1.000 13.10565 212 TYR B N 1
ATOM 19203 C CA . TYR B 1 212 ? 10.64373 -21.07775 14.47062 1.000 13.30307 212 TYR B CA 1
ATOM 19204 C C . TYR B 1 212 ? 11.15608 -19.80742 15.12728 1.000 12.94925 212 TYR B C 1
ATOM 19205 O O . TYR B 1 212 ? 10.79613 -19.51333 16.27172 1.000 14.16957 212 TYR B O 1
ATOM 19223 N N . SER B 1 213 ? 12.01093 -19.07384 14.41138 1.000 12.25377 213 SER B N 1
ATOM 19224 C CA . SER B 1 213 ? 12.71127 -17.94326 15.00897 1.000 12.29008 213 SER B CA 1
ATOM 19225 C C . SER B 1 213 ? 11.78774 -16.81334 15.44858 1.000 12.60265 213 SER B C 1
ATOM 19226 O O . SER B 1 213 ? 12.21579 -15.97104 16.23515 1.000 13.33259 213 SER B O 1
ATOM 19234 N N . ALA B 1 214 ? 10.55821 -16.76310 14.93725 1.000 12.57775 214 ALA B N 1
ATOM 19235 C CA . ALA B 1 214 ? 9.59441 -15.74460 15.32895 1.000 14.95353 214 ALA B CA 1
ATOM 19236 C C . ALA B 1 214 ? 8.42348 -16.32284 16.12620 1.000 18.56733 214 ALA B C 1
ATOM 19237 O O . ALA B 1 214 ? 7.32452 -15.76916 16.11144 1.000 23.42373 214 ALA B O 1
ATOM 19244 N N . LEU B 1 215 ? 8.64087 -17.41682 16.84584 1.000 18.27364 215 LEU B N 1
ATOM 19245 C CA . LEU B 1 215 ? 7.62072 -17.98810 17.72266 1.000 20.33499 215 LEU B CA 1
ATOM 19246 C C . LEU B 1 215 ? 8.28820 -18.39662 19.02724 1.000 19.07934 215 LEU B C 1
ATOM 19247 O O . LEU B 1 215 ? 9.13916 -19.28562 19.02921 1.000 19.11049 215 LEU B O 1
ATOM 19263 N N . ILE B 1 216 ? 7.91404 -17.76402 20.13408 1.000 19.07155 216 ILE B N 1
ATOM 19264 C CA . ILE B 1 216 ? 8.35995 -18.19605 21.45342 1.000 19.11133 216 ILE B CA 1
ATOM 19265 C C . ILE B 1 216 ? 7.23744 -19.01336 22.07371 1.000 22.10232 216 ILE B C 1
ATOM 19266 O O . ILE B 1 216 ? 6.15787 -18.48603 22.36184 1.000 25.30298 216 ILE B O 1
ATOM 19282 N N . ASP B 1 217 ? 7.48012 -20.28620 22.30806 1.000 24.82929 217 ASP B N 1
ATOM 19283 C CA . ASP B 1 217 ? 6.51371 -21.13438 22.99489 1.000 28.84937 217 ASP B CA 1
ATOM 19284 C C . ASP B 1 217 ? 7.18606 -21.75342 24.21799 1.000 30.18967 217 ASP B C 1
ATOM 19285 O O . ASP B 1 217 ? 8.29749 -21.38574 24.58953 1.000 29.43089 217 ASP B O 1
ATOM 19294 N N . ASP B 1 218 ? 6.49170 -22.71580 24.83789 1.000 33.64541 218 ASP B N 1
ATOM 19295 C CA . ASP B 1 218 ? 6.98073 -23.30282 26.08249 1.000 36.21457 218 ASP B CA 1
ATOM 19296 C C . ASP B 1 218 ? 8.25679 -24.10769 25.88844 1.000 33.75742 218 ASP B C 1
ATOM 19297 O O . ASP B 1 218 ? 8.94043 -24.41355 26.87168 1.000 34.70721 218 ASP B O 1
ATOM 19304 N N . ASN B 1 219 ? 8.57461 -24.48539 24.65525 1.000 30.16620 219 ASN B N 1
ATOM 19305 C CA . ASN B 1 219 ? 9.81812 -25.18704 24.37191 1.000 29.01823 219 ASN B CA 1
ATOM 19306 C C . ASN B 1 219 ? 11.01076 -24.24865 24.26674 1.000 26.54169 219 ASN B C 1
ATOM 19307 O O . ASN B 1 219 ? 12.12891 -24.72164 24.04402 1.000 27.90225 219 ASN B O 1
ATOM 19318 N N . ILE B 1 220 ? 10.79908 -22.94386 24.40886 1.000 23.84577 220 ILE B N 1
ATOM 19319 C CA . ILE B 1 220 ? 11.87615 -21.96705 24.47749 1.000 24.11445 220 ILE B CA 1
ATOM 19320 C C . ILE B 1 220 ? 12.01463 -21.56229 25.93305 1.000 23.83606 220 ILE B C 1
ATOM 19321 O O . ILE B 1 220 ? 11.05678 -21.06378 26.53480 1.000 28.29996 220 ILE B O 1
ATOM 19337 N N . VAL B 1 221 ? 13.20242 -21.75499 26.49889 1.000 22.53782 221 VAL B N 1
ATOM 19338 C CA . VAL B 1 221 ? 13.43299 -21.43638 27.90446 1.000 22.99028 221 VAL B CA 1
ATOM 19339 C C . VAL B 1 221 ? 14.22137 -20.14555 28.12018 1.000 24.25871 221 VAL B C 1
ATOM 19340 O O . VAL B 1 221 ? 14.17537 -19.58654 29.22804 1.000 27.13499 221 VAL B O 1
ATOM 19353 N N . GLU B 1 222 ? 14.92862 -19.65457 27.10676 1.000 23.40707 222 GLU B N 1
ATOM 19354 C CA . GLU B 1 222 ? 15.50667 -18.31684 27.13429 1.000 24.65684 222 GLU B CA 1
ATOM 19355 C C . GLU B 1 222 ? 15.36449 -17.72091 25.74015 1.000 20.96078 222 GLU B C 1
ATOM 19356 O O . GLU B 1 222 ? 15.50655 -18.43759 24.74796 1.000 21.20455 222 GLU B O 1
ATOM 19364 N N . ALA B 1 223 ? 15.09764 -16.41662 25.64860 1.000 20.59283 223 ALA B N 1
ATOM 19365 C CA . ALA B 1 223 ? 15.02401 -15.76897 24.33304 1.000 19.12815 223 ALA B CA 1
ATOM 19366 C C . ALA B 1 223 ? 15.24207 -14.27704 24.52588 1.000 17.07966 223 ALA B C 1
ATOM 19367 O O . ALA B 1 223 ? 14.39301 -13.60578 25.12888 1.000 17.22607 223 ALA B O 1
ATOM 19374 N N . THR B 1 224 ? 16.34023 -13.76200 23.97592 1.000 16.71163 224 THR B N 1
ATOM 19375 C CA . THR B 1 224 ? 16.75175 -12.38165 24.17406 1.000 17.74566 224 THR B CA 1
ATOM 19376 C C . THR B 1 224 ? 17.30096 -11.82571 22.87172 1.000 16.43162 224 THR B C 1
ATOM 19377 O O . THR B 1 224 ? 17.77034 -12.55548 21.99561 1.000 17.93011 224 THR B O 1
ATOM 19388 N N . SER B 1 225 ? 17.24382 -10.51221 22.75035 1.000 14.45665 225 SER B N 1
ATOM 19389 C CA . SER B 1 225 ? 17.78336 -9.80679 21.59711 1.000 14.51525 225 SER B CA 1
ATOM 19390 C C . SER B 1 225 ? 18.65121 -8.67725 22.11265 1.000 13.51801 225 SER B C 1
ATOM 19391 O O . SER B 1 225 ? 18.33719 -8.07060 23.13206 1.000 16.13006 225 SER B O 1
ATOM 19399 N N . LYS B 1 226 ? 19.76114 -8.42669 21.43382 0.998 12.26342 226 LYS B N 1
ATOM 19400 C CA . LYS B 1 226 ? 20.66080 -7.34089 21.80209 0.998 12.73200 226 LYS B CA 1
ATOM 19401 C C . LYS B 1 226 ? 20.88944 -6.44245 20.60226 0.998 11.46872 226 LYS B C 1
ATOM 19402 O O . LYS B 1 226 ? 21.43762 -6.88423 19.58615 0.998 12.42154 226 LYS B O 1
ATOM 19421 N N . HIS B 1 227 ? 20.44536 -5.20247 20.71093 1.000 11.68294 227 HIS B N 1
ATOM 19422 C CA . HIS B 1 227 ? 20.66726 -4.20404 19.66867 1.000 11.31935 227 HIS B CA 1
ATOM 19423 C C . HIS B 1 227 ? 21.91078 -3.39962 20.01516 1.000 11.65027 227 HIS B C 1
ATOM 19424 O O . HIS B 1 227 ? 21.96864 -2.75674 21.06903 1.000 11.72111 227 HIS B O 1
ATOM 19439 N N . SER B 1 228 ? 22.90361 -3.46711 19.14021 1.000 11.43318 228 SER B N 1
ATOM 19440 C CA . SER B 1 228 ? 24.17970 -2.78890 19.29184 1.000 11.76410 228 SER B CA 1
ATOM 19441 C C . SER B 1 228 ? 24.40557 -1.89001 18.08596 1.000 12.50568 228 SER B C 1
ATOM 19442 O O . SER B 1 228 ? 23.57707 -1.78878 17.19235 1.000 12.33041 228 SER B O 1
ATOM 19450 N N A SER B 1 229 ? 25.56202 -1.24056 18.06442 0.683 13.47551 229 SER B N 1
ATOM 19451 N N B SER B 1 229 ? 25.56806 -1.25856 18.05431 0.317 12.59746 229 SER B N 1
ATOM 19452 C CA A SER B 1 229 ? 25.90038 -0.33841 16.96967 0.683 14.45055 229 SER B CA 1
ATOM 19453 C CA B SER B 1 229 ? 25.88925 -0.32038 16.98711 0.317 12.87201 229 SER B CA 1
ATOM 19454 C C A SER B 1 229 ? 26.06768 -1.13404 15.68457 0.683 12.68667 229 SER B C 1
ATOM 19455 C C B SER B 1 229 ? 26.09775 -1.07519 15.67930 0.317 12.38035 229 SER B C 1
ATOM 19456 O O A SER B 1 229 ? 27.04595 -1.87606 15.50307 0.683 13.54716 229 SER B O 1
ATOM 19457 O O B SER B 1 229 ? 27.13114 -1.72375 15.47703 0.317 13.11108 229 SER B O 1
ATOM 19472 N N . ASN B 1 230 ? 25.13524 -0.96499 14.77323 1.000 12.31862 230 ASN B N 1
ATOM 19473 C CA . ASN B 1 230 ? 25.19635 -1.55967 13.44699 1.000 11.76350 230 ASN B CA 1
ATOM 19474 C C . ASN B 1 230 ? 25.17047 -3.08967 13.42146 1.000 11.41539 230 ASN B C 1
ATOM 19475 O O . ASN B 1 230 ? 25.55892 -3.68103 12.41481 1.000 12.52965 230 ASN B O 1
ATOM 19486 N N . ARG B 1 231 ? 24.65916 -3.73905 14.46390 1.000 11.52083 231 ARG B N 1
ATOM 19487 C CA . ARG B 1 231 ? 24.33292 -5.15786 14.37615 1.000 11.14429 231 ARG B CA 1
ATOM 19488 C C . ARG B 1 231 ? 23.31329 -5.47824 15.45232 1.000 10.74734 231 ARG B C 1
ATOM 19489 O O . ARG B 1 231 ? 23.21710 -4.78442 16.46922 1.000 10.99878 231 ARG B O 1
ATOM 19510 N N . THR B 1 232 ? 22.61249 -6.58886 15.24008 1.000 11.17003 232 THR B N 1
ATOM 19511 C CA . THR B 1 232 ? 21.67957 -7.15027 16.21503 1.000 11.52871 232 THR B CA 1
ATOM 19512 C C . THR B 1 232 ? 22.00755 -8.62242 16.37250 1.000 12.58789 232 THR B C 1
ATOM 19513 O O . THR B 1 232 ? 22.29089 -9.30635 15.38361 1.000 12.47914 232 THR B O 1
ATOM 19524 N N . VAL B 1 233 ? 21.95738 -9.09668 17.61691 1.000 11.64435 233 VAL B N 1
ATOM 19525 C CA . VAL B 1 233 ? 22.23038 -10.49394 17.94209 1.000 11.92207 233 VAL B CA 1
ATOM 19526 C C . VAL B 1 233 ? 21.07183 -11.01873 18.77639 1.000 13.40643 233 VAL B C 1
ATOM 19527 O O . VAL B 1 233 ? 20.71900 -10.42032 19.79714 1.000 13.59011 233 VAL B O 1
ATOM 19540 N N . ILE B 1 234 ? 20.48948 -12.13972 18.34805 1.000 12.13496 234 ILE B N 1
ATOM 19541 C CA . ILE B 1 234 ? 19.28452 -12.70020 18.95923 1.000 12.66519 234 ILE B CA 1
ATOM 19542 C C . ILE B 1 234 ? 19.62953 -14.11060 19.41287 1.000 13.36265 234 ILE B C 1
ATOM 19543 O O . ILE B 1 234 ? 20.19019 -14.88533 18.63330 1.000 13.87951 234 ILE B O 1
ATOM 19559 N N . LYS B 1 235 ? 19.33694 -14.44055 20.66924 1.000 13.43402 235 LYS B N 1
ATOM 19560 C CA . LYS B 1 235 ? 19.74082 -15.71743 21.24188 1.000 15.01515 235 LYS B CA 1
ATOM 19561 C C . LYS B 1 235 ? 18.54076 -16.43212 21.82108 1.000 14.42916 235 LYS B C 1
ATOM 19562 O O . LYS B 1 235 ? 17.68693 -15.82110 22.46536 1.000 15.85761 235 LYS B O 1
ATOM 19570 N N . TYR B 1 236 ? 18.52151 -17.74975 21.63130 1.000 14.73843 236 TYR B N 1
ATOM 19571 C CA . TYR B 1 236 ? 17.46924 -18.59681 22.14619 1.000 15.27852 236 TYR B CA 1
ATOM 19572 C C . TYR B 1 236 ? 18.09736 -19.84763 22.75260 1.000 15.84324 236 TYR B C 1
ATOM 19573 O O . TYR B 1 236 ? 19.12779 -20.33593 22.27960 1.000 16.03989 236 TYR B O 1
ATOM 19591 N N . LYS B 1 237 ? 17.44118 -20.40370 23.75977 1.000 17.27919 237 LYS B N 1
ATOM 19592 C CA . LYS B 1 237 ? 17.76419 -21.73843 24.23885 1.000 19.68210 237 LYS B CA 1
ATOM 19593 C C . LYS B 1 237 ? 16.48115 -22.54990 24.30140 1.000 19.05194 237 LYS B C 1
ATOM 19594 O O . LYS B 1 237 ? 15.47954 -22.08253 24.84725 1.000 19.84955 237 LYS B O 1
ATOM 19602 N N . THR B 1 238 ? 16.50456 -23.75393 23.74306 1.000 20.80328 238 THR B N 1
ATOM 19603 C CA . THR B 1 238 ? 15.34326 -24.62493 23.80359 1.000 21.61879 238 THR B CA 1
ATOM 19604 C C . THR B 1 238 ? 15.38990 -25.49405 25.05731 1.000 21.73893 238 THR B C 1
ATOM 19605 O O . THR B 1 238 ? 16.43889 -25.69293 25.67797 1.000 21.29163 238 THR B O 1
ATOM 19616 N N . ALA B 1 239 ? 14.22694 -26.03670 25.41598 1.000 23.06286 239 ALA B N 1
ATOM 19617 C CA . ALA B 1 239 ? 14.17766 -26.98627 26.52447 1.000 24.96692 239 ALA B CA 1
ATOM 19618 C C . ALA B 1 239 ? 15.01656 -28.22184 26.23148 1.000 24.88562 239 ALA B C 1
ATOM 19619 O O . ALA B 1 239 ? 15.51287 -28.87410 27.16104 1.000 26.00205 239 ALA B O 1
ATOM 19626 N N . SER B 1 240 ? 15.19096 -28.55182 24.94851 1.000 23.92978 240 SER B N 1
ATOM 19627 C CA . SER B 1 240 ? 16.05093 -29.65097 24.52574 1.000 23.58301 240 SER B CA 1
ATOM 19628 C C . SER B 1 240 ? 17.53584 -29.26329 24.47827 1.000 22.77561 240 SER B C 1
ATOM 19629 O O . SER B 1 240 ? 18.35691 -30.05460 23.99712 1.000 24.49038 240 SER B O 1
ATOM 19637 N N . ASN B 1 241 ? 17.88792 -28.06019 24.93102 1.000 23.20323 241 ASN B N 1
ATOM 19638 C CA . ASN B 1 241 ? 19.27766 -27.63913 25.09366 1.000 23.90283 241 ASN B CA 1
ATOM 19639 C C . ASN B 1 241 ? 19.97134 -27.36934 23.76198 1.000 22.33693 241 ASN B C 1
ATOM 19640 O O . ASN B 1 241 ? 21.17692 -27.58131 23.62797 1.000 22.47739 241 ASN B O 1
ATOM 19651 N N . LEU B 1 242 ? 19.22109 -26.87560 22.78242 1.000 19.85454 242 LEU B N 1
ATOM 19652 C CA . LEU B 1 242 ? 19.81405 -26.25686 21.60978 1.000 19.72145 242 LEU B CA 1
ATOM 19653 C C . LEU B 1 242 ? 19.98175 -24.77184 21.90303 1.000 19.81812 242 LEU B C 1
ATOM 19654 O O . LEU B 1 242 ? 19.04634 -24.12436 22.38892 1.000 21.34654 242 LEU B O 1
ATOM 19670 N N . GLU B 1 243 ? 21.15593 -24.23122 21.60071 1.000 18.95613 243 GLU B N 1
ATOM 19671 C CA . GLU B 1 243 ? 21.43498 -22.80680 21.74202 1.000 19.91942 243 GLU B CA 1
ATOM 19672 C C . GLU B 1 243 ? 21.55138 -22.21628 20.34984 1.000 18.92256 243 GLU B C 1
ATOM 19673 O O . GLU B 1 243 ? 22.42012 -22.60897 19.57357 1.000 21.10440 243 GLU B O 1
ATOM 19685 N N . ILE B 1 244 ? 20.68841 -21.26053 20.03714 1.000 15.91620 244 ILE B N 1
ATOM 19686 C CA . ILE B 1 244 ? 20.57563 -20.69000 18.69990 1.000 15.93814 244 ILE B CA 1
ATOM 19687 C C . ILE B 1 244 ? 20.91383 -19.20885 18.78672 1.000 14.06362 244 ILE B C 1
ATOM 19688 O O . ILE B 1 244 ? 20.33297 -18.48775 19.60720 1.000 15.17803 244 ILE B O 1
ATOM 19704 N N . THR B 1 245 ? 21.82211 -18.74750 17.92705 1.000 14.46264 245 THR B N 1
ATOM 19705 C CA . THR B 1 245 ? 22.21884 -17.34587 17.89935 1.000 14.00579 245 THR B CA 1
ATOM 19706 C C . THR B 1 245 ? 22.11649 -16.83485 16.47201 1.000 13.64386 245 THR B C 1
ATOM 19707 O O . THR B 1 245 ? 22.66160 -17.44040 15.54666 1.000 17.49353 245 THR B O 1
ATOM 19718 N N . ARG B 1 246 ? 21.45804 -15.69545 16.28916 1.000 11.85597 246 ARG B N 1
ATOM 19719 C CA . ARG B 1 246 ? 21.34798 -14.99683 15.00744 1.000 12.33199 246 ARG B CA 1
ATOM 19720 C C . ARG B 1 246 ? 22.13289 -13.70046 15.10505 1.000 12.05161 246 ARG B C 1
ATOM 19721 O O . ARG B 1 246 ? 21.95492 -12.94634 16.06608 1.000 12.96500 246 ARG B O 1
ATOM 19742 N N . THR B 1 247 ? 22.99213 -13.42741 14.12061 1.000 11.68916 247 THR B N 1
ATOM 19743 C CA . THR B 1 247 ? 23.71130 -12.15859 14.03789 1.000 11.72416 247 THR B CA 1
ATOM 19744 C C . THR B 1 247 ? 23.40842 -11.54381 12.68522 1.000 11.68726 247 THR B C 1
ATOM 19745 O O . THR B 1 247 ? 23.60958 -12.18626 11.65751 1.000 12.33429 247 THR B O 1
ATOM 19756 N N . ILE B 1 248 ? 22.93874 -10.29735 12.67698 1.000 10.98855 248 ILE B N 1
ATOM 19757 C CA . ILE B 1 248 ? 22.48368 -9.62694 11.46188 1.000 12.02484 248 ILE B CA 1
ATOM 19758 C C . ILE B 1 248 ? 23.25941 -8.32942 11.30068 1.000 11.48542 248 ILE B C 1
ATOM 19759 O O . ILE B 1 248 ? 23.29190 -7.51140 12.21869 1.000 11.39438 248 ILE B O 1
ATOM 19775 N N . PHE B 1 249 ? 23.87141 -8.13993 10.12890 1.000 10.83075 249 PHE B N 1
ATOM 19776 C CA . PHE B 1 249 ? 24.54640 -6.88489 9.80598 1.000 11.58024 249 PHE B CA 1
ATOM 19777 C C . PHE B 1 249 ? 24.62501 -6.72588 8.29255 1.000 11.28318 249 PHE B C 1
ATOM 19778 O O . PHE B 1 249 ? 24.43258 -7.67703 7.53519 1.000 11.39370 249 PHE B O 1
ATOM 19795 N N . LEU B 1 250 ? 24.89126 -5.50002 7.86052 1.000 11.33345 250 LEU B N 1
ATOM 19796 C CA . LEU B 1 250 ? 25.12775 -5.20338 6.45706 1.000 11.26981 250 LEU B CA 1
ATOM 19797 C C . LEU B 1 250 ? 26.61483 -5.22345 6.11463 1.000 12.08640 250 LEU B C 1
ATOM 19798 O O . LEU B 1 250 ? 27.45801 -4.77401 6.89055 1.000 13.48245 250 LEU B O 1
ATOM 19814 N N . VAL B 1 251 ? 26.93178 -5.76500 4.94402 1.000 12.10435 251 VAL B N 1
ATOM 19815 C CA . VAL B 1 251 ? 28.32099 -5.90178 4.50284 1.000 12.27052 251 VAL B CA 1
ATOM 19816 C C . VAL B 1 251 ? 28.86262 -4.55535 4.03086 1.000 12.85561 251 VAL B C 1
ATOM 19817 O O . VAL B 1 251 ? 28.28117 -3.93350 3.13264 1.000 12.59889 251 VAL B O 1
ATOM 19830 N N . PRO B 1 252 ? 29.97321 -4.07130 4.58644 1.000 13.42248 252 PRO B N 1
ATOM 19831 C CA . PRO B 1 252 ? 30.59325 -2.85693 4.04121 1.000 13.51144 252 PRO B CA 1
ATOM 19832 C C . PRO B 1 252 ? 31.02976 -3.10072 2.60617 1.000 13.78068 252 PRO B C 1
ATOM 19833 O O . PRO B 1 252 ? 31.48753 -4.18992 2.24904 1.000 15.39676 252 PRO B O 1
ATOM 19844 N N . HIS B 1 253 ? 30.90946 -2.07563 1.77546 1.000 13.89610 253 HIS B N 1
ATOM 19845 C CA . HIS B 1 253 ? 31.22942 -2.28729 0.37408 1.000 14.67269 253 HIS B CA 1
ATOM 19846 C C . HIS B 1 253 ? 32.70119 -2.58467 0.13719 1.000 15.96981 253 HIS B C 1
ATOM 19847 O O . HIS B 1 253 ? 33.57802 -2.01412 0.77951 1.000 16.38591 253 HIS B O 1
ATOM 19862 N N A LYS B 1 254 ? 32.95836 -3.47992 -0.81762 0.654 15.19861 254 LYS B N 1
ATOM 19863 N N B LYS B 1 254 ? 32.95425 -3.48265 -0.81235 0.346 15.60274 254 LYS B N 1
ATOM 19864 C CA A LYS B 1 254 ? 34.27861 -3.75117 -1.35458 0.654 16.47014 254 LYS B CA 1
ATOM 19865 C CA B LYS B 1 254 ? 34.27577 -3.74667 -1.35257 0.346 16.62431 254 LYS B CA 1
ATOM 19866 C C A LYS B 1 254 ? 34.11821 -3.79826 -2.86349 0.654 16.64040 254 LYS B C 1
ATOM 19867 C C B LYS B 1 254 ? 34.12874 -3.81700 -2.86274 0.346 16.77554 254 LYS B C 1
ATOM 19868 O O A LYS B 1 254 ? 33.08279 -4.22583 -3.37322 0.654 16.11931 254 LYS B O 1
ATOM 19869 O O B LYS B 1 254 ? 33.10792 -4.29025 -3.36947 0.346 16.60555 254 LYS B O 1
ATOM 19884 N N . LYS B 1 255 ? 35.14651 -3.34516 -3.57731 1.000 16.98699 255 LYS B N 1
ATOM 19885 C CA . LYS B 1 255 ? 35.10951 -3.36100 -5.03124 1.000 16.38853 255 LYS B CA 1
ATOM 19886 C C . LYS B 1 255 ? 34.79644 -4.76949 -5.51771 1.000 16.61070 255 LYS B C 1
ATOM 19887 O O . LYS B 1 255 ? 35.43329 -5.73839 -5.10102 1.000 17.48888 255 LYS B O 1
ATOM 19895 N N . GLY B 1 256 ? 33.79051 -4.87872 -6.37740 1.000 15.90977 256 GLY B N 1
ATOM 19896 C CA . GLY B 1 256 ? 33.36846 -6.14964 -6.91872 1.000 15.71115 256 GLY B CA 1
ATOM 19897 C C . GLY B 1 256 ? 32.19506 -6.78853 -6.20469 1.000 15.01901 256 GLY B C 1
ATOM 19898 O O . GLY B 1 256 ? 31.68994 -7.79623 -6.69180 1.000 15.29736 256 GLY B O 1
ATOM 19902 N N . PHE B 1 257 ? 31.77754 -6.25585 -5.05118 1.000 14.28836 257 PHE B N 1
ATOM 19903 C CA . PHE B 1 257 ? 30.63633 -6.79558 -4.33258 1.000 13.28154 257 PHE B CA 1
ATOM 19904 C C . PHE B 1 257 ? 29.32718 -6.26963 -4.92474 1.000 12.69624 257 PHE B C 1
ATOM 19905 O O . PHE B 1 257 ? 29.28637 -5.20918 -5.56395 1.000 12.89596 257 PHE B O 1
ATOM 19922 N N . PRO B 1 258 ? 28.21867 -6.94942 -4.64090 1.000 12.78265 258 PRO B N 1
ATOM 19923 C CA . PRO B 1 258 ? 26.89716 -6.37230 -4.92817 1.000 12.34307 258 PRO B CA 1
ATOM 19924 C C . PRO B 1 258 ? 26.69979 -5.04256 -4.20401 1.000 12.04286 258 PRO B C 1
ATOM 19925 O O . PRO B 1 258 ? 27.29937 -4.76394 -3.16275 1.000 12.96574 258 PRO B O 1
ATOM 19936 N N . LEU B 1 259 ? 25.81018 -4.22022 -4.74808 1.000 11.88394 259 LEU B N 1
ATOM 19937 C CA . LEU B 1 259 ? 25.56406 -2.92054 -4.13341 1.000 12.19847 259 LEU B CA 1
ATOM 19938 C C . LEU B 1 259 ? 24.93019 -3.02960 -2.75544 1.000 11.94152 259 LEU B C 1
ATOM 19939 O O . LEU B 1 259 ? 25.10749 -2.11810 -1.94082 1.000 12.09648 259 LEU B O 1
ATOM 19955 N N . ALA B 1 260 ? 24.27091 -4.14705 -2.45824 1.000 11.47535 260 ALA B N 1
ATOM 19956 C CA . ALA B 1 260 ? 23.66066 -4.34128 -1.14492 1.000 11.88034 260 ALA B CA 1
ATOM 19957 C C . ALA B 1 260 ? 23.73686 -5.81417 -0.77228 1.000 11.38168 260 ALA B C 1
ATOM 19958 O O . ALA B 1 260 ? 23.22213 -6.65730 -1.51264 1.000 12.19523 260 ALA B O 1
ATOM 19965 N N . THR B 1 261 ? 24.31275 -6.10238 0.39165 1.000 11.31135 261 THR B N 1
ATOM 19966 C CA . THR B 1 261 ? 24.27794 -7.44407 0.96098 1.000 11.02583 261 THR B CA 1
ATOM 19967 C C . THR B 1 261 ? 24.05529 -7.35283 2.46007 1.000 11.59771 261 THR B C 1
ATOM 19968 O O . THR B 1 261 ? 24.78445 -6.63905 3.15218 1.000 12.26197 261 THR B O 1
ATOM 19979 N N . GLU B 1 262 ? 23.06651 -8.10678 2.93503 1.000 10.62292 262 GLU B N 1
ATOM 19980 C CA . GLU B 1 262 ? 22.80374 -8.29751 4.34410 1.000 11.06133 262 GLU B CA 1
ATOM 19981 C C . GLU B 1 262 ? 23.18655 -9.72440 4.70342 1.000 10.90539 262 GLU B C 1
ATOM 19982 O O . GLU B 1 262 ? 22.77238 -10.68621 4.03568 1.000 12.14013 262 GLU B O 1
ATOM 19994 N N . LEU B 1 263 ? 23.98733 -9.86183 5.74855 1.000 11.23425 263 LEU B N 1
ATOM 19995 C CA . LEU B 1 263 ? 24.48037 -11.15252 6.21525 1.000 11.65354 263 LEU B CA 1
ATOM 19996 C C . LEU B 1 263 ? 23.74391 -11.49108 7.50055 1.000 11.27581 263 LEU B C 1
ATOM 19997 O O . LEU B 1 263 ? 23.68716 -10.68310 8.42915 1.000 12.96276 263 LEU B O 1
ATOM 20013 N N . GLN B 1 264 ? 23.16107 -12.67365 7.54336 1.000 10.90395 264 GLN B N 1
ATOM 20014 C CA . GLN B 1 264 ? 22.63072 -13.21357 8.79052 1.000 12.10343 264 GLN B CA 1
ATOM 20015 C C . GLN B 1 264 ? 23.34965 -14.53450 9.04035 1.000 11.22923 264 GLN B C 1
ATOM 20016 O O . GLN B 1 264 ? 23.18293 -15.49905 8.27699 1.000 12.21238 264 GLN B O 1
ATOM 20030 N N . ARG B 1 265 ? 24.11087 -14.58246 10.12168 1.000 11.99977 265 ARG B N 1
ATOM 20031 C CA . ARG B 1 265 ? 24.77658 -15.79386 10.56720 1.000 12.83934 265 ARG B CA 1
ATOM 20032 C C . ARG B 1 265 ? 23.91933 -16.43413 11.64862 1.000 12.55561 265 ARG B C 1
ATOM 20033 O O . ARG B 1 265 ? 23.49597 -15.76513 12.59629 1.000 14.58976 265 ARG B O 1
ATOM 20054 N N . ILE B 1 266 ? 23.66984 -17.72779 11.50677 1.000 12.51287 266 ILE B N 1
ATOM 20055 C CA . ILE B 1 266 ? 22.89403 -18.50953 12.45685 1.000 13.78411 266 ILE B CA 1
ATOM 20056 C C . ILE B 1 266 ? 23.82748 -19.57853 13.01892 1.000 14.16939 266 ILE B C 1
ATOM 20057 O O . ILE B 1 266 ? 24.40959 -20.37053 12.26070 1.000 14.85971 266 ILE B O 1
ATOM 20073 N N . GLU B 1 267 ? 23.99492 -19.60065 14.33335 1.000 14.53787 267 GLU B N 1
ATOM 20074 C CA . GLU B 1 267 ? 24.82634 -20.59326 14.99664 1.000 14.90761 267 GLU B CA 1
ATOM 20075 C C . GLU B 1 267 ? 23.91596 -21.48104 15.82109 1.000 14.82402 267 GLU B C 1
ATOM 20076 O O . GLU B 1 267 ? 23.10173 -20.98761 16.59633 1.000 16.22517 267 GLU B O 1
ATOM 20088 N N A ILE B 1 268 ? 24.05357 -22.78686 15.66046 0.606 15.14263 268 ILE B N 1
ATOM 20089 N N B ILE B 1 268 ? 24.06554 -22.79143 15.65971 0.394 15.27148 268 ILE B N 1
ATOM 20090 C CA A ILE B 1 268 ? 23.23329 -23.76362 16.36791 0.606 16.07784 268 ILE B CA 1
ATOM 20091 C CA B ILE B 1 268 ? 23.23713 -23.79230 16.32708 0.394 16.12813 268 ILE B CA 1
ATOM 20092 C C A ILE B 1 268 ? 24.18642 -24.65134 17.14590 0.606 16.23878 268 ILE B C 1
ATOM 20093 C C B ILE B 1 268 ? 24.18619 -24.66661 17.13926 0.394 16.36421 268 ILE B C 1
ATOM 20094 O O A ILE B 1 268 ? 24.92856 -25.45054 16.55439 0.606 17.02012 268 ILE B O 1
ATOM 20095 O O B ILE B 1 268 ? 24.93191 -25.47314 16.56448 0.394 16.84619 268 ILE B O 1
ATOM 20126 N N . LYS B 1 269 ? 24.15896 -24.53474 18.46413 1.000 17.00716 269 LYS B N 1
ATOM 20127 C CA . LYS B 1 269 ? 25.00511 -25.33884 19.33405 1.000 18.51609 269 LYS B CA 1
ATOM 20128 C C . LYS B 1 269 ? 24.16598 -26.40957 20.00876 1.000 17.56848 269 LYS B C 1
ATOM 20129 O O . LYS B 1 269 ? 23.12904 -26.11743 20.60804 1.000 18.97065 269 LYS B O 1
ATOM 20137 N N . ASN B 1 270 ? 24.61544 -27.65355 19.90997 1.000 18.42844 270 ASN B N 1
ATOM 20138 C CA . ASN B 1 270 ? 23.98273 -28.77029 20.60582 1.000 19.27883 270 ASN B CA 1
ATOM 20139 C C . ASN B 1 270 ? 24.61963 -28.87869 21.98924 1.000 20.13561 270 ASN B C 1
ATOM 20140 O O . ASN B 1 270 ? 25.68487 -29.47628 22.15256 1.000 21.39302 270 ASN B O 1
ATOM 20151 N N . ALA B 1 271 ? 23.96645 -28.30017 22.99475 1.000 21.08506 271 ALA B N 1
ATOM 20152 C CA . ALA B 1 271 ? 24.45670 -28.33817 24.36230 1.000 22.08102 271 ALA B CA 1
ATOM 20153 C C . ALA B 1 271 ? 23.91303 -29.53006 25.13730 1.000 24.88342 271 ALA B C 1
ATOM 20154 O O . ALA B 1 271 ? 23.91942 -29.50592 26.36728 1.000 29.02783 271 ALA B O 1
ATOM 20161 N N . SER B 1 272 ? 23.42632 -30.55204 24.44741 1.000 23.80635 272 SER B N 1
ATOM 20162 C CA . SER B 1 272 ? 22.98339 -31.79307 25.05903 1.000 23.78711 272 SER B CA 1
ATOM 20163 C C . SER B 1 272 ? 24.05852 -32.86561 24.89659 1.000 23.21594 272 SER B C 1
ATOM 20164 O O . SER B 1 272 ? 25.07575 -32.66803 24.22671 1.000 23.41382 272 SER B O 1
ATOM 20172 N N . ASP B 1 273 ? 23.81266 -34.03087 25.48958 1.000 23.89770 273 ASP B N 1
ATOM 20173 C CA . ASP B 1 273 ? 24.75475 -35.14085 25.42009 1.000 25.07671 273 ASP B CA 1
ATOM 20174 C C . ASP B 1 273 ? 24.44955 -36.13723 24.30315 1.000 24.70792 273 ASP B C 1
ATOM 20175 O O . ASP B 1 273 ? 25.08092 -37.20086 24.25956 1.000 26.34111 273 ASP B O 1
ATOM 20182 N N . LYS B 1 274 ? 23.53837 -35.81792 23.38130 1.000 23.57911 274 LYS B N 1
ATOM 20183 C CA . LYS B 1 274 ? 23.22371 -36.71607 22.27719 1.000 24.61332 274 LYS B CA 1
ATOM 20184 C C . LYS B 1 274 ? 23.22135 -35.94233 20.96704 1.000 21.14460 274 LYS B C 1
ATOM 20185 O O . LYS B 1 274 ? 22.72110 -34.81474 20.90117 1.000 19.86213 274 LYS B O 1
ATOM 20193 N N . ALA B 1 275 ? 23.81019 -36.54292 19.93330 1.000 21.09029 275 ALA B N 1
ATOM 20194 C CA . ALA B 1 275 ? 23.79862 -35.95472 18.60434 1.000 20.84988 275 ALA B CA 1
ATOM 20195 C C . ALA B 1 275 ? 22.36040 -35.75949 18.14528 1.000 20.95392 275 ALA B C 1
ATOM 20196 O O . ALA B 1 275 ? 21.46004 -36.51698 18.51319 1.000 22.89294 275 ALA B O 1
ATOM 20203 N N . ARG B 1 276 ? 22.14355 -34.73961 17.32304 1.000 19.61691 276 ARG B N 1
ATOM 20204 C CA . ARG B 1 276 ? 20.82248 -34.47339 16.77870 1.000 19.93795 276 ARG B CA 1
ATOM 20205 C C . ARG B 1 276 ? 20.89117 -34.33020 15.27389 1.000 17.92611 276 ARG B C 1
ATOM 20206 O O . ARG B 1 276 ? 21.78284 -33.66907 14.73655 1.000 18.48023 276 ARG B O 1
ATOM 20227 N N . ASN B 1 277 ? 19.94399 -34.96080 14.60916 1.000 17.77227 277 ASN B N 1
ATOM 20228 C CA . ASN B 1 277 ? 19.82513 -34.89809 13.15730 1.000 17.65094 277 ASN B CA 1
ATOM 20229 C C . ASN B 1 277 ? 18.77044 -33.84949 12.86399 1.000 17.18339 277 ASN B C 1
ATOM 20230 O O . ASN B 1 277 ? 17.57293 -34.09672 13.03743 1.000 19.25014 277 ASN B O 1
ATOM 20241 N N . LEU B 1 278 ? 19.21925 -32.67503 12.43470 1.000 16.52304 278 LEU B N 1
ATOM 20242 C CA . LEU B 1 278 ? 18.37230 -31.51275 12.26762 1.000 15.69739 278 LEU B CA 1
ATOM 20243 C C . LEU B 1 278 ? 18.34141 -31.10721 10.80330 1.000 15.27482 278 LEU B C 1
ATOM 20244 O O . LEU B 1 278 ? 19.10662 -31.58248 9.96814 1.000 16.11094 278 LEU B O 1
ATOM 20260 N N . SER B 1 279 ? 17.46047 -30.16179 10.50314 1.000 15.41093 279 SER B N 1
ATOM 20261 C CA . SER B 1 279 ? 17.52021 -29.44760 9.23527 1.000 15.16161 279 SER B CA 1
ATOM 20262 C C . SER B 1 279 ? 17.02539 -28.03385 9.48195 1.000 14.03418 279 SER B C 1
ATOM 20263 O O . SER B 1 279 ? 16.28897 -27.77147 10.43892 1.000 14.52956 279 SER B O 1
ATOM 20271 N N . ILE B 1 280 ? 17.46730 -27.12149 8.63119 1.000 12.92014 280 ILE B N 1
ATOM 20272 C CA . ILE B 1 280 ? 17.01245 -25.73662 8.65827 1.000 13.00502 280 ILE B CA 1
ATOM 20273 C C . ILE B 1 280 ? 16.25679 -25.45970 7.37662 1.000 12.83606 280 ILE B C 1
ATOM 20274 O O . ILE B 1 280 ? 16.60396 -25.95521 6.29998 1.000 13.51657 280 ILE B O 1
ATOM 20290 N N . THR B 1 281 ? 15.23569 -24.61525 7.49597 1.000 12.51266 281 THR B N 1
ATOM 20291 C CA . THR B 1 281 ? 14.53873 -24.00375 6.36389 1.000 12.32957 281 THR B CA 1
ATOM 20292 C C . THR B 1 281 ? 14.58512 -22.49873 6.59332 1.000 11.89888 281 THR B C 1
ATOM 20293 O O . THR B 1 281 ? 13.98118 -21.98935 7.55157 1.000 11.72861 281 THR B O 1
ATOM 20304 N N . TYR B 1 282 ? 15.32948 -21.80214 5.74026 1.000 11.81964 282 TYR B N 1
ATOM 20305 C CA . TYR B 1 282 ? 15.54880 -20.36530 5.85432 1.000 11.41173 282 TYR B CA 1
ATOM 20306 C C . TYR B 1 282 ? 14.65064 -19.64111 4.85866 1.000 11.30342 282 TYR B C 1
ATOM 20307 O O . TYR B 1 282 ? 14.65380 -19.99152 3.68221 1.000 11.80148 282 TYR B O 1
ATOM 20325 N N . THR B 1 283 ? 13.87538 -18.63771 5.31916 1.000 11.52777 283 THR B N 1
ATOM 20326 C CA . THR B 1 283 ? 12.84045 -18.04716 4.48209 1.000 11.41489 283 THR B CA 1
ATOM 20327 C C . THR B 1 283 ? 12.97541 -16.53570 4.38112 1.000 11.20578 283 THR B C 1
ATOM 20328 O O . THR B 1 283 ? 13.73510 -15.89187 5.11032 1.000 11.39538 283 THR B O 1
ATOM 20339 N N . GLY B 1 284 ? 12.19134 -15.98883 3.45900 1.000 10.58786 284 GLY B N 1
ATOM 20340 C CA . GLY B 1 284 ? 12.06436 -14.55019 3.32998 1.000 11.17482 284 GLY B CA 1
ATOM 20341 C C . GLY B 1 284 ? 11.19076 -14.23288 2.15451 1.000 10.85910 284 GLY B C 1
ATOM 20342 O O . GLY B 1 284 ? 10.74952 -15.11631 1.42154 1.000 10.80679 284 GLY B O 1
ATOM 20346 N N . MET B 1 285 ? 11.01873 -12.93219 1.92426 1.000 10.38803 285 MET B N 1
ATOM 20347 C CA . MET B 1 285 ? 10.23966 -12.45045 0.79270 1.000 10.13482 285 MET B CA 1
ATOM 20348 C C . MET B 1 285 ? 10.98648 -11.33265 0.09984 1.000 10.28119 285 MET B C 1
ATOM 20349 O O . MET B 1 285 ? 11.24968 -10.28620 0.70172 1.000 11.16255 285 MET B O 1
ATOM 20363 N N . PHE B 1 286 ? 11.34425 -11.55546 -1.15783 1.000 10.44502 286 PHE B N 1
ATOM 20364 C CA . PHE B 1 286 ? 11.93138 -10.46687 -1.91789 1.000 10.46208 286 PHE B CA 1
ATOM 20365 C C . PHE B 1 286 ? 10.91813 -9.33513 -2.11020 1.000 10.51808 286 PHE B C 1
ATOM 20366 O O . PHE B 1 286 ? 9.72628 -9.56587 -2.34953 1.000 10.94350 286 PHE B O 1
ATOM 20383 N N . GLY B 1 287 ? 11.40601 -8.09571 -2.03650 1.000 10.30601 287 GLY B N 1
ATOM 20384 C CA . GLY B 1 287 ? 10.58651 -6.96273 -2.40833 1.000 11.07083 287 GLY B CA 1
ATOM 20385 C C . GLY B 1 287 ? 10.29611 -6.95731 -3.89345 1.000 10.70399 287 GLY B C 1
ATOM 20386 O O . GLY B 1 287 ? 11.11370 -7.38984 -4.71218 1.000 11.41389 287 GLY B O 1
ATOM 20390 N N . THR B 1 288 ? 9.12362 -6.43982 -4.24833 1.000 11.14452 288 THR B N 1
ATOM 20391 C CA . THR B 1 288 ? 8.80057 -6.24355 -5.64795 1.000 11.90157 288 THR B CA 1
ATOM 20392 C C . THR B 1 288 ? 9.54033 -5.03911 -6.20117 1.000 12.17252 288 THR B C 1
ATOM 20393 O O . THR B 1 288 ? 9.79396 -4.05460 -5.50431 1.000 12.23359 288 THR B O 1
ATOM 20404 N N . GLY B 1 289 ? 9.91429 -5.13717 -7.48103 1.000 12.17398 289 GLY B N 1
ATOM 20405 C CA . GLY B 1 289 ? 10.32551 -3.93746 -8.18521 1.000 12.95656 289 GLY B CA 1
ATOM 20406 C C . GLY B 1 289 ? 9.18652 -2.99249 -8.52078 1.000 13.37783 289 GLY B C 1
ATOM 20407 O O . GLY B 1 289 ? 9.42966 -1.80400 -8.74795 1.000 15.15843 289 GLY B O 1
ATOM 20411 N N . ALA B 1 290 ? 7.94824 -3.47945 -8.51693 1.000 13.81488 290 ALA B N 1
ATOM 20412 C CA . ALA B 1 290 ? 6.77950 -2.71058 -8.94929 1.000 13.16295 290 ALA B CA 1
ATOM 20413 C C . ALA B 1 290 ? 5.95169 -2.27710 -7.73831 1.000 12.92012 290 ALA B C 1
ATOM 20414 O O . ALA B 1 290 ? 4.82746 -2.72897 -7.51163 1.000 13.01820 290 ALA B O 1
ATOM 20421 N N . VAL B 1 291 ? 6.51621 -1.35337 -6.96051 1.000 13.83845 291 VAL B N 1
ATOM 20422 C CA . VAL B 1 291 ? 5.93319 -1.00498 -5.66910 1.000 14.19191 291 VAL B CA 1
ATOM 20423 C C . VAL B 1 291 ? 4.54280 -0.37954 -5.83148 1.000 13.65373 291 VAL B C 1
ATOM 20424 O O . VAL B 1 291 ? 3.60824 -0.72274 -5.10113 1.000 14.78721 291 VAL B O 1
ATOM 20437 N N . HIS B 1 292 ? 4.37311 0.53645 -6.78386 1.000 13.90415 292 HIS B N 1
ATOM 20438 C CA . HIS B 1 292 ? 3.07761 1.18058 -6.95499 1.000 14.69334 292 HIS B CA 1
ATOM 20439 C C . HIS B 1 292 ? 1.98971 0.16998 -7.30129 1.000 13.17725 292 HIS B C 1
ATOM 20440 O O . HIS B 1 292 ? 0.84101 0.31637 -6.87059 1.000 14.28881 292 HIS B O 1
ATOM 20455 N N . ALA B 1 293 ? 2.34229 -0.91688 -7.97703 1.000 12.44698 293 ALA B N 1
ATOM 20456 C CA . ALA B 1 293 ? 1.35703 -1.91572 -8.35466 1.000 11.88115 293 ALA B CA 1
ATOM 20457 C C . ALA B 1 293 ? 0.90113 -2.77046 -7.17488 1.000 12.07700 293 ALA B C 1
ATOM 20458 O O . ALA B 1 293 ? -0.13558 -3.42387 -7.28488 1.000 12.46549 293 ALA B O 1
ATOM 20465 N N . ILE B 1 294 ? 1.59824 -2.74674 -6.03977 1.000 11.87911 294 ILE B N 1
ATOM 20466 C CA . ILE B 1 294 ? 1.02486 -3.40471 -4.86380 1.000 11.61825 294 ILE B CA 1
ATOM 20467 C C . ILE B 1 294 ? -0.33784 -2.79837 -4.56855 1.000 12.18191 294 ILE B C 1
ATOM 20468 O O . ILE B 1 294 ? -1.26267 -3.49052 -4.13247 1.000 12.75487 294 ILE B O 1
ATOM 20484 N N A PHE B 1 295 ? -0.42487 -1.46843 -4.65750 0.605 9.28655 295 PHE B N 1
ATOM 20485 N N B PHE B 1 295 ? -0.54639 -1.57039 -5.01956 0.395 15.50437 295 PHE B N 1
ATOM 20486 C CA A PHE B 1 295 ? -1.68302 -0.77806 -4.43813 0.605 8.39881 295 PHE B CA 1
ATOM 20487 C CA B PHE B 1 295 ? -1.76023 -0.79935 -4.83913 0.395 17.95718 295 PHE B CA 1
ATOM 20488 C C A PHE B 1 295 ? -2.59404 -0.84902 -5.64886 0.605 11.64434 295 PHE B C 1
ATOM 20489 C C B PHE B 1 295 ? -2.70298 -0.89550 -6.01115 0.395 18.40483 295 PHE B C 1
ATOM 20490 O O A PHE B 1 295 ? -3.80564 -0.96823 -5.49076 0.605 14.53804 295 PHE B O 1
ATOM 20491 O O B PHE B 1 295 ? -3.89198 -1.15208 -5.84786 0.395 20.54791 295 PHE B O 1
ATOM 20524 N N A GLU B 1 296 ? -2.04372 -0.75715 -6.85731 0.605 11.02235 296 GLU B N 1
ATOM 20525 N N B GLU B 1 296 ? -2.19714 -0.62350 -7.18684 0.395 17.14263 296 GLU B N 1
ATOM 20526 C CA A GLU B 1 296 ? -2.86354 -0.54679 -8.04519 0.605 13.13256 296 GLU B CA 1
ATOM 20527 C CA B GLU B 1 296 ? -3.06219 -0.53450 -8.33457 0.395 16.87930 296 GLU B CA 1
ATOM 20528 C C A GLU B 1 296 ? -3.21229 -1.81616 -8.81706 0.605 11.50539 296 GLU B C 1
ATOM 20529 C C B GLU B 1 296 ? -3.25275 -1.86992 -9.01533 0.395 14.79929 296 GLU B C 1
ATOM 20530 O O A GLU B 1 296 ? -4.25764 -1.84249 -9.46481 0.605 12.85180 296 GLU B O 1
ATOM 20531 O O B GLU B 1 296 ? -4.23040 -2.01992 -9.75426 0.395 15.82388 296 GLU B O 1
ATOM 20546 N N . ASP B 1 297 ? -2.35032 -2.84232 -8.82247 1.000 12.02621 297 ASP B N 1
ATOM 20547 C CA . ASP B 1 297 ? -2.48664 -4.03984 -9.64395 1.000 12.40565 297 ASP B CA 1
ATOM 20548 C C . ASP B 1 297 ? -1.61854 -5.16302 -9.08179 1.000 11.21464 297 ASP B C 1
ATOM 20549 O O . ASP B 1 297 ? -0.53553 -5.46962 -9.59180 1.000 11.49729 297 ASP B O 1
ATOM 20558 N N . VAL B 1 298 ? -2.10061 -5.80973 -8.02887 1.000 11.93751 298 VAL B N 1
ATOM 20559 C CA . VAL B 1 298 ? -1.32675 -6.87753 -7.40552 1.000 11.44738 298 VAL B CA 1
ATOM 20560 C C . VAL B 1 298 ? -1.06716 -8.00691 -8.38811 1.000 11.42110 298 VAL B C 1
ATOM 20561 O O . VAL B 1 298 ? 0.00787 -8.60827 -8.37707 1.000 11.63137 298 VAL B O 1
ATOM 20574 N N . THR B 1 299 ? -2.01894 -8.30204 -9.27118 1.000 11.07636 299 THR B N 1
ATOM 20575 C CA . THR B 1 299 ? -1.77462 -9.37970 -10.23042 1.000 10.96975 299 THR B CA 1
ATOM 20576 C C . THR B 1 299 ? -0.56363 -9.06939 -11.10398 1.000 11.61967 299 THR B C 1
ATOM 20577 O O . THR B 1 299 ? 0.26182 -9.95165 -11.35813 1.000 11.31833 299 THR B O 1
ATOM 20588 N N . TYR B 1 300 ? -0.43821 -7.81368 -11.55180 1.000 11.78814 300 TYR B N 1
ATOM 20589 C CA . TYR B 1 300 ? 0.74383 -7.38879 -12.29287 1.000 11.10031 300 TYR B CA 1
ATOM 20590 C C . TYR B 1 300 ? 2.01669 -7.72985 -11.54141 1.000 10.44552 300 TYR B C 1
ATOM 20591 O O . TYR B 1 300 ? 2.95294 -8.28689 -12.12378 1.000 10.57763 300 TYR B O 1
ATOM 20609 N N . THR B 1 301 ? 2.08912 -7.38422 -10.25313 1.000 11.34430 301 THR B N 1
ATOM 20610 C CA . THR B 1 301 ? 3.31716 -7.67799 -9.51542 1.000 11.05006 301 THR B CA 1
ATOM 20611 C C . THR B 1 301 ? 3.67731 -9.15860 -9.55964 1.000 10.53929 301 THR B C 1
ATOM 20612 O O . THR B 1 301 ? 4.86147 -9.51857 -9.53558 1.000 11.77465 301 THR B O 1
ATOM 20623 N N . ASN B 1 302 ? 2.67384 -10.02368 -9.59770 1.000 11.21314 302 ASN B N 1
ATOM 20624 C CA . ASN B 1 302 ? 2.93810 -11.44872 -9.64030 1.000 11.06473 302 ASN B CA 1
ATOM 20625 C C . ASN B 1 302 ? 3.36780 -11.90272 -11.03650 1.000 11.73337 302 ASN B C 1
ATOM 20626 O O . ASN B 1 302 ? 4.31630 -12.68737 -11.17371 1.000 12.67159 302 ASN B O 1
ATOM 20637 N N . VAL B 1 303 ? 2.67104 -11.45888 -12.08975 1.000 11.34325 303 VAL B N 1
ATOM 20638 C CA . VAL B 1 303 ? 2.93133 -12.03947 -13.39957 1.000 11.24858 303 VAL B CA 1
ATOM 20639 C C . VAL B 1 303 ? 4.20732 -11.52031 -14.04853 1.000 11.89793 303 VAL B C 1
ATOM 20640 O O . VAL B 1 303 ? 4.76566 -12.20236 -14.91821 1.000 11.94530 303 VAL B O 1
ATOM 20653 N N . ILE B 1 304 ? 4.71774 -10.35811 -13.65038 1.000 11.00541 304 ILE B N 1
ATOM 20654 C CA . ILE B 1 304 ? 5.91956 -9.81429 -14.28676 1.000 11.43880 304 ILE B CA 1
ATOM 20655 C C . ILE B 1 304 ? 7.21821 -10.49627 -13.87876 1.000 11.21450 304 ILE B C 1
ATOM 20656 O O . ILE B 1 304 ? 8.28107 -10.14601 -14.40098 1.000 11.84112 304 ILE B O 1
ATOM 20672 N N . MET B 1 305 ? 7.16842 -11.43825 -12.94092 1.000 10.91639 305 MET B N 1
ATOM 20673 C CA . MET B 1 305 ? 8.37804 -12.10125 -12.47968 1.000 11.40638 305 MET B CA 1
ATOM 20674 C C . MET B 1 305 ? 8.12181 -13.58766 -12.32479 1.000 10.85863 305 MET B C 1
ATOM 20675 O O . MET B 1 305 ? 6.98025 -14.05819 -12.33049 1.000 11.92120 305 MET B O 1
ATOM 20689 N N . GLN B 1 306 ? 9.22621 -14.30831 -12.12374 1.000 11.69841 306 GLN B N 1
ATOM 20690 C CA . GLN B 1 306 ? 9.24878 -15.73725 -11.84921 1.000 11.45092 306 GLN B CA 1
ATOM 20691 C C . GLN B 1 306 ? 10.47342 -16.00116 -10.99008 1.000 11.50953 306 GLN B C 1
ATOM 20692 O O . GLN B 1 306 ? 11.39830 -15.19208 -10.94097 1.000 12.84956 306 GLN B O 1
ATOM 20706 N N . SER B 1 307 ? 10.48784 -17.14411 -10.31763 1.000 11.46089 307 SER B N 1
ATOM 20707 C CA . SER B 1 307 ? 11.69112 -17.49684 -9.58438 1.000 10.62786 307 SER B CA 1
ATOM 20708 C C . SER B 1 307 ? 12.70729 -18.18456 -10.49571 1.000 12.19316 307 SER B C 1
ATOM 20709 O O . SER B 1 307 ? 12.37162 -18.80306 -11.51382 1.000 12.78268 307 SER B O 1
ATOM 20717 N N . ALA B 1 308 ? 13.96196 -18.08283 -10.08954 1.000 11.94642 308 ALA B N 1
ATOM 20718 C CA . ALA B 1 308 ? 15.07285 -18.71109 -10.77496 1.000 11.47194 308 ALA B CA 1
ATOM 20719 C C . ALA B 1 308 ? 16.06343 -19.24042 -9.75357 1.000 11.74604 308 ALA B C 1
ATOM 20720 O O . ALA B 1 308 ? 16.25698 -18.65782 -8.68886 1.000 13.02784 308 ALA B O 1
ATOM 20727 N N . ALA B 1 309 ? 16.69841 -20.36929 -10.10750 1.000 11.87036 309 ALA B N 1
ATOM 20728 C CA . ALA B 1 309 ? 17.68550 -21.02938 -9.27751 1.000 13.39353 309 ALA B CA 1
ATOM 20729 C C . ALA B 1 309 ? 19.08915 -20.66368 -9.73848 1.000 13.74352 309 ALA B C 1
ATOM 20730 O O . ALA B 1 309 ? 19.35620 -20.49104 -10.92938 1.000 14.84908 309 ALA B O 1
ATOM 20737 N N . LEU B 1 310 ? 19.98005 -20.55912 -8.76907 1.000 13.89909 310 LEU B N 1
ATOM 20738 C CA . LEU B 1 310 ? 21.38953 -20.25693 -8.98965 1.000 14.79220 310 LEU B CA 1
ATOM 20739 C C . LEU B 1 310 ? 22.24364 -21.48245 -8.67723 1.000 14.51279 310 LEU B C 1
ATOM 20740 O O . LEU B 1 310 ? 21.99706 -22.17812 -7.68708 1.000 15.15508 310 LEU B O 1
ATOM 20756 N N . TYR B 1 311 ? 23.25545 -21.72723 -9.51767 1.000 15.22814 311 TYR B N 1
ATOM 20757 C CA . TYR B 1 311 ? 24.14043 -22.88434 -9.41488 1.000 16.59134 311 TYR B CA 1
ATOM 20758 C C . TYR B 1 311 ? 25.59303 -22.44546 -9.50179 1.000 17.74553 311 TYR B C 1
ATOM 20759 O O . TYR B 1 311 ? 25.94301 -21.59974 -10.32516 1.000 19.02135 311 TYR B O 1
ATOM 20777 N N . ASN B 1 312 ? 26.43555 -23.01809 -8.64916 1.000 18.76215 312 ASN B N 1
ATOM 20778 C CA . ASN B 1 312 ? 27.85546 -22.68983 -8.70421 1.000 21.01011 312 ASN B CA 1
ATOM 20779 C C . ASN B 1 312 ? 28.54611 -23.47086 -9.82703 1.000 22.90035 312 ASN B C 1
ATOM 20780 O O . ASN B 1 312 ? 27.91484 -24.19213 -10.60494 1.000 23.38151 312 ASN B O 1
ATOM 20791 N N A ASP B 1 313 ? 29.87474 -23.32046 -9.90243 0.480 24.42859 313 ASP B N 1
ATOM 20792 N N B ASP B 1 313 ? 29.87283 -23.32246 -9.90903 0.520 24.36996 313 ASP B N 1
ATOM 20793 C CA A ASP B 1 313 ? 30.66700 -23.92013 -10.97068 0.480 27.40645 313 ASP B CA 1
ATOM 20794 C CA B ASP B 1 313 ? 30.65354 -23.91811 -10.98921 0.520 27.34574 313 ASP B CA 1
ATOM 20795 C C A ASP B 1 313 ? 30.58355 -25.43792 -10.96050 0.480 27.25889 313 ASP B C 1
ATOM 20796 C C B ASP B 1 313 ? 30.66849 -25.43955 -10.94130 0.520 26.72412 313 ASP B C 1
ATOM 20797 O O A ASP B 1 313 ? 30.76137 -26.07593 -12.00613 0.480 30.25476 313 ASP B O 1
ATOM 20798 O O B ASP B 1 313 ? 31.01498 -26.07514 -11.94635 0.520 28.51233 313 ASP B O 1
ATOM 20815 N N . LYS B 1 314 ? 30.33587 -26.03338 -9.80133 1.000 25.21528 314 LYS B N 1
ATOM 20816 C CA . LYS B 1 314 ? 30.24298 -27.47719 -9.66489 1.000 24.04928 314 LYS B CA 1
ATOM 20817 C C . LYS B 1 314 ? 28.83413 -27.98980 -9.93493 1.000 23.04407 314 LYS B C 1
ATOM 20818 O O . LYS B 1 314 ? 28.57693 -29.18597 -9.75449 1.000 25.11010 314 LYS B O 1
ATOM 20837 N N . GLY B 1 315 ? 27.91803 -27.11830 -10.35951 1.000 21.76696 315 GLY B N 1
ATOM 20838 C CA . GLY B 1 315 ? 26.54846 -27.51989 -10.59385 1.000 20.87260 315 GLY B CA 1
ATOM 20839 C C . GLY B 1 315 ? 25.70734 -27.62153 -9.34754 1.000 18.75182 315 GLY B C 1
ATOM 20840 O O . GLY B 1 315 ? 24.58227 -28.13617 -9.41107 1.000 19.53357 315 GLY B O 1
ATOM 20844 N N . GLU B 1 316 ? 26.21709 -27.15624 -8.21108 1.000 17.32219 316 GLU B N 1
ATOM 20845 C CA . GLU B 1 316 ? 25.47667 -27.21036 -6.95915 1.000 17.12782 316 GLU B CA 1
ATOM 20846 C C . GLU B 1 316 ? 24.53632 -26.01431 -6.83267 1.000 15.50742 316 GLU B C 1
ATOM 20847 O O . GLU B 1 316 ? 24.93543 -24.86267 -7.05104 1.000 17.02000 316 GLU B O 1
ATOM 20859 N N . PHE B 1 317 ? 23.28791 -26.28806 -6.46454 1.000 14.87228 317 PHE B N 1
ATOM 20860 C CA . PHE B 1 317 ? 22.34938 -25.22646 -6.14182 1.000 14.00630 317 PHE B CA 1
ATOM 20861 C C . PHE B 1 317 ? 22.89068 -24.37275 -5.00411 1.000 14.53067 317 PHE B C 1
ATOM 20862 O O . PHE B 1 317 ? 23.33416 -24.90170 -3.97983 1.000 15.73527 317 PHE B O 1
ATOM 20879 N N . ILE B 1 318 ? 22.81571 -23.05151 -5.16110 1.000 15.22618 318 ILE B N 1
ATOM 20880 C CA . ILE B 1 318 ? 23.23603 -22.15173 -4.09074 1.000 15.11494 318 ILE B CA 1
ATOM 20881 C C . ILE B 1 318 ? 22.14299 -21.19568 -3.61449 1.000 14.41351 318 ILE B C 1
ATOM 20882 O O . ILE B 1 318 ? 22.25584 -20.66704 -2.49372 1.000 15.22845 318 ILE B O 1
ATOM 20898 N N . GLY B 1 319 ? 21.09990 -20.93521 -4.39713 1.000 13.35347 319 GLY B N 1
ATOM 20899 C CA . GLY B 1 319 ? 20.08564 -19.99993 -3.94949 1.000 13.54465 319 GLY B CA 1
ATOM 20900 C C . GLY B 1 319 ? 19.13894 -19.59693 -5.05425 1.000 12.71329 319 GLY B C 1
ATOM 20901 O O . GLY B 1 319 ? 19.03784 -20.25490 -6.08744 1.000 13.06446 319 GLY B O 1
ATOM 20905 N N . ILE B 1 320 ? 18.42283 -18.49522 -4.78764 1.000 11.47792 320 ILE B N 1
ATOM 20906 C CA . ILE B 1 320 ? 17.28600 -18.03419 -5.57916 1.000 11.61877 320 ILE B CA 1
ATOM 20907 C C . ILE B 1 320 ? 17.48108 -16.57736 -5.97506 1.000 12.00347 320 ILE B C 1
ATOM 20908 O O . ILE B 1 320 ? 18.00289 -15.76966 -5.20191 1.000 11.45170 320 ILE B O 1
ATOM 20924 N N . THR B 1 321 ? 17.02904 -16.24600 -7.18197 1.000 11.61988 321 THR B N 1
ATOM 20925 C CA . THR B 1 321 ? 16.86408 -14.87502 -7.62928 1.000 10.76359 321 THR B CA 1
ATOM 20926 C C . THR B 1 321 ? 15.50245 -14.71624 -8.28674 1.000 11.82802 321 THR B C 1
ATOM 20927 O O . THR B 1 321 ? 15.06319 -15.60293 -9.02316 1.000 12.79614 321 THR B O 1
ATOM 20938 N N . PRO B 1 322 ? 14.79661 -13.59734 -8.03134 1.000 11.30874 322 PRO B N 1
ATOM 20939 C CA . PRO B 1 322 ? 13.55068 -13.31552 -8.74946 1.000 11.20105 322 PRO B CA 1
ATOM 20940 C C . PRO B 1 322 ? 13.87140 -12.65138 -10.08239 1.000 11.73852 322 PRO B C 1
ATOM 20941 O O . PRO B 1 322 ? 14.53592 -11.60677 -10.13518 1.000 12.35087 322 PRO B O 1
ATOM 20952 N N . ASP B 1 323 ? 13.42179 -13.28078 -11.15635 1.000 11.49221 323 ASP B N 1
ATOM 20953 C CA . ASP B 1 323 ? 13.68819 -12.89350 -12.53527 1.000 11.49253 323 ASP B CA 1
ATOM 20954 C C . ASP B 1 323 ? 12.50392 -12.14579 -13.12995 1.000 11.60034 323 ASP B C 1
ATOM 20955 O O . ASP B 1 323 ? 11.37138 -12.62889 -13.07923 1.000 12.50708 323 ASP B O 1
ATOM 20964 N N . TYR B 1 324 ? 12.76418 -10.94575 -13.65308 1.000 11.84020 324 TYR B N 1
ATOM 20965 C CA . TYR B 1 324 ? 11.72423 -10.03828 -14.11844 1.000 11.67943 324 TYR B CA 1
ATOM 20966 C C . TYR B 1 324 ? 11.69068 -9.94613 -15.64103 1.000 11.69478 324 TYR B C 1
ATOM 20967 O O . TYR B 1 324 ? 12.73277 -9.96547 -16.30760 1.000 12.17094 324 TYR B O 1
ATOM 20985 N N . TYR B 1 325 ? 10.49246 -9.79717 -16.19494 1.000 12.32360 325 TYR B N 1
ATOM 20986 C CA . TYR B 1 325 ? 10.35258 -9.58182 -17.62796 1.000 13.04917 325 TYR B CA 1
ATOM 20987 C C . TYR B 1 325 ? 10.59349 -8.12252 -18.02307 1.000 13.67783 325 TYR B C 1
ATOM 20988 O O . TYR B 1 325 ? 11.39465 -7.88055 -18.93272 1.000 15.05641 325 TYR B O 1
ATOM 21006 N N . PRO B 1 326 ? 9.94106 -7.12711 -17.40146 1.000 13.83682 326 PRO B N 1
ATOM 21007 C CA . PRO B 1 326 ? 10.08084 -5.74930 -17.89627 1.000 13.75180 326 PRO B CA 1
ATOM 21008 C C . PRO B 1 326 ? 11.46786 -5.19171 -17.65379 1.000 14.47614 326 PRO B C 1
ATOM 21009 O O . PRO B 1 326 ? 12.04725 -5.35361 -16.58161 1.000 13.63844 326 PRO B O 1
ATOM 21020 N N . GLU B 1 327 ? 11.97975 -4.48521 -18.66005 1.000 15.28850 327 GLU B N 1
ATOM 21021 C CA . GLU B 1 327 ? 13.31854 -3.90511 -18.57840 1.000 15.01777 327 GLU B CA 1
ATOM 21022 C C . GLU B 1 327 ? 13.46650 -2.98730 -17.36583 1.000 14.60449 327 GLU B C 1
ATOM 21023 O O . GLU B 1 327 ? 14.52859 -2.94448 -16.73372 1.000 14.69390 327 GLU B O 1
ATOM 21035 N N . GLU B 1 328 ? 12.41519 -2.24276 -17.02092 1.000 15.02585 328 GLU B N 1
ATOM 21036 C CA . GLU B 1 328 ? 12.55175 -1.29734 -15.92184 1.000 16.53947 328 GLU B CA 1
ATOM 21037 C C . GLU B 1 328 ? 12.79179 -1.99451 -14.58776 1.000 15.77790 328 GLU B C 1
ATOM 21038 O O . GLU B 1 328 ? 13.31262 -1.36593 -13.66544 1.000 16.94331 328 GLU B O 1
ATOM 21050 N N . PHE B 1 329 ? 12.45639 -3.27903 -14.47657 1.000 12.76130 329 PHE B N 1
ATOM 21051 C CA . PHE B 1 329 ? 12.64958 -4.03776 -13.24537 1.000 12.54902 329 PHE B CA 1
ATOM 21052 C C . PHE B 1 329 ? 13.81657 -5.00627 -13.34332 1.000 12.07777 329 PHE B C 1
ATOM 21053 O O . PHE B 1 329 ? 14.01391 -5.81776 -12.43782 1.000 12.69093 329 PHE B O 1
ATOM 21070 N N . LYS B 1 330 ? 14.61630 -4.91027 -14.40636 1.000 12.46724 330 LYS B N 1
ATOM 21071 C CA . LYS B 1 330 ? 15.81495 -5.72081 -14.61979 1.000 12.46353 330 LYS B CA 1
ATOM 21072 C C . LYS B 1 330 ? 17.08815 -4.94654 -14.32081 1.000 12.71949 330 LYS B C 1
ATOM 21073 O O . LYS B 1 330 ? 18.17740 -5.47488 -14.51375 1.000 13.23961 330 LYS B O 1
ATOM 21092 N N . GLN B 1 331 ? 16.98824 -3.70761 -13.87691 1.000 12.96755 331 GLN B N 1
ATOM 21093 C CA . GLN B 1 331 ? 18.16256 -2.88442 -13.61678 1.000 12.52990 331 GLN B CA 1
ATOM 21094 C C . GLN B 1 331 ? 18.72015 -3.08538 -12.21976 1.000 12.90622 331 GLN B C 1
ATOM 21095 O O . GLN B 1 331 ? 19.76701 -2.52448 -11.89464 1.000 13.93023 331 GLN B O 1
ATOM 21109 N N . ASP B 1 332 ? 18.01761 -3.84522 -11.39180 1.000 12.75837 332 ASP B N 1
ATOM 21110 C CA . ASP B 1 332 ? 18.50535 -4.38780 -10.13560 1.000 13.08168 332 ASP B CA 1
ATOM 21111 C C . ASP B 1 332 ? 18.26638 -5.88057 -10.22085 1.000 12.85058 332 ASP B C 1
ATOM 21112 O O . ASP B 1 332 ? 17.35814 -6.31317 -10.92929 1.000 14.20128 332 ASP B O 1
ATOM 21121 N N . THR B 1 333 ? 19.08072 -6.66808 -9.51236 1.000 11.77674 333 THR B N 1
ATOM 21122 C CA . THR B 1 333 ? 18.89932 -8.11372 -9.49498 1.000 11.06654 333 THR B CA 1
ATOM 21123 C C . THR B 1 333 ? 19.15158 -8.63353 -8.09407 1.000 11.10899 333 THR B C 1
ATOM 21124 O O . THR B 1 333 ? 20.24808 -8.48893 -7.56651 1.000 11.87804 333 THR B O 1
ATOM 21135 N N . ARG B 1 334 ? 18.12968 -9.23497 -7.50117 1.000 10.69063 334 ARG B N 1
ATOM 21136 C CA . ARG B 1 334 ? 18.19229 -9.70812 -6.12412 1.000 10.40448 334 ARG B CA 1
ATOM 21137 C C . ARG B 1 334 ? 18.70740 -11.14310 -6.04141 1.000 11.75100 334 ARG B C 1
ATOM 21138 O O . ARG B 1 334 ? 18.68616 -11.89663 -7.01744 1.000 12.32499 334 ARG B O 1
ATOM 21159 N N . PHE B 1 335 ? 19.16175 -11.51825 -4.84837 1.000 10.96204 335 PHE B N 1
ATOM 21160 C CA . PHE B 1 335 ? 19.62783 -12.88081 -4.62572 1.000 10.29737 335 PHE B CA 1
ATOM 21161 C C . PHE B 1 335 ? 19.49358 -13.23147 -3.15369 1.000 10.97316 335 PHE B C 1
ATOM 21162 O O . PHE B 1 335 ? 19.51713 -12.36580 -2.27880 1.000 10.63422 335 PHE B O 1
ATOM 21179 N N . VAL B 1 336 ? 19.44939 -14.53695 -2.89618 1.000 10.74279 336 VAL B N 1
ATOM 21180 C CA . VAL B 1 336 ? 19.63153 -15.09748 -1.56190 1.000 10.68358 336 VAL B CA 1
ATOM 21181 C C . VAL B 1 336 ? 20.38583 -16.40872 -1.73368 1.000 11.56294 336 VAL B C 1
ATOM 21182 O O . VAL B 1 336 ? 20.07173 -17.20163 -2.62773 1.000 12.51949 336 VAL B O 1
ATOM 21195 N N A THR B 1 337 ? 21.36157 -16.64445 -0.86023 0.572 11.40632 337 THR B N 1
ATOM 21196 N N B THR B 1 337 ? 21.38476 -16.62758 -0.88169 0.428 11.50404 337 THR B N 1
ATOM 21197 C CA A THR B 1 337 ? 22.14144 -17.87658 -0.84826 0.572 11.53663 337 THR B CA 1
ATOM 21198 C CA B THR B 1 337 ? 22.13295 -17.87534 -0.84889 0.428 11.74516 337 THR B CA 1
ATOM 21199 C C A THR B 1 337 ? 22.50411 -18.18713 0.59717 0.572 12.24372 337 THR B C 1
ATOM 21200 C C B THR B 1 337 ? 22.45603 -18.20195 0.60316 0.428 12.35180 337 THR B C 1
ATOM 21201 O O A THR B 1 337 ? 22.41737 -17.32945 1.47838 0.572 12.40702 337 THR B O 1
ATOM 21202 O O B THR B 1 337 ? 22.29647 -17.37254 1.50060 0.428 12.78047 337 THR B O 1
ATOM 21223 N N . MET B 1 338 ? 22.92661 -19.42729 0.83090 1.000 12.85134 338 MET B N 1
ATOM 21224 C CA . MET B 1 338 ? 23.29360 -19.87163 2.16953 1.000 15.50765 338 MET B CA 1
ATOM 21225 C C . MET B 1 338 ? 24.36696 -20.93183 2.09275 1.000 15.23869 338 MET B C 1
ATOM 21226 O O . MET B 1 338 ? 24.42697 -21.69090 1.13057 1.000 16.61572 338 MET B O 1
ATOM 21240 N N . ILE B 1 339 ? 25.23550 -20.92273 3.10252 1.000 15.36312 339 ILE B N 1
ATOM 21241 C CA . ILE B 1 339 ? 26.31433 -21.88911 3.28461 1.000 16.27216 339 ILE B CA 1
ATOM 21242 C C . ILE B 1 339 ? 26.12909 -22.51422 4.66159 1.000 15.51620 339 ILE B C 1
ATOM 21243 O O . ILE B 1 339 ? 25.96810 -21.79973 5.65589 1.000 16.20629 339 ILE B O 1
ATOM 21259 N N . VAL B 1 340 ? 26.22886 -23.83885 4.73927 1.000 15.24499 340 VAL B N 1
ATOM 21260 C CA . VAL B 1 340 ? 26.12315 -24.58026 5.99636 1.000 15.65449 340 VAL B CA 1
ATOM 21261 C C . VAL B 1 340 ? 27.49559 -25.13363 6.33060 1.000 15.93955 340 VAL B C 1
ATOM 21262 O O . VAL B 1 340 ? 28.07590 -25.89126 5.54758 1.000 18.51589 340 VAL B O 1
ATOM 21275 N N . ARG B 1 341 ? 28.00218 -24.78124 7.49342 1.000 15.32407 341 ARG B N 1
ATOM 21276 C CA . ARG B 1 341 ? 29.32322 -25.17731 7.94758 1.000 16.28260 341 ARG B CA 1
ATOM 21277 C C . ARG B 1 341 ? 29.14172 -26.13262 9.12181 1.000 16.98210 341 ARG B C 1
ATOM 21278 O O . ARG B 1 341 ? 28.63221 -25.74323 10.17893 1.000 18.84509 341 ARG B O 1
ATOM 21299 N N . ASN B 1 342 ? 29.55782 -27.39034 8.94033 1.000 17.91984 342 ASN B N 1
ATOM 21300 C CA . ASN B 1 342 ? 29.35247 -28.45691 9.92411 1.000 20.68675 342 ASN B CA 1
ATOM 21301 C C . ASN B 1 342 ? 30.67625 -29.18546 10.07592 1.000 24.00240 342 ASN B C 1
ATOM 21302 O O . ASN B 1 342 ? 30.97412 -30.09113 9.29373 1.000 25.03618 342 ASN B O 1
ATOM 21313 N N . GLY B 1 343 ? 31.45822 -28.77653 11.07282 1.000 26.70433 343 GLY B N 1
ATOM 21314 C CA . GLY B 1 343 ? 32.77969 -29.34706 11.24730 1.000 29.75447 343 GLY B CA 1
ATOM 21315 C C . GLY B 1 343 ? 33.60725 -29.05908 10.01497 1.000 32.02366 343 GLY B C 1
ATOM 21316 O O . GLY B 1 343 ? 33.72839 -27.91219 9.57246 1.000 33.81322 343 GLY B O 1
ATOM 21320 N N . ASP B 1 344 ? 34.17236 -30.12407 9.43859 1.000 35.47876 344 ASP B N 1
ATOM 21321 C CA . ASP B 1 344 ? 34.98676 -29.97737 8.24036 1.000 38.06147 344 ASP B CA 1
ATOM 21322 C C . ASP B 1 344 ? 34.14969 -29.60774 7.02727 1.000 38.13644 344 ASP B C 1
ATOM 21323 O O . ASP B 1 344 ? 34.65017 -28.95165 6.10198 1.000 40.83909 344 ASP B O 1
ATOM 21330 N N A GLU B 1 345 ? 32.87640 -29.99477 7.02870 0.485 34.76085 345 GLU B N 1
ATOM 21331 N N B GLU B 1 345 ? 32.88712 -30.01415 6.99704 0.515 35.33733 345 GLU B N 1
ATOM 21332 C CA A GLU B 1 345 ? 32.05099 -29.94110 5.83380 0.485 31.93575 345 GLU B CA 1
ATOM 21333 C CA B GLU B 1 345 ? 32.11514 -29.96355 5.76680 0.515 32.99026 345 GLU B CA 1
ATOM 21334 C C A GLU B 1 345 ? 31.50284 -28.54012 5.60210 0.485 28.04799 345 GLU B C 1
ATOM 21335 C C B GLU B 1 345 ? 31.45619 -28.60313 5.57806 0.515 28.36324 345 GLU B C 1
ATOM 21336 O O A GLU B 1 345 ? 31.13567 -27.83450 6.54609 0.485 26.47899 345 GLU B O 1
ATOM 21337 O O B GLU B 1 345 ? 30.97010 -27.98842 6.53211 0.515 26.57285 345 GLU B O 1
ATOM 21352 N N . LYS B 1 346 ? 31.47745 -28.13200 4.33650 1.000 26.23253 346 LYS B N 1
ATOM 21353 C CA . LYS B 1 346 ? 30.72100 -26.97488 3.89115 1.000 23.83768 346 LYS B CA 1
ATOM 21354 C C . LYS B 1 346 ? 29.72584 -27.47387 2.85809 1.000 21.14943 346 LYS B C 1
ATOM 21355 O O . LYS B 1 346 ? 30.09575 -28.24389 1.97196 1.000 22.68370 346 LYS B O 1
ATOM 21363 N N A SER B 1 347 ? 28.47104 -27.06213 2.97873 0.543 18.96026 347 SER B N 1
ATOM 21364 N N B SER B 1 347 ? 28.47883 -27.01112 2.93999 0.457 20.51763 347 SER B N 1
ATOM 21365 C CA A SER B 1 347 ? 27.44272 -27.52568 2.06788 0.543 20.05268 347 SER B CA 1
ATOM 21366 C CA B SER B 1 347 ? 27.46327 -27.42980 1.98892 0.457 22.03968 347 SER B CA 1
ATOM 21367 C C A SER B 1 347 ? 26.52775 -26.36702 1.70683 0.543 19.50739 347 SER B C 1
ATOM 21368 C C B SER B 1 347 ? 26.51358 -26.28792 1.65469 0.457 20.43367 347 SER B C 1
ATOM 21369 O O A SER B 1 347 ? 26.45952 -25.35023 2.39571 0.543 18.95132 347 SER B O 1
ATOM 21370 O O B SER B 1 347 ? 26.30005 -25.37104 2.44805 0.457 20.09529 347 SER B O 1
ATOM 21385 N N A PHE B 1 348 ? 25.82482 -26.53447 0.61121 0.543 21.15804 348 PHE B N 1
ATOM 21386 N N B PHE B 1 348 ? 25.93393 -26.36554 0.47413 0.457 20.27642 348 PHE B N 1
ATOM 21387 C CA A PHE B 1 348 ? 24.86041 -25.57856 0.10914 0.543 21.33800 348 PHE B CA 1
ATOM 21388 C CA B PHE B 1 348 ? 24.87630 -25.47274 0.03556 0.457 19.64547 348 PHE B CA 1
ATOM 21389 C C A PHE B 1 348 ? 23.47887 -26.18333 0.22788 0.543 19.67220 348 PHE B C 1
ATOM 21390 C C B PHE B 1 348 ? 23.51672 -26.13500 0.23934 0.457 18.79400 348 PHE B C 1
ATOM 21391 O O A PHE B 1 348 ? 23.33722 -27.37424 0.52821 0.543 20.41155 348 PHE B O 1
ATOM 21392 O O B PHE B 1 348 ? 23.43035 -27.31243 0.60015 0.457 19.11651 348 PHE B O 1
ATOM 21425 N N . PRO B 1 349 ? 22.42316 -25.39119 0.04420 1.000 17.69834 349 PRO B N 1
ATOM 21426 C CA . PRO B 1 349 ? 21.08960 -25.94121 0.31649 1.000 16.26563 349 PRO B CA 1
ATOM 21427 C C . PRO B 1 349 ? 20.79514 -27.14228 -0.56480 1.000 15.87287 349 PRO B C 1
ATOM 21428 O O . PRO B 1 349 ? 21.17830 -27.18704 -1.73250 1.000 16.18393 349 PRO B O 1
ATOM 21439 N N A GLN B 1 350 ? 20.09339 -28.12344 -0.00068 0.561 15.19002 350 GLN B N 1
ATOM 21440 N N B GLN B 1 350 ? 20.10164 -28.12000 0.01882 0.439 15.50927 350 GLN B N 1
ATOM 21441 C CA A GLN B 1 350 ? 19.72948 -29.31376 -0.75365 0.561 15.67121 350 GLN B CA 1
ATOM 21442 C CA B GLN B 1 350 ? 19.70064 -29.33114 -0.68239 0.439 16.11982 350 GLN B CA 1
ATOM 21443 C C A GLN B 1 350 ? 18.32516 -29.24950 -1.33455 0.561 14.72469 350 GLN B C 1
ATOM 21444 C C B GLN B 1 350 ? 18.38391 -29.15475 -1.42072 0.439 14.83366 350 GLN B C 1
ATOM 21445 O O A GLN B 1 350 ? 17.97516 -30.09950 -2.15744 0.561 16.19760 350 GLN B O 1
ATOM 21446 O O B GLN B 1 350 ? 18.18967 -29.76037 -2.47866 0.439 15.64792 350 GLN B O 1
ATOM 21473 N N . SER B 1 351 ? 17.51828 -28.26733 -0.93567 1.000 14.19737 351 SER B N 1
ATOM 21474 C CA . SER B 1 351 ? 16.15986 -28.14065 -1.43591 1.000 14.73641 351 SER B CA 1
ATOM 21475 C C . SER B 1 351 ? 15.72377 -26.68645 -1.30581 1.000 13.51237 351 SER B C 1
ATOM 21476 O O . SER B 1 351 ? 16.34083 -25.89222 -0.59453 1.000 13.17000 351 SER B O 1
ATOM 21484 N N . PHE B 1 352 ? 14.64059 -26.35139 -2.00489 1.000 13.17660 352 PHE B N 1
ATOM 21485 C CA . PHE B 1 352 ? 14.08106 -25.01230 -1.92741 1.000 12.94428 352 PHE B CA 1
ATOM 21486 C C . PHE B 1 352 ? 12.59764 -25.05778 -2.25261 1.000 12.63267 352 PHE B C 1
ATOM 21487 O O . PHE B 1 352 ? 12.09999 -26.02073 -2.85286 1.000 12.76735 352 PHE B O 1
ATOM 21504 N N A SER B 1 353 ? 11.88904 -24.01143 -1.83052 0.671 12.76428 353 SER B N 1
ATOM 21505 N N B SER B 1 353 ? 11.89507 -23.99958 -1.83193 0.329 12.81422 353 SER B N 1
ATOM 21506 C CA A SER B 1 353 ? 10.55710 -23.71515 -2.33022 0.671 11.70069 353 SER B CA 1
ATOM 21507 C CA B SER B 1 353 ? 10.53719 -23.69347 -2.25975 0.329 12.48282 353 SER B CA 1
ATOM 21508 C C A SER B 1 353 ? 10.50603 -22.23238 -2.66060 0.671 12.09860 353 SER B C 1
ATOM 21509 C C B SER B 1 353 ? 10.49671 -22.22003 -2.64422 0.329 12.33961 353 SER B C 1
ATOM 21510 O O A SER B 1 353 ? 11.23660 -21.42608 -2.07069 0.671 12.60741 353 SER B O 1
ATOM 21511 O O B SER B 1 353 ? 11.23092 -21.40183 -2.07963 0.329 12.58981 353 SER B O 1
ATOM 21526 N N . THR B 1 354 ? 9.62734 -21.88245 -3.60939 1.000 11.43113 354 THR B N 1
ATOM 21527 C CA . THR B 1 354 ? 9.46859 -20.49450 -4.01899 1.000 12.04526 354 THR B CA 1
ATOM 21528 C C . THR B 1 354 ? 7.99919 -20.10430 -4.17393 1.000 13.35584 354 THR B C 1
ATOM 21529 O O . THR B 1 354 ? 7.70110 -19.08132 -4.80854 1.000 14.02284 354 THR B O 1
ATOM 21540 N N . ASP B 1 355 ? 7.07173 -20.88191 -3.62571 1.000 13.19430 355 ASP B N 1
ATOM 21541 C CA . ASP B 1 355 ? 5.65450 -20.54752 -3.66026 1.000 12.90032 355 ASP B CA 1
ATOM 21542 C C . ASP B 1 355 ? 5.09935 -20.60138 -2.24299 1.000 13.39713 355 ASP B C 1
ATOM 21543 O O . ASP B 1 355 ? 5.03232 -21.67139 -1.63273 1.000 13.53327 355 ASP B O 1
ATOM 21552 N N . TYR B 1 356 ? 4.74943 -19.43243 -1.72570 1.000 13.63301 356 TYR B N 1
ATOM 21553 C CA . TYR B 1 356 ? 4.23214 -19.30290 -0.37103 1.000 12.64218 356 TYR B CA 1
ATOM 21554 C C . TYR B 1 356 ? 3.07481 -20.26191 -0.10483 1.000 13.57661 356 TYR B C 1
ATOM 21555 O O . TYR B 1 356 ? 2.96661 -20.83249 0.98801 1.000 13.31046 356 TYR B O 1
ATOM 21573 N N . ASN B 1 357 ? 2.18774 -20.43889 -1.08195 1.000 12.63187 357 ASN B N 1
ATOM 21574 C CA . ASN B 1 357 ? 1.03636 -21.30503 -0.85888 1.000 13.21648 357 ASN B CA 1
ATOM 21575 C C . ASN B 1 357 ? 1.46487 -22.74845 -0.65860 1.000 13.46912 357 ASN B C 1
ATOM 21576 O O . ASN B 1 357 ? 0.90394 -23.44694 0.18888 1.000 15.06035 357 ASN B O 1
ATOM 21587 N N . ASP B 1 358 ? 2.41354 -23.23072 -1.47179 1.000 13.94567 358 ASP B N 1
ATOM 21588 C CA . ASP B 1 358 ? 2.85918 -24.61316 -1.34261 1.000 14.29973 358 ASP B CA 1
ATOM 21589 C C . ASP B 1 358 ? 3.60914 -24.80145 -0.03240 1.000 14.03316 358 ASP B C 1
ATOM 21590 O O . ASP B 1 358 ? 3.54802 -25.87221 0.57947 1.000 16.54631 358 ASP B O 1
ATOM 21599 N N . PHE B 1 359 ? 4.32676 -23.77134 0.39795 1.000 13.92569 359 PHE B N 1
ATOM 21600 C CA . PHE B 1 359 ? 5.13530 -23.84117 1.61081 1.000 14.15103 359 PHE B CA 1
ATOM 21601 C C . PHE B 1 359 ? 4.24992 -23.90652 2.85176 1.000 13.49444 359 PHE B C 1
ATOM 21602 O O . PHE B 1 359 ? 4.42457 -24.77107 3.72082 1.000 14.82576 359 PHE B O 1
ATOM 21619 N N . VAL B 1 360 ? 3.29566 -22.97644 2.96323 1.000 13.73157 360 VAL B N 1
ATOM 21620 C CA . VAL B 1 360 ? 2.41331 -22.96305 4.12401 1.000 14.12102 360 VAL B CA 1
ATOM 21621 C C . VAL B 1 360 ? 1.41425 -24.10952 4.05417 1.000 15.10524 360 VAL B C 1
ATOM 21622 O O . VAL B 1 360 ? 1.09887 -24.73853 5.07173 1.000 15.37227 360 VAL B O 1
ATOM 21635 N N . GLY B 1 361 ? 0.91145 -24.40197 2.85864 1.000 16.48180 361 GLY B N 1
ATOM 21636 C CA . GLY B 1 361 ? -0.03204 -25.49280 2.69882 1.000 17.03887 361 GLY B CA 1
ATOM 21637 C C . GLY B 1 361 ? -1.22955 -25.29690 3.59905 1.000 17.45873 361 GLY B C 1
ATOM 21638 O O . GLY B 1 361 ? -1.80916 -24.20746 3.68456 1.000 17.78804 361 GLY B O 1
ATOM 21642 N N . THR B 1 362 ? -1.62712 -26.37839 4.26471 1.000 18.20165 362 THR B N 1
ATOM 21643 C CA . THR B 1 362 ? -2.73718 -26.34934 5.20069 1.000 18.17878 362 THR B CA 1
ATOM 21644 C C . THR B 1 362 ? -2.37189 -25.74916 6.54921 1.000 19.34106 362 THR B C 1
ATOM 21645 O O . THR B 1 362 ? -3.22206 -25.72989 7.44449 1.000 20.72283 362 THR B O 1
ATOM 21656 N N . GLY B 1 363 ? -1.14843 -25.28480 6.72895 1.000 18.62874 363 GLY B N 1
ATOM 21657 C CA . GLY B 1 363 ? -0.69368 -24.78536 8.01299 1.000 17.58819 363 GLY B CA 1
ATOM 21658 C C . GLY B 1 363 ? -0.77160 -23.27403 8.12089 1.000 17.65949 363 GLY B C 1
ATOM 21659 O O . GLY B 1 363 ? -1.67416 -22.63401 7.57044 1.000 18.27838 363 GLY B O 1
ATOM 21663 N N . THR B 1 364 ? 0.16519 -22.70088 8.87528 1.000 16.31257 364 THR B N 1
ATOM 21664 C CA . THR B 1 364 ? 0.29883 -21.26521 9.05241 1.000 16.12487 364 THR B CA 1
ATOM 21665 C C . THR B 1 364 ? 1.75735 -20.90239 8.82535 1.000 14.84880 364 THR B C 1
ATOM 21666 O O . THR B 1 364 ? 2.61639 -21.77306 8.71891 1.000 14.75975 364 THR B O 1
ATOM 21677 N N . LEU B 1 365 ? 2.06514 -19.61070 8.78707 1.000 15.50508 365 LEU B N 1
ATOM 21678 C CA . LEU B 1 365 ? 3.47135 -19.25625 8.64416 1.000 15.09641 365 LEU B CA 1
ATOM 21679 C C . LEU B 1 365 ? 4.27197 -19.71921 9.85644 1.000 14.18422 365 LEU B C 1
ATOM 21680 O O . LEU B 1 365 ? 5.43881 -20.09211 9.72434 1.000 15.58418 365 LEU B O 1
ATOM 21696 N N . GLU B 1 366 ? 3.67123 -19.70626 11.04671 1.000 15.63887 366 GLU B N 1
ATOM 21697 C CA . GLU B 1 366 ? 4.41309 -20.15448 12.21849 1.000 15.77165 366 GLU B CA 1
ATOM 21698 C C . GLU B 1 366 ? 4.60283 -21.66733 12.23575 1.000 16.42233 366 GLU B C 1
ATOM 21699 O O . GLU B 1 366 ? 5.56825 -22.15547 12.83231 1.000 16.77350 366 GLU B O 1
ATOM 21711 N N A HIS B 1 367 ? 3.69611 -22.41073 11.60124 0.604 15.17287 367 HIS B N 1
ATOM 21712 N N B HIS B 1 367 ? 3.72120 -22.41874 11.57544 0.396 16.24992 367 HIS B N 1
ATOM 21713 C CA A HIS B 1 367 ? 3.76210 -23.87184 11.51569 0.604 16.03318 367 HIS B CA 1
ATOM 21714 C CA B HIS B 1 367 ? 3.79669 -23.88240 11.51307 0.396 17.42180 367 HIS B CA 1
ATOM 21715 C C A HIS B 1 367 ? 3.39622 -24.26440 10.08598 0.604 16.29846 367 HIS B C 1
ATOM 21716 C C B HIS B 1 367 ? 3.42243 -24.31712 10.09973 0.396 16.71233 367 HIS B C 1
ATOM 21717 O O A HIS B 1 367 ? 2.26512 -24.68943 9.81161 0.604 18.07815 367 HIS B O 1
ATOM 21718 O O B HIS B 1 367 ? 2.32337 -24.82988 9.85296 0.396 17.54171 367 HIS B O 1
ATOM 21747 N N . PRO B 1 368 ? 4.33345 -24.12837 9.14079 1.000 15.36211 368 PRO B N 1
ATOM 21748 C CA . PRO B 1 368 ? 4.00658 -24.38450 7.72445 1.000 15.25007 368 PRO B CA 1
ATOM 21749 C C . PRO B 1 368 ? 3.97812 -25.87116 7.40756 1.000 16.55060 368 PRO B C 1
ATOM 21750 O O . PRO B 1 368 ? 4.88579 -26.61702 7.77706 1.000 18.14255 368 PRO B O 1
ATOM 21761 N N . ALA B 1 369 ? 2.94419 -26.30098 6.68559 1.000 16.08153 369 ALA B N 1
ATOM 21762 C CA . ALA B 1 369 ? 2.80410 -27.72864 6.43169 1.000 17.15706 369 ALA B CA 1
ATOM 21763 C C . ALA B 1 369 ? 3.82105 -28.24962 5.42722 1.000 16.59421 369 ALA B C 1
ATOM 21764 O O . ALA B 1 369 ? 4.10061 -29.44978 5.42569 1.000 17.97010 369 ALA B O 1
ATOM 21771 N N . GLY B 1 370 ? 4.37817 -27.40350 4.56773 1.000 16.69856 370 GLY B N 1
ATOM 21772 C CA . GLY B 1 370 ? 5.38005 -27.81004 3.60681 1.000 16.77542 370 GLY B CA 1
ATOM 21773 C C . GLY B 1 370 ? 6.79723 -27.44263 3.96495 1.000 18.33229 370 GLY B C 1
ATOM 21774 O O . GLY B 1 370 ? 7.67923 -27.56204 3.11259 1.000 20.64944 370 GLY B O 1
ATOM 21778 N N . GLY B 1 371 ? 7.05458 -27.04517 5.20791 1.000 18.01009 371 GLY B N 1
ATOM 21779 C CA . GLY B 1 371 ? 8.36350 -26.52337 5.55912 1.000 19.26466 371 GLY B CA 1
ATOM 21780 C C . GLY B 1 371 ? 9.46543 -27.56979 5.64191 1.000 19.87191 371 GLY B C 1
ATOM 21781 O O . GLY B 1 371 ? 10.64326 -27.24347 5.43688 1.000 21.17083 371 GLY B O 1
ATOM 21785 N N A SER B 1 372 ? 9.11438 -28.82345 5.93196 0.242 20.52073 372 SER B N 1
ATOM 21786 N N B SER B 1 372 ? 9.10622 -28.82712 5.92946 0.758 19.75532 372 SER B N 1
ATOM 21787 C CA A SER B 1 372 ? 10.10755 -29.88586 6.03806 0.242 21.97371 372 SER B CA 1
ATOM 21788 C CA B SER B 1 372 ? 10.04805 -29.93506 6.06525 0.758 23.32146 372 SER B CA 1
ATOM 21789 C C A SER B 1 372 ? 10.32879 -30.63975 4.73430 0.242 22.14700 372 SER B C 1
ATOM 21790 C C B SER B 1 372 ? 10.21061 -30.75424 4.79141 0.758 23.02020 372 SER B C 1
ATOM 21791 O O A SER B 1 372 ? 11.28629 -31.41760 4.63828 0.242 24.33370 372 SER B O 1
ATOM 21792 O O B SER B 1 372 ? 10.96703 -31.73720 4.79370 0.758 25.04083 372 SER B O 1
ATOM 21807 N N . ASN B 1 373 ? 9.50246 -30.40447 3.72318 1.000 19.56468 373 ASN B N 1
ATOM 21808 C CA . ASN B 1 373 ? 9.54471 -31.14999 2.46287 1.000 18.61369 373 ASN B CA 1
ATOM 21809 C C . ASN B 1 373 ? 9.44245 -30.11693 1.35438 1.000 17.37873 373 ASN B C 1
ATOM 21810 O O . ASN B 1 373 ? 8.40611 -29.99340 0.69398 1.000 19.26810 373 ASN B O 1
ATOM 21821 N N . LEU B 1 374 ? 10.51665 -29.37802 1.13333 1.000 15.06149 374 LEU B N 1
ATOM 21822 C CA . LEU B 1 374 ? 10.46323 -28.33227 0.12238 1.000 14.33971 374 LEU B CA 1
ATOM 21823 C C . LEU B 1 374 ? 10.34035 -28.98775 -1.24645 1.000 14.64960 374 LEU B C 1
ATOM 21824 O O . LEU B 1 374 ? 10.85477 -30.08885 -1.48256 1.000 15.71978 374 LEU B O 1
ATOM 21840 N N . ASN B 1 375 ? 9.61054 -28.33271 -2.14178 1.000 14.94541 375 ASN B N 1
ATOM 21841 C CA . ASN B 1 375 ? 9.17077 -29.00730 -3.36272 1.000 14.73084 375 ASN B CA 1
ATOM 21842 C C . ASN B 1 375 ? 10.07957 -28.81416 -4.56256 1.000 14.64543 375 ASN B C 1
ATOM 21843 O O . ASN B 1 375 ? 9.83941 -29.44642 -5.60178 1.000 14.80511 375 ASN B O 1
ATOM 21854 N N . ASN B 1 376 ? 11.11801 -27.99286 -4.44189 1.000 13.21770 376 ASN B N 1
ATOM 21855 C CA . ASN B 1 376 ? 12.07603 -27.76696 -5.52316 1.000 14.05320 376 ASN B CA 1
ATOM 21856 C C . ASN B 1 376 ? 11.40511 -27.30862 -6.81180 1.000 13.42723 376 ASN B C 1
ATOM 21857 O O . ASN B 1 376 ? 11.91004 -27.56757 -7.91184 1.000 14.67533 376 ASN B O 1
ATOM 21868 N N . LYS B 1 377 ? 10.30562 -26.56924 -6.66999 1.000 13.63180 377 LYS B N 1
ATOM 21869 C CA . LYS B 1 377 ? 9.55880 -26.05312 -7.80262 1.000 14.20697 377 LYS B CA 1
ATOM 21870 C C . LYS B 1 377 ? 9.83010 -24.55859 -7.94129 1.000 14.11396 377 LYS B C 1
ATOM 21871 O O . LYS B 1 377 ? 9.57349 -23.78854 -7.01473 1.000 14.46034 377 LYS B O 1
ATOM 21890 N N . LEU B 1 378 ? 10.34002 -24.15571 -9.09172 1.000 13.61486 378 LEU B N 1
ATOM 21891 C CA . LEU B 1 378 ? 10.49133 -22.74381 -9.40526 1.000 13.27294 378 LEU B CA 1
ATOM 21892 C C . LEU B 1 378 ? 9.13514 -22.16371 -9.79801 1.000 13.24618 378 LEU B C 1
ATOM 21893 O O . LEU B 1 378 ? 8.52109 -22.56659 -10.79215 1.000 14.37318 378 LEU B O 1
ATOM 21909 N N . ASN B 1 379 ? 8.69174 -21.17916 -9.04434 1.000 12.79813 379 ASN B N 1
ATOM 21910 C CA . ASN B 1 379 ? 7.39401 -20.56422 -9.28064 1.000 12.61368 379 ASN B CA 1
ATOM 21911 C C . ASN B 1 379 ? 7.44279 -19.77046 -10.57455 1.000 11.78482 379 ASN B C 1
ATOM 21912 O O . ASN B 1 379 ? 8.37201 -18.98888 -10.79736 1.000 12.15474 379 ASN B O 1
ATOM 21923 N N . ARG B 1 380 ? 6.44945 -19.96954 -11.43261 1.000 12.04297 380 ARG B N 1
ATOM 21924 C CA . ARG B 1 380 ? 6.35886 -19.18555 -12.64938 1.000 12.12133 380 ARG B CA 1
ATOM 21925 C C . ARG B 1 380 ? 5.96429 -17.73641 -12.40241 1.000 11.66367 380 ARG B C 1
ATOM 21926 O O . ARG B 1 380 ? 6.08385 -16.92088 -13.32545 1.000 11.62019 380 ARG B O 1
ATOM 21947 N N . LYS B 1 381 ? 5.46654 -17.42142 -11.20718 1.000 11.83280 381 LYS B N 1
ATOM 21948 C CA . LYS B 1 381 ? 4.97457 -16.10410 -10.85073 1.000 11.31826 381 LYS B CA 1
ATOM 21949 C C . LYS B 1 381 ? 5.64697 -15.64125 -9.57139 1.000 11.34981 381 LYS B C 1
ATOM 21950 O O . LYS B 1 381 ? 6.26849 -16.42653 -8.84138 1.000 12.63414 381 LYS B O 1
ATOM 21969 N N . GLY B 1 382 ? 5.54005 -14.34084 -9.31585 1.000 11.05514 382 GLY B N 1
ATOM 21970 C CA . GLY B 1 382 ? 5.73406 -13.84340 -7.97082 1.000 10.68911 382 GLY B CA 1
ATOM 21971 C C . GLY B 1 382 ? 4.52653 -14.13941 -7.09092 1.000 11.12971 382 GLY B C 1
ATOM 21972 O O . GLY B 1 382 ? 3.53989 -14.72446 -7.52190 1.000 11.84395 382 GLY B O 1
ATOM 21976 N N . PRO B 1 383 ? 4.60637 -13.73433 -5.82171 1.000 10.66377 383 PRO B N 1
ATOM 21977 C CA . PRO B 1 383 ? 5.71486 -12.97482 -5.24263 1.000 11.03361 383 PRO B CA 1
ATOM 21978 C C . PRO B 1 383 ? 6.91093 -13.87035 -4.95225 1.000 11.22364 383 PRO B C 1
ATOM 21979 O O . PRO B 1 383 ? 6.82519 -15.10981 -4.89877 1.000 11.98615 383 PRO B O 1
ATOM 21990 N N . GLY B 1 384 ? 8.04829 -13.21378 -4.79626 1.000 10.97513 384 GLY B N 1
ATOM 21991 C CA . GLY B 1 384 ? 9.33901 -13.83993 -4.57490 1.000 10.92647 384 GLY B CA 1
ATOM 21992 C C . GLY B 1 384 ? 9.58003 -14.35350 -3.18042 1.000 11.36869 384 GLY B C 1
ATOM 21993 O O . GLY B 1 384 ? 10.52399 -13.94534 -2.50105 1.000 11.66611 384 GLY B O 1
ATOM 21997 N N . PHE B 1 385 ? 8.70584 -15.25733 -2.75659 1.000 11.79677 385 PHE B N 1
ATOM 21998 C CA . PHE B 1 385 ? 8.94095 -15.98677 -1.52879 1.000 11.33236 385 PHE B CA 1
ATOM 21999 C C . PHE B 1 385 ? 10.06042 -16.98970 -1.75640 1.000 11.27317 385 PHE B C 1
ATOM 22000 O O . PHE B 1 385 ? 10.19292 -17.57808 -2.83406 1.000 12.85405 385 PHE B O 1
ATOM 22017 N N . PHE B 1 386 ? 10.85323 -17.21449 -0.72217 1.000 10.61469 386 PHE B N 1
ATOM 22018 C CA . PHE B 1 386 ? 11.85168 -18.26515 -0.82180 1.000 10.97626 386 PHE B CA 1
ATOM 22019 C C . PHE B 1 386 ? 11.97791 -19.01405 0.49435 1.000 10.93939 386 PHE B C 1
ATOM 22020 O O . PHE B 1 386 ? 11.79409 -18.46450 1.58052 1.000 11.43967 386 PHE B O 1
ATOM 22037 N N . ALA B 1 387 ? 12.34593 -20.28491 0.36472 1.000 11.13599 387 ALA B N 1
ATOM 22038 C CA . ALA B 1 387 ? 12.69961 -21.15900 1.46667 1.000 11.26694 387 ALA B CA 1
ATOM 22039 C C . ALA B 1 387 ? 13.86552 -22.00143 0.98055 1.000 11.86904 387 ALA B C 1
ATOM 22040 O O . ALA B 1 387 ? 13.78842 -22.62438 -0.07916 1.000 12.95236 387 ALA B O 1
ATOM 22047 N N . LEU B 1 388 ? 14.94167 -22.00380 1.74592 1.000 11.92675 388 LEU B N 1
ATOM 22048 C CA . LEU B 1 388 ? 16.12659 -22.79150 1.43104 1.000 12.04115 388 LEU B CA 1
ATOM 22049 C C . LEU B 1 388 ? 16.33165 -23.82133 2.53675 1.000 11.56860 388 LEU B C 1
ATOM 22050 O O . LEU B 1 388 ? 16.37433 -23.46960 3.72005 1.000 12.33082 388 LEU B O 1
ATOM 22066 N N . GLY B 1 389 ? 16.49398 -25.08741 2.16059 1.000 11.97582 389 GLY B N 1
ATOM 22067 C CA . GLY B 1 389 ? 16.57495 -26.18291 3.12821 1.000 13.05931 389 GLY B CA 1
ATOM 22068 C C . GLY B 1 389 ? 17.90987 -26.90308 3.10785 1.000 12.99750 389 GLY B C 1
ATOM 22069 O O . GLY B 1 389 ? 18.50402 -27.08836 2.04606 1.000 13.70074 389 GLY B O 1
ATOM 22073 N N . ALA B 1 390 ? 18.39034 -27.28393 4.28845 1.000 12.59804 390 ALA B N 1
ATOM 22074 C CA . ALA B 1 390 ? 19.58859 -28.09303 4.35444 1.000 14.35509 390 ALA B CA 1
ATOM 22075 C C . ALA B 1 390 ? 19.61243 -28.93807 5.62133 1.000 14.87147 390 ALA B C 1
ATOM 22076 O O . ALA B 1 390 ? 19.26185 -28.43991 6.70088 1.000 14.11914 390 ALA B O 1
ATOM 22083 N N . PRO B 1 391 ? 20.05454 -30.19660 5.52996 1.000 15.19153 391 PRO B N 1
ATOM 22084 C CA . PRO B 1 391 ? 20.19619 -31.05539 6.71259 1.000 15.73730 391 PRO B CA 1
ATOM 22085 C C . PRO B 1 391 ? 21.57637 -30.94321 7.33484 1.000 16.21300 391 P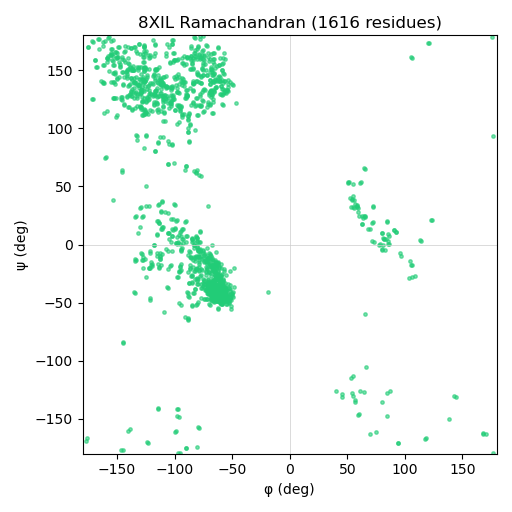RO B C 1
ATOM 22086 O O . PRO B 1 391 ? 22.56579 -30.63717 6.67206 1.000 17.07948 391 PRO B O 1
ATOM 22097 N N . PHE B 1 392 ? 21.63950 -31.24444 8.63214 1.000 16.02383 392 PHE B N 1
ATOM 22098 C CA . PHE B 1 392 ? 22.92266 -31.33031 9.32342 1.000 17.13253 392 PHE B CA 1
ATOM 22099 C C . PHE B 1 392 ? 22.74590 -32.11628 10.61334 1.000 16.57444 392 PHE B C 1
ATOM 22100 O O . PHE B 1 392 ? 21.75226 -31.96037 11.32539 1.000 16.89454 392 PHE B O 1
ATOM 22117 N N . THR B 1 393 ? 23.70765 -32.96832 10.90655 1.000 17.71101 393 THR B N 1
ATOM 22118 C CA . THR B 1 393 ? 23.77345 -33.61511 12.19865 1.000 18.94242 393 THR B CA 1
ATOM 22119 C C . THR B 1 393 ? 24.76874 -32.83856 13.03718 1.000 19.19860 393 THR B C 1
ATOM 22120 O O . THR B 1 393 ? 25.87864 -32.55801 12.57396 1.000 20.97473 393 THR B O 1
ATOM 22131 N N . VAL B 1 394 ? 24.38326 -32.50124 14.26181 1.000 19.48619 394 VAL B N 1
ATOM 22132 C CA . VAL B 1 394 ? 25.23556 -31.73285 15.15353 1.000 19.48650 394 VAL B CA 1
ATOM 22133 C C . VAL B 1 394 ? 25.54110 -32.59343 16.37495 1.000 18.52501 394 VAL B C 1
ATOM 22134 O O . VAL B 1 394 ? 24.62693 -33.03361 17.09298 1.000 18.46023 394 VAL B O 1
ATOM 22147 N N . GLU B 1 395 ? 26.82423 -32.84597 16.59932 1.000 19.13063 395 GLU B N 1
ATOM 22148 C CA . GLU B 1 395 ? 27.25009 -33.73198 17.66377 1.000 19.97364 395 GLU B CA 1
ATOM 22149 C C . GLU B 1 395 ? 27.20773 -33.02874 19.01426 1.000 20.24635 395 GLU B C 1
ATOM 22150 O O . GLU B 1 395 ? 27.13286 -31.79567 19.09489 1.000 19.75351 395 GLU B O 1
ATOM 22162 N N . PRO B 1 396 ? 27.24519 -33.79668 20.10328 1.000 20.97025 396 PRO B N 1
ATOM 22163 C CA . PRO B 1 396 ? 27.20933 -33.18034 21.44022 1.000 22.33812 396 PRO B CA 1
ATOM 22164 C C . PRO B 1 396 ? 28.32707 -32.16341 21.62410 1.000 21.85955 396 PRO B C 1
ATOM 22165 O O . PRO B 1 396 ? 29.49479 -32.42995 21.33072 1.000 23.20616 396 PRO B O 1
ATOM 22176 N N . GLY B 1 397 ? 27.95275 -30.98066 22.10642 1.000 21.94717 397 GLY B N 1
ATOM 22177 C CA . GLY B 1 397 ? 28.89678 -29.91916 22.38723 1.000 22.80305 397 GLY B CA 1
ATOM 22178 C C . GLY B 1 397 ? 29.33791 -29.12180 21.18450 1.000 23.54008 397 GLY B C 1
ATOM 22179 O O . GLY B 1 397 ? 30.07513 -28.14038 21.34837 1.000 25.30044 397 GLY B O 1
ATOM 22183 N N . LYS B 1 398 ? 28.90300 -29.49812 19.98868 1.000 21.85373 398 LYS B N 1
ATOM 22184 C CA . LYS B 1 398 ? 29.37474 -28.90375 18.74793 1.000 20.15386 398 LYS B CA 1
ATOM 22185 C C . LYS B 1 398 ? 28.36825 -27.89749 18.19992 1.000 18.91587 398 LYS B C 1
ATOM 22186 O O . LYS B 1 398 ? 27.19846 -27.85518 18.59814 1.000 18.53159 398 LYS B O 1
ATOM 22194 N N . THR B 1 399 ? 28.84756 -27.08545 17.27059 1.000 19.18204 399 THR B N 1
ATOM 22195 C CA . THR B 1 399 ? 28.07088 -26.01289 16.67271 1.000 18.62134 399 THR B CA 1
ATOM 22196 C C . THR B 1 399 ? 28.07505 -26.17252 15.15881 1.000 18.83750 399 THR B C 1
ATOM 22197 O O . THR B 1 399 ? 29.07424 -26.59564 14.56053 1.000 20.90222 399 THR B O 1
ATOM 22208 N N . VAL B 1 400 ? 26.93595 -25.87437 14.54602 1.000 15.79939 400 VAL B N 1
ATOM 22209 C CA . VAL B 1 400 ? 26.81436 -25.72721 13.09845 1.000 16.06186 400 VAL B CA 1
ATOM 22210 C C . VAL B 1 400 ? 26.53255 -24.25406 12.82599 1.000 14.63990 400 VAL B C 1
ATOM 22211 O O . VAL B 1 400 ? 25.77205 -23.61318 13.55735 1.000 16.42559 400 VAL B O 1
ATOM 22224 N N . ILE B 1 401 ? 27.18565 -23.70966 11.80995 1.000 14.77652 401 ILE B N 1
ATOM 22225 C CA . ILE B 1 401 ? 27.03526 -22.31418 11.42111 1.000 15.30143 401 ILE B CA 1
ATOM 22226 C C . ILE B 1 401 ? 26.38452 -22.27818 10.05070 1.000 14.75497 401 ILE B C 1
ATOM 22227 O O . ILE B 1 401 ? 26.87231 -22.90867 9.11141 1.000 17.00946 401 ILE B O 1
ATOM 22243 N N . ILE B 1 402 ? 25.31149 -21.51335 9.92007 1.000 14.35923 402 ILE B N 1
ATOM 22244 C CA . ILE B 1 402 ? 24.66424 -21.26407 8.64599 1.000 14.16933 402 ILE B CA 1
ATOM 22245 C C . ILE B 1 402 ? 24.80617 -19.76913 8.34486 1.000 12.82216 402 ILE B C 1
ATOM 22246 O O . ILE B 1 402 ? 24.27365 -18.92318 9.08108 1.000 14.52341 402 ILE B O 1
ATOM 22262 N N . ASP B 1 403 ? 25.52952 -19.44004 7.27475 1.000 13.02820 403 ASP B N 1
ATOM 22263 C CA . ASP B 1 403 ? 25.66955 -18.06094 6.81891 1.000 12.83561 403 ASP B CA 1
ATOM 22264 C C . ASP B 1 403 ? 24.74514 -17.83644 5.63962 1.000 12.95809 403 ASP B C 1
ATOM 22265 O O . ASP B 1 403 ? 24.75403 -18.59600 4.66826 1.000 15.80449 403 ASP B O 1
ATOM 22274 N N . THR B 1 404 ? 23.89672 -16.81786 5.75750 1.000 11.91475 404 THR B N 1
ATOM 22275 C CA . THR B 1 404 ? 22.98166 -16.42510 4.70067 1.000 12.27409 404 THR B CA 1
ATOM 22276 C C . THR B 1 404 ? 23.40895 -15.07044 4.15931 1.000 11.91306 404 THR B C 1
ATOM 22277 O O . THR B 1 404 ? 23.83972 -14.18580 4.90589 1.000 11.98571 404 THR B O 1
ATOM 22288 N N . PHE B 1 405 ? 23.27772 -14.92472 2.85537 1.000 11.21290 405 PHE B N 1
ATOM 22289 C CA . PHE B 1 405 ? 23.63877 -13.70830 2.13602 1.000 11.36464 405 PHE B CA 1
ATOM 22290 C C . PHE B 1 405 ? 22.45021 -13.32138 1.28004 1.000 11.51086 405 PHE B C 1
ATOM 22291 O O . PHE B 1 405 ? 22.04940 -14.08458 0.40393 1.000 12.46871 405 PHE B O 1
ATOM 22308 N N . THR B 1 406 ? 21.87968 -12.13944 1.54105 1.000 11.12910 406 THR B N 1
ATOM 22309 C CA . THR B 1 406 ? 20.70310 -11.62913 0.85091 1.000 10.85658 406 THR B CA 1
ATOM 22310 C C . THR B 1 406 ? 21.09843 -10.29098 0.27211 1.000 10.98901 406 THR B C 1
ATOM 22311 O O . THR B 1 406 ? 21.76430 -9.50761 0.94137 1.000 12.07337 406 THR B O 1
ATOM 22322 N N . GLY B 1 407 ? 20.72974 -10.01820 -0.96672 1.000 10.78720 407 GLY B N 1
ATOM 22323 C CA . GLY B 1 407 ? 21.22101 -8.77611 -1.51726 1.000 11.31228 407 GLY B CA 1
ATOM 22324 C C . GLY B 1 407 ? 20.70761 -8.47405 -2.89939 1.000 11.40864 407 GLY B C 1
ATOM 22325 O O . GLY B 1 407 ? 19.78385 -9.10350 -3.41638 1.000 11.56829 407 GLY B O 1
ATOM 22329 N N . LEU B 1 408 ? 21.34466 -7.46214 -3.47531 1.000 11.02756 408 LEU B N 1
ATOM 22330 C CA . LEU B 1 408 ? 20.97823 -6.93903 -4.77585 1.000 12.42403 408 LEU B CA 1
ATOM 22331 C C . LEU B 1 408 ? 22.19418 -6.33393 -5.43909 1.000 12.05510 408 LEU B C 1
ATOM 22332 O O . LEU B 1 408 ? 22.98023 -5.64450 -4.80060 1.000 12.74343 408 LEU B O 1
ATOM 22348 N N . SER B 1 409 ? 22.32049 -6.60177 -6.73142 1.000 11.63285 409 SER B N 1
ATOM 22349 C CA . SER B 1 409 ? 23.23141 -5.89827 -7.61998 1.000 12.22916 409 SER B CA 1
ATOM 22350 C C . SER B 1 409 ? 22.45090 -4.91334 -8.48219 1.000 12.27184 409 SER B C 1
ATOM 22351 O O . SER B 1 409 ? 21.24345 -5.05481 -8.67180 1.000 12.88423 409 SER B O 1
ATOM 22359 N N . SER B 1 410 ? 23.14450 -3.89101 -8.99257 1.000 12.97911 410 SER B N 1
ATOM 22360 C CA . SER B 1 410 ? 22.41235 -2.80513 -9.62373 1.000 13.01722 410 SER B CA 1
ATOM 22361 C C . SER B 1 410 ? 23.20278 -2.07370 -10.69805 1.000 12.72608 410 SER B C 1
ATOM 22362 O O . SER B 1 410 ? 24.41646 -1.85679 -10.58552 1.000 13.49653 410 SER B O 1
ATOM 22370 N N . SER B 1 411 ? 22.45557 -1.60841 -11.69194 1.000 13.10332 411 SER B N 1
ATOM 22371 C CA . SER B 1 411 ? 22.98313 -0.69426 -12.68907 1.000 13.65840 411 SER B CA 1
ATOM 22372 C C . SER B 1 411 ? 23.40752 0.63555 -12.08893 1.000 14.24088 411 SER B C 1
ATOM 22373 O O . SER B 1 411 ? 24.17814 1.36237 -12.72370 1.000 15.48962 411 SER B O 1
ATOM 22381 N N A LYS B 1 412 ? 22.92107 0.97784 -10.88834 0.712 14.47464 412 LYS B N 1
ATOM 22382 N N B LYS B 1 412 ? 22.91726 0.98150 -10.90103 0.288 14.74172 412 LYS B N 1
ATOM 22383 C CA A LYS B 1 412 ? 23.31461 2.23140 -10.25887 0.712 14.58288 412 LYS B CA 1
ATOM 22384 C CA B LYS B 1 412 ? 23.32880 2.23951 -10.29661 0.288 15.05856 412 LYS B CA 1
ATOM 22385 C C A LYS B 1 412 ? 24.79617 2.25796 -9.90860 0.712 15.59746 412 LYS B C 1
ATOM 22386 C C B LYS B 1 412 ? 24.82744 2.27440 -10.04967 0.288 15.40466 412 LYS B C 1
ATOM 22387 O O A LYS B 1 412 ? 25.32476 3.32901 -9.58713 0.712 17.57423 412 LYS B O 1
ATOM 22388 O O B LYS B 1 412 ? 25.41193 3.36156 -10.00718 0.288 16.35443 412 LYS B O 1
ATOM 22425 N N . ASP B 1 413 ? 25.47316 1.11139 -9.97444 1.000 14.66471 413 ASP B N 1
ATOM 22426 C CA . ASP B 1 413 ? 26.89783 1.03628 -9.68403 1.000 15.81216 413 ASP B CA 1
ATOM 22427 C C . ASP B 1 413 ? 27.66753 0.32008 -10.78375 1.000 16.38203 413 ASP B C 1
ATOM 22428 O O . ASP B 1 413 ? 28.83202 -0.02407 -10.56935 1.000 17.51895 413 ASP B O 1
ATOM 22437 N N . ASN B 1 414 ? 27.05211 0.07563 -11.94817 1.000 15.66929 414 ASN B N 1
ATOM 22438 C CA . ASN B 1 414 ? 27.70106 -0.72306 -12.97771 1.000 16.60583 414 ASN B CA 1
ATOM 22439 C C . ASN B 1 414 ? 27.17865 -0.32993 -14.34480 1.000 17.09606 414 ASN B C 1
ATOM 22440 O O . ASN B 1 414 ? 25.97126 -0.38287 -14.59722 1.000 17.44535 414 ASN B O 1
ATOM 22451 N N . GLU B 1 415 ? 28.09240 0.00189 -15.24319 1.000 18.67713 415 GLU B N 1
ATOM 22452 C CA . GLU B 1 415 ? 27.72406 0.20638 -16.62940 1.000 21.05797 415 GLU B CA 1
ATOM 22453 C C . GLU B 1 415 ? 27.45416 -1.13662 -17.29871 1.000 20.68983 415 GLU B C 1
ATOM 22454 O O . GLU B 1 415 ? 27.82650 -2.19796 -16.79705 1.000 20.41826 415 GLU B O 1
ATOM 22462 N N . ASN B 1 416 ? 26.78294 -1.07999 -18.44677 1.000 20.98389 416 ASN B N 1
ATOM 22463 C CA . ASN B 1 416 ? 26.49789 -2.27229 -19.24288 1.000 21.64958 416 ASN B CA 1
ATOM 22464 C C . ASN B 1 416 ? 25.87741 -3.37092 -18.38824 1.000 19.65993 416 ASN B C 1
ATOM 22465 O O . ASN B 1 416 ? 26.32878 -4.52094 -18.37794 1.000 21.69777 416 ASN B O 1
ATOM 22476 N N . TYR B 1 417 ? 24.80942 -3.00450 -17.68438 1.000 17.79079 417 TYR B N 1
ATOM 22477 C CA . TYR B 1 417 ? 24.27738 -3.84432 -16.62547 1.000 16.12319 417 TYR B CA 1
ATOM 22478 C C . TYR B 1 417 ? 23.38592 -4.94382 -17.19313 1.000 15.68268 417 TYR B C 1
ATOM 22479 O O . TYR B 1 417 ? 22.59015 -4.71749 -18.11533 1.000 16.83628 417 TYR B O 1
ATOM 22497 N N . SER B 1 418 ? 23.50585 -6.13251 -16.60998 1.000 13.76837 418 SER B N 1
ATOM 22498 C CA . SER B 1 418 ? 22.54093 -7.20569 -16.79038 1.000 13.58526 418 SER B CA 1
ATOM 22499 C C . SER B 1 418 ? 22.69080 -8.13962 -15.60125 1.000 13.98148 418 SER B C 1
ATOM 22500 O O . SER B 1 418 ? 23.56606 -7.94877 -14.75283 1.000 14.41806 418 SER B O 1
ATOM 22508 N N . ASP B 1 419 ? 21.85126 -9.17792 -15.55679 1.000 13.14136 419 ASP B N 1
ATOM 22509 C CA . ASP B 1 419 ? 21.97907 -10.15901 -14.48407 1.000 14.54109 419 ASP B CA 1
ATOM 22510 C C . ASP B 1 419 ? 23.34254 -10.83899 -14.47543 1.000 13.41729 419 ASP B C 1
ATOM 22511 O O . ASP B 1 419 ? 23.75220 -11.34982 -13.42854 1.000 13.26500 419 ASP B O 1
ATOM 22520 N N . ALA B 1 420 ? 24.08114 -10.82106 -15.59335 1.000 13.21495 420 ALA B N 1
ATOM 22521 C CA . ALA B 1 420 ? 25.43382 -11.37490 -15.58036 1.000 14.41346 420 ALA B CA 1
ATOM 22522 C C . ALA B 1 420 ? 26.31452 -10.62604 -14.59097 1.000 14.21646 420 ALA B C 1
ATOM 22523 O O . ALA B 1 420 ? 27.21959 -11.21812 -13.98719 1.000 14.33161 420 ALA B O 1
ATOM 22530 N N . VAL B 1 421 ? 26.07675 -9.31981 -14.42590 1.000 13.22630 421 VAL B N 1
ATOM 22531 C CA . VAL B 1 421 ? 26.82776 -8.54387 -13.44147 1.000 13.26577 421 VAL B CA 1
ATOM 22532 C C . VAL B 1 421 ? 26.54534 -9.06318 -12.03686 1.000 12.89985 421 VAL B C 1
ATOM 22533 O O . VAL B 1 421 ? 27.46114 -9.22204 -11.21835 1.000 13.37760 421 VAL B O 1
ATOM 22546 N N . MET B 1 422 ? 25.26623 -9.31148 -11.72580 1.000 13.07034 422 MET B N 1
ATOM 22547 C CA . MET B 1 422 ? 24.91847 -9.85349 -10.41407 1.000 12.96629 422 MET B CA 1
ATOM 22548 C C . MET B 1 422 ? 25.64885 -11.16281 -10.17274 1.000 12.94819 422 MET B C 1
ATOM 22549 O O . MET B 1 422 ? 26.19216 -11.39555 -9.09207 1.000 13.81560 422 MET B O 1
ATOM 22563 N N . LEU B 1 423 ? 25.64588 -12.04536 -11.17116 1.000 12.60716 423 LEU B N 1
ATOM 22564 C CA . LEU B 1 423 ? 26.26080 -13.35810 -10.99954 1.000 13.55826 423 LEU B CA 1
ATOM 22565 C C . LEU B 1 423 ? 27.74679 -13.23145 -10.69483 1.000 14.18243 423 LEU B C 1
ATOM 22566 O O . LEU B 1 423 ? 28.27484 -13.95314 -9.83951 1.000 14.63599 423 LEU B O 1
ATOM 22582 N N . ARG B 1 424 ? 28.42537 -12.29245 -11.35206 1.000 13.51699 424 ARG B N 1
ATOM 22583 C CA . ARG B 1 424 ? 29.84363 -12.09200 -11.06798 1.000 14.13811 424 ARG B CA 1
ATOM 22584 C C . ARG B 1 424 ? 30.05695 -11.51305 -9.67595 1.000 13.38298 424 ARG B C 1
ATOM 22585 O O . ARG B 1 424 ? 30.97870 -11.92992 -8.96158 1.000 14.34005 424 ARG B O 1
ATOM 22606 N N . GLU B 1 425 ? 29.23916 -10.51550 -9.28260 1.000 13.88081 425 GLU B N 1
ATOM 22607 C CA . GLU B 1 425 ? 29.39918 -9.88092 -7.96377 1.000 13.73701 425 GLU B CA 1
ATOM 22608 C C . GLU B 1 425 ? 29.07394 -10.86810 -6.83971 1.000 13.46392 425 GLU B C 1
ATOM 22609 O O . GLU B 1 425 ? 29.73591 -10.88503 -5.78493 1.000 14.00329 425 GLU B O 1
ATOM 22621 N N . LEU B 1 426 ? 28.05963 -11.70684 -7.05906 1.000 13.62495 426 LEU B N 1
ATOM 22622 C CA . LEU B 1 426 ? 27.71807 -12.73699 -6.08439 1.000 13.85996 426 LEU B CA 1
ATOM 22623 C C . LEU B 1 426 ? 28.85531 -13.73474 -5.92907 1.000 13.85755 426 LEU B C 1
ATOM 22624 O O . LEU B 1 426 ? 29.18241 -14.15693 -4.81855 1.000 15.20923 426 LEU B O 1
ATOM 22640 N N A ASP B 1 427 ? 29.47747 -14.12075 -7.04346 0.506 14.51277 427 ASP B N 1
ATOM 22641 N N B ASP B 1 427 ? 29.47415 -14.12099 -7.04316 0.494 14.52872 427 ASP B N 1
ATOM 22642 C CA A ASP B 1 427 ? 30.65054 -14.98726 -6.97864 0.506 15.41405 427 ASP B CA 1
ATOM 22643 C CA B ASP B 1 427 ? 30.64834 -14.98527 -6.98841 0.494 15.52916 427 ASP B CA 1
ATOM 22644 C C A ASP B 1 427 ? 31.75938 -14.33551 -6.16053 0.506 15.63414 427 ASP B C 1
ATOM 22645 C C B ASP B 1 427 ? 31.75346 -14.33597 -6.16287 0.494 15.66788 427 ASP B C 1
ATOM 22646 O O A ASP B 1 427 ? 32.38650 -14.98120 -5.31032 0.506 16.31247 427 ASP B O 1
ATOM 22647 O O B ASP B 1 427 ? 32.36116 -14.97953 -5.29864 0.494 16.32321 427 ASP B O 1
ATOM 22664 N N . ASN B 1 428 ? 32.01821 -13.05024 -6.40321 1.000 14.46353 428 ASN B N 1
ATOM 22665 C CA . ASN B 1 428 ? 33.04816 -12.35097 -5.63719 1.000 15.24631 428 ASN B CA 1
ATOM 22666 C C . ASN B 1 428 ? 32.72909 -12.36196 -4.14580 1.000 14.83919 428 ASN B C 1
ATOM 22667 O O . ASN B 1 428 ? 33.60778 -12.59878 -3.30344 1.000 15.57396 428 ASN B O 1
ATOM 22678 N N . LEU B 1 429 ? 31.47227 -12.06444 -3.79937 1.000 14.37019 429 LEU B N 1
ATOM 22679 C CA . LEU B 1 429 ? 31.04155 -12.05225 -2.40228 1.000 14.76485 429 LEU B CA 1
ATOM 22680 C C . LEU B 1 429 ? 31.22636 -13.41481 -1.75260 1.000 14.67873 429 LEU B C 1
ATOM 22681 O O . LEU B 1 429 ? 31.78256 -13.52612 -0.65533 1.000 15.09081 429 LEU B O 1
ATOM 22697 N N . LEU B 1 430 ? 30.74762 -14.46647 -2.41451 1.000 15.09239 430 LEU B N 1
ATOM 22698 C CA . LEU B 1 430 ? 30.79995 -15.79400 -1.81497 1.000 15.62552 430 LEU B CA 1
ATOM 22699 C C . LEU B 1 430 ? 32.23003 -16.28607 -1.68005 1.000 15.78030 430 LEU B C 1
ATOM 22700 O O . LEU B 1 430 ? 32.55185 -16.99042 -0.71465 1.000 17.06576 430 LEU B O 1
ATOM 22716 N N A ARG B 1 431 ? 33.10141 -15.92911 -2.62317 0.626 14.81247 431 ARG B N 1
ATOM 22717 N N B ARG B 1 431 ? 33.10273 -15.93531 -2.63145 0.374 16.69869 431 ARG B N 1
ATOM 22718 C CA A ARG B 1 431 ? 34.51024 -16.29029 -2.49080 0.626 16.35641 431 ARG B CA 1
ATOM 22719 C CA B ARG B 1 431 ? 34.51297 -16.28901 -2.49367 0.374 18.64446 431 ARG B CA 1
ATOM 22720 C C A ARG B 1 431 ? 35.14454 -15.55638 -1.31367 0.626 16.17605 431 ARG B C 1
ATOM 22721 C C B ARG B 1 431 ? 35.13488 -15.56102 -1.30658 0.374 17.42281 431 ARG B C 1
ATOM 22722 O O A ARG B 1 431 ? 35.92888 -16.13988 -0.55587 0.626 17.30087 431 ARG B O 1
ATOM 22723 O O B ARG B 1 431 ? 35.90925 -16.14966 -0.54237 0.374 18.02466 431 ARG B O 1
ATOM 22764 N N . TYR B 1 432 ? 34.79638 -14.28081 -1.12790 1.000 16.34390 432 TYR B N 1
ATOM 22765 C CA . TYR B 1 432 ? 35.36332 -13.51953 -0.01806 1.000 16.61727 432 TYR B CA 1
ATOM 22766 C C . TYR B 1 432 ? 34.98113 -14.14150 1.31914 1.000 16.90960 432 TYR B C 1
ATOM 22767 O O . TYR B 1 432 ? 35.79413 -14.17239 2.25362 1.000 17.30775 432 TYR B O 1
ATOM 22785 N N . PHE B 1 433 ? 33.74844 -14.64551 1.42729 1.000 16.18538 433 PHE B N 1
ATOM 22786 C CA . PHE B 1 433 ? 33.21264 -15.20482 2.66331 1.000 15.81936 433 PHE B CA 1
ATOM 22787 C C . PHE B 1 433 ? 33.29690 -16.72715 2.71316 1.000 17.27456 433 PHE B C 1
ATOM 22788 O O . PHE B 1 433 ? 32.60327 -17.35757 3.52034 1.000 18.00966 433 PHE B O 1
ATOM 22805 N N . GLU B 1 434 ? 34.17677 -17.32269 1.90279 1.000 18.98655 434 GLU B N 1
ATOM 22806 C CA . GLU B 1 434 ? 34.31190 -18.77265 1.87449 1.000 21.33184 434 GLU B CA 1
ATOM 22807 C C . GLU B 1 434 ? 34.78302 -19.32049 3.21564 1.000 19.83230 434 GLU B C 1
ATOM 22808 O O . GLU B 1 434 ? 34.28753 -20.35722 3.67430 1.000 19.12167 434 GLU B O 1
ATOM 22816 N N . LYS B 1 435 ? 35.75195 -18.65922 3.84437 1.000 19.78243 435 LYS B N 1
ATOM 22817 C CA . LYS B 1 435 ? 36.29942 -19.14153 5.10905 1.000 20.99428 435 LYS B CA 1
ATOM 22818 C C . LYS B 1 435 ? 35.43408 -18.67504 6.26957 1.000 18.98754 435 LYS B C 1
ATOM 22819 O O . LYS B 1 435 ? 34.99819 -17.52137 6.30834 1.000 19.03965 435 LYS B O 1
ATOM 22827 N N . SER B 1 436 ? 35.19812 -19.56812 7.23235 1.000 20.08682 436 SER B N 1
ATOM 22828 C CA . SER B 1 436 ? 34.27299 -19.24862 8.31557 1.000 20.48676 436 SER B CA 1
ATOM 22829 C C . SER B 1 436 ? 34.66013 -17.95925 9.02829 1.000 18.29254 436 SER B C 1
ATOM 22830 O O . SER B 1 436 ? 33.79265 -17.13924 9.36366 1.000 19.22147 436 SER B O 1
ATOM 22838 N N A GLU B 1 437 ? 35.95410 -17.76151 9.25756 0.548 18.33306 437 GLU B N 1
ATOM 22839 N N B GLU B 1 437 ? 35.95581 -17.75541 9.26866 0.452 18.36562 437 GLU B N 1
ATOM 22840 C CA A GLU B 1 437 ? 36.44887 -16.62294 10.02097 0.548 18.66228 437 GLU B CA 1
ATOM 22841 C CA B GLU B 1 437 ? 36.39737 -16.60639 10.05413 0.452 18.55293 437 GLU B CA 1
ATOM 22842 C C A GLU B 1 437 ? 36.20808 -15.28857 9.32512 0.548 18.04907 437 GLU B C 1
ATOM 22843 C C B GLU B 1 437 ? 36.19831 -15.27759 9.33007 0.452 18.06653 437 GLU B C 1
ATOM 22844 O O A GLU B 1 437 ? 36.24548 -14.24950 9.99111 0.548 18.00753 437 GLU B O 1
ATOM 22845 O O B GLU B 1 437 ? 36.26133 -14.22737 9.97668 0.452 18.19178 437 GLU B O 1
ATOM 22860 N N . SER B 1 438 ? 35.96975 -15.29068 8.01228 1.000 17.79495 438 SER B N 1
ATOM 22861 C CA . SER B 1 438 ? 35.78199 -14.03105 7.29551 1.000 18.73836 438 SER B CA 1
ATOM 22862 C C . SER B 1 438 ? 34.57139 -13.25571 7.80532 1.000 16.87829 438 SER B C 1
ATOM 22863 O O . SER B 1 438 ? 34.59134 -12.02006 7.81990 1.000 16.73256 438 SER B O 1
ATOM 22871 N N . VAL B 1 439 ? 33.50998 -13.95691 8.21134 1.000 16.90490 439 VAL B N 1
ATOM 22872 C CA . VAL B 1 439 ? 32.31706 -13.28719 8.71218 1.000 17.61340 439 VAL B CA 1
ATOM 22873 C C . VAL B 1 439 ? 32.63035 -12.56553 10.01027 1.000 16.76908 439 VAL B C 1
ATOM 22874 O O . VAL B 1 439 ? 32.25173 -11.40311 10.20873 1.000 17.23507 439 VAL B O 1
ATOM 22887 N N A GLU B 1 440 ? 33.32472 -13.24532 10.91941 0.444 17.56710 440 GLU B N 1
ATOM 22888 N N B GLU B 1 440 ? 33.32180 -13.25454 10.92188 0.556 18.01834 440 GLU B N 1
ATOM 22889 C CA A GLU B 1 440 ? 33.67643 -12.62255 12.18703 0.444 17.56058 440 GLU B CA 1
ATOM 22890 C CA B GLU B 1 440 ? 33.70305 -12.64746 12.19065 0.556 18.32318 440 GLU B CA 1
ATOM 22891 C C A GLU B 1 440 ? 34.62847 -11.45612 11.97365 0.444 15.76407 440 GLU B C 1
ATOM 22892 C C B GLU B 1 440 ? 34.62312 -11.45992 11.96628 0.556 15.90480 440 GLU B C 1
ATOM 22893 O O A GLU B 1 440 ? 34.54160 -10.43993 12.67366 0.444 15.65737 440 GLU B O 1
ATOM 22894 O O B GLU B 1 440 ? 34.51900 -10.43916 12.65765 0.556 15.88782 440 GLU B O 1
ATOM 22909 N N . GLU B 1 441 ? 35.55860 -11.58684 11.02519 1.000 15.90156 441 GLU B N 1
ATOM 22910 C CA . GLU B 1 441 ? 36.47645 -10.48515 10.75760 1.000 16.18473 441 GLU B CA 1
ATOM 22911 C C . GLU B 1 441 ? 35.74520 -9.26779 10.20421 1.000 15.65049 441 GLU B C 1
ATOM 22912 O O . GLU B 1 441 ? 36.04509 -8.13388 10.58712 1.000 15.38682 441 GLU B O 1
ATOM 22920 N N . THR B 1 442 ? 34.76358 -9.48129 9.33495 1.000 14.78345 442 THR B N 1
ATOM 22921 C CA . THR B 1 442 ? 33.97033 -8.36474 8.83799 1.000 14.81806 442 THR B CA 1
ATOM 22922 C C . THR B 1 442 ? 33.15823 -7.72411 9.95646 1.000 14.14621 442 THR B C 1
ATOM 22923 O O . THR B 1 442 ? 33.09944 -6.49745 10.05948 1.000 14.34921 442 THR B O 1
ATOM 22934 N N . LEU B 1 443 ? 32.54880 -8.52467 10.82237 1.000 14.23886 443 LEU B N 1
ATOM 22935 C CA . LEU B 1 443 ? 31.81893 -7.93913 11.94085 1.000 15.59831 443 LEU B CA 1
ATOM 22936 C C . LEU B 1 443 ? 32.75047 -7.11646 12.82560 1.000 15.37130 443 LEU B C 1
ATOM 22937 O O . LEU B 1 443 ? 32.41611 -5.99711 13.23000 1.000 15.21321 443 LEU B O 1
ATOM 22953 N N . ASN B 1 444 ? 33.94192 -7.63503 13.11071 1.000 15.42350 444 ASN B N 1
ATOM 22954 C CA . ASN B 1 444 ? 34.88532 -6.87401 13.91972 1.000 15.92296 444 ASN B CA 1
ATOM 22955 C C . ASN B 1 444 ? 35.29946 -5.58717 13.21834 1.000 15.46923 444 ASN B C 1
ATOM 22956 O O . ASN B 1 444 ? 35.51576 -4.56261 13.87220 1.000 16.16706 444 ASN B O 1
ATOM 22967 N N . GLU B 1 445 ? 35.41978 -5.62691 11.89154 1.000 14.42885 445 GLU B N 1
ATOM 22968 C CA . GLU B 1 445 ? 35.73656 -4.42125 11.13495 1.000 15.09508 445 GLU B CA 1
ATOM 22969 C C . GLU B 1 445 ? 34.64742 -3.37177 11.30123 1.000 14.26901 445 GLU B C 1
ATOM 22970 O O . GLU B 1 445 ? 34.93666 -2.18021 11.46725 1.000 15.46745 445 GLU B O 1
ATOM 22978 N N . ILE B 1 446 ? 33.38639 -3.79821 11.23870 1.000 13.51760 446 ILE B N 1
ATOM 22979 C CA . ILE B 1 446 ? 32.27183 -2.88405 11.47381 1.000 13.34405 446 ILE B CA 1
ATOM 22980 C C . ILE B 1 446 ? 32.35506 -2.29253 12.87304 1.000 13.68564 446 ILE B C 1
ATOM 22981 O O . ILE B 1 446 ? 32.27069 -1.07615 13.05462 1.000 14.19071 446 ILE B O 1
ATOM 22997 N N . ILE B 1 447 ? 32.51447 -3.14519 13.88160 1.000 14.83361 447 ILE B N 1
ATOM 22998 C CA . ILE B 1 447 ? 32.56748 -2.66503 15.25904 1.000 16.00923 447 ILE B CA 1
ATOM 22999 C C . ILE B 1 447 ? 33.68472 -1.65404 15.40975 1.000 15.82383 447 ILE B C 1
ATOM 23000 O O . ILE B 1 447 ? 33.50318 -0.58270 16.00028 1.000 16.21911 447 ILE B O 1
ATOM 23016 N N . ASN B 1 448 ? 34.86158 -1.97407 14.86937 1.000 15.93115 448 ASN B N 1
ATOM 23017 C CA . ASN B 1 448 ? 36.00655 -1.08887 15.04651 1.000 16.32726 448 ASN B CA 1
ATOM 23018 C C . ASN B 1 448 ? 35.82925 0.20752 14.27498 1.000 16.43284 448 ASN B C 1
ATOM 23019 O O . ASN B 1 448 ? 36.25990 1.27101 14.72866 1.000 16.97688 448 ASN B O 1
ATOM 23030 N N . PHE B 1 449 ? 35.19780 0.13572 13.10948 1.000 14.64596 449 PHE B N 1
ATOM 23031 C CA . PHE B 1 449 ? 34.96303 1.34204 12.33660 1.000 14.35379 449 PHE B CA 1
ATOM 23032 C C . PHE B 1 449 ? 34.13573 2.34835 13.13551 1.000 14.35842 449 PHE B C 1
ATOM 23033 O O . PHE B 1 449 ? 34.47617 3.53198 13.20356 1.000 14.98136 449 PHE B O 1
ATOM 23050 N N . HIS B 1 450 ? 33.02975 1.89714 13.73407 1.000 14.46678 450 HIS B N 1
ATOM 23051 C CA . HIS B 1 450 ? 32.16131 2.82788 14.46964 1.000 14.85799 450 HIS B CA 1
ATOM 23052 C C . HIS B 1 450 ? 32.81882 3.28350 15.76189 1.000 16.01927 450 HIS B C 1
ATOM 23053 O O . HIS B 1 450 ? 32.66257 4.44484 16.15576 1.000 16.54339 450 HIS B O 1
ATOM 23068 N N A GLU B 1 451 ? 33.59100 2.40329 16.40850 0.449 17.73507 451 GLU B N 1
ATOM 23069 N N B GLU B 1 451 ? 33.58323 2.40476 16.41924 0.551 18.13520 451 GLU B N 1
ATOM 23070 C CA A GLU B 1 451 ? 34.32334 2.81163 17.60211 0.449 19.97152 451 GLU B CA 1
ATOM 23071 C CA B GLU B 1 451 ? 34.31633 2.82728 17.60902 0.551 21.10089 451 GLU B CA 1
ATOM 23072 C C A GLU B 1 451 ? 35.33312 3.89978 17.27456 0.449 20.28247 451 GLU B C 1
ATOM 23073 C C B GLU B 1 451 ? 35.31030 3.92504 17.25980 0.551 20.76128 451 GLU B C 1
ATOM 23074 O O A GLU B 1 451 ? 35.47425 4.87681 18.02157 0.449 21.31381 451 GLU B O 1
ATOM 23075 O O B GLU B 1 451 ? 35.41774 4.93499 17.96689 0.551 22.23337 451 GLU B O 1
ATOM 23098 N N . ASN B 1 452 ? 36.05652 3.73788 16.16699 1.000 20.05686 452 ASN B N 1
ATOM 23099 C CA . ASN B 1 452 ? 37.02821 4.74397 15.76224 1.000 20.17781 452 ASN B CA 1
ATOM 23100 C C . ASN B 1 452 ? 36.33417 6.04651 15.36683 1.000 18.82399 452 ASN B C 1
ATOM 23101 O O . ASN B 1 452 ? 36.77680 7.14249 15.74605 1.000 18.99942 452 ASN B O 1
ATOM 23112 N N . TYR B 1 453 ? 35.22921 5.94686 14.62592 1.000 17.77277 453 TYR B N 1
ATOM 23113 C CA . TYR B 1 453 ? 34.49095 7.13563 14.22599 1.000 15.88059 453 TYR B CA 1
ATOM 23114 C C . TYR B 1 453 ? 34.08878 7.97189 15.42953 1.000 15.18238 453 TYR B C 1
ATOM 23115 O O . TYR B 1 453 ? 34.15867 9.20231 15.38826 1.000 15.42053 453 TYR B O 1
ATOM 23133 N N . GLY B 1 454 ? 33.65719 7.32958 16.50998 1.000 15.00987 454 GLY B N 1
ATOM 23134 C CA . GLY B 1 454 ? 33.16994 8.05247 17.65666 1.000 16.30129 454 GLY B CA 1
ATOM 23135 C C . GLY B 1 454 ? 34.22768 8.81224 18.42912 1.000 16.67817 454 GLY B C 1
ATOM 23136 O O . GLY B 1 454 ? 33.86590 9.63721 19.27529 1.000 17.92822 454 GLY B O 1
ATOM 23140 N N . LYS B 1 455 ? 35.51269 8.56061 18.16528 1.000 16.97499 455 LYS B N 1
ATOM 23141 C CA . LYS B 1 455 ? 36.56754 9.12415 19.00552 1.000 18.55242 455 LYS B CA 1
ATOM 23142 C C . LYS B 1 455 ? 36.72967 10.63325 18.86099 1.000 17.22425 455 LYS B C 1
ATOM 23143 O O . LYS B 1 455 ? 37.46491 11.23067 19.65486 1.000 17.22788 455 LYS B O 1
ATOM 23162 N N . TYR B 1 456 ? 36.04199 11.27286 17.91028 1.000 15.16458 456 TYR B N 1
ATOM 23163 C CA . TYR B 1 456 ? 36.10078 12.73065 17.80940 1.000 14.51904 456 TYR B CA 1
ATOM 23164 C C . TYR B 1 456 ? 35.78353 13.39308 19.14682 1.000 14.30395 456 TYR B C 1
ATOM 23165 O O . TYR B 1 456 ? 36.44719 14.35729 19.54842 1.000 14.55075 456 TYR B O 1
ATOM 23183 N N . PHE B 1 457 ? 34.76937 12.90040 19.85272 1.000 14.35843 457 PHE B N 1
ATOM 23184 C CA . PHE B 1 457 ? 34.35722 13.48151 21.13087 1.000 14.50722 457 PHE B CA 1
ATOM 23185 C C . PHE B 1 457 ? 33.91481 12.34177 22.03740 1.000 14.62830 457 PHE B C 1
ATOM 23186 O O . PHE B 1 457 ? 32.99256 11.60234 21.68888 1.000 15.59718 457 PHE B O 1
ATOM 23203 N N . GLN B 1 458 ? 34.56764 12.19299 23.19553 1.000 14.67695 458 GLN B N 1
ATOM 23204 C CA . GLN B 1 458 ? 34.21149 11.14444 24.14893 1.000 15.27744 458 GLN B CA 1
ATOM 23205 C C . GLN B 1 458 ? 34.02865 11.73016 25.53719 1.000 15.54932 458 GLN B C 1
ATOM 23206 O O . GLN B 1 458 ? 34.97643 12.26280 26.11961 1.000 15.77790 458 GLN B O 1
ATOM 23220 N N . PHE B 1 459 ? 32.82027 11.61185 26.07633 1.000 15.01318 459 PHE B N 1
ATOM 23221 C CA . PHE B 1 459 ? 32.59163 11.95347 27.47251 1.000 15.17921 459 PHE B CA 1
ATOM 23222 C C . PHE B 1 459 ? 33.11384 10.83450 28.36398 1.000 16.54586 459 PHE B C 1
ATOM 23223 O O . PHE B 1 459 ? 32.99158 9.65497 28.02837 1.000 16.77070 459 PHE B O 1
ATOM 23240 N N . ASN B 1 460 ? 33.65138 11.19974 29.52942 1.000 17.92690 460 ASN B N 1
ATOM 23241 C CA . ASN B 1 460 ? 34.01695 10.22458 30.56321 1.000 20.75569 460 ASN B CA 1
ATOM 23242 C C . ASN B 1 460 ? 33.46758 10.74129 31.89298 1.000 21.62247 460 ASN B C 1
ATOM 23243 O O . ASN B 1 460 ? 34.14284 11.47518 32.61758 1.000 22.64450 460 ASN B O 1
ATOM 23254 N N . THR B 1 461 ? 32.24325 10.36296 32.21982 1.000 23.10307 461 THR B N 1
ATOM 23255 C CA . THR B 1 461 ? 31.55852 10.84789 33.40658 1.000 24.36351 461 THR B CA 1
ATOM 23256 C C . THR B 1 461 ? 31.23263 9.67794 34.32464 1.000 27.62644 461 THR B C 1
ATOM 23257 O O . THR B 1 461 ? 31.46941 8.51609 34.00008 1.000 28.46170 461 THR B O 1
ATOM 23268 N N . GLY B 1 462 ? 30.67334 9.99322 35.48679 1.000 29.16342 462 GLY B N 1
ATOM 23269 C CA . GLY B 1 462 ? 30.20742 8.93807 36.37096 1.000 30.44455 462 GLY B CA 1
ATOM 23270 C C . GLY B 1 462 ? 29.02054 8.13795 35.86094 1.000 31.29349 462 GLY B C 1
ATOM 23271 O O . GLY B 1 462 ? 28.58448 7.20584 36.54462 1.000 34.26068 462 GLY B O 1
ATOM 23275 N N . ASN B 1 463 ? 28.49855 8.45123 34.67772 1.000 28.26250 463 ASN B N 1
ATOM 23276 C CA . ASN B 1 463 ? 27.24359 7.87774 34.19269 1.000 24.99668 463 ASN B CA 1
ATOM 23277 C C . ASN B 1 463 ? 27.49234 7.17368 32.86446 1.000 21.73566 463 ASN B C 1
ATOM 23278 O O . ASN B 1 463 ? 27.52981 7.81649 31.81315 1.000 20.71675 463 ASN B O 1
ATOM 23289 N N A LYS B 1 464 ? 27.65643 5.84882 32.92442 0.404 21.09819 464 LYS B N 1
ATOM 23290 N N B LYS B 1 464 ? 27.65934 5.85069 32.91080 0.596 20.69212 464 LYS B N 1
ATOM 23291 C CA A LYS B 1 464 ? 27.97298 5.08160 31.72787 0.404 21.34823 464 LYS B CA 1
ATOM 23292 C CA B LYS B 1 464 ? 27.99133 5.10545 31.70578 0.596 21.03684 464 LYS B CA 1
ATOM 23293 C C A LYS B 1 464 ? 26.80849 5.06196 30.75057 0.404 17.68522 464 LYS B C 1
ATOM 23294 C C B LYS B 1 464 ? 26.80567 4.98982 30.75617 0.596 17.15715 464 LYS B C 1
ATOM 23295 O O A LYS B 1 464 ? 27.02726 4.97078 29.53830 0.404 18.45237 464 LYS B O 1
ATOM 23296 O O B LYS B 1 464 ? 27.01209 4.74107 29.56629 0.596 18.89779 464 LYS B O 1
ATOM 23311 N N . LEU B 1 465 ? 25.57243 5.15466 31.25148 1.000 16.17337 465 LEU B N 1
ATOM 23312 C CA . LEU B 1 465 ? 24.42349 5.21797 30.35457 1.000 15.62312 465 LEU B CA 1
ATOM 23313 C C . LEU B 1 465 ? 24.49624 6.47502 29.50080 1.000 14.21952 465 LEU B C 1
ATOM 23314 O O . LEU B 1 465 ? 24.25783 6.42853 28.28918 1.000 13.65963 465 LEU B O 1
ATOM 23330 N N . PHE B 1 466 ? 24.83769 7.60784 30.11799 1.000 14.25970 466 PHE B N 1
ATOM 23331 C CA . PHE B 1 466 ? 25.03313 8.82399 29.34831 1.000 13.53123 466 PHE B CA 1
ATOM 23332 C C . PHE B 1 466 ? 26.23789 8.70255 28.42848 1.000 13.29558 466 PHE B C 1
ATOM 23333 O O . PHE B 1 466 ? 26.15631 9.02737 27.24240 1.000 13.47613 466 PHE B O 1
ATOM 23350 N N . ASP B 1 467 ? 27.36708 8.21781 28.94726 1.000 13.67966 467 ASP B N 1
ATOM 23351 C CA . ASP B 1 467 ? 28.57908 8.19225 28.13901 1.000 13.82815 467 ASP B CA 1
ATOM 23352 C C . ASP B 1 467 ? 28.38967 7.32738 26.89141 1.000 13.30597 467 ASP B C 1
ATOM 23353 O O . ASP B 1 467 ? 28.71785 7.73965 25.77990 1.000 14.05826 467 ASP B O 1
ATOM 23362 N N A SER B 1 468 ? 27.88139 6.10100 27.06587 0.804 13.93641 468 SER B N 1
ATOM 23363 N N B SER B 1 468 ? 27.87183 6.11096 27.06055 0.196 13.53146 468 SER B N 1
ATOM 23364 C CA A SER B 1 468 ? 27.64302 5.24217 25.90833 0.804 13.49551 468 SER B CA 1
ATOM 23365 C CA B SER B 1 468 ? 27.65154 5.25745 25.89719 0.196 13.44505 468 SER B CA 1
ATOM 23366 C C A SER B 1 468 ? 26.54849 5.82237 25.02016 0.804 12.31106 468 SER B C 1
ATOM 23367 C C B SER B 1 468 ? 26.51616 5.77811 25.02553 0.196 12.99446 468 SER B C 1
ATOM 23368 O O A SER B 1 468 ? 26.62375 5.72485 23.78884 0.804 12.76686 468 SER B O 1
ATOM 23369 O O B SER B 1 468 ? 26.53189 5.58149 23.80638 0.196 13.10762 468 SER B O 1
ATOM 23384 N N . GLY B 1 469 ? 25.52086 6.42390 25.62813 1.000 12.63158 469 GLY B N 1
ATOM 23385 C CA . GLY B 1 469 ? 24.45161 7.01563 24.84200 1.000 12.19581 469 GLY B CA 1
ATOM 23386 C C . GLY B 1 469 ? 24.95195 8.07565 23.88744 1.000 12.42987 469 GLY B C 1
ATOM 23387 O O . GLY B 1 469 ? 24.48944 8.16109 22.74976 1.000 12.20265 469 GLY B O 1
ATOM 23391 N N . PHE B 1 470 ? 25.90669 8.89235 24.33710 1.000 12.27571 470 PHE B N 1
ATOM 23392 C CA . PHE B 1 470 ? 26.46645 9.92537 23.48082 1.000 13.30640 470 PHE B CA 1
ATOM 23393 C C . PHE B 1 470 ? 27.59687 9.36584 22.62074 1.000 14.01210 470 PHE B C 1
ATOM 23394 O O . PHE B 1 470 ? 27.60399 9.52836 21.38910 1.000 14.96361 470 PHE B O 1
ATOM 23411 N N . ASN B 1 471 ? 28.56524 8.70804 23.26390 1.000 13.89790 471 ASN B N 1
ATOM 23412 C CA . ASN B 1 471 ? 29.81665 8.37213 22.59700 1.000 14.85347 471 ASN B CA 1
ATOM 23413 C C . ASN B 1 471 ? 29.61532 7.33714 21.50467 1.000 16.37411 471 ASN B C 1
ATOM 23414 O O . ASN B 1 471 ? 30.35003 7.33294 20.50831 1.000 19.91195 471 ASN B O 1
ATOM 23425 N N A ARG B 1 472 ? 28.65816 6.43396 21.68362 0.504 14.18053 472 ARG B N 1
ATOM 23426 N N B ARG B 1 472 ? 28.66609 6.42606 21.68766 0.496 14.52189 472 ARG B N 1
ATOM 23427 C CA A ARG B 1 472 ? 28.39428 5.37958 20.71752 0.504 14.82604 472 ARG B CA 1
ATOM 23428 C CA B ARG B 1 472 ? 28.39164 5.38281 20.71131 0.496 15.31334 472 ARG B CA 1
ATOM 23429 C C A ARG B 1 472 ? 27.05977 5.59043 20.01542 0.504 13.09695 472 ARG B C 1
ATOM 23430 C C B ARG B 1 472 ? 27.05873 5.61733 20.01387 0.496 13.19134 472 ARG B C 1
ATOM 23431 O O A ARG B 1 472 ? 27.00747 5.67891 18.78805 0.504 13.73081 472 ARG B O 1
ATOM 23432 O O B ARG B 1 472 ? 27.00853 5.76642 18.79225 0.496 13.81616 472 ARG B O 1
ATOM 23473 N N . ASN B 1 473 ? 25.95763 5.67190 20.76531 1.000 12.41827 473 ASN B N 1
ATOM 23474 C CA . ASN B 1 473 ? 24.64390 5.59559 20.12964 1.000 11.00232 473 ASN B CA 1
ATOM 23475 C C . ASN B 1 473 ? 24.30463 6.85530 19.34753 1.000 11.13309 473 ASN B C 1
ATOM 23476 O O . ASN B 1 473 ? 23.86186 6.77602 18.19479 1.000 12.00949 473 ASN B O 1
ATOM 23487 N N . LEU B 1 474 ? 24.54112 8.02750 19.93170 1.000 11.66310 474 LEU B N 1
ATOM 23488 C CA . LEU B 1 474 ? 24.21963 9.26563 19.22891 1.000 11.79160 474 LEU B CA 1
ATOM 23489 C C . LEU B 1 474 ? 25.18125 9.48099 18.06960 1.000 12.74602 474 LEU B C 1
ATOM 23490 O O . LEU B 1 474 ? 24.76976 9.92520 16.98796 1.000 12.97977 474 LEU B O 1
ATOM 23506 N N . ALA B 1 475 ? 26.46118 9.13642 18.26519 1.000 12.80235 475 ALA B N 1
ATOM 23507 C CA . ALA B 1 475 ? 27.43401 9.28473 17.19464 1.000 14.25954 475 ALA B CA 1
ATOM 23508 C C . ALA B 1 475 ? 27.02800 8.43727 16.00549 1.000 14.27178 475 ALA B C 1
ATOM 23509 O O . ALA B 1 475 ? 27.12673 8.87888 14.85889 1.000 14.81684 475 ALA B O 1
ATOM 23516 N N . PHE B 1 476 ? 26.56049 7.21543 16.26581 1.000 13.32855 476 PHE B N 1
ATOM 23517 C CA . PHE B 1 476 ? 26.09711 6.36049 15.18485 1.000 13.01507 476 PHE B CA 1
ATOM 23518 C C . PHE B 1 476 ? 24.87609 6.96175 14.50389 1.000 12.90787 476 PHE B C 1
ATOM 23519 O O . PHE B 1 476 ? 24.76386 6.93378 13.27604 1.000 13.31167 476 PHE B O 1
ATOM 23536 N N . GLN B 1 477 ? 23.92762 7.47388 15.28568 1.000 12.66839 477 GLN B N 1
ATOM 23537 C CA . GLN B 1 477 ? 22.71057 7.99619 14.67459 1.000 13.65821 477 GLN B CA 1
ATOM 23538 C C . GLN B 1 477 ? 23.02138 9.19332 13.77264 1.000 14.41185 477 GLN B C 1
ATOM 23539 O O . GLN B 1 477 ? 22.40308 9.37157 12.71168 1.000 14.50567 477 GLN B O 1
ATOM 23553 N N . VAL B 1 478 ? 23.98587 10.01969 14.17531 1.000 15.20648 478 VAL B N 1
ATOM 23554 C CA . VAL B 1 478 ? 24.33947 11.17690 13.35754 1.000 17.66825 478 VAL B CA 1
ATOM 23555 C C . VAL B 1 478 ? 25.05659 10.73827 12.07485 1.000 17.10825 478 VAL B C 1
ATOM 23556 O O . VAL B 1 478 ? 24.83652 11.31843 11.00587 1.000 17.20036 478 VAL B O 1
ATOM 23569 N N . LEU B 1 479 ? 25.88623 9.68324 12.13922 1.000 16.07482 479 LEU B N 1
ATOM 23570 C CA . LEU B 1 479 ? 26.39991 9.08180 10.90668 1.000 15.04541 479 LEU B CA 1
ATOM 23571 C C . LEU B 1 479 ? 25.24657 8.58271 10.04697 1.000 13.78045 479 LEU B C 1
ATOM 23572 O O . LEU B 1 479 ? 25.18393 8.83221 8.83636 1.000 14.06861 479 LEU B O 1
ATOM 23588 N N . TYR B 1 480 ? 24.31860 7.86286 10.66466 1.000 14.32788 480 TYR B N 1
ATOM 23589 C CA . TYR B 1 480 ? 23.21127 7.28112 9.92867 1.000 13.17027 480 TYR B CA 1
ATOM 23590 C C . TYR B 1 480 ? 22.44329 8.35880 9.18053 1.000 13.13789 480 TYR B C 1
ATOM 23591 O O . TYR B 1 480 ? 22.08584 8.20094 8.00666 1.000 13.39093 480 TYR B O 1
ATOM 23609 N N . GLN B 1 481 ? 22.15908 9.46726 9.86243 1.000 13.48783 481 GLN B N 1
ATOM 23610 C CA . GLN B 1 481 ? 21.36996 10.52293 9.24215 1.000 13.18180 481 GLN B CA 1
ATOM 23611 C C . GLN B 1 481 ? 22.14310 11.24813 8.15268 1.000 13.55721 481 GLN B C 1
ATOM 23612 O O . GLN B 1 481 ? 21.53536 11.74840 7.19837 1.000 14.57252 481 GLN B O 1
ATOM 23626 N N . THR B 1 482 ? 23.46554 11.32350 8.27070 1.000 14.23150 482 THR B N 1
ATOM 23627 C CA . THR B 1 482 ? 24.24856 11.92514 7.19996 1.000 14.77770 482 THR B CA 1
ATOM 23628 C C . THR B 1 482 ? 24.08005 11.13684 5.90949 1.000 13.45728 482 THR B C 1
ATOM 23629 O O . THR B 1 482 ? 23.96931 11.71266 4.82727 1.000 14.86500 482 THR B O 1
ATOM 23640 N N . PHE B 1 483 ? 24.03541 9.81356 6.00613 1.000 13.33213 483 PHE B N 1
ATOM 23641 C CA . PHE B 1 483 ? 23.88599 9.01791 4.80194 1.000 14.03142 483 PHE B CA 1
ATOM 23642 C C . PHE B 1 483 ? 22.43532 8.85563 4.36669 1.000 14.06703 483 PHE B C 1
ATOM 23643 O O . PHE B 1 483 ? 22.17903 8.75094 3.15808 1.000 15.72954 483 PHE B O 1
ATOM 23653 N N . MET B 1 484 ? 21.49528 8.81333 5.31107 1.000 14.09280 484 MET B N 1
ATOM 23654 C CA . MET B 1 484 ? 20.12204 8.41326 5.04690 1.000 13.04947 484 MET B CA 1
ATOM 23655 C C . MET B 1 484 ? 19.11042 9.53735 5.20065 1.000 14.82049 484 MET B C 1
ATOM 23656 O O . MET B 1 484 ? 17.94987 9.35224 4.81989 1.000 16.25810 484 MET B O 1
ATOM 23663 N N . SER B 1 485 ? 19.51472 10.67595 5.76321 1.000 13.16983 485 SER B N 1
ATOM 23664 C CA . SER B 1 485 ? 18.62886 11.81231 5.99749 1.000 13.29215 485 SER B CA 1
ATOM 23665 C C . SER B 1 485 ? 17.38579 11.38849 6.77505 1.000 13.81644 485 SER B C 1
ATOM 23666 O O . SER B 1 485 ? 17.50712 11.01389 7.93881 1.000 14.47328 485 SER B O 1
ATOM 23674 N N . ARG B 1 486 ? 16.19857 11.47837 6.16324 1.000 14.36414 486 ARG B N 1
ATOM 23675 C CA . ARG B 1 486 ? 14.93327 11.12307 6.79357 1.000 13.99231 486 ARG B CA 1
ATOM 23676 C C . ARG B 1 486 ? 14.20539 10.04339 5.99397 1.000 15.09116 486 ARG B C 1
ATOM 23677 O O . ARG B 1 486 ? 12.98012 10.00347 5.97963 1.000 16.65006 486 ARG B O 1
ATOM 23698 N N . SER B 1 487 ? 14.94531 9.14190 5.35450 1.000 13.69123 487 SER B N 1
ATOM 23699 C CA . SER B 1 487 ? 14.39815 8.38211 4.23819 1.000 14.71935 487 SER B CA 1
ATOM 23700 C C . SER B 1 487 ? 13.99957 6.95950 4.58314 1.000 14.49106 487 SER B C 1
ATOM 23701 O O . SER B 1 487 ? 13.45386 6.26743 3.72393 1.000 17.34801 487 SER B O 1
ATOM 23709 N N . PHE B 1 488 ? 14.27670 6.50153 5.78977 1.000 13.31918 488 PHE B N 1
ATOM 23710 C CA . PHE B 1 488 ? 14.09602 5.09938 6.11602 1.000 14.38492 488 PHE B CA 1
ATOM 23711 C C . PHE B 1 488 ? 13.93580 4.95581 7.61897 1.000 14.98532 488 PHE B C 1
ATOM 23712 O O . PHE B 1 488 ? 14.40756 5.80227 8.39174 1.000 17.53289 488 PHE B O 1
ATOM 23722 N N . GLY B 1 489 ? 13.17678 3.94140 8.01674 1.000 11.98362 489 GLY B N 1
ATOM 23723 C CA . GLY B 1 489 ? 13.05876 3.56121 9.41306 1.000 13.15197 489 GLY B CA 1
ATOM 23724 C C . GLY B 1 489 ? 11.95640 2.53235 9.59335 1.000 13.06002 489 GLY B C 1
ATOM 23725 O O . GLY B 1 489 ? 11.51747 1.90605 8.63315 1.000 15.57468 489 GLY B O 1
ATOM 23729 N N . GLN B 1 490 ? 11.52689 2.37196 10.84480 1.000 10.13751 490 GLN B N 1
ATOM 23730 C CA . GLN B 1 490 ? 10.42925 1.46150 11.13271 1.000 10.61506 490 GLN B CA 1
ATOM 23731 C C . GLN B 1 490 ? 9.13503 1.89533 10.45534 1.000 10.87077 490 GLN B C 1
ATOM 23732 O O . GLN B 1 490 ? 8.44045 1.06938 9.84613 1.000 10.61091 490 GLN B O 1
ATOM 23746 N N . THR B 1 491 ? 8.79208 3.18839 10.56522 1.000 10.35190 491 THR B N 1
ATOM 23747 C CA . THR B 1 491 ? 7.56103 3.71525 10.01034 1.000 11.12858 491 THR B CA 1
ATOM 23748 C C . THR B 1 491 ? 7.79115 4.65753 8.84063 1.000 12.90956 491 THR B C 1
ATOM 23749 O O . THR B 1 491 ? 6.83066 5.04701 8.17941 1.000 16.89414 491 THR B O 1
ATOM 23760 N N A GLN B 1 492 ? 9.03408 5.01546 8.55386 0.692 11.16695 492 GLN B N 1
ATOM 23761 N N B GLN B 1 492 ? 9.03777 5.02105 8.55382 0.308 12.73784 492 GLN B N 1
ATOM 23762 C CA A GLN B 1 492 ? 9.35701 5.77147 7.34736 0.692 12.44097 492 GLN B CA 1
ATOM 23763 C CA B GLN B 1 492 ? 9.36877 5.78881 7.35365 0.308 13.88337 492 GLN B CA 1
ATOM 23764 C C A GLN B 1 492 ? 9.61580 4.73618 6.26363 0.692 11.52053 492 GLN B C 1
ATOM 23765 C C B GLN B 1 492 ? 9.63147 4.76601 6.25013 0.308 12.79586 492 GLN B C 1
ATOM 23766 O O A GLN B 1 492 ? 10.67814 4.10951 6.22315 0.692 14.04686 492 GLN B O 1
ATOM 23767 O O B GLN B 1 492 ? 10.71816 4.18919 6.16563 0.308 14.09378 492 GLN B O 1
ATOM 23794 N N . LYS B 1 493 ? 8.62944 4.54174 5.39933 1.000 12.10965 493 LYS B N 1
ATOM 23795 C CA . LYS B 1 493 ? 8.62986 3.45125 4.42682 1.000 12.74352 493 LYS B CA 1
ATOM 23796 C C . LYS B 1 493 ? 8.36214 3.89954 3.00143 1.000 13.43436 493 LYS B C 1
ATOM 23797 O O . LYS B 1 493 ? 8.64474 3.13595 2.08091 1.000 15.75442 493 LYS B O 1
ATOM 23816 N N . GLY B 1 494 ? 7.81285 5.08042 2.77943 1.000 16.51256 494 GLY B N 1
ATOM 23817 C CA . GLY B 1 494 ? 7.59797 5.55934 1.42896 1.000 18.02386 494 GLY B CA 1
ATOM 23818 C C . GLY B 1 494 ? 8.87055 6.16211 0.88427 1.000 19.51665 494 GLY B C 1
ATOM 23819 O O . GLY B 1 494 ? 9.80987 6.40957 1.61984 1.000 24.46542 494 GLY B O 1
ATOM 23823 N N . TYR B 1 495 ? 8.89475 6.40659 -0.41499 1.000 18.61853 495 TYR B N 1
ATOM 23824 C CA . TYR B 1 495 ? 10.06080 7.02090 -1.03615 1.000 17.79302 495 TYR B CA 1
ATOM 23825 C C . TYR B 1 495 ? 10.16288 8.47445 -0.59975 1.000 17.91937 495 TYR B C 1
ATOM 23826 O O . TYR B 1 495 ? 9.20748 9.24237 -0.72975 1.000 21.23946 495 TYR B O 1
ATOM 23844 N N A ARG B 1 496 ? 11.32195 8.84512 -0.06572 0.375 17.75614 496 ARG B N 1
ATOM 23845 N N B ARG B 1 496 ? 11.31572 8.84646 -0.05649 0.625 15.75715 496 ARG B N 1
ATOM 23846 C CA A ARG B 1 496 ? 11.58843 10.20751 0.37325 0.375 18.86656 496 ARG B CA 1
ATOM 23847 C CA B ARG B 1 496 ? 11.58231 10.21485 0.36043 0.625 16.78063 496 ARG B CA 1
ATOM 23848 C C A ARG B 1 496 ? 12.95158 10.60948 -0.16049 0.375 17.43595 496 ARG B C 1
ATOM 23849 C C B ARG B 1 496 ? 12.94320 10.60073 -0.18789 0.625 16.31962 496 ARG B C 1
ATOM 23850 O O A ARG B 1 496 ? 13.90907 9.83233 -0.07640 0.375 19.43756 496 ARG B O 1
ATOM 23851 O O B ARG B 1 496 ? 13.88416 9.80056 -0.15993 0.625 19.19541 496 ARG B O 1
ATOM 23892 N N . GLU B 1 497 ? 13.02737 11.80617 -0.72001 1.000 15.16865 497 GLU B N 1
ATOM 23893 C CA . GLU B 1 497 ? 14.26892 12.35095 -1.23164 1.000 15.08187 497 GLU B CA 1
ATOM 23894 C C . GLU B 1 497 ? 14.91290 13.19385 -0.15157 1.000 14.83234 497 GLU B C 1
ATOM 23895 O O . GLU B 1 497 ? 14.35701 13.37203 0.93198 1.000 17.10754 497 GLU B O 1
ATOM 23907 N N . ILE B 1 498 ? 16.12023 13.66128 -0.43840 1.000 14.31451 498 ILE B N 1
ATOM 23908 C CA . ILE B 1 498 ? 16.90021 14.41448 0.53212 1.000 14.88915 498 ILE B CA 1
ATOM 23909 C C . ILE B 1 498 ? 16.42862 15.86042 0.53519 1.000 14.92684 498 ILE B C 1
ATOM 23910 O O . ILE B 1 498 ? 16.49493 16.54520 -0.48819 1.000 15.98626 498 ILE B O 1
ATOM 23926 N N . GLY B 1 499 ? 15.95001 16.32838 1.67943 1.000 13.85082 499 GLY B N 1
ATOM 23927 C CA . GLY B 1 499 ? 15.54972 17.71386 1.78879 1.000 13.33416 499 GLY B CA 1
ATOM 23928 C C . GLY B 1 499 ? 16.78541 18.58342 1.83243 1.000 13.31985 499 GLY B C 1
ATOM 23929 O O . GLY B 1 499 ? 17.72723 18.31962 2.59092 1.000 14.10274 499 GLY B O 1
ATOM 23933 N N . PHE B 1 500 ? 16.77560 19.64638 1.04057 1.000 14.07225 500 PHE B N 1
ATOM 23934 C CA . PHE B 1 500 ? 17.90882 20.56075 1.02186 1.000 12.74524 500 PHE B CA 1
ATOM 23935 C C . PHE B 1 500 ? 18.28372 21.01510 2.43280 1.000 12.40439 500 PHE B C 1
ATOM 23936 O O . PHE B 1 500 ? 19.46501 21.04200 2.79830 1.000 13.08302 500 PHE B O 1
ATOM 23953 N N . ARG B 1 501 ? 17.29773 21.40667 3.24021 1.000 12.35469 501 ARG B N 1
ATOM 23954 C CA . ARG B 1 501 ? 17.62024 21.95431 4.55949 1.000 11.90041 501 ARG B CA 1
ATOM 23955 C C . ARG B 1 501 ? 18.22096 20.91044 5.49872 1.000 13.06931 501 ARG B C 1
ATOM 23956 O O . ARG B 1 501 ? 18.74479 21.28655 6.55675 1.000 12.57932 501 ARG B O 1
ATOM 23977 N N . GLU B 1 502 ? 18.17389 19.62094 5.14172 1.000 12.34676 502 GLU B N 1
ATOM 23978 C CA . GLU B 1 502 ? 18.72693 18.57045 6.00087 1.000 13.85717 502 GLU B CA 1
ATOM 23979 C C . GLU B 1 502 ? 20.25331 18.42402 5.98285 1.000 13.88616 502 GLU B C 1
ATOM 23980 O O . GLU B 1 502 ? 20.80886 17.41108 6.25592 1.000 15.09023 502 GLU B O 1
ATOM 23992 N N A ILE B 1 503 ? 20.84126 19.34793 5.18475 0.820 13.01166 503 ILE B N 1
ATOM 23993 N N B ILE B 1 503 ? 20.84623 19.35994 5.23544 0.180 13.60767 503 ILE B N 1
ATOM 23994 C CA A ILE B 1 503 ? 22.25965 19.64685 5.28188 0.820 13.10727 503 ILE B CA 1
ATOM 23995 C CA B ILE B 1 503 ? 22.26895 19.58309 5.32786 0.180 13.55627 503 ILE B CA 1
ATOM 23996 C C A ILE B 1 503 ? 22.58980 19.86090 6.74096 0.820 11.42780 503 ILE B C 1
ATOM 23997 C C B ILE B 1 503 ? 22.57716 19.80788 6.78427 0.180 12.84517 503 ILE B C 1
ATOM 23998 O O A ILE B 1 503 ? 23.75251 19.67459 7.13493 0.820 12.80945 503 ILE B O 1
ATOM 23999 O O B ILE B 1 503 ? 23.69879 19.53410 7.22877 0.180 13.85781 503 ILE B O 1
ATOM 24030 N N . GLN B 1 504 ? 21.62570 20.38125 7.54415 1.000 12.13448 504 GLN B N 1
ATOM 24031 C CA . GLN B 1 504 ? 21.86442 20.28781 8.98027 1.000 11.57966 504 GLN B CA 1
ATOM 24032 C C . GLN B 1 504 ? 22.54842 19.06836 9.58191 1.000 11.93729 504 GLN B C 1
ATOM 24033 O O . GLN B 1 504 ? 23.33650 19.21836 10.51139 1.000 12.05885 504 GLN B O 1
ATOM 24047 N N . ASP B 1 505 ? 22.26806 17.85759 9.10246 1.000 12.55148 505 ASP B N 1
ATOM 24048 C CA . ASP B 1 505 ? 22.91713 16.68612 9.69549 1.000 12.06154 505 ASP B CA 1
ATOM 24049 C C . ASP B 1 505 ? 24.43699 16.79550 9.60699 1.000 12.56545 505 ASP B C 1
ATOM 24050 O O . ASP B 1 505 ? 25.14996 16.37733 10.52809 1.000 13.46836 505 ASP B O 1
ATOM 24059 N N . LEU B 1 506 ? 24.95095 17.34030 8.50041 1.000 12.82264 506 LEU B N 1
ATOM 24060 C CA . LEU B 1 506 ? 26.38396 17.51546 8.33343 1.000 13.07927 506 LEU B CA 1
ATOM 24061 C C . LEU B 1 506 ? 26.95641 18.53695 9.30500 1.000 12.55680 506 LEU B C 1
ATOM 24062 O O . LEU B 1 506 ? 28.17032 18.51382 9.56976 1.000 13.35584 506 LEU B O 1
ATOM 24078 N N . PHE B 1 507 ? 26.11890 19.42868 9.85026 1.000 11.83770 507 PHE B N 1
ATOM 24079 C CA . PHE B 1 507 ? 26.62693 20.37702 10.83669 1.000 12.62954 507 PHE B CA 1
ATOM 24080 C C . PHE B 1 507 ? 27.29282 19.63860 11.98924 1.000 13.36822 507 PHE B C 1
ATOM 24081 O O . PHE B 1 507 ? 28.27384 20.11850 12.56367 1.000 14.34132 507 PHE B O 1
ATOM 24098 N N . ALA B 1 508 ? 26.69225 18.52391 12.41297 1.000 12.50842 508 ALA B N 1
ATOM 24099 C CA . ALA B 1 508 ? 27.22525 17.72536 13.50737 1.000 12.10982 508 ALA B CA 1
ATOM 24100 C C . ALA B 1 508 ? 28.21765 16.67401 13.02668 1.000 12.20384 508 ALA B C 1
ATOM 24101 O O . ALA B 1 508 ? 29.24663 16.45162 13.67777 1.000 12.20004 508 ALA B O 1
ATOM 24108 N N . SER B 1 509 ? 27.91734 16.01149 11.91267 1.000 11.40999 509 SER B N 1
ATOM 24109 C CA . SER B 1 509 ? 28.75517 14.87766 11.53404 1.000 11.28808 509 SER B CA 1
ATOM 24110 C C . SER B 1 509 ? 30.07244 15.27157 10.87365 1.000 12.03304 509 SER B C 1
ATOM 24111 O O . SER B 1 509 ? 31.01143 14.45246 10.85013 1.000 12.20479 509 SER B O 1
ATOM 24119 N N . MET B 1 510 ? 30.19503 16.48874 10.34154 1.000 13.30629 510 MET B N 1
ATOM 24120 C CA . MET B 1 510 ? 31.39300 16.77084 9.55090 1.000 13.59430 510 MET B CA 1
ATOM 24121 C C . MET B 1 510 ? 32.65540 16.58549 10.38536 1.000 14.11310 510 MET B C 1
ATOM 24122 O O . MET B 1 510 ? 33.67586 16.11490 9.87146 1.000 13.53954 510 MET B O 1
ATOM 24136 N N . TYR B 1 511 ? 32.61324 16.93871 11.67430 1.000 13.92319 511 TYR B N 1
ATOM 24137 C CA . TYR B 1 511 ? 33.80916 16.84127 12.50464 1.000 13.69870 511 TYR B CA 1
ATOM 24138 C C . TYR B 1 511 ? 34.21706 15.39409 12.68401 1.000 13.64738 511 TYR B C 1
ATOM 24139 O O . TYR B 1 511 ? 35.41001 15.07875 12.75780 1.000 14.23829 511 TYR B O 1
ATOM 24157 N N . TYR B 1 512 ? 33.23326 14.50394 12.80428 1.000 13.34507 512 TYR B N 1
ATOM 24158 C CA . TYR B 1 512 ? 33.52431 13.08567 12.92863 1.000 12.79433 512 TYR B CA 1
ATOM 24159 C C . TYR B 1 512 ? 34.19173 12.55834 11.66035 1.000 12.36643 512 TYR B C 1
ATOM 24160 O O . TYR B 1 512 ? 35.20134 11.85034 11.72463 1.000 14.26730 512 TYR B O 1
ATOM 24178 N N . PHE B 1 513 ? 33.63285 12.87499 10.49182 1.000 12.91595 513 PHE B N 1
ATOM 24179 C CA . PHE B 1 513 ? 34.22331 12.39686 9.24036 1.000 13.60069 513 PHE B CA 1
ATOM 24180 C C . PHE B 1 513 ? 35.62119 12.96110 9.01870 1.000 14.77788 513 PHE B C 1
ATOM 24181 O O . PHE B 1 513 ? 36.53336 12.24019 8.58265 1.000 15.14158 513 PHE B O 1
ATOM 24198 N N . ILE B 1 514 ? 35.82178 14.24350 9.30930 1.000 14.23014 514 ILE B N 1
ATOM 24199 C CA . ILE B 1 514 ? 37.13715 14.83948 9.11702 1.000 14.31753 514 ILE B CA 1
ATOM 24200 C C . ILE B 1 514 ? 38.16837 14.12899 9.97874 1.000 15.88315 514 ILE B C 1
ATOM 24201 O O . ILE B 1 514 ? 39.30422 13.90564 9.55224 1.000 17.47970 514 ILE B O 1
ATOM 24217 N N . ASN B 1 515 ? 37.79162 13.74625 11.19009 1.000 14.96191 515 ASN B N 1
ATOM 24218 C CA . ASN B 1 515 ? 38.73623 13.12562 12.11924 1.000 15.70245 515 ASN B CA 1
ATOM 24219 C C . ASN B 1 515 ? 38.90792 11.62798 11.93728 1.000 17.59735 515 ASN B C 1
ATOM 24220 O O . ASN B 1 515 ? 39.66216 11.03285 12.72183 1.000 19.53433 515 ASN B O 1
ATOM 24231 N N . ILE B 1 516 ? 38.29475 11.01827 10.92179 1.000 16.39004 516 ILE B N 1
ATOM 24232 C CA . ILE B 1 516 ? 38.72151 9.70465 10.45152 1.000 16.13979 516 ILE B CA 1
ATOM 24233 C C . ILE B 1 516 ? 39.28158 9.76387 9.02879 1.000 16.91541 516 ILE B C 1
ATOM 24234 O O . ILE B 1 516 ? 39.32607 8.74596 8.34440 1.000 18.13586 516 ILE B O 1
ATOM 24250 N N . GLY B 1 517 ? 39.69540 10.93719 8.55801 1.000 17.22256 517 GLY B N 1
ATOM 24251 C CA . GLY B 1 517 ? 40.38097 11.01273 7.28484 1.000 17.53250 517 GLY B CA 1
ATOM 24252 C C . GLY B 1 517 ? 39.48611 11.23521 6.08911 1.000 17.21639 517 GLY B C 1
ATOM 24253 O O . GLY B 1 517 ? 39.95596 11.12572 4.95291 1.000 18.07605 517 GLY B O 1
ATOM 24257 N N . TYR B 1 518 ? 38.22205 11.58853 6.30260 1.000 16.44685 518 TYR B N 1
ATOM 24258 C CA . TYR B 1 518 ? 37.24755 11.77255 5.22898 1.000 15.94659 518 TYR B CA 1
ATOM 24259 C C . TYR B 1 518 ? 36.84121 13.23585 5.03479 1.000 16.09746 518 TYR B C 1
ATOM 24260 O O . TYR B 1 518 ? 35.69208 13.55065 4.71739 1.000 16.03605 518 TYR B O 1
ATOM 24278 N N . GLN B 1 519 ? 37.79887 14.15200 5.18513 1.000 15.23979 519 GLN B N 1
ATOM 24279 C CA . GLN B 1 519 ? 37.54671 15.54675 4.83843 1.000 16.77455 519 GLN B CA 1
ATOM 24280 C C . GLN B 1 519 ? 37.08223 15.70164 3.39177 1.000 16.40511 519 GLN B C 1
ATOM 24281 O O . GLN B 1 519 ? 36.21963 16.53630 3.10055 1.000 16.82109 519 GLN B O 1
ATOM 24295 N N . ASP B 1 520 ? 37.63982 14.91919 2.46637 1.000 17.26692 520 ASP B N 1
ATOM 24296 C CA . ASP B 1 520 ? 37.23940 15.06550 1.06356 1.000 18.76906 520 ASP B CA 1
ATOM 24297 C C . ASP B 1 520 ? 35.77398 14.68292 0.86318 1.000 18.39382 520 ASP B C 1
ATOM 24298 O O . ASP B 1 520 ? 35.07305 15.28639 0.04192 1.000 18.71658 520 ASP B O 1
ATOM 24307 N N . PHE B 1 521 ? 35.30024 13.66645 1.58601 1.000 17.55703 521 PHE B N 1
ATOM 24308 C CA . PHE B 1 521 ? 33.88384 13.31732 1.55115 1.000 17.27332 521 PHE B CA 1
ATOM 24309 C C . PHE B 1 521 ? 33.01538 14.48447 2.00935 1.000 16.48011 521 PHE B C 1
ATOM 24310 O O . PHE B 1 521 ? 31.97545 14.76273 1.40358 1.000 16.12664 521 PHE B O 1
ATOM 24327 N N . VAL B 1 522 ? 33.41983 15.17192 3.07982 1.000 14.94235 522 VAL B N 1
ATOM 24328 C CA . VAL B 1 522 ? 32.66167 16.33438 3.53037 1.000 15.26474 522 VAL B CA 1
ATOM 24329 C C . VAL B 1 522 ? 32.60237 17.38717 2.43441 1.000 15.00006 522 VAL B C 1
ATOM 24330 O O . VAL B 1 522 ? 31.54183 17.96727 2.16734 1.000 15.02079 522 VAL B O 1
ATOM 24343 N N . LYS B 1 523 ? 33.74928 17.66155 1.79331 1.000 16.07343 523 LYS B N 1
ATOM 24344 C CA . LYS B 1 523 ? 33.76234 18.64061 0.70878 1.000 17.34018 523 LYS B CA 1
ATOM 24345 C C . LYS B 1 523 ? 32.82338 18.20684 -0.39952 1.000 15.84633 523 LYS B C 1
ATOM 24346 O O . LYS B 1 523 ? 32.08288 19.02398 -0.95472 1.000 16.35643 523 LYS B O 1
ATOM 24365 N N A GLU B 1 524 ? 32.86344 16.91738 -0.75058 0.563 16.77026 524 GLU B N 1
ATOM 24366 N N B GLU B 1 524 ? 32.84686 16.91529 -0.73851 0.437 16.74102 524 GLU B N 1
ATOM 24367 C CA A GLU B 1 524 ? 31.98896 16.39142 -1.79217 0.563 17.67500 524 GLU B CA 1
ATOM 24368 C CA B GLU B 1 524 ? 31.98356 16.39550 -1.79359 0.437 17.61583 524 GLU B CA 1
ATOM 24369 C C A GLU B 1 524 ? 30.52791 16.65980 -1.45364 0.563 15.92516 524 GLU B C 1
ATOM 24370 C C B GLU B 1 524 ? 30.51556 16.62575 -1.45950 0.437 16.32138 524 GLU B C 1
ATOM 24371 O O A GLU B 1 524 ? 29.74708 17.06460 -2.32176 0.563 15.67488 524 GLU B O 1
ATOM 24372 O O B GLU B 1 524 ? 29.71683 16.96556 -2.33968 0.437 16.49253 524 GLU B O 1
ATOM 24387 N N . LEU B 1 525 ? 30.13634 16.44289 -0.19415 1.000 15.58772 525 LEU B N 1
ATOM 24388 C CA . LEU B 1 525 ? 28.75499 16.71124 0.19169 1.000 15.39436 525 LEU B CA 1
ATOM 24389 C C . LEU B 1 525 ? 28.42791 18.19726 0.06968 1.000 14.00346 525 LEU B C 1
ATOM 24390 O O . LEU B 1 525 ? 27.36741 18.56642 -0.44967 1.000 14.88674 525 LEU B O 1
ATOM 24406 N N . LEU B 1 526 ? 29.32395 19.07345 0.53880 1.000 14.42832 526 LEU B N 1
ATOM 24407 C CA . LEU B 1 526 ? 29.11030 20.50363 0.35194 1.000 14.70095 526 LEU B CA 1
ATOM 24408 C C . LEU B 1 526 ? 28.85002 20.81660 -1.11082 1.000 14.07961 526 LEU B C 1
ATOM 24409 O O . LEU B 1 526 ? 27.92148 21.55235 -1.44797 1.000 14.62152 526 LEU B O 1
ATOM 24425 N N . PHE B 1 527 ? 29.68465 20.27171 -2.00538 1.000 14.37924 527 PHE B N 1
ATOM 24426 C CA . PHE B 1 527 ? 29.53299 20.57523 -3.42162 1.000 15.23538 527 PHE B CA 1
ATOM 24427 C C . PHE B 1 527 ? 28.23980 19.98850 -3.97332 1.000 14.84188 527 PHE B C 1
ATOM 24428 O O . PHE B 1 527 ? 27.61258 20.58533 -4.84749 1.000 14.84346 527 PHE B O 1
ATOM 24445 N N . GLU B 1 528 ? 27.83873 18.80976 -3.49148 1.000 14.71074 528 GLU B N 1
ATOM 24446 C CA . GLU B 1 528 ? 26.59787 18.19672 -3.95615 1.000 15.06437 528 GLU B CA 1
ATOM 24447 C C . GLU B 1 528 ? 25.37877 19.05780 -3.61643 1.000 14.49268 528 GLU B C 1
ATOM 24448 O O . GLU B 1 528 ? 24.49561 19.24527 -4.45913 1.000 14.65980 528 GLU B O 1
ATOM 24460 N N . TRP B 1 529 ? 25.30897 19.58417 -2.39360 1.000 13.59544 529 TRP B N 1
ATOM 24461 C CA . TRP B 1 529 ? 24.23855 20.52514 -2.06886 1.000 14.02274 529 TRP B CA 1
ATOM 24462 C C . TRP B 1 529 ? 24.36230 21.79909 -2.89867 1.000 14.07907 529 TRP B C 1
ATOM 24463 O O . TRP B 1 529 ? 23.35696 22.33421 -3.38478 1.000 14.34028 529 TRP B O 1
ATOM 24484 N N . THR B 1 530 ? 25.60046 22.27615 -3.10418 1.000 14.66148 530 THR B N 1
ATOM 24485 C CA . THR B 1 530 ? 25.79688 23.51707 -3.84418 1.000 13.88229 530 THR B CA 1
ATOM 24486 C C . THR B 1 530 ? 25.28534 23.41050 -5.27156 1.000 15.01111 530 THR B C 1
ATOM 24487 O O . THR B 1 530 ? 24.76105 24.39227 -5.81218 1.000 15.79545 530 THR B O 1
ATOM 24498 N N . ALA B 1 531 ? 25.38408 22.22316 -5.87294 1.000 14.89798 531 ALA B N 1
ATOM 24499 C CA . ALA B 1 531 ? 24.88671 21.98787 -7.22506 1.000 14.99729 531 ALA B CA 1
ATOM 24500 C C . ALA B 1 531 ? 23.36574 22.05057 -7.29339 1.000 15.01449 531 ALA B C 1
ATOM 24501 O O . ALA B 1 531 ? 22.80435 22.05836 -8.38894 1.000 17.07926 531 ALA B O 1
ATOM 24508 N N . ASN B 1 532 ? 22.68396 22.10348 -6.15753 1.000 14.28750 532 ASN B N 1
ATOM 24509 C CA . ASN B 1 532 ? 21.23278 22.22518 -6.10254 1.000 13.93515 532 ASN B CA 1
ATOM 24510 C C . ASN B 1 532 ? 20.77094 23.65010 -5.83725 1.000 13.91766 532 ASN B C 1
ATOM 24511 O O . ASN B 1 532 ? 19.58228 23.87035 -5.58878 1.000 14.97406 532 ASN B O 1
ATOM 24522 N N . VAL B 1 533 ? 21.67505 24.62188 -5.96241 1.000 14.63137 533 VAL B N 1
ATOM 24523 C CA . VAL B 1 533 ? 21.36185 26.04296 -5.86603 1.000 14.93916 533 VAL B CA 1
ATOM 24524 C C . VAL B 1 533 ? 21.34134 26.61844 -7.27592 1.000 14.73856 533 VAL B C 1
ATOM 24525 O O . VAL B 1 533 ? 22.22191 26.31854 -8.09594 1.000 15.15082 533 VAL B O 1
ATOM 24538 N N . TYR B 1 534 ? 20.31432 27.41365 -7.56341 1.000 16.71162 534 TYR B N 1
ATOM 24539 C CA . TYR B 1 534 ? 20.13586 28.06041 -8.85412 1.000 16.62566 534 TYR B CA 1
ATOM 24540 C C . TYR B 1 534 ? 20.93345 29.35738 -8.91870 1.000 17.94244 534 TYR B C 1
ATOM 24541 O O . TYR B 1 534 ? 21.33935 29.92855 -7.91066 1.000 17.45790 534 TYR B O 1
ATOM 24559 N N . LYS B 1 535 ? 21.16764 29.81621 -10.14411 1.000 17.23409 535 LYS B N 1
ATOM 24560 C CA . LYS B 1 535 ? 21.91030 31.06004 -10.33602 1.000 18.17627 535 LYS B CA 1
ATOM 24561 C C . LYS B 1 535 ? 21.34503 32.19671 -9.50030 1.000 17.23976 535 LYS B C 1
ATOM 24562 O O . LYS B 1 535 ? 22.09982 32.96144 -8.89506 1.000 17.53848 535 LYS B O 1
ATOM 24570 N N A MET B 1 536 ? 20.02256 32.31192 -9.42936 0.555 16.52514 536 MET B N 1
ATOM 24571 N N B MET B 1 536 ? 20.01398 32.30520 -9.44306 0.445 17.35553 536 MET B N 1
ATOM 24572 C CA A MET B 1 536 ? 19.44684 33.42770 -8.68675 0.555 16.45197 536 MET B CA 1
ATOM 24573 C CA B MET B 1 536 ? 19.38825 33.38610 -8.68785 0.445 18.04022 536 MET B CA 1
ATOM 24574 C C A MET B 1 536 ? 19.61763 33.27723 -7.17626 0.555 16.80934 536 MET B C 1
ATOM 24575 C C B MET B 1 536 ? 19.67856 33.27942 -7.19410 0.445 17.94915 536 MET B C 1
ATOM 24576 O O A MET B 1 536 ? 19.54785 34.27866 -6.45823 0.555 17.19426 536 MET B O 1
ATOM 24577 O O B MET B 1 536 ? 19.76081 34.30235 -6.50505 0.445 19.01390 536 MET B O 1
ATOM 24604 N N . GLY B 1 537 ? 19.83757 32.06666 -6.67591 1.000 17.06670 537 GLY B N 1
ATOM 24605 C CA . GLY B 1 537 ? 20.13281 31.85922 -5.27045 1.000 15.62858 537 GLY B CA 1
ATOM 24606 C C . GLY B 1 537 ? 19.13300 31.02860 -4.49919 1.000 15.44252 537 GLY B C 1
ATOM 24607 O O . GLY B 1 537 ? 19.41431 30.69439 -3.34471 1.000 16.78787 537 GLY B O 1
ATOM 24611 N N . TYR B 1 538 ? 17.98960 30.67956 -5.07692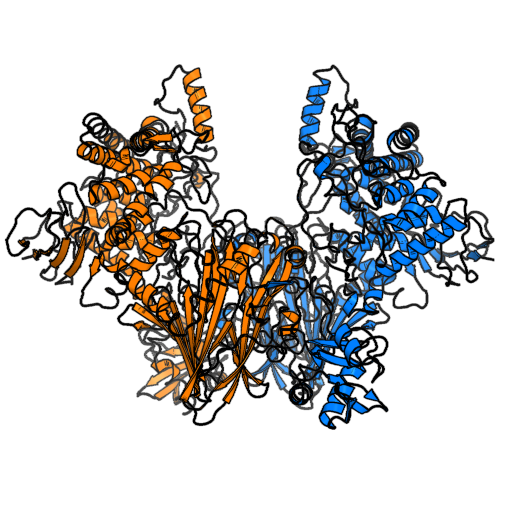 1.000 15.47886 538 TYR B N 1
ATOM 24612 C CA . TYR B 1 538 ? 17.06941 29.72653 -4.47278 1.000 14.49384 538 TYR B CA 1
ATOM 24613 C C . TYR B 1 538 ? 17.56900 28.30309 -4.73860 1.000 14.22038 538 TYR B C 1
ATOM 24614 O O . TYR B 1 538 ? 18.49594 28.08011 -5.52963 1.000 15.36044 538 TYR B O 1
ATOM 24632 N N . ALA B 1 539 ? 16.95765 27.31964 -4.07667 1.000 14.04345 539 ALA B N 1
ATOM 24633 C CA . ALA B 1 539 ? 17.45606 25.94944 -4.10077 1.000 13.90206 539 ALA B CA 1
ATOM 24634 C C . ALA B 1 539 ? 16.35191 24.97110 -4.45684 1.000 14.24456 539 ALA B C 1
ATOM 24635 O O . ALA B 1 539 ? 15.18073 25.18820 -4.15023 1.000 14.02068 539 ALA B O 1
ATOM 24642 N N . ASN B 1 540 ? 16.74441 23.84014 -5.04128 1.000 13.87899 540 ASN B N 1
ATOM 24643 C CA . ASN B 1 540 ? 15.83985 22.70235 -5.09358 1.000 14.34289 540 ASN B CA 1
ATOM 24644 C C . ASN B 1 540 ? 15.48348 22.28235 -3.68017 1.000 13.80694 540 ASN B C 1
ATOM 24645 O O . ASN B 1 540 ? 16.36875 22.05611 -2.85250 1.000 15.24426 540 ASN B O 1
ATOM 24656 N N . HIS B 1 541 ? 14.18869 22.13763 -3.41599 1.000 13.76888 541 HIS B N 1
ATOM 24657 C CA . HIS B 1 541 ? 13.74234 21.74736 -2.08011 1.000 13.96816 541 HIS B CA 1
ATOM 24658 C C . HIS B 1 541 ? 14.16822 20.32997 -1.72620 1.000 13.90067 541 HIS B C 1
ATOM 24659 O O . HIS B 1 541 ? 14.41294 20.03600 -0.54245 1.000 13.58355 541 HIS B O 1
ATOM 24674 N N . ASN B 1 542 ? 14.23485 19.44848 -2.72638 1.000 13.51660 542 ASN B N 1
ATOM 24675 C CA . ASN B 1 542 ? 14.57444 18.04996 -2.56009 1.000 13.92407 542 ASN B CA 1
ATOM 24676 C C . ASN B 1 542 ? 15.49857 17.61865 -3.68649 1.000 14.03914 542 ASN B C 1
ATOM 24677 O O . ASN B 1 542 ? 15.41936 18.12392 -4.81464 1.000 14.56375 542 ASN B O 1
ATOM 24688 N N . PHE B 1 543 ? 16.33477 16.62503 -3.39188 1.000 13.89223 543 PHE B N 1
ATOM 24689 C CA . PHE B 1 543 ? 17.11305 16.00354 -4.45181 1.000 13.43924 543 PHE B CA 1
ATOM 24690 C C . PHE B 1 543 ? 17.41004 14.55233 -4.08886 1.000 13.36146 543 PHE B C 1
ATOM 24691 O O . PHE B 1 543 ? 17.38299 14.16851 -2.92117 1.000 14.13425 543 PHE B O 1
ATOM 24708 N N . TYR B 1 544 ? 17.74856 13.75131 -5.09985 1.000 13.30474 544 TYR B N 1
ATOM 24709 C CA . TYR B 1 544 ? 18.27180 12.40987 -4.84817 1.000 13.48598 544 TYR B CA 1
ATOM 24710 C C . TYR B 1 544 ? 19.31053 12.11427 -5.92296 1.000 13.97146 544 TYR B C 1
ATOM 24711 O O . TYR B 1 544 ? 20.50406 12.38316 -5.72045 1.000 15.97905 544 TYR B O 1
ATOM 24729 N N . TRP B 1 545 ? 18.86800 11.63739 -7.09606 1.000 14.57154 545 TRP B N 1
ATOM 24730 C CA . TRP B 1 545 ? 19.75793 11.55377 -8.25100 1.000 16.25539 545 TRP B CA 1
ATOM 24731 C C . TRP B 1 545 ? 19.84339 12.91238 -8.94247 1.000 17.40287 545 TRP B C 1
ATOM 24732 O O . TRP B 1 545 ? 20.90908 13.30760 -9.42905 1.000 19.39185 545 TRP B O 1
ATOM 24753 N N . VAL B 1 546 ? 18.71617 13.62553 -9.00036 1.000 16.11098 546 VAL B N 1
ATOM 24754 C CA . VAL B 1 546 ? 18.60344 14.97754 -9.51391 1.000 16.68297 546 VAL B CA 1
ATOM 24755 C C . VAL B 1 546 ? 17.74441 15.75513 -8.52233 1.000 16.15831 546 VAL B C 1
ATOM 24756 O O . VAL B 1 546 ? 17.14127 15.19143 -7.61153 1.000 15.43468 546 VAL B O 1
ATOM 24769 N N . GLY B 1 547 ? 17.69858 17.07225 -8.71115 1.000 17.14163 547 GLY B N 1
ATOM 24770 C CA . GLY B 1 547 ? 16.93320 17.95323 -7.85930 1.000 16.02228 547 GLY B CA 1
ATOM 24771 C C . GLY B 1 547 ? 15.57970 18.31346 -8.43308 1.000 16.37793 547 GLY B C 1
ATOM 24772 O O . GLY B 1 547 ? 15.33974 18.20580 -9.63954 1.000 19.10507 547 GLY B O 1
ATOM 24776 N N . LYS B 1 548 ? 14.68745 18.73775 -7.54189 1.000 16.20464 548 LYS B N 1
ATOM 24777 C CA . LYS B 1 548 ? 13.34946 19.15311 -7.93438 1.000 16.69369 548 LYS B CA 1
ATOM 24778 C C . LYS B 1 548 ? 12.85007 20.24498 -6.99444 1.000 16.52680 548 LYS B C 1
ATOM 24779 O O . LYS B 1 548 ? 13.43814 20.51753 -5.94120 1.000 15.89698 548 LYS B O 1
ATOM 24798 N N . GLN B 1 549 ? 11.72102 20.85309 -7.37974 1.000 16.25587 549 GLN B N 1
ATOM 24799 C CA . GLN B 1 549 ? 11.01068 21.85779 -6.58267 1.000 15.79796 549 GLN B CA 1
ATOM 24800 C C . GLN B 1 549 ? 11.83988 23.12987 -6.41134 1.000 15.87063 549 GLN B C 1
ATOM 24801 O O . GLN B 1 549 ? 12.21721 23.50519 -5.29078 1.000 15.43482 549 GLN B O 1
ATOM 24815 N N . PRO B 1 550 ? 12.10637 23.83762 -7.51713 1.000 16.60395 550 PRO B N 1
ATOM 24816 C CA . PRO B 1 550 ? 13.02982 24.98459 -7.48719 1.000 16.54898 550 PRO B CA 1
ATOM 24817 C C . PRO B 1 550 ? 12.51094 26.17303 -6.69212 1.000 16.16177 550 PRO B C 1
ATOM 24818 O O . PRO B 1 550 ? 11.52836 26.80514 -7.09608 1.000 17.06326 550 PRO B O 1
ATOM 24829 N N . GLY B 1 551 ? 13.15999 26.48302 -5.56805 1.000 14.63661 551 GLY B N 1
ATOM 24830 C CA . GLY B 1 551 ? 12.75733 27.61704 -4.76678 1.000 15.08187 551 GLY B CA 1
ATOM 24831 C C . GLY B 1 551 ? 11.37339 27.51602 -4.16915 1.000 15.08487 551 GLY B C 1
ATOM 24832 O O . GLY B 1 551 ? 10.76648 28.53983 -3.84018 1.000 15.63170 551 GLY B O 1
ATOM 24836 N N . LEU B 1 552 ? 10.84999 26.30117 -4.01995 1.000 15.56682 552 LEU B N 1
ATOM 24837 C CA . LEU B 1 552 ? 9.50519 26.13421 -3.48623 1.000 14.77326 552 LEU B CA 1
ATOM 24838 C C . LEU B 1 552 ? 9.40903 26.58231 -2.03594 1.000 14.30615 552 LEU B C 1
ATOM 24839 O O . LEU B 1 552 ? 8.38140 27.13445 -1.62775 1.000 15.36382 552 LEU B O 1
ATOM 24855 N N . TYR B 1 553 ? 10.44884 26.33417 -1.24296 1.000 14.49219 553 TYR B N 1
ATOM 24856 C CA . TYR B 1 553 ? 10.48333 26.75225 0.15357 1.000 13.35547 553 TYR B CA 1
ATOM 24857 C C . TYR B 1 553 ? 11.57108 27.79787 0.32855 1.000 13.84589 553 TYR B C 1
ATOM 24858 O O . TYR B 1 553 ? 12.64698 27.70124 -0.26998 1.000 15.76176 553 TYR B O 1
ATOM 24876 N N . SER B 1 554 ? 11.26642 28.82307 1.11924 1.000 13.54528 554 SER B N 1
ATOM 24877 C CA . SER B 1 554 ? 12.07118 30.03363 1.12015 1.000 13.08023 554 SER B CA 1
ATOM 24878 C C . SER B 1 554 ? 13.32894 29.95162 1.97234 1.000 12.82036 554 SER B C 1
ATOM 24879 O O . SER B 1 554 ? 14.24427 30.74849 1.77330 1.000 13.85799 554 SER B O 1
ATOM 24887 N N . ASP B 1 555 ? 13.38824 29.04205 2.93364 1.000 13.82255 555 ASP B N 1
ATOM 24888 C CA . ASP B 1 555 ? 14.53341 28.98344 3.83361 1.000 13.90184 555 ASP B CA 1
ATOM 24889 C C . ASP B 1 555 ? 15.70851 28.20070 3.25389 1.000 13.17396 555 ASP B C 1
ATOM 24890 O O . ASP B 1 555 ? 16.84361 28.39784 3.69119 1.000 13.01332 555 ASP B O 1
ATOM 24899 N N . ASP B 1 556 ? 15.45514 27.30672 2.29145 1.000 12.56750 556 ASP B N 1
ATOM 24900 C CA . ASP B 1 556 ? 16.37641 26.19781 2.01506 1.000 12.79905 556 ASP B CA 1
ATOM 24901 C C . ASP B 1 556 ? 17.83019 26.62765 1.82515 1.000 12.79430 556 ASP B C 1
ATOM 24902 O O . ASP B 1 556 ? 18.73814 26.09519 2.46441 1.000 12.60030 556 ASP B O 1
ATOM 24911 N N . SER B 1 557 ? 18.07069 27.57849 0.92825 1.000 13.45031 557 SER B N 1
ATOM 24912 C CA . SER B 1 557 ? 19.45148 27.87668 0.56450 1.000 14.77458 557 SER B CA 1
ATOM 24913 C C . SER B 1 557 ? 20.25461 28.40786 1.74100 1.000 13.38573 557 SER B C 1
ATOM 24914 O O . SER B 1 557 ? 21.47840 28.24262 1.78871 1.000 13.55644 557 SER B O 1
ATOM 24922 N N . LEU B 1 558 ? 19.59439 29.08367 2.67987 1.000 13.58513 558 LEU B N 1
ATOM 24923 C CA . LEU B 1 558 ? 20.30979 29.78972 3.74350 1.000 12.83143 558 LEU B CA 1
ATOM 24924 C C . LEU B 1 558 ? 21.05474 28.83229 4.65571 1.000 12.89631 558 LEU B C 1
ATOM 24925 O O . LEU B 1 558 ? 22.10677 29.18226 5.19832 1.000 13.20762 558 LEU B O 1
ATOM 24941 N N . TRP B 1 559 ? 20.55426 27.61280 4.80884 1.000 12.89041 559 TRP B N 1
ATOM 24942 C CA . TRP B 1 559 ? 21.23337 26.62674 5.64142 1.000 12.73529 559 TRP B CA 1
ATOM 24943 C C . TRP B 1 559 ? 22.61518 26.27051 5.10431 1.000 12.13322 559 TRP B C 1
ATOM 24944 O O . TRP B 1 559 ? 23.49660 25.86198 5.87146 1.000 13.45865 559 TRP B O 1
ATOM 24965 N N . LEU B 1 560 ? 22.83179 26.38590 3.78619 1.000 13.45354 560 LEU B N 1
ATOM 24966 C CA . LEU B 1 560 ? 24.11563 25.99801 3.20773 1.000 13.47530 560 LEU B CA 1
ATOM 24967 C C . LEU B 1 560 ? 25.24506 26.87107 3.73339 1.000 13.88043 560 LEU B C 1
ATOM 24968 O O . LEU B 1 560 ? 26.39133 26.41125 3.82428 1.000 14.11113 560 LEU B O 1
ATOM 24984 N N . LEU B 1 561 ? 24.95552 28.12835 4.08050 1.000 12.88237 561 LEU B N 1
ATOM 24985 C CA . LEU B 1 561 ? 26.01477 28.97768 4.61182 1.000 13.55343 561 LEU B CA 1
ATOM 24986 C C . LEU B 1 561 ? 26.50924 28.48306 5.96273 1.000 12.75377 561 LEU B C 1
ATOM 24987 O O . LEU B 1 561 ? 27.68873 28.64648 6.28288 1.000 14.06091 561 LEU B O 1
ATOM 25003 N N . GLN B 1 562 ? 25.62218 27.90807 6.78419 1.000 13.22630 562 GLN B N 1
ATOM 25004 C CA . GLN B 1 562 ? 26.05576 27.31405 8.05211 1.000 12.97380 562 GLN B CA 1
ATOM 25005 C C . GLN B 1 562 ? 26.98793 26.13167 7.82930 1.000 12.91795 562 GLN B C 1
ATOM 25006 O O . GLN B 1 562 ? 27.95729 25.95381 8.57959 1.000 13.77319 562 GLN B O 1
ATOM 25020 N N . ALA B 1 563 ? 26.68712 25.30351 6.83059 1.000 12.80458 563 ALA B N 1
ATOM 25021 C CA . ALA B 1 563 ? 27.56570 24.17420 6.52351 1.000 13.42335 563 ALA B CA 1
ATOM 25022 C C . ALA B 1 563 ? 28.94904 24.63544 6.07128 1.000 14.09261 563 ALA B C 1
ATOM 25023 O O . ALA B 1 563 ? 29.97249 24.15315 6.57491 1.000 14.15676 563 ALA B O 1
ATOM 25030 N N . TYR B 1 564 ? 29.00605 25.58185 5.13095 1.000 13.54877 564 TYR B N 1
ATOM 25031 C CA . TYR B 1 564 ? 30.30901 26.07500 4.68959 1.000 13.83162 564 TYR B CA 1
ATOM 25032 C C . TYR B 1 564 ? 31.04226 26.76603 5.82913 1.000 13.87815 564 TYR B C 1
ATOM 25033 O O . TYR B 1 564 ? 32.26015 26.60900 5.97599 1.000 14.53209 564 TYR B O 1
ATOM 25051 N N . TYR B 1 565 ? 30.32008 27.54293 6.64856 1.000 14.52159 565 TYR B N 1
ATOM 25052 C CA . TYR B 1 565 ? 30.96878 28.20917 7.77034 1.000 14.32194 565 TYR B CA 1
ATOM 25053 C C . TYR B 1 565 ? 31.60615 27.19752 8.71172 1.000 13.53336 565 TYR B C 1
ATOM 25054 O O . TYR B 1 565 ? 32.77449 27.32821 9.09516 1.000 14.80697 565 TYR B O 1
ATOM 25072 N N . ARG B 1 566 ? 30.84269 26.20480 9.13688 1.000 13.82156 566 ARG B N 1
ATOM 25073 C CA . ARG B 1 566 ? 31.40017 25.21512 10.05047 1.000 13.51205 566 ARG B CA 1
ATOM 25074 C C . ARG B 1 566 ? 32.63730 24.54727 9.45402 1.000 14.03668 566 ARG B C 1
ATOM 25075 O O . ARG B 1 566 ? 33.66195 24.39405 10.13832 1.000 14.95213 566 ARG B O 1
ATOM 25096 N N . TYR B 1 567 ? 32.56721 24.17247 8.17322 1.000 14.06494 567 TYR B N 1
ATOM 25097 C CA . TYR B 1 567 ? 33.68719 23.50834 7.51792 1.000 13.86820 567 TYR B CA 1
ATOM 25098 C C . TYR B 1 567 ? 34.90350 24.42477 7.43757 1.000 14.90105 567 TYR B C 1
ATOM 25099 O O . TYR B 1 567 ? 36.01770 24.02887 7.79063 1.000 15.11231 567 TYR B O 1
ATOM 25117 N N . ILE B 1 568 ? 34.70880 25.66138 6.97732 1.000 15.66033 568 ILE B N 1
ATOM 25118 C CA . ILE B 1 568 ? 35.83589 26.56218 6.75329 1.000 16.03261 568 ILE B CA 1
ATOM 25119 C C . ILE B 1 568 ? 36.44944 27.01955 8.07239 1.000 16.16669 568 ILE B C 1
ATOM 25120 O O . ILE B 1 568 ? 37.67766 27.08970 8.20306 1.000 17.17034 568 ILE B O 1
ATOM 25136 N N . ILE B 1 569 ? 35.62467 27.30473 9.08068 1.000 15.89225 569 ILE B N 1
ATOM 25137 C CA . ILE B 1 569 ? 36.18555 27.72874 10.35540 1.000 16.75293 569 ILE B CA 1
ATOM 25138 C C . ILE B 1 569 ? 36.94971 26.59209 11.01673 1.000 17.37215 569 ILE B C 1
ATOM 25139 O O . ILE B 1 569 ? 37.96783 26.81591 11.67727 1.000 19.48708 569 ILE B O 1
ATOM 25155 N N . TYR B 1 570 ? 36.47206 25.35701 10.86571 1.000 16.49251 570 TYR B N 1
ATOM 25156 C CA . TYR B 1 570 ? 37.15624 24.23865 11.50516 1.000 16.05161 570 TYR B CA 1
ATOM 25157 C C . TYR B 1 570 ? 38.47630 23.92524 10.81088 1.000 16.24012 570 TYR B C 1
ATOM 25158 O O . TYR B 1 570 ? 39.50081 23.71227 11.47085 1.000 17.82889 570 TYR B O 1
ATOM 25176 N N . THR B 1 571 ? 38.45810 23.84413 9.47898 1.000 16.06305 571 THR B N 1
ATOM 25177 C CA . THR B 1 571 ? 39.60714 23.37175 8.72183 1.000 16.99428 571 THR B CA 1
ATOM 25178 C C . THR B 1 571 ? 40.49704 24.49689 8.21093 1.000 17.83492 571 THR B C 1
ATOM 25179 O O . THR B 1 571 ? 41.63619 24.23110 7.83341 1.000 20.24047 571 THR B O 1
ATOM 25190 N N . LYS B 1 572 ? 39.98008 25.72272 8.15315 1.000 18.54812 572 LYS B N 1
ATOM 25191 C CA . LYS B 1 572 ? 40.60249 26.87058 7.50270 1.000 19.59376 572 LYS B CA 1
ATOM 25192 C C . LYS B 1 572 ? 40.77803 26.66911 5.99812 1.000 19.35275 572 LYS B C 1
ATOM 25193 O O . LYS B 1 572 ? 41.52560 27.40809 5.35166 1.000 20.98047 572 LYS B O 1
ATOM 25212 N N . ASP B 1 573 ? 40.06508 25.71388 5.40634 1.000 18.59997 573 ASP B N 1
ATOM 25213 C CA . ASP B 1 573 ? 40.21232 25.39867 3.98490 1.000 18.52185 573 ASP B CA 1
ATOM 25214 C C . ASP B 1 573 ? 39.28688 26.28338 3.15751 1.000 19.58571 573 ASP B C 1
ATOM 25215 O O . ASP B 1 573 ? 38.15991 25.91628 2.83555 1.000 20.69154 573 ASP B O 1
ATOM 25224 N N . THR B 1 574 ? 39.79129 27.46118 2.78208 1.000 19.85244 574 THR B N 1
ATOM 25225 C CA . THR B 1 574 ? 39.05351 28.36188 1.90929 1.000 21.32158 574 THR B CA 1
ATOM 25226 C C . THR B 1 574 ? 39.10215 27.94689 0.44158 1.000 19.98741 574 THR B C 1
ATOM 25227 O O . THR B 1 574 ? 38.42018 28.57006 -0.37657 1.000 20.29958 574 THR B O 1
ATOM 25238 N N . SER B 1 575 ? 39.86729 26.90788 0.08256 1.000 21.00831 575 SER B N 1
ATOM 25239 C CA . SER B 1 575 ? 39.94663 26.51679 -1.32122 1.000 21.56988 575 SER B CA 1
ATOM 25240 C C . SER B 1 575 ? 38.58290 26.14424 -1.88852 1.000 20.49818 575 SER B C 1
ATOM 25241 O O . SER B 1 575 ? 38.36762 26.26132 -3.10388 1.000 20.08287 575 SER B O 1
ATOM 25249 N N . VAL B 1 576 ? 37.65009 25.70450 -1.03747 1.000 19.26612 576 VAL B N 1
ATOM 25250 C CA . VAL B 1 576 ? 36.34948 25.26507 -1.52343 1.000 19.48558 576 VAL B CA 1
ATOM 25251 C C . VAL B 1 576 ? 35.60130 26.40416 -2.19344 1.000 18.47897 576 VAL B C 1
ATOM 25252 O O . VAL B 1 576 ? 34.73985 26.15705 -3.03994 1.000 18.27838 576 VAL B O 1
ATOM 25265 N N . LEU B 1 577 ? 35.92664 27.65670 -1.84890 1.000 18.67270 577 LEU B N 1
ATOM 25266 C CA . LEU B 1 577 ? 35.25101 28.79949 -2.44900 1.000 18.52635 577 LEU B CA 1
ATOM 25267 C C . LEU B 1 577 ? 35.52372 28.91938 -3.94196 1.000 19.22132 577 LEU B C 1
ATOM 25268 O O . LEU B 1 577 ? 34.74560 29.55905 -4.65832 1.000 19.58916 577 LEU B O 1
ATOM 25284 N N . ASN B 1 578 ? 36.62401 28.34657 -4.42217 1.000 19.92224 578 ASN B N 1
ATOM 25285 C CA . ASN B 1 578 ? 37.02775 28.43589 -5.81644 1.000 20.82274 578 ASN B CA 1
ATOM 25286 C C . ASN B 1 578 ? 36.55502 27.25321 -6.63882 1.000 20.83419 578 ASN B C 1
ATOM 25287 O O . ASN B 1 578 ? 36.77710 27.23916 -7.85635 1.000 23.31953 578 ASN B O 1
ATOM 25298 N N . GLU B 1 579 ? 35.91376 26.26600 -6.02056 1.000 19.98955 579 GLU B N 1
ATOM 25299 C CA . GLU B 1 579 ? 35.46181 25.10373 -6.77070 1.000 20.95434 579 GLU B CA 1
ATOM 25300 C C . GLU B 1 579 ? 34.38759 25.52507 -7.76454 1.000 19.70127 579 GLU B C 1
ATOM 25301 O O . GLU B 1 579 ? 33.44928 26.23633 -7.40367 1.000 20.05757 579 GLU B O 1
ATOM 25313 N N . GLU B 1 580 ? 34.52129 25.08250 -9.01078 1.000 21.66870 580 GLU B N 1
ATOM 25314 C CA . GLU B 1 580 ? 33.51354 25.32104 -10.03930 1.000 22.73087 580 GLU B CA 1
ATOM 25315 C C . GLU B 1 580 ? 32.49149 24.19553 -9.96899 1.000 21.41644 580 GLU B C 1
ATOM 25316 O O . GLU B 1 580 ? 32.80224 23.03710 -10.26124 1.000 23.40929 580 GLU B O 1
ATOM 25328 N N . VAL B 1 581 ? 31.27084 24.53696 -9.57499 1.000 20.55631 581 VAL B N 1
ATOM 25329 C CA . VAL B 1 581 ? 30.22824 23.55172 -9.32778 1.000 20.10374 581 VAL B CA 1
ATOM 25330 C C . VAL B 1 581 ? 29.06851 23.83132 -10.27179 1.000 18.18617 581 VAL B C 1
ATOM 25331 O O . VAL B 1 581 ? 28.71337 24.99524 -10.48685 1.000 18.70012 581 VAL B O 1
ATOM 25344 N N . PRO B 1 582 ? 28.45034 22.80474 -10.84531 1.000 19.46995 582 PRO B N 1
ATOM 25345 C CA . PRO B 1 582 ? 27.27623 23.03451 -11.69261 1.000 19.75638 582 PRO B CA 1
ATOM 25346 C C . PRO B 1 582 ? 26.21741 23.84776 -10.96968 1.000 18.76080 582 PRO B C 1
ATOM 25347 O O . PRO B 1 582 ? 25.98928 23.68000 -9.77058 1.000 18.46177 582 PRO B O 1
ATOM 25358 N N . VAL B 1 583 ? 25.56459 24.74613 -11.70868 1.000 18.65097 583 VAL B N 1
ATOM 25359 C CA . VAL B 1 583 ? 24.38598 25.44030 -11.19863 1.000 18.32142 583 VAL B CA 1
ATOM 25360 C C . VAL B 1 583 ? 23.16901 24.55420 -11.42167 1.000 17.97250 583 VAL B C 1
ATOM 25361 O O . VAL B 1 583 ? 23.14088 23.73295 -12.35219 1.000 19.38180 583 VAL B O 1
ATOM 25374 N N . ALA B 1 584 ? 22.15901 24.71072 -10.55968 1.000 16.81605 584 ALA B N 1
ATOM 25375 C CA . ALA B 1 584 ? 20.98398 23.86337 -10.66361 1.000 16.36356 584 ALA B CA 1
ATOM 25376 C C . ALA B 1 584 ? 20.19736 24.11965 -11.93683 1.000 17.97669 584 ALA B C 1
ATOM 25377 O O . ALA B 1 584 ? 19.42685 23.24626 -12.35895 1.000 19.21784 584 ALA B O 1
ATOM 25384 N N . ASP B 1 585 ? 20.41874 25.26620 -12.58758 1.000 18.89862 585 ASP B N 1
ATOM 25385 C CA . ASP B 1 585 ? 19.69934 25.59050 -13.80738 1.000 19.96545 585 ASP B CA 1
ATOM 25386 C C . ASP B 1 585 ? 20.09031 24.69783 -14.98090 1.000 22.18569 585 ASP B C 1
ATOM 25387 O O . ASP B 1 585 ? 19.35905 24.65082 -15.97228 1.000 23.75034 585 ASP B O 1
ATOM 25396 N N . GLY B 1 586 ? 21.23328 24.02225 -14.91730 1.000 22.21398 586 GLY B N 1
ATOM 25397 C CA . GLY B 1 586 ? 21.61988 23.12365 -15.97804 1.000 23.21088 586 GLY B CA 1
ATOM 25398 C C . GLY B 1 586 ? 22.22673 23.81123 -17.17972 1.000 24.43155 586 GLY B C 1
ATOM 25399 O O . GLY B 1 586 ? 23.05370 24.72237 -17.02683 1.000 23.64911 586 GLY B O 1
ATOM 25403 N N . ASN B 1 587 ? 21.78965 23.39081 -18.38371 1.000 27.93851 587 ASN B N 1
ATOM 25404 C CA . ASN B 1 587 ? 22.47303 23.67869 -19.64048 1.000 33.24501 587 ASN B CA 1
ATOM 25405 C C . ASN B 1 587 ? 23.77537 22.90839 -19.49261 1.000 38.86957 587 ASN B C 1
ATOM 25406 O O . ASN B 1 587 ? 23.77838 21.67316 -19.55991 1.000 44.83225 587 ASN B O 1
ATOM 25413 N N . ASN B 1 588 ? 24.87347 23.60138 -19.24084 1.000 37.18687 588 ASN B N 1
ATOM 25414 C CA . ASN B 1 588 ? 26.07372 22.93772 -18.73247 1.000 35.35966 588 ASN B CA 1
ATOM 25415 C C . ASN B 1 588 ? 26.89644 23.93986 -17.95056 1.000 31.64263 588 ASN B C 1
ATOM 25416 O O . ASN B 1 588 ? 28.12952 23.94772 -18.01065 1.000 33.09112 588 ASN B O 1
ATOM 25423 N N . GLU B 1 589 ? 26.21734 24.79840 -17.21020 1.000 27.39790 589 GLU B N 1
ATOM 25424 C CA . GLU B 1 589 ? 26.84255 25.96486 -16.62015 1.000 25.33333 589 GLU B CA 1
ATOM 25425 C C . GLU B 1 589 ? 27.32476 25.64856 -15.21526 1.000 22.36684 589 GLU B C 1
ATOM 25426 O O . GLU B 1 589 ? 26.65605 24.93908 -14.45616 1.000 21.88717 589 GLU B O 1
ATOM 25438 N N . LYS B 1 590 ? 28.50679 26.16140 -14.89179 1.000 22.20006 590 LYS B N 1
ATOM 25439 C CA . LYS B 1 590 ? 29.10863 26.04753 -13.57740 1.000 22.81398 590 LYS B CA 1
ATOM 25440 C C . LYS B 1 590 ? 29.36663 27.44391 -13.03531 1.000 21.68799 590 LYS B C 1
ATOM 25441 O O . LYS B 1 590 ? 29.38615 28.42450 -13.78111 1.000 23.51983 590 LYS B O 1
ATOM 25449 N N . ARG B 1 591 ? 29.57638 27.51846 -11.72453 1.000 21.56539 591 ARG B N 1
ATOM 25450 C CA . ARG B 1 591 ? 29.81250 28.78075 -11.03614 1.000 21.44649 591 ARG B CA 1
ATOM 25451 C C . ARG B 1 591 ? 30.70670 28.48521 -9.84423 1.000 20.66459 591 ARG B C 1
ATOM 25452 O O . ARG B 1 591 ? 30.57598 27.42966 -9.23044 1.000 20.13239 591 ARG B O 1
ATOM 25473 N N . ALA B 1 592 ? 31.63902 29.38873 -9.54363 1.000 19.99808 592 ALA B N 1
ATOM 25474 C CA . ALA B 1 592 ? 32.45674 29.21164 -8.35585 1.000 19.57076 592 ALA B CA 1
ATOM 25475 C C . ALA B 1 592 ? 31.57737 29.26315 -7.10973 1.000 17.93527 592 ALA B C 1
ATOM 25476 O O . ALA B 1 592 ? 30.63880 30.06641 -7.00930 1.000 18.94087 592 ALA B O 1
ATOM 25483 N N . VAL B 1 593 ? 31.89867 28.40551 -6.13980 1.000 18.60712 593 VAL B N 1
ATOM 25484 C CA . VAL B 1 593 ? 31.14022 28.35107 -4.89267 1.000 18.17755 593 VAL B CA 1
ATOM 25485 C C . VAL B 1 593 ? 30.96335 29.74506 -4.31211 1.000 17.33005 593 VAL B C 1
ATOM 25486 O O . VAL B 1 593 ? 29.86895 30.11527 -3.87923 1.000 18.38944 593 VAL B O 1
ATOM 25499 N N . ARG B 1 594 ? 32.03705 30.53753 -4.28727 1.000 18.32950 594 ARG B N 1
ATOM 25500 C CA . ARG B 1 594 ? 31.95799 31.87153 -3.69497 1.000 18.38475 594 ARG B CA 1
ATOM 25501 C C . ARG B 1 594 ? 30.82588 32.69114 -4.29901 1.000 18.02883 594 ARG B C 1
ATOM 25502 O O . ARG B 1 594 ? 30.09438 33.37882 -3.57900 1.000 18.64041 594 ARG B O 1
ATOM 25523 N N . GLU B 1 595 ? 30.66939 32.62969 -5.62415 1.000 18.18994 595 GLU B N 1
ATOM 25524 C CA . GLU B 1 595 ? 29.61323 33.39212 -6.28939 1.000 18.56041 595 GLU B CA 1
ATOM 25525 C C . GLU B 1 595 ? 28.23641 32.82560 -5.98517 1.000 17.89729 595 GLU B C 1
ATOM 25526 O O . GLU B 1 595 ? 27.26386 33.59378 -5.88686 1.000 17.76149 595 GLU B O 1
ATOM 25538 N N . THR B 1 596 ? 28.13761 31.50748 -5.79631 1.000 17.27013 596 THR B N 1
ATOM 25539 C CA . THR B 1 596 ? 26.85927 30.92458 -5.39383 1.000 17.53829 596 THR B CA 1
ATOM 25540 C C . THR B 1 596 ? 26.45832 31.36390 -3.98841 1.000 16.18079 596 THR B C 1
ATOM 25541 O O . THR B 1 596 ? 25.28809 31.68805 -3.75191 1.000 15.92705 596 THR B O 1
ATOM 25552 N N . LEU B 1 597 ? 27.41055 31.41272 -3.04851 1.000 16.55046 597 LEU B N 1
ATOM 25553 C CA . LEU B 1 597 ? 27.08106 31.88367 -1.70638 1.000 15.82756 597 LEU B CA 1
ATOM 25554 C C . LEU B 1 597 ? 26.62411 33.33340 -1.73202 1.000 16.49532 597 LEU B C 1
ATOM 25555 O O . LEU B 1 597 ? 25.67437 33.70236 -1.03395 1.000 17.07066 597 LEU B O 1
ATOM 25571 N N . LYS B 1 598 ? 27.27983 34.16630 -2.54690 1.000 16.67205 598 LYS B N 1
ATOM 25572 C CA . LYS B 1 598 ? 26.84024 35.55116 -2.70610 1.000 17.00845 598 LYS B CA 1
ATOM 25573 C C . LYS B 1 598 ? 25.42086 35.61718 -3.25862 1.000 17.43439 598 LYS B C 1
ATOM 25574 O O . LYS B 1 598 ? 24.60507 36.43345 -2.80748 1.000 17.95681 598 LYS B O 1
ATOM 25593 N N . ALA B 1 599 ? 25.10130 34.74459 -4.21627 1.000 17.22568 599 ALA B N 1
ATOM 25594 C CA . ALA B 1 599 ? 23.77050 34.73372 -4.81489 1.000 16.68351 599 ALA B CA 1
ATOM 25595 C C . ALA B 1 599 ? 22.70132 34.30929 -3.81345 1.000 16.05716 599 ALA B C 1
ATOM 25596 O O . ALA B 1 599 ? 21.59848 34.86025 -3.82612 1.000 15.70668 599 ALA B O 1
ATOM 25603 N N . ILE B 1 600 ? 22.99160 33.31001 -2.96334 1.000 15.75507 600 ILE B N 1
ATOM 25604 C CA . ILE B 1 600 ? 22.04979 32.91135 -1.90920 1.000 15.31697 600 ILE B CA 1
ATOM 25605 C C . ILE B 1 600 ? 21.67150 34.11163 -1.05979 1.000 15.60838 600 ILE B C 1
ATOM 25606 O O . ILE B 1 600 ? 20.49696 34.34448 -0.75008 1.000 16.24286 600 ILE B O 1
ATOM 25622 N N . ILE B 1 601 ? 22.67931 34.86985 -0.65073 1.000 15.99704 601 ILE B N 1
ATOM 25623 C CA . ILE B 1 601 ? 22.44320 36.02991 0.19552 1.000 16.39332 601 ILE B CA 1
ATOM 25624 C C . ILE B 1 601 ? 21.66335 37.10149 -0.55086 1.000 16.35745 601 ILE B C 1
ATOM 25625 O O . ILE B 1 601 ? 20.71741 37.67896 -0.00202 1.000 17.18787 601 ILE B O 1
ATOM 25641 N N . GLN B 1 602 ? 22.01304 37.35442 -1.81783 1.000 16.42592 602 GLN B N 1
ATOM 25642 C CA . GLN B 1 602 ? 21.30491 38.36785 -2.59227 1.000 17.36172 602 GLN B CA 1
ATOM 25643 C C . GLN B 1 602 ? 19.83325 38.01511 -2.76461 1.000 16.36149 602 GLN B C 1
ATOM 25644 O O . GLN B 1 602 ? 18.96402 38.89815 -2.71400 1.000 16.47534 602 GLN B O 1
ATOM 25658 N N . TYR B 1 603 ? 19.53083 36.73677 -2.98132 1.000 16.90863 603 TYR B N 1
ATOM 25659 C CA . TYR B 1 603 ? 18.14318 36.33788 -3.15890 1.000 16.13296 603 TYR B CA 1
ATOM 25660 C C . TYR B 1 603 ? 17.32112 36.70790 -1.93793 1.000 15.43149 603 TYR B C 1
ATOM 25661 O O . TYR B 1 603 ? 16.23910 37.29200 -2.06105 1.000 16.28951 603 TYR B O 1
ATOM 25679 N N . SER B 1 604 ? 17.81318 36.37180 -0.74062 1.000 14.10540 604 SER B N 1
ATOM 25680 C CA . SER B 1 604 ? 17.00950 36.58576 0.45330 1.000 13.92276 604 SER B CA 1
ATOM 25681 C C . SER B 1 604 ? 17.15920 37.98612 1.03444 1.000 14.41568 604 SER B C 1
ATOM 25682 O O . SER B 1 604 ? 16.29314 38.41204 1.79991 1.000 15.30989 604 SER B O 1
ATOM 25690 N N . ALA B 1 605 ? 18.23886 38.70004 0.72247 1.000 15.06783 605 ALA B N 1
ATOM 25691 C CA . ALA B 1 605 ? 18.46148 40.02557 1.28238 1.000 16.55588 605 ALA B CA 1
ATOM 25692 C C . ALA B 1 605 ? 17.96919 41.15317 0.39185 1.000 16.06423 605 ALA B C 1
ATOM 25693 O O . ALA B 1 605 ? 17.71976 42.25179 0.90095 1.000 17.05491 605 ALA B O 1
ATOM 25700 N N . SER B 1 606 ? 17.82308 40.91190 -0.91411 1.000 17.73940 606 SER B N 1
ATOM 25701 C CA . SER B 1 606 ? 17.59047 42.01125 -1.84112 1.000 18.15175 606 SER B CA 1
ATOM 25702 C C . SER B 1 606 ? 16.48547 41.72880 -2.85261 1.000 17.04728 606 SER B C 1
ATOM 25703 O O . SER B 1 606 ? 15.68435 42.61512 -3.15617 1.000 19.08954 606 SER B O 1
ATOM 25711 N N . ILE B 1 607 ? 16.41664 40.51354 -3.38965 1.000 16.74121 607 ILE B N 1
ATOM 25712 C CA . ILE B 1 607 ? 15.47006 40.25425 -4.47367 1.000 17.00441 607 ILE B CA 1
ATOM 25713 C C . ILE B 1 607 ? 14.14555 39.77608 -3.89957 1.000 16.04178 607 ILE B C 1
ATOM 25714 O O . ILE B 1 607 ? 13.10494 40.42458 -4.07225 1.000 16.94360 607 ILE B O 1
ATOM 25730 N N . SER B 1 608 ? 14.18192 38.63126 -3.22728 1.000 15.74445 608 SER B N 1
ATOM 25731 C CA . SER B 1 608 ? 12.98128 38.01020 -2.68571 1.000 15.18179 608 SER B CA 1
ATOM 25732 C C . SER B 1 608 ? 12.73025 38.50741 -1.26411 1.000 15.49423 608 SER B C 1
ATOM 25733 O O . SER B 1 608 ? 12.83359 37.76248 -0.27800 1.000 15.70015 608 SER B O 1
ATOM 25741 N N . VAL B 1 609 ? 12.39281 39.80319 -1.18621 1.000 15.71900 609 VAL B N 1
ATOM 25742 C CA . VAL B 1 609 ? 12.08080 40.47309 0.06646 1.000 15.55661 609 VAL B CA 1
ATOM 25743 C C . VAL B 1 609 ? 10.72866 41.15898 -0.07385 1.000 16.55053 609 VAL B C 1
ATOM 25744 O O . VAL B 1 609 ? 10.26797 41.45526 -1.17933 1.000 17.77637 609 VAL B O 1
ATOM 25757 N N . GLY B 1 610 ? 10.09259 41.40093 1.07022 1.000 16.05976 610 GLY B N 1
ATOM 25758 C CA . GLY B 1 610 ? 8.81324 42.08162 1.13646 1.000 16.23078 610 GLY B CA 1
ATOM 25759 C C . GLY B 1 610 ? 8.92588 43.54335 1.50071 1.000 16.02890 610 GLY B C 1
ATOM 25760 O O . GLY B 1 610 ? 9.99674 44.15620 1.42515 1.000 16.38550 610 GLY B O 1
ATOM 25764 N N . ASP B 1 611 ? 7.79919 44.09707 1.95469 1.000 16.99971 611 ASP B N 1
ATOM 25765 C CA . ASP B 1 611 ? 7.69379 45.53544 2.17309 1.000 17.25310 611 ASP B CA 1
ATOM 25766 C C . ASP B 1 611 ? 8.63149 46.03419 3.26922 1.000 16.36528 611 ASP B C 1
ATOM 25767 O O . ASP B 1 611 ? 8.89422 47.24175 3.32902 1.000 18.57225 611 ASP B O 1
ATOM 25776 N N . HIS B 1 612 ? 9.11090 45.15213 4.15218 1.000 15.86517 612 HIS B N 1
ATOM 25777 C CA . HIS B 1 612 ? 10.03175 45.53404 5.21538 1.000 16.21566 612 HIS B CA 1
ATOM 25778 C C . HIS B 1 612 ? 11.46762 45.13927 4.90493 1.000 16.12808 612 HIS B C 1
ATOM 25779 O O . HIS B 1 612 ? 12.34528 45.28240 5.76321 1.000 17.53255 612 HIS B O 1
ATOM 25794 N N . GLY B 1 613 ? 11.72640 44.66626 3.69310 1.000 15.96683 613 GLY B N 1
ATOM 25795 C CA . GLY B 1 613 ? 13.05011 44.20068 3.33749 1.000 15.16247 613 GLY B CA 1
ATOM 25796 C C . GLY B 1 613 ? 13.47679 42.90540 3.97591 1.000 15.50700 613 GLY B C 1
ATOM 25797 O O . GLY B 1 613 ? 14.67413 42.61552 4.00124 1.000 15.89535 613 GLY B O 1
ATOM 25801 N N . LEU B 1 614 ? 12.53749 42.11127 4.48674 1.000 14.56718 614 LEU B N 1
ATOM 25802 C CA . LEU B 1 614 ? 12.83344 40.79294 5.01972 1.000 13.98734 614 LEU B CA 1
ATOM 25803 C C . LEU B 1 614 ? 12.49220 39.72245 3.99163 1.000 13.98753 614 LEU B C 1
ATOM 25804 O O . LEU B 1 614 ? 11.71686 39.96960 3.06413 1.000 14.62546 614 LEU B O 1
ATOM 25820 N N . PRO B 1 615 ? 13.07566 38.52098 4.10922 1.000 13.94839 615 PRO B N 1
ATOM 25821 C CA . PRO B 1 615 ? 12.85350 37.49194 3.08439 1.000 13.62197 615 PRO B CA 1
ATOM 25822 C C . PRO B 1 615 ? 11.38332 37.10981 2.98520 1.000 12.87340 615 PRO B C 1
ATOM 25823 O O . PRO B 1 615 ? 10.67886 36.99635 3.98654 1.000 13.40394 615 PRO B O 1
ATOM 25834 N N . LEU B 1 616 ? 10.92209 36.90327 1.76112 1.000 13.71434 616 LEU B N 1
ATOM 25835 C CA . LEU B 1 616 ? 9.57339 36.41298 1.57196 1.000 13.77021 616 LEU B CA 1
ATOM 25836 C C . LEU B 1 616 ? 9.41464 34.99774 2.12615 1.000 13.32983 616 LEU B C 1
ATOM 25837 O O . LEU B 1 616 ? 10.33063 34.15965 2.09353 1.000 13.68850 616 LEU B O 1
ATOM 25853 N N . LEU B 1 617 ? 8.21155 34.73475 2.62682 1.000 14.46544 617 LEU B N 1
ATOM 25854 C CA . LEU B 1 617 ? 7.85842 33.41539 3.14164 1.000 13.93717 617 LEU B CA 1
ATOM 25855 C C . LEU B 1 617 ? 7.62442 32.40339 2.02866 1.000 14.08998 617 LEU B C 1
ATOM 25856 O O . LEU B 1 617 ? 7.97275 31.22949 2.17289 1.000 13.85879 617 LEU B O 1
ATOM 25872 N N . ASP B 1 618 ? 7.04652 32.83905 0.92310 1.000 15.07236 618 ASP B N 1
ATOM 25873 C CA . ASP B 1 618 ? 6.68444 31.97526 -0.20861 1.000 15.18523 618 ASP B CA 1
ATOM 25874 C C . ASP B 1 618 ? 5.69193 30.91316 0.27796 1.000 14.92875 618 ASP B C 1
ATOM 25875 O O . ASP B 1 618 ? 4.88289 31.19207 1.16812 1.000 15.36196 618 ASP B O 1
ATOM 25884 N N . LEU B 1 619 ? 5.73426 29.69366 -0.27162 1.000 14.44865 619 LEU B N 1
ATOM 25885 C CA . LEU B 1 619 ? 4.76554 28.68302 0.14193 1.000 14.40827 619 LEU B CA 1
ATOM 25886 C C . LEU B 1 619 ? 4.83279 28.48059 1.64796 1.000 13.91702 619 LEU B C 1
ATOM 25887 O O . LEU B 1 619 ? 3.80219 28.44040 2.33387 1.000 14.85984 619 LEU B O 1
ATOM 25903 N N . ALA B 1 620 ? 6.05029 28.35003 2.16711 1.000 13.93534 620 ALA B N 1
ATOM 25904 C CA . ALA B 1 620 ? 6.35881 28.15514 3.57345 1.000 14.26848 620 ALA B CA 1
ATOM 25905 C C . ALA B 1 620 ? 7.87588 28.17489 3.68626 1.000 13.42687 620 ALA B C 1
ATOM 25906 O O . ALA B 1 620 ? 8.59139 28.17529 2.67857 1.000 13.05904 620 ALA B O 1
ATOM 25913 N N . ASP B 1 621 ? 8.35820 28.22249 4.92632 1.000 12.97552 621 ASP B N 1
ATOM 25914 C CA . ASP B 1 621 ? 9.78677 28.22199 5.22169 1.000 13.22571 621 ASP B CA 1
ATOM 25915 C C . ASP B 1 621 ? 10.11672 26.92576 5.95353 1.000 12.12556 621 ASP B C 1
ATOM 25916 O O . ASP B 1 621 ? 9.55826 25.87896 5.61518 1.000 13.69357 621 ASP B O 1
ATOM 25925 N N . TRP B 1 622 ? 11.00294 26.96549 6.94558 1.000 11.60017 622 TRP B N 1
ATOM 25926 C CA . TRP B 1 622 ? 11.26346 25.76887 7.73553 1.000 12.87790 622 TRP B CA 1
ATOM 25927 C C . TRP B 1 622 ? 9.96638 25.15735 8.27039 1.000 13.21527 622 TRP B C 1
ATOM 25928 O O . TRP B 1 622 ? 9.87061 23.92855 8.40410 1.000 14.28943 622 TRP B O 1
ATOM 25949 N N . ASN B 1 623 ? 8.97536 25.98709 8.61520 1.000 12.76452 623 ASN B N 1
ATOM 25950 C CA . ASN B 1 623 ? 7.71233 25.51987 9.20028 1.000 13.83735 623 ASN B CA 1
ATOM 25951 C C . ASN B 1 623 ? 6.68283 25.31281 8.08967 1.000 16.10928 623 ASN B C 1
ATOM 25952 O O . ASN B 1 623 ? 6.16815 26.27329 7.50302 1.000 17.46759 623 ASN B O 1
ATOM 25963 N N . ASP B 1 624 ? 6.36002 24.05505 7.82088 1.000 18.20174 624 ASP B N 1
ATOM 25964 C CA . ASP B 1 624 ? 5.42576 23.72932 6.74650 1.000 20.26740 624 ASP B CA 1
ATOM 25965 C C . ASP B 1 624 ? 3.97661 24.09748 7.05076 1.000 20.26027 624 ASP B C 1
ATOM 25966 O O . ASP B 1 624 ? 3.12746 23.98745 6.15785 1.000 21.92132 624 ASP B O 1
ATOM 25975 N N A SER B 1 625 ? 3.66580 24.53289 8.26253 0.437 21.19518 625 SER B N 1
ATOM 25976 N N B SER B 1 625 ? 3.66885 24.52779 8.27393 0.563 21.25240 625 SER B N 1
ATOM 25977 C CA A SER B 1 625 ? 2.30250 24.93994 8.56796 0.437 21.27056 625 SER B CA 1
ATOM 25978 C CA B SER B 1 625 ? 2.30987 24.94408 8.59954 0.563 21.25703 625 SER B CA 1
ATOM 25979 C C A SER B 1 625 ? 2.04435 26.41013 8.28018 0.437 21.75875 625 SER B C 1
ATOM 25980 C C B SER B 1 625 ? 2.03499 26.39091 8.21591 0.563 22.10138 625 SER B C 1
ATOM 25981 O O A SER B 1 625 ? 0.89706 26.84928 8.38968 0.437 23.33471 625 SER B O 1
ATOM 25982 O O B SER B 1 625 ? 0.86814 26.78758 8.16479 0.563 24.05859 625 SER B O 1
ATOM 25997 N N . LEU B 1 626 ? 3.07200 27.18345 7.93877 1.000 19.57015 626 LEU B N 1
ATOM 25998 C CA . LEU B 1 626 ? 2.89929 28.60672 7.65555 1.000 18.85992 626 LEU B CA 1
ATOM 25999 C C . LEU B 1 626 ? 2.46904 28.84270 6.22176 1.000 18.63531 626 LEU B C 1
ATOM 26000 O O . LEU B 1 626 ? 3.06449 29.64502 5.50332 1.000 19.34195 626 LEU B O 1
ATOM 26016 N N . LYS B 1 627 ? 1.40245 28.14822 5.82711 1.000 18.51854 627 LYS B N 1
ATOM 26017 C CA . LYS B 1 627 ? 0.78458 28.32839 4.51780 1.000 19.74621 627 LYS B CA 1
ATOM 26018 C C . LYS B 1 627 ? -0.12665 29.55761 4.56843 1.000 20.37051 627 LYS B C 1
ATOM 26019 O O . LYS B 1 627 ? -1.34754 29.48121 4.43669 1.000 22.36807 627 LYS B O 1
ATOM 26038 N N . ILE B 1 628 ? 0.51060 30.70533 4.79392 1.000 17.73554 628 ILE B N 1
ATOM 26039 C CA . ILE B 1 628 ? -0.17523 31.97545 5.00128 1.000 19.16119 628 ILE B CA 1
ATOM 26040 C C . ILE B 1 628 ? -0.58886 32.60157 3.66865 1.000 17.93688 628 ILE B C 1
ATOM 26041 O O . ILE B 1 628 ? -1.61532 33.27971 3.59304 1.000 19.26515 628 ILE B O 1
ATOM 26057 N N . ASP B 1 629 ? 0.20338 32.40933 2.61547 1.000 17.82151 629 ASP B N 1
ATOM 26058 C CA . ASP B 1 629 ? -0.00328 33.05274 1.32467 1.000 18.45983 629 ASP B CA 1
ATOM 26059 C C . ASP B 1 629 ? -0.45775 31.99666 0.31935 1.000 21.14214 629 ASP B C 1
ATOM 26060 O O . ASP B 1 629 ? 0.35029 31.19073 -0.15671 1.000 21.38061 629 ASP B O 1
ATOM 26067 N N . SER B 1 630 ? -1.74030 32.03060 -0.03855 1.000 24.12341 630 SER B N 1
ATOM 26068 C CA . SER B 1 630 ? -2.33605 30.95492 -0.83086 1.000 30.31450 630 SER B CA 1
ATOM 26069 C C . SER B 1 630 ? -2.00775 31.03092 -2.31655 1.000 30.05811 630 SER B C 1
ATOM 26070 O O . SER B 1 630 ? -2.24859 30.05408 -3.03910 1.000 31.58503 630 SER B O 1
ATOM 26075 N N . ASN B 1 631 ? -1.47238 32.14949 -2.78931 1.000 25.27766 631 ASN B N 1
ATOM 26076 C CA . ASN B 1 631 ? -1.07770 32.31541 -4.18210 1.000 24.06469 631 ASN B CA 1
ATOM 26077 C C . ASN B 1 631 ? 0.43933 32.44780 -4.30686 1.000 20.49328 631 ASN B C 1
ATOM 26078 O O . ASN B 1 631 ? 0.94503 33.18829 -5.15647 1.000 20.42632 631 ASN B O 1
ATOM 26085 N N . SER B 1 632 ? 1.17906 31.73527 -3.45744 1.000 19.09679 632 SER B N 1
ATOM 26086 C CA . SER B 1 632 ? 2.62936 31.79217 -3.49773 1.000 18.05316 632 SER B CA 1
ATOM 26087 C C . SER B 1 632 ? 3.16517 31.21211 -4.80277 1.000 18.36320 632 SER B C 1
ATOM 26088 O O . SER B 1 632 ? 2.47213 30.49888 -5.54026 1.000 18.90563 632 SER B O 1
ATOM 26096 N N . ILE B 1 633 ? 4.43899 31.50913 -5.06666 1.000 17.56222 633 ILE B N 1
ATOM 26097 C CA . ILE B 1 633 ? 5.12384 31.04396 -6.26304 1.000 18.49120 633 ILE B CA 1
ATOM 26098 C C . ILE B 1 633 ? 6.47198 30.44403 -5.88924 1.000 18.82913 633 ILE B C 1
ATOM 26099 O O . ILE B 1 633 ? 7.10200 30.83276 -4.89638 1.000 17.36844 633 ILE B O 1
ATOM 26115 N N . ASP B 1 634 ? 6.92131 29.49858 -6.71600 1.000 17.28123 634 ASP B N 1
ATOM 26116 C CA . ASP B 1 634 ? 8.25753 28.93641 -6.56021 1.000 17.57016 634 ASP B CA 1
ATOM 26117 C C . ASP B 1 634 ? 9.28975 29.83670 -7.24246 1.000 17.57790 634 ASP B C 1
ATOM 26118 O O . ASP B 1 634 ? 8.96515 30.87335 -7.82909 1.000 18.04773 634 ASP B O 1
ATOM 26127 N N . GLY B 1 635 ? 10.55624 29.43898 -7.13099 1.000 18.33992 635 GLY B N 1
ATOM 26128 C CA . GLY B 1 635 ? 11.63978 30.28313 -7.60258 1.000 18.01121 635 GLY B CA 1
ATOM 26129 C C . GLY B 1 635 ? 11.68956 30.39541 -9.11290 1.000 18.83697 635 GLY B C 1
ATOM 26130 O O . GLY B 1 635 ? 12.02448 31.45412 -9.65570 1.000 20.22263 635 GLY B O 1
ATOM 26134 N N . ALA B 1 636 ? 11.35950 29.31301 -9.81711 1.000 19.14838 636 ALA B N 1
ATOM 26135 C CA . ALA B 1 636 ? 11.34601 29.37908 -11.27728 1.000 19.95463 636 ALA B CA 1
ATOM 26136 C C . ALA B 1 636 ? 10.27851 30.34907 -11.76858 1.000 19.38256 636 ALA B C 1
ATOM 26137 O O . ALA B 1 636 ? 10.52272 31.15659 -12.67786 1.000 19.79590 636 ALA B O 1
ATOM 26144 N N . THR B 1 637 ? 9.08388 30.28716 -11.17554 1.000 19.58813 637 THR B N 1
ATOM 26145 C CA . THR B 1 637 ? 8.02349 31.22724 -11.52986 1.000 19.64335 637 THR B CA 1
ATOM 26146 C C . THR B 1 637 ? 8.40501 32.65239 -11.14502 1.000 20.21917 637 THR B C 1
ATOM 26147 O O . THR B 1 637 ? 8.23170 33.58688 -11.93330 1.000 20.83561 637 THR B O 1
ATOM 26158 N N . LYS B 1 638 ? 8.91778 32.83253 -9.92919 1.000 19.29282 638 LYS B N 1
ATOM 26159 C CA . LYS B 1 638 ? 9.38685 34.14359 -9.49650 1.000 19.42409 638 LYS B CA 1
ATOM 26160 C C . LYS B 1 638 ? 10.44012 34.69967 -10.44649 1.000 19.14643 638 LYS B C 1
ATOM 26161 O O . LYS B 1 638 ? 10.40747 35.88392 -10.79365 1.000 19.17459 638 LYS B O 1
ATOM 26180 N N . GLU B 1 639 ? 11.38610 33.86638 -10.87353 1.000 19.35354 639 GLU B N 1
ATOM 26181 C CA . GLU B 1 639 ? 12.43807 34.33062 -11.77273 1.000 20.66421 639 GLU B CA 1
ATOM 26182 C C . GLU B 1 639 ? 11.84087 34.89593 -13.05683 1.000 22.04494 639 GLU B C 1
ATOM 26183 O O . GLU B 1 639 ? 12.23315 35.97663 -13.51540 1.000 23.70968 639 GLU B O 1
ATOM 26195 N N . LYS B 1 640 ? 10.88038 34.18257 -13.64781 1.000 22.85430 640 LYS B N 1
ATOM 26196 C CA . LYS B 1 640 ? 10.26050 34.65438 -14.88434 1.000 23.41374 640 LYS B CA 1
ATOM 26197 C C . LYS B 1 640 ? 9.53028 35.97801 -14.66505 1.000 22.66436 640 LYS B C 1
ATOM 26198 O O . LYS B 1 640 ? 9.66074 36.91962 -15.45826 1.000 23.18886 640 LYS B O 1
ATOM 26206 N N . LEU B 1 641 ? 8.75223 36.07146 -13.58830 1.000 22.01748 641 LEU B N 1
ATOM 26207 C CA . LEU B 1 641 ? 8.04140 37.31183 -13.30524 1.000 21.74542 641 LEU B CA 1
ATOM 26208 C C . LEU B 1 641 ? 9.01593 38.44119 -12.99495 1.000 22.03849 641 LEU B C 1
ATOM 26209 O O . LEU B 1 641 ? 8.78333 39.59316 -13.37267 1.000 22.03477 641 LEU B O 1
ATOM 26225 N N . TYR B 1 642 ? 10.10809 38.13075 -12.29816 1.000 22.78189 642 TYR B N 1
ATOM 26226 C CA . TYR B 1 642 ? 11.07812 39.15775 -11.93861 1.000 22.70057 642 TYR B CA 1
ATOM 26227 C C . TYR B 1 642 ? 11.68654 39.79415 -13.17861 1.000 25.10737 642 TYR B C 1
ATOM 26228 O O . TYR B 1 642 ? 11.76980 41.02216 -13.27700 1.000 24.61518 642 TYR B O 1
ATOM 26246 N N . TYR B 1 643 ? 12.11368 38.97598 -14.14095 1.000 26.00560 643 TYR B N 1
ATOM 26247 C CA . TYR B 1 643 ? 12.69671 39.53627 -15.35609 1.000 27.31543 643 TYR B CA 1
ATOM 26248 C C . TYR B 1 643 ? 11.67211 40.36082 -16.12056 1.000 28.30441 643 TYR B C 1
ATOM 26249 O O . TYR B 1 643 ? 12.00613 41.41107 -16.68127 1.000 28.55216 643 TYR B O 1
ATOM 26267 N N . GLU B 1 644 ? 10.41119 39.92368 -16.13737 1.000 28.95542 644 GLU B N 1
ATOM 26268 C CA . GLU B 1 644 ? 9.39615 40.74976 -16.78143 1.000 30.00751 644 GLU B CA 1
ATOM 26269 C C . GLU B 1 644 ? 9.20024 42.05592 -16.01817 1.000 28.36463 644 GLU B C 1
ATOM 26270 O O . GLU B 1 644 ? 8.95191 43.09888 -16.63390 1.000 28.81817 644 GLU B O 1
ATOM 26282 N N . GLN B 1 645 ? 9.33575 42.02610 -14.68953 1.000 27.71269 645 GLN B N 1
ATOM 26283 C CA . GLN B 1 645 ? 9.21087 43.24618 -13.90108 1.000 26.95282 645 GLN B CA 1
ATOM 26284 C C . GLN B 1 645 ? 10.34954 44.20801 -14.21490 1.000 28.45398 645 GLN B C 1
ATOM 26285 O O . GLN B 1 645 ? 10.12904 45.40859 -14.39351 1.000 28.91226 645 GLN B O 1
ATOM 26299 N N . LEU B 1 646 ? 11.58109 43.70237 -14.25802 1.000 29.51790 646 LEU B N 1
ATOM 26300 C CA . LEU B 1 646 ? 12.71589 44.56187 -14.56658 1.000 30.05912 646 LEU B CA 1
ATOM 26301 C C . LEU B 1 646 ? 12.53977 45.22896 -15.92488 1.000 32.15193 646 LEU B C 1
ATOM 26302 O O . LEU B 1 646 ? 12.85939 46.40944 -16.08889 1.000 31.48794 646 LEU B O 1
ATOM 26318 N N . LYS B 1 647 ? 12.02457 44.48833 -16.90774 1.000 34.98509 647 LYS B N 1
ATOM 26319 C CA . LYS B 1 647 ? 11.82863 45.04424 -18.24238 1.000 37.58154 647 LYS B CA 1
ATOM 26320 C C . LYS B 1 647 ? 10.75477 46.12190 -18.23116 1.000 38.14004 647 LYS B C 1
ATOM 26321 O O . LYS B 1 647 ? 10.91630 47.17522 -18.85501 1.000 39.43592 647 LYS B O 1
ATOM 26329 N N . LYS B 1 648 ? 9.66028 45.88368 -17.50997 1.000 38.83356 648 LYS B N 1
ATOM 26330 C CA . LYS B 1 648 ? 8.51849 46.78652 -17.53601 1.000 41.24524 648 LYS B CA 1
ATOM 26331 C C . LYS B 1 648 ? 8.76105 48.06156 -16.73901 1.000 39.44751 648 LYS B C 1
ATOM 26332 O O . LYS B 1 648 ? 8.26678 49.12492 -17.12887 1.000 39.01590 648 LYS B O 1
ATOM 26351 N N . THR B 1 649 ? 9.52213 47.99875 -15.64712 1.000 39.04801 649 THR B N 1
ATOM 26352 C CA . THR B 1 649 ? 9.77679 49.17368 -14.82226 1.000 39.68221 649 THR B CA 1
ATOM 26353 C C . THR B 1 649 ? 11.18759 49.72629 -14.99886 1.000 40.29611 649 THR B C 1
ATOM 26354 O O . THR B 1 649 ? 11.59588 50.61362 -14.24341 1.000 40.27754 649 THR B O 1
ATOM 26360 N N . ASN B 1 650 ? 11.93015 49.23827 -15.98701 1.000 40.50665 650 ASN B N 1
ATOM 26361 C CA . ASN B 1 650 ? 13.31225 49.65208 -16.21964 1.000 42.09068 650 ASN B CA 1
ATOM 26362 C C . ASN B 1 650 ? 14.16047 49.54436 -14.95420 1.000 40.71788 650 ASN B C 1
ATOM 26363 O O . ASN B 1 650 ? 14.81639 50.49645 -14.52862 1.000 41.37776 650 ASN B O 1
ATOM 26370 N N . GLY B 1 651 ? 14.15286 48.35381 -14.35534 1.000 38.30512 651 GLY B N 1
ATOM 26371 C CA . GLY B 1 651 ? 14.95224 48.07368 -13.18454 1.000 37.02933 651 GLY B CA 1
ATOM 26372 C C . GLY B 1 651 ? 16.26405 47.38332 -13.53205 1.000 35.50075 651 GLY B C 1
ATOM 26373 O O . GLY B 1 651 ? 16.58343 47.12314 -14.68994 1.000 35.54887 651 GLY B O 1
ATOM 26377 N N . LYS B 1 652 ? 17.03606 47.09446 -12.48482 1.000 33.87943 652 LYS B N 1
ATOM 26378 C CA . LYS B 1 652 ? 18.30208 46.39453 -12.62366 1.000 33.33885 652 LYS B CA 1
ATOM 26379 C C . LYS B 1 652 ? 18.30238 45.14486 -11.75732 1.000 30.71388 652 LYS B C 1
ATOM 26380 O O . LYS B 1 652 ? 17.70731 45.11403 -10.67212 1.000 29.42915 652 LYS B O 1
ATOM 26388 N N . TYR B 1 653 ? 18.97833 44.11008 -12.24857 1.000 30.34820 653 TYR B N 1
ATOM 26389 C CA . TYR B 1 653 ? 19.08014 42.87546 -11.48530 1.000 28.27455 653 TYR B CA 1
ATOM 26390 C C . TYR B 1 653 ? 19.63236 43.17615 -10.10018 1.000 27.84924 653 TYR B C 1
ATOM 26391 O O . TYR B 1 653 ? 20.62164 43.89458 -9.95046 1.000 29.53279 653 TYR B O 1
ATOM 26409 N N . GLY B 1 654 ? 18.98441 42.62226 -9.08394 1.000 25.50228 654 GLY B N 1
ATOM 26410 C CA . GLY B 1 654 ? 19.29564 42.90749 -7.70174 1.000 25.79694 654 GLY B CA 1
ATOM 26411 C C . GLY B 1 654 ? 18.27798 43.79562 -7.03334 1.000 25.17844 654 GLY B C 1
ATOM 26412 O O . GLY B 1 654 ? 18.24545 43.85692 -5.79414 1.000 25.10913 654 GLY B O 1
ATOM 26416 N N . ASP B 1 655 ? 17.45627 44.49264 -7.81615 1.000 25.47126 655 ASP B N 1
ATOM 26417 C CA . ASP B 1 655 ? 16.33328 45.23169 -7.26658 1.000 25.42766 655 ASP B CA 1
ATOM 26418 C C . ASP B 1 655 ? 15.30452 44.26056 -6.68754 1.000 22.51385 655 ASP B C 1
ATOM 26419 O O . ASP B 1 655 ? 15.25383 43.08167 -7.02476 1.000 20.66376 655 ASP B O 1
ATOM 26428 N N . ARG B 1 656 ? 14.46495 44.77780 -5.81141 1.000 21.19915 656 ARG B N 1
ATOM 26429 C CA . ARG B 1 656 ? 13.45168 43.96205 -5.16401 1.000 21.10859 656 ARG B CA 1
ATOM 26430 C C . ARG B 1 656 ? 12.40875 43.46497 -6.16063 1.000 20.65741 656 ARG B C 1
ATOM 26431 O O . ARG B 1 656 ? 12.00110 44.18807 -7.07249 1.000 21.10491 656 ARG B O 1
ATOM 26452 N N . PHE B 1 657 ? 12.00759 42.20228 -5.99370 1.000 19.73182 657 PHE B N 1
ATOM 26453 C CA . PHE B 1 657 ? 10.80067 41.67266 -6.61975 1.000 19.68318 657 PHE B CA 1
ATOM 26454 C C . PHE B 1 657 ? 9.60214 42.25099 -5.88756 1.000 20.42723 657 PHE B C 1
ATOM 26455 O O . PHE B 1 657 ? 9.45101 42.03112 -4.68592 1.000 21.04041 657 PHE B O 1
ATOM 26472 N N A MET B 1 658 ? 8.75379 42.99100 -6.58941 0.573 20.70488 658 MET B N 1
ATOM 26473 N N B MET B 1 658 ? 8.76287 42.99645 -6.61387 0.427 21.36925 658 MET B N 1
ATOM 26474 C CA A MET B 1 658 ? 7.68827 43.74098 -5.93429 0.573 21.48763 658 MET B CA 1
ATOM 26475 C CA B MET B 1 658 ? 7.64534 43.72555 -6.02140 0.427 22.70736 658 MET B CA 1
ATOM 26476 C C A MET B 1 658 ? 6.45249 42.86736 -5.76194 0.573 20.88145 658 MET B C 1
ATOM 26477 C C B MET B 1 658 ? 6.48921 42.76886 -5.74352 0.427 21.13648 658 MET B C 1
ATOM 26478 O O A MET B 1 658 ? 6.01086 42.20589 -6.70544 0.573 21.47391 658 MET B O 1
ATOM 26479 O O B MET B 1 658 ? 6.14470 41.93759 -6.58848 0.427 20.84531 658 MET B O 1
ATOM 26506 N N . SER B 1 659 ? 5.91501 42.85225 -4.54715 1.000 19.64996 659 SER B N 1
ATOM 26507 C CA . SER B 1 659 ? 4.74919 42.04137 -4.21648 1.000 19.43011 659 SER B CA 1
ATOM 26508 C C . SER B 1 659 ? 4.21692 42.46947 -2.85635 1.000 19.08947 659 SER B C 1
ATOM 26509 O O . SER B 1 659 ? 4.87668 43.19319 -2.10733 1.000 19.68009 659 SER B O 1
ATOM 26517 N N . ASP B 1 660 ? 3.01696 41.97799 -2.53459 1.000 18.41833 660 ASP B N 1
ATOM 26518 C CA . ASP B 1 660 ? 2.45161 42.07299 -1.19526 1.000 18.23794 660 ASP B CA 1
ATOM 26519 C C . ASP B 1 660 ? 2.55326 40.75208 -0.43446 1.000 16.29321 660 ASP B C 1
ATOM 26520 O O . ASP B 1 660 ? 1.79759 40.52972 0.52095 1.000 17.99538 660 ASP B O 1
ATOM 26529 N N . TYR B 1 661 ? 3.47453 39.87279 -0.84080 1.000 16.48637 661 TYR B N 1
ATOM 26530 C CA . TYR B 1 661 ? 3.69134 38.60816 -0.15086 1.000 15.07285 661 TYR B CA 1
ATOM 26531 C C . TYR B 1 661 ? 4.18097 38.84382 1.27520 1.000 14.29289 661 TYR B C 1
ATOM 26532 O O . TYR B 1 661 ? 4.81086 39.85717 1.58615 1.000 15.85930 661 TYR B O 1
ATOM 26550 N N . SER B 1 662 ? 3.89044 37.87802 2.14188 1.000 14.33620 662 SER B N 1
ATOM 26551 C CA . SER B 1 662 ? 4.29435 37.94141 3.53297 1.000 14.61037 662 SER B CA 1
ATOM 26552 C C . SER B 1 662 ? 5.78795 37.64194 3.67184 1.000 13.72008 662 SER B C 1
ATOM 26553 O O . SER B 1 662 ? 6.40378 37.00672 2.80993 1.000 14.43722 662 SER B O 1
ATOM 26561 N N . GLU B 1 663 ? 6.36504 38.07664 4.79073 1.000 13.38517 663 GLU B N 1
ATOM 26562 C CA . GLU B 1 663 ? 7.78753 37.92835 5.07559 1.000 13.16089 663 GLU B CA 1
ATOM 26563 C C . GLU B 1 663 ? 8.01631 36.96667 6.23802 1.000 12.41234 663 GLU B C 1
ATOM 26564 O O . GLU B 1 663 ? 7.26769 36.96578 7.22618 1.000 13.62257 663 GLU B O 1
ATOM 26576 N N . SER B 1 664 ? 9.07728 36.16977 6.12500 1.000 12.82393 664 SER B N 1
ATOM 26577 C CA . SER B 1 664 ? 9.48196 35.24614 7.17219 1.000 12.12547 664 SER B CA 1
ATOM 26578 C C . SER B 1 664 ? 10.55156 35.86410 8.05951 1.000 12.90761 664 SER B C 1
ATOM 26579 O O . SER B 1 664 ? 11.68171 36.10902 7.60370 1.000 12.74095 664 SER B O 1
ATOM 26587 N N . VAL B 1 665 ? 10.22617 36.03140 9.35037 1.000 12.66381 665 VAL B N 1
ATOM 26588 C CA . VAL B 1 665 ? 11.22198 36.54432 10.28452 1.000 12.68739 665 VAL B CA 1
ATOM 26589 C C . VAL B 1 665 ? 12.26606 35.46747 10.59857 1.000 12.58429 665 VAL B C 1
ATOM 26590 O O . VAL B 1 665 ? 13.45014 35.76653 10.78776 1.000 12.08161 665 VAL B O 1
ATOM 26603 N N . MET B 1 666 ? 11.86796 34.19332 10.64429 1.000 11.18225 666 MET B N 1
ATOM 26604 C CA . MET B 1 666 ? 12.87987 33.15010 10.82238 1.000 10.92288 666 MET B CA 1
ATOM 26605 C C . MET B 1 666 ? 13.89809 33.16948 9.68341 1.000 11.94752 666 MET B C 1
ATOM 26606 O O . MET B 1 666 ? 15.10808 33.06494 9.92471 1.000 11.90026 666 MET B O 1
ATOM 26620 N N . ASN B 1 667 ? 13.43020 33.33200 8.44167 1.000 11.92275 667 ASN B N 1
ATOM 26621 C CA . ASN B 1 667 ? 14.37192 33.44009 7.33027 1.000 12.18695 667 ASN B CA 1
ATOM 26622 C C . ASN B 1 667 ? 15.27699 34.65835 7.50743 1.000 12.10397 667 ASN B C 1
ATOM 26623 O O . ASN B 1 667 ? 16.45051 34.62665 7.13170 1.000 12.66097 667 ASN B O 1
ATOM 26634 N N . ALA B 1 668 ? 14.73618 35.76033 8.05213 1.000 12.29709 668 ALA B N 1
ATOM 26635 C CA . ALA B 1 668 ? 15.56557 36.94349 8.28247 1.000 13.15379 668 ALA B CA 1
ATOM 26636 C C . ALA B 1 668 ? 16.72583 36.60946 9.20753 1.000 12.95875 668 ALA B C 1
ATOM 26637 O O . ALA B 1 668 ? 17.85570 37.04216 8.98438 1.000 13.20018 668 ALA B O 1
ATOM 26644 N N . PHE B 1 669 ? 16.47003 35.82477 10.25179 1.000 12.09157 669 PHE B N 1
ATOM 26645 C CA . PHE B 1 669 ? 17.54550 35.42122 11.15760 1.000 11.92424 669 PHE B CA 1
ATOM 26646 C C . PHE B 1 669 ? 18.52626 34.47235 10.47365 1.000 11.57116 669 PHE B C 1
ATOM 26647 O O . PHE B 1 669 ? 19.74320 34.61320 10.62715 1.000 12.52688 669 PHE B O 1
ATOM 26664 N N . LEU B 1 670 ? 18.01559 33.47064 9.75974 1.000 11.61021 670 LEU B N 1
ATOM 26665 C CA . LEU B 1 670 ? 18.89979 32.57800 9.01133 1.000 11.80452 670 LEU B CA 1
ATOM 26666 C C . LEU B 1 670 ? 19.78395 33.37640 8.05732 1.000 12.81963 670 LEU B C 1
ATOM 26667 O O . LEU B 1 670 ? 20.96371 33.06021 7.85320 1.000 13.12306 670 LEU B O 1
ATOM 26683 N N . LEU B 1 671 ? 19.21267 34.40180 7.43282 1.000 12.63374 671 LEU B N 1
ATOM 26684 C CA . LEU B 1 671 ? 19.96117 35.24238 6.50780 1.000 12.30300 671 LEU B CA 1
ATOM 26685 C C . LEU B 1 671 ? 21.00831 36.06717 7.23766 1.000 13.32808 671 LEU B C 1
ATOM 26686 O O . LEU B 1 671 ? 22.15981 36.15117 6.79448 1.000 13.07330 671 LEU B O 1
ATOM 26702 N N . LYS B 1 672 ? 20.62199 36.72086 8.33732 1.000 13.26097 672 LYS B N 1
ATOM 26703 C CA . LYS B 1 672 ? 21.58871 37.52282 9.07192 1.000 13.97823 672 LYS B CA 1
ATOM 26704 C C . LYS B 1 672 ? 22.78355 36.66764 9.47855 1.000 13.81555 672 LYS B C 1
ATOM 26705 O O . LYS B 1 672 ? 23.94326 37.06661 9.30567 1.000 14.14864 672 LYS B O 1
ATOM 26724 N N . LEU B 1 673 ? 22.52481 35.46701 10.00790 1.000 12.70451 673 LEU B N 1
ATOM 26725 C CA . LEU B 1 673 ? 23.61233 34.56839 10.36302 1.000 13.39502 673 LEU B CA 1
ATOM 26726 C C . LEU B 1 673 ? 24.44444 34.20679 9.14012 1.000 13.58081 673 LEU B C 1
ATOM 26727 O O . LEU B 1 673 ? 25.68334 34.18758 9.19461 1.000 14.07022 673 LEU B O 1
ATOM 26743 N N . ALA B 1 674 ? 23.77538 33.88033 8.03441 1.000 13.48798 674 ALA B N 1
ATOM 26744 C CA . ALA B 1 674 ? 24.47616 33.54393 6.80044 1.000 14.25055 674 ALA B CA 1
ATOM 26745 C C . ALA B 1 674 ? 25.39948 34.66789 6.35355 1.000 13.79433 674 ALA B C 1
ATOM 26746 O O . ALA B 1 674 ? 26.50799 34.40957 5.86884 1.000 14.03145 674 ALA B O 1
ATOM 26753 N N . ILE B 1 675 ? 24.94117 35.91810 6.46051 1.000 13.42434 675 ILE B N 1
ATOM 26754 C CA . ILE B 1 675 ? 25.75722 37.06478 6.07486 1.000 14.23489 675 ILE B CA 1
ATOM 26755 C C . ILE B 1 675 ? 26.96678 37.18847 6.98669 1.000 14.85892 675 ILE B C 1
ATOM 26756 O O . ILE B 1 675 ? 28.09452 37.42103 6.52360 1.000 14.88640 675 ILE B O 1
ATOM 26772 N N . ASP B 1 676 ? 26.74565 37.07911 8.30221 1.000 14.53628 676 ASP B N 1
ATOM 26773 C CA . ASP B 1 676 ? 27.87608 37.10120 9.22135 1.000 15.15441 676 ASP B CA 1
ATOM 26774 C C . ASP B 1 676 ? 28.87738 36.02037 8.85377 1.000 14.71292 676 ASP B C 1
ATOM 26775 O O . ASP B 1 676 ? 30.08708 36.24931 8.89016 1.000 15.55694 676 ASP B O 1
ATOM 26784 N N . HIS B 1 677 ? 28.38548 34.82319 8.54846 1.000 14.14344 677 HIS B N 1
ATOM 26785 C CA . HIS B 1 677 ? 29.25869 33.71546 8.19546 1.000 15.08014 677 HIS B CA 1
ATOM 26786 C C . HIS B 1 677 ? 30.06771 34.04249 6.95064 1.000 15.71504 677 HIS B C 1
ATOM 26787 O O . HIS B 1 677 ? 31.28412 33.81237 6.90961 1.000 15.70920 677 HIS B O 1
ATOM 26802 N N . LEU B 1 678 ? 29.41301 34.57722 5.91598 1.000 15.95973 678 LEU B N 1
ATOM 26803 C CA . LEU B 1 678 ? 30.16092 34.91191 4.70636 1.000 15.73078 678 LEU B CA 1
ATOM 26804 C C . LEU B 1 678 ? 31.15967 36.03734 4.95630 1.000 15.62575 678 LEU B C 1
ATOM 26805 O O . LEU B 1 678 ? 32.24490 36.02980 4.36958 1.000 16.27305 678 LEU B O 1
ATOM 26821 N N . ALA B 1 679 ? 30.83225 37.00485 5.81491 1.000 15.75211 679 ALA B N 1
ATOM 26822 C CA . ALA B 1 679 ? 31.80747 38.04371 6.12760 1.000 17.02112 679 ALA B CA 1
ATOM 26823 C C . ALA B 1 679 ? 33.05052 37.44222 6.75539 1.000 17.02741 679 ALA B C 1
ATOM 26824 O O . ALA B 1 679 ? 34.18294 37.79653 6.39396 1.000 17.47970 679 ALA B O 1
ATOM 26831 N N . GLU B 1 680 ? 32.85445 36.51629 7.69427 1.000 16.49044 680 GLU B N 1
ATOM 26832 C CA . GLU B 1 680 ? 33.98265 35.88242 8.36591 1.000 17.38264 680 GLU B CA 1
ATOM 26833 C C . GLU B 1 680 ? 34.77417 34.98877 7.41180 1.000 17.40635 680 GLU B C 1
ATOM 26834 O O . GLU B 1 680 ? 36.01384 34.99873 7.41982 1.000 19.11668 680 GLU B O 1
ATOM 26846 N N . ILE B 1 681 ? 34.07742 34.20753 6.58528 1.000 15.50616 681 ILE B N 1
ATOM 26847 C CA . ILE B 1 681 ? 34.74314 33.41873 5.54777 1.000 16.02709 681 ILE B CA 1
ATOM 26848 C C . ILE B 1 681 ? 35.58219 34.32131 4.64617 1.000 16.63980 681 ILE B C 1
ATOM 26849 O O . ILE B 1 681 ? 36.74972 34.03344 4.34952 1.000 17.04202 681 ILE B O 1
ATOM 26865 N N . ALA B 1 682 ? 34.98812 35.41965 4.18011 1.000 17.17045 682 ALA B N 1
ATOM 26866 C CA . ALA B 1 682 ? 35.70728 36.33118 3.30421 1.000 17.38434 682 ALA B CA 1
ATOM 26867 C C . ALA B 1 682 ? 36.94715 36.88402 3.98727 1.000 18.70701 682 ALA B C 1
ATOM 26868 O O . ALA B 1 682 ? 38.00345 36.99006 3.36410 1.000 18.90164 682 ALA B O 1
ATOM 26875 N N . THR B 1 683 ? 36.84615 37.24324 5.26601 1.000 19.05677 683 THR B N 1
ATOM 26876 C CA . THR B 1 683 ? 38.01451 37.76660 5.97076 1.000 20.23564 683 THR B CA 1
ATOM 26877 C C . THR B 1 683 ? 39.12094 36.72378 6.01803 1.000 20.09278 683 THR B C 1
ATOM 26878 O O . THR B 1 683 ? 40.29105 37.03460 5.77585 1.000 21.44568 683 THR B O 1
ATOM 26889 N N . LEU B 1 684 ? 38.76480 35.46939 6.30924 1.000 19.46591 684 LEU B N 1
ATOM 26890 C CA . LEU B 1 684 ? 39.75828 34.40422 6.34293 1.000 20.63420 684 LEU B CA 1
ATOM 26891 C C . LEU B 1 684 ? 40.39015 34.21396 4.97020 1.000 20.58990 684 LEU B C 1
ATOM 26892 O O . LEU B 1 684 ? 41.58722 33.90061 4.85830 1.000 23.12034 684 LEU B O 1
ATOM 26908 N N . ASP B 1 685 ? 39.58922 34.38283 3.91332 1.000 18.97490 685 ASP B N 1
ATOM 26909 C CA . ASP B 1 685 ? 40.03025 34.27306 2.53030 1.000 21.16214 685 ASP B CA 1
ATOM 26910 C C . ASP B 1 685 ? 40.72622 35.53163 2.04474 1.000 21.84322 685 ASP B C 1
ATOM 26911 O O . ASP B 1 685 ? 41.05590 35.61321 0.85861 1.000 23.74095 685 ASP B O 1
ATOM 26920 N N . ASN B 1 686 ? 40.95621 36.50628 2.92370 1.000 21.37975 686 ASN B N 1
ATOM 26921 C CA . ASN B 1 686 ? 41.63750 37.75263 2.56567 1.000 23.51691 686 ASN B CA 1
ATOM 26922 C C . ASN B 1 686 ? 40.91037 38.49348 1.44737 1.000 23.89518 686 ASN B C 1
ATOM 26923 O O . ASN B 1 686 ? 41.52811 39.20047 0.65160 1.000 25.75101 686 ASN B O 1
ATOM 26934 N N . ASP B 1 687 ? 39.58465 38.37790 1.41428 1.000 20.80898 687 ASP B N 1
ATOM 26935 C CA . ASP B 1 687 ? 38.72999 39.02048 0.41054 1.000 21.37644 687 ASP B CA 1
ATOM 26936 C C . ASP B 1 687 ? 38.10468 40.23490 1.08720 1.000 20.37685 687 ASP B C 1
ATOM 26937 O O . ASP B 1 687 ? 36.99762 40.17857 1.61314 1.000 20.56398 687 ASP B O 1
ATOM 26946 N N . THR B 1 688 ? 38.83307 41.35469 1.05998 1.000 20.09575 688 THR B N 1
ATOM 26947 C CA . THR B 1 688 ? 38.43895 42.51991 1.85160 1.000 20.30441 688 THR B CA 1
ATOM 26948 C C . THR B 1 688 ? 37.14294 43.13838 1.34758 1.000 19.95006 688 THR B C 1
ATOM 26949 O O . THR B 1 688 ? 36.31985 43.59810 2.15196 1.000 20.73544 688 THR B O 1
ATOM 26960 N N A GLN B 1 689 ? 36.93295 43.15470 0.02637 0.703 19.88106 689 GLN B N 1
ATOM 26961 N N B GLN B 1 689 ? 36.93049 43.14588 0.03144 0.297 20.52074 689 GLN B N 1
ATOM 26962 C CA A GLN B 1 689 ? 35.71908 43.76271 -0.51499 0.703 20.12123 689 GLN B CA 1
ATOM 26963 C CA B GLN B 1 689 ? 35.72629 43.76594 -0.51170 0.297 21.14810 689 GLN B CA 1
ATOM 26964 C C A GLN B 1 689 ? 34.48493 42.99717 -0.05081 0.703 19.34871 689 GLN B C 1
ATOM 26965 C C B GLN B 1 689 ? 34.47864 43.00196 -0.08110 0.297 20.52607 689 GLN B C 1
ATOM 26966 O O A GLN B 1 689 ? 33.51087 43.58481 0.43074 0.703 20.20911 689 GLN B O 1
ATOM 26967 O O B GLN B 1 689 ? 33.48809 43.60098 0.34995 0.297 20.92885 689 GLN B O 1
ATOM 26994 N N . LEU B 1 690 ? 34.50650 41.67358 -0.18930 1.000 20.33688 690 LEU B N 1
ATOM 26995 C CA . LEU B 1 690 ? 33.35634 40.87841 0.22330 1.000 18.90098 690 LEU B CA 1
ATOM 26996 C C . LEU B 1 690 ? 33.13380 40.95722 1.73138 1.000 17.89895 690 LEU B C 1
ATOM 26997 O O . LEU B 1 690 ? 31.99247 41.07144 2.18996 1.000 18.77038 690 LEU B O 1
ATOM 27013 N N . ALA B 1 691 ? 34.20665 40.92354 2.52254 1.000 18.68798 691 ALA B N 1
ATOM 27014 C CA . ALA B 1 691 ? 34.04334 41.03663 3.97132 1.000 19.64426 691 ALA B CA 1
ATOM 27015 C C . ALA B 1 691 ? 33.36556 42.35123 4.34969 1.000 20.37841 691 ALA B C 1
ATOM 27016 O O . ALA B 1 691 ? 32.46426 42.38125 5.19781 1.000 20.21156 691 ALA B O 1
ATOM 27023 N N A GLN B 1 692 ? 33.78398 43.45168 3.71907 0.483 21.22367 692 GLN B N 1
ATOM 27024 N N B GLN B 1 692 ? 33.79861 43.45506 3.74701 0.517 21.05254 692 GLN B N 1
ATOM 27025 C CA A GLN B 1 692 ? 33.18415 44.75419 3.99608 0.483 22.05531 692 GLN B CA 1
ATOM 27026 C CA B GLN B 1 692 ? 33.19148 44.73938 4.07374 0.517 21.79375 692 GLN B CA 1
ATOM 27027 C C A GLN B 1 692 ? 31.72262 44.78651 3.57402 0.483 21.32076 692 GLN B C 1
ATOM 27028 C C B GLN B 1 692 ? 31.74222 44.79753 3.60952 0.517 20.62618 692 GLN B C 1
ATOM 27029 O O A GLN B 1 692 ? 30.85591 45.24805 4.32535 0.483 21.42149 692 GLN B O 1
ATOM 27030 O O B GLN B 1 692 ? 30.87311 45.30135 4.33076 0.517 20.76796 692 GLN B O 1
ATOM 27057 N N A GLN B 1 693 ? 31.43060 44.30812 2.36389 0.483 20.96659 693 GLN B N 1
ATOM 27058 N N B GLN B 1 693 ? 31.45992 44.28466 2.40949 0.517 19.90440 693 GLN B N 1
ATOM 27059 C CA A GLN B 1 693 ? 30.05542 44.31468 1.88413 0.483 20.97528 693 GLN B CA 1
ATOM 27060 C CA B GLN B 1 693 ? 30.09365 44.31691 1.90403 0.517 19.83239 693 GLN B CA 1
ATOM 27061 C C A GLN B 1 693 ? 29.15407 43.51229 2.81215 0.483 20.05027 693 GLN B C 1
ATOM 27062 C C B GLN B 1 693 ? 29.16481 43.51275 2.80427 0.517 19.39731 693 GLN B C 1
ATOM 27063 O O A GLN B 1 693 ? 28.04789 43.94753 3.14501 0.483 20.49192 693 GLN B O 1
ATOM 27064 O O B GLN B 1 693 ? 28.04478 43.94024 3.09715 0.517 19.66028 693 GLN B O 1
ATOM 27079 N N . MET B 1 694 ? 29.61314 42.33669 3.24616 1.000 19.17799 694 MET B N 1
ATOM 27080 C CA . MET B 1 694 ? 28.77743 41.48862 4.09128 1.000 18.44363 694 MET B CA 1
ATOM 27081 C C . MET B 1 694 ? 28.61975 42.07779 5.48640 1.000 19.00637 694 MET B C 1
ATOM 27082 O O . MET B 1 694 ? 27.52693 42.04496 6.05447 1.000 19.11120 694 MET B O 1
ATOM 27096 N N A SER B 1 695 ? 29.68901 42.64959 6.04236 0.566 19.65170 695 SER B N 1
ATOM 27097 N N B SER B 1 695 ? 29.69097 42.63612 6.05195 0.434 19.88605 695 SER B N 1
ATOM 27098 C CA A SER B 1 695 ? 29.58240 43.30785 7.33964 0.566 20.81762 695 SER B CA 1
ATOM 27099 C CA B SER B 1 695 ? 29.57034 43.27441 7.35830 0.434 21.10245 695 SER B CA 1
ATOM 27100 C C A SER B 1 695 ? 28.52796 44.40738 7.30700 0.566 20.59122 695 SER B C 1
ATOM 27101 C C B SER B 1 695 ? 28.56257 44.41661 7.31855 0.434 21.44373 695 SER B C 1
ATOM 27102 O O A SER B 1 695 ? 27.67969 44.50135 8.20161 0.566 21.51453 695 SER B O 1
ATOM 27103 O O B SER B 1 695 ? 27.74191 44.56235 8.23186 0.434 22.09920 695 SER B O 1
ATOM 27118 N N A GLU B 1 696 ? 28.56066 45.24919 6.27293 0.566 21.15818 696 GLU B N 1
ATOM 27119 N N B GLU B 1 696 ? 28.59741 45.22986 6.26009 0.434 22.34256 696 GLU B N 1
ATOM 27120 C CA A GLU B 1 696 ? 27.58917 46.33664 6.18673 0.566 23.03860 696 GLU B CA 1
ATOM 27121 C CA B GLU B 1 696 ? 27.63277 46.32029 6.14725 0.434 23.42968 696 GLU B CA 1
ATOM 27122 C C A GLU B 1 696 ? 26.18779 45.78703 5.96385 0.566 21.64199 696 GLU B C 1
ATOM 27123 C C B GLU B 1 696 ? 26.21773 45.77899 5.96862 0.434 21.73916 696 GLU B C 1
ATOM 27124 O O A GLU B 1 696 ? 25.21573 46.28902 6.54308 0.566 21.99226 696 GLU B O 1
ATOM 27125 O O B GLU B 1 696 ? 25.26659 46.28849 6.57503 0.434 21.97732 696 GLU B O 1
ATOM 27148 N N . LEU B 1 697 ? 26.06386 44.73327 5.15179 1.000 20.18171 697 LEU B N 1
ATOM 27149 C CA . LEU B 1 697 ? 24.74330 44.16052 4.90481 1.000 19.44763 697 LEU B CA 1
ATOM 27150 C C . LEU B 1 697 ? 24.16523 43.55166 6.17955 1.000 18.11865 697 LEU B C 1
ATOM 27151 O O . LEU B 1 697 ? 22.95777 43.64332 6.42379 1.000 20.25817 697 LEU B O 1
ATOM 27167 N N . SER B 1 698 ? 25.00876 42.91511 6.99953 1.000 19.25969 698 SER B N 1
ATOM 27168 C CA . SER B 1 698 ? 24.53313 42.35298 8.25583 1.000 19.50691 698 SER B CA 1
ATOM 27169 C C . SER B 1 698 ? 23.94652 43.44211 9.14543 1.000 19.07414 698 SER B C 1
ATOM 27170 O O . SER B 1 698 ? 22.89565 43.25292 9.76928 1.000 18.62880 698 SER B O 1
ATOM 27178 N N A LYS B 1 699 ? 24.62733 44.58346 9.24014 0.537 19.70966 699 LYS B N 1
ATOM 27179 N N B LYS B 1 699 ? 24.62062 44.59040 9.22361 0.463 20.06767 699 LYS B N 1
ATOM 27180 C CA A LYS B 1 699 ? 24.10192 45.68655 10.03395 0.537 20.58928 699 LYS B CA 1
ATOM 27181 C CA B LYS B 1 699 ? 24.10001 45.70332 10.00868 0.463 21.33911 699 LYS B CA 1
ATOM 27182 C C A LYS B 1 699 ? 22.76803 46.16539 9.48435 0.537 19.04493 699 LYS B C 1
ATOM 27183 C C B LYS B 1 699 ? 22.77308 46.19286 9.44484 0.463 20.20400 699 LYS B C 1
ATOM 27184 O O A LYS B 1 699 ? 21.82982 46.42307 10.24742 0.537 19.01250 699 LYS B O 1
ATOM 27185 O O B LYS B 1 699 ? 21.83550 46.46757 10.20203 0.463 20.50953 699 LYS B O 1
ATOM 27200 N N A GLU B 1 700 ? 22.66249 46.27678 8.15953 0.537 19.12368 700 GLU B N 1
ATOM 27201 N N B GLU B 1 700 ? 22.66929 46.29511 8.11691 0.463 20.06040 700 GLU B N 1
ATOM 27202 C CA A GLU B 1 700 ? 21.41565 46.71962 7.54328 0.537 20.16744 700 GLU B CA 1
ATOM 27203 C CA B GLU B 1 700 ? 21.41204 46.71545 7.50315 0.463 20.84760 700 GLU B CA 1
ATOM 27204 C C A GLU B 1 700 ? 20.28450 45.74013 7.83128 0.537 18.42932 700 GLU B C 1
ATOM 27205 C C B GLU B 1 700 ? 20.28967 45.74006 7.83520 0.463 18.79030 700 GLU B C 1
ATOM 27206 O O A GLU B 1 700 ? 19.18625 46.14293 8.22989 0.537 18.24006 700 GLU B O 1
ATOM 27207 O O B GLU B 1 700 ? 19.20317 46.14519 8.26356 0.463 18.57891 700 GLU B O 1
ATOM 27230 N N . VAL B 1 701 ? 20.53840 44.44222 7.65013 1.000 17.94482 701 VAL B N 1
ATOM 27231 C CA . VAL B 1 701 ? 19.50141 43.44139 7.89747 1.000 16.93652 701 VAL B CA 1
ATOM 27232 C C . VAL B 1 701 ? 19.10630 43.43195 9.36929 1.000 16.10941 701 VAL B C 1
ATOM 27233 O O . VAL B 1 701 ? 17.92248 43.33297 9.71088 1.000 16.11738 701 VAL B O 1
ATOM 27246 N N . THR B 1 702 ? 20.08648 43.52776 10.26161 1.000 15.91512 702 THR B N 1
ATOM 27247 C CA . THR B 1 702 ? 19.78943 43.60037 11.68958 1.000 15.82835 702 THR B CA 1
ATOM 27248 C C . THR B 1 702 ? 18.87202 44.77035 11.99700 1.000 15.09994 702 THR B C 1
ATOM 27249 O O . THR B 1 702 ? 17.91924 44.63542 12.77424 1.000 16.11240 702 THR B O 1
ATOM 27260 N N . ASP B 1 703 ? 19.14113 45.92465 11.38655 1.000 15.43060 703 ASP B N 1
ATOM 27261 C CA . ASP B 1 703 ? 18.29385 47.08893 11.57883 1.000 15.92194 703 ASP B CA 1
ATOM 27262 C C . ASP B 1 703 ? 16.87431 46.83663 11.08519 1.000 15.55552 703 ASP B C 1
ATOM 27263 O O . ASP B 1 703 ? 15.90526 47.23756 11.74180 1.000 16.30032 703 ASP B O 1
ATOM 27270 N N . ARG B 1 704 ? 16.72570 46.18769 9.92947 1.000 15.73248 704 ARG B N 1
ATOM 27271 C CA . ARG B 1 704 ? 15.39048 45.87989 9.43505 1.000 15.51690 704 ARG B CA 1
ATOM 27272 C C . ARG B 1 704 ? 14.64182 44.98913 10.41546 1.000 15.15866 704 ARG B C 1
ATOM 27273 O O . ARG B 1 704 ? 13.44780 45.18190 10.65378 1.000 15.09147 704 ARG B O 1
ATOM 27294 N N . ILE B 1 705 ? 15.32055 43.97295 10.95809 1.000 14.80193 705 ILE B N 1
ATOM 27295 C CA . ILE B 1 705 ? 14.67548 43.03978 11.87819 1.000 14.31830 705 ILE B CA 1
ATOM 27296 C C . ILE B 1 705 ? 14.25206 43.76280 13.14897 1.000 14.62031 705 ILE B C 1
ATOM 27297 O O . ILE B 1 705 ? 13.14059 43.58384 13.64643 1.000 14.54121 705 ILE B O 1
ATOM 27313 N N . GLN B 1 706 ? 15.15396 44.56531 13.71121 1.000 14.77007 706 GLN B N 1
ATOM 27314 C CA . GLN B 1 706 ? 14.84824 45.25321 14.95889 1.000 15.20313 706 GLN B CA 1
ATOM 27315 C C . GLN B 1 706 ? 13.70653 46.24167 14.76476 1.000 16.06808 706 GLN B C 1
ATOM 27316 O O . GLN B 1 706 ? 12.79307 46.32005 15.59147 1.000 18.42480 706 GLN B O 1
ATOM 27330 N N . LYS B 1 707 ? 13.72738 46.98205 13.65955 1.000 15.50968 707 LYS B N 1
ATOM 27331 C CA . LYS B 1 707 ? 12.72255 48.00772 13.43412 1.000 16.47236 707 LYS B CA 1
ATOM 27332 C C . LYS B 1 707 ? 11.36387 47.39847 13.12498 1.000 15.96597 707 LYS B C 1
ATOM 27333 O O . LYS B 1 707 ? 10.33178 47.94485 13.52920 1.000 17.64428 707 LYS B O 1
ATOM 27352 N N . HIS B 1 708 ? 11.32614 46.29447 12.38075 1.000 15.30643 708 HIS B N 1
ATOM 27353 C CA . HIS B 1 708 ? 10.06419 45.82315 11.83802 1.000 15.09023 708 HIS B CA 1
ATOM 27354 C C . HIS B 1 708 ? 9.58146 44.50391 12.41245 1.000 14.28881 708 HIS B C 1
ATOM 27355 O O . HIS B 1 708 ? 8.42093 44.14709 12.18789 1.000 15.87467 708 HIS B O 1
ATOM 27370 N N . ALA B 1 709 ? 10.41286 43.77421 13.14551 1.000 14.39240 709 ALA B N 1
ATOM 27371 C CA . ALA B 1 709 ? 10.01761 42.47112 13.65744 1.000 13.60503 709 ALA B CA 1
ATOM 27372 C C . ALA B 1 709 ? 10.02430 42.33208 15.17418 1.000 13.62653 709 ALA B C 1
ATOM 27373 O O . ALA B 1 709 ? 9.41844 41.38521 15.67728 1.000 14.32361 709 ALA B O 1
ATOM 27380 N N . TRP B 1 710 ? 10.67225 43.22300 15.91618 1.000 14.27832 710 TRP B N 1
ATOM 27381 C CA . TRP B 1 710 ? 10.49051 43.22158 17.36156 1.000 14.28794 710 TRP B CA 1
ATOM 27382 C C . TRP B 1 710 ? 9.14241 43.86582 17.67420 1.000 13.81836 710 TRP B C 1
ATOM 27383 O O . TRP B 1 710 ? 8.90754 45.02865 17.32543 1.000 15.64805 710 TRP B O 1
ATOM 27404 N N . LYS B 1 711 ? 8.24129 43.11613 18.31447 1.000 13.91676 711 LYS B N 1
ATOM 27405 C CA . LYS B 1 711 ? 6.87122 43.56175 18.56564 1.000 14.86581 711 LYS B CA 1
ATOM 27406 C C . LYS B 1 711 ? 6.59453 43.41131 20.05635 1.000 16.31504 711 LYS B C 1
ATOM 27407 O O . LYS B 1 711 ? 6.03694 42.40119 20.48703 1.000 16.26077 711 LYS B O 1
ATOM 27426 N N A GLU B 1 712 ? 7.06928 44.38837 20.82166 0.576 18.86112 712 GLU B N 1
ATOM 27427 N N B GLU B 1 712 ? 6.98081 44.42805 20.82695 0.424 18.00799 712 GLU B N 1
ATOM 27428 C CA A GLU B 1 712 ? 6.81031 44.57041 22.24448 0.576 20.84985 712 GLU B CA 1
ATOM 27429 C CA B GLU B 1 712 ? 6.68144 44.54709 22.25169 0.424 19.25538 712 GLU B CA 1
ATOM 27430 C C A GLU B 1 712 ? 7.41089 43.52860 23.17889 0.576 18.86362 712 GLU B C 1
ATOM 27431 C C B GLU B 1 712 ? 7.42145 43.53411 23.12170 0.424 18.12528 712 GLU B C 1
ATOM 27432 O O A GLU B 1 712 ? 8.14394 43.89351 24.10798 0.576 19.81201 712 GLU B O 1
ATOM 27433 O O B GLU B 1 712 ? 8.28862 43.91698 23.91552 0.424 19.22773 712 GLU B O 1
ATOM 27456 N N . ASN B 1 713 ? 7.10031 42.24203 22.97886 1.000 15.45796 713 ASN B N 1
ATOM 27457 C CA . ASN B 1 713 ? 7.59952 41.21590 23.88315 1.000 13.92057 713 ASN B CA 1
ATOM 27458 C C . ASN B 1 713 ? 8.20360 40.00688 23.18068 1.000 12.86364 713 ASN B C 1
ATOM 27459 O O . ASN B 1 713 ? 8.51948 39.01944 23.85252 1.000 13.78020 713 ASN B O 1
ATOM 27470 N N . PHE B 1 714 ? 8.38643 40.05897 21.86721 1.000 13.07027 714 PHE B N 1
ATOM 27471 C CA . PHE B 1 714 ? 8.90314 38.91083 21.13959 1.000 11.82547 714 PHE B CA 1
ATOM 27472 C C . PHE B 1 714 ? 9.25142 39.38005 19.73766 1.000 11.61569 714 PHE B C 1
ATOM 27473 O O . PHE B 1 714 ? 8.74405 40.40565 19.26812 1.000 13.13032 714 PHE B O 1
ATOM 27490 N N . PHE B 1 715 ? 10.11899 38.62156 19.07228 1.000 12.21016 715 PHE B N 1
ATOM 27491 C CA . PHE B 1 715 ? 10.27049 38.75510 17.63517 1.000 12.13305 715 PHE B CA 1
ATOM 27492 C C . PHE B 1 715 ? 9.11296 38.03346 16.97154 1.000 12.20621 715 PHE B C 1
ATOM 27493 O O . PHE B 1 715 ? 8.83971 36.86461 17.27059 1.000 12.63348 715 PHE B O 1
ATOM 27510 N N . ALA B 1 716 ? 8.44302 38.72604 16.06052 1.000 12.40762 716 ALA B N 1
ATOM 27511 C CA . ALA B 1 716 ? 7.38237 38.12023 15.29742 1.000 12.81837 716 ALA B CA 1
ATOM 27512 C C . ALA B 1 716 ? 7.95057 36.97446 14.46475 1.000 12.36101 716 ALA B C 1
ATOM 27513 O O . ALA B 1 716 ? 9.16653 36.78131 14.34244 1.000 13.54273 716 ALA B O 1
ATOM 27520 N N . ARG B 1 717 ? 7.03913 36.20456 13.89236 1.000 12.20213 717 ARG B N 1
ATOM 27521 C CA . ARG B 1 717 ? 7.37454 35.06065 13.05464 1.000 11.93110 717 ARG B CA 1
ATOM 27522 C C . ARG B 1 717 ? 7.13035 35.33423 11.57870 1.000 11.48452 717 ARG B C 1
ATOM 27523 O O . ARG B 1 717 ? 7.91734 34.89442 10.73345 1.000 12.52656 717 ARG B O 1
ATOM 27544 N N . VAL B 1 718 ? 6.07386 36.08692 11.26867 1.000 12.05015 718 VAL B N 1
ATOM 27545 C CA . VAL B 1 718 ? 5.69769 36.44677 9.90712 1.000 12.92463 718 VAL B CA 1
ATOM 27546 C C . VAL B 1 718 ? 5.22809 37.89079 9.93535 1.000 13.22534 718 VAL B C 1
ATOM 27547 O O . VAL B 1 718 ? 4.47157 38.28394 10.83236 1.000 13.94612 718 VAL B O 1
ATOM 27560 N N . LEU B 1 719 ? 5.65605 38.67787 8.95200 1.000 13.12256 719 LEU B N 1
ATOM 27561 C CA . LEU B 1 719 ? 5.08167 40.00348 8.72945 1.000 12.40005 719 LEU B CA 1
ATOM 27562 C C . LEU B 1 719 ? 4.12663 39.91540 7.54466 1.000 12.94976 719 LEU B C 1
ATOM 27563 O O . LEU B 1 719 ? 4.43547 39.27952 6.52756 1.000 14.25069 719 LEU B O 1
ATOM 27579 N N . ILE B 1 720 ? 2.95493 40.52272 7.70143 1.000 13.88340 720 ILE B N 1
ATOM 27580 C CA . ILE B 1 720 ? 1.85655 40.38883 6.76159 1.000 14.30722 720 ILE B CA 1
ATOM 27581 C C . ILE B 1 720 ? 1.68729 41.73368 6.07400 1.000 15.10736 720 ILE B C 1
ATOM 27582 O O . ILE B 1 720 ? 1.55984 42.77264 6.73961 1.000 15.75027 720 ILE B O 1
ATOM 27598 N N . ASN B 1 721 ? 1.68295 41.71407 4.74327 1.000 14.76282 721 ASN B N 1
ATOM 27599 C CA . ASN B 1 721 ? 1.75598 42.92669 3.94756 1.000 15.68256 721 ASN B CA 1
ATOM 27600 C C . ASN B 1 721 ? 0.54640 43.17917 3.07281 1.000 17.17286 721 ASN B C 1
ATOM 27601 O O . ASN B 1 721 ? 0.49320 44.22184 2.42370 1.000 20.13768 721 ASN B O 1
ATOM 27612 N N . ARG B 1 722 ? -0.44914 42.30948 3.07914 1.000 16.11183 722 ARG B N 1
ATOM 27613 C CA . ARG B 1 722 ? -1.56386 42.43831 2.14461 1.000 17.37979 722 ARG B CA 1
ATOM 27614 C C . ARG B 1 722 ? -2.78273 43.16157 2.69798 1.000 18.23070 722 ARG B C 1
ATOM 27615 O O . ARG B 1 722 ? -3.76312 43.32776 1.96233 1.000 21.15639 722 ARG B O 1
ATOM 27636 N N . TYR B 1 723 ? -2.75747 43.61420 3.94842 1.000 16.29844 723 TYR B N 1
ATOM 27637 C CA . TYR B 1 723 ? -3.91864 44.30616 4.53123 1.000 17.27487 723 TYR B CA 1
ATOM 27638 C C . TYR B 1 723 ? -3.51079 45.75299 4.79654 1.000 18.69154 723 TYR B C 1
ATOM 27639 O O . TYR B 1 723 ? -3.06280 46.09671 5.88981 1.000 18.76933 723 TYR B O 1
ATOM 27657 N N . LYS B 1 724 ? -3.68985 46.60888 3.78340 1.000 21.26586 724 LYS B N 1
ATOM 27658 C CA . LYS B 1 724 ? -3.17433 47.96788 3.87506 1.000 23.30844 724 LYS B CA 1
ATOM 27659 C C . LYS B 1 724 ? -3.93471 48.80793 4.89670 1.000 24.03901 724 LYS B C 1
ATOM 27660 O O . LYS B 1 724 ? -3.44385 49.87055 5.29701 1.000 28.38046 724 LYS B O 1
ATOM 27668 N N . ASP B 1 725 ? -5.11590 48.36628 5.32424 1.000 20.30247 725 ASP B N 1
ATOM 27669 C CA . ASP B 1 725 ? -5.85062 49.03436 6.39497 1.000 21.27181 725 ASP B CA 1
ATOM 27670 C C . ASP B 1 725 ? -5.32195 48.66894 7.77835 1.000 18.35519 725 ASP B C 1
ATOM 27671 O O . ASP B 1 725 ? -5.79252 49.23104 8.76652 1.000 18.72778 725 ASP B O 1
ATOM 27678 N N . GLY B 1 726 ? -4.35405 47.76242 7.87635 1.000 18.08861 726 GLY B N 1
ATOM 27679 C CA . GLY B 1 726 ? -3.78078 47.39051 9.14887 1.000 18.06488 726 GLY B CA 1
ATOM 27680 C C . GLY B 1 726 ? -4.52947 46.31210 9.89147 1.000 16.69518 726 GLY B C 1
ATOM 27681 O O . GLY B 1 726 ? -4.19094 46.03578 11.04470 1.000 16.27540 726 GLY B O 1
ATOM 27685 N N . SER B 1 727 ? -5.52351 45.67446 9.26926 1.000 16.71550 727 SER B N 1
ATOM 27686 C CA . SER B 1 727 ? -6.33046 44.70554 10.01115 1.000 16.28844 727 SER B CA 1
ATOM 27687 C C . SER B 1 727 ? -5.46325 43.60912 10.62166 1.000 15.54626 727 SER B C 1
ATOM 27688 O O . SER B 1 727 ? -5.67478 43.20934 11.77386 1.000 17.44035 727 SER B O 1
ATOM 27696 N N . TYR B 1 728 ? -4.48090 43.12803 9.86613 1.000 15.09932 728 TYR B N 1
ATOM 27697 C CA . TYR B 1 728 ? -3.42955 42.25855 10.37277 1.000 14.87392 728 TYR B CA 1
ATOM 27698 C C . TYR B 1 728 ? -2.11553 42.70354 9.75543 1.000 15.56104 728 TYR B C 1
ATOM 27699 O O . TYR B 1 728 ? -2.06942 43.03805 8.56778 1.000 16.88791 728 TYR B O 1
ATOM 27717 N N . THR B 1 729 ? -1.06345 42.74076 10.56741 1.000 14.29669 729 THR B N 1
ATOM 27718 C CA . THR B 1 729 ? 0.25106 43.09184 10.06059 1.000 13.65368 729 THR B CA 1
ATOM 27719 C C . THR B 1 729 ? 1.35822 42.16072 10.54610 1.000 12.71749 729 THR B C 1
ATOM 27720 O O . THR B 1 729 ? 2.45328 42.20293 9.97926 1.000 13.54730 729 THR B O 1
ATOM 27731 N N . TYR B 1 730 ? 1.13331 41.33415 11.56759 1.000 13.39708 730 TYR B N 1
ATOM 27732 C CA . TYR B 1 730 ? 2.16885 40.38921 11.95301 1.000 13.38094 730 TYR B CA 1
ATOM 27733 C C . TYR B 1 730 ? 1.53627 39.20575 12.65801 1.000 12.13355 730 TYR B C 1
ATOM 27734 O O . TYR B 1 730 ? 0.40090 39.26460 13.11987 1.000 13.28366 730 TYR B O 1
ATOM 27752 N N . LEU B 1 731 ? 2.31666 38.13681 12.74458 1.000 12.35852 731 LEU B N 1
ATOM 27753 C CA . LEU B 1 731 ? 1.98835 36.91636 13.46546 1.000 12.47581 731 LEU B CA 1
ATOM 27754 C C . LEU B 1 731 ? 3.21407 36.56825 14.28882 1.000 11.53689 731 LEU B C 1
ATOM 27755 O O . LEU B 1 731 ? 4.31514 36.47896 13.73217 1.000 11.79536 731 LEU B O 1
ATOM 27771 N N . GLY B 1 732 ? 3.04401 36.38944 15.59722 1.000 12.26680 732 GLY B N 1
ATOM 27772 C CA . GLY B 1 732 ? 4.12239 35.90538 16.43015 1.000 12.12582 732 GLY B CA 1
ATOM 27773 C C . GLY B 1 732 ? 4.53219 36.76074 17.60330 1.000 12.04838 732 GLY B C 1
ATOM 27774 O O . GLY B 1 732 ? 5.64991 36.60831 18.09115 1.000 12.83022 732 GLY B O 1
ATOM 27778 N N . ALA B 1 733 ? 3.66703 37.65336 18.08581 1.000 11.98337 733 ALA B N 1
ATOM 27779 C CA . ALA B 1 733 ? 3.96804 38.35406 19.32664 1.000 12.23951 733 ALA B CA 1
ATOM 27780 C C . ALA B 1 733 ? 2.69061 38.93365 19.91433 1.000 12.65024 733 ALA B C 1
ATOM 27781 O O . ALA B 1 733 ? 1.61711 38.87844 19.30652 1.000 12.76717 733 ALA B O 1
ATOM 27788 N N . LYS B 1 734 ? 2.82270 39.51230 21.10622 1.000 13.46218 734 LYS B N 1
ATOM 27789 C CA . LYS B 1 734 ? 1.68524 40.19272 21.71418 1.000 14.65900 734 LYS B CA 1
ATOM 27790 C C . LYS B 1 734 ? 1.04228 41.13817 20.70609 1.000 14.64545 734 LYS B C 1
ATOM 27791 O O . LYS B 1 734 ? 1.73488 41.83301 19.96293 1.000 15.49460 734 LYS B O 1
ATOM 27799 N N . GLY B 1 735 ? -0.28802 41.14553 20.66953 1.000 14.69070 735 GLY B N 1
ATOM 27800 C CA . GLY B 1 735 ? -1.03527 42.07218 19.84985 1.000 15.58943 735 GLY B CA 1
ATOM 27801 C C . GLY B 1 735 ? -1.25103 41.62174 18.42028 1.000 15.22719 735 GLY B C 1
ATOM 27802 O O . GLY B 1 735 ? -1.81260 42.39434 17.63385 1.000 16.92382 735 GLY B O 1
ATOM 27806 N N . ASP B 1 736 ? -0.80777 40.40962 18.05129 1.000 14.05229 736 ASP B N 1
ATOM 27807 C CA . ASP B 1 736 ? -0.95552 39.95855 16.67357 1.000 14.12580 736 ASP B CA 1
ATOM 27808 C C . ASP B 1 736 ? -2.38837 39.62638 16.29127 1.000 14.97194 736 ASP B C 1
ATOM 27809 O O . ASP B 1 736 ? -2.66554 39.48738 15.09788 1.000 15.76835 736 ASP B O 1
ATOM 27818 N N . LYS B 1 737 ? -3.28982 39.49098 17.26107 1.000 15.21734 737 LYS B N 1
ATOM 27819 C CA . LYS B 1 737 ? -4.71371 39.20834 17.06719 1.000 16.29005 737 LYS B CA 1
ATOM 27820 C C . LYS B 1 737 ? -4.99262 37.80544 16.55377 1.000 17.53494 737 LYS B C 1
ATOM 27821 O O . LYS B 1 737 ? -6.12694 37.51898 16.13784 1.000 18.21450 737 LYS B O 1
ATOM 27829 N N . LEU B 1 738 ? -4.00784 36.90781 16.59211 1.000 16.21099 738 LEU B N 1
ATOM 27830 C CA . LEU B 1 738 ? -4.13477 35.60113 15.96131 1.000 15.00741 738 LEU B CA 1
ATOM 27831 C C . LEU B 1 738 ? -4.10967 34.44197 16.94949 1.000 15.16285 738 LEU B C 1
ATOM 27832 O O . LEU B 1 738 ? -4.10574 33.28219 16.52988 1.000 16.03262 738 LEU B O 1
ATOM 27848 N N . SER B 1 739 ? -4.16543 34.71209 18.24540 1.000 15.83755 739 SER B N 1
ATOM 27849 C CA . SER B 1 739 ? -4.21186 33.61240 19.19038 1.000 15.47974 739 SER B CA 1
ATOM 27850 C C . SER B 1 739 ? -5.54448 32.87231 19.11882 1.000 16.30643 739 SER B C 1
ATOM 27851 O O . SER B 1 739 ? -6.61148 33.47684 18.96181 1.000 18.16072 739 SER B O 1
ATOM 27859 N N . ALA B 1 740 ? -5.47410 31.55014 19.25263 1.000 17.40075 740 ALA B N 1
ATOM 27860 C CA . ALA B 1 740 ? -6.64226 30.70449 19.43993 1.000 17.87323 740 ALA B CA 1
ATOM 27861 C C . ALA B 1 740 ? -6.87149 30.34255 20.90065 1.000 21.34680 740 ALA B C 1
ATOM 27862 O O . ALA B 1 740 ? -7.81078 29.60059 21.20366 1.000 24.37776 740 ALA B O 1
ATOM 27869 N N . ASP B 1 741 ? -6.03608 30.83193 21.80860 1.000 19.28204 741 ASP B N 1
ATOM 27870 C CA . ASP B 1 741 ? -6.17922 30.57419 23.23865 1.000 20.04262 741 ASP B CA 1
ATOM 27871 C C . ASP B 1 741 ? -6.62876 31.87452 23.88615 1.000 21.37494 741 ASP B C 1
ATOM 27872 O O . ASP B 1 741 ? -5.86629 32.85403 23.89416 1.000 20.20630 741 ASP B O 1
ATOM 27881 N N . PRO B 1 742 ? -7.83800 31.94948 24.43710 1.000 23.68825 742 PRO B N 1
ATOM 27882 C CA . PRO B 1 742 ? -8.29281 33.22662 25.01668 1.000 24.81692 742 PRO B CA 1
ATOM 27883 C C . PRO B 1 742 ? -7.43669 33.70371 26.17343 1.000 24.38553 742 PRO B C 1
ATOM 27884 O O . PRO B 1 742 ? -7.49044 34.88958 26.51659 1.000 26.07925 742 PRO B O 1
ATOM 27895 N N . ASN B 1 743 ? -6.63925 32.83012 26.78386 1.000 23.95782 743 ASN B N 1
ATOM 27896 C CA . ASN B 1 743 ? -5.77899 33.24202 27.88219 1.000 22.96767 743 ASN B CA 1
ATOM 27897 C C . ASN B 1 743 ? -4.40139 33.69554 27.41926 1.000 21.49596 743 ASN B C 1
ATOM 27898 O O . ASN B 1 743 ? -3.56376 34.02503 28.26259 1.000 22.30667 743 ASN B O 1
ATOM 27909 N N . ILE B 1 744 ? -4.13664 33.72455 26.11386 1.000 18.37414 744 ILE B N 1
ATOM 27910 C CA . ILE B 1 744 ? -2.85488 34.17895 25.60445 1.000 17.28332 744 ILE B CA 1
ATOM 27911 C C . ILE B 1 744 ? -3.10349 35.29192 24.59833 1.000 16.71563 744 ILE B C 1
ATOM 27912 O O . ILE B 1 744 ? -3.79996 35.09031 23.59682 1.000 17.77998 744 ILE B O 1
ATOM 27928 N N . ASP B 1 745 ? -2.50474 36.44468 24.85137 1.000 15.59516 745 ASP B N 1
ATOM 27929 C CA . ASP B 1 745 ? -2.45585 37.55641 23.90370 1.000 15.63585 745 ASP B CA 1
ATOM 27930 C C . ASP B 1 745 ? -1.22968 37.36059 23.02578 1.000 16.19418 745 ASP B C 1
ATOM 27931 O O . ASP B 1 745 ? -0.09601 37.55124 23.47923 1.000 16.99914 745 ASP B O 1
ATOM 27940 N N . GLY B 1 746 ? -1.45492 36.97904 21.77901 1.000 15.40211 746 GLY B N 1
ATOM 27941 C CA . GLY B 1 746 ? -0.39778 36.73444 20.82671 1.000 15.67083 746 GLY B CA 1
ATOM 27942 C C . GLY B 1 746 ? -0.19292 35.25480 20.58129 1.000 14.57598 746 GLY B C 1
ATOM 27943 O O . GLY B 1 746 ? -0.60754 34.39460 21.36548 1.000 15.43573 746 GLY B O 1
ATOM 27947 N N . VAL B 1 747 ? 0.46291 34.97545 19.46777 1.000 12.66929 747 VAL B N 1
ATOM 27948 C CA . VAL B 1 747 ? 1.00878 33.65880 19.16130 1.000 12.22931 747 VAL B CA 1
ATOM 27949 C C . VAL B 1 747 ? 2.51936 33.75799 19.30110 1.000 12.66237 747 VAL B C 1
ATOM 27950 O O . VAL B 1 747 ? 3.11033 34.74321 18.85369 1.000 14.74087 747 VAL B O 1
ATOM 27963 N N . TYR B 1 748 ? 3.13765 32.78286 19.95469 1.000 12.12872 748 TYR B N 1
ATOM 27964 C CA . TYR B 1 748 ? 4.58099 32.79013 20.15132 1.000 11.84056 748 TYR B CA 1
ATOM 27965 C C . TYR B 1 748 ? 5.20055 31.54030 19.56278 1.000 10.98450 748 TYR B C 1
ATOM 27966 O O . TYR B 1 748 ? 4.78079 30.42827 19.87452 1.000 12.00615 748 TYR B O 1
ATOM 27984 N N . PHE B 1 749 ? 6.18708 31.73848 18.68332 1.000 11.01286 749 PHE B N 1
ATOM 27985 C CA . PHE B 1 749 ? 6.91849 30.65889 18.01552 1.000 11.19459 749 PHE B CA 1
ATOM 27986 C C . PHE B 1 749 ? 8.29016 30.48119 18.64475 1.000 11.05165 749 PHE B C 1
ATOM 27987 O O . PHE B 1 749 ? 9.10158 31.41057 18.67277 1.000 11.43336 749 PHE B O 1
ATOM 28004 N N . LEU B 1 750 ? 8.54140 29.27203 19.13614 1.000 10.49497 750 LEU B N 1
ATOM 28005 C CA . LEU B 1 750 ? 9.83129 28.94034 19.73376 1.000 10.71621 750 LEU B CA 1
ATOM 28006 C C . LEU B 1 750 ? 10.99942 29.34472 18.84120 1.000 11.05298 750 LEU B C 1
ATOM 28007 O O . LEU B 1 750 ? 12.00338 29.86550 19.32755 1.000 11.92880 750 LEU B O 1
ATOM 28023 N N . ASN B 1 751 ? 10.88602 29.13079 17.53016 1.000 9.79009 751 ASN B N 1
ATOM 28024 C CA . ASN B 1 751 ? 11.98227 29.44218 16.62385 1.000 10.56250 751 ASN B CA 1
ATOM 28025 C C . ASN B 1 751 ? 12.24098 30.94456 16.45568 1.000 11.48880 751 ASN B C 1
ATOM 28026 O O . ASN B 1 751 ? 13.35319 31.31227 16.05670 1.000 12.17083 751 ASN B O 1
ATOM 28037 N N . SER B 1 752 ? 11.25343 31.82056 16.70599 1.000 11.82003 752 SER B N 1
ATOM 28038 C CA . SER B 1 752 ? 11.53541 33.25338 16.71730 1.000 12.30759 752 SER B CA 1
ATOM 28039 C C . SER B 1 752 ? 12.57094 33.55630 17.78482 1.000 12.29409 752 SER B C 1
ATOM 28040 O O . SER B 1 752 ? 13.52256 34.31559 17.56327 1.000 12.77088 752 SER B O 1
ATOM 28048 N N . PHE B 1 753 ? 12.37749 32.98468 18.97771 1.000 11.88693 753 PHE B N 1
ATOM 28049 C CA . PHE B 1 753 ? 13.36161 33.13063 20.03303 1.000 12.08638 753 PHE B CA 1
ATOM 28050 C C . PHE B 1 753 ? 14.67635 32.49795 19.60367 1.000 11.27047 753 PHE B C 1
ATOM 28051 O O . PHE B 1 753 ? 15.73192 33.13868 19.63665 1.000 11.93770 753 PHE B O 1
ATOM 28068 N N . ALA B 1 754 ? 14.63228 31.21141 19.23398 1.000 11.65746 754 ALA B N 1
ATOM 28069 C CA . ALA B 1 754 ? 15.86942 30.46133 19.02664 1.000 11.25732 754 ALA B CA 1
ATOM 28070 C C . ALA B 1 754 ? 16.75949 31.13103 17.98977 1.000 11.40912 754 ALA B C 1
ATOM 28071 O O . ALA B 1 754 ? 17.95993 31.34126 18.21163 1.000 11.60778 754 ALA B O 1
ATOM 28078 N N . TRP B 1 755 ? 16.17932 31.49684 16.85503 1.000 11.93764 755 TRP B N 1
ATOM 28079 C CA . TRP B 1 755 ? 16.96608 32.03750 15.75085 1.000 11.82764 755 TRP B CA 1
ATOM 28080 C C . TRP B 1 755 ? 17.33264 33.49571 15.96138 1.000 11.87941 755 TRP B C 1
ATOM 28081 O O . TRP B 1 755 ? 18.36114 33.91759 15.42772 1.000 12.23505 755 TRP B O 1
ATOM 28102 N N . SER B 1 756 ? 16.58404 34.23840 16.79566 1.000 11.58801 756 SER B N 1
ATOM 28103 C CA . SER B 1 756 ? 17.02327 35.58449 17.14827 1.000 10.91598 756 SER B CA 1
ATOM 28104 C C . SER B 1 756 ? 18.31808 35.55656 17.93979 1.000 11.76055 756 SER B C 1
ATOM 28105 O O . SER B 1 756 ? 19.10836 36.51351 17.88110 1.000 13.14183 756 SER B O 1
ATOM 28113 N N . VAL B 1 757 ? 18.53421 34.48347 18.70051 1.000 11.75190 757 VAL B N 1
ATOM 28114 C CA . VAL B 1 757 ? 19.73995 34.31614 19.49930 1.000 11.85770 757 VAL B CA 1
ATOM 28115 C C . VAL B 1 757 ? 20.85248 33.66137 18.69426 1.000 11.19151 757 VAL B C 1
ATOM 28116 O O . VAL B 1 757 ? 22.00497 34.10790 18.73372 1.000 13.24079 757 VAL B O 1
ATOM 28129 N N . LEU B 1 758 ? 20.53484 32.60127 17.94921 1.000 12.10143 758 LEU B N 1
ATOM 28130 C CA . LEU B 1 758 ? 21.55335 31.92801 17.15150 1.000 13.16893 758 LEU B CA 1
ATOM 28131 C C . LEU B 1 758 ? 22.15274 32.86657 16.11560 1.000 12.98981 758 LEU B C 1
ATOM 28132 O O . LEU B 1 758 ? 23.30737 32.69785 15.71825 1.000 14.78762 758 LEU B O 1
ATOM 28148 N N . SER B 1 759 ? 21.40121 33.86638 15.67651 1.000 13.12777 759 SER B N 1
ATOM 28149 C CA . SER B 1 759 ? 21.89046 34.83375 14.70943 1.000 13.06868 759 SER B CA 1
ATOM 28150 C C . SER B 1 759 ? 22.48010 36.06903 15.36384 1.000 13.39395 759 SER B C 1
ATOM 28151 O O . SER B 1 759 ? 22.91352 36.97425 14.65549 1.000 14.11929 759 SER B O 1
ATOM 28159 N N A ASP B 1 760 ? 22.49558 36.12127 16.69892 0.643 13.98534 760 ASP B N 1
ATOM 28160 N N B ASP B 1 760 ? 22.52052 36.13296 16.69464 0.357 14.46197 760 ASP B N 1
ATOM 28161 C CA A ASP B 1 760 ? 23.07229 37.24316 17.44770 0.643 15.10511 760 ASP B CA 1
ATOM 28162 C CA B ASP B 1 760 ? 23.11052 37.27864 17.39261 0.357 15.86065 760 ASP B CA 1
ATOM 28163 C C A ASP B 1 760 ? 22.39218 38.57217 17.12451 0.643 15.43121 760 ASP B C 1
ATOM 28164 C C B ASP B 1 760 ? 22.39815 38.58319 17.04150 0.357 15.64566 760 ASP B C 1
ATOM 28165 O O A ASP B 1 760 ? 23.04532 39.61071 17.01165 0.643 18.97579 760 ASP B O 1
ATOM 28166 O O B ASP B 1 760 ? 23.03527 39.60588 16.78159 0.357 17.93490 760 ASP B O 1
ATOM 28183 N N . VAL B 1 761 ? 21.06948 38.54638 16.99746 1.000 14.28376 761 VAL B N 1
ATOM 28184 C CA . VAL B 1 761 ? 20.26265 39.75913 16.87289 1.000 14.24931 761 VAL B CA 1
ATOM 28185 C C . VAL B 1 761 ? 19.67974 40.21375 18.20948 1.000 14.37698 761 VAL B C 1
ATOM 28186 O O . VAL B 1 761 ? 19.68540 41.40570 18.51675 1.000 15.15099 761 VAL B O 1
ATOM 28199 N N . ALA B 1 762 ? 19.17528 39.29063 19.01605 1.000 14.09771 762 ALA B N 1
ATOM 28200 C CA . ALA B 1 762 ? 18.45888 39.66176 20.22818 1.000 13.48548 762 ALA B CA 1
ATOM 28201 C C . ALA B 1 762 ? 19.39285 40.27290 21.25632 1.000 13.62623 762 ALA B C 1
ATOM 28202 O O . ALA B 1 762 ? 20.46002 39.72582 21.54752 1.000 14.91503 762 ALA B O 1
ATOM 28209 N N . THR B 1 763 ? 18.98302 41.40395 21.81438 1.000 13.02695 763 THR B N 1
ATOM 28210 C CA . THR B 1 763 ? 19.72238 42.01213 22.90669 1.000 13.40660 763 THR B CA 1
ATOM 28211 C C . THR B 1 763 ? 19.46863 41.23728 24.20124 1.000 13.59087 763 THR B C 1
ATOM 28212 O O . THR B 1 763 ? 18.55230 40.41729 24.29553 1.000 13.61157 763 THR B O 1
ATOM 28223 N N . ASP B 1 764 ? 20.28241 41.51810 25.21757 1.000 13.87626 764 ASP B N 1
ATOM 28224 C CA . ASP B 1 764 ? 20.10843 40.82438 26.48627 1.000 14.98177 764 ASP B CA 1
ATOM 28225 C C . ASP B 1 764 ? 18.71303 41.06732 27.05053 1.000 14.29580 764 ASP B C 1
ATOM 28226 O O . ASP B 1 764 ? 18.10657 40.16555 27.63020 1.000 15.24564 764 ASP B O 1
ATOM 28235 N N A GLU B 1 765 ? 18.20062 42.30319 26.94288 0.507 15.09420 765 GLU B N 1
ATOM 28236 N N B GLU B 1 765 ? 18.21351 42.29502 26.93137 0.493 13.33545 765 GLU B N 1
ATOM 28237 C CA A GLU B 1 765 ? 16.85995 42.58868 27.45767 0.507 16.76332 765 GLU B CA 1
ATOM 28238 C CA B GLU B 1 765 ? 16.88143 42.59375 27.43381 0.493 13.51432 765 GLU B CA 1
ATOM 28239 C C A GLU B 1 765 ? 15.79735 41.86464 26.63904 0.507 14.89119 765 GLU B C 1
ATOM 28240 C C B GLU B 1 765 ? 15.81868 41.85243 26.63816 0.493 13.34477 765 GLU B C 1
ATOM 28241 O O A GLU B 1 765 ? 14.79462 41.40156 27.19082 0.507 15.33175 765 GLU B O 1
ATOM 28242 O O B GLU B 1 765 ? 14.83969 41.36401 27.20850 0.493 13.73428 765 GLU B O 1
ATOM 28257 N N . GLN B 1 766 ? 15.98123 41.78120 25.31798 1.000 13.98626 766 GLN B N 1
ATOM 28258 C CA . GLN B 1 766 ? 15.03578 41.03111 24.50038 1.000 13.15157 766 GLN B CA 1
ATOM 28259 C C . GLN B 1 766 ? 15.03323 39.55902 24.88715 1.000 12.26360 766 GLN B C 1
ATOM 28260 O O . GLN B 1 766 ? 13.97546 38.92565 24.94645 1.000 13.48739 766 GLN B O 1
ATOM 28274 N N . ILE B 1 767 ? 16.21194 39.00800 25.18421 1.000 12.18925 767 ILE B N 1
ATOM 28275 C CA . ILE B 1 767 ? 16.29585 37.62058 25.62921 1.000 11.93169 767 ILE B CA 1
ATOM 28276 C C . ILE B 1 767 ? 15.54977 37.44410 26.95070 1.000 12.21183 767 ILE B C 1
ATOM 28277 O O . ILE B 1 767 ? 14.78159 36.49943 27.11692 1.000 12.41217 767 ILE B O 1
ATOM 28293 N N . ALA B 1 768 ? 15.77692 38.34568 27.91277 1.000 13.27442 768 ALA B N 1
ATOM 28294 C CA . ALA B 1 768 ? 15.07976 38.23775 29.19078 1.000 13.31366 768 ALA B CA 1
ATOM 28295 C C . ALA B 1 768 ? 13.56042 38.24841 29.01608 1.000 12.76212 768 ALA B C 1
ATOM 28296 O O . ALA B 1 768 ? 12.85080 37.42611 29.61218 1.000 13.41511 768 ALA B O 1
ATOM 28303 N N . ILE B 1 769 ? 13.05111 39.13061 28.15655 1.000 12.22877 769 ILE B N 1
ATOM 28304 C CA . ILE B 1 769 ? 11.61552 39.22299 27.93728 1.000 12.61841 769 ILE B CA 1
ATOM 28305 C C . ILE B 1 769 ? 11.09177 37.95598 27.28603 1.000 12.71945 769 ILE B C 1
ATOM 28306 O O . ILE B 1 769 ? 10.07119 37.40216 27.70327 1.000 13.11012 769 ILE B O 1
ATOM 28322 N N . MET B 1 770 ? 11.79683 37.45534 26.27516 1.000 11.86834 770 MET B N 1
ATOM 28323 C CA . MET B 1 770 ? 11.32398 36.27036 25.56878 1.000 11.93636 770 MET B CA 1
ATOM 28324 C C . MET B 1 770 ? 11.38745 35.03180 26.44904 1.000 11.41603 770 MET B C 1
ATOM 28325 O O . MET B 1 770 ? 10.51457 34.16379 26.36334 1.000 11.83115 770 MET B O 1
ATOM 28339 N N . VAL B 1 771 ? 12.42671 34.90846 27.27179 1.000 11.05153 771 VAL B N 1
ATOM 28340 C CA . VAL B 1 771 ? 12.50476 33.74585 28.14929 1.000 11.48587 771 VAL B CA 1
ATOM 28341 C C . VAL B 1 771 ? 11.35090 33.73898 29.14626 1.000 11.42153 771 VAL B C 1
ATOM 28342 O O . VAL B 1 771 ? 10.79679 32.67841 29.45810 1.000 12.31039 771 VAL B O 1
ATOM 28355 N N . ASP B 1 772 ? 10.93826 34.92164 29.61914 1.000 11.79544 772 ASP B N 1
ATOM 28356 C CA . ASP B 1 772 ? 9.76740 35.02502 30.47941 1.000 12.14667 772 ASP B CA 1
ATOM 28357 C C . ASP B 1 772 ? 8.52004 34.51641 29.76769 1.000 12.16450 772 ASP B C 1
ATOM 28358 O O . ASP B 1 772 ? 7.72752 33.75332 30.33303 1.000 13.08704 772 ASP B O 1
ATOM 28367 N N . VAL B 1 773 ? 8.31722 34.93048 28.51922 1.000 11.90623 773 VAL B N 1
ATOM 28368 C CA . VAL B 1 773 ? 7.16822 34.45811 27.75671 1.000 12.19284 773 VAL B CA 1
ATOM 28369 C C . VAL B 1 773 ? 7.23676 32.94604 27.57876 1.000 11.36741 773 VAL B C 1
ATOM 28370 O O . VAL B 1 773 ? 6.22708 32.24203 27.69361 1.000 11.92039 773 VAL B O 1
ATOM 28383 N N . ILE B 1 774 ? 8.41881 32.42914 27.23685 1.000 11.36537 774 ILE B N 1
ATOM 28384 C CA . ILE B 1 774 ? 8.60106 30.99377 27.06676 1.000 11.82210 774 ILE B CA 1
ATOM 28385 C C . ILE B 1 774 ? 8.24013 30.24488 28.33894 1.000 12.24801 774 ILE B C 1
ATOM 28386 O O . ILE B 1 774 ? 7.52422 29.23800 28.29694 1.000 12.49219 774 ILE B O 1
ATOM 28402 N N A LYS B 1 775 ? 8.75491 30.69113 29.48417 0.617 12.44867 775 LYS B N 1
ATOM 28403 N N B LYS B 1 775 ? 8.74974 30.71923 29.48087 0.383 13.00515 775 LYS B N 1
ATOM 28404 C CA A LYS B 1 775 ? 8.42078 29.99140 30.71758 0.617 13.53185 775 LYS B CA 1
ATOM 28405 C CA B LYS B 1 775 ? 8.46546 30.07458 30.75700 0.383 14.54382 775 LYS B CA 1
ATOM 28406 C C A LYS B 1 775 ? 6.91793 29.95942 30.92004 0.617 14.29141 775 LYS B C 1
ATOM 28407 C C B LYS B 1 775 ? 6.96958 30.02509 31.02675 0.383 13.94216 775 LYS B C 1
ATOM 28408 O O A LYS B 1 775 ? 6.35585 28.95283 31.37120 0.617 16.02526 775 LYS B O 1
ATOM 28409 O O B LYS B 1 775 ? 6.46815 29.07498 31.64114 0.383 13.97929 775 LYS B O 1
ATOM 28446 N N . LYS B 1 776 ? 6.25523 31.08086 30.64630 1.000 13.02283 776 LYS B N 1
ATOM 28447 C CA . LYS B 1 776 ? 4.82975 31.16454 30.89893 1.000 12.48754 776 LYS B CA 1
ATOM 28448 C C . LYS B 1 776 ? 3.97960 30.39217 29.91662 1.000 12.57707 776 LYS B C 1
ATOM 28449 O O . LYS B 1 776 ? 2.92977 29.88642 30.30811 1.000 14.23638 776 LYS B O 1
ATOM 28457 N N . HIS B 1 777 ? 4.38289 30.30886 28.64901 1.000 12.41666 777 HIS B N 1
ATOM 28458 C CA . HIS B 1 777 ? 3.46623 29.84239 27.61512 1.000 12.74447 777 HIS B CA 1
ATOM 28459 C C . HIS B 1 777 ? 4.00278 28.80136 26.64576 1.000 13.01416 777 HIS B C 1
ATOM 28460 O O . HIS B 1 777 ? 3.20168 28.23875 25.89010 1.000 14.45805 777 HIS B O 1
ATOM 28475 N N . LEU B 1 778 ? 5.31149 28.56172 26.59340 1.000 12.19306 778 LEU B N 1
ATOM 28476 C CA . LEU B 1 778 ? 5.86098 27.52471 25.71404 1.000 12.26485 778 LEU B CA 1
ATOM 28477 C C . LEU B 1 778 ? 6.45501 26.33879 26.46316 1.000 12.78610 778 LEU B C 1
ATOM 28478 O O . LEU B 1 778 ? 6.64893 25.28023 25.86112 1.000 14.35997 778 LEU B O 1
ATOM 28494 N N . LEU B 1 779 ? 6.76054 26.46723 27.74477 1.000 12.86581 779 LEU B N 1
ATOM 28495 C CA . LEU B 1 779 ? 7.38300 25.38384 28.50257 1.000 14.11009 779 LEU B CA 1
ATOM 28496 C C . LEU B 1 779 ? 6.29621 24.55304 29.16328 1.000 13.85104 779 LEU B C 1
ATOM 28497 O O . LEU B 1 779 ? 5.60032 25.02541 30.06498 1.000 18.08178 779 LEU B O 1
ATOM 28513 N N . THR B 1 780 ? 6.14433 23.32319 28.72324 1.000 13.75576 780 THR B N 1
ATOM 28514 C CA . THR B 1 780 ? 5.19197 22.38065 29.27926 1.000 15.02144 780 THR B CA 1
ATOM 28515 C C . THR B 1 780 ? 5.91782 21.38881 30.17880 1.000 14.46764 780 THR B C 1
ATOM 28516 O O . THR B 1 780 ? 7.15251 21.32926 30.20644 1.000 14.43420 780 THR B O 1
ATOM 28527 N N . PRO B 1 781 ? 5.17868 20.54263 30.89232 1.000 16.29240 781 PRO B N 1
ATOM 28528 C CA . PRO B 1 781 ? 5.84091 19.50255 31.69396 1.000 16.16289 781 PRO B CA 1
ATOM 28529 C C . PRO B 1 781 ? 6.63409 18.51635 30.86489 1.000 15.44075 781 PRO B C 1
ATOM 28530 O O . PRO B 1 781 ? 7.44987 17.77023 31.41884 1.000 15.58603 781 PRO B O 1
ATOM 28541 N N . TYR B 1 782 ? 6.40963 18.48373 29.55539 1.000 12.68950 782 TYR B N 1
ATOM 28542 C CA . TYR B 1 782 ? 7.12566 17.58727 28.66686 1.000 12.66497 782 TYR B CA 1
ATOM 28543 C C . TYR B 1 782 ? 8.06951 18.32542 27.73131 1.000 12.74649 782 TYR B C 1
ATOM 28544 O O . TYR B 1 782 ? 8.57489 17.72637 26.78131 1.000 13.72469 782 TYR B O 1
ATOM 28562 N N . GLY B 1 783 ? 8.33482 19.59795 27.98810 1.000 12.61383 783 GLY B N 1
ATOM 28563 C CA . GLY B 1 783 ? 9.32027 20.33810 27.23110 1.000 12.70809 783 GLY B CA 1
ATOM 28564 C C . GLY B 1 783 ? 8.71684 21.51330 26.49271 1.000 10.32011 783 GLY B C 1
ATOM 28565 O O . GLY B 1 783 ? 7.57869 21.93822 26.73694 1.000 11.47046 783 GLY B O 1
ATOM 28569 N N . LEU B 1 784 ? 9.51450 22.04791 25.57248 1.000 11.44759 784 LEU B N 1
ATOM 28570 C CA . LEU B 1 784 ? 9.21119 23.28674 24.86232 1.000 12.32193 784 LEU B CA 1
ATOM 28571 C C . LEU B 1 784 ? 8.36384 22.98311 23.63630 1.000 12.20724 784 LEU B C 1
ATOM 28572 O O . LEU B 1 784 ? 8.82177 22.31038 22.71226 1.000 13.18593 784 LEU B O 1
ATOM 28588 N N A ARG B 1 785 ? 7.11926 23.45074 23.63698 0.649 11.39951 785 ARG B N 1
ATOM 28589 N N B ARG B 1 785 ? 7.12329 23.45355 23.63462 0.351 12.85444 785 ARG B N 1
ATOM 28590 C CA A ARG B 1 785 ? 6.28173 23.30730 22.45404 0.649 10.64039 785 ARG B CA 1
ATOM 28591 C CA B ARG B 1 785 ? 6.29891 23.29360 22.44872 0.351 13.55170 785 ARG B CA 1
ATOM 28592 C C A ARG B 1 785 ? 6.74073 24.27549 21.37168 0.649 11.60033 785 ARG B C 1
ATOM 28593 C C B ARG B 1 785 ? 6.74472 24.27241 21.36765 0.351 12.72018 785 ARG B C 1
ATOM 28594 O O A ARG B 1 785 ? 7.43819 25.25520 21.63369 0.649 11.95842 785 ARG B O 1
ATOM 28595 O O B ARG B 1 785 ? 7.42366 25.26701 21.63072 0.351 12.61932 785 ARG B O 1
ATOM 28636 N N . LEU B 1 786 ? 6.35477 23.96251 20.12961 1.000 11.17398 786 LEU B N 1
ATOM 28637 C CA . LEU B 1 786 ? 6.84261 24.70475 18.97503 1.000 11.93425 786 LEU B CA 1
ATOM 28638 C C . LEU B 1 786 ? 6.18991 26.07787 18.86522 1.000 10.98741 786 LEU B C 1
ATOM 28639 O O . LEU B 1 786 ? 6.82367 27.04364 18.42543 1.000 11.63348 786 LEU B O 1
ATOM 28655 N N . VAL B 1 787 ? 4.92783 26.18190 19.27552 1.000 11.93357 787 VAL B N 1
ATOM 28656 C CA . VAL B 1 787 ? 4.13075 27.38398 19.08245 1.000 11.32510 787 VAL B CA 1
ATOM 28657 C C . VAL B 1 787 ? 2.94887 27.29849 20.03344 1.000 12.07020 787 VAL B C 1
ATOM 28658 O O . VAL B 1 787 ? 2.54717 26.21264 20.45689 1.000 14.85799 787 VAL B O 1
ATOM 28671 N N . THR B 1 788 ? 2.40800 28.45393 20.40003 1.000 13.00195 788 THR B N 1
ATOM 28672 C CA . THR B 1 788 ? 1.17638 28.52348 21.17467 1.000 12.81310 788 THR B CA 1
ATOM 28673 C C . THR B 1 788 ? -0.01006 28.46569 20.21849 1.000 13.65474 788 THR B C 1
ATOM 28674 O O . THR B 1 788 ? 0.15318 28.56510 19.00134 1.000 14.39724 788 THR B O 1
ATOM 28685 N N . PRO B 1 789 ? -1.22915 28.29625 20.72837 1.000 14.73387 789 PRO B N 1
ATOM 28686 C CA . PRO B 1 789 ? -2.36687 28.07581 19.82383 1.000 15.57436 789 PRO B CA 1
ATOM 28687 C C . PRO B 1 789 ? -2.69099 29.29364 18.96419 1.000 15.33527 789 PRO B C 1
ATOM 28688 O O . PRO B 1 789 ? -2.81306 30.41198 19.46793 1.000 15.92133 789 PRO B O 1
ATOM 28699 N N . ALA B 1 790 ? -2.87124 29.05246 17.66205 1.000 17.27381 790 ALA B N 1
ATOM 28700 C CA . ALA B 1 790 ? -3.07860 30.10464 16.68112 1.000 17.95138 790 ALA B CA 1
ATOM 28701 C C . ALA B 1 790 ? -4.33503 29.83288 15.87176 1.000 19.16784 790 ALA B C 1
ATOM 28702 O O . ALA B 1 790 ? -4.69208 28.67912 15.62505 1.000 21.25238 790 ALA B O 1
ATOM 28709 N N . ASP B 1 791 ? -4.98612 30.90747 15.42651 1.000 19.60341 791 ASP B N 1
ATOM 28710 C CA . ASP B 1 791 ? -6.17093 30.80572 14.57355 1.000 21.93351 791 ASP B CA 1
ATOM 28711 C C . ASP B 1 791 ? -5.83236 31.45648 13.23663 1.000 22.08815 791 ASP B C 1
ATOM 28712 O O . ASP B 1 791 ? -6.17021 32.61153 12.97926 1.000 23.21082 791 ASP B O 1
ATOM 28719 N N . LEU B 1 792 ? -5.14313 30.71387 12.38430 1.000 20.83958 792 LEU B N 1
ATOM 28720 C CA . LEU B 1 792 ? -4.68927 31.27714 11.11752 1.000 21.56543 792 LEU B CA 1
ATOM 28721 C C . LEU B 1 792 ? -5.79696 31.38571 10.07826 1.000 23.34846 792 LEU B C 1
ATOM 28722 O O . LEU B 1 792 ? -5.58760 32.04803 9.05367 1.000 22.87311 792 LEU B O 1
ATOM 28738 N N . ASN B 1 793 ? -6.97251 30.79901 10.33558 1.000 25.19669 793 ASN B N 1
ATOM 28739 C CA . ASN B 1 793 ? -8.10667 30.98642 9.43147 1.000 28.13171 793 ASN B CA 1
ATOM 28740 C C . ASN B 1 793 ? -8.42883 32.45867 9.22943 1.000 27.91919 793 ASN B C 1
ATOM 28741 O O . ASN B 1 793 ? -9.01397 32.83737 8.20725 1.000 28.44945 793 ASN B O 1
ATOM 28752 N N . LYS B 1 794 ? -8.09444 33.29900 10.20382 1.000 27.41993 794 LYS B N 1
ATOM 28753 C CA . LYS B 1 794 ? -8.44050 34.70854 10.08898 1.000 27.59895 794 LYS B CA 1
ATOM 28754 C C . LYS B 1 794 ? -7.71250 35.37235 8.93236 1.000 28.64709 794 LYS B C 1
ATOM 28755 O O . LYS B 1 794 ? -8.21300 36.35255 8.37690 1.000 30.26110 794 LYS B O 1
ATOM 28763 N N . ILE B 1 795 ? -6.54928 34.84979 8.55314 1.000 27.04491 795 ILE B N 1
ATOM 28764 C CA . ILE B 1 795 ? -5.76409 35.40985 7.46111 1.000 28.08033 795 ILE B CA 1
ATOM 28765 C C . ILE B 1 795 ? -5.51017 34.41121 6.34793 1.000 33.87599 795 ILE B C 1
ATOM 28766 O O . ILE B 1 795 ? -5.14651 34.82657 5.23639 1.000 30.07731 795 ILE B O 1
ATOM 28782 N N . ALA B 1 796 ? -5.63052 33.11693 6.61674 1.000 43.73956 796 ALA B N 1
ATOM 28783 C CA . ALA B 1 796 ? -5.22810 32.07853 5.68398 1.000 55.88466 796 ALA B CA 1
ATOM 28784 C C . ALA B 1 796 ? -6.42851 31.18015 5.44861 1.000 68.04573 796 ALA B C 1
ATOM 28785 O O . ALA B 1 796 ? -6.33568 29.95720 5.59021 1.000 68.37077 796 ALA B O 1
ATOM 28792 N N . ASN B 1 797 ? -7.56578 31.80192 5.12499 1.000 79.81365 797 ASN B N 1
ATOM 28793 C CA . ASN B 1 797 ? -8.77374 31.13494 4.65337 1.000 91.04698 797 ASN B CA 1
ATOM 28794 C C . ASN B 1 797 ? -8.49682 29.73109 4.13601 1.000 98.35373 797 ASN B C 1
ATOM 28795 O O . ASN B 1 797 ? -9.25973 28.79623 4.40210 1.000 98.61055 797 ASN B O 1
ATOM 28806 N N . ASP B 1 798 ? -7.39047 29.59054 3.40652 1.000 104.71926 798 ASP B N 1
ATOM 28807 C CA . ASP B 1 798 ? -6.87681 28.30286 2.96321 1.000 110.24307 798 ASP B CA 1
ATOM 28808 C C . ASP B 1 798 ? -6.79028 27.25657 4.06655 1.000 112.26423 798 ASP B C 1
ATOM 28809 O O . ASP B 1 798 ? -6.75053 26.05818 3.76371 1.000 113.01655 798 ASP B O 1
ATOM 28816 N N . THR B 1 799 ? -6.77495 27.66990 5.32914 1.000 112.70860 799 THR B N 1
ATOM 28817 C CA . THR B 1 799 ? -6.13473 26.88110 6.37718 1.000 112.01032 799 THR B CA 1
ATOM 28818 C C . THR B 1 799 ? -6.85086 25.56308 6.64883 1.000 105.36113 799 THR B C 1
ATOM 28819 O O . THR B 1 799 ? -8.05087 25.53797 6.94659 1.000 106.19479 799 THR B O 1
ATOM 28830 N N . ALA B 1 800 ? -6.08438 24.47564 6.55411 1.000 96.93066 800 ALA B N 1
ATOM 28831 C CA . ALA B 1 800 ? -6.49319 23.15670 7.01696 1.000 87.77862 800 ALA B CA 1
ATOM 28832 C C . ALA B 1 800 ? -7.09172 23.21409 8.41263 1.000 77.31032 800 ALA B C 1
ATOM 28833 O O . ALA B 1 800 ? -6.43063 23.64395 9.36102 1.000 78.22765 800 ALA B O 1
ATOM 28840 N N . THR B 1 801 ? -8.33768 22.76286 8.55198 1.000 65.27425 801 THR B N 1
ATOM 28841 C CA . THR B 1 801 ? -8.80222 22.42180 9.88987 1.000 53.68227 801 THR B CA 1
ATOM 28842 C C . THR B 1 801 ? -7.90432 21.31556 10.44159 1.000 41.66576 801 THR B C 1
ATOM 28843 O O . THR B 1 801 ? -7.19002 20.63610 9.70036 1.000 40.96217 801 THR B O 1
ATOM 28854 N N . GLY B 1 802 ? -7.91831 21.15969 11.76136 1.000 31.65688 802 GLY B N 1
ATOM 28855 C CA . GLY B 1 802 ? -6.90311 20.35247 12.41081 1.000 24.87906 802 GLY B CA 1
ATOM 28856 C C . GLY B 1 802 ? -7.05980 18.86894 12.14005 1.000 18.78397 802 GLY B C 1
ATOM 28857 O O . GLY B 1 802 ? -8.15549 18.35736 11.90667 1.000 18.95667 802 GLY B O 1
ATOM 28861 N N A HIS B 1 803 ? -5.94105 18.15300 12.21675 0.532 16.75933 803 HIS B N 1
ATOM 28862 N N B HIS B 1 803 ? -5.92430 18.16250 12.18684 0.468 17.26278 803 HIS B N 1
ATOM 28863 C CA A HIS B 1 803 ? -5.96122 16.71844 11.99235 0.532 16.20210 803 HIS B CA 1
ATOM 28864 C CA B HIS B 1 803 ? -5.89782 16.72598 11.96251 0.468 17.06710 803 HIS B CA 1
ATOM 28865 C C A HIS B 1 803 ? -5.65365 15.89230 13.21992 0.532 14.50256 803 HIS B C 1
ATOM 28866 C C B HIS B 1 803 ? -5.68927 15.90362 13.22110 0.468 14.95219 803 HIS B C 1
ATOM 28867 O O A HIS B 1 803 ? -5.80064 14.66526 13.16541 0.532 14.77743 803 HIS B O 1
ATOM 28868 O O B HIS B 1 803 ? -5.91600 14.68742 13.18389 0.468 15.08923 803 HIS B O 1
ATOM 28897 N N . TYR B 1 804 ? -5.28373 16.52015 14.32705 1.000 13.79293 804 TYR B N 1
ATOM 28898 C CA . TYR B 1 804 ? -4.73995 15.79029 15.45889 1.000 12.93964 804 TYR B CA 1
ATOM 28899 C C . TYR B 1 804 ? -5.46867 16.08889 16.75460 1.000 12.27951 804 TYR B C 1
ATOM 28900 O O . TYR B 1 804 ? -5.86070 17.23138 17.02899 1.000 12.56891 804 TYR B O 1
ATOM 28918 N N . PHE B 1 805 ? -5.65480 15.03580 17.54188 1.000 12.90439 805 PHE B N 1
ATOM 28919 C CA . PHE B 1 805 ? -6.03764 15.20792 18.93048 1.000 13.60189 805 PHE B CA 1
ATOM 28920 C C . PHE B 1 805 ? -4.95325 15.98145 19.66833 1.000 13.56061 805 PHE B C 1
ATOM 28921 O O . PHE B 1 805 ? -3.76587 15.94104 19.30729 1.000 13.39388 805 PHE B O 1
ATOM 28938 N N . PHE B 1 806 ? -5.36297 16.65348 20.74730 1.000 13.87394 806 PHE B N 1
ATOM 28939 C CA . PHE B 1 806 ? -4.40874 17.42042 21.52928 1.000 14.54413 806 PHE B CA 1
ATOM 28940 C C . PHE B 1 806 ? -3.25583 16.52439 21.95873 1.000 13.16917 806 PHE B C 1
ATOM 28941 O O . PHE B 1 806 ? -3.46195 15.40719 22.44651 1.000 13.25138 806 PHE B O 1
ATOM 28958 N N . GLY B 1 807 ? -2.03454 17.02495 21.78041 1.000 13.12190 807 GLY B N 1
ATOM 28959 C CA . GLY B 1 807 ? -0.82052 16.34065 22.15461 1.000 12.45993 807 GLY B CA 1
ATOM 28960 C C . GLY B 1 807 ? -0.00742 15.83744 20.98266 1.000 12.65128 807 GLY B C 1
ATOM 28961 O O . GLY B 1 807 ? 1.21372 15.67788 21.11609 1.000 14.27514 807 GLY B O 1
ATOM 28965 N N . ASP B 1 808 ? -0.64983 15.55045 19.84726 1.000 12.52776 808 ASP B N 1
ATOM 28966 C CA . ASP B 1 808 ? 0.04853 14.97173 18.70729 1.000 12.57646 808 ASP B CA 1
ATOM 28967 C C . ASP B 1 808 ? 0.42516 16.02983 17.67686 1.000 12.86961 808 ASP B C 1
ATOM 28968 O O . ASP B 1 808 ? -0.39432 16.87819 17.29991 1.000 13.85354 808 ASP B O 1
ATOM 28977 N N . ARG B 1 809 ? 1.66787 15.93822 17.20592 1.000 12.72077 809 ARG B N 1
ATOM 28978 C CA . ARG B 1 809 ? 2.19191 16.73052 16.09741 1.000 12.92050 809 ARG B CA 1
ATOM 28979 C C . ARG B 1 809 ? 1.73212 18.18476 16.22265 1.000 14.04113 809 ARG B C 1
ATOM 28980 O O . ARG B 1 809 ? 1.97400 18.83454 17.23962 1.000 14.47693 809 ARG B O 1
ATOM 29001 N N A GLU B 1 810 ? 1.05484 18.69010 15.19491 0.061 14.69878 810 GLU B N 1
ATOM 29002 N N B GLU B 1 810 ? 1.07624 18.72050 15.19480 0.939 13.49529 810 GLU B N 1
ATOM 29003 C CA A GLU B 1 810 ? 0.76545 20.11758 15.14209 0.061 15.50835 810 GLU B CA 1
ATOM 29004 C CA B GLU B 1 810 ? 0.80776 20.14537 15.17044 0.939 16.27088 810 GLU B CA 1
ATOM 29005 C C A GLU B 1 810 ? -0.09492 20.57436 16.31396 0.061 15.09201 810 GLU B C 1
ATOM 29006 C C B GLU B 1 810 ? -0.18372 20.59373 16.23882 0.939 17.92563 810 GLU B C 1
ATOM 29007 O O A GLU B 1 810 ? 0.01597 21.72770 16.74608 0.061 14.78011 810 GLU B O 1
ATOM 29008 O O B GLU B 1 810 ? -0.26730 21.79350 16.51222 0.939 21.81346 810 GLU B O 1
ATOM 29031 N N . ASN B 1 811 ? -0.92098 19.69343 16.87329 1.000 14.71393 811 ASN B N 1
ATOM 29032 C CA . ASN B 1 811 ? -1.81656 20.10173 17.95303 1.000 13.96478 811 ASN B CA 1
ATOM 29033 C C . ASN B 1 811 ? -1.10170 19.99685 19.30091 1.000 14.14175 811 ASN B C 1
ATOM 29034 O O . ASN B 1 811 ? -1.46405 19.22314 20.17306 1.000 16.51215 811 ASN B O 1
ATOM 29045 N N . GLY B 1 812 ? -0.06409 20.80626 19.44787 1.000 13.74482 812 GLY B N 1
ATOM 29046 C CA . GLY B 1 812 ? 0.54397 21.04146 20.74122 1.000 12.90974 812 GLY B CA 1
ATOM 29047 C C . GLY B 1 812 ? 1.71068 20.15282 21.14149 1.000 12.82170 812 GLY B C 1
ATOM 29048 O O . GLY B 1 812 ? 2.10312 20.19907 22.31114 1.000 14.67136 812 GLY B O 1
ATOM 29052 N N . ALA B 1 813 ? 2.27104 19.34659 20.23869 1.000 12.75037 813 ALA B N 1
ATOM 29053 C CA . ALA B 1 813 ? 3.35131 18.45451 20.63094 1.000 12.40528 813 ALA B CA 1
ATOM 29054 C C . ALA B 1 813 ? 4.62189 19.23174 20.94896 1.000 12.00885 813 ALA B C 1
ATOM 29055 O O . ALA B 1 813 ? 4.82281 20.37284 20.52333 1.000 12.76972 813 ALA B O 1
ATOM 29062 N N . VAL B 1 814 ? 5.50721 18.58057 21.69424 1.000 10.92651 814 VAL B N 1
ATOM 29063 C CA . VAL B 1 814 ? 6.89319 19.01226 21.79593 1.000 11.98256 814 VAL B CA 1
ATOM 29064 C C . VAL B 1 814 ? 7.63815 18.36925 20.62684 1.000 11.07783 814 VAL B C 1
ATOM 29065 O O . VAL B 1 814 ? 7.92262 17.16096 20.61872 1.000 12.32280 814 VAL B O 1
ATOM 29078 N N . PHE B 1 815 ? 7.90166 19.15697 19.59676 1.000 11.24561 815 PHE B N 1
ATOM 29079 C CA . PHE B 1 815 ? 8.74120 18.74786 18.48029 1.000 11.69992 815 PHE B CA 1
ATOM 29080 C C . PHE B 1 815 ? 10.18293 18.85237 18.92790 1.000 11.26258 815 PHE B C 1
ATOM 29081 O O . PHE B 1 815 ? 10.69453 19.94447 19.20046 1.000 12.01384 815 PHE B O 1
ATOM 29098 N N A LYS B 1 816 ? 10.84334 17.70447 19.02164 0.400 10.94491 816 LYS B N 1
ATOM 29099 N N B LYS B 1 816 ? 10.84094 17.70038 19.03545 0.600 11.04762 816 LYS B N 1
ATOM 29100 C CA A LYS B 1 816 ? 12.12186 17.65526 19.71939 0.400 10.93747 816 LYS B CA 1
ATOM 29101 C CA B LYS B 1 816 ? 12.12199 17.67006 19.73052 0.600 11.28217 816 LYS B CA 1
ATOM 29102 C C A LYS B 1 816 ? 13.23766 18.32862 18.93446 0.400 11.74112 816 LYS B C 1
ATOM 29103 C C B LYS B 1 816 ? 13.23633 18.33702 18.93432 0.600 12.06270 816 LYS B C 1
ATOM 29104 O O A LYS B 1 816 ? 14.15122 18.88630 19.53926 0.400 11.26178 816 LYS B O 1
ATOM 29105 O O B LYS B 1 816 ? 14.14962 18.89900 19.53045 0.600 11.38777 816 LYS B O 1
ATOM 29142 N N . HIS B 1 817 ? 13.16595 18.33196 17.60436 1.000 11.02432 817 HIS B N 1
ATOM 29143 C CA . HIS B 1 817 ? 14.16701 19.04696 16.81604 1.000 11.00753 817 HIS B CA 1
ATOM 29144 C C . HIS B 1 817 ? 14.11336 20.54477 17.11314 1.000 12.00043 817 HIS B C 1
ATOM 29145 O O . HIS B 1 817 ? 15.13017 21.16867 17.45079 1.000 11.51742 817 HIS B O 1
ATOM 29160 N N . ALA B 1 818 ? 12.92577 21.14079 17.00279 1.000 10.76220 818 ALA B N 1
ATOM 29161 C CA . ALA B 1 818 ? 12.77367 22.54402 17.36243 1.000 10.74259 818 ALA B CA 1
ATOM 29162 C C . ALA B 1 818 ? 13.19038 22.78135 18.80656 1.000 10.21651 818 ALA B C 1
ATOM 29163 O O . ALA B 1 818 ? 13.82888 23.78625 19.11180 1.000 10.93076 818 ALA B O 1
ATOM 29170 N N A SER B 1 819 ? 12.85329 21.85604 19.71604 0.783 10.07751 819 SER B N 1
ATOM 29171 N N B SER B 1 819 ? 12.83814 21.86767 19.71177 0.217 10.30189 819 SER B N 1
ATOM 29172 C CA A SER B 1 819 ? 13.23769 22.05904 21.11095 0.783 10.01577 819 SER B CA 1
ATOM 29173 C CA B SER B 1 819 ? 13.23770 22.03865 21.10455 0.217 10.58648 819 SER B CA 1
ATOM 29174 C C A SER B 1 819 ? 14.75426 22.13138 21.23439 0.783 10.76135 819 SER B C 1
ATOM 29175 C C B SER B 1 819 ? 14.75354 22.13153 21.22420 0.217 10.52867 819 SER B C 1
ATOM 29176 O O A SER B 1 819 ? 15.28138 22.87720 22.06508 0.783 10.85368 819 SER B O 1
ATOM 29177 O O B SER B 1 819 ? 15.27661 22.89910 22.04145 0.217 10.48322 819 SER B O 1
ATOM 29192 N N . MET B 1 820 ? 15.47721 21.34883 20.41695 1.000 10.16649 820 MET B N 1
ATOM 29193 C CA . MET B 1 820 ? 16.93648 21.35642 20.47835 1.000 9.75021 820 MET B CA 1
ATOM 29194 C C . MET B 1 820 ? 17.51922 22.61259 19.82917 1.000 10.74904 820 MET B C 1
ATOM 29195 O O . MET B 1 820 ? 18.58382 23.07552 20.23942 1.000 10.88074 820 MET B O 1
ATOM 29209 N N . MET B 1 821 ? 16.85218 23.18202 18.82280 1.000 10.61255 821 MET B N 1
ATOM 29210 C CA . MET B 1 821 ? 17.30820 24.47454 18.32007 1.000 10.98959 821 MET B CA 1
ATOM 29211 C C . MET B 1 821 ? 17.15117 25.55014 19.38850 1.000 10.76727 821 MET B C 1
ATOM 29212 O O . MET B 1 821 ? 18.02226 26.40440 19.54604 1.000 11.62625 821 MET B O 1
ATOM 29226 N N . ALA B 1 822 ? 16.05938 25.50735 20.14976 1.000 10.61954 822 ALA B N 1
ATOM 29227 C CA . ALA B 1 822 ? 15.87655 26.45467 21.23974 1.000 10.40798 822 ALA B CA 1
ATOM 29228 C C . ALA B 1 822 ? 16.92720 26.23482 22.31628 1.000 10.24302 822 ALA B C 1
ATOM 29229 O O . ALA B 1 822 ? 17.44468 27.19939 22.88636 1.000 10.88817 822 ALA B O 1
ATOM 29236 N N . VAL B 1 823 ? 17.25484 24.97400 22.61099 1.000 10.72064 823 VAL B N 1
ATOM 29237 C CA . VAL B 1 823 ? 18.30257 24.70920 23.59585 1.000 10.69026 823 VAL B CA 1
ATOM 29238 C C . VAL B 1 823 ? 19.65383 25.23176 23.11463 1.000 11.03556 823 VAL B C 1
ATOM 29239 O O . VAL B 1 823 ? 20.42754 25.77435 23.89872 1.000 11.05529 823 VAL B O 1
ATOM 29252 N N . ALA B 1 824 ? 19.94730 25.11721 21.81338 1.000 10.18091 824 ALA B N 1
ATOM 29253 C CA . ALA B 1 824 ? 21.18015 25.69609 21.27972 1.000 10.89909 824 ALA B CA 1
ATOM 29254 C C . ALA B 1 824 ? 21.24747 27.19094 21.57777 1.000 11.35089 824 ALA B C 1
ATOM 29255 O O . ALA B 1 824 ? 22.29232 27.71411 21.96234 1.000 11.41643 824 ALA B O 1
ATOM 29262 N N . ALA B 1 825 ? 20.12475 27.88824 21.40495 1.000 11.06263 825 ALA B N 1
ATOM 29263 C CA . ALA B 1 825 ? 20.03646 29.30765 21.72071 1.000 11.00063 825 ALA B CA 1
ATOM 29264 C C . ALA B 1 825 ? 20.20219 29.56610 23.21081 1.000 11.19466 825 ALA B C 1
ATOM 29265 O O . ALA B 1 825 ? 20.92733 30.48230 23.60996 1.000 11.87137 825 ALA B O 1
ATOM 29272 N N . LEU B 1 826 ? 19.54030 28.76974 24.05023 1.000 10.77524 826 LEU B N 1
ATOM 29273 C CA . LEU B 1 826 ? 19.67487 28.95141 25.49392 1.000 11.26198 826 LEU B CA 1
ATOM 29274 C C . LEU B 1 826 ? 21.12330 28.78667 25.93768 1.000 11.30336 826 LEU B C 1
ATOM 29275 O O . LEU B 1 826 ? 21.60384 29.52137 26.81521 1.000 11.93529 826 LEU B O 1
ATOM 29291 N N . ILE B 1 827 ? 21.82695 27.80686 25.36076 1.000 11.32385 827 ILE B N 1
ATOM 29292 C CA . ILE B 1 827 ? 23.22758 27.57261 25.70343 1.000 11.41898 827 ILE B CA 1
ATOM 29293 C C . ILE B 1 827 ? 24.08444 28.75175 25.26279 1.000 11.98677 827 ILE B C 1
ATOM 29294 O O . ILE B 1 827 ? 24.91342 29.26215 26.02293 1.000 13.07934 827 ILE B O 1
ATOM 29310 N N . LYS B 1 828 ? 23.91472 29.17156 24.01252 1.000 12.33531 828 LYS B N 1
ATOM 29311 C CA . LYS B 1 828 ? 24.70284 30.27966 23.49311 1.000 12.39322 828 LYS B CA 1
ATOM 29312 C C . LYS B 1 828 ? 24.50185 31.52530 24.33952 1.000 12.52962 828 LYS B C 1
ATOM 29313 O O . LYS B 1 828 ? 25.46477 32.21446 24.70105 1.000 13.95566 828 LYS B O 1
ATOM 29332 N N . ALA B 1 829 ? 23.25506 31.80455 24.71125 1.000 12.52373 829 ALA B N 1
ATOM 29333 C CA . ALA B 1 829 ? 22.97083 32.98055 25.52710 1.000 12.89028 829 ALA B CA 1
ATOM 29334 C C . ALA B 1 829 ? 23.50541 32.81065 26.94577 1.000 12.64094 829 ALA B C 1
ATOM 29335 O O . ALA B 1 829 ? 24.03093 33.76080 27.53735 1.000 13.71912 829 ALA B O 1
ATOM 29342 N N . ALA B 1 830 ? 23.39604 31.60291 27.50347 1.000 12.80089 830 ALA B N 1
ATOM 29343 C CA . ALA B 1 830 ? 23.85795 31.41143 28.87324 1.000 12.70153 830 ALA B CA 1
ATOM 29344 C C . ALA B 1 830 ? 25.35132 31.65461 29.00982 1.000 13.10495 830 ALA B C 1
ATOM 29345 O O . ALA B 1 830 ? 25.82212 32.03668 30.08859 1.000 14.03528 830 ALA B O 1
ATOM 29352 N N . LYS B 1 831 ? 26.11262 31.43546 27.93454 1.000 13.80737 831 LYS B N 1
ATOM 29353 C CA . LYS B 1 831 ? 27.54364 31.67740 27.97534 1.000 14.31254 831 LYS B CA 1
ATOM 29354 C C . LYS B 1 831 ? 27.88545 33.15667 27.99558 1.000 15.05274 831 LYS B C 1
ATOM 29355 O O . LYS B 1 831 ? 28.94823 33.52520 28.51025 1.000 16.79830 831 LYS B O 1
ATOM 29374 N N A LYS B 1 832 ? 27.01672 34.00114 27.43558 0.574 14.16101 832 LYS B N 1
ATOM 29375 N N B LYS B 1 832 ? 27.02817 34.02268 27.45153 0.426 14.71414 832 LYS B N 1
ATOM 29376 C CA A LYS B 1 832 ? 27.36336 35.37635 27.08846 0.574 15.73296 832 LYS B CA 1
ATOM 29377 C CA B LYS B 1 832 ? 27.44453 35.40334 27.21453 0.426 16.05378 832 LYS B CA 1
ATOM 29378 C C A LYS B 1 832 ? 26.57014 36.46767 27.81039 0.574 14.97123 832 LYS B C 1
ATOM 29379 C C B LYS B 1 832 ? 26.54774 36.51261 27.76879 0.426 14.86933 832 LYS B C 1
ATOM 29380 O O A LYS B 1 832 ? 27.12714 37.54321 28.04775 0.574 17.05362 832 LYS B O 1
ATOM 29381 O O B LYS B 1 832 ? 27.00740 37.66137 27.81538 0.426 15.46364 832 LYS B O 1
ATOM 29396 N N . VAL B 1 833 ? 25.29106 36.25477 28.13936 1.000 14.10498 833 VAL B N 1
ATOM 29397 C CA . VAL B 1 833 ? 24.48236 37.35284 28.68559 1.000 14.78286 833 VAL B CA 1
ATOM 29398 C C . VAL B 1 833 ? 25.14045 37.89704 29.95625 1.000 14.89458 833 VAL B C 1
ATOM 29399 O O . VAL B 1 833 ? 25.77626 37.16001 30.71807 1.000 15.90414 833 VAL B O 1
ATOM 29412 N N . LYS B 1 834 ? 24.97326 39.20162 30.19632 1.000 14.83243 834 LYS B N 1
ATOM 29413 C CA . LYS B 1 834 ? 25.62306 39.79051 31.36019 1.000 15.93978 834 LYS B CA 1
ATOM 29414 C C . LYS B 1 834 ? 25.00036 39.31436 32.67305 1.000 16.22414 834 LYS B C 1
ATOM 29415 O O . LYS B 1 834 ? 25.72121 39.07155 33.64841 1.000 18.77787 834 LYS B O 1
ATOM 29423 N N . ASP B 1 835 ? 23.67749 39.14761 32.71565 1.000 14.47623 835 ASP B N 1
ATOM 29424 C CA . ASP B 1 835 ? 22.96714 38.82006 33.95492 1.000 14.38911 835 ASP B CA 1
ATOM 29425 C C . ASP B 1 835 ? 23.12099 37.32750 34.23889 1.000 14.59788 835 ASP B C 1
ATOM 29426 O O . ASP B 1 835 ? 22.55760 36.48077 33.54216 1.000 14.50906 835 ASP B O 1
ATOM 29435 N N . ASN B 1 836 ? 23.86187 37.00668 35.29407 1.000 15.27654 836 ASN B N 1
ATOM 29436 C CA . ASN B 1 836 ? 24.10418 35.62435 35.67180 1.000 15.06777 836 ASN B CA 1
ATOM 29437 C C . ASN B 1 836 ? 22.82675 34.89915 36.06206 1.000 13.91314 836 ASN B C 1
ATOM 29438 O O . ASN B 1 836 ? 22.73732 33.68078 35.88653 1.000 15.10885 836 ASN B O 1
ATOM 29449 N N . GLU B 1 837 ? 21.82452 35.60954 36.59751 1.000 14.18568 837 GLU B N 1
ATOM 29450 C CA . GLU B 1 837 ? 20.56773 34.94532 36.95492 1.000 14.31004 837 GLU B CA 1
ATOM 29451 C C . GLU B 1 837 ? 19.79214 34.53060 35.70843 1.000 14.00202 837 GLU B C 1
ATOM 29452 O O . GLU B 1 837 ? 19.15987 33.47096 35.68556 1.000 14.06532 837 GLU B O 1
ATOM 29464 N N . LEU B 1 838 ? 19.82955 35.34957 34.65961 1.000 14.31661 838 LEU B N 1
ATOM 29465 C CA . LEU B 1 838 ? 19.25467 34.93832 33.38239 1.000 13.48040 838 LEU B CA 1
ATOM 29466 C C . LEU B 1 838 ? 19.98840 33.72960 32.81994 1.000 12.96659 838 LEU B C 1
ATOM 29467 O O . LEU B 1 838 ? 19.36708 32.77663 32.35199 1.000 12.91097 838 LEU B O 1
ATOM 29483 N N . ALA B 1 839 ? 21.32412 33.77160 32.84213 1.000 13.07871 839 ALA B N 1
ATOM 29484 C CA . ALA B 1 839 ? 22.12768 32.64418 32.37552 1.000 12.99634 839 ALA B CA 1
ATOM 29485 C C . ALA B 1 839 ? 21.76406 31.36772 33.12781 1.000 12.70949 839 ALA B C 1
ATOM 29486 O O . ALA B 1 839 ? 21.57833 30.30517 32.52419 1.000 12.75052 839 ALA B O 1
ATOM 29493 N N . LYS B 1 840 ? 21.67237 31.45841 34.46107 1.000 12.84712 840 LYS B N 1
ATOM 29494 C CA . LYS B 1 840 ? 21.37376 30.28240 35.27188 1.000 13.14167 840 LYS B CA 1
ATOM 29495 C C . LYS B 1 840 ? 20.02221 29.69332 34.89074 1.000 12.63332 840 LYS B C 1
ATOM 29496 O O . LYS B 1 840 ? 19.87582 28.47374 34.74680 1.000 13.26667 840 LYS B O 1
ATOM 29515 N N . GLU B 1 841 ? 19.03128 30.55329 34.70114 1.000 13.20315 841 GLU B N 1
ATOM 29516 C CA . GLU B 1 841 ? 17.69081 30.09169 34.36688 1.000 12.57453 841 GLU B CA 1
ATOM 29517 C C . GLU B 1 841 ? 17.66983 29.44659 32.99519 1.000 12.84470 841 GLU B C 1
ATOM 29518 O O . GLU B 1 841 ? 17.05238 28.39066 32.81134 1.000 12.95597 841 GLU B O 1
ATOM 29530 N N . MET B 1 842 ? 18.36012 30.05219 32.02901 1.000 12.33016 842 MET B N 1
ATOM 29531 C CA . MET B 1 842 ? 18.37537 29.48161 30.69398 1.000 11.12730 842 MET B CA 1
ATOM 29532 C C . MET B 1 842 ? 19.07496 28.12637 30.67364 1.000 11.52914 842 MET B C 1
ATOM 29533 O O . MET B 1 842 ? 18.62814 27.21260 29.97935 1.000 12.39951 842 MET B O 1
ATOM 29547 N N . ALA B 1 843 ? 20.14977 27.97437 31.45605 1.000 12.10749 843 ALA B N 1
ATOM 29548 C CA . ALA B 1 843 ? 20.81992 26.68244 31.52702 1.000 12.50142 843 ALA B CA 1
ATOM 29549 C C . ALA B 1 843 ? 19.93192 25.64015 32.19723 1.000 12.24694 843 ALA B C 1
ATOM 29550 O O . ALA B 1 843 ? 19.95051 24.47178 31.80436 1.000 12.82186 843 ALA B O 1
ATOM 29557 N N . ARG B 1 844 ? 19.13010 26.04547 33.19596 1.000 12.48608 844 ARG B N 1
ATOM 29558 C CA . ARG B 1 844 ? 18.17664 25.11913 33.80268 1.000 13.34429 844 ARG B CA 1
ATOM 29559 C C . ARG B 1 844 ? 17.18371 24.61918 32.76635 1.000 12.73796 844 ARG B C 1
ATOM 29560 O O . ARG B 1 844 ? 16.88692 23.42006 32.69766 1.000 13.55402 844 ARG B O 1
ATOM 29581 N N . ILE B 1 845 ? 16.64642 25.52541 31.94991 1.000 12.32786 845 ILE B N 1
ATOM 29582 C CA . ILE B 1 845 ? 15.70046 25.10038 30.92279 1.000 12.36663 845 ILE B CA 1
ATOM 29583 C C . ILE B 1 845 ? 16.38993 24.18784 29.91481 1.000 11.91115 845 ILE B C 1
ATOM 29584 O O . ILE B 1 845 ? 15.82803 23.17757 29.48541 1.000 12.41286 845 ILE B O 1
ATOM 29600 N N . ALA B 1 846 ? 17.62345 24.53264 29.53153 1.000 11.38655 846 ALA B N 1
ATOM 29601 C CA . ALA B 1 846 ? 18.39236 23.72142 28.59563 1.000 11.47541 846 ALA B CA 1
ATOM 29602 C C . ALA B 1 846 ? 18.52145 22.28439 29.08265 1.000 11.87230 846 ALA B C 1
ATOM 29603 O O . ALA B 1 846 ? 18.22531 21.33560 28.34691 1.000 12.01624 846 ALA B O 1
ATOM 29610 N N . TYR B 1 847 ? 18.95085 22.10437 30.33013 1.000 11.77941 847 TYR B N 1
ATOM 29611 C CA . TYR B 1 847 ? 19.13794 20.74837 30.82129 1.000 12.72463 847 TYR B CA 1
ATOM 29612 C C . TYR B 1 847 ? 17.81700 20.02746 31.05518 1.000 11.48934 847 TYR B C 1
ATOM 29613 O O . TYR B 1 847 ? 17.74948 18.81571 30.87078 1.000 13.00316 847 TYR B O 1
ATOM 29631 N N . PHE B 1 848 ? 16.77109 20.74797 31.45375 1.000 11.97556 848 PHE B N 1
ATOM 29632 C CA . PHE B 1 848 ? 15.44249 20.14963 31.56833 1.000 12.09357 848 PHE B CA 1
ATOM 29633 C C . PHE B 1 848 ? 15.01815 19.55026 30.23960 1.000 11.83583 848 PHE B C 1
ATOM 29634 O O . PHE B 1 848 ? 14.51155 18.42512 30.17551 1.000 12.41591 848 PHE B O 1
ATOM 29651 N N . MET B 1 849 ? 15.20954 20.30136 29.16522 1.000 11.46782 849 MET B N 1
ATOM 29652 C CA . MET B 1 849 ? 14.80094 19.82764 27.84958 1.000 11.34555 849 MET B CA 1
ATOM 29653 C C . MET B 1 849 ? 15.71353 18.71336 27.35049 1.000 11.67399 849 MET B C 1
ATOM 29654 O O . MET B 1 849 ? 15.24449 17.73565 26.76129 1.000 12.00029 849 MET B O 1
ATOM 29668 N N . ILE B 1 850 ? 17.02219 18.84819 27.55931 1.000 11.04473 850 ILE B N 1
ATOM 29669 C CA . ILE B 1 850 ? 17.92577 17.75627 27.21206 1.000 11.65335 850 ILE B CA 1
ATOM 29670 C C . ILE B 1 850 ? 17.51113 16.45886 27.89919 1.000 11.56528 850 ILE B C 1
ATOM 29671 O O . ILE B 1 850 ? 17.49472 15.38798 27.27524 1.000 11.96491 850 ILE B O 1
ATOM 29687 N N . ASP B 1 851 ? 17.16028 16.52753 29.19016 1.000 12.32555 851 ASP B N 1
ATOM 29688 C CA . ASP B 1 851 ? 16.77884 15.31589 29.90770 1.000 12.57198 851 ASP B CA 1
ATOM 29689 C C . ASP B 1 851 ? 15.56104 14.65247 29.28755 1.000 12.02075 851 ASP B C 1
ATOM 29690 O O . ASP B 1 851 ? 15.45695 13.41949 29.31015 1.000 13.62041 851 ASP B O 1
ATOM 29699 N N . LEU B 1 852 ? 14.67256 15.43739 28.68264 1.000 11.55221 852 LEU B N 1
ATOM 29700 C CA . LEU B 1 852 ? 13.47071 14.90756 28.04594 1.000 12.49948 852 LEU B CA 1
ATOM 29701 C C . LEU B 1 852 ? 13.71541 14.31943 26.66326 1.000 11.64561 852 LEU B C 1
ATOM 29702 O O . LEU B 1 852 ? 12.81561 13.65494 26.14785 1.000 12.20666 852 LEU B O 1
ATOM 29718 N N . VAL B 1 853 ? 14.90294 14.51616 26.07290 1.000 11.14095 853 VAL B N 1
ATOM 29719 C CA . VAL B 1 853 ? 15.21236 13.96800 24.75724 1.000 11.22260 853 VAL B CA 1
ATOM 29720 C C . VAL B 1 853 ? 16.29534 12.90027 24.76096 1.000 12.01515 853 VAL B C 1
ATOM 29721 O O . VAL B 1 853 ? 16.34987 12.12632 23.79933 1.000 12.52834 853 VAL B O 1
ATOM 29734 N N . LEU B 1 854 ? 17.14238 12.81889 25.78904 1.000 11.17037 854 LEU B N 1
ATOM 29735 C CA . LEU B 1 854 ? 18.19956 11.80844 25.80451 1.000 11.58023 854 LEU B CA 1
ATOM 29736 C C . LEU B 1 854 ? 17.61076 10.41233 25.69073 1.000 11.20476 854 LEU B C 1
ATOM 29737 O O . LEU B 1 854 ? 16.81979 10.02804 26.55839 1.000 11.84787 854 LEU B O 1
ATOM 29753 N N . PRO B 1 855 ? 17.95436 9.62950 24.65540 1.000 11.15463 855 PRO B N 1
ATOM 29754 C CA . PRO B 1 855 ? 17.25688 8.34651 24.48635 1.000 11.77760 855 PRO B CA 1
ATOM 29755 C C . PRO B 1 855 ? 17.38855 7.40912 25.66986 1.000 12.00833 855 PRO B C 1
ATOM 29756 O O . PRO B 1 855 ? 16.40562 6.76530 26.03105 1.000 12.32726 855 PRO B O 1
ATOM 29767 N N . TYR B 1 856 ? 18.54585 7.33390 26.31693 1.000 11.38229 856 TYR B N 1
ATOM 29768 C CA . TYR B 1 856 ? 18.69386 6.30544 27.33751 1.000 11.52470 856 TYR B CA 1
ATOM 29769 C C . TYR B 1 856 ? 17.71399 6.51392 28.48509 1.000 12.18168 856 TYR B C 1
ATOM 29770 O O . TYR B 1 856 ? 17.34408 5.53983 29.16229 1.000 12.90608 856 TYR B O 1
ATOM 29788 N N . LYS B 1 857 ? 17.28460 7.76578 28.71929 1.000 11.59072 857 LYS B N 1
ATOM 29789 C CA . LYS B 1 857 ? 16.35071 8.04531 29.79871 1.000 12.13077 857 LYS B CA 1
ATOM 29790 C C . LYS B 1 857 ? 14.96582 7.50724 29.50549 1.000 12.61227 857 LYS B C 1
ATOM 29791 O O . LYS B 1 857 ? 14.13396 7.45982 30.42223 1.000 13.63295 857 LYS B O 1
ATOM 29810 N N . ASN B 1 858 ? 14.70551 7.08176 28.26378 1.000 12.34532 858 ASN B N 1
ATOM 29811 C CA . ASN B 1 858 ? 13.43099 6.44047 27.96732 1.000 13.94934 858 ASN B CA 1
ATOM 29812 C C . ASN B 1 858 ? 13.25248 5.13897 28.74767 1.000 14.90669 858 ASN B C 1
ATOM 29813 O O . ASN B 1 858 ? 12.12429 4.65151 28.85371 1.000 16.54744 858 ASN B O 1
ATOM 29824 N N . LEU B 1 859 ? 14.32456 4.56091 29.30537 1.000 12.79372 859 LEU B N 1
ATOM 29825 C CA . LEU B 1 859 ? 14.17709 3.36830 30.13974 1.000 13.24103 859 LEU B CA 1
ATOM 29826 C C . LEU B 1 859 ? 13.84401 3.68508 31.60036 1.000 15.10317 859 LEU B C 1
ATOM 29827 O O . LEU B 1 859 ? 13.69267 2.76534 32.40373 1.000 16.75344 859 LEU B O 1
ATOM 29843 N N . GLU B 1 860 ? 13.67668 4.95080 31.97015 1.000 15.21866 860 GLU B N 1
ATOM 29844 C CA . GLU B 1 860 ? 13.31931 5.25039 33.36317 1.000 17.48248 860 GLU B CA 1
ATOM 29845 C C . GLU B 1 860 ? 11.85017 4.96291 33.67782 1.000 21.36603 860 GLU B C 1
ATOM 29846 O O . GLU B 1 860 ? 11.52049 4.50621 34.77681 1.000 24.43894 860 GLU B O 1
ATOM 29858 N N . ASN B 1 861 ? 10.97036 5.22710 32.75923 1.000 19.76593 861 ASN B N 1
ATOM 29859 C CA . ASN B 1 861 ? 9.52983 4.97967 32.92423 1.000 18.20711 861 ASN B CA 1
ATOM 29860 C C . ASN B 1 861 ? 9.02219 4.57503 31.53948 1.000 14.15487 861 ASN B C 1
ATOM 29861 O O . ASN B 1 861 ? 8.19767 5.27110 30.93577 1.000 14.78507 861 ASN B O 1
ATOM 29872 N N . PRO B 1 862 ? 9.50752 3.44292 31.01658 1.000 13.39816 862 PRO B N 1
ATOM 29873 C CA . PRO B 1 862 ? 9.34724 3.16483 29.57772 1.000 13.22318 862 PRO B CA 1
ATOM 29874 C C . PRO B 1 862 ? 7.91835 2.94230 29.13304 1.000 12.54873 862 PRO B C 1
ATOM 29875 O O . PRO B 1 862 ? 7.59804 3.23715 27.98202 1.000 13.10798 862 PRO B O 1
ATOM 29886 N N . PHE B 1 863 ? 7.04094 2.39504 29.97452 1.000 13.05432 863 PHE B N 1
ATOM 29887 C CA . PHE B 1 863 ? 5.68426 2.15728 29.49582 1.000 13.94834 863 PHE B CA 1
ATOM 29888 C C . PHE B 1 863 ? 4.85201 3.42260 29.42659 1.000 15.15225 863 PHE B C 1
ATOM 29889 O O . PHE B 1 863 ? 3.79824 3.40361 28.78921 1.000 19.33619 863 PHE B O 1
ATOM 29906 N N . GLN B 1 864 ? 5.32317 4.51608 30.01413 1.000 14.56342 864 GLN B N 1
ATOM 29907 C CA . GLN B 1 864 ? 4.69572 5.80442 29.76219 1.000 16.39811 864 GLN B CA 1
ATOM 29908 C C . GLN B 1 864 ? 5.39937 6.56547 28.64096 1.000 15.27157 864 GLN B C 1
ATOM 29909 O O . GLN B 1 864 ? 4.74736 7.05225 27.70810 1.000 17.55705 864 GLN B O 1
ATOM 29923 N N . VAL B 1 865 ? 6.72317 6.71960 28.73648 1.000 13.65669 865 VAL B N 1
ATOM 29924 C CA . VAL B 1 865 ? 7.43114 7.59730 27.79474 1.000 14.21858 865 VAL B CA 1
ATOM 29925 C C . VAL B 1 865 ? 7.78913 6.91677 26.48090 1.000 12.90449 865 VAL B C 1
ATOM 29926 O O . VAL B 1 865 ? 8.07882 7.60867 25.49618 1.000 13.02250 865 VAL B O 1
ATOM 29939 N N . ALA B 1 866 ? 7.80857 5.58524 26.43988 1.000 12.44216 866 ALA B N 1
ATOM 29940 C CA . ALA B 1 866 ? 8.13987 4.82572 25.21856 1.000 12.34770 866 ALA B CA 1
ATOM 29941 C C . ALA B 1 866 ? 9.36548 5.41623 24.52372 1.000 12.15552 866 ALA B C 1
ATOM 29942 O O . ALA B 1 866 ? 10.40524 5.56480 25.17007 1.000 13.15331 866 ALA B O 1
ATOM 29949 N N . GLY B 1 867 ? 9.31599 5.65699 23.22163 1.000 11.11089 867 GLY B N 1
ATOM 29950 C CA . GLY B 1 867 ? 10.47406 6.14407 22.49126 1.000 11.02050 867 GLY B CA 1
ATOM 29951 C C . GLY B 1 867 ? 11.34627 4.99857 22.00789 1.000 10.72258 867 GLY B C 1
ATOM 29952 O O . GLY B 1 867 ? 10.86369 4.06567 21.34405 1.000 11.80733 867 GLY B O 1
ATOM 29956 N N . ASN B 1 868 ? 12.61860 5.06636 22.34883 1.000 10.80464 868 ASN B N 1
ATOM 29957 C CA . ASN B 1 868 ? 13.64298 4.08716 21.96710 1.000 10.17337 868 ASN B CA 1
ATOM 29958 C C . ASN B 1 868 ? 14.88740 4.46971 22.75127 1.000 10.55776 868 ASN B C 1
ATOM 29959 O O . ASN B 1 868 ? 15.32316 5.62569 22.67134 1.000 11.07715 868 ASN B O 1
ATOM 29970 N N . PRO B 1 869 ? 15.48284 3.56437 23.53131 1.000 10.79196 869 PRO B N 1
ATOM 29971 C CA . PRO B 1 869 ? 16.54392 3.98094 24.45463 1.000 10.96686 869 PRO B CA 1
ATOM 29972 C C . PRO B 1 869 ? 17.90916 4.14652 23.81389 1.000 11.46366 869 PRO B C 1
ATOM 29973 O O . PRO B 1 869 ? 18.84885 4.49516 24.52351 1.000 11.73327 869 PRO B O 1
ATOM 29984 N N . ARG B 1 870 ? 18.02515 3.94992 22.50306 1.000 10.41708 870 ARG B N 1
ATOM 29985 C CA . ARG B 1 870 ? 19.29260 4.10973 21.79581 1.000 9.91732 870 ARG B CA 1
ATOM 29986 C C . ARG B 1 870 ? 19.22832 5.07236 20.62034 1.000 9.16654 870 ARG B C 1
ATOM 29987 O O . ARG B 1 870 ? 20.28251 5.40575 20.06582 1.000 10.63610 870 ARG B O 1
ATOM 30008 N N . ILE B 1 871 ? 18.04704 5.47022 20.19330 1.000 11.01348 871 ILE B N 1
ATOM 30009 C CA . ILE B 1 871 ? 17.82713 6.21822 18.97499 1.000 10.79048 871 ILE B CA 1
ATOM 30010 C C . ILE B 1 871 ? 16.76527 7.26513 19.29834 1.000 10.81915 871 ILE B C 1
ATOM 30011 O O . ILE B 1 871 ? 15.74191 6.96076 19.91949 1.000 12.52553 871 ILE B O 1
ATOM 30027 N N A SER B 1 872 ? 17.00200 8.49212 18.84102 0.592 11.62804 872 SER B N 1
ATOM 30028 N N B SER B 1 872 ? 17.00233 8.50090 18.86890 0.000 11.18232 872 SER B N 1
ATOM 30029 N N C SER B 1 872 ? 17.00141 8.50744 18.91484 0.408 11.29517 872 SER B N 1
ATOM 30030 C CA A SER B 1 872 ? 16.03776 9.55740 19.04197 0.592 11.82046 872 SER B CA 1
ATOM 30031 C CA B SER B 1 872 ? 16.04727 9.56330 19.13067 0.000 11.59663 872 SER B CA 1
ATOM 30032 C CA C SER B 1 872 ? 16.03549 9.54340 19.25626 0.408 11.24731 872 SER B CA 1
ATOM 30033 C C A SER B 1 872 ? 14.68544 9.18757 18.44538 0.592 11.41531 872 SER B C 1
ATOM 30034 C C B SER B 1 872 ? 14.74321 9.30147 18.38234 0.000 11.88970 872 SER B C 1
ATOM 30035 C C C SER B 1 872 ? 14.80635 9.45768 18.35204 0.408 11.60488 872 SER B C 1
ATOM 30036 O O A SER B 1 872 ? 14.54308 8.27703 17.62556 0.592 12.61220 872 SER B O 1
ATOM 30037 O O B SER B 1 872 ? 14.70189 8.59680 17.37051 0.000 11.90927 872 SER B O 1
ATOM 30038 O O C SER B 1 872 ? 14.90060 9.09593 17.18756 0.408 13.46979 872 SER B O 1
ATOM 30060 N N . THR B 1 873 ? 13.67891 9.94018 18.85904 1.000 12.06334 873 THR B N 1
ATOM 30061 C CA . THR B 1 873 ? 12.36099 9.87366 18.24111 1.000 12.91017 873 THR B CA 1
ATOM 30062 C C . THR B 1 873 ? 11.95970 11.32905 17.99945 1.000 13.64249 873 THR B C 1
ATOM 30063 O O . THR B 1 873 ? 12.64664 12.25893 18.43591 1.000 17.89952 873 THR B O 1
ATOM 30074 N N . GLN B 1 874 ? 10.89261 11.55061 17.24883 1.000 13.28560 874 GLN B N 1
ATOM 30075 C CA . GLN B 1 874 ? 10.60852 12.88640 16.72596 1.000 12.29662 874 GLN B CA 1
ATOM 30076 C C . GLN B 1 874 ? 9.87169 13.82569 17.68278 1.000 11.27491 874 GLN B C 1
ATOM 30077 O O . GLN B 1 874 ? 10.18349 15.01993 17.72244 1.000 12.16926 874 GLN B O 1
ATOM 30091 N N . TYR B 1 875 ? 8.86914 13.36418 18.42590 1.000 10.82440 875 TYR B N 1
ATOM 30092 C CA . TYR B 1 875 ? 8.08912 14.30124 19.21989 1.000 11.01517 875 TYR B CA 1
ATOM 30093 C C . TYR B 1 875 ? 7.65392 13.65450 20.51996 1.000 10.97644 875 TYR B C 1
ATOM 30094 O O . TYR B 1 875 ? 7.63756 12.43369 20.65656 1.000 11.51283 875 TYR B O 1
ATOM 30112 N N . ILE B 1 876 ? 7.30940 14.49588 21.48425 1.000 11.12786 876 ILE B N 1
ATOM 30113 C CA . ILE B 1 876 ? 6.67506 14.06443 22.72396 1.000 11.33142 876 ILE B CA 1
ATOM 30114 C C . ILE B 1 876 ? 5.22074 14.51083 22.69375 1.000 11.82063 876 ILE B C 1
ATOM 30115 O O . ILE B 1 876 ? 4.92788 15.69958 22.50240 1.000 11.68869 876 ILE B O 1
ATOM 30131 N N . ASN B 1 877 ? 4.31457 13.56746 22.90008 1.000 11.35313 877 ASN B N 1
ATOM 30132 C CA . ASN B 1 877 ? 2.89697 13.87231 23.02890 1.000 10.89283 877 ASN B CA 1
ATOM 30133 C C . ASN B 1 877 ? 2.67038 14.55849 24.36695 1.000 11.66401 877 ASN B C 1
ATOM 30134 O O . ASN B 1 877 ? 3.00478 14.01322 25.42246 1.000 13.17266 877 ASN B O 1
ATOM 30145 N N . THR B 1 878 ? 2.18238 15.79053 24.31358 1.000 12.48224 878 THR B N 1
ATOM 30146 C CA . THR B 1 878 ? 2.06101 16.58602 25.52371 1.000 13.93020 878 THR B CA 1
ATOM 30147 C C . THR B 1 878 ? 0.83947 16.22611 26.36000 1.000 14.35859 878 THR B C 1
ATOM 30148 O O . THR B 1 878 ? 0.65636 16.78111 27.44896 1.000 16.08651 878 THR B O 1
ATOM 30159 N N . ASP B 1 879 ? -0.00351 15.32982 25.88457 1.000 13.37671 879 ASP B N 1
ATOM 30160 C CA . ASP B 1 879 ? -1.10430 14.82583 26.68475 1.000 13.88093 879 ASP B CA 1
ATOM 30161 C C . ASP B 1 879 ? -0.67240 13.63658 27.51949 1.000 15.13875 879 ASP B C 1
ATOM 30162 O O . ASP B 1 879 ? -1.14856 13.47569 28.63889 1.000 21.80955 879 ASP B O 1
ATOM 30171 N N . THR B 1 880 ? 0.24325 12.80274 27.02406 1.000 13.43907 880 THR B N 1
ATOM 30172 C CA . THR B 1 880 ? 0.60211 11.54844 27.67611 1.000 13.68657 880 THR B CA 1
ATOM 30173 C C . THR B 1 880 ? 2.06143 11.43863 28.09159 1.000 13.88691 880 THR B C 1
ATOM 30174 O O . THR B 1 880 ? 2.37593 10.57559 28.91156 1.000 14.93956 880 THR B O 1
ATOM 30185 N N . GLY B 1 881 ? 2.95181 12.25099 27.53873 1.000 12.74557 881 GLY B N 1
ATOM 30186 C CA . GLY B 1 881 ? 4.37933 12.10162 27.73416 1.000 12.17518 881 GLY B CA 1
ATOM 30187 C C . GLY B 1 881 ? 5.04831 11.07694 26.84319 1.000 11.40374 881 GLY B C 1
ATOM 30188 O O . GLY B 1 881 ? 6.26638 10.86452 26.96637 1.000 12.45105 881 GLY B O 1
ATOM 30192 N N . GLU B 1 882 ? 4.31361 10.47882 25.91175 1.000 11.79742 882 GLU B N 1
ATOM 30193 C CA . GLU B 1 882 ? 4.88541 9.44786 25.05452 1.000 11.38952 882 GLU B CA 1
ATOM 30194 C C . GLU B 1 882 ? 5.76873 10.05991 23.97546 1.000 10.80998 882 GLU B C 1
ATOM 30195 O O . GLU B 1 882 ? 5.35234 10.98210 23.26621 1.000 11.78606 882 GLU B O 1
ATOM 30207 N N . ASN B 1 883 ? 6.98055 9.50223 23.82934 1.000 11.08318 883 ASN B N 1
ATOM 30208 C CA . ASN B 1 883 ? 7.88724 9.80863 22.71889 1.000 10.99179 883 ASN B CA 1
ATOM 30209 C C . ASN B 1 883 ? 7.45548 8.98778 21.51856 1.000 10.48846 883 ASN B C 1
ATOM 30210 O O . ASN B 1 883 ? 7.48159 7.74530 21.56792 1.000 12.34536 883 ASN B O 1
ATOM 30221 N N A ILE B 1 884 ? 7.07389 9.68984 20.45000 0.446 11.21617 884 ILE B N 1
ATOM 30222 N N B ILE B 1 884 ? 7.05615 9.66602 20.44699 0.554 11.07935 884 ILE B N 1
ATOM 30223 C CA A ILE B 1 884 ? 6.52036 9.11227 19.23090 0.446 11.88738 884 ILE B CA 1
ATOM 30224 C CA B ILE B 1 884 ? 6.50543 9.03785 19.24877 0.554 11.94125 884 ILE B CA 1
ATOM 30225 C C A ILE B 1 884 ? 7.55837 9.18524 18.12196 0.446 11.14600 884 ILE B C 1
ATOM 30226 C C B ILE B 1 884 ? 7.47106 9.20674 18.08214 0.554 11.78724 884 ILE B C 1
ATOM 30227 O O A ILE B 1 884 ? 8.32629 10.15460 18.03686 0.446 11.13137 884 ILE B O 1
ATOM 30228 O O B ILE B 1 884 ? 8.11907 10.25101 17.93223 0.554 11.89417 884 ILE B O 1
ATOM 30259 N N . GLY B 1 885 ? 7.58120 8.15115 17.27123 1.000 11.66632 885 GLY B N 1
ATOM 30260 C CA . GLY B 1 885 ? 8.43609 8.16645 16.11525 1.000 11.62273 885 GLY B CA 1
ATOM 30261 C C . GLY B 1 885 ? 7.98176 9.16681 15.07603 1.000 10.69758 885 GLY B C 1
ATOM 30262 O O . GLY B 1 885 ? 6.97583 9.85918 15.24422 1.000 12.35821 885 GLY B O 1
ATOM 30266 N N . PRO B 1 886 ? 8.73973 9.25059 13.96945 1.000 10.86010 886 PRO B N 1
ATOM 30267 C CA . PRO B 1 886 ? 9.80000 8.32905 13.52993 1.000 10.61053 886 PRO B CA 1
ATOM 30268 C C . PRO B 1 886 ? 11.11985 8.51387 14.27621 1.000 11.37787 886 PRO B C 1
ATOM 30269 O O . PRO B 1 886 ? 11.29645 9.41366 15.10428 1.000 11.84596 886 PRO B O 1
ATOM 30280 N N . LEU B 1 887 ? 12.07878 7.64583 13.92982 1.000 11.12825 887 LEU B N 1
ATOM 30281 C CA . LEU B 1 887 ? 13.38805 7.59032 14.57490 1.000 12.41612 887 LEU B CA 1
ATOM 30282 C C . LEU B 1 887 ? 14.32160 8.68138 14.05268 1.000 14.07145 887 LEU B C 1
ATOM 30283 O O . LEU B 1 887 ? 14.84538 9.48353 14.83864 1.000 17.77082 887 LEU B O 1
ATOM 30299 N N . LEU B 1 888 ? 14.45500 8.83101 12.75172 1.000 15.54826 888 LEU B N 1
ATOM 30300 C CA . LEU B 1 888 ? 15.40730 9.80310 12.22653 1.000 16.30376 888 LEU B CA 1
ATOM 30301 C C . LEU B 1 888 ? 14.78864 11.19313 12.31819 1.000 17.41060 888 LEU B C 1
ATOM 30302 O O . LEU B 1 888 ? 13.62946 11.39399 11.95940 1.000 17.63020 888 LEU B O 1
ATOM 30318 N N A SER B 1 889 ? 15.55310 12.14559 12.83916 0.785 18.03069 889 SER B N 1
ATOM 30319 N N B SER B 1 889 ? 15.57085 12.15650 12.77938 0.215 16.58928 889 SER B N 1
ATOM 30320 C CA A SER B 1 889 ? 15.02146 13.49874 13.02074 0.785 18.36867 889 SER B CA 1
ATOM 30321 C CA B SER B 1 889 ? 15.05394 13.51157 12.91361 0.215 16.07168 889 SER B CA 1
ATOM 30322 C C A SER B 1 889 ? 16.16844 14.43184 13.39878 0.785 17.65343 889 SER B C 1
ATOM 30323 C C B SER B 1 889 ? 16.18716 14.43010 13.33317 0.215 15.90082 889 SER B C 1
ATOM 30324 O O A SER B 1 889 ? 17.23227 13.99503 13.85938 0.785 18.80104 889 SER B O 1
ATOM 30325 O O B SER B 1 889 ? 17.25118 13.98499 13.76848 0.215 16.79757 889 SER B O 1
ATOM 30340 N N . GLY B 1 890 ? 15.93387 15.72922 13.20311 1.000 14.85349 890 GLY B N 1
ATOM 30341 C CA . GLY B 1 890 ? 16.91660 16.72936 13.60084 1.000 13.21790 890 GLY B CA 1
ATOM 30342 C C . GLY B 1 890 ? 17.23512 16.73112 15.07590 1.000 12.54904 890 GLY B C 1
ATOM 30343 O O . GLY B 1 890 ? 18.23005 17.34113 15.47243 1.000 12.88790 890 GLY B O 1
ATOM 30347 N N . THR B 1 891 ? 16.42619 16.04476 15.88244 1.000 12.30635 891 THR B N 1
ATOM 30348 C CA . THR B 1 891 ? 16.68692 15.94634 17.31029 1.000 12.29595 891 THR B CA 1
ATOM 30349 C C . THR B 1 891 ? 18.09150 15.45084 17.57066 1.000 12.78015 891 THR B C 1
ATOM 30350 O O . THR B 1 891 ? 18.79984 16.00249 18.41658 1.000 13.04421 891 THR B O 1
ATOM 30361 N N . ALA B 1 892 ? 18.48926 14.36784 16.89666 1.000 11.48710 892 ALA B N 1
ATOM 30362 C CA . ALA B 1 892 ? 19.78782 13.76683 17.20015 1.000 11.24514 892 ALA B CA 1
ATOM 30363 C C . ALA B 1 892 ? 20.92426 14.71885 16.84387 1.000 11.88049 892 ALA B C 1
ATOM 30364 O O . ALA B 1 892 ? 21.89137 14.86254 17.60024 1.000 12.08230 892 ALA B O 1
ATOM 30371 N N . THR B 1 893 ? 20.81920 15.35546 15.67824 1.000 11.28499 893 THR B N 1
ATOM 30372 C CA . THR B 1 893 ? 21.85821 16.25092 15.20218 1.000 11.94625 893 THR B CA 1
ATOM 30373 C C . THR B 1 893 ? 22.06479 17.39376 16.17657 1.000 11.49898 893 THR B C 1
ATOM 30374 O O . THR B 1 893 ? 23.19614 17.69044 16.58589 1.000 11.56845 893 THR B O 1
ATOM 30385 N N . TRP B 1 894 ? 20.97259 18.05249 16.56054 1.000 11.06008 894 TRP B N 1
ATOM 30386 C CA . TRP B 1 894 ? 21.08402 19.19403 17.44901 1.000 10.81819 894 TRP B CA 1
ATOM 30387 C C . TRP B 1 894 ? 21.36866 18.79657 18.88388 1.000 10.73019 894 TRP B C 1
ATOM 30388 O O . TRP B 1 894 ? 22.02087 19.55436 19.59318 1.000 11.47218 894 TRP B O 1
ATOM 30409 N N . LEU B 1 895 ? 20.92239 17.62211 19.32600 1.000 10.15846 895 LEU B N 1
ATOM 30410 C CA . LEU B 1 895 ? 21.32905 17.15062 20.64561 1.000 11.23337 895 LEU B CA 1
ATOM 30411 C C . LEU B 1 895 ? 22.84060 16.99325 20.69699 1.000 11.34478 895 LEU B C 1
ATOM 30412 O O . LEU B 1 895 ? 23.47699 17.35190 21.69229 1.000 11.49048 895 LEU B O 1
ATOM 30428 N N . ASN B 1 896 ? 23.43142 16.44907 19.62721 1.000 10.72525 896 ASN B N 1
ATOM 30429 C CA . ASN B 1 896 ? 24.88205 16.29891 19.56400 1.000 11.02121 896 ASN B CA 1
ATOM 30430 C C . ASN B 1 896 ? 25.56901 17.65446 19.66003 1.000 10.63028 896 ASN B C 1
ATOM 30431 O O . ASN B 1 896 ? 26.48581 17.85216 20.46603 1.000 12.31683 896 ASN B O 1
ATOM 30442 N N . LEU B 1 897 ? 25.11738 18.61138 18.84482 1.000 11.22172 897 LEU B N 1
ATOM 30443 C CA . LEU B 1 897 ? 25.69965 19.94470 18.88441 1.000 12.29875 897 LEU B CA 1
ATOM 30444 C C . LEU B 1 897 ? 25.57296 20.53827 20.27253 1.000 11.18414 897 LEU B C 1
ATOM 30445 O O . LEU B 1 897 ? 26.52210 21.14165 20.79355 1.000 12.48894 897 LEU B O 1
ATOM 30461 N N . ASN B 1 898 ? 24.39914 20.37181 20.89362 1.000 11.19354 898 ASN B N 1
ATOM 30462 C CA . ASN B 1 898 ? 24.13716 21.01447 22.18375 1.000 10.90712 898 ASN B CA 1
ATOM 30463 C C . ASN B 1 898 ? 24.99796 20.44826 23.29956 1.000 11.94173 898 ASN B C 1
ATOM 30464 O O . ASN B 1 898 ? 25.49688 21.20433 24.13897 1.000 12.72915 898 ASN B O 1
ATOM 30475 N N . LEU B 1 899 ? 25.16084 19.12569 23.35477 1.000 11.72374 899 LEU B N 1
ATOM 30476 C CA . LEU B 1 899 ? 25.95981 18.55190 24.43695 1.000 11.81236 899 LEU B CA 1
ATOM 30477 C C . LEU B 1 899 ? 27.42810 18.95167 24.30584 1.000 12.90917 899 LEU B C 1
ATOM 30478 O O . LEU B 1 899 ? 28.10123 19.20292 25.30587 1.000 13.42500 899 LEU B O 1
ATOM 30494 N N . ILE B 1 900 ? 27.94025 19.02025 23.07978 1.000 11.57232 900 ILE B N 1
ATOM 30495 C CA . ILE B 1 900 ? 29.30824 19.47709 22.86389 1.000 12.54081 900 ILE B CA 1
ATOM 30496 C C . ILE B 1 900 ? 29.43187 20.94988 23.22226 1.000 12.64402 900 ILE B C 1
ATOM 30497 O O . ILE B 1 900 ? 30.42459 21.37323 23.82222 1.000 13.76584 900 ILE B O 1
ATOM 30513 N N A SER B 1 901 ? 28.41313 21.74618 22.88064 0.711 11.88304 901 SER B N 1
ATOM 30514 N N B SER B 1 901 ? 28.40849 21.74452 22.90605 0.289 12.47270 901 SER B N 1
ATOM 30515 C CA A SER B 1 901 ? 28.40225 23.16059 23.24083 0.711 13.33422 901 SER B CA 1
ATOM 30516 C CA B SER B 1 901 ? 28.45328 23.16418 23.23530 0.289 13.43239 901 SER B CA 1
ATOM 30517 C C A SER B 1 901 ? 28.41969 23.34144 24.74885 0.711 13.07641 901 SER B C 1
ATOM 30518 C C B SER B 1 901 ? 28.37980 23.38677 24.74335 0.289 12.94302 901 SER B C 1
ATOM 30519 O O A SER B 1 901 ? 29.14581 24.19276 25.27392 0.711 14.50025 901 SER B O 1
ATOM 30520 O O B SER B 1 901 ? 29.00538 24.31604 25.26559 0.289 13.05588 901 SER B O 1
ATOM 30535 N N . LEU B 1 902 ? 27.60568 22.56169 25.45778 1.000 13.13436 902 LEU B N 1
ATOM 30536 C CA . LEU B 1 902 ? 27.56742 22.66903 26.91534 1.000 13.14190 902 LEU B CA 1
ATOM 30537 C C . LEU B 1 902 ? 28.90016 22.27583 27.52963 1.000 13.95748 902 LEU B C 1
ATOM 30538 O O . LEU B 1 902 ? 29.31580 22.85755 28.54349 1.000 14.30891 902 LEU B O 1
ATOM 30554 N N . ALA B 1 903 ? 29.57092 21.26498 26.94943 1.000 13.51745 903 ALA B N 1
ATOM 30555 C CA . ALA B 1 903 ? 30.91369 20.88329 27.37608 1.000 13.72658 903 ALA B CA 1
ATOM 30556 C C . ALA B 1 903 ? 31.91812 21.99046 27.13782 1.000 14.47480 903 ALA B C 1
ATOM 30557 O O . ALA B 1 903 ? 33.02663 21.92635 27.67728 1.000 15.81860 903 ALA B O 1
ATOM 30564 N N . GLY B 1 904 ? 31.55832 22.98423 26.33165 1.000 14.53335 904 GLY B N 1
ATOM 30565 C CA . GLY B 1 904 ? 32.32547 24.20063 26.19343 1.000 14.87203 904 GLY B CA 1
ATOM 30566 C C . GLY B 1 904 ? 32.96980 24.42180 24.84810 1.000 15.40446 904 GLY B C 1
ATOM 30567 O O . GLY B 1 904 ? 33.67391 25.42526 24.69948 1.000 16.35424 904 GLY B O 1
ATOM 30571 N N . ILE B 1 905 ? 32.74580 23.55722 23.85611 1.000 14.35521 905 ILE B N 1
ATOM 30572 C CA . ILE B 1 905 ? 33.53763 23.58709 22.63223 1.000 15.11230 905 ILE B CA 1
ATOM 30573 C C . ILE B 1 905 ? 32.78837 24.38883 21.57745 1.000 15.76350 905 ILE B C 1
ATOM 30574 O O . ILE B 1 905 ? 31.67084 24.03515 21.18770 1.000 17.20359 905 ILE B O 1
ATOM 30590 N N . GLU B 1 906 ? 33.40995 25.46355 21.11317 1.000 16.20638 906 GLU B N 1
ATOM 30591 C CA . GLU B 1 906 ? 32.94649 26.18877 19.94121 1.000 16.02170 906 GLU B CA 1
ATOM 30592 C C . GLU B 1 906 ? 34.18049 26.53325 19.12886 1.000 16.01177 906 GLU B C 1
ATOM 30593 O O . GLU B 1 906 ? 35.15893 27.03327 19.68408 1.000 18.40629 906 GLU B O 1
ATOM 30601 N N . TYR B 1 907 ? 34.14033 26.26214 17.83089 1.000 14.61252 907 TYR B N 1
ATOM 30602 C CA . TYR B 1 907 ? 35.26413 26.57543 16.95926 1.000 15.36708 907 TYR B CA 1
ATOM 30603 C C . TYR B 1 907 ? 35.10433 27.98055 16.40419 1.000 17.02494 907 TYR B C 1
ATOM 30604 O O . TYR B 1 907 ? 34.06021 28.32144 15.83756 1.000 16.24546 907 TYR B O 1
ATOM 30622 N N . THR B 1 908 ? 36.14883 28.78081 16.55623 1.000 16.68541 908 THR B N 1
ATOM 30623 C CA . THR B 1 908 ? 36.13739 30.18367 16.18402 1.000 18.90672 908 THR B CA 1
ATOM 30624 C C . THR B 1 908 ? 37.39964 30.48370 15.38405 1.000 21.98941 908 THR B C 1
ATOM 30625 O O . THR B 1 908 ? 38.22863 29.60549 15.12557 1.000 21.00749 908 THR B O 1
ATOM 30636 N N A ARG B 1 909 ? 37.54149 31.75166 14.99944 0.673 24.72643 909 ARG B N 1
ATOM 30637 N N B ARG B 1 909 ? 37.54798 31.75216 15.00752 0.327 25.12801 909 ARG B N 1
ATOM 30638 C CA A ARG B 1 909 ? 38.65011 32.16661 14.14796 0.673 27.24205 909 ARG B CA 1
ATOM 30639 C CA B ARG B 1 909 ? 38.64930 32.16142 14.14367 0.327 28.03290 909 ARG B CA 1
ATOM 30640 C C A ARG B 1 909 ? 39.98778 31.67718 14.68260 0.673 26.92484 909 ARG B C 1
ATOM 30641 C C B ARG B 1 909 ? 39.99432 31.68956 14.67833 0.327 27.23147 909 ARG B C 1
ATOM 30642 O O A ARG B 1 909 ? 40.81470 31.14879 13.92981 0.673 26.95139 909 ARG B O 1
ATOM 30643 O O B ARG B 1 909 ? 40.82780 31.17465 13.92356 0.327 27.20761 909 ARG B O 1
ATOM 30684 N N . ASP B 1 910 ? 40.23325 31.86908 15.97573 1.000 26.25267 910 ASP B N 1
ATOM 30685 C CA . ASP B 1 910 ? 41.55826 31.65676 16.54347 1.000 27.88032 910 ASP B CA 1
ATOM 30686 C C . ASP B 1 910 ? 41.71922 30.33221 17.26869 1.000 26.03342 910 ASP B C 1
ATOM 30687 O O . ASP B 1 910 ? 42.76875 30.10542 17.88483 1.000 26.93989 910 ASP B O 1
ATOM 30696 N N . GLY B 1 911 ? 40.72676 29.44800 17.19435 1.000 22.62142 911 GLY B N 1
ATOM 30697 C CA . GLY B 1 911 ? 40.85577 28.13361 17.78171 1.000 20.97531 911 GLY B CA 1
ATOM 30698 C C . GLY B 1 911 ? 39.56149 27.66063 18.38958 1.000 19.63678 911 GLY B C 1
ATOM 30699 O O . GLY B 1 911 ? 38.51350 27.71271 17.75271 1.000 21.02227 911 GLY B O 1
ATOM 30703 N N . ILE B 1 912 ? 39.64325 27.20119 19.62650 1.000 18.10428 912 ILE B N 1
ATOM 30704 C CA . ILE B 1 912 ? 38.51908 26.64589 20.35782 1.000 17.87873 912 ILE B CA 1
ATOM 30705 C C . ILE B 1 912 ? 38.16113 27.64335 21.44439 1.000 18.33303 912 ILE B C 1
ATOM 30706 O O . ILE B 1 912 ? 38.88450 27.77594 22.43958 1.000 19.72409 912 ILE B O 1
ATOM 30722 N N A SER B 1 913 ? 37.03571 28.33296 21.28389 0.461 17.32768 913 SER B N 1
ATOM 30723 N N B SER B 1 913 ? 37.05294 28.34815 21.25720 0.539 17.75860 913 SER B N 1
ATOM 30724 C CA A SER B 1 913 ? 36.53347 29.20959 22.33813 0.461 17.25001 913 SER B CA 1
ATOM 30725 C CA B SER B 1 913 ? 36.50084 29.18185 22.31616 0.539 18.10021 913 SER B CA 1
ATOM 30726 C C A SER B 1 913 ? 35.86077 28.34228 23.39267 0.461 17.69889 913 SER B C 1
ATOM 30727 C C B SER B 1 913 ? 35.89927 28.25745 23.36110 0.539 18.34736 913 SER B C 1
ATOM 30728 O O A SER B 1 913 ? 34.75223 27.84632 23.18423 0.461 18.69927 913 SER B O 1
ATOM 30729 O O B SER B 1 913 ? 34.89931 27.58596 23.09555 0.539 19.75973 913 SER B O 1
ATOM 30744 N N . PHE B 1 914 ? 36.51235 28.20199 24.53987 1.000 17.39762 914 PHE B N 1
ATOM 30745 C CA . PHE B 1 914 ? 36.15805 27.22681 25.56644 1.000 16.40078 914 PHE B CA 1
ATOM 30746 C C . PHE B 1 914 ? 35.35791 27.94852 26.64608 1.000 16.93857 914 PHE B C 1
ATOM 30747 O O . PHE B 1 914 ? 35.84780 28.90653 27.24549 1.000 17.80381 914 PHE B O 1
ATOM 30764 N N . ASN B 1 915 ? 34.13014 27.48448 26.90656 1.000 15.66316 915 ASN B N 1
ATOM 30765 C CA . ASN B 1 915 ? 33.20733 28.18495 27.79466 1.000 14.80832 915 ASN B CA 1
ATOM 30766 C C . ASN B 1 915 ? 32.14443 27.19568 28.24773 1.000 14.75235 915 ASN B C 1
ATOM 30767 O O . ASN B 1 915 ? 30.99815 27.25439 27.79338 1.000 15.28192 915 ASN B O 1
ATOM 30778 N N . PRO B 1 916 ? 32.48484 26.28891 29.15433 1.000 14.75515 916 PRO B N 1
ATOM 30779 C CA . PRO B 1 916 ? 31.55620 25.21299 29.52015 1.000 15.03482 916 PRO B CA 1
ATOM 30780 C C . PRO B 1 916 ? 30.48534 25.65724 30.50462 1.000 15.05946 916 PRO B C 1
ATOM 30781 O O . PRO B 1 916 ? 30.72038 26.48628 31.38675 1.000 16.02360 916 PRO B O 1
ATOM 30792 N N . ILE B 1 917 ? 29.30268 25.04945 30.35323 1.000 14.05888 917 ILE B N 1
ATOM 30793 C CA . ILE B 1 917 ? 28.14337 25.32567 31.19848 1.000 14.44365 917 ILE B CA 1
ATOM 30794 C C . ILE B 1 917 ? 27.69685 23.99061 31.78433 1.000 15.56722 917 ILE B C 1
ATOM 30795 O O . ILE B 1 917 ? 26.93115 23.25141 31.15123 1.000 15.11618 917 ILE B O 1
ATOM 30811 N N . LEU B 1 918 ? 28.17478 23.68043 32.98565 1.000 14.51747 918 LEU B N 1
ATOM 30812 C CA . LEU B 1 918 ? 27.86628 22.41843 33.63558 1.000 14.59802 918 LEU B CA 1
ATOM 30813 C C . LEU B 1 918 ? 26.52236 22.46274 34.35417 1.000 14.16276 918 LEU B C 1
ATOM 30814 O O . LEU B 1 918 ? 25.96341 23.52552 34.62824 1.000 15.36557 918 LEU B O 1
ATOM 30830 N N . ARG B 1 919 ? 26.02035 21.28266 34.69509 1.000 14.72811 919 ARG B N 1
ATOM 30831 C CA . ARG B 1 919 ? 24.84530 21.21040 35.54819 1.000 15.81653 919 ARG B CA 1
ATOM 30832 C C . ARG B 1 919 ? 25.18926 21.69236 36.94915 1.000 15.87147 919 ARG B C 1
ATOM 30833 O O . ARG B 1 919 ? 26.31730 21.54123 37.41800 1.000 16.56948 919 ARG B O 1
ATOM 30854 N N . GLU B 1 920 ? 24.19291 22.24729 37.63186 1.000 15.47370 920 GLU B N 1
ATOM 30855 C CA . GLU B 1 920 ? 24.44505 22.79329 38.96424 1.000 16.89272 920 GLU B CA 1
ATOM 30856 C C . GLU B 1 920 ? 24.94063 21.72323 39.92640 1.000 18.48216 920 GLU B C 1
ATOM 30857 O O . GLU B 1 920 ? 25.79676 21.99434 40.77565 1.000 19.05850 920 GLU B O 1
ATOM 30869 N N . GLU B 1 921 ? 24.40796 20.50668 39.81948 1.000 18.20403 921 GLU B N 1
ATOM 30870 C CA . GLU B 1 921 ? 24.78475 19.45326 40.75490 1.000 20.00162 921 GLU B CA 1
ATOM 30871 C C . GLU B 1 921 ? 26.09470 18.76701 40.39000 1.000 19.25486 921 GLU B C 1
ATOM 30872 O O . GLU B 1 921 ? 26.62233 17.99126 41.20010 1.000 21.98354 921 GLU B O 1
ATOM 30884 N N . GLU B 1 922 ? 26.61452 19.00142 39.18874 1.000 19.02457 922 GLU B N 1
ATOM 30885 C CA . GLU B 1 922 ? 27.87327 18.40362 38.77660 1.000 18.91116 922 GLU B CA 1
ATOM 30886 C C . GLU B 1 922 ? 29.03521 19.14299 39.42184 1.000 19.26945 922 GLU B C 1
ATOM 30887 O O . GLU B 1 922 ? 29.01965 20.36884 39.54046 1.000 19.94946 922 GLU B O 1
ATOM 30899 N N . THR B 1 923 ? 30.03369 18.38545 39.86705 1.000 19.99697 923 THR B N 1
ATOM 30900 C CA . THR B 1 923 ? 31.27378 18.95520 40.36216 1.000 20.42331 923 THR B CA 1
ATOM 30901 C C . THR B 1 923 ? 32.44543 18.69117 39.42695 1.000 20.45367 923 THR B C 1
ATOM 30902 O O . THR B 1 923 ? 33.52291 19.24208 39.64313 1.000 20.54296 923 THR B O 1
ATOM 30913 N N A GLN B 1 924 ? 32.26999 17.83889 38.41800 0.559 20.15392 924 GLN B N 1
ATOM 30914 N N B GLN B 1 924 ? 32.23850 17.94462 38.34619 0.441 21.12048 924 GLN B N 1
ATOM 30915 C CA A GLN B 1 924 ? 33.33892 17.47298 37.50222 0.559 20.98944 924 GLN B CA 1
ATOM 30916 C CA B GLN B 1 924 ? 33.34656 17.51667 37.50948 0.441 22.33944 924 GLN B CA 1
ATOM 30917 C C A GLN B 1 924 ? 32.74193 17.26845 36.11927 0.559 19.75240 924 GLN B C 1
ATOM 30918 C C B GLN B 1 924 ? 32.81866 17.12517 36.14056 0.441 20.62978 924 GLN B C 1
ATOM 30919 O O A GLN B 1 924 ? 31.56349 16.93461 35.98097 0.559 21.24614 924 GLN B O 1
ATOM 30920 O O B GLN B 1 924 ? 31.78326 16.47002 36.03864 0.441 21.44511 924 GLN B O 1
ATOM 30935 N N . LEU B 1 925 ? 33.56890 17.47229 35.09899 1.000 18.55742 925 LEU B N 1
ATOM 30936 C CA . LEU B 1 925 ? 33.23152 17.06469 33.73807 1.000 17.94270 925 LEU B CA 1
ATOM 30937 C C . LEU B 1 925 ? 34.54452 16.80049 33.01322 1.000 18.28600 925 LEU B C 1
ATOM 30938 O O . LEU B 1 925 ? 35.40977 17.68086 32.94098 1.000 19.66097 925 LEU B O 1
ATOM 30954 N N . ASN B 1 926 ? 34.68742 15.59554 32.47365 1.000 17.04573 926 ASN B N 1
ATOM 30955 C CA . ASN B 1 926 ? 35.88385 15.20005 31.75181 1.000 17.39639 926 ASN B CA 1
ATOM 30956 C C . ASN B 1 926 ? 35.48114 14.65305 30.39249 1.000 15.82679 926 ASN B C 1
ATOM 30957 O O . ASN B 1 926 ? 34.50096 13.91342 30.26394 1.000 16.38881 926 ASN B O 1
ATOM 30968 N N . PHE B 1 927 ? 36.24971 15.01546 29.37803 1.000 15.67572 927 PHE B N 1
ATOM 30969 C CA . PHE B 1 927 ? 36.03101 14.49614 28.03738 1.000 15.67374 927 PHE B CA 1
ATOM 30970 C C . PHE B 1 927 ? 37.31214 14.62374 27.23929 1.000 15.22034 927 PHE B C 1
ATOM 30971 O O . PHE B 1 927 ? 38.22254 15.37124 27.60087 1.000 16.65368 927 PHE B O 1
ATOM 30988 N N . THR B 1 928 ? 37.37095 13.86782 26.15418 1.000 15.23578 928 THR B N 1
ATOM 30989 C CA . THR B 1 928 ? 38.46581 13.95706 25.20603 1.000 15.37618 928 THR B CA 1
ATOM 30990 C C . THR B 1 928 ? 37.93064 14.43722 23.86655 1.000 15.95057 928 THR B C 1
ATOM 30991 O O . THR B 1 928 ? 36.77241 14.19550 23.51822 1.000 16.36196 928 THR B O 1
ATOM 31002 N N . LEU B 1 929 ? 38.79807 15.12810 23.13543 1.000 15.93156 929 LEU B N 1
ATOM 31003 C CA . LEU B 1 929 ? 38.47585 15.76108 21.86945 1.000 15.18330 929 LEU B CA 1
ATOM 31004 C C . LEU B 1 929 ? 39.61078 15.50035 20.90351 1.000 15.85702 929 LEU B C 1
ATOM 31005 O O . LEU B 1 929 ? 40.76732 15.78723 21.21518 1.000 16.84990 929 LEU B O 1
ATOM 31021 N N . LYS B 1 930 ? 39.28122 14.98271 19.72745 1.000 15.51453 930 LYS B N 1
ATOM 31022 C CA . LYS B 1 930 ? 40.26273 14.79668 18.66987 1.000 16.90978 930 LYS B CA 1
ATOM 31023 C C . LYS B 1 930 ? 40.20405 15.98356 17.72244 1.000 16.41883 930 LYS B C 1
ATOM 31024 O O . LYS B 1 930 ? 39.12719 16.52132 17.45004 1.000 16.87192 930 LYS B O 1
ATOM 31043 N N . ALA B 1 931 ? 41.36050 16.37358 17.21369 1.000 16.69819 931 ALA B N 1
ATOM 31044 C CA . ALA B 1 931 ? 41.49041 17.32632 16.12297 1.000 17.31280 931 ALA B CA 1
ATOM 31045 C C . ALA B 1 931 ? 42.35638 16.68341 15.04999 1.000 18.84491 931 ALA B C 1
ATOM 31046 O O . ALA B 1 931 ? 42.99253 15.64703 15.27676 1.000 18.65285 931 ALA B O 1
ATOM 31053 N N . PRO B 1 932 ? 42.38244 17.25439 13.84522 1.000 18.63986 932 PRO B N 1
ATOM 31054 C CA . PRO B 1 932 ? 43.08643 16.56668 12.74421 1.000 20.97017 932 PRO B CA 1
ATOM 31055 C C . PRO B 1 932 ? 44.55178 16.29677 13.03477 1.000 21.38088 932 PRO B C 1
ATOM 31056 O O . PRO B 1 932 ? 45.07772 15.26118 12.60867 1.000 22.64856 932 PRO B O 1
ATOM 31067 N N . LYS B 1 933 ? 45.22221 17.17238 13.77858 1.000 19.81243 933 LYS B N 1
ATOM 31068 C CA . LYS B 1 933 ? 46.65246 17.01966 14.01923 1.000 19.06538 933 LYS B CA 1
ATOM 31069 C C . LYS B 1 933 ? 47.00558 17.20743 15.49078 1.000 18.69128 933 LYS B C 1
ATOM 31070 O O . LYS B 1 933 ? 48.14314 17.55777 15.81164 1.000 20.40772 933 LYS B O 1
ATOM 31089 N N . SER B 1 934 ? 46.06034 16.98962 16.39395 1.000 18.48488 934 SER B N 1
ATOM 31090 C CA . SER B 1 934 ? 46.35070 16.99794 17.82277 1.000 18.43272 934 SER B CA 1
ATOM 31091 C C . SER B 1 934 ? 45.15810 16.37575 18.53386 1.000 17.83225 934 SER B C 1
ATOM 31092 O O . SER B 1 934 ? 44.15394 16.02073 17.91121 1.000 18.38496 934 SER B O 1
ATOM 31100 N N . SER B 1 935 ? 45.28051 16.24071 19.84907 1.000 18.09667 935 SER B N 1
ATOM 31101 C CA . SER B 1 935 ? 44.17109 15.79194 20.67318 1.000 18.84534 935 SER B CA 1
ATOM 31102 C C . SER B 1 935 ? 44.20483 16.52658 22.00361 1.000 18.84645 935 SER B C 1
ATOM 31103 O O . SER B 1 935 ? 45.20126 17.15638 22.37259 1.000 19.46075 935 SER B O 1
ATOM 31111 N N . TYR B 1 936 ? 43.08976 16.42858 22.72527 1.000 18.05387 936 TYR B N 1
ATOM 31112 C CA . TYR B 1 936 ? 42.88713 17.15470 23.96655 1.000 17.97653 936 TYR B CA 1
ATOM 31113 C C . TYR B 1 936 ? 42.24158 16.26766 25.01774 1.000 18.38333 936 TYR B C 1
ATOM 31114 O O . TYR B 1 936 ? 41.36458 15.45550 24.71035 1.000 18.78274 936 TYR B O 1
ATOM 31132 N N . LYS B 1 937 ? 42.66524 16.45706 26.26678 1.000 17.65833 937 LYS B N 1
ATOM 31133 C CA . LYS B 1 937 ? 41.94558 15.96001 27.43126 1.000 19.12985 937 LYS B CA 1
ATOM 31134 C C . LYS B 1 937 ? 41.47913 17.17188 28.21788 1.000 18.65874 937 LYS B C 1
ATOM 31135 O O . LYS B 1 937 ? 42.30301 17.99283 28.63734 1.000 20.14564 937 LYS B O 1
ATOM 31143 N N . PHE B 1 938 ? 40.16977 17.28755 28.39639 1.000 17.38884 938 PHE B N 1
ATOM 31144 C CA . PHE B 1 938 ? 39.56085 18.39459 29.11264 1.000 16.64251 938 PHE B CA 1
ATOM 31145 C C . PHE B 1 938 ? 39.07887 17.90726 30.46753 1.000 16.54477 938 PHE B C 1
ATOM 31146 O O . PHE B 1 938 ? 38.41240 16.87097 30.55775 1.000 18.13411 938 PHE B O 1
ATOM 31163 N N . SER B 1 939 ? 39.36101 18.69410 31.50137 1.000 17.88902 939 SER B N 1
ATOM 31164 C CA . SER B 1 939 ? 38.88093 18.42837 32.85203 1.000 20.08174 939 SER B CA 1
ATOM 31165 C C . SER B 1 939 ? 38.36265 19.73105 33.43855 1.000 20.32489 939 SER B C 1
ATOM 31166 O O . SER B 1 939 ? 39.08819 20.72584 33.48241 1.000 21.61482 939 SER B O 1
ATOM 31174 N N . ILE B 1 940 ? 37.12080 19.71651 33.90505 1.000 18.37993 940 ILE B N 1
ATOM 31175 C CA . ILE B 1 940 ? 36.47139 20.87364 34.51376 1.000 17.90625 940 ILE B CA 1
ATOM 31176 C C . ILE B 1 940 ? 36.02890 20.48568 35.91718 1.000 18.07473 940 ILE B C 1
ATOM 31177 O O . ILE B 1 940 ? 35.43176 19.42126 36.10959 1.000 19.55456 940 ILE B O 1
ATOM 31193 N N A THR B 1 941 ? 36.34954 21.33304 36.89550 0.558 18.44904 941 THR B N 1
ATOM 31194 N N B THR B 1 941 ? 36.33163 21.34036 36.89310 0.442 18.53538 941 THR B N 1
ATOM 31195 C CA A THR B 1 941 ? 35.90594 21.14727 38.27027 0.558 19.93165 941 THR B CA 1
ATOM 31196 C CA B THR B 1 941 ? 35.88424 21.14523 38.26617 0.442 19.73306 941 THR B CA 1
ATOM 31197 C C A THR B 1 941 ? 35.18276 22.40522 38.74488 0.558 18.79744 941 THR B C 1
ATOM 31198 C C B THR B 1 941 ? 35.20307 22.40709 38.77611 0.442 18.86275 941 THR B C 1
ATOM 31199 O O A THR B 1 941 ? 35.51932 23.52096 38.33987 0.558 19.40572 941 THR B O 1
ATOM 31200 O O B THR B 1 941 ? 35.60746 23.52446 38.43964 0.442 19.31290 941 THR B O 1
ATOM 31221 N N . LYS B 1 942 ? 34.18323 22.22259 39.60566 1.000 19.28854 942 LYS B N 1
ATOM 31222 C CA . LYS B 1 942 ? 33.45464 23.34383 40.18313 1.000 20.67591 942 LYS B CA 1
ATOM 31223 C C . LYS B 1 942 ? 32.79956 22.87551 41.47005 1.000 21.48298 942 LYS B C 1
ATOM 31224 O O . LYS B 1 942 ? 32.54315 21.67811 41.63617 1.000 21.34894 942 LYS B O 1
ATOM 31243 N N . PRO B 1 943 ? 32.48044 23.79131 42.38008 1.000 22.34155 943 PRO B N 1
ATOM 31244 C CA . PRO B 1 943 ? 31.57208 23.44607 43.47701 1.000 22.51138 943 PRO B CA 1
ATOM 31245 C C . PRO B 1 943 ? 30.15707 23.27402 42.94823 1.000 21.75577 943 PRO B C 1
ATOM 31246 O O . PRO B 1 943 ? 29.82799 23.67709 41.82785 1.000 22.57103 943 PRO B O 1
ATOM 31257 N N . VAL B 1 944 ? 29.31483 22.64991 43.77734 1.000 21.78432 944 VAL B N 1
ATOM 31258 C CA . VAL B 1 944 ? 27.88994 22.61286 43.48798 1.000 21.36193 944 VAL B CA 1
ATOM 31259 C C . VAL B 1 944 ? 27.36517 24.03672 43.34009 1.000 20.66887 944 VAL B C 1
ATOM 31260 O O . VAL B 1 944 ? 27.76710 24.95434 44.07078 1.000 22.46519 944 VAL B O 1
ATOM 31273 N N . GLY B 1 945 ? 26.46785 24.22335 42.38236 1.000 20.45594 945 GLY B N 1
ATOM 31274 C CA . GLY B 1 945 ? 25.90344 25.51786 42.05916 1.000 20.10100 945 GLY B CA 1
ATOM 31275 C C . GLY B 1 945 ? 26.18322 25.90144 40.61743 1.000 18.94051 945 GLY B C 1
ATOM 31276 O O . GLY B 1 945 ? 26.90675 25.22774 39.89034 1.000 20.23140 945 GLY B O 1
ATOM 31280 N N . PHE B 1 946 ? 25.57858 27.00964 40.20571 1.000 18.65064 946 PHE B N 1
ATOM 31281 C CA . PHE B 1 946 ? 25.76710 27.46964 38.83900 1.000 17.86215 946 PHE B CA 1
ATOM 31282 C C . PHE B 1 946 ? 27.08261 28.22592 38.71479 1.000 19.01387 946 PHE B C 1
ATOM 31283 O O . PHE B 1 946 ? 27.33976 29.17666 39.45490 1.000 20.91813 946 PHE B O 1
ATOM 31300 N N . ALA B 1 947 ? 27.91373 27.80423 37.77571 1.000 17.02976 947 ALA B N 1
ATOM 31301 C CA . ALA B 1 947 ? 29.17231 28.47805 37.51057 1.000 17.60767 947 ALA B CA 1
ATOM 31302 C C . ALA B 1 947 ? 29.35905 28.64071 36.01142 1.000 16.36925 947 ALA B C 1
ATOM 31303 O O . ALA B 1 947 ? 29.06267 27.72595 35.23540 1.000 16.29824 947 ALA B O 1
ATOM 31310 N N . ARG B 1 948 ? 29.87599 29.79999 35.61407 1.000 15.35235 948 ARG B N 1
ATOM 31311 C CA . ARG B 1 948 ? 30.23858 30.02940 34.22149 1.000 15.14840 948 ARG B CA 1
ATOM 31312 C C . ARG B 1 948 ? 31.34632 31.07105 34.18443 1.000 15.85117 948 ARG B C 1
ATOM 31313 O O . ARG B 1 948 ? 31.44239 31.92309 35.07220 1.000 15.77134 948 ARG B O 1
ATOM 31334 N N . MET B 1 949 ? 32.15108 31.02965 33.12048 1.000 16.05439 949 MET B N 1
ATOM 31335 C CA . MET B 1 949 ? 33.29129 31.92868 33.03318 1.000 16.53111 949 MET B CA 1
ATOM 31336 C C . MET B 1 949 ? 32.88975 33.39749 33.05910 1.000 17.41120 949 MET B C 1
ATOM 31337 O O . MET B 1 949 ? 33.66216 34.23282 33.53455 1.000 18.84346 949 MET B O 1
ATOM 31351 N N . GLU B 1 950 ? 31.72000 33.74633 32.52020 1.000 16.61526 950 GLU B N 1
ATOM 31352 C CA . GLU B 1 950 ? 31.35878 35.15489 32.44365 1.000 17.17776 950 GLU B CA 1
ATOM 31353 C C . GLU B 1 950 ? 31.28502 35.78619 33.82364 1.000 18.81869 950 GLU B C 1
ATOM 31354 O O . GLU B 1 950 ? 31.58283 36.97578 33.97043 1.000 21.22072 950 GLU B O 1
ATOM 31366 N N . SER B 1 951 ? 30.86078 35.02372 34.83474 1.000 17.56549 951 SER B N 1
ATOM 31367 C CA . SER B 1 951 ? 30.51610 35.58855 36.12546 1.000 18.96071 951 SER B CA 1
ATOM 31368 C C . SER B 1 951 ? 31.20633 34.95552 37.32116 1.000 20.73676 951 SER B C 1
ATOM 31369 O O . SER B 1 951 ? 31.15175 35.54240 38.40806 1.000 24.51887 951 SER B O 1
ATOM 31377 N N . SER B 1 952 ? 31.84972 33.80542 37.17133 1.000 19.44323 952 SER B N 1
ATOM 31378 C CA . SER B 1 952 ? 32.46089 33.09619 38.28086 1.000 20.30706 952 SER B CA 1
ATOM 31379 C C . SER B 1 952 ? 33.97739 33.18337 38.18024 1.000 22.63780 952 SER B C 1
ATOM 31380 O O . SER B 1 952 ? 34.54548 33.27320 37.08853 1.000 24.19776 952 SER B O 1
ATOM 31388 N N A GLU B 1 953 ? 34.64128 33.14287 39.32418 0.468 23.32388 953 GLU B N 1
ATOM 31389 N N B GLU B 1 953 ? 34.62868 33.13558 39.33719 0.532 23.16682 953 GLU B N 1
ATOM 31390 C CA A GLU B 1 953 ? 36.09323 33.11649 39.32025 0.468 24.47010 953 GLU B CA 1
ATOM 31391 C CA B GLU B 1 953 ? 36.07986 33.06342 39.36717 0.532 24.20213 953 GLU B CA 1
ATOM 31392 C C A GLU B 1 953 ? 36.57758 31.72987 38.92239 0.468 23.77053 953 GLU B C 1
ATOM 31393 C C B GLU B 1 953 ? 36.54441 31.70237 38.87483 0.532 23.36768 953 GLU B C 1
ATOM 31394 O O A GLU B 1 953 ? 35.99801 30.71412 39.31667 0.468 23.89194 953 GLU B O 1
ATOM 31395 O O B GLU B 1 953 ? 35.92162 30.67485 39.15719 0.532 22.94745 953 GLU B O 1
ATOM 31410 N N . TYR B 1 954 ? 37.65348 31.69212 38.14406 1.000 23.70106 954 TYR B N 1
ATOM 31411 C CA . TYR B 1 954 ? 38.15730 30.43121 37.62814 1.000 23.54393 954 TYR B CA 1
ATOM 31412 C C . TYR B 1 954 ? 39.63719 30.57366 37.32731 1.000 23.45008 954 TYR B C 1
ATOM 31413 O O . TYR B 1 954 ? 40.16984 31.68354 37.23472 1.000 25.30223 954 TYR B O 1
ATOM 31431 N N . GLU B 1 955 ? 40.29309 29.42317 37.19562 1.000 23.46067 955 GLU B N 1
ATOM 31432 C CA . GLU B 1 955 ? 41.64776 29.32716 36.67936 1.000 24.93798 955 GLU B CA 1
ATOM 31433 C C . GLU B 1 955 ? 41.64019 28.30443 35.55619 1.000 23.47344 955 GLU B C 1
ATOM 31434 O O . GLU B 1 955 ? 41.07832 27.21521 35.70494 1.000 22.99260 955 GLU B O 1
ATOM 31446 N N . LEU B 1 956 ? 42.26243 28.66687 34.44350 1.000 23.80418 956 LEU B N 1
ATOM 31447 C CA . LEU B 1 956 ? 42.36047 27.83535 33.25799 1.000 23.81393 956 LEU B CA 1
ATOM 31448 C C . LEU B 1 956 ? 43.82789 27.52859 33.00389 1.000 24.84187 956 LEU B C 1
ATOM 31449 O O . LEU B 1 956 ? 44.67035 28.43400 33.04251 1.000 27.40252 956 LEU B O 1
ATOM 31465 N N . PHE B 1 957 ? 44.13363 26.25479 32.76335 1.000 23.80075 957 PHE B N 1
ATOM 31466 C CA . PHE B 1 957 ? 45.48955 25.82977 32.44922 1.000 25.63563 957 PHE B CA 1
ATOM 31467 C C . PHE B 1 957 ? 45.48147 25.01473 31.16542 1.000 23.86588 957 PHE B C 1
ATOM 31468 O O . PHE B 1 957 ? 44.56465 24.22716 30.92175 1.000 22.71157 957 PHE B O 1
ATOM 31485 N N . VAL B 1 958 ? 46.51971 25.19098 30.35252 1.000 25.59503 958 VAL B N 1
ATOM 31486 C CA . VAL B 1 958 ? 46.74964 24.35803 29.17735 1.000 27.33112 958 VAL B CA 1
ATOM 31487 C C . VAL B 1 958 ? 48.18639 23.85963 29.25064 1.000 26.82643 958 VAL B C 1
ATOM 31488 O O . VAL B 1 958 ? 49.12529 24.66694 29.33629 1.000 27.93671 958 VAL B O 1
ATOM 31501 N N . ASP B 1 959 ? 48.35613 22.53422 29.24348 1.000 26.77786 959 ASP B N 1
ATOM 31502 C CA . ASP B 1 959 ? 49.67715 21.90667 29.32741 1.000 28.01821 959 ASP B CA 1
ATOM 31503 C C . ASP B 1 959 ? 50.42615 22.37343 30.56819 1.000 30.26616 959 ASP B C 1
ATOM 31504 O O . ASP B 1 959 ? 51.63787 22.57912 30.54609 1.000 31.00217 959 ASP B O 1
ATOM 31513 N N . GLY B 1 960 ? 49.68789 22.52518 31.66728 1.000 31.43088 960 GLY B N 1
ATOM 31514 C CA . GLY B 1 960 ? 50.26132 22.86893 32.94490 1.000 32.64459 960 GLY B CA 1
ATOM 31515 C C . GLY B 1 960 ? 50.56933 24.33232 33.14776 1.000 33.72855 960 GLY B C 1
ATOM 31516 O O . GLY B 1 960 ? 51.07770 24.69157 34.22012 1.000 35.49689 960 GLY B O 1
ATOM 31520 N N . GLN B 1 961 ? 50.30316 25.18830 32.16445 1.000 33.79393 961 GLN B N 1
ATOM 31521 C CA . GLN B 1 961 ? 50.56885 26.61462 32.29006 1.000 35.69117 961 GLN B CA 1
ATOM 31522 C C . GLN B 1 961 ? 49.24345 27.34417 32.45327 1.000 34.94410 961 GLN B C 1
ATOM 31523 O O . GLN B 1 961 ? 48.33494 27.18165 31.63053 1.000 33.57346 961 GLN B O 1
ATOM 31531 N N A LYS B 1 962 ? 49.13098 28.14233 33.51208 0.518 35.18951 962 LYS B N 1
ATOM 31532 N N B LYS B 1 962 ? 49.13515 28.15490 33.50182 0.482 34.92687 962 LYS B N 1
ATOM 31533 C CA A LYS B 1 962 ? 47.96853 29.00468 33.64612 0.518 35.52904 962 LYS B CA 1
ATOM 31534 C CA B LYS B 1 962 ? 47.95673 28.99450 33.65493 0.482 34.95289 962 LYS B CA 1
ATOM 31535 C C A LYS B 1 962 ? 47.92881 29.96887 32.46806 0.518 35.80978 962 LYS B C 1
ATOM 31536 C C B LYS B 1 962 ? 47.91360 30.00735 32.51687 0.482 35.48364 962 LYS B C 1
ATOM 31537 O O A LYS B 1 962 ? 48.95647 30.51348 32.05365 0.518 36.61008 962 LYS B O 1
ATOM 31538 O O B LYS B 1 962 ? 48.92762 30.62798 32.18353 0.482 36.07316 962 LYS B O 1
ATOM 31575 N N . ILE B 1 963 ? 46.73338 30.18217 31.92924 1.000 33.84939 963 ILE B N 1
ATOM 31576 C CA . ILE B 1 963 ? 46.53372 31.09404 30.81202 1.000 35.53081 963 ILE B CA 1
ATOM 31577 C C . ILE B 1 963 ? 45.26755 31.90556 31.06527 1.000 34.83845 963 ILE B C 1
ATOM 31578 O O . ILE B 1 963 ? 44.34726 31.46507 31.76545 1.000 34.72796 963 ILE B O 1
ATOM 31585 N N . ASP B 1 964 ? 45.22315 33.10245 30.48191 1.000 34.48866 964 ASP B N 1
ATOM 31586 C CA . ASP B 1 964 ? 44.03253 33.94251 30.53353 1.000 35.55109 964 ASP B CA 1
ATOM 31587 C C . ASP B 1 964 ? 43.17492 33.83042 29.28566 1.000 34.30141 964 ASP B C 1
ATOM 31588 O O . ASP B 1 964 ? 41.95653 34.02116 29.35864 1.000 35.01395 964 ASP B O 1
ATOM 31595 N N . ASN B 1 965 ? 43.77475 33.51117 28.14844 1.000 33.54030 965 ASN B N 1
ATOM 31596 C CA . ASN B 1 965 ? 43.05633 33.43934 26.88117 1.000 32.22744 965 ASN B CA 1
ATOM 31597 C C . ASN B 1 965 ? 42.22979 32.15828 26.84655 1.000 30.33556 965 ASN B C 1
ATOM 31598 O O . ASN B 1 965 ? 42.78222 31.05307 26.82289 1.000 30.50963 965 ASN B O 1
ATOM 31609 N N . THR B 1 966 ? 40.89998 32.30501 26.83146 1.000 27.80782 966 THR B N 1
ATOM 31610 C CA . THR B 1 966 ? 39.98564 31.16687 26.81238 1.000 25.26498 966 THR B CA 1
ATOM 31611 C C . THR B 1 966 ? 39.76897 30.60738 25.41406 1.000 22.78259 966 THR B C 1
ATOM 31612 O O . THR B 1 966 ? 39.01626 29.63579 25.25673 1.000 22.53136 966 THR B O 1
ATOM 31623 N N . VAL B 1 967 ? 40.40374 31.19519 24.40332 1.000 22.87871 967 VAL B N 1
ATOM 31624 C CA . VAL B 1 967 ? 40.42030 30.61941 23.06586 1.000 23.38652 967 VAL B CA 1
ATOM 31625 C C . VAL B 1 967 ? 41.67071 29.74628 22.98977 1.000 22.69017 967 VAL B C 1
ATOM 31626 O O . VAL B 1 967 ? 42.78857 30.24202 22.83731 1.000 24.62732 967 VAL B O 1
ATOM 31639 N N A ILE B 1 968 ? 41.47694 28.43950 23.09816 0.431 22.35492 968 ILE B N 1
ATOM 31640 N N B ILE B 1 968 ? 41.47144 28.43610 23.11232 0.569 21.92103 968 ILE B N 1
ATOM 31641 C CA A ILE B 1 968 ? 42.56740 27.47507 23.10700 0.431 22.07521 968 ILE B CA 1
ATOM 31642 C CA B ILE B 1 968 ? 42.54871 27.44840 23.10147 0.569 21.34892 968 ILE B CA 1
ATOM 31643 C C A ILE B 1 968 ? 43.01365 27.23351 21.67100 0.431 21.82151 968 ILE B C 1
ATOM 31644 C C B ILE B 1 968 ? 43.01350 27.26307 21.66101 0.569 21.35077 968 ILE B C 1
ATOM 31645 O O A ILE B 1 968 ? 42.16649 27.06304 20.78717 0.431 21.16995 968 ILE B O 1
ATOM 31646 O O B ILE B 1 968 ? 42.17454 27.16619 20.75725 0.569 20.23912 968 ILE B O 1
ATOM 31677 N N . PRO B 1 969 ? 44.31793 27.20589 21.38855 1.000 21.80333 969 PRO B N 1
ATOM 31678 C CA . PRO B 1 969 ? 44.75949 26.96491 20.00966 1.000 21.93785 969 PRO B CA 1
ATOM 31679 C C . PRO B 1 969 ? 44.27979 25.61722 19.49849 1.000 21.75458 969 PRO B C 1
ATOM 31680 O O . PRO B 1 969 ? 44.12350 24.66484 20.26102 1.000 21.54126 969 PRO B O 1
ATOM 31691 N N . MET B 1 970 ? 44.04680 25.55216 18.18604 1.000 21.77733 970 MET B N 1
ATOM 31692 C CA . MET B 1 970 ? 43.89635 24.28711 17.46859 1.000 22.05136 970 MET B CA 1
ATOM 31693 C C . MET B 1 970 ? 45.30660 23.79454 17.16400 1.000 21.14402 970 MET B C 1
ATOM 31694 O O . MET B 1 970 ? 45.94700 24.24426 16.21204 1.000 22.56632 970 MET B O 1
ATOM 31708 N N . TYR B 1 971 ? 45.81582 22.88536 17.98507 1.000 21.11363 971 TYR B N 1
ATOM 31709 C CA . TYR B 1 971 ? 47.20786 22.47687 17.86675 1.000 20.75999 971 TYR B CA 1
ATOM 31710 C C . TYR B 1 971 ? 47.40959 21.54883 16.67394 1.000 21.18852 971 TYR B C 1
ATOM 31711 O O . TYR B 1 971 ? 46.51790 20.79212 16.28280 1.000 20.83982 971 TYR B O 1
ATOM 31729 N N . THR B 1 972 ? 48.61083 21.61088 16.09971 1.000 23.21739 972 THR B N 1
ATOM 31730 C CA . THR B 1 972 ? 48.95739 20.76594 14.96383 1.000 23.97603 972 THR B CA 1
ATOM 31731 C C . THR B 1 972 ? 50.26098 20.01729 15.21305 1.000 24.52731 972 THR B C 1
ATOM 31732 O O . THR B 1 972 ? 50.93597 19.61198 14.25771 1.000 27.12256 972 THR B O 1
ATOM 31743 N N . ASP B 1 973 ? 50.62521 19.82038 16.47679 1.000 25.03147 973 ASP B N 1
ATOM 31744 C CA . ASP B 1 973 ? 51.89413 19.20702 16.84038 1.000 25.03486 973 ASP B CA 1
ATOM 31745 C C . ASP B 1 973 ? 51.78620 17.70362 17.06970 1.000 24.58119 973 ASP B C 1
ATOM 31746 O O . ASP B 1 973 ? 52.77295 17.08368 17.48505 1.000 26.27638 973 ASP B O 1
ATOM 31755 N N . GLU B 1 974 ? 50.62980 17.10067 16.78021 1.000 23.71962 974 GLU B N 1
ATOM 31756 C CA . GLU B 1 974 ? 50.42638 15.65806 16.91420 1.000 23.11136 974 GLU B CA 1
ATOM 31757 C C . GLU B 1 974 ? 50.68010 15.18656 18.34005 1.000 24.31828 974 GLU B C 1
ATOM 31758 O O . GLU B 1 974 ? 51.16053 14.07476 18.56664 1.000 28.16382 974 GLU B O 1
ATOM 31770 N N . LYS B 1 975 ? 50.34852 16.03279 19.30925 1.000 22.23679 975 LYS B N 1
ATOM 31771 C CA . LYS B 1 975 ? 50.46286 15.71672 20.72318 1.000 24.52698 975 LYS B CA 1
ATOM 31772 C C . LYS B 1 975 ? 49.10392 15.84670 21.40470 1.000 23.66888 975 LYS B C 1
ATOM 31773 O O . LYS B 1 975 ? 48.18278 16.49865 20.90025 1.000 22.12085 975 LYS B O 1
ATOM 31781 N N . GLU B 1 976 ? 48.99909 15.22155 22.57327 1.000 23.95401 976 GLU B N 1
ATOM 31782 C CA . GLU B 1 976 ? 47.83693 15.35523 23.43753 1.000 24.99370 976 GLU B CA 1
ATOM 31783 C C . GLU B 1 976 ? 48.05488 16.52836 24.38184 1.000 24.03404 976 GLU B C 1
ATOM 31784 O O . GLU B 1 976 ? 49.09212 16.61615 25.05032 1.000 25.43893 976 GLU B O 1
ATOM 31796 N N . HIS B 1 977 ? 47.07822 17.42446 24.43281 1.000 21.43235 977 HIS B N 1
ATOM 31797 C CA . HIS B 1 977 ? 47.13506 18.61952 25.25968 1.000 22.17692 977 HIS B CA 1
ATOM 31798 C C . HIS B 1 977 ? 46.13548 18.51168 26.39683 1.000 22.33920 977 HIS B C 1
ATOM 31799 O O . HIS B 1 977 ? 45.01553 18.03103 26.21841 1.000 23.99453 977 HIS B O 1
ATOM 31814 N N . ILE B 1 978 ? 46.55632 18.95837 27.56813 1.000 21.85676 978 ILE B N 1
ATOM 31815 C CA . ILE B 1 978 ? 45.79783 18.81114 28.80022 1.000 21.58824 978 ILE B CA 1
ATOM 31816 C C . ILE B 1 978 ? 45.21063 20.17428 29.12876 1.000 21.41957 978 ILE B C 1
ATOM 31817 O O . ILE B 1 978 ? 45.95295 21.13323 29.35808 1.000 22.34437 978 ILE B O 1
ATOM 31833 N N . VAL B 1 979 ? 43.88358 20.26885 29.14084 1.000 20.62091 979 VAL B N 1
ATOM 31834 C CA . VAL B 1 979 ? 43.17505 21.49848 29.49166 1.000 20.22443 979 VAL B CA 1
ATOM 31835 C C . VAL B 1 979 ? 42.44606 21.26996 30.80341 1.000 20.41905 979 VAL B C 1
ATOM 31836 O O . VAL B 1 979 ? 41.62241 20.35659 30.90604 1.000 21.86828 979 VAL B O 1
ATOM 31849 N N A THR B 1 980 ? 42.73018 22.11342 31.79514 0.595 20.75220 980 THR B N 1
ATOM 31850 N N B THR B 1 980 ? 42.75671 22.07832 31.81241 0.405 20.67658 980 THR B N 1
ATOM 31851 C CA A THR B 1 980 ? 42.11031 22.01490 33.11006 0.595 21.97166 980 THR B CA 1
ATOM 31852 C CA B THR B 1 980 ? 42.08109 21.99662 33.09986 0.405 21.44145 980 THR B CA 1
ATOM 31853 C C A THR B 1 980 ? 41.47446 23.34998 33.45911 0.595 21.13324 980 THR B C 1
ATOM 31854 C C B THR B 1 980 ? 41.45561 23.34419 33.41731 0.405 20.81715 980 THR B C 1
ATOM 31855 O O A THR B 1 980 ? 42.12462 24.39591 33.37047 0.595 21.21157 980 THR B O 1
ATOM 31856 O O B THR B 1 980 ? 42.09329 24.38959 33.25596 0.405 21.45184 980 THR B O 1
ATOM 31877 N N . LEU B 1 981 ? 40.20735 23.30944 33.86218 1.000 19.29879 981 LEU B N 1
ATOM 31878 C CA . LEU B 1 981 ? 39.46857 24.49058 34.29096 1.000 18.62740 981 LEU B CA 1
ATOM 31879 C C . LEU B 1 981 ? 38.95220 24.24440 35.69952 1.000 18.66239 981 LEU B C 1
ATOM 31880 O O . LEU B 1 981 ? 38.30183 23.22368 35.94928 1.000 19.60919 981 LEU B O 1
ATOM 31896 N N . LYS B 1 982 ? 39.24166 25.16704 36.61521 1.000 19.58818 982 LYS B N 1
ATOM 31897 C CA . LYS B 1 982 ? 38.78832 25.04384 37.99498 1.000 21.87862 982 LYS B CA 1
ATOM 31898 C C . LYS B 1 982 ? 38.01355 26.29675 38.37220 1.000 21.11163 982 LYS B C 1
ATOM 31899 O O . LYS B 1 982 ? 38.58483 27.38635 38.43729 1.000 22.36290 982 LYS B O 1
ATOM 31907 N N . PHE B 1 983 ? 36.71568 26.13940 38.60552 1.000 20.69087 983 PHE B N 1
ATOM 31908 C CA . PHE B 1 983 ? 35.89290 27.23411 39.09978 1.000 21.48052 983 PHE B CA 1
ATOM 31909 C C . PHE B 1 983 ? 36.04027 27.32097 40.60966 1.000 25.38934 983 PHE B C 1
ATOM 31910 O O . PHE B 1 983 ? 36.06494 26.30042 41.29961 1.000 25.25330 983 PHE B O 1
ATOM 31927 N N . LYS B 1 984 ? 36.12722 28.54169 41.12252 1.000 30.48796 984 LYS B N 1
ATOM 31928 C CA . LYS B 1 984 ? 36.43361 28.73563 42.53527 1.000 37.16550 984 LYS B CA 1
ATOM 31929 C C . LYS B 1 984 ? 35.15559 28.94362 43.33177 1.000 40.22457 984 LYS B C 1
ATOM 31930 O O . LYS B 1 984 ? 35.19817 29.08390 44.55474 1.000 43.51327 984 LYS B O 1
#

Sequence (1968 aa):
MITKVTARNNNKITPVELLNQKFGNKINLGNFADAVFTDAAFKNVAGIANLPMKAPVMQVLMMENSIVSKYLKQFVPDRSVSFVVEEGQKFYIVLEDGQKIEVPEDVNKALKATVSDVKHWAGYLTEDGEHVIDLLKPAPGPHFYVNLLIGNRLGFKRTTLQTTPKSVVVDRFGRRGSFRSHAATQVLATRFDMRQEENGFPANRQFYLYEDGKQIFYSALIDDNIVEATSKHSSSNRTVIKYKTASNLEITRTIFLVPHKKKGFPLATELQRIEIIKNASDKARNLSITYTGMFGTGAVHAIFFEEDVTYTNVIMQSAALYNDKGEFIGITPDYYPEEFKQDTRFVTTMIVRNGDEKSFPQSFSSTDYNDFVGTGTLEHHPAGGSSNLNNKLNRKGPGFFALGAPFTVEPGKTVIIDTFTGLSSSKKDNENYSDAVMLRELDNLLRRYFEKSESVEEETLNEIINFHENYGKYFQFNTTGGNKLFDSSGFNRNLAFQVLYQTFMSRSFFGQTQKGYRREIGFREIQDLFASMYYFINIGYQDFVKELLFEWTANVYKMMGYANHNFYWVGKQPGLYSDDSLWLLQAYYRYIIYTKDTSVLNEEVPVADGNNEKRAVRETLKAIIQYSASISVGDHGLPLLDLADWNDSSLKIDSNSIDGATKEKLYYEQLKKKTNGKYGDRFMMSDYSESVMNAFLLKLAIDHLAEIATLDNDTQLAQQQMSSEELSKKEEVTDDRIQKHAWKENFFARVLINRYKDGSYTTYLGAKGDKLSADPNIDGVYFLNSFAWSVLSDDVATDEEQIAIMVDVIKKHLLTPYGLRRLVTPADLNKIANDTATGHYFFGDRENGAVFKKHASSMMAVAALIKAAKKKVKDNELAKEMARIAYFMIDLVLPYKNLENPFQVAGNPRISSSTQYINTDTGENIIGPLLLLSSGTATWLNLNLISSSLAGIEYTRRDGISSFNPILREEETQQLNFTLKAPKSSYKFSSITTKPVGFARMESSEEYELFVDGQKIDNTVIIPMMYTDEKEHIVTTLKFKMITKVTARNNKITPVELLNNQKFGNNKINLGNFADAVVFTDAAFKNVVAGIANLPMKAPVMQVLMMENSSIVSKYLKQFVPDRRSVSFVEEGQKFYIVLEDGQKIEVPEDVNKKALKKATVSDVKHWAGYLTEDGEHVIDLLKPAPGPHFYVNLLIGNRLGFKRRTTLQTTPKSVVVDRFGRGSFRSHAATQVLATRFDMRQEENGFPANRQFYLYEDGKQIFYSALIDDNIVEATSKHSSSNRTVIKYKTASNLEITRTIFLVPHKKKGFPLATELQRIEIIKNASDKARNLSITYTGMFGTGAVHAIFFEEDVTYTNVIMQSAALYNDDKGEFIGITPDYYPEEFKQDTRFVTTMIVRNGDEEKSSFFPQQSFSSTDYNDFVGTGTLEHHPAGGSSNLNNKLNRKGPGFFALGAPFTVEPGKTVIIDTFTGLSSSKKDNENYSDAVMLRELDDNLLRRYFEKSEESVEEETLNEIINFHEENYGKYFQFNTGNKKLFDSSGFNRRNLAFQVLYQTFMSRSFGQTQQKGYRREIGFREIIQDLFASMYYFINIGYQDFVKEELLFEWTANVYKMMGYANHNFYWVGKQPGLYSDDSLWLLQAYYRYIIYTKDTSVLNEEVPVADGNNEKRAVRETLKAIIQYSASISVGDHGLPLLDLADWNDSSLKIDSNSIDGATKEKLYYEQLKKTNGKYGDRFMMSDYSESVMNAFLLKLAIDHLAEIATLDNDTQQLAQQQQMSSEELSKKEEVTDRIQKHAWKEENFFARVLINRYKDGSYTYLGAKGDKLSADPNIDGVYFLNSFAWSVLSDDVATDEEQIAIMVDVIKKKHLLTPYGLRRLVTPADLNKIANDTATGHHYFFGDREENGAVFKKHASSMMAVAALIKAAKKKVKDNELAKEMARIAYFMIDLVLPYKNLENPFQVAGNPRISSSTQYINTDTGENIIGPLLSSGTATWLNLNLISSLAGIEYTRRDGISSFNPILREEETQQLNFTLKAPKSSYKFSITTKPVGFARMESSEEYELFVDGQKKIDNTVIIPMYTDEKEHIVTTLKFK

B-factor: mean 22.18, std 11.7, range [5.62, 141.82]

InterPro domains:
  IPR008928 Six-hairpin glycosidase superfamily [SSF48208] (427-982)
  IPR010383 Glycosyl hydrolase 94, supersandwich domain [PF06165] (199-413)
  IPR011013 Galactose mutarotase-like domain superfamily [SSF74650] (200-405)
  IPR012341 Six-hairpin glycosidase-like superfamily [G3DSA:1.50.10.10] (465-851)
  IPR033432 Glycosyl hydrolase 94, catalytic domain [PF17167] (456-828)
  IPR037018 Glycoside hydrolase family 65, N-terminal domain [G3DSA:2.70.98.40] (117-452)
  IPR052047 Glycosyl Hydrolase 94 Enzymes [PTHR37469] (192-983)

Radius of gyration: 38.42 Å; Cα contacts (8 Å, |Δi|>4): 4961; chains: 2; bounding box: 104×104×104 Å